Protein 8YMA (pdb70)

InterPro domains:
  IPR000997 Cholinesterase [PR00878] (111-140)
  IPR000997 Cholinesterase [PR00878] (412-424)
  IPR002018 Carboxylesterase, type B [PF00135] (10-491)
  IPR019819 Carboxylesterase type B, conserved site [PS00941] (88-98)
  IPR019826 Carboxylesterase type B, active site [PS00122] (186-201)
  IPR029058 Alpha/Beta hydrolase fold [G3DSA:3.40.50.1820] (8-500)
  IPR029058 Alpha/Beta hydrolase fold [SSF53474] (9-498)
  IPR050309 Type-B Carboxylesterase/Lipase [PTHR11559] (10-481)

Secondary structure (DSSP, 8-state):
--EEEEEE-SS-EEEEEE-SS-EEEEEEESS----GGGTTS---PPPP-SSEEE-SSPPPBPP-----HHHHHS-PPPPPB-S---EEEEEES-SSS-EEEEEEE--STTTS--TT-GGG--HHHHHHHT-EEEEE----HHHHH---HHHH-GGGTTGGGHHHHHHHHHHHHHHHHGGGGTEEEEEEEEEEETHHHHHHHHHHH-GGGTTS-SEEEEES--TTTT-EEHHHHHHHHHHHHHHHTPPTT-HHHHHHS-HHHHHHHHHHH-SS-----EE-SSSSSS-HHHHHHHTTTTTSEEEEEEETTGGGGGGGT-GGGGS--HHHHHHHHHHHHGGGHHHHHHHHHHSSSS-HHHHHHHHHHIIIIIHHHHHHHHHHHHHT--EEEEEE---B-GGGGTTBS-TTTTHHHHHT-TTSTTHHHHH-S-THHHHHHHHHHHHHHHHHHHS----TTSPP-PPP-TTT-EEEEESSS-EEEESTTHHHHHHHH-/--EEEEEE-SS-EEEEEE-SS-EEEEEEE-S----GGGTTS---PPPP-SSEEE-SSPPPBPP----HHHHHHS-PPPPPB-S---EEEEEES-SSS-EEEEEEE--STTTS--TT-GGG--HHHHHHHT-EEEEE----THHHH---HHHH-GGGTTGGGHHHHHHHHHHHHHHHHGGGGTEEEEEEEEEEETHHHHHHHHHHH-GGGTTS-SEEEEES--TTTT-EEHHHHHHHHHHHHHHHTPPTT-HHHHHHS-HHHHHHHHHTT-SS-----EE-SSSSSS-HHHHHHTTTTTTSEEEEEEETTGGGGGGGT-GGGGS--HHHHHHHHHHHHGGGHHHHHHHHHHSSSSSHHHHHHHHHHIIIIIHHHHHHHHHHHHHT--EEEEEE---B-GGGGTSBS-TTTTHHHHHT-TTSTTHHHHH---TTHHHHHHHHHHHHHHHHHHS----TTSPP-PPP-TTT-EEEEESSS-EEEESTTHHHHHHHHHHT--/-EEEEEE-SS-EEEEEE-SS-EEEEEEE-S----GGGTTS---PPPP-SSEEE-SSPPPBPP----HHHHHHHTPPPPPB-S---EEEEEES-SSS-EEEEEEE--STTTS--TTSGGG--HHHHHHHT-EEEEE----HHHHH---HHHH-GGGTTGGGHHHHHHHHHHHHHHHHGGGGTEEEEEEEEEEETHHHHHHHHHHH-GGGTTT-SEEEEES--TTTT-EEHHHHHHHHHHHHHHHTPPTT-HHHHHHS-HHHHHHHHHHH-SS-----EE-SSSS-S-HHHHHHHTTTTTSEEEEEEETTGGGGGGGT-GGGTS--HHHHHHHHHHHHGGGHHHHHHHHHHSS-S-HHHHHHHHHHIIIIIHHHHHHHHHHHHHT--EEEEEE-PPB-GGGGTSBS-TTTTHHHHHT-TTSTTHHHHH---TTHHHHHHHHHHHHHHHHHHS----TTSPP-PPP-TTT-EEEEESSS-EEEESTTHHHHHHHH-/--EEEEEE-SS-EEEEEE-SS-EEEEEEESS----GGGTTS---PPPP-SSEEE-SSPPPBPP----HHHHHHS--PPPPB-S---EEEEEES-SSS-EEEEEEE--STTTS--TT-GGG--HHHHHHHT-EEEEE----THHHH---HHHH-GGGTTGGGHHHHHHHHHHHHHHHHGGGGTEEEEEEEEEEETHHHHHHHHHHH-GGGTTS-SEEEEES--TTTT-EEHHHHHHHHHHHHHHHTPPTT-HHHHHHS-HHHHHHHHHTT-SS-----EE-SSSSSS-HHHHHHHTTTTTSEEEEEEETTTTHHHHHH-GGGTSS--HHHHHHHHHHHGGGHHHHHHHHHHSSSSSHHHHHHHHHHIIIIIHHHHHHHHHHHHHT--EEEEEE---B-GGGGTSBS-TTTTHHHHHT-TTSHHHHHHH---TTHHHHHHHHHHHHHHHHHHS----SSSPP-PPP-TTT-EEEEESSS-EEEESTTHHHHHHHHH--

Sequence (1981 aa):
ELHDVIVETRYGAVRGRSDGTVCVWKGVPFARPPVGPLRFRPPEPPEPWSGVRDATRFGPASVQPEDRLISNLTGGATLPQDEDCLYLNIWSPSPDGRRPVMVWIHGGAYLTGAGSIPWYDGTALAREGDVVVVTLNYRLGALGFLYLEDAFGPEFTGSGNLGILDQIAALRWVRENIAAFGGDPDRVTIFGESAGAGSVGVLLAAPAARGLFHRAILQSGSGALGVRTAASAARVAARVLQHAGVEPGDREALRSLPARAWANAVAALGPGLPLGPVVDGTVLPEHPMAALARGAARDVAVLVGVNKDEYNLFALQDPAWLGDDEAALRQRVEAVVGPAAGRLIEFYRSRGEGSLGRRLLPLMSYAVFVRGMLATADAQARVGAPVWAYRFDFETPVLGGVLGACHALEIPFVFNTLDRAGADRFTGTAPERYAVAQAMHRAWIAFAREGNPQHDGLPEWPRYDLEERAVMVFAVEPRVERDPWRAEREVWAAELHDVIVETRYGAVRGRSDGTVCVWKGVPFARPPVGPLRFRPPEPPEPWSGVRDATRFGPASVQPEDRLISNLTGGATLPQDEDCLYLNIWSPSPDGRRPVMVWIHGGAYLTGAGSIPWYDGTALAREGDVVVVTLNYRLGALGFLYLEDAFGPEFTGSGNLGILDQIAALRWVRENIAAFGGDPDRVTIFGESAGAGSVGVLLAAPAARGLFHRAILQSGSGALGVRTAASAARVAARVLQHAGVEPGDREALRSLPARAWANAVAALGPGLPLGPVVDGTVLPEHPMAALARGAARDVAVLVGVNKDEYNLFALQDPAWLGDDEAALRQRVEAVVGPAAGRLIEFYRSRGEGSLGRRLLPLMSYAVFVRGMLATADAQARVGAPVWAYRFDFETPVLGGVLGACHALEIPFVFNTLDRAGADRFTGTAPERYAVAQAMHRAWIAFAREGNPQHDGLPEWPRYDLEERAVMVFAVEPRVERDPWRAEREVWAAAGVGLHDVIVETRYGAVRGRSDGTVCVWKGVPFARPPVGPLRFRPPEPPEPWSGVRDATRFGPASVQPEDRLISNLTGGATLPQDEDCLYLNIWSPSPDGRRPVMVWIHGGAYLTGAGSIPWYDGTALAREGDVVVVTLNYRLGALGFLYLEDAFGPEFTGSGNLGILDQIAALRWVRENIAAFGGDPDRVTIFGESAGAGSVGVLLAAPAARGLFHRAILQSGSGALGVRTAASAARVAARVLQHAGVEPGDREALRSLPARAWANAVAALGPGLPLGPVVDGTVLPEHPMAALARGAARDVAVLVGVNKDEYNLFALQDPAWLGDDEAALRQRVEAVVGPAAGRLIEFYRSRGEGSLGRRLLPLMSYAVFVRGMLATADAQARVGAPVWAYRFDFETPVLGGVLGACHALEIPFVFNTLDRAGADRFTGTAPERYAVAQAMHRAWIAFAREGNPQHDGLPEWPRYDLEERAVMVFAVEPRVERDPWRAEREVWAAELHDVIVETRYGAVRGRSDGTVCVWKGVPFARPPVGPLRFRPPEPPEPWSGVRDATRFGPASVQPEDRLISNLTGGATLPQDEDCLYLNIWSPSPDGRRPVMVWIHGGAYLTGAGSIPWYDGTALAREGDVVVVTLNYRLGALGFLYLEDAFGPEFTGSGNLGILDQIAALRWVRENIAAFGGDPDRVTIFGESAGAGSVGVLLAAPAARGLFHRAILQSGSGALGVRTAASAARVAARVLQHAGVEPGDREALRSLPARAWANAVAALGPGLPLGPVVDGTVLPEHPMAALARGAARDVAVLVGVNKDEYNLFALQDPAWLGDDEAALRQRVEAVVGPAAGRLIEFYRSRGEGSLGRRLLPLMSYAVFVRGMLATADAQARVGAPVWAYRFDFETPVLGGVLGACHALEIPFVFNTLDRAGADRFTGTAPERYAVAQAMHRAWIAFAREGNPQHDGLPEWPRYDLEERAVMVFAVEPRVERDPWRAEREVWAAAG

Foldseek 3Di:
DKDWDWFAAPQGIEIWIDPLLKIKFAFAALFDQCAQVSFLHATHGHHRDYDYHYRHDHFFAAQADCLCLLVVLFVDDDTGYDSRFWGKMKMASAQAAAFFEEEEFEADLLGDDFQPDLLNDQHVLCNVQRYMYMYTHFHGFCRAAQQLCVQANDNSQCSRHNRLSSVLSVLVSCLRGVSSNHHHQQQYEYEYFHLRLLSQLLLLQFPSNPSSHQEYERELHHLVALEEESVLSNVLNVQLCVQLVHGRNRVCSVSPRDSNSSNVSNCVVDDDNSGHRYCSCHRHVDRSLVCLLVCSSLRYFYEFEYEPQAQLSCCSVPVCLVAQDPVVLLVVQCVQVPPCSVLVLVVQCPDDDDHSSPSCSVVVSCSNGVVRRVSNLASNQVSPRFYAYAYEQQFACAPNRSQGRYGPLCSSLQSVCCVPGRNCSSRPDDPLSNLLSVLNNQLVSCCSRPVGSDDPSADDGDTQHPVFRWYWYRDSHIDIDTCPCVVVVVSVVD/DKDWDWFAAPQGIEIWMDPLQKIKFAFAALFDQCAQVNFLHATHGHHHDYDYHYRHDHFFAAQADDPPLCVVQFVDDDTGHDSRFWIKMKMARALAAAFQEEEEDEADLLGDDFLPPLLNDQHVLCNVQNYMYMYTHFHGAQRAAQQLCVQANDSNQQSRHNRLSSVLSVLVSCLRGVSSRHHHQQQYEYEYEHLRLLSQLQLLQFPSNPRSHQEYEREQHHLVALEEESVLSNVLNVQLCVQLVHGRNRPCSVNVRGSNSSNVSNCVVDDDNSGHHYCSCHRNVDRSLVRLLVCSSLRYEYEFEYEPQAQLSCCVVPVCLLPQDPVVLLVVQCVQQNPLSVVLLVVQCPDDDHHSSLSCSVVVSCSNGVVRRVSNLASNQVSPRWYAAAYEQQFACPPNRSQGRYGPLCSSLQSVCCVPHGNCSGRPDDPLSNLLSCLNNQLVSCCSRPVGSDDPSADDGDTAHDPFRWYWYRYSHIDIDTCPCVVVVVSCVVSVND/DDWDWFAFPQGIEIWDDPLQKIKFAFAALFDQCAQVNFLHATHGHHRDPDYHYRHDHAFAAQADDDCLLCVLQVPDDTGHDSRFWGKMKMARALAAAFFEEEEFEDDLLGDDFCPPLLNDQHVLRNVQRHMYMTTHFHGACRAAQQQCVQANDNSQCSRHNRLSSVLSVLVSCCRGVSSNRHHQQQYEYEYEALRLLSQLQLLQFPSNLSRHAAYEREQYFVQAQEEESVLSNVLNVQLCVQLVNHRNRVCSVNVRDSNSSNVSQVVSDDDRSGHHYCSCHRHVDRSLVCLLVCSCLRYQYEFEYEQQAQLSCCSVPVCLQAQDDVVLLVVQCVQPPPCSVVVLVVLCPDDDHHSSPSSRVVVSCSNGVVRRVSSLASNQVSVRWYAYAYEQQFACAPNRRQGRYGPLCSSLLSVSCVPRSNCSVRPDDPLSNLLSVLNNQLVSCCSRPVGSDDPSADDGDTQHPPFNWYWYRDSHIDIDTCPCVVVVVSVVD/DKDWDWFAAPQGIEIWIDPLQKIKFAFAALFDQCAQVSFLAATHGHHHDPDYHYRHDHAAAAQADQDCLLCVLFVRDDTRHDSRHWGKMKMARALPAAFQEEEEFEDDLLGDDFCPPLLNDQHVLRNVQRYMYMTTHFHGFQRAAQQQCVQANDSNQCSRHNRLSSVLSVLVSCLRGVSSNRHHQQQYEYEYFQLRLLSQLLLLQFPSNPSSHQEYEREQYHVPALEEESVLSNVLNVQLCVQLVHGRNRVCSVSVRDSNSSNVSRCVVDDDNSGHRYCSCHRRNDRSLVSLLVCSNLRYQYEYEYEPQAQLSCCVVPVCLQPADDPVLLVVQCVQAPPLSVLVLVVLCVDDDHHSSLSCSVVVSCSNGVVRRVSNLASNQVSPHFYAYAYEQQFACPPNRSQGRYGPLCSSLLSVSCVPRSNCSGRPVDPLSNLLSVLNNQLVSCCSRPVGSDDPSAPDGDTQHDVFRWYWYRDSHIDIHTCPCVVVVVSVVVGD

Radius of gyration: 44.05 Å; Cα contacts (8 Å, |Δi|>4): 4850; chains: 4; bounding box: 90×91×142 Å

Organism: Thermaerobacter marianensis (strain ATCC 700841 / DSM 12885 / JCM 10246 / 7p75a) (NCBI:txid644966)

Structure (mmCIF, N/CA/C/O backbone):
data_8YMA
#
_entry.id   8YMA
#
_cell.length_a   81.834
_cell.length_b   81.834
_cell.length_c   667.371
_cell.angle_alpha   90.00
_cell.angle_beta   90.00
_cell.angle_gamma   120.00
#
_symmetry.space_group_name_H-M   'P 61'
#
loop_
_entity.id
_entity.type
_entity.pdbx_description
1 polymer 'Carboxylic ester hydrolase'
2 non-polymer 'SULFATE ION'
3 water water
#
loop_
_atom_site.group_PDB
_atom_site.id
_atom_site.type_symbol
_atom_site.label_atom_id
_atom_site.label_alt_id
_atom_site.label_comp_id
_atom_site.label_asym_id
_atom_site.label_entity_id
_atom_site.label_seq_id
_atom_site.pdbx_PDB_ins_code
_atom_site.Cartn_x
_atom_site.Cartn_y
_atom_site.Cartn_z
_atom_site.occupancy
_atom_site.B_iso_or_equiv
_atom_site.auth_seq_id
_atom_site.auth_comp_id
_atom_site.auth_asym_id
_atom_site.auth_atom_id
_atom_site.pdbx_PDB_model_num
ATOM 1 N N . GLU A 1 29 ? 53.794 -40.270 -22.728 1.00 57.88 22 GLU A N 1
ATOM 2 C CA . GLU A 1 29 ? 53.289 -39.845 -24.060 1.00 50.64 22 GLU A CA 1
ATOM 3 C C . GLU A 1 29 ? 53.293 -38.316 -24.166 1.00 53.01 22 GLU A C 1
ATOM 4 O O . GLU A 1 29 ? 52.462 -37.726 -24.853 1.00 53.41 22 GLU A O 1
ATOM 10 N N . LEU A 1 30 ? 54.290 -37.690 -23.553 1.00 43.30 23 LEU A N 1
ATOM 11 C CA . LEU A 1 30 ? 54.375 -36.242 -23.416 1.00 52.33 23 LEU A CA 1
ATOM 12 C C . LEU A 1 30 ? 54.760 -35.611 -24.744 1.00 43.58 23 LEU A C 1
ATOM 13 O O . LEU A 1 30 ? 55.677 -36.050 -25.384 1.00 40.00 23 LEU A O 1
ATOM 18 N N . HIS A 1 31 ? 54.053 -34.559 -25.131 1.00 50.39 24 HIS A N 1
ATOM 19 C CA . HIS A 1 31 ? 54.258 -33.898 -26.413 1.00 53.65 24 HIS A CA 1
ATOM 20 C C . HIS A 1 31 ? 54.098 -32.395 -26.206 1.00 49.51 24 HIS A C 1
ATOM 21 O O . HIS A 1 31 ? 53.308 -31.957 -25.373 1.00 49.47 24 HIS A O 1
ATOM 28 N N . ASP A 1 32 ? 54.808 -31.604 -27.027 1.00 44.71 25 ASP A N 1
ATOM 29 C CA . ASP A 1 32 ? 54.634 -30.164 -27.112 1.00 48.05 25 ASP A CA 1
ATOM 30 C C . ASP A 1 32 ? 53.249 -29.808 -27.667 1.00 55.98 25 ASP A C 1
ATOM 31 O O . ASP A 1 32 ? 52.746 -30.493 -28.537 1.00 47.78 25 ASP A O 1
ATOM 36 N N . VAL A 1 33 ? 52.635 -28.745 -27.117 1.00 56.43 26 VAL A N 1
ATOM 37 C CA . VAL A 1 33 ? 51.349 -28.236 -27.584 1.00 49.54 26 VAL A CA 1
ATOM 38 C C . VAL A 1 33 ? 51.476 -26.717 -27.719 1.00 55.56 26 VAL A C 1
ATOM 39 O O . VAL A 1 33 ? 51.853 -26.054 -26.769 1.00 67.05 26 VAL A O 1
ATOM 43 N N . ILE A 1 34 ? 51.207 -26.208 -28.925 1.00 43.15 27 ILE A N 1
ATOM 44 C CA . ILE A 1 34 ? 51.384 -24.752 -29.194 1.00 47.21 27 ILE A CA 1
ATOM 45 C C . ILE A 1 34 ? 50.014 -24.063 -29.236 1.00 50.35 27 ILE A C 1
ATOM 46 O O . ILE A 1 34 ? 49.097 -24.595 -29.890 1.00 43.23 27 ILE A O 1
ATOM 51 N N . VAL A 1 35 ? 49.903 -22.922 -28.560 1.00 57.94 28 VAL A N 1
ATOM 52 C CA . VAL A 1 35 ? 48.640 -22.133 -28.544 1.00 60.32 28 VAL A CA 1
ATOM 53 C C . VAL A 1 35 ? 49.029 -20.691 -28.897 1.00 53.53 28 VAL A C 1
ATOM 54 O O . VAL A 1 35 ? 50.165 -20.299 -28.579 1.00 52.07 28 VAL A O 1
ATOM 58 N N . GLU A 1 36 ? 48.142 -19.947 -29.553 1.00 44.15 29 GLU A N 1
ATOM 59 C CA . GLU A 1 36 ? 48.516 -18.582 -29.990 1.00 51.00 29 GLU A CA 1
ATOM 60 C C . GLU A 1 36 ? 47.799 -17.555 -29.107 1.00 42.69 29 GLU A C 1
ATOM 61 O O . GLU A 1 36 ? 46.563 -17.633 -28.989 1.00 39.67 29 GLU A O 1
ATOM 67 N N . THR A 1 37 ? 48.564 -16.638 -28.514 1.00 46.15 30 THR A N 1
ATOM 68 C CA . THR A 1 37 ? 47.982 -15.567 -27.682 1.00 45.39 30 THR A CA 1
ATOM 69 C C . THR A 1 37 ? 47.956 -14.303 -28.503 1.00 51.34 30 THR A C 1
ATOM 70 O O . THR A 1 37 ? 48.604 -14.275 -29.564 1.00 45.71 30 THR A O 1
ATOM 74 N N . ARG A 1 38 ? 47.247 -13.284 -28.024 1.00 58.58 31 ARG A N 1
ATOM 75 C CA . ARG A 1 38 ? 47.227 -12.003 -28.722 1.00 50.80 31 ARG A CA 1
ATOM 76 C C . ARG A 1 38 ? 48.642 -11.482 -28.938 1.00 50.58 31 ARG A C 1
ATOM 77 O O . ARG A 1 38 ? 48.888 -10.798 -29.925 1.00 50.74 31 ARG A O 1
ATOM 79 N N . TYR A 1 39 ? 49.583 -11.830 -28.048 1.00 47.12 32 TYR A N 1
ATOM 80 C CA . TYR A 1 39 ? 50.934 -11.320 -28.168 1.00 42.10 32 TYR A CA 1
ATOM 81 C C . TYR A 1 39 ? 51.804 -12.260 -28.994 1.00 52.98 32 TYR A C 1
ATOM 82 O O . TYR A 1 39 ? 52.790 -11.806 -29.550 1.00 52.16 32 TYR A O 1
ATOM 91 N N . GLY A 1 40 ? 51.452 -13.547 -29.089 1.00 52.23 33 GLY A N 1
ATOM 92 C CA . GLY A 1 40 ? 52.326 -14.471 -29.787 1.00 44.31 33 GLY A CA 1
ATOM 93 C C . GLY A 1 40 ? 52.009 -15.924 -29.434 1.00 47.67 33 GLY A C 1
ATOM 94 O O . GLY A 1 40 ? 51.140 -16.201 -28.609 1.00 43.49 33 GLY A O 1
ATOM 95 N N . ALA A 1 41 ? 52.715 -16.840 -30.120 1.00 51.08 34 ALA A N 1
ATOM 96 C CA . ALA A 1 41 ? 52.530 -18.273 -29.942 1.00 46.87 34 ALA A CA 1
ATOM 97 C C . ALA A 1 41 ? 53.329 -18.720 -28.727 1.00 41.20 34 ALA A C 1
ATOM 98 O O . ALA A 1 41 ? 54.416 -18.183 -28.489 1.00 41.44 34 ALA A O 1
ATOM 100 N N . VAL A 1 42 ? 52.796 -19.720 -28.001 1.00 38.94 35 VAL A N 1
ATOM 101 C CA . VAL A 1 42 ? 53.457 -20.289 -26.840 1.00 52.57 35 VAL A CA 1
ATOM 102 C C . VAL A 1 42 ? 53.485 -21.805 -26.976 1.00 47.99 35 VAL A C 1
ATOM 103 O O . VAL A 1 42 ? 52.483 -22.421 -27.351 1.00 38.12 35 VAL A O 1
ATOM 107 N N . ARG A 1 43 ? 54.648 -22.396 -26.626 1.00 47.20 36 ARG A N 1
ATOM 108 C CA . ARG A 1 43 ? 54.838 -23.836 -26.668 1.00 37.66 36 ARG A CA 1
ATOM 109 C C . ARG A 1 43 ? 54.793 -24.404 -25.256 1.00 37.05 36 ARG A C 1
ATOM 110 O O . ARG A 1 43 ? 55.699 -24.150 -24.475 1.00 40.08 36 ARG A O 1
ATOM 118 N N . GLY A 1 44 ? 53.780 -25.235 -24.977 1.00 42.32 37 GLY A N 1
ATOM 119 C CA . GLY A 1 44 ? 53.632 -25.932 -23.709 1.00 37.85 37 GLY A CA 1
ATOM 120 C C . GLY A 1 44 ? 53.698 -27.451 -23.914 1.00 38.96 37 GLY A C 1
ATOM 121 O O . GLY A 1 44 ? 54.021 -27.902 -24.994 1.00 43.24 37 GLY A O 1
ATOM 122 N N . ARG A 1 45 ? 53.374 -28.238 -22.866 1.00 39.44 38 ARG A N 1
ATOM 123 C CA . ARG A 1 45 ? 53.557 -29.677 -22.861 1.00 41.43 38 ARG A CA 1
ATOM 124 C C . ARG A 1 45 ? 52.241 -30.332 -22.466 1.00 58.39 38 ARG A C 1
ATOM 125 O O . ARG A 1 45 ? 51.499 -29.752 -21.693 1.00 63.63 38 ARG A O 1
ATOM 133 N N . SER A 1 46 ? 51.941 -31.517 -23.020 1.00 59.15 39 SER A N 1
ATOM 134 C CA . SER A 1 46 ? 50.697 -32.234 -22.753 1.00 58.55 39 SER A CA 1
ATOM 135 C C . SER A 1 46 ? 50.947 -33.735 -22.783 1.00 64.22 39 SER A C 1
ATOM 136 O O . SER A 1 46 ? 51.600 -34.237 -23.693 1.00 71.66 39 SER A O 1
ATOM 139 N N . ASP A 1 47 ? 50.369 -34.460 -21.828 1.00 70.03 40 ASP A N 1
ATOM 140 C CA . ASP A 1 47 ? 50.297 -35.910 -21.916 1.00 64.80 40 ASP A CA 1
ATOM 141 C C . ASP A 1 47 ? 49.036 -36.306 -22.676 1.00 76.20 40 ASP A C 1
ATOM 142 O O . ASP A 1 47 ? 48.901 -37.440 -23.096 1.00 93.81 40 ASP A O 1
ATOM 147 N N . GLY A 1 48 ? 48.175 -35.330 -22.967 1.00 74.95 41 GLY A N 1
ATOM 148 C CA . GLY A 1 48 ? 46.903 -35.602 -23.608 1.00 71.48 41 GLY A CA 1
ATOM 149 C C . GLY A 1 48 ? 45.766 -35.615 -22.580 1.00 79.24 41 GLY A C 1
ATOM 150 O O . GLY A 1 48 ? 44.635 -35.208 -22.897 1.00 89.27 41 GLY A O 1
ATOM 151 N N . THR A 1 49 ? 46.061 -36.042 -21.330 1.00 62.68 42 THR A N 1
ATOM 152 C CA . THR A 1 49 ? 45.077 -35.925 -20.261 1.00 69.54 42 THR A CA 1
ATOM 153 C C . THR A 1 49 ? 44.991 -34.453 -19.855 1.00 69.87 42 THR A C 1
ATOM 154 O O . THR A 1 49 ? 43.902 -33.935 -19.651 1.00 82.74 42 THR A O 1
ATOM 158 N N . VAL A 1 50 ? 46.144 -33.786 -19.743 1.00 62.45 43 VAL A N 1
ATOM 159 C CA . VAL A 1 50 ? 46.177 -32.400 -19.299 1.00 62.75 43 VAL A CA 1
ATOM 160 C C . VAL A 1 50 ? 47.284 -31.685 -20.057 1.00 65.71 43 VAL A C 1
ATOM 161 O O . VAL A 1 50 ? 48.256 -32.319 -20.475 1.00 60.06 43 VAL A O 1
ATOM 165 N N . CYS A 1 51 ? 47.148 -30.358 -20.211 1.00 69.04 44 CYS A N 1
ATOM 166 C CA . CYS A 1 51 ? 48.187 -29.524 -20.809 1.00 60.22 44 CYS A CA 1
ATOM 167 C C . CYS A 1 51 ? 48.653 -28.463 -19.816 1.00 53.26 44 CYS A C 1
ATOM 168 O O . CYS A 1 51 ? 47.851 -27.988 -19.022 1.00 63.61 44 CYS A O 1
ATOM 171 N N . VAL A 1 52 ? 49.936 -28.053 -19.910 1.00 43.26 45 VAL A N 1
ATOM 172 C CA . VAL A 1 52 ? 50.465 -26.996 -19.069 1.00 47.40 45 VAL A CA 1
ATOM 173 C C . VAL A 1 52 ? 51.319 -26.031 -19.894 1.00 47.19 45 VAL A C 1
ATOM 174 O O . VAL A 1 52 ? 52.162 -26.446 -20.686 1.00 56.64 45 VAL A O 1
ATOM 178 N N . TRP A 1 53 ? 51.115 -24.733 -19.644 1.00 42.28 46 TRP A N 1
ATOM 179 C CA . TRP A 1 53 ? 51.955 -23.672 -20.183 1.00 35.01 46 TRP A CA 1
ATOM 180 C C . TRP A 1 53 ? 52.529 -22.873 -19.028 1.00 32.86 46 TRP A C 1
ATOM 181 O O . TRP A 1 53 ? 51.782 -22.386 -18.162 1.00 32.48 46 TRP A O 1
ATOM 192 N N . LYS A 1 54 ? 53.862 -22.783 -18.992 1.00 34.77 47 LYS A N 1
ATOM 193 C CA . LYS A 1 54 ? 54.553 -22.190 -17.881 1.00 42.02 47 LYS A CA 1
ATOM 194 C C . LYS A 1 54 ? 55.307 -20.973 -18.341 1.00 36.03 47 LYS A C 1
ATOM 195 O O . LYS A 1 54 ? 55.835 -20.947 -19.443 1.00 43.62 47 LYS A O 1
ATOM 201 N N . GLY A 1 55 ? 55.362 -19.949 -17.471 1.00 33.11 48 GLY A N 1
ATOM 202 C CA . GLY A 1 55 ? 56.247 -18.815 -17.719 1.00 32.04 48 GLY A CA 1
ATOM 203 C C . GLY A 1 55 ? 55.771 -17.941 -18.861 1.00 38.08 48 GLY A C 1
ATOM 204 O O . GLY A 1 55 ? 56.596 -17.296 -19.567 1.00 39.24 48 GLY A O 1
ATOM 205 N N . VAL A 1 56 ? 54.434 -17.875 -19.017 1.00 45.15 49 VAL A N 1
ATOM 206 C CA . VAL A 1 56 ? 53.815 -17.051 -20.031 1.00 43.93 49 VAL A CA 1
ATOM 207 C C . VAL A 1 56 ? 53.795 -15.629 -19.493 1.00 55.61 49 VAL A C 1
ATOM 208 O O . VAL A 1 56 ? 53.304 -15.412 -18.386 1.00 68.50 49 VAL A O 1
ATOM 212 N N . PRO A 1 57 ? 54.306 -14.622 -20.236 1.00 62.34 50 PRO A N 1
ATOM 213 C CA . PRO A 1 57 ? 54.371 -13.250 -19.729 1.00 56.22 50 PRO A CA 1
ATOM 214 C C . PRO A 1 57 ? 53.050 -12.506 -19.950 1.00 54.35 50 PRO A C 1
ATOM 215 O O . PRO A 1 57 ? 52.524 -12.491 -21.070 1.00 49.55 50 PRO A O 1
ATOM 219 N N . PHE A 1 58 ? 52.526 -11.878 -18.879 1.00 56.66 51 PHE A N 1
ATOM 220 C CA . PHE A 1 58 ? 51.254 -11.156 -18.955 1.00 56.51 51 PHE A CA 1
ATOM 221 C C . PHE A 1 58 ? 51.514 -9.648 -18.899 1.00 51.58 51 PHE A C 1
ATOM 222 O O . PHE A 1 58 ? 50.580 -8.859 -18.969 1.00 58.50 51 PHE A O 1
ATOM 230 N N . ALA A 1 59 ? 52.791 -9.267 -18.750 1.00 43.69 52 ALA A N 1
ATOM 231 C CA . ALA A 1 59 ? 53.187 -7.875 -18.676 1.00 35.46 52 ALA A CA 1
ATOM 232 C C . ALA A 1 59 ? 54.630 -7.762 -19.157 1.00 42.02 52 ALA A C 1
ATOM 233 O O . ALA A 1 59 ? 55.393 -8.722 -19.127 1.00 57.48 52 ALA A O 1
ATOM 235 N N . ARG A 1 60 ? 55.020 -6.563 -19.556 1.00 47.85 53 ARG A N 1
ATOM 236 C CA . ARG A 1 60 ? 56.413 -6.288 -19.839 1.00 43.04 53 ARG A CA 1
ATOM 237 C C . ARG A 1 60 ? 57.169 -6.282 -18.524 1.00 45.73 53 ARG A C 1
ATOM 238 O O . ARG A 1 60 ? 56.635 -5.823 -17.515 1.00 45.26 53 ARG A O 1
ATOM 246 N N . PRO A 1 61 ? 58.437 -6.753 -18.509 1.00 45.57 54 PRO A N 1
ATOM 247 C CA . PRO A 1 61 ? 59.264 -6.747 -17.311 1.00 44.58 54 PRO A CA 1
ATOM 248 C C . PRO A 1 61 ? 59.294 -5.382 -16.624 1.00 51.97 54 PRO A C 1
ATOM 249 O O . PRO A 1 61 ? 59.581 -4.366 -17.256 1.00 51.84 54 PRO A O 1
ATOM 253 N N . PRO A 1 62 ? 58.975 -5.327 -15.311 1.00 37.81 55 PRO A N 1
ATOM 254 C CA . PRO A 1 62 ? 58.895 -4.068 -14.565 1.00 46.87 55 PRO A CA 1
ATOM 255 C C . PRO A 1 62 ? 60.278 -3.631 -14.075 1.00 49.25 55 PRO A C 1
ATOM 256 O O . PRO A 1 62 ? 60.584 -3.685 -12.882 1.00 63.11 55 PRO A O 1
ATOM 260 N N . VAL A 1 63 ? 61.090 -3.186 -15.041 1.00 55.19 56 VAL A N 1
ATOM 261 C CA . VAL A 1 63 ? 62.476 -2.817 -14.817 1.00 62.97 56 VAL A CA 1
ATOM 262 C C . VAL A 1 63 ? 62.755 -1.444 -15.442 1.00 61.23 56 VAL A C 1
ATOM 263 O O . VAL A 1 63 ? 62.043 -1.002 -16.342 1.00 57.80 56 VAL A O 1
ATOM 267 N N . GLY A 1 64 ? 63.813 -0.791 -14.954 1.00 69.73 57 GLY A N 1
ATOM 268 C CA . GLY A 1 64 ? 64.206 0.538 -15.397 1.00 72.59 57 GLY A CA 1
ATOM 269 C C . GLY A 1 64 ? 63.085 1.543 -15.150 1.00 79.87 57 GLY A C 1
ATOM 270 O O . GLY A 1 64 ? 62.622 1.698 -14.027 1.00 86.58 57 GLY A O 1
ATOM 271 N N . PRO A 1 65 ? 62.570 2.197 -16.215 1.00 80.72 58 PRO A N 1
ATOM 272 C CA . PRO A 1 65 ? 61.435 3.121 -16.084 1.00 77.03 58 PRO A CA 1
ATOM 273 C C . PRO A 1 65 ? 60.155 2.445 -15.599 1.00 74.65 58 PRO A C 1
ATOM 274 O O . PRO A 1 65 ? 59.341 3.089 -14.954 1.00 78.32 58 PRO A O 1
ATOM 278 N N . LEU A 1 66 ? 59.995 1.143 -15.888 1.00 80.30 59 LEU A N 1
ATOM 279 C CA . LEU A 1 66 ? 58.812 0.395 -15.464 1.00 61.98 59 LEU A CA 1
ATOM 280 C C . LEU A 1 66 ? 58.883 0.004 -13.988 1.00 67.71 59 LEU A C 1
ATOM 281 O O . LEU A 1 66 ? 57.861 -0.315 -13.391 1.00 75.31 59 LEU A O 1
ATOM 286 N N . ARG A 1 67 ? 60.073 0.048 -13.400 1.00 59.51 60 ARG A N 1
ATOM 287 C CA . ARG A 1 67 ? 60.226 -0.210 -11.980 1.00 60.35 60 ARG A CA 1
ATOM 288 C C . ARG A 1 67 ? 59.515 0.905 -11.226 1.00 62.98 60 ARG A C 1
ATOM 289 O O . ARG A 1 67 ? 59.631 2.070 -11.602 1.00 65.94 60 ARG A O 1
ATOM 297 N N . PHE A 1 68 ? 58.821 0.523 -10.145 1.00 47.03 61 PHE A N 1
ATOM 298 C CA . PHE A 1 68 ? 58.022 1.419 -9.320 1.00 57.33 61 PHE A CA 1
ATOM 299 C C . PHE A 1 68 ? 56.924 2.109 -10.134 1.00 54.22 61 PHE A C 1
ATOM 300 O O . PHE A 1 68 ? 56.378 3.106 -9.692 1.00 68.54 61 PHE A O 1
ATOM 308 N N . ARG A 1 69 ? 56.517 1.510 -11.236 1.00 54.48 62 ARG A N 1
ATOM 309 C CA . ARG A 1 69 ? 55.516 2.099 -12.114 1.00 51.95 62 ARG A CA 1
ATOM 310 C C . ARG A 1 69 ? 54.519 1.001 -12.463 1.00 54.21 62 ARG A C 1
ATOM 311 O O . ARG A 1 69 ? 54.858 -0.189 -12.363 1.00 57.59 62 ARG A O 1
ATOM 319 N N . PRO A 1 70 ? 53.251 1.331 -12.851 1.00 48.94 63 PRO A N 1
ATOM 320 C CA . PRO A 1 70 ? 52.241 0.313 -13.110 1.00 40.32 63 PRO A CA 1
ATOM 321 C C . PRO A 1 70 ? 52.619 -0.658 -14.226 1.00 43.04 63 PRO A C 1
ATOM 322 O O . PRO A 1 70 ? 53.408 -0.312 -15.160 1.00 36.28 63 PRO A O 1
ATOM 326 N N . PRO A 1 71 ? 52.064 -1.886 -14.181 1.00 41.97 64 PRO A N 1
ATOM 327 C CA . PRO A 1 71 ? 52.426 -2.946 -15.120 1.00 50.42 64 PRO A CA 1
ATOM 328 C C . PRO A 1 71 ? 51.976 -2.584 -16.523 1.00 53.83 64 PRO A C 1
ATOM 329 O O . PRO A 1 71 ? 50.929 -1.959 -16.688 1.00 48.75 64 PRO A O 1
ATOM 333 N N . GLU A 1 72 ? 52.813 -2.926 -17.519 1.00 60.14 65 GLU A N 1
ATOM 334 C CA . GLU A 1 72 ? 52.518 -2.562 -18.895 1.00 53.44 65 GLU A CA 1
ATOM 335 C C . GLU A 1 72 ? 52.349 -3.832 -19.708 1.00 54.17 65 GLU A C 1
ATOM 336 O O . GLU A 1 72 ? 52.998 -4.834 -19.433 1.00 45.40 65 GLU A O 1
ATOM 342 N N . PRO A 1 73 ? 51.430 -3.828 -20.698 1.00 53.08 66 PRO A N 1
ATOM 343 C CA . PRO A 1 73 ? 51.168 -5.023 -21.486 1.00 48.78 66 PRO A CA 1
ATOM 344 C C . PRO A 1 73 ? 52.440 -5.506 -22.155 1.00 46.34 66 PRO A C 1
ATOM 345 O O . PRO A 1 73 ? 53.353 -4.726 -22.421 1.00 52.68 66 PRO A O 1
ATOM 349 N N . PRO A 1 74 ? 52.582 -6.825 -22.377 1.00 52.81 67 PRO A N 1
ATOM 350 C CA . PRO A 1 74 ? 53.814 -7.367 -22.958 1.00 50.61 67 PRO A CA 1
ATOM 351 C C . PRO A 1 74 ? 53.954 -6.969 -24.429 1.00 51.04 67 PRO A C 1
ATOM 352 O O . PRO A 1 74 ? 52.966 -6.759 -25.116 1.00 48.85 67 PRO A O 1
ATOM 356 N N . GLU A 1 75 ? 55.197 -6.811 -24.880 1.00 56.05 68 GLU A N 1
ATOM 357 C CA . GLU A 1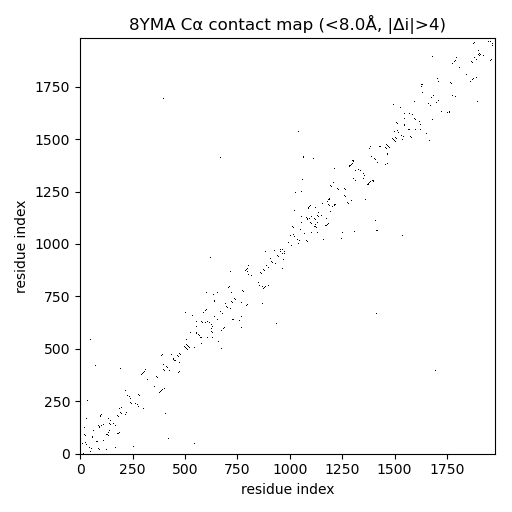 75 ? 55.487 -6.558 -26.280 1.00 68.70 68 GLU A CA 1
ATOM 358 C C . GLU A 1 75 ? 55.202 -7.849 -27.046 1.00 70.41 68 GLU A C 1
ATOM 359 O O . GLU A 1 75 ? 55.570 -8.936 -26.589 1.00 76.62 68 GLU A O 1
ATOM 365 N N . PRO A 1 76 ? 54.523 -7.789 -28.219 1.00 74.81 69 PRO A N 1
ATOM 366 C CA . PRO A 1 76 ? 54.291 -8.979 -29.044 1.00 69.50 69 PRO A CA 1
ATOM 367 C C . PRO A 1 76 ? 55.594 -9.619 -29.515 1.00 64.07 69 PRO A C 1
ATOM 368 O O . PRO A 1 76 ? 56.589 -8.924 -29.720 1.00 78.26 69 PRO A O 1
ATOM 372 N N . TRP A 1 77 ? 55.587 -10.948 -29.690 1.00 65.00 70 TRP A N 1
ATOM 373 C CA . TRP A 1 77 ? 56.772 -11.640 -30.175 1.00 64.78 70 TRP A CA 1
ATOM 374 C C . TRP A 1 77 ? 56.441 -12.413 -31.455 1.00 66.61 70 TRP A C 1
ATOM 375 O O . TRP A 1 77 ? 55.333 -12.932 -31.650 1.00 58.52 70 TRP A O 1
ATOM 386 N N . SER A 1 78 ? 57.437 -12.457 -32.331 1.00 67.81 71 SER A N 1
ATOM 387 C CA . SER A 1 78 ? 57.441 -13.371 -33.452 1.00 59.87 71 SER A CA 1
ATOM 388 C C . SER A 1 78 ? 57.985 -14.709 -32.956 1.00 64.30 71 SER A C 1
ATOM 389 O O . SER A 1 78 ? 58.775 -14.756 -32.011 1.00 74.43 71 SER A O 1
ATOM 392 N N . GLY A 1 79 ? 57.576 -15.791 -33.597 1.00 56.82 72 GLY A N 1
ATOM 393 C CA . GLY A 1 79 ? 58.132 -17.093 -33.256 1.00 56.48 72 GLY A CA 1
ATOM 394 C C . GLY A 1 79 ? 57.315 -17.752 -32.153 1.00 52.50 72 GLY A C 1
ATOM 395 O O . GLY A 1 79 ? 56.267 -17.232 -31.752 1.00 61.76 72 GLY A O 1
ATOM 396 N N . VAL A 1 80 ? 57.755 -18.945 -31.752 1.00 46.93 73 VAL A N 1
ATOM 397 C CA . VAL A 1 80 ? 57.045 -19.753 -30.776 1.00 53.76 73 VAL A CA 1
ATOM 398 C C . VAL A 1 80 ? 57.820 -19.622 -29.477 1.00 53.23 73 VAL A C 1
ATOM 399 O O . VAL A 1 80 ? 58.954 -20.060 -29.436 1.00 47.45 73 VAL A O 1
ATOM 403 N N . ARG A 1 81 ? 57.201 -19.037 -28.446 1.00 59.79 74 ARG A N 1
ATOM 404 C CA . ARG A 1 81 ? 57.889 -18.757 -27.192 1.00 58.95 74 ARG A CA 1
ATOM 405 C C . ARG A 1 81 ? 57.850 -20.033 -26.367 1.00 50.65 74 ARG A C 1
ATOM 406 O O . ARG A 1 81 ? 56.847 -20.741 -26.408 1.00 48.24 74 ARG A O 1
ATOM 414 N N . ASP A 1 82 ? 58.953 -20.340 -25.660 1.00 58.25 75 ASP A N 1
ATOM 415 C CA . ASP A 1 82 ? 58.983 -21.547 -24.858 1.00 54.84 75 ASP A CA 1
ATOM 416 C C . ASP A 1 82 ? 58.122 -21.320 -23.620 1.00 49.28 75 ASP A C 1
ATOM 417 O O . ASP A 1 82 ? 58.297 -20.323 -22.943 1.00 65.46 75 ASP A O 1
ATOM 422 N N . ALA A 1 83 ? 57.180 -22.244 -23.352 1.00 44.95 76 ALA A N 1
ATOM 423 C CA . ALA A 1 83 ? 56.386 -22.219 -22.130 1.00 49.81 76 ALA A CA 1
ATOM 424 C C . ALA A 1 83 ? 56.573 -23.519 -21.353 1.00 53.19 76 ALA A C 1
ATOM 425 O O . ALA A 1 83 ? 55.673 -23.941 -20.632 1.00 57.94 76 ALA A O 1
ATOM 427 N N . THR A 1 84 ? 57.758 -24.138 -21.488 1.00 46.84 77 THR A N 1
ATOM 428 C CA . THR A 1 84 ? 58.055 -25.394 -20.806 1.00 56.45 77 THR A CA 1
ATOM 429 C C . THR A 1 84 ? 58.613 -25.121 -19.408 1.00 58.83 77 THR A C 1
ATOM 430 O O . THR A 1 84 ? 58.514 -26.004 -18.551 1.00 72.67 77 THR A O 1
ATOM 434 N N . ARG A 1 85 ? 59.149 -23.905 -19.173 1.00 48.25 78 ARG A N 1
ATOM 435 C CA . ARG A 1 85 ? 59.790 -23.570 -17.913 1.00 47.28 78 ARG A CA 1
ATOM 436 C C . ARG A 1 85 ? 59.107 -22.407 -17.176 1.00 46.54 78 ARG A C 1
ATOM 437 O O . ARG A 1 85 ? 58.703 -21.426 -17.750 1.00 36.04 78 ARG A O 1
ATOM 445 N N . PHE A 1 86 ? 59.101 -22.513 -15.852 1.00 42.69 79 PHE A N 1
ATOM 446 C CA . PHE A 1 86 ? 58.491 -21.525 -14.989 1.00 41.96 79 PHE A CA 1
ATOM 447 C C . PHE A 1 86 ? 59.288 -20.238 -15.077 1.00 43.55 79 PHE A C 1
ATOM 448 O O . PHE A 1 86 ? 60.484 -20.256 -15.314 1.00 56.38 79 PHE A O 1
ATOM 456 N N . GLY A 1 87 ? 58.593 -19.099 -14.952 1.00 46.83 80 GLY A N 1
ATOM 457 C CA . GLY A 1 87 ? 59.277 -17.829 -14.800 1.00 46.14 80 GLY A CA 1
ATOM 458 C C . GLY A 1 87 ? 59.963 -17.744 -13.438 1.00 42.24 80 GLY A C 1
ATOM 459 O O . GLY A 1 87 ? 59.590 -18.412 -12.489 1.00 58.32 80 GLY A O 1
ATOM 460 N N . PRO A 1 88 ? 60.992 -16.891 -13.307 1.00 47.03 81 PRO A N 1
ATOM 461 C CA . PRO A 1 88 ? 61.526 -16.510 -11.994 1.00 51.26 81 PRO A CA 1
ATOM 462 C C . PRO A 1 88 ? 60.477 -15.852 -11.088 1.00 48.31 81 PRO A C 1
ATOM 463 O O . PRO A 1 88 ? 59.572 -15.156 -11.552 1.00 49.12 81 PRO A O 1
ATOM 467 N N . ALA A 1 89 ? 60.632 -16.070 -9.781 1.00 41.80 82 ALA A N 1
ATOM 468 C CA . ALA A 1 89 ? 59.856 -15.405 -8.757 1.00 41.79 82 ALA A CA 1
ATOM 469 C C . ALA A 1 89 ? 60.356 -13.980 -8.541 1.00 43.50 82 ALA A C 1
ATOM 470 O O . ALA A 1 89 ? 61.484 -13.629 -8.889 1.00 43.50 82 ALA A O 1
ATOM 472 N N . SER A 1 90 ? 59.473 -13.162 -7.952 1.00 46.82 83 SER A N 1
ATOM 473 C CA . SER A 1 90 ? 59.805 -11.808 -7.542 1.00 50.09 83 SER A CA 1
ATOM 474 C C . SER A 1 90 ? 60.865 -11.860 -6.441 1.00 61.32 83 SER A C 1
ATOM 475 O O . SER A 1 90 ? 60.880 -12.769 -5.616 1.00 79.43 83 SER A O 1
ATOM 478 N N . VAL A 1 91 ? 61.736 -10.862 -6.393 1.00 53.01 84 VAL A N 1
ATOM 479 C CA . VAL A 1 91 ? 62.772 -10.803 -5.375 1.00 61.00 84 VAL A CA 1
ATOM 480 C C . VAL A 1 91 ? 62.153 -10.834 -3.977 1.00 64.41 84 VAL A C 1
ATOM 481 O O . VAL A 1 91 ? 61.256 -10.068 -3.677 1.00 61.12 84 VAL A O 1
ATOM 485 N N . GLN A 1 92 ? 62.705 -11.714 -3.138 1.00 66.40 85 GLN A N 1
ATOM 486 C CA . GLN A 1 92 ? 62.135 -12.049 -1.851 1.00 65.42 85 GLN A CA 1
ATOM 487 C C . GLN A 1 92 ? 63.210 -12.437 -0.826 1.00 59.19 85 GLN A C 1
ATOM 488 O O . GLN A 1 92 ? 64.273 -12.957 -1.184 1.00 50.83 85 GLN A O 1
ATOM 494 N N . PRO A 1 93 ? 62.937 -12.256 0.483 1.00 60.64 86 PRO A N 1
ATOM 495 C CA . PRO A 1 93 ? 63.772 -12.823 1.546 1.00 49.74 86 PRO A CA 1
ATOM 496 C C . PRO A 1 93 ? 63.588 -14.334 1.618 1.00 54.27 86 PRO A C 1
ATOM 497 O O . PRO A 1 93 ? 62.633 -14.871 1.059 1.00 58.94 86 PRO A O 1
ATOM 501 N N . GLU A 1 94 ? 64.453 -14.980 2.387 1.00 56.33 87 GLU A N 1
ATOM 502 C CA . GLU A 1 94 ? 64.411 -16.421 2.601 1.00 60.38 87 GLU A CA 1
ATOM 503 C C . GLU A 1 94 ? 63.089 -16.917 3.217 1.00 59.43 87 GLU A C 1
ATOM 504 O O . GLU A 1 94 ? 62.609 -17.957 2.783 1.00 56.63 87 GLU A O 1
ATOM 510 N N . ASP A 1 95 ? 62.510 -16.228 4.232 1.00 48.81 88 ASP A N 1
ATOM 511 C CA . ASP A 1 95 ? 61.225 -16.619 4.794 1.00 53.61 88 ASP A CA 1
ATOM 512 C C . ASP A 1 95 ? 61.086 -18.152 4.718 1.00 49.37 88 ASP A C 1
ATOM 513 O O . ASP A 1 95 ? 60.330 -18.733 3.929 1.00 54.83 88 ASP A O 1
ATOM 518 N N . ARG A 1 96 ? 61.870 -18.798 5.569 1.00 54.16 89 ARG A N 1
ATOM 519 C CA . ARG A 1 96 ? 62.141 -20.215 5.462 1.00 69.52 89 ARG A CA 1
ATOM 520 C C . ARG A 1 96 ? 61.330 -20.990 6.491 1.00 74.35 89 ARG A C 1
ATOM 521 O O . ARG A 1 96 ? 61.568 -22.168 6.625 1.00 75.82 89 ARG A O 1
ATOM 523 N N . LEU A 1 97 ? 60.368 -20.365 7.190 1.00 71.12 90 LEU A N 1
ATOM 524 C CA . LEU A 1 97 ? 59.639 -21.069 8.239 1.00 62.49 90 LEU A CA 1
ATOM 525 C C . LEU A 1 97 ? 58.999 -22.356 7.694 1.00 54.03 90 LEU A C 1
ATOM 526 O O . LEU A 1 97 ? 59.239 -23.451 8.200 1.00 51.81 90 LEU A O 1
ATOM 528 N N . ILE A 1 98 ? 58.197 -22.232 6.642 1.00 63.43 91 ILE A N 1
ATOM 529 C CA . ILE A 1 98 ? 57.637 -23.400 5.962 1.00 65.80 91 ILE A CA 1
ATOM 530 C C . ILE A 1 98 ? 58.761 -24.272 5.374 1.00 77.11 91 ILE A C 1
ATOM 531 O O . ILE A 1 98 ? 58.724 -25.492 5.454 1.00 82.90 91 ILE A O 1
ATOM 536 N N . SER A 1 99 ? 59.768 -23.608 4.802 1.00 75.94 92 SER A N 1
ATOM 537 C CA . SER A 1 99 ? 60.886 -24.241 4.141 1.00 74.85 92 SER A CA 1
ATOM 538 C C . SER A 1 99 ? 61.702 -25.107 5.102 1.00 64.09 92 SER A C 1
ATOM 539 O O . SER A 1 99 ? 62.198 -26.147 4.681 1.00 68.07 92 SER A O 1
ATOM 542 N N . ASN A 1 100 ? 61.859 -24.717 6.373 1.00 66.10 93 ASN A N 1
ATOM 543 C CA . ASN A 1 100 ? 62.667 -25.509 7.303 1.00 58.35 93 ASN A CA 1
ATOM 544 C C . ASN A 1 100 ? 61.988 -26.847 7.590 1.00 56.46 93 ASN A C 1
ATOM 545 O O . ASN A 1 100 ? 62.651 -27.869 7.627 1.00 58.51 93 ASN A O 1
ATOM 550 N N . LEU A 1 101 ? 60.665 -26.846 7.744 1.00 53.46 94 LEU A N 1
ATOM 551 C CA . LEU A 1 101 ? 59.917 -28.087 7.896 1.00 52.10 94 LEU A CA 1
ATOM 552 C C . LEU A 1 101 ? 59.923 -28.905 6.600 1.00 58.07 94 LEU A C 1
ATOM 553 O O . LEU A 1 101 ? 60.041 -30.146 6.607 1.00 43.48 94 LEU A O 1
ATOM 558 N N . THR A 1 102 ? 59.795 -28.198 5.474 1.00 59.21 95 THR A N 1
ATOM 559 C CA . THR A 1 102 ? 59.800 -28.781 4.139 1.00 57.52 95 THR A CA 1
ATOM 560 C C . THR A 1 102 ? 61.247 -28.965 3.689 1.00 60.15 95 THR A C 1
ATOM 561 O O . THR A 1 102 ? 62.163 -28.599 4.424 1.00 60.43 95 THR A O 1
ATOM 565 N N . GLY A 1 103 ? 61.453 -29.517 2.493 1.00 66.96 96 GLY A N 1
ATOM 566 C CA . GLY A 1 103 ? 62.786 -29.553 1.907 1.00 67.94 96 GLY A CA 1
ATOM 567 C C . GLY A 1 103 ? 63.035 -28.428 0.897 1.00 61.23 96 GLY A C 1
ATOM 568 O O . GLY A 1 103 ? 64.063 -28.440 0.215 1.00 63.45 96 GLY A O 1
ATOM 569 N N . GLY A 1 104 ? 62.118 -27.460 0.794 1.00 56.12 97 GLY A N 1
ATOM 570 C CA . GLY A 1 104 ? 62.166 -26.498 -0.302 1.00 52.58 97 GLY A CA 1
ATOM 571 C C . GLY A 1 104 ? 63.478 -25.712 -0.334 1.00 54.64 97 GLY A C 1
ATOM 572 O O . GLY A 1 104 ? 63.997 -25.299 0.687 1.00 72.57 97 GLY A O 1
ATOM 573 N N . ALA A 1 105 ? 63.994 -25.482 -1.540 1.00 59.74 98 ALA A N 1
ATOM 574 C CA . ALA A 1 105 ? 65.136 -24.611 -1.775 1.00 60.74 98 ALA A CA 1
ATOM 575 C C . ALA A 1 105 ? 64.645 -23.174 -1.923 1.00 59.11 98 ALA A C 1
ATOM 576 O O . ALA A 1 105 ? 63.448 -22.937 -2.154 1.00 44.21 98 ALA A O 1
ATOM 578 N N . THR A 1 106 ? 65.600 -22.224 -1.908 1.00 55.60 99 THR A N 1
ATOM 579 C CA . THR A 1 106 ? 65.349 -20.826 -2.261 1.00 46.34 99 THR A CA 1
ATOM 580 C C . THR A 1 106 ? 64.805 -20.784 -3.686 1.00 58.07 99 THR A C 1
ATOM 581 O O . THR A 1 106 ? 65.282 -21.506 -4.558 1.00 76.49 99 THR A O 1
ATOM 585 N N . LEU A 1 107 ? 63.819 -19.912 -3.926 1.00 61.62 100 LEU A N 1
ATOM 586 C CA . LEU A 1 107 ? 63.167 -19.794 -5.224 1.00 59.01 100 LEU A CA 1
ATOM 587 C C . LEU A 1 107 ? 64.117 -19.059 -6.165 1.00 57.86 100 LEU A C 1
ATOM 588 O O . LEU A 1 107 ? 64.798 -18.133 -5.723 1.00 45.83 100 LEU A O 1
ATOM 593 N N . PRO A 1 108 ? 64.243 -19.464 -7.450 1.00 52.98 101 PRO A N 1
ATOM 594 C CA . PRO A 1 108 ? 64.971 -18.676 -8.429 1.00 47.71 101 PRO A CA 1
ATOM 595 C C . PRO A 1 108 ? 64.206 -17.369 -8.610 1.00 48.41 101 PRO A C 1
ATOM 596 O O . PRO A 1 108 ? 62.975 -17.374 -8.567 1.00 41.90 101 PRO A O 1
ATOM 600 N N . GLN A 1 109 ? 64.925 -16.243 -8.711 1.00 46.94 102 GLN A N 1
ATOM 601 C CA . GLN A 1 109 ? 64.305 -14.944 -8.524 1.00 50.54 102 GLN A CA 1
ATOM 602 C C . GLN A 1 109 ? 64.913 -13.896 -9.439 1.00 51.16 102 GLN A C 1
ATOM 603 O O . GLN A 1 109 ? 66.116 -13.863 -9.637 1.00 52.54 102 GLN A O 1
ATOM 609 N N . ASP A 1 110 ? 64.064 -13.008 -9.948 1.00 45.39 103 ASP A N 1
ATOM 610 C CA . ASP A 1 110 ? 64.507 -11.879 -10.744 1.00 46.30 103 ASP A CA 1
ATOM 611 C C . ASP A 1 110 ? 63.455 -10.782 -10.648 1.00 43.26 103 ASP A C 1
ATOM 612 O O . ASP A 1 110 ? 62.273 -11.064 -10.429 1.00 48.30 103 ASP A O 1
ATOM 617 N N . GLU A 1 111 ? 63.876 -9.533 -10.816 1.00 52.96 104 GLU A N 1
ATOM 618 C CA . GLU A 1 111 ? 62.938 -8.420 -10.868 1.00 52.84 104 GLU A CA 1
ATOM 619 C C . GLU A 1 111 ? 61.957 -8.635 -12.033 1.00 57.83 104 GLU A C 1
ATOM 620 O O . GLU A 1 111 ? 60.794 -8.235 -11.950 1.00 65.40 104 GLU A O 1
ATOM 626 N N . ASP A 1 112 ? 62.429 -9.291 -13.115 1.00 52.45 105 ASP A N 1
ATOM 627 C CA . ASP A 1 112 ? 61.559 -9.694 -14.207 1.00 48.40 105 ASP A CA 1
ATOM 628 C C . ASP A 1 112 ? 60.847 -10.996 -13.826 1.00 43.30 105 ASP A C 1
ATOM 629 O O . ASP A 1 112 ? 61.292 -12.100 -14.135 1.00 35.30 105 ASP A O 1
ATOM 634 N N . CYS A 1 113 ? 59.691 -10.827 -13.208 1.00 38.43 106 CYS A N 1
ATOM 635 C CA . CYS A 1 113 ? 58.973 -11.909 -12.548 1.00 44.74 106 CYS A CA 1
ATOM 636 C C . CYS A 1 113 ? 57.529 -12.017 -13.046 1.00 44.23 106 CYS A C 1
ATOM 637 O O . CYS A 1 113 ? 56.795 -12.861 -12.568 1.00 39.83 106 CYS A O 1
ATOM 640 N N . LEU A 1 114 ? 57.079 -11.166 -13.978 1.00 41.14 107 LEU A N 1
ATOM 641 C CA . LEU A 1 114 ? 55.644 -11.145 -14.275 1.00 51.01 107 LEU A CA 1
ATOM 642 C C . LEU A 1 114 ? 55.265 -12.247 -15.268 1.00 54.32 107 LEU A C 1
ATOM 643 O O . LEU A 1 114 ? 55.229 -12.027 -16.481 1.00 58.36 107 LEU A O 1
ATOM 648 N N . TYR A 1 115 ? 54.948 -13.437 -14.733 1.00 53.83 108 TYR A N 1
ATOM 649 C CA . TYR A 1 115 ? 54.591 -14.584 -15.554 1.00 40.48 108 TYR A CA 1
ATOM 650 C C . TYR A 1 115 ? 53.427 -15.301 -14.903 1.00 36.77 108 TYR A C 1
ATOM 651 O O . TYR A 1 115 ? 53.298 -15.283 -13.670 1.00 45.64 108 TYR A O 1
ATOM 660 N N . LEU A 1 116 ? 52.596 -15.932 -15.734 1.00 36.47 109 LEU A N 1
ATOM 661 C CA . LEU A 1 116 ? 51.554 -16.810 -15.250 1.00 38.85 109 LEU A CA 1
ATOM 662 C C . LEU A 1 116 ? 51.684 -18.206 -15.883 1.00 30.10 109 LEU A C 1
ATOM 663 O O . LEU A 1 116 ? 52.394 -18.397 -16.849 1.00 35.86 109 LEU A O 1
ATOM 668 N N . ASN A 1 117 ? 51.003 -19.177 -15.272 1.00 38.18 110 ASN A N 1
ATOM 669 C CA . ASN A 1 117 ? 51.056 -20.561 -15.699 1.00 41.45 110 ASN A CA 1
ATOM 670 C C . ASN A 1 117 ? 49.631 -21.050 -15.830 1.00 41.58 110 ASN A C 1
ATOM 671 O O . ASN A 1 117 ? 48.769 -20.659 -15.035 1.00 41.41 110 ASN A O 1
ATOM 676 N N . ILE A 1 118 ? 49.381 -21.837 -16.891 1.00 39.60 111 ILE A N 1
ATOM 677 C CA . ILE A 1 118 ? 48.040 -22.281 -17.217 1.00 36.98 111 ILE A CA 1
ATOM 678 C C . ILE A 1 118 ? 48.000 -23.798 -17.327 1.00 34.28 111 ILE A C 1
ATOM 679 O O . ILE A 1 118 ? 48.802 -24.383 -18.036 1.00 41.00 111 ILE A O 1
ATOM 684 N N . TRP A 1 119 ? 47.005 -24.402 -16.660 1.00 32.80 112 TRP A N 1
ATOM 685 C CA . TRP A 1 119 ? 46.704 -25.810 -16.805 1.00 42.33 112 TRP A CA 1
ATOM 686 C C . TRP A 1 119 ? 45.300 -25.968 -17.360 1.00 58.49 112 TRP A C 1
ATOM 687 O O . TRP A 1 119 ? 44.365 -25.394 -16.822 1.00 75.99 112 TRP A O 1
ATOM 698 N N . SER A 1 120 ? 45.163 -26.797 -18.395 1.00 61.74 113 SER A N 1
ATOM 699 C CA . SER A 1 120 ? 43.912 -26.998 -19.102 1.00 54.40 113 SER A CA 1
ATOM 700 C C . SER A 1 120 ? 43.837 -28.442 -19.585 1.00 61.87 113 SER A C 1
ATOM 701 O O . SER A 1 120 ? 44.846 -29.027 -19.965 1.00 65.21 113 SER A O 1
ATOM 704 N N . PRO A 1 121 ? 42.634 -29.056 -19.636 1.00 49.44 114 PRO A N 1
ATOM 705 C CA . PRO A 1 121 ? 42.481 -30.346 -20.318 1.00 51.11 114 PRO A CA 1
ATOM 706 C C . PRO A 1 121 ? 42.878 -30.268 -21.784 1.00 48.89 114 PRO A C 1
ATOM 707 O O . PRO A 1 121 ? 43.590 -31.138 -22.276 1.00 53.67 114 PRO A O 1
ATOM 711 N N . SER A 1 122 ? 42.438 -29.183 -22.455 1.00 51.56 115 SER A N 1
ATOM 712 C CA . SER A 1 122 ? 42.611 -29.039 -23.897 1.00 47.22 115 SER A CA 1
ATOM 713 C C . SER A 1 122 ? 42.505 -27.571 -24.292 1.00 42.92 115 SER A C 1
ATOM 714 O O . SER A 1 122 ? 41.783 -26.803 -23.684 1.00 48.61 115 SER A O 1
ATOM 717 N N . PRO A 1 123 ? 43.239 -27.127 -25.340 1.00 44.44 116 PRO A N 1
ATOM 718 C CA . PRO A 1 123 ? 43.067 -25.781 -25.885 1.00 37.39 116 PRO A CA 1
ATOM 719 C C . PRO A 1 123 ? 41.673 -25.491 -26.419 1.00 42.78 116 PRO A C 1
ATOM 720 O O . PRO A 1 123 ? 41.240 -24.344 -26.384 1.00 40.33 116 PRO A O 1
ATOM 724 N N . ASP A 1 124 ? 40.959 -26.532 -26.857 1.00 51.06 117 ASP A N 1
ATOM 725 C CA . ASP A 1 124 ? 39.587 -26.359 -27.333 1.00 52.27 117 ASP A CA 1
ATOM 726 C C . ASP A 1 124 ? 38.624 -26.442 -26.157 1.00 44.16 117 ASP A C 1
ATOM 727 O O . ASP A 1 124 ? 38.657 -27.419 -25.408 1.00 39.23 117 ASP A O 1
ATOM 732 N N . GLY A 1 125 ? 37.663 -25.502 -26.104 1.00 55.96 118 GLY A N 1
ATOM 733 C CA . GLY A 1 125 ? 36.604 -25.526 -25.100 1.00 56.06 118 GLY A CA 1
ATOM 734 C C . GLY A 1 125 ? 36.322 -24.140 -24.522 1.00 60.87 118 GLY A C 1
ATOM 735 O O . GLY A 1 125 ? 37.089 -23.196 -24.739 1.00 52.51 118 GLY A O 1
ATOM 736 N N . ARG A 1 126 ? 35.284 -24.076 -23.663 1.00 55.97 119 ARG A N 1
ATOM 737 C CA . ARG A 1 126 ? 35.040 -22.948 -22.782 1.00 54.59 119 ARG A CA 1
ATOM 738 C C . ARG A 1 126 ? 34.775 -23.436 -21.363 1.00 42.55 119 ARG A C 1
ATOM 739 O O . ARG A 1 126 ? 33.635 -23.411 -20.927 1.00 45.01 119 ARG A O 1
ATOM 747 N N . ARG A 1 127 ? 35.850 -23.751 -20.631 1.00 54.16 120 ARG A N 1
ATOM 748 C CA . ARG A 1 127 ? 35.731 -24.300 -19.290 1.00 43.69 120 ARG A CA 1
ATOM 749 C C . ARG A 1 127 ? 35.703 -23.215 -18.216 1.00 37.85 120 ARG A C 1
ATOM 750 O O . ARG A 1 127 ? 36.203 -22.116 -18.405 1.00 33.29 120 ARG A O 1
ATOM 758 N N . PRO A 1 128 ? 35.176 -23.519 -17.003 1.00 47.44 121 PRO A N 1
ATOM 759 C CA . PRO A 1 128 ? 35.314 -22.607 -15.864 1.00 48.28 121 PRO A CA 1
ATOM 760 C C . PRO A 1 128 ? 36.789 -22.434 -15.520 1.00 47.80 121 PRO A C 1
ATOM 761 O O . PRO A 1 128 ? 37.567 -23.369 -15.753 1.00 38.19 121 PRO A O 1
ATOM 765 N N . VAL A 1 129 ? 37.160 -21.234 -15.032 1.00 43.82 122 VAL A N 1
ATOM 766 C CA . VAL A 1 129 ? 38.552 -20.853 -14.851 1.00 43.73 122 VAL A CA 1
ATOM 767 C C . VAL A 1 129 ? 38.791 -20.520 -13.368 1.00 38.92 122 VAL A C 1
ATOM 768 O O . VAL A 1 129 ? 38.010 -19.778 -12.739 1.00 44.29 122 VAL A O 1
ATOM 772 N N . MET A 1 130 ? 39.888 -21.047 -12.804 1.00 44.84 123 MET A N 1
ATOM 773 C CA . MET A 1 130 ? 40.267 -20.763 -11.415 1.00 37.86 123 MET A CA 1
ATOM 774 C C . MET A 1 130 ? 41.588 -20.032 -11.425 1.00 39.45 123 MET A C 1
ATOM 775 O O . MET A 1 130 ? 42.539 -20.578 -11.947 1.00 41.31 123 MET A O 1
ATOM 780 N N . VAL A 1 131 ? 41.642 -18.816 -10.845 1.00 40.66 124 VAL A N 1
ATOM 781 C CA . VAL A 1 131 ? 42.859 -18.012 -10.856 1.00 39.29 124 VAL A CA 1
ATOM 782 C C . VAL A 1 131 ? 43.385 -17.901 -9.428 1.00 35.99 124 VAL A C 1
ATOM 783 O O . VAL A 1 131 ? 42.677 -17.430 -8.541 1.00 35.47 124 VAL A O 1
ATOM 787 N N . TRP A 1 132 ? 44.633 -18.327 -9.212 1.00 32.32 125 TRP A N 1
ATOM 788 C CA . TRP A 1 132 ? 45.199 -18.435 -7.879 1.00 39.45 125 TRP A CA 1
ATOM 789 C C . TRP A 1 132 ? 46.151 -17.292 -7.602 1.00 40.77 125 TRP A C 1
ATOM 790 O O . TRP A 1 132 ? 47.079 -17.058 -8.371 1.00 44.25 125 TRP A O 1
ATOM 801 N N . ILE A 1 133 ? 45.931 -16.628 -6.455 1.00 40.57 126 ILE A N 1
ATOM 802 C CA . ILE A 1 133 ? 46.858 -15.642 -5.915 1.00 40.97 126 ILE A CA 1
ATOM 803 C C . ILE A 1 133 ? 47.517 -16.230 -4.664 1.00 43.63 126 ILE A C 1
ATOM 804 O O . ILE A 1 133 ? 46.845 -16.499 -3.676 1.00 44.57 126 ILE A O 1
ATOM 809 N N . HIS A 1 134 ? 48.845 -16.384 -4.708 1.00 43.74 127 HIS A N 1
ATOM 810 C CA . HIS A 1 134 ? 49.614 -17.007 -3.636 1.00 49.59 127 HIS A CA 1
ATOM 811 C C . HIS A 1 134 ? 49.700 -16.094 -2.410 1.00 59.35 127 HIS A C 1
ATOM 812 O O . HIS A 1 134 ? 49.591 -14.868 -2.540 1.00 60.64 127 HIS A O 1
ATOM 819 N N . GLY A 1 135 ? 49.938 -16.705 -1.230 1.00 54.87 128 GLY A N 1
ATOM 820 C CA . GLY A 1 135 ? 50.195 -15.968 -0.003 1.00 49.53 128 GLY A CA 1
ATOM 821 C C . GLY A 1 135 ? 51.689 -15.780 0.257 1.00 45.43 128 GLY A C 1
ATOM 822 O O . GLY A 1 135 ? 52.499 -16.012 -0.625 1.00 42.57 128 GLY A O 1
ATOM 823 N N . GLY A 1 136 ? 52.027 -15.347 1.475 1.00 47.47 129 GLY A N 1
ATOM 824 C CA . GLY A 1 136 ? 53.403 -15.091 1.887 1.00 54.10 129 GLY A CA 1
ATOM 825 C C . GLY A 1 136 ? 53.665 -13.636 2.320 1.00 45.12 129 GLY A C 1
ATOM 826 O O . GLY A 1 136 ? 54.769 -13.113 2.144 1.00 41.92 129 GLY A O 1
ATOM 827 N N . ALA A 1 137 ? 52.635 -12.976 2.851 1.00 53.08 130 ALA A N 1
ATOM 828 C CA . ALA A 1 137 ? 52.770 -11.715 3.578 1.00 52.85 130 ALA A CA 1
ATOM 829 C C . ALA A 1 137 ? 53.152 -10.540 2.676 1.00 52.22 130 ALA A C 1
ATOM 830 O O . ALA A 1 137 ? 53.648 -9.532 3.191 1.00 42.96 130 ALA A O 1
ATOM 832 N N . TYR A 1 138 ? 52.900 -10.663 1.363 1.00 46.57 131 TYR A N 1
ATOM 833 C CA . TYR A 1 138 ? 53.174 -9.614 0.389 1.00 46.92 131 TYR A CA 1
ATOM 834 C C . TYR A 1 138 ? 54.694 -9.455 0.232 1.00 41.93 131 TYR A C 1
ATOM 835 O O . TYR A 1 138 ? 55.148 -8.515 -0.444 1.00 48.52 131 TYR A O 1
ATOM 844 N N . LEU A 1 139 ? 55.464 -10.436 0.755 1.00 43.07 132 LEU A N 1
ATOM 845 C CA . LEU A 1 139 ? 56.926 -10.368 0.745 1.00 43.03 132 LEU A CA 1
ATOM 846 C C . LEU A 1 139 ? 57.517 -11.589 0.031 1.00 46.41 132 LEU A C 1
ATOM 847 O O . LEU A 1 139 ? 58.614 -11.508 -0.526 1.00 62.51 132 LEU A O 1
ATOM 852 N N . THR A 1 140 ? 56.834 -12.735 0.116 1.00 49.53 133 THR A N 1
ATOM 853 C CA . THR A 1 140 ? 57.335 -13.996 -0.414 1.00 57.59 133 THR A CA 1
ATOM 854 C C . THR A 1 140 ? 56.248 -14.753 -1.168 1.00 52.46 133 THR A C 1
ATOM 855 O O . THR A 1 140 ? 55.084 -14.378 -1.126 1.00 47.01 133 THR A O 1
ATOM 859 N N . GLY A 1 141 ? 56.672 -15.887 -1.777 1.00 53.87 134 GLY A N 1
ATOM 860 C CA . GLY A 1 141 ? 55.814 -16.830 -2.498 1.00 42.92 134 GLY A CA 1
ATOM 861 C C . GLY A 1 141 ? 55.967 -16.695 -4.019 1.00 44.32 134 GLY A C 1
ATOM 862 O O . GLY A 1 141 ? 56.669 -15.806 -4.491 1.00 51.19 134 GLY A O 1
ATOM 863 N N . ALA A 1 142 ? 55.319 -17.582 -4.777 1.00 35.48 135 ALA A N 1
ATOM 864 C CA . ALA A 1 142 ? 55.298 -17.523 -6.235 1.00 35.78 135 ALA A CA 1
ATOM 865 C C . ALA A 1 142 ? 54.230 -18.482 -6.738 1.00 33.80 135 ALA A C 1
ATOM 866 O O . ALA A 1 142 ? 53.832 -19.412 -6.025 1.00 29.95 135 ALA A O 1
ATOM 868 N N . GLY A 1 143 ? 53.775 -18.231 -7.951 1.00 34.90 136 GLY A N 1
ATOM 869 C CA . GLY A 1 143 ? 52.795 -19.102 -8.581 1.00 44.97 136 GLY A CA 1
ATOM 870 C C . GLY A 1 143 ? 53.432 -20.431 -8.951 1.00 40.56 136 GLY A C 1
ATOM 871 O O . GLY A 1 143 ? 52.727 -21.418 -9.074 1.00 46.55 136 GLY A O 1
ATOM 872 N N . SER A 1 144 ? 54.778 -20.424 -9.063 1.00 41.76 137 SER A N 1
ATOM 873 C CA . SER A 1 144 ? 55.533 -21.551 -9.583 1.00 41.21 137 SER A CA 1
ATOM 874 C C . SER A 1 144 ? 55.670 -22.660 -8.540 1.00 50.50 137 SER A C 1
ATOM 875 O O . SER A 1 144 ? 56.084 -23.752 -8.882 1.00 49.87 137 SER A O 1
ATOM 878 N N . ILE A 1 145 ? 55.312 -22.393 -7.268 1.00 54.17 138 ILE A N 1
ATOM 879 C CA . ILE A 1 145 ? 55.496 -23.399 -6.224 1.00 44.83 138 ILE A CA 1
ATOM 880 C C . ILE A 1 145 ? 54.703 -24.667 -6.559 1.00 34.92 138 ILE A C 1
ATOM 881 O O . ILE A 1 145 ? 53.544 -24.583 -6.928 1.00 40.76 138 ILE A O 1
ATOM 886 N N . PRO A 1 146 ? 55.306 -25.899 -6.436 1.00 37.14 139 PRO A N 1
ATOM 887 C CA . PRO A 1 146 ? 54.630 -27.149 -6.813 1.00 30.47 139 PRO A CA 1
ATOM 888 C C . PRO A 1 146 ? 53.315 -27.491 -6.105 1.00 32.17 139 PRO A C 1
ATOM 889 O O . PRO A 1 146 ? 52.500 -28.193 -6.648 1.00 49.36 139 PRO A O 1
ATOM 893 N N . TRP A 1 147 ? 53.089 -27.010 -4.896 1.00 44.91 140 TRP A N 1
ATOM 894 C CA . TRP A 1 147 ? 51.824 -27.289 -4.188 1.00 45.69 140 TRP A CA 1
ATOM 895 C C . TRP A 1 147 ? 50.629 -26.625 -4.888 1.00 40.71 140 TRP A C 1
ATOM 896 O O . TRP A 1 147 ? 49.483 -27.053 -4.715 1.00 47.87 140 TRP A O 1
ATOM 907 N N . TYR A 1 148 ? 50.933 -25.616 -5.733 1.00 49.89 141 TYR A N 1
ATOM 908 C CA . TYR A 1 148 ? 49.911 -24.872 -6.467 1.00 50.69 141 TYR A CA 1
ATOM 909 C C . TYR A 1 148 ? 49.737 -25.441 -7.878 1.00 48.54 141 TYR A C 1
ATOM 910 O O . TYR A 1 148 ? 49.103 -24.818 -8.721 1.00 42.11 141 TYR A O 1
ATOM 919 N N . ASP A 1 149 ? 50.361 -26.582 -8.164 1.00 37.10 142 ASP A N 1
ATOM 920 C CA . ASP A 1 149 ? 50.173 -27.288 -9.411 1.00 40.19 142 ASP A CA 1
ATOM 921 C C . ASP A 1 149 ? 48.686 -27.541 -9.683 1.00 38.77 142 ASP A C 1
ATOM 922 O O . ASP A 1 149 ? 47.947 -28.073 -8.836 1.00 31.17 142 ASP A O 1
ATOM 927 N N . GLY A 1 150 ? 48.292 -27.125 -10.896 1.00 37.84 143 GLY A N 1
ATOM 928 C CA . GLY A 1 150 ? 46.919 -27.088 -11.339 1.00 48.28 143 GLY A CA 1
ATOM 929 C C . GLY A 1 150 ? 46.481 -28.366 -12.060 1.00 42.67 143 GLY A C 1
ATOM 930 O O . GLY A 1 150 ? 45.306 -28.496 -12.395 1.00 41.92 143 GLY A O 1
ATOM 931 N N . THR A 1 151 ? 47.410 -29.306 -12.294 1.00 45.42 144 THR A N 1
ATOM 932 C CA . THR A 1 151 ? 47.104 -30.497 -13.074 1.00 46.09 144 THR A CA 1
ATOM 933 C C . THR A 1 151 ? 45.883 -31.209 -12.501 1.00 50.87 144 THR A C 1
ATOM 934 O O . THR A 1 151 ? 45.001 -31.607 -13.253 1.00 53.31 144 THR A O 1
ATOM 938 N N . ALA A 1 152 ? 45.865 -31.451 -11.189 1.00 53.82 145 ALA A N 1
ATOM 939 C CA . ALA A 1 152 ? 44.856 -32.321 -10.597 1.00 53.61 145 ALA A CA 1
ATOM 940 C C . ALA A 1 152 ? 43.479 -31.658 -10.672 1.00 61.09 145 ALA A C 1
ATOM 941 O O . ALA A 1 152 ? 42.479 -32.317 -10.971 1.00 55.12 145 ALA A O 1
ATOM 943 N N . LEU A 1 153 ? 43.430 -30.350 -10.404 1.00 59.90 146 LEU A N 1
ATOM 944 C CA . LEU A 1 153 ? 42.185 -29.589 -10.508 1.00 62.43 146 LEU A CA 1
ATOM 945 C C . LEU A 1 153 ? 41.637 -29.709 -11.930 1.00 59.24 146 LEU A C 1
ATOM 946 O O . LEU A 1 153 ? 40.468 -30.000 -12.135 1.00 51.14 146 LEU A O 1
ATOM 951 N N . ALA A 1 154 ? 42.500 -29.468 -12.919 1.00 69.76 147 ALA A N 1
ATOM 952 C CA . ALA A 1 154 ? 42.103 -29.492 -14.316 1.00 65.13 147 ALA A CA 1
ATOM 953 C C . ALA A 1 154 ? 41.553 -30.863 -14.702 1.00 69.27 147 ALA A C 1
ATOM 954 O O . ALA A 1 154 ? 40.522 -30.946 -15.358 1.00 57.94 147 ALA A O 1
ATOM 956 N N . ARG A 1 155 ? 42.270 -31.924 -14.309 1.00 68.43 148 ARG A N 1
ATOM 957 C CA . ARG A 1 155 ? 41.927 -33.292 -14.677 1.00 62.64 148 ARG A CA 1
ATOM 958 C C . ARG A 1 155 ? 40.605 -33.696 -14.038 1.00 61.63 148 ARG A C 1
ATOM 959 O O . ARG A 1 155 ? 39.706 -34.177 -14.712 1.00 63.44 148 ARG A O 1
ATOM 967 N N . GLU A 1 156 ? 40.497 -33.515 -12.723 1.00 51.12 149 GLU A N 1
ATOM 968 C CA . GLU A 1 156 ? 39.312 -33.940 -12.001 1.00 54.82 149 GLU A CA 1
ATOM 969 C C . GLU A 1 156 ? 38.117 -33.048 -12.367 1.00 46.66 149 GLU A C 1
ATOM 970 O O . GLU A 1 156 ? 37.014 -33.543 -12.465 1.00 44.84 149 GLU A O 1
ATOM 976 N N . GLY A 1 157 ? 38.323 -31.734 -12.561 1.00 50.90 150 GLY A N 1
ATOM 977 C CA . GLY A 1 157 ? 37.199 -30.788 -12.601 1.00 45.45 150 GLY A CA 1
ATOM 978 C C . GLY A 1 157 ? 36.804 -30.322 -14.003 1.00 35.89 150 GLY A C 1
ATOM 979 O O . GLY A 1 157 ? 35.818 -29.596 -14.153 1.00 33.65 150 GLY A O 1
ATOM 980 N N . ASP A 1 158 ? 37.604 -30.689 -15.020 1.00 47.83 151 ASP A N 1
ATOM 981 C CA . ASP A 1 158 ? 37.494 -30.155 -16.372 1.00 54.85 151 ASP A CA 1
ATOM 982 C C . ASP A 1 158 ? 37.504 -28.621 -16.349 1.00 47.64 151 ASP A C 1
ATOM 983 O O . ASP A 1 158 ? 36.599 -27.974 -16.883 1.00 57.56 151 ASP A O 1
ATOM 988 N N . VAL A 1 159 ? 38.539 -28.057 -15.718 1.00 42.42 152 VAL A N 1
ATOM 989 C CA . VAL A 1 159 ? 38.608 -26.619 -15.504 1.00 36.71 152 VAL A CA 1
ATOM 990 C C . VAL A 1 159 ? 39.976 -26.130 -15.907 1.00 41.54 152 VAL A C 1
ATOM 991 O O . VAL A 1 159 ? 40.916 -26.929 -15.970 1.00 44.99 152 VAL A O 1
ATOM 995 N N . VAL A 1 160 ? 40.075 -24.816 -16.140 1.00 41.67 153 VAL A N 1
ATOM 996 C CA . VAL A 1 160 ? 41.348 -24.190 -16.415 1.00 46.69 153 VAL A CA 1
ATOM 997 C C . VAL A 1 160 ? 41.837 -23.551 -15.110 1.00 52.15 153 VAL A C 1
ATOM 998 O O . VAL A 1 160 ? 41.075 -22.874 -14.412 1.00 62.72 153 VAL A O 1
ATOM 1002 N N . VAL A 1 161 ? 43.111 -23.800 -14.769 1.00 47.13 154 VAL A N 1
ATOM 1003 C CA . VAL A 1 161 ? 43.727 -23.254 -13.579 1.00 51.66 154 VAL A CA 1
ATOM 1004 C C . VAL A 1 161 ? 44.826 -22.289 -14.005 1.00 52.78 154 VAL A C 1
ATOM 1005 O O . VAL A 1 161 ? 45.615 -22.600 -14.893 1.00 50.82 154 VAL A O 1
ATOM 1009 N N . VAL A 1 162 ? 44.875 -21.117 -13.366 1.00 47.36 155 VAL A N 1
ATOM 1010 C CA . VAL A 1 162 ? 45.917 -20.136 -13.626 1.00 42.68 155 VAL A CA 1
ATOM 1011 C C . VAL A 1 162 ? 46.600 -19.805 -12.299 1.00 44.72 155 VAL A C 1
ATOM 1012 O O . VAL A 1 162 ? 45.904 -19.552 -11.311 1.00 38.67 155 VAL A O 1
ATOM 1016 N N . THR A 1 163 ? 47.949 -19.820 -12.271 1.00 39.07 156 THR A N 1
ATOM 1017 C CA . THR A 1 163 ? 48.719 -19.321 -11.143 1.00 38.09 156 THR A CA 1
ATOM 1018 C C . THR A 1 163 ? 49.613 -18.203 -11.660 1.00 29.38 156 THR A C 1
ATOM 1019 O O . THR A 1 163 ? 49.982 -18.220 -12.823 1.00 30.16 156 THR A O 1
ATOM 1023 N N . LEU A 1 164 ? 49.940 -17.228 -10.786 1.00 35.02 157 LEU A N 1
ATOM 1024 C CA . LEU A 1 164 ? 50.585 -16.004 -11.233 1.00 42.06 157 LEU A CA 1
ATOM 1025 C C . LEU A 1 164 ? 51.593 -15.499 -10.205 1.00 44.71 157 LEU A C 1
ATOM 1026 O O . LEU A 1 164 ? 51.527 -15.828 -9.022 1.00 48.06 157 LEU A O 1
ATOM 1031 N N . ASN A 1 165 ? 52.489 -14.646 -10.690 1.00 48.61 158 ASN A N 1
ATOM 1032 C CA . ASN A 1 165 ? 53.375 -13.887 -9.851 1.00 49.70 158 ASN A CA 1
ATOM 1033 C C . ASN A 1 165 ? 52.968 -12.415 -9.855 1.00 52.71 158 ASN A C 1
ATOM 1034 O O . ASN A 1 165 ? 52.464 -11.903 -10.868 1.00 40.42 158 ASN A O 1
ATOM 1039 N N . TYR A 1 166 ? 53.190 -11.757 -8.694 1.00 42.21 159 TYR A N 1
ATOM 1040 C CA . TYR A 1 166 ? 52.960 -10.336 -8.551 1.00 51.28 159 TYR A CA 1
ATOM 1041 C C . TYR A 1 166 ? 54.153 -9.770 -7.822 1.00 53.36 159 TYR A C 1
ATOM 1042 O O . TYR A 1 166 ? 54.842 -10.498 -7.124 1.00 46.47 159 TYR A O 1
ATOM 1051 N N . ARG A 1 167 ? 54.425 -8.479 -8.023 1.00 65.29 160 ARG A N 1
ATOM 1052 C CA . ARG A 1 167 ? 55.582 -7.861 -7.393 1.00 63.34 160 ARG A CA 1
ATOM 1053 C C . ARG A 1 167 ? 55.408 -7.909 -5.877 1.00 57.32 160 ARG A C 1
ATOM 1054 O O . ARG A 1 167 ? 54.334 -7.610 -5.358 1.00 46.66 160 ARG A O 1
ATOM 1062 N N . LEU A 1 168 ? 56.494 -8.263 -5.187 1.00 54.92 161 LEU A N 1
ATOM 1063 C CA . LEU A 1 168 ? 56.483 -8.455 -3.748 1.00 50.35 161 LEU A CA 1
ATOM 1064 C C . LEU A 1 168 ? 57.358 -7.401 -3.093 1.00 43.67 161 LEU A C 1
ATOM 1065 O O . LEU A 1 168 ? 58.237 -6.819 -3.732 1.00 51.73 161 LEU A O 1
ATOM 1070 N N . GLY A 1 169 ? 57.092 -7.160 -1.812 1.00 50.48 162 GLY A N 1
ATOM 1071 C CA . GLY A 1 169 ? 57.956 -6.344 -1.005 1.00 53.66 162 GLY A CA 1
ATOM 1072 C C . GLY A 1 169 ? 57.891 -4.885 -1.440 1.00 66.21 162 GLY A C 1
ATOM 1073 O O . GLY A 1 169 ? 56.823 -4.360 -1.801 1.00 74.80 162 GLY A O 1
ATOM 1074 N N . ALA A 1 170 ? 59.057 -4.234 -1.377 1.00 65.54 163 ALA A N 1
ATOM 1075 C CA . ALA A 1 170 ? 59.155 -2.814 -1.670 1.00 66.96 163 ALA A CA 1
ATOM 1076 C C . ALA A 1 170 ? 58.765 -2.546 -3.115 1.00 65.04 163 ALA A C 1
ATOM 1077 O O . ALA A 1 170 ? 58.080 -1.569 -3.407 1.00 68.48 163 ALA A O 1
ATOM 1079 N N . LEU A 1 171 ? 59.176 -3.430 -4.023 1.00 55.21 164 LEU A N 1
ATOM 1080 C CA . LEU A 1 171 ? 58.931 -3.204 -5.434 1.00 43.90 164 LEU A CA 1
ATOM 1081 C C . LEU A 1 171 ? 57.435 -3.299 -5.746 1.00 40.15 164 LEU A C 1
ATOM 1082 O O . LEU A 1 171 ? 56.979 -2.658 -6.685 1.00 44.32 164 LEU A O 1
ATOM 1087 N N . GLY A 1 172 ? 56.678 -4.037 -4.915 1.00 38.34 165 GLY A N 1
ATOM 1088 C CA . GLY A 1 172 ? 55.240 -4.200 -5.111 1.00 33.37 165 GLY A CA 1
ATOM 1089 C C . GLY A 1 172 ? 54.394 -3.231 -4.295 1.00 34.39 165 GLY A C 1
ATOM 1090 O O . GLY A 1 172 ? 53.297 -2.893 -4.729 1.00 48.92 165 GLY A O 1
ATOM 1091 N N . PHE A 1 173 ? 54.861 -2.820 -3.105 1.00 40.33 166 PHE A N 1
ATOM 1092 C CA . PHE A 1 173 ? 53.951 -2.223 -2.124 1.00 41.97 166 PHE A CA 1
ATOM 1093 C C . PHE A 1 173 ? 54.536 -0.992 -1.427 1.00 39.09 166 PHE A C 1
ATOM 1094 O O . PHE A 1 173 ? 53.910 -0.461 -0.528 1.00 50.16 166 PHE A O 1
ATOM 1102 N N . LEU A 1 174 ? 55.682 -0.482 -1.875 1.00 42.18 167 LEU A N 1
ATOM 1103 C CA . LEU A 1 174 ? 56.243 0.708 -1.262 1.00 40.15 167 LEU A CA 1
ATOM 1104 C C . LEU A 1 174 ? 55.439 1.933 -1.692 1.00 36.24 167 LEU A C 1
ATOM 1105 O O . LEU A 1 174 ? 55.357 2.223 -2.868 1.00 36.47 167 LEU A O 1
ATOM 1110 N N . TYR A 1 175 ? 54.853 2.645 -0.713 1.00 48.48 168 TYR A N 1
ATOM 1111 C CA . TYR A 1 175 ? 54.084 3.854 -0.958 1.00 52.29 168 TYR A CA 1
ATOM 1112 C C . TYR A 1 175 ? 55.036 5.049 -1.075 1.00 52.57 168 TYR A C 1
ATOM 1113 O O . TYR A 1 175 ? 55.571 5.490 -0.069 1.00 51.78 168 TYR A O 1
ATOM 1122 N N . LEU A 1 176 ? 55.217 5.566 -2.304 1.00 54.68 169 LEU A N 1
ATOM 1123 C CA . LEU A 1 176 ? 56.228 6.577 -2.591 1.00 61.32 169 LEU A CA 1
ATOM 1124 C C . LEU A 1 176 ? 55.549 7.901 -2.938 1.00 65.36 169 LEU A C 1
ATOM 1125 O O . LEU A 1 176 ? 56.236 8.847 -3.321 1.00 58.13 169 LEU A O 1
ATOM 1130 N N . GLU A 1 177 ? 54.220 7.971 -2.753 1.00 65.96 170 GLU A N 1
ATOM 1131 C CA . GLU A 1 177 ? 53.455 9.141 -3.180 1.00 73.88 170 GLU A CA 1
ATOM 1132 C C . GLU A 1 177 ? 53.977 10.381 -2.462 1.00 77.12 170 GLU A C 1
ATOM 1133 O O . GLU A 1 177 ? 54.196 11.403 -3.101 1.00 95.26 170 GLU A O 1
ATOM 1139 N N . ASP A 1 178 ? 54.170 10.278 -1.138 1.00 70.68 171 ASP A N 1
ATOM 1140 C CA . ASP A 1 178 ? 54.633 11.414 -0.355 1.00 76.65 171 ASP A CA 1
ATOM 1141 C C . ASP A 1 178 ? 56.090 11.734 -0.699 1.00 78.00 171 ASP A C 1
ATOM 1142 O O . ASP A 1 178 ? 56.440 12.888 -0.907 1.00 80.91 171 ASP A O 1
ATOM 1147 N N . ALA A 1 179 ? 56.933 10.703 -0.791 1.00 88.19 172 ALA A N 1
ATOM 1148 C CA . ALA A 1 179 ? 58.369 10.902 -0.915 1.00 89.94 172 ALA A CA 1
ATOM 1149 C C . ALA A 1 179 ? 58.767 11.351 -2.323 1.00 95.62 172 ALA A C 1
ATOM 1150 O O . ALA A 1 179 ? 59.668 12.164 -2.460 1.00 96.32 172 ALA A O 1
ATOM 1152 N N . PHE A 1 180 ? 58.121 10.814 -3.371 1.00 91.91 173 PHE A N 1
ATOM 1153 C CA . PHE A 1 180 ? 58.554 11.076 -4.742 1.00 84.98 173 PHE A CA 1
ATOM 1154 C C . PHE A 1 180 ? 57.454 11.731 -5.583 1.00 89.82 173 PHE A C 1
ATOM 1155 O O . PHE A 1 180 ? 57.635 11.952 -6.783 1.00 84.21 173 PHE A O 1
ATOM 1163 N N . GLY A 1 181 ? 56.301 12.011 -4.967 1.00 90.93 174 GLY A N 1
ATOM 1164 C CA . GLY A 1 181 ? 55.283 12.812 -5.621 1.00 90.40 174 GLY A CA 1
ATOM 1165 C C . GLY A 1 181 ? 54.341 11.980 -6.489 1.00 87.58 174 GLY A C 1
ATOM 1166 O O . GLY A 1 181 ? 54.268 10.750 -6.389 1.00 86.50 174 GLY A O 1
ATOM 1167 N N . PRO A 1 182 ? 53.565 12.664 -7.367 1.00 88.55 175 PRO A N 1
ATOM 1168 C CA . PRO A 1 182 ? 52.490 12.026 -8.123 1.00 81.04 175 PRO A CA 1
ATOM 1169 C C . PRO A 1 182 ? 52.865 11.049 -9.233 1.00 72.17 175 PRO A C 1
ATOM 1170 O O . PRO A 1 182 ? 52.008 10.294 -9.691 1.00 74.24 175 PRO A O 1
ATOM 1174 N N . GLU A 1 183 ? 54.123 11.110 -9.692 1.00 54.15 176 GLU A N 1
ATOM 1175 C CA . GLU A 1 183 ? 54.628 10.178 -10.685 1.00 58.32 176 GLU A CA 1
ATOM 1176 C C . GLU A 1 183 ? 54.514 8.742 -10.151 1.00 54.12 176 GLU A C 1
ATOM 1177 O O . GLU A 1 183 ? 54.379 7.797 -10.934 1.00 56.50 176 GLU A O 1
ATOM 1179 N N . PHE A 1 184 ? 54.535 8.596 -8.810 1.00 63.27 177 PHE A N 1
ATOM 1180 C CA . PHE A 1 184 ? 54.490 7.283 -8.186 1.00 56.91 177 PHE A CA 1
ATOM 1181 C C . PHE A 1 184 ? 53.108 7.039 -7.578 1.00 56.08 177 PHE A C 1
ATOM 1182 O O . PHE A 1 184 ? 52.957 6.223 -6.694 1.00 58.88 177 PHE A O 1
ATOM 1190 N N . THR A 1 185 ? 52.074 7.718 -8.079 1.00 65.45 178 THR A N 1
ATOM 1191 C CA . THR A 1 185 ? 50.730 7.479 -7.545 1.00 66.88 178 THR A CA 1
ATOM 1192 C C . THR A 1 185 ? 50.329 6.030 -7.840 1.00 55.78 178 THR A C 1
ATOM 1193 O O . THR A 1 185 ? 50.569 5.554 -8.930 1.00 53.38 178 THR A O 1
ATOM 1197 N N . GLY A 1 186 ? 49.763 5.336 -6.851 1.00 46.71 179 GLY A N 1
ATOM 1198 C CA . GLY A 1 186 ? 49.402 3.919 -6.966 1.00 50.89 179 GLY A CA 1
ATOM 1199 C C . GLY A 1 186 ? 50.543 2.981 -6.552 1.00 53.30 179 GLY A C 1
ATOM 1200 O O . GLY A 1 186 ? 50.379 1.758 -6.596 1.00 57.37 179 GLY A O 1
ATOM 1201 N N . SER A 1 187 ? 51.707 3.534 -6.156 1.00 59.27 180 SER A N 1
ATOM 1202 C CA . SER A 1 187 ? 52.905 2.740 -5.885 1.00 53.04 180 SER A CA 1
ATOM 1203 C C . SER A 1 187 ? 52.701 1.718 -4.755 1.00 59.60 180 SER A C 1
ATOM 1204 O O . SER A 1 187 ? 53.353 0.662 -4.720 1.00 76.81 180 SER A O 1
ATOM 1207 N N . GLY A 1 188 ? 51.826 2.051 -3.808 1.00 59.03 181 GLY A N 1
ATOM 1208 C CA . GLY A 1 188 ? 51.524 1.178 -2.687 1.00 49.24 181 GLY A CA 1
ATOM 1209 C C . GLY A 1 188 ? 50.798 -0.107 -3.091 1.00 51.23 181 GLY A C 1
ATOM 1210 O O . GLY A 1 188 ? 50.852 -1.067 -2.331 1.00 48.76 181 GLY A O 1
ATOM 1211 N N . ASN A 1 189 ? 50.133 -0.103 -4.263 1.00 47.77 182 ASN A N 1
ATOM 1212 C CA . ASN A 1 189 ? 49.301 -1.207 -4.719 1.00 48.08 182 ASN A CA 1
ATOM 1213 C C . ASN A 1 189 ? 49.828 -1.830 -6.018 1.00 41.33 182 ASN A C 1
ATOM 1214 O O . ASN A 1 189 ? 49.102 -2.489 -6.725 1.00 45.02 182 ASN A O 1
ATOM 1219 N N . LEU A 1 190 ? 51.097 -1.670 -6.322 1.00 39.72 183 LEU A N 1
ATOM 1220 C CA . LEU A 1 190 ? 51.636 -2.180 -7.579 1.00 44.64 183 LEU A CA 1
ATOM 1221 C C . LEU A 1 190 ? 51.405 -3.686 -7.738 1.00 42.00 183 LEU A C 1
ATOM 1222 O O . LEU A 1 190 ? 51.101 -4.141 -8.833 1.00 58.13 183 LEU A O 1
ATOM 1227 N N . GLY A 1 191 ? 51.573 -4.456 -6.646 1.00 47.04 184 GLY A N 1
ATOM 1228 C CA . GLY A 1 191 ? 51.345 -5.889 -6.694 1.00 41.95 184 GLY A CA 1
ATOM 1229 C C . GLY A 1 191 ? 49.893 -6.211 -7.035 1.00 39.22 184 GLY A C 1
ATOM 1230 O O . GLY A 1 191 ? 49.628 -7.190 -7.690 1.00 30.46 184 GLY A O 1
ATOM 1231 N N . ILE A 1 192 ? 48.958 -5.406 -6.527 1.00 41.75 185 ILE A N 1
ATOM 1232 C CA . ILE A 1 192 ? 47.542 -5.570 -6.818 1.00 38.99 185 ILE A CA 1
ATOM 1233 C C . ILE A 1 192 ? 47.317 -5.273 -8.309 1.00 45.17 185 ILE A C 1
ATOM 1234 O O . ILE A 1 192 ? 46.547 -5.940 -8.968 1.00 38.19 185 ILE A O 1
ATOM 1239 N N . LEU A 1 193 ? 47.963 -4.226 -8.816 1.00 48.51 186 LEU A N 1
ATOM 1240 C CA . LEU A 1 193 ? 47.830 -3.830 -10.204 1.00 47.92 186 LEU A CA 1
ATOM 1241 C C . LEU A 1 193 ? 48.391 -4.915 -11.117 1.00 52.00 186 LEU A C 1
ATOM 1242 O O . LEU A 1 193 ? 47.845 -5.142 -12.201 1.00 55.47 186 LEU A O 1
ATOM 1247 N N . ASP A 1 194 ? 49.454 -5.609 -10.668 1.00 47.90 187 ASP A N 1
ATOM 1248 C CA . ASP A 1 194 ? 49.952 -6.778 -11.389 1.00 47.23 187 ASP A CA 1
ATOM 1249 C C . ASP A 1 194 ? 48.881 -7.870 -11.454 1.00 46.69 187 ASP A C 1
ATOM 1250 O O . ASP A 1 194 ? 48.658 -8.485 -12.500 1.00 44.85 187 ASP A O 1
ATOM 1255 N N . GLN A 1 195 ? 48.207 -8.100 -10.320 1.00 48.39 188 GLN A N 1
ATOM 1256 C CA . GLN A 1 195 ? 47.183 -9.123 -10.274 1.00 50.22 188 GLN A CA 1
ATOM 1257 C C . GLN A 1 195 ? 46.061 -8.746 -11.236 1.00 52.24 188 GLN A C 1
ATOM 1258 O O . GLN A 1 195 ? 45.501 -9.583 -11.906 1.00 49.65 188 GLN A O 1
ATOM 1264 N N . ILE A 1 196 ? 45.716 -7.469 -11.282 1.00 58.10 189 ILE A N 1
ATOM 1265 C CA . ILE A 1 196 ? 44.650 -7.020 -12.163 1.00 56.68 189 ILE A CA 1
ATOM 1266 C C . ILE A 1 196 ? 45.079 -7.193 -13.632 1.00 49.25 189 ILE A C 1
ATOM 1267 O O . ILE A 1 196 ? 44.289 -7.607 -14.483 1.00 46.61 189 ILE A O 1
ATOM 1272 N N . ALA A 1 197 ? 46.336 -6.872 -13.930 1.00 47.57 190 ALA A N 1
ATOM 1273 C CA . ALA A 1 197 ? 46.866 -7.077 -15.270 1.00 43.92 190 ALA A CA 1
ATOM 1274 C C . ALA A 1 197 ? 46.764 -8.552 -15.683 1.00 36.96 190 ALA A C 1
ATOM 1275 O O . ALA A 1 197 ? 46.447 -8.867 -16.828 1.00 31.41 190 ALA A O 1
ATOM 1277 N N . ALA A 1 198 ? 47.058 -9.460 -14.754 1.00 41.94 191 ALA A N 1
ATOM 1278 C CA . ALA A 1 198 ? 46.982 -10.877 -15.064 1.00 40.12 191 ALA A CA 1
ATOM 1279 C C . ALA A 1 198 ? 45.533 -11.264 -15.369 1.00 47.76 191 ALA A C 1
ATOM 1280 O O . ALA A 1 198 ? 45.281 -12.082 -16.252 1.00 46.42 191 ALA A O 1
ATOM 1282 N N . LEU A 1 199 ? 44.594 -10.672 -14.623 1.00 39.22 192 LEU A N 1
ATOM 1283 C CA . LEU A 1 199 ? 43.185 -10.935 -14.834 1.00 37.61 192 LEU A CA 1
ATOM 1284 C C . LEU A 1 199 ? 42.720 -10.376 -16.167 1.00 33.59 192 LEU A C 1
ATOM 1285 O O . LEU A 1 199 ? 41.883 -11.013 -16.832 1.00 36.00 192 LEU A O 1
ATOM 1290 N N . ARG A 1 200 ? 43.268 -9.217 -16.548 1.00 41.26 193 ARG A N 1
ATOM 1291 C CA . ARG A 1 200 ? 42.993 -8.652 -17.861 1.00 48.05 193 ARG A CA 1
ATOM 1292 C C . ARG A 1 200 ? 43.516 -9.607 -18.947 1.00 42.43 193 ARG A C 1
ATOM 1293 O O . ARG A 1 200 ? 42.835 -9.849 -19.943 1.00 43.32 193 ARG A O 1
ATOM 1301 N N . TRP A 1 201 ? 44.711 -10.154 -18.735 1.00 38.94 194 TRP A N 1
ATOM 1302 C CA . TRP A 1 201 ? 45.322 -11.079 -19.679 1.00 38.71 194 TRP A CA 1
ATOM 1303 C C . TRP A 1 201 ? 44.431 -12.308 -19.839 1.00 40.16 194 TRP A C 1
ATOM 1304 O O . TRP A 1 201 ? 44.187 -12.761 -20.957 1.00 62.00 194 TRP A O 1
ATOM 1315 N N . VAL A 1 202 ? 43.899 -12.811 -18.738 1.00 38.61 195 VAL A N 1
ATOM 1316 C CA . VAL A 1 202 ? 43.058 -13.997 -18.789 1.00 39.29 195 VAL A CA 1
ATOM 1317 C C . VAL A 1 202 ? 41.805 -13.701 -19.597 1.00 43.61 195 VAL A C 1
ATOM 1318 O O . VAL A 1 202 ? 41.410 -14.484 -20.469 1.00 45.59 195 VAL A O 1
ATOM 1322 N N . ARG A 1 203 ? 41.179 -12.550 -19.317 1.00 56.65 196 ARG A N 1
ATOM 1323 C CA . ARG A 1 203 ? 39.965 -12.180 -20.048 1.00 62.82 196 ARG A CA 1
ATOM 1324 C C . ARG A 1 203 ? 40.248 -12.236 -21.556 1.00 59.27 196 ARG A C 1
ATOM 1325 O O . ARG A 1 203 ? 39.461 -12.786 -22.319 1.00 65.34 196 ARG A O 1
ATOM 1333 N N . GLU A 1 204 ? 41.399 -11.697 -21.955 1.00 62.56 197 GLU A N 1
ATOM 1334 C CA . GLU A 1 204 ? 41.768 -11.565 -23.354 1.00 58.73 197 GLU A CA 1
ATOM 1335 C C . GLU A 1 204 ? 42.179 -12.889 -24.013 1.00 55.88 197 GLU A C 1
ATOM 1336 O O . GLU A 1 204 ? 41.906 -13.084 -25.196 1.00 61.13 197 GLU A O 1
ATOM 1342 N N . ASN A 1 205 ? 42.842 -13.799 -23.275 1.00 56.09 198 ASN A N 1
ATOM 1343 C CA . ASN A 1 205 ? 43.590 -14.892 -23.907 1.00 46.44 198 ASN A CA 1
ATOM 1344 C C . ASN A 1 205 ? 43.121 -16.294 -23.486 1.00 43.39 198 ASN A C 1
ATOM 1345 O O . ASN A 1 205 ? 43.569 -17.265 -24.074 1.00 42.65 198 ASN A O 1
ATOM 1350 N N . ILE A 1 206 ? 42.209 -16.405 -22.516 1.00 43.41 199 ILE A N 1
ATOM 1351 C CA . ILE A 1 206 ? 41.967 -17.699 -21.872 1.00 48.92 199 ILE A CA 1
ATOM 1352 C C . ILE A 1 206 ? 41.294 -18.669 -22.845 1.00 47.63 199 ILE A C 1
ATOM 1353 O O . ILE A 1 206 ? 41.454 -19.888 -22.712 1.00 45.60 199 ILE A O 1
ATOM 1358 N N . ALA A 1 207 ? 40.553 -18.109 -23.825 1.00 45.88 200 ALA A N 1
ATOM 1359 C CA . ALA A 1 207 ? 39.797 -18.906 -24.784 1.00 46.60 200 ALA A CA 1
ATOM 1360 C C . ALA A 1 207 ? 40.722 -19.848 -25.549 1.00 39.09 200 ALA A C 1
ATOM 1361 O O . ALA A 1 207 ? 40.367 -20.979 -25.790 1.00 49.36 200 ALA A O 1
ATOM 1363 N N . ALA A 1 208 ? 41.918 -19.366 -25.867 1.00 47.51 201 ALA A N 1
ATOM 1364 C CA . ALA A 1 208 ? 42.921 -20.118 -26.600 1.00 47.24 201 ALA A CA 1
ATOM 1365 C C . ALA A 1 208 ? 43.394 -21.340 -25.816 1.00 54.00 201 ALA A C 1
ATOM 1366 O O . ALA A 1 208 ? 43.872 -22.323 -26.405 1.00 52.35 201 ALA A O 1
ATOM 1368 N N . PHE A 1 209 ? 43.276 -21.285 -24.485 1.00 41.89 202 PHE A N 1
ATOM 1369 C CA . PHE A 1 209 ? 43.702 -22.404 -23.679 1.00 34.99 202 PHE A CA 1
ATOM 1370 C C . PHE A 1 209 ? 42.485 -23.196 -23.218 1.00 42.27 202 PHE A C 1
ATOM 1371 O O . PHE A 1 209 ? 42.630 -24.073 -22.381 1.00 42.03 202 PHE A O 1
ATOM 1379 N N . GLY A 1 210 ? 41.294 -22.901 -23.757 1.00 45.73 203 GLY A N 1
ATOM 1380 C CA . GLY A 1 210 ? 40.116 -23.717 -23.494 1.00 41.49 203 GLY A CA 1
ATOM 1381 C C . GLY A 1 210 ? 39.312 -23.215 -22.287 1.00 38.22 203 GLY A C 1
ATOM 1382 O O . GLY A 1 210 ? 38.398 -23.927 -21.794 1.00 36.26 203 GLY A O 1
ATOM 1383 N N . GLY A 1 211 ? 39.573 -21.958 -21.881 1.00 34.27 204 GLY A N 1
ATOM 1384 C CA . GLY A 1 211 ? 38.824 -21.384 -20.762 1.00 38.69 204 GLY A CA 1
ATOM 1385 C C . GLY A 1 211 ? 37.689 -20.469 -21.217 1.00 35.80 204 GLY A C 1
ATOM 1386 O O . GLY A 1 211 ? 37.668 -20.024 -22.375 1.00 32.73 204 GLY A O 1
ATOM 1387 N N . ASP A 1 212 ? 36.717 -20.272 -20.302 1.00 38.50 205 ASP A N 1
ATOM 1388 C CA . ASP A 1 212 ? 35.633 -19.333 -20.473 1.00 39.03 205 ASP A CA 1
ATOM 1389 C C . ASP A 1 212 ? 35.964 -18.026 -19.736 1.00 41.50 205 ASP A C 1
ATOM 1390 O O . ASP A 1 212 ? 35.945 -17.995 -18.494 1.00 43.29 205 ASP A O 1
ATOM 1395 N N . PRO A 1 213 ? 36.185 -16.908 -20.467 1.00 42.35 206 PRO A N 1
ATOM 1396 C CA . PRO A 1 213 ? 36.520 -15.608 -19.850 1.00 43.09 206 PRO A CA 1
ATOM 1397 C C . PRO A 1 213 ? 35.419 -15.014 -18.973 1.00 41.19 206 PRO A C 1
ATOM 1398 O O . PRO A 1 213 ? 35.706 -14.290 -18.023 1.00 39.23 206 PRO A O 1
ATOM 1402 N N . ASP A 1 214 ? 34.173 -15.384 -19.261 1.00 46.47 207 ASP A N 1
ATOM 1403 C CA . ASP A 1 214 ? 33.035 -14.942 -18.471 1.00 51.02 207 ASP A CA 1
ATOM 1404 C C . ASP A 1 214 ? 32.871 -15.785 -17.194 1.00 51.74 207 ASP A C 1
ATOM 1405 O O . ASP A 1 214 ? 32.129 -15.377 -16.304 1.00 68.96 207 ASP A O 1
ATOM 1410 N N . ARG A 1 215 ? 33.533 -16.963 -17.077 1.00 39.61 208 ARG A N 1
ATOM 1411 C CA . ARG A 1 215 ? 33.378 -17.803 -15.893 1.00 37.63 208 ARG A CA 1
ATOM 1412 C C . ARG A 1 215 ? 34.694 -17.945 -15.107 1.00 37.21 208 ARG A C 1
ATOM 1413 O O . ARG A 1 215 ? 35.306 -18.998 -15.137 1.00 38.07 208 ARG A O 1
ATOM 1421 N N . VAL A 1 216 ? 35.072 -16.913 -14.343 1.00 33.15 209 VAL A N 1
ATOM 1422 C CA . VAL A 1 216 ? 36.382 -16.837 -13.722 1.00 35.96 209 VAL A CA 1
ATOM 1423 C C . VAL A 1 216 ? 36.202 -16.693 -12.226 1.00 31.79 209 VAL A C 1
ATOM 1424 O O . VAL A 1 216 ? 35.493 -15.791 -11.766 1.00 43.10 209 VAL A O 1
ATOM 1428 N N . THR A 1 217 ? 36.802 -17.623 -11.476 1.00 28.23 210 THR A N 1
ATOM 1429 C CA . THR A 1 217 ? 36.813 -17.575 -10.021 1.00 34.39 210 THR A CA 1
ATOM 1430 C C . THR A 1 217 ? 38.221 -17.241 -9.565 1.00 39.26 210 THR A C 1
ATOM 1431 O O . THR A 1 217 ? 39.181 -17.849 -10.042 1.00 48.26 210 THR A O 1
ATOM 1435 N N . ILE A 1 218 ? 38.339 -16.283 -8.632 1.00 45.88 211 ILE A N 1
ATOM 1436 C CA . ILE A 1 218 ? 39.632 -15.996 -8.017 1.00 42.21 211 ILE A CA 1
ATOM 1437 C C . ILE A 1 218 ? 39.674 -16.654 -6.655 1.00 37.63 211 ILE A C 1
ATOM 1438 O O . ILE A 1 218 ? 38.703 -16.606 -5.920 1.00 33.83 211 ILE A O 1
ATOM 1443 N N . PHE A 1 219 ? 40.800 -17.307 -6.357 1.00 42.35 212 PHE A N 1
ATOM 1444 C CA . PHE A 1 219 ? 40.997 -17.907 -5.056 1.00 42.95 212 PHE A CA 1
ATOM 1445 C C . PHE A 1 219 ? 42.414 -17.586 -4.578 1.00 41.43 212 PHE A C 1
ATOM 1446 O O . PHE A 1 219 ? 43.349 -17.466 -5.377 1.00 49.75 212 PHE A O 1
ATOM 1454 N N . GLY A 1 220 ? 42.542 -17.345 -3.277 1.00 44.25 213 GLY A N 1
ATOM 1455 C CA . GLY A 1 220 ? 43.833 -17.120 -2.650 1.00 47.92 213 GLY A CA 1
ATOM 1456 C C . GLY A 1 220 ? 43.841 -17.604 -1.199 1.00 38.42 213 GLY A C 1
ATOM 1457 O O . GLY A 1 220 ? 42.785 -17.819 -0.591 1.00 37.02 213 GLY A O 1
ATOM 1458 N N . GLU A 1 221 ? 45.056 -17.742 -0.662 1.00 48.57 214 GLU A N 1
ATOM 1459 C CA . GLU A 1 221 ? 45.272 -18.065 0.737 1.00 44.31 214 GLU A CA 1
ATOM 1460 C C . GLU A 1 221 ? 46.174 -17.002 1.347 1.00 44.53 214 GLU A C 1
ATOM 1461 O O . GLU A 1 221 ? 47.089 -16.519 0.689 1.00 42.88 214 GLU A O 1
ATOM 1467 N N . SER A 1 222 ? 45.891 -16.674 2.613 1.00 45.46 215 SER A N 1
ATOM 1468 C CA . SER A 1 222 ? 46.673 -15.736 3.401 1.00 43.59 215 SER A CA 1
ATOM 1469 C C . SER A 1 222 ? 46.689 -14.357 2.721 1.00 53.56 215 SER A C 1
ATOM 1470 O O . SER A 1 222 ? 45.631 -13.807 2.463 1.00 45.87 215 SER A O 1
ATOM 1473 N N . ALA A 1 223 ? 47.887 -13.823 2.437 1.00 53.46 216 ALA A N 1
ATOM 1474 C CA . ALA A 1 223 ? 48.052 -12.564 1.733 1.00 59.93 216 ALA A CA 1
ATOM 1475 C C . ALA A 1 223 ? 47.374 -12.621 0.363 1.00 52.82 216 ALA A C 1
ATOM 1476 O O . ALA A 1 223 ? 46.899 -11.598 -0.117 1.00 46.83 216 ALA A O 1
ATOM 1478 N N . GLY A 1 224 ? 47.299 -13.819 -0.242 1.00 45.39 217 GLY A N 1
ATOM 1479 C CA . GLY A 1 224 ? 46.574 -14.007 -1.477 1.00 43.17 217 GLY A CA 1
ATOM 1480 C C . GLY A 1 224 ? 45.070 -13.826 -1.306 1.00 44.45 217 GLY A C 1
ATOM 1481 O O . GLY A 1 224 ? 44.399 -13.306 -2.205 1.00 46.39 217 GLY A O 1
ATOM 1482 N N . ALA A 1 225 ? 44.536 -14.337 -0.197 1.00 40.55 218 ALA A N 1
ATOM 1483 C CA . ALA A 1 225 ? 43.150 -14.111 0.161 1.00 44.19 218 ALA A CA 1
ATOM 1484 C C . ALA A 1 225 ? 42.921 -12.632 0.514 1.00 48.92 218 ALA A C 1
ATOM 1485 O O . ALA A 1 225 ? 41.848 -12.065 0.270 1.00 38.35 218 ALA A O 1
ATOM 1487 N N . GLY A 1 226 ? 43.912 -12.016 1.162 1.00 41.90 219 GLY A N 1
ATOM 1488 C CA . GLY A 1 226 ? 43.864 -10.590 1.413 1.00 47.27 219 GLY A CA 1
ATOM 1489 C C . GLY A 1 226 ? 43.795 -9.815 0.096 1.00 45.40 219 GLY A C 1
ATOM 1490 O O . GLY A 1 226 ? 42.985 -8.890 -0.046 1.00 50.88 219 GLY A O 1
ATOM 1491 N N . SER A 1 227 ? 44.615 -10.246 -0.876 1.00 47.71 220 SER A N 1
ATOM 1492 C CA . SER A 1 227 ? 44.615 -9.717 -2.231 1.00 38.68 220 SER A CA 1
ATOM 1493 C C . SER A 1 227 ? 43.241 -9.835 -2.872 1.00 43.24 220 SER A C 1
ATOM 1494 O O . SER A 1 227 ? 42.774 -8.849 -3.489 1.00 41.29 220 SER A O 1
ATOM 1497 N N . VAL A 1 228 ? 42.601 -11.020 -2.726 1.00 44.49 221 VAL A N 1
ATOM 1498 C CA . VAL A 1 228 ? 41.285 -11.251 -3.291 1.00 36.60 221 VAL A CA 1
ATOM 1499 C C . VAL A 1 228 ? 40.283 -10.235 -2.686 1.00 43.32 221 VAL A C 1
ATOM 1500 O O . VAL A 1 228 ? 39.451 -9.685 -3.398 1.00 40.01 221 VAL A O 1
ATOM 1504 N N . GLY A 1 229 ? 40.330 -10.063 -1.363 1.00 37.89 222 GLY A N 1
ATOM 1505 C CA . GLY A 1 229 ? 39.472 -9.117 -0.658 1.00 42.82 222 GLY A CA 1
ATOM 1506 C C . GLY A 1 229 ? 39.631 -7.674 -1.161 1.00 38.59 222 GLY A C 1
ATOM 1507 O O . GLY A 1 229 ? 38.650 -6.945 -1.290 1.00 37.61 222 GLY A O 1
ATOM 1508 N N . VAL A 1 230 ? 40.872 -7.280 -1.456 1.00 46.68 223 VAL A N 1
ATOM 1509 C CA . VAL A 1 230 ? 41.147 -5.987 -2.062 1.00 47.26 223 VAL A CA 1
ATOM 1510 C C . VAL A 1 230 ? 40.541 -5.903 -3.467 1.00 48.33 223 VAL A C 1
ATOM 1511 O O . VAL A 1 230 ? 39.988 -4.860 -3.817 1.00 45.48 223 VAL A O 1
ATOM 1515 N N . LEU A 1 231 ? 40.631 -6.990 -4.243 1.00 43.44 224 LEU A N 1
ATOM 1516 C CA . LEU A 1 231 ? 40.167 -6.991 -5.614 1.00 36.18 224 LEU A CA 1
ATOM 1517 C C . LEU A 1 231 ? 38.640 -6.839 -5.644 1.00 38.50 224 LEU A C 1
ATOM 1518 O O . LEU A 1 231 ? 38.109 -6.258 -6.574 1.00 46.85 224 LEU A O 1
ATOM 1523 N N . LEU A 1 232 ? 37.942 -7.358 -4.643 1.00 45.87 225 LEU A N 1
ATOM 1524 C CA . LEU A 1 232 ? 36.510 -7.115 -4.526 1.00 53.79 225 LEU A CA 1
ATOM 1525 C C . LEU A 1 232 ? 36.204 -5.620 -4.361 1.00 54.98 225 LEU A C 1
ATOM 1526 O O . LEU A 1 232 ? 35.170 -5.151 -4.812 1.00 73.67 225 LEU A O 1
ATOM 1531 N N . ALA A 1 233 ? 37.107 -4.879 -3.733 1.00 48.39 226 ALA A N 1
ATOM 1532 C CA . ALA A 1 233 ? 36.910 -3.445 -3.489 1.00 46.71 226 ALA A CA 1
ATOM 1533 C C . ALA A 1 233 ? 37.392 -2.611 -4.689 1.00 55.88 226 ALA A C 1
ATOM 1534 O O . ALA A 1 233 ? 36.814 -1.587 -4.982 1.00 69.00 226 ALA A O 1
ATOM 1536 N N . ALA A 1 234 ? 38.420 -3.065 -5.388 1.00 45.82 227 ALA A N 1
ATOM 1537 C CA . ALA A 1 234 ? 39.126 -2.246 -6.381 1.00 51.02 227 ALA A CA 1
ATOM 1538 C C . ALA A 1 234 ? 38.284 -2.022 -7.642 1.00 50.02 227 ALA A C 1
ATOM 1539 O O . ALA A 1 234 ? 37.802 -2.988 -8.247 1.00 39.73 227 ALA A O 1
ATOM 1541 N N . PRO A 1 235 ? 38.029 -0.751 -8.049 1.00 51.80 228 PRO A N 1
ATOM 1542 C CA . PRO A 1 235 ? 37.284 -0.452 -9.283 1.00 55.20 228 PRO A CA 1
ATOM 1543 C C . PRO A 1 235 ? 37.906 -1.000 -10.564 1.00 48.35 228 PRO A C 1
ATOM 1544 O O . PRO A 1 235 ? 37.188 -1.428 -11.488 1.00 45.96 228 PRO A O 1
ATOM 1548 N N . ALA A 1 236 ? 39.241 -1.000 -10.620 1.00 45.32 229 ALA A N 1
ATOM 1549 C CA . ALA A 1 236 ? 39.933 -1.526 -11.790 1.00 45.68 229 ALA A CA 1
ATOM 1550 C C . ALA A 1 236 ? 39.683 -3.031 -11.984 1.00 42.67 229 ALA A C 1
ATOM 1551 O O . ALA A 1 236 ? 39.717 -3.508 -13.113 1.00 45.73 229 ALA A O 1
ATOM 1553 N N . ALA A 1 237 ? 39.419 -3.785 -10.900 1.00 35.06 230 ALA A N 1
ATOM 1554 C CA . ALA A 1 237 ? 39.240 -5.250 -10.965 1.00 30.85 230 ALA A CA 1
ATOM 1555 C C . ALA A 1 237 ? 37.809 -5.636 -11.315 1.00 38.01 230 ALA A C 1
ATOM 1556 O O . ALA A 1 237 ? 37.511 -6.816 -11.617 1.00 35.66 230 ALA A O 1
ATOM 1558 N N . ARG A 1 238 ? 36.897 -4.651 -11.284 1.00 41.23 231 ARG A N 1
ATOM 1559 C CA . ARG A 1 238 ? 35.472 -4.939 -11.432 1.00 42.31 231 ARG A CA 1
ATOM 1560 C C . ARG A 1 238 ? 35.182 -5.527 -12.816 1.00 36.91 231 ARG A C 1
ATOM 1561 O O . ARG A 1 238 ? 35.685 -5.070 -13.833 1.00 38.50 231 ARG A O 1
ATOM 1569 N N . GLY A 1 239 ? 34.355 -6.578 -12.819 1.00 35.53 232 GLY A N 1
ATOM 1570 C CA . GLY A 1 239 ? 33.961 -7.311 -13.989 1.00 30.97 232 GLY A CA 1
ATOM 1571 C C . GLY A 1 239 ? 34.965 -8.382 -14.420 1.00 35.92 232 GLY A C 1
ATOM 1572 O O . GLY A 1 239 ? 34.703 -9.038 -15.448 1.00 31.09 232 GLY A O 1
ATOM 1573 N N . LEU A 1 240 ? 36.130 -8.524 -13.740 1.00 36.56 233 LEU A N 1
ATOM 1574 C CA . LEU A 1 240 ? 37.176 -9.426 -14.240 1.00 47.96 233 LEU A CA 1
ATOM 1575 C C . LEU A 1 240 ? 37.051 -10.842 -13.654 1.00 48.83 233 LEU A C 1
ATOM 1576 O O . LEU A 1 240 ? 37.836 -11.733 -13.983 1.00 68.21 233 LEU A O 1
ATOM 1581 N N . PHE A 1 241 ? 36.094 -11.031 -12.744 1.00 44.54 234 PHE A N 1
ATOM 1582 C CA . PHE A 1 241 ? 35.828 -12.291 -12.063 1.00 43.37 234 PHE A CA 1
ATOM 1583 C C . PHE A 1 241 ? 34.392 -12.227 -11.559 1.00 43.84 234 PHE A C 1
ATOM 1584 O O . PHE A 1 241 ? 33.872 -11.132 -11.390 1.00 51.70 234 PHE A O 1
ATOM 1592 N N . HIS A 1 242 ? 33.759 -13.386 -11.345 1.00 46.43 235 HIS A N 1
ATOM 1593 C CA . HIS A 1 242 ? 32.351 -13.477 -10.995 1.00 49.14 235 HIS A CA 1
ATOM 1594 C C . HIS A 1 242 ? 32.213 -14.127 -9.612 1.00 58.14 235 HIS A C 1
ATOM 1595 O O . HIS A 1 242 ? 31.137 -14.069 -8.990 1.00 60.18 235 HIS A O 1
ATOM 1602 N N . ARG A 1 243 ? 33.298 -14.750 -9.120 1.00 48.07 236 ARG A N 1
ATOM 1603 C CA . ARG A 1 243 ? 33.270 -15.558 -7.912 1.00 48.14 236 ARG A CA 1
ATOM 1604 C C . ARG A 1 243 ? 34.640 -15.505 -7.226 1.00 42.97 236 ARG A C 1
ATOM 1605 O O . ARG A 1 243 ? 35.688 -15.366 -7.925 1.00 28.96 236 ARG A O 1
ATOM 1613 N N . ALA A 1 244 ? 34.635 -15.635 -5.879 1.00 38.59 237 ALA A N 1
ATOM 1614 C CA . ALA A 1 244 ? 35.856 -15.473 -5.092 1.00 46.09 237 ALA A CA 1
ATOM 1615 C C . ALA A 1 244 ? 35.918 -16.484 -3.934 1.00 45.76 237 ALA A C 1
ATOM 1616 O O . ALA A 1 244 ? 34.938 -16.690 -3.231 1.00 56.22 237 ALA A O 1
ATOM 1618 N N . ILE A 1 245 ? 37.091 -17.087 -3.717 1.00 34.50 238 ILE A N 1
ATOM 1619 C CA . ILE A 1 245 ? 37.345 -17.927 -2.556 1.00 36.95 238 ILE A CA 1
ATOM 1620 C C . ILE A 1 245 ? 38.458 -17.309 -1.714 1.00 33.54 238 ILE A C 1
ATOM 1621 O O . ILE A 1 245 ? 39.508 -16.980 -2.246 1.00 38.80 238 ILE A O 1
ATOM 1626 N N . LEU A 1 246 ? 38.212 -17.133 -0.386 1.00 42.07 239 LEU A N 1
ATOM 1627 C CA . LEU A 1 246 ? 39.208 -16.514 0.489 1.00 41.30 239 LEU A CA 1
ATOM 1628 C C . LEU A 1 246 ? 39.552 -17.473 1.622 1.00 46.11 239 LEU A C 1
ATOM 1629 O O . LEU A 1 246 ? 38.737 -17.690 2.522 1.00 43.14 239 LEU A O 1
ATOM 1634 N N . GLN A 1 247 ? 40.781 -18.014 1.590 1.00 53.88 240 GLN A N 1
ATOM 1635 C CA . GLN A 1 247 ? 41.199 -19.035 2.540 1.00 45.55 240 GLN A CA 1
ATOM 1636 C C . GLN A 1 247 ? 42.202 -18.427 3.511 1.00 34.34 240 GLN A C 1
ATOM 1637 O O . GLN A 1 247 ? 43.252 -17.968 3.090 1.00 35.60 240 GLN A O 1
ATOM 1643 N N . SER A 1 248 ? 41.876 -18.450 4.799 1.00 36.01 241 SER A N 1
ATOM 1644 C CA . SER A 1 248 ? 42.760 -17.957 5.852 1.00 36.48 241 SER A CA 1
ATOM 1645 C C . SER A 1 248 ? 43.216 -16.536 5.553 1.00 41.47 241 SER A C 1
ATOM 1646 O O . SER A 1 248 ? 44.379 -16.181 5.748 1.00 38.34 241 SER A O 1
ATOM 1649 N N . GLY A 1 249 ? 42.272 -15.706 5.106 1.00 49.04 242 GLY A N 1
ATOM 1650 C CA . GLY A 1 249 ? 42.581 -14.336 4.739 1.00 43.74 242 GLY A CA 1
ATOM 1651 C C . GLY A 1 249 ? 41.322 -13.607 4.278 1.00 35.09 242 GLY A C 1
ATOM 1652 O O . GLY A 1 249 ? 40.311 -14.219 3.959 1.00 32.99 242 GLY A O 1
ATOM 1653 N N . SER A 1 250 ? 41.389 -12.284 4.310 1.00 31.42 243 SER A N 1
ATOM 1654 C CA . SER A 1 250 ? 40.261 -11.428 3.960 1.00 35.08 243 SER A CA 1
ATOM 1655 C C . SER A 1 250 ? 40.810 -10.032 3.755 1.00 36.33 243 SER A C 1
ATOM 1656 O O . SER A 1 250 ? 41.971 -9.784 4.062 1.00 32.13 243 SER A O 1
ATOM 1659 N N . GLY A 1 251 ? 39.945 -9.137 3.259 1.00 38.77 244 GLY A N 1
ATOM 1660 C CA . GLY A 1 251 ? 40.223 -7.727 3.136 1.00 29.47 244 GLY A CA 1
ATOM 1661 C C . GLY A 1 251 ? 40.697 -7.079 4.434 1.00 39.07 244 GLY A C 1
ATOM 1662 O O . GLY A 1 251 ? 41.475 -6.145 4.362 1.00 47.82 244 GLY A O 1
ATOM 1663 N N . ALA A 1 252 ? 40.331 -7.603 5.625 1.00 37.83 245 ALA A N 1
ATOM 1664 C CA . ALA A 1 252 ? 40.863 -7.036 6.860 1.00 40.84 245 ALA A CA 1
ATOM 1665 C C . ALA A 1 252 ? 42.376 -7.296 7.029 1.00 44.94 245 ALA A C 1
ATOM 1666 O O . ALA A 1 252 ? 43.118 -6.476 7.567 1.00 68.05 245 ALA A O 1
ATOM 1668 N N . LEU A 1 253 ? 42.869 -8.409 6.486 1.00 47.16 246 LEU A N 1
ATOM 1669 C CA . LEU A 1 253 ? 44.252 -8.829 6.704 1.00 43.66 246 LEU A CA 1
ATOM 1670 C C . LEU A 1 253 ? 45.228 -7.947 5.919 1.00 41.21 246 LEU A C 1
ATOM 1671 O O . LEU A 1 253 ? 45.229 -7.977 4.718 1.00 46.34 246 LEU A O 1
ATOM 1676 N N . GLY A 1 254 ? 46.076 -7.179 6.613 1.00 43.48 247 GLY A N 1
ATOM 1677 C CA . GLY A 1 254 ? 47.265 -6.563 6.029 1.00 38.53 247 GLY A CA 1
ATOM 1678 C C . GLY A 1 254 ? 47.040 -5.184 5.381 1.00 40.75 247 GLY A C 1
ATOM 1679 O O . GLY A 1 254 ? 47.996 -4.544 4.901 1.00 36.97 247 GLY A O 1
ATOM 1680 N N . VAL A 1 255 ? 45.813 -4.675 5.385 1.00 35.71 248 VAL A N 1
ATOM 1681 C CA . VAL A 1 255 ? 45.507 -3.445 4.661 1.00 41.66 248 VAL A CA 1
ATOM 1682 C C . VAL A 1 255 ? 46.004 -2.242 5.460 1.00 50.97 248 VAL A C 1
ATOM 1683 O O . VAL A 1 255 ? 45.877 -2.207 6.672 1.00 57.00 248 VAL A O 1
ATOM 1687 N N . ARG A 1 256 ? 46.642 -1.294 4.783 1.00 45.35 249 ARG A N 1
ATOM 1688 C CA . ARG A 1 256 ? 47.330 -0.187 5.441 1.00 49.83 249 ARG A CA 1
ATOM 1689 C C . ARG A 1 256 ? 46.670 1.149 5.082 1.00 49.28 249 ARG A C 1
ATOM 1690 O O . ARG A 1 256 ? 46.210 1.332 3.964 1.00 47.01 249 ARG A O 1
ATOM 1698 N N . THR A 1 257 ? 46.609 2.076 6.043 1.00 60.41 250 THR A N 1
ATOM 1699 C CA . THR A 1 257 ? 46.233 3.445 5.711 1.00 60.02 250 THR A CA 1
ATOM 1700 C C . THR A 1 257 ? 47.408 4.089 4.985 1.00 53.90 250 THR A C 1
ATOM 1701 O O . THR A 1 257 ? 48.555 3.703 5.188 1.00 60.20 250 THR A O 1
ATOM 1705 N N . ALA A 1 258 ? 47.120 5.125 4.196 1.00 55.33 251 ALA A N 1
ATOM 1706 C CA . ALA A 1 258 ? 48.172 5.826 3.471 1.00 60.24 251 ALA A CA 1
ATOM 1707 C C . ALA A 1 258 ? 49.232 6.362 4.446 1.00 66.46 251 ALA A C 1
ATOM 1708 O O . ALA A 1 258 ? 50.431 6.257 4.181 1.00 65.90 251 ALA A O 1
ATOM 1710 N N . ALA A 1 259 ? 48.794 6.907 5.584 1.00 64.59 252 ALA A N 1
ATOM 1711 C CA . ALA A 1 259 ? 49.710 7.475 6.568 1.00 71.96 252 ALA A CA 1
ATOM 1712 C C . ALA A 1 259 ? 50.634 6.401 7.164 1.00 73.90 252 ALA A C 1
ATOM 1713 O O . ALA A 1 259 ? 51.843 6.612 7.295 1.00 85.59 252 ALA A O 1
ATOM 1715 N N . SER A 1 260 ? 50.054 5.257 7.556 1.00 82.01 253 SER A N 1
ATOM 1716 C CA . SER A 1 260 ? 50.834 4.147 8.087 1.00 74.68 253 SER A CA 1
ATOM 1717 C C . SER A 1 260 ? 51.840 3.695 7.033 1.00 80.28 253 SER A C 1
ATOM 1718 O O . SER A 1 260 ? 53.019 3.500 7.339 1.00 90.65 253 SER A O 1
ATOM 1721 N N . ALA A 1 261 ? 51.381 3.620 5.779 1.00 80.62 254 ALA A N 1
ATOM 1722 C CA . ALA A 1 261 ? 52.202 3.133 4.682 1.00 81.68 254 ALA A CA 1
ATOM 1723 C C . ALA A 1 261 ? 53.351 4.099 4.408 1.00 79.98 254 ALA A C 1
ATOM 1724 O O . ALA A 1 261 ? 54.470 3.667 4.152 1.00 87.23 254 ALA A O 1
ATOM 1726 N N . ALA A 1 262 ? 53.080 5.409 4.473 1.00 77.95 255 ALA A N 1
ATOM 1727 C CA . ALA A 1 262 ? 54.123 6.400 4.234 1.00 76.29 255 ALA A CA 1
ATOM 1728 C C . ALA A 1 262 ? 55.183 6.352 5.335 1.00 73.26 255 ALA A C 1
ATOM 1729 O O . ALA A 1 262 ? 56.364 6.535 5.050 1.00 78.36 255 ALA A O 1
ATOM 1731 N N . ARG A 1 263 ? 54.773 6.085 6.586 1.00 71.50 256 ARG A N 1
ATOM 1732 C CA . ARG A 1 263 ? 55.737 5.967 7.677 1.00 70.36 256 ARG A CA 1
ATOM 1733 C C . ARG A 1 263 ? 56.656 4.765 7.460 1.00 67.57 256 ARG A C 1
ATOM 1734 O O . ARG A 1 263 ? 57.878 4.866 7.625 1.00 47.28 256 ARG A O 1
ATOM 1742 N N . VAL A 1 264 ? 56.072 3.632 7.065 1.00 71.75 257 VAL A N 1
ATOM 1743 C CA . VAL A 1 264 ? 56.863 2.444 6.783 1.00 75.46 257 VAL A CA 1
ATOM 1744 C C . VAL A 1 264 ? 57.839 2.750 5.645 1.00 70.55 257 VAL A C 1
ATOM 1745 O O . VAL A 1 264 ? 59.008 2.406 5.726 1.00 74.82 257 VAL A O 1
ATOM 1749 N N . ALA A 1 265 ? 57.339 3.381 4.582 1.00 71.82 258 ALA A N 1
ATOM 1750 C CA . ALA A 1 265 ? 58.146 3.655 3.408 1.00 65.83 258 ALA A CA 1
ATOM 1751 C C . ALA A 1 265 ? 59.366 4.495 3.768 1.00 66.59 258 ALA A C 1
ATOM 1752 O O . ALA A 1 265 ? 60.454 4.259 3.233 1.00 46.63 258 ALA A O 1
ATOM 1754 N N . ALA A 1 266 ? 59.177 5.510 4.633 1.00 57.24 259 ALA A N 1
ATOM 1755 C CA . ALA A 1 266 ? 60.292 6.328 5.105 1.00 70.19 259 ALA A CA 1
ATOM 1756 C C . ALA A 1 266 ? 61.377 5.456 5.747 1.00 62.17 259 ALA A C 1
ATOM 1757 O O . ALA A 1 266 ? 62.563 5.622 5.472 1.00 61.51 259 ALA A O 1
ATOM 1759 N N . ARG A 1 267 ? 60.967 4.494 6.568 1.00 59.17 260 ARG A N 1
ATOM 1760 C CA . ARG A 1 267 ? 61.910 3.614 7.252 1.00 61.64 260 ARG A CA 1
ATOM 1761 C C . ARG A 1 267 ? 62.676 2.776 6.223 1.00 66.14 260 ARG A C 1
ATOM 1762 O O . ARG A 1 267 ? 63.886 2.587 6.332 1.00 78.92 260 ARG A O 1
ATOM 1770 N N . VAL A 1 268 ? 61.961 2.279 5.216 1.00 61.55 261 VAL A N 1
ATOM 1771 C CA . VAL A 1 268 ? 62.579 1.432 4.212 1.00 67.16 261 VAL A CA 1
ATOM 1772 C C . VAL A 1 268 ? 63.606 2.248 3.433 1.00 65.61 261 VAL A C 1
ATOM 1773 O O . VAL A 1 268 ? 64.690 1.766 3.132 1.00 72.03 261 VAL A O 1
ATOM 1777 N N . LEU A 1 269 ? 63.247 3.485 3.083 1.00 65.43 262 LEU A N 1
ATOM 1778 C CA . LEU A 1 269 ? 64.123 4.330 2.290 1.00 66.09 262 LEU A CA 1
ATOM 1779 C C . LEU A 1 269 ? 65.398 4.619 3.077 1.00 68.79 262 LEU A C 1
ATOM 1780 O O . LEU A 1 269 ? 66.496 4.582 2.524 1.00 68.43 262 LEU A O 1
ATOM 1785 N N . GLN A 1 270 ? 65.231 4.864 4.375 1.00 78.84 263 GLN A N 1
ATOM 1786 C CA . GLN A 1 270 ? 66.353 5.086 5.269 1.00 80.08 263 GLN A CA 1
ATOM 1787 C C . GLN A 1 270 ? 67.304 3.890 5.224 1.00 73.55 263 GLN A C 1
ATOM 1788 O O . GLN A 1 270 ? 68.490 4.079 5.023 1.00 69.72 263 GLN A O 1
ATOM 1790 N N . HIS A 1 271 ? 66.792 2.660 5.403 1.00 77.80 264 HIS A N 1
ATOM 1791 C CA . HIS A 1 271 ? 67.641 1.473 5.366 1.00 74.71 264 HIS A CA 1
ATOM 1792 C C . HIS A 1 271 ? 68.277 1.333 3.986 1.00 82.54 264 HIS A C 1
ATOM 1793 O O . HIS A 1 271 ? 69.449 0.991 3.879 1.00 84.02 264 HIS A O 1
ATOM 1800 N N . ALA A 1 272 ? 67.482 1.593 2.936 1.00 82.66 265 ALA A N 1
ATOM 1801 C CA . ALA A 1 272 ? 67.940 1.485 1.561 1.00 85.23 265 ALA A CA 1
ATOM 1802 C C . ALA A 1 272 ? 69.058 2.480 1.283 1.00 81.28 265 ALA A C 1
ATOM 1803 O O . ALA A 1 272 ? 69.939 2.194 0.482 1.00 74.02 265 ALA A O 1
ATOM 1805 N N . GLY A 1 273 ? 68.959 3.665 1.899 1.00 77.74 266 GLY A N 1
ATOM 1806 C CA . GLY A 1 273 ? 69.927 4.729 1.717 1.00 73.41 266 GLY A CA 1
ATOM 1807 C C . GLY A 1 273 ? 69.509 5.665 0.595 1.00 80.56 266 GLY A C 1
ATOM 1808 O O . GLY A 1 273 ? 70.323 6.433 0.097 1.00 99.27 266 GLY A O 1
ATOM 1809 N N . VAL A 1 274 ? 68.236 5.596 0.203 1.00 83.59 267 VAL A N 1
ATOM 1810 C CA . VAL A 1 274 ? 67.710 6.470 -0.830 1.00 84.20 267 VAL A CA 1
ATOM 1811 C C . VAL A 1 274 ? 67.023 7.649 -0.139 1.00 91.84 267 VAL A C 1
ATOM 1812 O O . VAL A 1 274 ? 66.120 7.463 0.679 1.00 88.18 267 VAL A O 1
ATOM 1816 N N . GLU A 1 275 ? 67.479 8.870 -0.466 1.00 88.99 268 GLU A N 1
ATOM 1817 C CA . GLU A 1 275 ? 66.889 10.096 0.052 1.00 86.17 268 GLU A CA 1
ATOM 1818 C C . GLU A 1 275 ? 65.542 10.319 -0.622 1.00 79.76 268 GLU A C 1
ATOM 1819 O O . GLU A 1 275 ? 65.380 10.055 -1.819 1.00 74.28 268 GLU A O 1
ATOM 1825 N N . PRO A 1 276 ? 64.520 10.814 0.103 1.00 74.10 269 PRO A N 1
ATOM 1826 C CA . PRO A 1 276 ? 63.239 11.124 -0.527 1.00 76.01 269 PRO A CA 1
ATOM 1827 C C . PRO A 1 276 ? 63.495 12.089 -1.679 1.00 80.65 269 PRO A C 1
ATOM 1828 O O . PRO A 1 276 ? 64.268 13.020 -1.530 1.00 90.25 269 PRO A O 1
ATOM 1832 N N . GLY A 1 277 ? 62.872 11.825 -2.834 1.00 86.10 270 GLY A N 1
ATOM 1833 C CA . GLY A 1 277 ? 62.944 12.706 -3.990 1.00 84.94 270 GLY A CA 1
ATOM 1834 C C . GLY A 1 277 ? 64.099 12.385 -4.941 1.00 87.10 270 GLY A C 1
ATOM 1835 O O . GLY A 1 277 ? 64.191 13.005 -6.000 1.00 101.04 270 GLY A O 1
ATOM 1836 N N . ASP A 1 278 ? 64.961 11.419 -4.579 1.00 79.02 271 ASP A N 1
ATOM 1837 C CA . ASP A 1 278 ? 66.131 11.090 -5.388 1.00 72.62 271 ASP A CA 1
ATOM 1838 C C . ASP A 1 278 ? 65.789 9.942 -6.352 1.00 71.57 271 ASP A C 1
ATOM 1839 O O . ASP A 1 278 ? 65.886 8.775 -6.001 1.00 80.84 271 ASP A O 1
ATOM 1844 N N . ARG A 1 279 ? 65.373 10.302 -7.570 1.00 65.05 272 ARG A N 1
ATOM 1845 C CA . ARG A 1 279 ? 64.811 9.368 -8.529 1.00 70.26 272 ARG A CA 1
ATOM 1846 C C . ARG A 1 279 ? 65.893 8.416 -9.021 1.00 75.97 272 ARG A C 1
ATOM 1847 O O . ARG A 1 279 ? 65.635 7.222 -9.237 1.00 64.07 272 ARG A O 1
ATOM 1849 N N . GLU A 1 280 ? 67.101 8.946 -9.191 1.00 76.45 273 GLU A N 1
ATOM 1850 C CA . GLU A 1 280 ? 68.166 8.149 -9.781 1.00 77.62 273 GLU A CA 1
ATOM 1851 C C . GLU A 1 280 ? 68.537 7.017 -8.819 1.00 73.90 273 GLU A C 1
ATOM 1852 O O . GLU A 1 280 ? 68.653 5.860 -9.232 1.00 61.79 273 GLU A O 1
ATOM 1858 N N . ALA A 1 281 ? 68.686 7.360 -7.526 1.00 77.66 274 ALA A N 1
ATOM 1859 C CA . ALA A 1 281 ? 69.002 6.370 -6.502 1.00 73.68 274 ALA A CA 1
ATOM 1860 C C . ALA A 1 281 ? 67.922 5.280 -6.461 1.00 70.74 274 ALA A C 1
ATOM 1861 O O . ALA A 1 281 ? 68.243 4.103 -6.387 1.00 61.92 274 ALA A O 1
ATOM 1863 N N . LEU A 1 282 ? 66.651 5.688 -6.549 1.00 63.07 275 LEU A N 1
ATOM 1864 C CA . LEU A 1 282 ? 65.525 4.772 -6.509 1.00 57.44 275 LEU A CA 1
ATOM 1865 C C . LEU A 1 282 ? 65.611 3.716 -7.629 1.00 60.83 275 LEU A C 1
ATOM 1866 O O . LEU A 1 282 ? 65.465 2.517 -7.375 1.00 57.93 275 LEU A O 1
ATOM 1871 N N . ARG A 1 283 ? 65.874 4.162 -8.864 1.00 64.90 276 ARG A N 1
ATOM 1872 C CA . ARG A 1 283 ? 65.971 3.252 -10.003 1.00 67.98 276 ARG A CA 1
ATOM 1873 C C . ARG A 1 283 ? 67.291 2.475 -9.971 1.00 65.01 276 ARG A C 1
ATOM 1874 O O . ARG A 1 283 ? 67.331 1.308 -10.387 1.00 66.09 276 ARG A O 1
ATOM 1882 N N . SER A 1 284 ? 68.345 3.119 -9.443 1.00 56.40 277 SER A N 1
ATOM 1883 C CA . SER A 1 284 ? 69.677 2.553 -9.399 1.00 56.23 277 SER A CA 1
ATOM 1884 C C . SER A 1 284 ? 69.777 1.385 -8.422 1.00 54.44 277 SER A C 1
ATOM 1885 O O . SER A 1 284 ? 70.546 0.461 -8.658 1.00 59.22 277 SER A O 1
ATOM 1888 N N . LEU A 1 285 ? 69.059 1.442 -7.293 1.00 58.02 278 LEU A N 1
ATOM 1889 C CA . LEU A 1 285 ? 69.258 0.465 -6.216 1.00 54.86 278 LEU A CA 1
ATOM 1890 C C . LEU A 1 285 ? 68.983 -0.944 -6.739 1.00 54.49 278 LEU A C 1
ATOM 1891 O O . LEU A 1 285 ? 67.953 -1.175 -7.367 1.00 52.02 278 LEU A O 1
ATOM 1896 N N . PRO A 1 286 ? 69.865 -1.945 -6.487 1.00 52.79 279 PRO A N 1
ATOM 1897 C CA . PRO A 1 286 ? 69.566 -3.333 -6.837 1.00 57.13 279 PRO A CA 1
ATOM 1898 C C . PRO A 1 286 ? 68.378 -3.861 -6.023 1.00 44.81 279 PRO A C 1
ATOM 1899 O O . PRO A 1 286 ? 68.117 -3.409 -4.897 1.00 45.83 279 PRO A O 1
ATOM 1903 N N . ALA A 1 287 ? 67.661 -4.802 -6.633 1.00 46.40 280 ALA A N 1
ATOM 1904 C CA . ALA A 1 287 ? 66.394 -5.283 -6.134 1.00 46.94 280 ALA A CA 1
ATOM 1905 C C . ALA A 1 287 ? 66.573 -5.958 -4.775 1.00 54.84 280 ALA A C 1
ATOM 1906 O O . ALA A 1 287 ? 65.729 -5.837 -3.891 1.00 45.78 280 ALA A O 1
ATOM 1908 N N . ARG A 1 288 ? 67.676 -6.700 -4.647 1.00 61.68 281 ARG A N 1
ATOM 1909 C CA . ARG A 1 288 ? 68.006 -7.421 -3.433 1.00 68.89 281 ARG A CA 1
ATOM 1910 C C . ARG A 1 288 ? 68.144 -6.446 -2.267 1.00 59.93 281 ARG A C 1
ATOM 1911 O O . ARG A 1 288 ? 67.746 -6.772 -1.153 1.00 53.62 281 ARG A O 1
ATOM 1919 N N . ALA A 1 289 ? 68.697 -5.247 -2.539 1.00 62.51 282 ALA A N 1
ATOM 1920 C CA . ALA A 1 289 ? 68.887 -4.246 -1.491 1.00 54.18 282 ALA A CA 1
ATOM 1921 C C . ALA A 1 289 ? 67.536 -3.762 -0.965 1.00 48.85 282 ALA A C 1
ATOM 1922 O O . ALA A 1 289 ? 67.398 -3.478 0.240 1.00 61.14 282 ALA A O 1
ATOM 1924 N N . TRP A 1 290 ? 66.517 -3.731 -1.844 1.00 52.93 283 TRP A N 1
ATOM 1925 C CA . TRP A 1 290 ? 65.163 -3.414 -1.397 1.00 60.88 283 TRP A CA 1
ATOM 1926 C C . TRP A 1 290 ? 64.667 -4.486 -0.430 1.00 56.38 283 TRP A C 1
ATOM 1927 O O . TRP A 1 290 ? 64.111 -4.171 0.611 1.00 69.66 283 TRP A O 1
ATOM 1938 N N . ALA A 1 291 ? 64.887 -5.756 -0.773 1.00 57.63 284 ALA A N 1
ATOM 1939 C CA . ALA A 1 291 ? 64.510 -6.859 0.092 1.00 54.12 284 ALA A CA 1
ATOM 1940 C C . ALA A 1 291 ? 65.208 -6.750 1.441 1.00 54.53 284 ALA A C 1
ATOM 1941 O O . ALA A 1 291 ? 64.564 -6.951 2.466 1.00 64.56 284 ALA A O 1
ATOM 1943 N N . ASN A 1 292 ? 66.494 -6.396 1.436 1.00 59.52 285 ASN A N 1
ATOM 1944 C CA . ASN A 1 292 ? 67.274 -6.297 2.668 1.00 66.52 285 ASN A CA 1
ATOM 1945 C C . ASN A 1 292 ? 66.744 -5.166 3.558 1.00 67.20 285 ASN A C 1
ATOM 1946 O O . ASN A 1 292 ? 66.700 -5.312 4.786 1.00 66.18 285 ASN A O 1
ATOM 1951 N N . ALA A 1 293 ? 66.351 -4.042 2.933 1.00 67.19 286 ALA A N 1
ATOM 1952 C CA . ALA A 1 293 ? 65.837 -2.898 3.669 1.00 51.78 286 ALA A CA 1
ATOM 1953 C C . ALA A 1 293 ? 64.527 -3.228 4.381 1.00 55.25 286 ALA A C 1
ATOM 1954 O O . ALA A 1 293 ? 64.280 -2.746 5.481 1.00 65.13 286 ALA A O 1
ATOM 1956 N N . VAL A 1 294 ? 63.669 -4.017 3.728 1.00 63.25 287 VAL A N 1
ATOM 1957 C CA . VAL A 1 294 ? 62.409 -4.410 4.336 1.00 49.21 287 VAL A CA 1
ATOM 1958 C C . VAL A 1 294 ? 62.694 -5.385 5.482 1.00 56.80 287 VAL A C 1
ATOM 1959 O O . VAL A 1 294 ? 62.104 -5.271 6.547 1.00 48.21 287 VAL A O 1
ATOM 1963 N N . ALA A 1 295 ? 63.623 -6.317 5.265 1.00 47.26 288 ALA A N 1
ATOM 1964 C CA . ALA A 1 295 ? 64.025 -7.248 6.313 1.00 55.40 288 ALA A CA 1
ATOM 1965 C C . ALA A 1 295 ? 64.531 -6.490 7.535 1.00 63.01 288 ALA A C 1
ATOM 1966 O O . ALA A 1 295 ? 64.270 -6.921 8.649 1.00 54.27 288 ALA A O 1
ATOM 1968 N N . ALA A 1 296 ? 65.225 -5.353 7.315 1.00 70.94 289 ALA A N 1
ATOM 1969 C CA . ALA A 1 296 ? 65.779 -4.535 8.395 1.00 72.69 289 ALA A CA 1
ATOM 1970 C C . ALA A 1 296 ? 64.687 -3.991 9.325 1.00 67.37 289 ALA A C 1
ATOM 1971 O O . ALA A 1 296 ? 64.943 -3.715 10.497 1.00 69.55 289 ALA A O 1
ATOM 1973 N N . LEU A 1 297 ? 63.484 -3.791 8.790 1.00 66.17 290 LEU A N 1
ATOM 1974 C CA . LEU A 1 297 ? 62.392 -3.276 9.596 1.00 72.80 290 LEU A CA 1
ATOM 1975 C C . LEU A 1 297 ? 62.007 -4.283 10.680 1.00 73.44 290 LEU A C 1
ATOM 1976 O O . LEU A 1 297 ? 61.581 -3.899 11.766 1.00 76.39 290 LEU A O 1
ATOM 1981 N N . GLY A 1 298 ? 62.128 -5.569 10.359 1.00 72.16 291 GLY A N 1
ATOM 1982 C CA . GLY A 1 298 ? 61.891 -6.627 11.322 1.00 71.93 291 GLY A CA 1
ATOM 1983 C C . GLY A 1 298 ? 60.630 -7.431 11.004 1.00 71.04 291 GLY A C 1
ATOM 1984 O O . GLY A 1 298 ? 59.857 -7.089 10.118 1.00 71.21 291 GLY A O 1
ATOM 1985 N N . PRO A 1 299 ? 60.396 -8.551 11.726 1.00 65.78 292 PRO A N 1
ATOM 1986 C CA . PRO A 1 299 ? 59.299 -9.469 11.416 1.00 69.15 292 PRO A CA 1
ATOM 1987 C C . PRO A 1 299 ? 57.914 -8.888 11.687 1.00 66.49 292 PRO A C 1
ATOM 1988 O O . PRO A 1 299 ? 57.765 -7.982 12.489 1.00 72.46 292 PRO A O 1
ATOM 1992 N N . GLY A 1 300 ? 56.906 -9.449 11.014 1.00 73.13 293 GLY A N 1
ATOM 1993 C CA . GLY A 1 300 ? 55.546 -8.928 11.014 1.00 74.22 293 GLY A CA 1
ATOM 1994 C C . GLY A 1 300 ? 55.024 -8.753 9.584 1.00 69.82 293 GLY A C 1
ATOM 1995 O O . GLY A 1 300 ? 55.540 -9.362 8.642 1.00 67.12 293 GLY A O 1
ATOM 1996 N N . LEU A 1 301 ? 54.009 -7.889 9.417 1.00 58.93 294 LEU A N 1
ATOM 1997 C CA . LEU A 1 301 ? 53.447 -7.596 8.109 1.00 55.26 294 LEU A CA 1
ATOM 1998 C C . LEU A 1 301 ? 53.547 -6.093 7.863 1.00 57.20 294 LEU A C 1
ATOM 1999 O O . LEU A 1 301 ? 52.551 -5.376 7.957 1.00 48.38 294 LEU A O 1
ATOM 2001 N N . PRO A 1 302 ? 54.764 -5.552 7.613 1.00 55.62 295 PRO A N 1
ATOM 2002 C CA . PRO A 1 302 ? 54.951 -4.104 7.506 1.00 46.65 295 PRO A CA 1
ATOM 2003 C C . PRO A 1 302 ? 54.435 -3.535 6.175 1.00 59.03 295 PRO A C 1
ATOM 2004 O O . PRO A 1 302 ? 54.009 -2.377 6.129 1.00 62.28 295 PRO A O 1
ATOM 2008 N N . LEU A 1 303 ? 54.402 -4.380 5.120 1.00 46.54 296 LEU A N 1
ATOM 2009 C CA . LEU A 1 303 ? 53.913 -3.960 3.822 1.00 44.61 296 LEU A CA 1
ATOM 2010 C C . LEU A 1 303 ? 52.605 -4.672 3.490 1.00 51.86 296 LEU A C 1
ATOM 2011 O O . LEU A 1 303 ? 52.339 -5.790 3.936 1.00 57.28 296 LEU A O 1
ATOM 2016 N N . GLY A 1 304 ? 51.793 -3.994 2.687 1.00 45.75 297 GLY A N 1
ATOM 2017 C CA . GLY A 1 304 ? 50.448 -4.467 2.428 1.00 41.78 297 GLY A CA 1
ATOM 2018 C C . GLY A 1 304 ? 49.770 -3.527 1.437 1.00 41.41 297 GLY A C 1
ATOM 2019 O O . GLY A 1 304 ? 50.291 -2.454 1.120 1.00 42.68 297 GLY A O 1
ATOM 2020 N N . PRO A 1 305 ? 48.593 -3.903 0.927 1.00 43.63 298 PRO A N 1
ATOM 2021 C CA . PRO A 1 305 ? 47.839 -3.028 0.053 1.00 44.73 298 PRO A CA 1
ATOM 2022 C C . PRO A 1 305 ? 47.444 -1.789 0.852 1.00 45.43 298 PRO A C 1
ATOM 2023 O O . PRO A 1 305 ? 47.216 -1.874 2.061 1.00 44.06 298 PRO A O 1
ATOM 2027 N N . VAL A 1 306 ? 47.355 -0.646 0.158 1.00 45.35 299 VAL A N 1
ATOM 2028 C CA . VAL A 1 306 ? 47.152 0.639 0.802 1.00 41.40 299 VAL A CA 1
ATOM 2029 C C . VAL A 1 306 ? 45.849 1.256 0.319 1.00 39.48 299 VAL A C 1
ATOM 2030 O O . VAL A 1 306 ? 45.543 1.217 -0.874 1.00 41.23 299 VAL A O 1
ATOM 2034 N N . VAL A 1 307 ? 45.081 1.821 1.275 1.00 39.15 300 VAL A N 1
ATOM 2035 C CA . VAL A 1 307 ? 43.946 2.661 0.939 1.00 48.11 300 VAL A CA 1
ATOM 2036 C C . VAL A 1 307 ? 44.497 3.980 0.415 1.00 52.63 300 VAL A C 1
ATOM 2037 O O . VAL A 1 307 ? 44.612 4.946 1.157 1.00 51.72 300 VAL A O 1
ATOM 2041 N N . ASP A 1 308 ? 44.854 3.992 -0.872 1.00 49.81 301 ASP A N 1
ATOM 2042 C CA . ASP A 1 308 ? 45.482 5.126 -1.509 1.00 48.45 301 ASP A CA 1
ATOM 2043 C C . ASP A 1 308 ? 44.431 6.080 -2.084 1.00 47.72 301 ASP A C 1
ATOM 2044 O O . ASP A 1 308 ? 44.770 7.163 -2.535 1.00 47.60 301 ASP A O 1
ATOM 2049 N N . GLY A 1 309 ? 43.170 5.640 -2.125 1.00 53.23 302 GLY A N 1
ATOM 2050 C CA . GLY A 1 309 ? 42.098 6.451 -2.691 1.00 65.83 302 GLY A CA 1
ATOM 2051 C C . GLY A 1 309 ? 41.924 6.297 -4.217 1.00 64.56 302 GLY A C 1
ATOM 2052 O O . GLY A 1 309 ? 40.998 6.862 -4.773 1.00 51.73 302 GLY A O 1
ATOM 2053 N N . THR A 1 310 ? 42.819 5.557 -4.897 1.00 70.79 303 THR A N 1
ATOM 2054 C CA . THR A 1 310 ? 42.705 5.314 -6.333 1.00 66.75 303 THR A CA 1
ATOM 2055 C C . THR A 1 310 ? 42.483 3.821 -6.586 1.00 65.48 303 THR A C 1
ATOM 2056 O O . THR A 1 310 ? 41.364 3.398 -6.886 1.00 62.75 303 THR A O 1
ATOM 2060 N N . VAL A 1 311 ? 43.546 3.022 -6.484 1.00 60.21 304 VAL A N 1
ATOM 2061 C CA . VAL A 1 311 ? 43.415 1.593 -6.693 1.00 58.79 304 VAL A CA 1
ATOM 2062 C C . VAL A 1 311 ? 42.492 1.058 -5.605 1.00 52.77 304 VAL A C 1
ATOM 2063 O O . VAL A 1 311 ? 41.623 0.230 -5.853 1.00 44.44 304 VAL A O 1
ATOM 2067 N N . LEU A 1 312 ? 42.723 1.529 -4.372 1.00 46.76 305 LEU A N 1
ATOM 2068 C CA . LEU A 1 312 ? 41.843 1.216 -3.268 1.00 42.80 305 LEU A CA 1
ATOM 2069 C C . LEU A 1 312 ? 41.240 2.517 -2.736 1.00 40.80 305 LEU A C 1
ATOM 2070 O O . LEU A 1 312 ? 41.868 3.219 -1.957 1.00 45.41 305 LEU A O 1
ATOM 2075 N N . PRO A 1 313 ? 40.002 2.849 -3.151 1.00 37.64 306 PRO A N 1
ATOM 2076 C CA . PRO A 1 313 ? 39.354 4.088 -2.726 1.00 49.01 306 PRO A CA 1
ATOM 2077 C C . PRO A 1 313 ? 38.973 4.069 -1.255 1.00 47.86 306 PRO A C 1
ATOM 2078 O O . PRO A 1 313 ? 39.009 5.091 -0.599 1.00 65.44 306 PRO A O 1
ATOM 2082 N N . GLU A 1 314 ? 38.596 2.898 -0.743 1.00 48.88 307 GLU A N 1
ATOM 2083 C CA . GLU A 1 314 ? 38.118 2.747 0.613 1.00 44.74 307 GLU A CA 1
ATOM 2084 C C . GLU A 1 314 ? 38.692 1.451 1.184 1.00 57.17 307 GLU A C 1
ATOM 2085 O O . GLU A 1 314 ? 39.238 0.639 0.454 1.00 50.14 307 GLU A O 1
ATOM 2091 N N . HIS A 1 315 ? 38.522 1.249 2.490 1.00 58.89 308 HIS A N 1
ATOM 2092 C CA . HIS A 1 315 ? 38.880 -0.012 3.122 1.00 61.67 308 HIS A CA 1
ATOM 2093 C C . HIS A 1 315 ? 37.993 -1.115 2.553 1.00 61.67 308 HIS A C 1
ATOM 2094 O O . HIS A 1 315 ? 36.795 -0.936 2.403 1.00 51.77 308 HIS A O 1
ATOM 2101 N N . PRO A 1 316 ? 38.547 -2.303 2.216 1.00 55.54 309 PRO A N 1
ATOM 2102 C CA . PRO A 1 316 ? 37.732 -3.396 1.657 1.00 53.27 309 PRO A CA 1
ATOM 2103 C C . PRO A 1 316 ? 36.505 -3.820 2.468 1.00 43.12 309 PRO A C 1
ATOM 2104 O O . PRO A 1 316 ? 35.500 -4.239 1.890 1.00 44.21 309 PRO A O 1
ATOM 2108 N N . MET A 1 317 ? 36.591 -3.761 3.789 1.00 33.73 310 MET A N 1
ATOM 2109 C CA . MET A 1 317 ? 35.463 -4.128 4.647 1.00 39.75 310 MET A CA 1
ATOM 2110 C C . MET A 1 317 ? 34.360 -3.052 4.552 1.00 39.14 310 MET A C 1
ATOM 2111 O O . MET A 1 317 ? 33.188 -3.364 4.541 1.00 39.93 310 MET A O 1
ATOM 2116 N N . ALA A 1 318 ? 34.765 -1.799 4.341 1.00 47.30 311 ALA A N 1
ATOM 2117 C CA . ALA A 1 318 ? 33.766 -0.727 4.121 1.00 48.75 311 ALA A CA 1
ATOM 2118 C C . ALA A 1 318 ? 33.031 -1.000 2.807 1.00 48.61 311 ALA A C 1
ATOM 2119 O O . ALA A 1 318 ? 31.794 -0.868 2.766 1.00 58.28 311 ALA A O 1
ATOM 2121 N N . ALA A 1 319 ? 33.774 -1.385 1.767 1.00 56.17 312 ALA A N 1
ATOM 2122 C CA . ALA A 1 319 ? 33.167 -1.667 0.445 1.00 44.73 312 ALA A CA 1
ATOM 2123 C C . ALA A 1 319 ? 32.196 -2.841 0.536 1.00 41.84 312 ALA A C 1
ATOM 2124 O O . ALA A 1 319 ? 31.118 -2.789 -0.079 1.00 42.79 312 ALA A O 1
ATOM 2126 N N . LEU A 1 320 ? 32.576 -3.874 1.283 1.00 43.82 313 LEU A N 1
ATOM 2127 C CA . LEU A 1 320 ? 31.706 -5.067 1.417 1.00 43.91 313 LEU A CA 1
ATOM 2128 C C . LEU A 1 320 ? 30.395 -4.651 2.094 1.00 39.78 313 LEU A C 1
ATOM 2129 O O . LEU A 1 320 ? 29.325 -5.103 1.646 1.00 46.93 313 LEU A O 1
ATOM 2134 N N . ALA A 1 321 ? 30.488 -3.797 3.113 1.00 38.20 314 ALA A N 1
ATOM 2135 C CA . ALA A 1 321 ? 29.283 -3.340 3.841 1.00 42.92 314 ALA A CA 1
ATOM 2136 C C . ALA A 1 321 ? 28.400 -2.561 2.874 1.00 36.96 314 ALA A C 1
ATOM 2137 O O . ALA A 1 321 ? 27.166 -2.683 2.947 1.00 49.94 314 ALA A O 1
ATOM 2139 N N . ARG A 1 322 ? 29.029 -1.806 1.979 1.00 50.01 315 ARG A N 1
ATOM 2140 C CA . ARG A 1 322 ? 28.283 -0.995 1.030 1.00 57.99 315 ARG A CA 1
ATOM 2141 C C . ARG A 1 322 ? 27.581 -1.830 -0.037 1.00 67.54 315 ARG A C 1
ATOM 2142 O O . ARG A 1 322 ? 26.714 -1.310 -0.736 1.00 75.52 315 ARG A O 1
ATOM 2150 N N . GLY A 1 323 ? 27.995 -3.091 -0.209 1.00 63.74 316 GLY A N 1
ATOM 2151 C CA . GLY A 1 323 ? 27.363 -3.977 -1.167 1.00 69.45 316 GLY A CA 1
ATOM 2152 C C . GLY A 1 323 ? 28.122 -4.064 -2.486 1.00 66.41 316 GLY A C 1
ATOM 2153 O O . GLY A 1 323 ? 27.530 -4.406 -3.509 1.00 90.92 316 GLY A O 1
ATOM 2154 N N . ALA A 1 324 ? 29.431 -3.746 -2.453 1.00 65.89 317 ALA A N 1
ATOM 2155 C CA . ALA A 1 324 ? 30.227 -3.649 -3.661 1.00 63.55 317 ALA A CA 1
ATOM 2156 C C . ALA A 1 324 ? 30.322 -5.008 -4.369 1.00 60.87 317 ALA A C 1
ATOM 2157 O O . ALA A 1 324 ? 30.442 -5.054 -5.584 1.00 56.78 317 ALA A O 1
ATOM 2159 N N . ALA A 1 325 ? 30.233 -6.101 -3.600 1.00 60.36 318 ALA A N 1
ATOM 2160 C CA . ALA A 1 325 ? 30.403 -7.450 -4.114 1.00 55.59 318 ALA A CA 1
ATOM 2161 C C . ALA A 1 325 ? 29.080 -8.217 -4.045 1.00 48.25 318 ALA A C 1
ATOM 2162 O O . ALA A 1 325 ? 29.053 -9.458 -3.962 1.00 35.60 318 ALA A O 1
ATOM 2164 N N . ARG A 1 326 ? 27.974 -7.487 -4.036 1.00 50.64 319 ARG A N 1
ATOM 2165 C CA . ARG A 1 326 ? 26.666 -8.100 -3.844 1.00 52.40 319 ARG A CA 1
ATOM 2166 C C . ARG A 1 326 ? 26.340 -9.110 -4.952 1.00 47.48 319 ARG A C 1
ATOM 2167 O O . ARG A 1 326 ? 25.558 -10.018 -4.727 1.00 57.46 319 ARG A O 1
ATOM 2175 N N . ASP A 1 327 ? 26.932 -8.965 -6.135 1.00 51.41 320 ASP A N 1
ATOM 2176 C CA . ASP A 1 327 ? 26.690 -9.920 -7.223 1.00 45.46 320 ASP A CA 1
ATOM 2177 C C . ASP A 1 327 ? 27.565 -11.163 -7.064 1.00 60.07 320 ASP A C 1
ATOM 2178 O O . ASP A 1 327 ? 27.199 -12.244 -7.522 1.00 68.87 320 ASP A O 1
ATOM 2183 N N . VAL A 1 328 ? 28.717 -11.007 -6.391 1.00 58.59 321 VAL A N 1
ATOM 2184 C CA . VAL A 1 328 ? 29.783 -11.999 -6.417 1.00 46.15 321 VAL A CA 1
ATOM 2185 C C . VAL A 1 328 ? 29.544 -13.019 -5.309 1.00 48.91 321 VAL A C 1
ATOM 2186 O O . VAL A 1 328 ? 29.176 -12.677 -4.174 1.00 52.28 321 VAL A O 1
ATOM 2190 N N . ALA A 1 329 ? 29.695 -14.284 -5.676 1.00 52.04 322 ALA A N 1
ATOM 2191 C CA . ALA A 1 329 ? 29.555 -15.398 -4.761 1.00 47.39 322 ALA A CA 1
ATOM 2192 C C . ALA A 1 329 ? 30.904 -15.652 -4.104 1.00 53.91 322 ALA A C 1
ATOM 2193 O O . ALA A 1 329 ? 31.937 -15.639 -4.786 1.00 54.74 322 ALA A O 1
ATOM 2195 N N . VAL A 1 330 ? 30.858 -15.930 -2.797 1.00 44.57 323 VAL A N 1
ATOM 2196 C CA . VAL A 1 330 ? 32.040 -16.043 -1.976 1.00 47.46 323 VAL A CA 1
ATOM 2197 C C . VAL A 1 330 ? 32.009 -17.368 -1.226 1.00 41.79 323 VAL A C 1
ATOM 2198 O O . VAL A 1 330 ? 30.976 -17.751 -0.670 1.00 44.50 323 VAL A O 1
ATOM 2202 N N . LEU A 1 331 ? 33.162 -18.075 -1.262 1.00 42.48 324 LEU A N 1
ATOM 2203 C CA . LEU A 1 331 ? 33.500 -19.127 -0.305 1.00 37.90 324 LEU A CA 1
ATOM 2204 C C . LEU A 1 331 ? 34.640 -18.646 0.607 1.00 34.56 324 LEU A C 1
ATOM 2205 O O . LEU A 1 331 ? 35.696 -18.234 0.121 1.00 44.24 324 LEU A O 1
ATOM 2210 N N . VAL A 1 332 ? 34.407 -18.643 1.921 1.00 29.83 325 VAL A N 1
ATOM 2211 C CA . VAL A 1 332 ? 35.343 -18.056 2.858 1.00 39.71 325 VAL A CA 1
ATOM 2212 C C . VAL A 1 332 ? 35.531 -19.002 4.048 1.00 39.28 325 VAL A C 1
ATOM 2213 O O . VAL A 1 332 ? 34.568 -19.591 4.539 1.00 48.09 325 VAL A O 1
ATOM 2217 N N . GLY A 1 333 ? 36.771 -19.114 4.561 1.00 33.10 326 GLY A N 1
ATOM 2218 C CA . GLY A 1 333 ? 36.994 -19.956 5.726 1.00 41.65 326 GLY A CA 1
ATOM 2219 C C . GLY A 1 333 ? 38.385 -19.784 6.337 1.00 33.22 326 GLY A C 1
ATOM 2220 O O . GLY A 1 333 ? 39.187 -18.958 5.878 1.00 30.44 326 GLY A O 1
ATOM 2221 N N . VAL A 1 334 ? 38.613 -20.595 7.375 1.00 39.55 327 VAL A N 1
ATOM 2222 C CA . VAL A 1 334 ? 39.778 -20.566 8.239 1.00 42.32 327 VAL A CA 1
ATOM 2223 C C . VAL A 1 334 ? 40.066 -22.000 8.710 1.00 42.29 327 VAL A C 1
ATOM 2224 O O . VAL A 1 334 ? 39.203 -22.895 8.669 1.00 41.20 327 VAL A O 1
ATOM 2228 N N . ASN A 1 335 ? 41.322 -22.207 9.113 1.00 39.32 328 ASN A N 1
ATOM 2229 C CA . ASN A 1 335 ? 41.716 -23.451 9.744 1.00 49.77 328 ASN A CA 1
ATOM 2230 C C . ASN A 1 335 ? 41.486 -23.333 11.239 1.00 43.35 328 ASN A C 1
ATOM 2231 O O . ASN A 1 335 ? 41.592 -22.246 11.782 1.00 58.36 328 ASN A O 1
ATOM 2236 N N . LYS A 1 336 ? 41.252 -24.469 11.888 1.00 53.90 329 LYS A N 1
ATOM 2237 C CA . LYS A 1 336 ? 40.911 -24.525 13.303 1.00 52.04 329 LYS A CA 1
ATOM 2238 C C . LYS A 1 336 ? 42.033 -23.982 14.196 1.00 55.91 329 LYS A C 1
ATOM 2239 O O . LYS A 1 336 ? 41.766 -23.362 15.212 1.00 39.23 329 LYS A O 1
ATOM 2245 N N . ASP A 1 337 ? 43.304 -24.235 13.867 1.00 51.51 330 ASP A N 1
ATOM 2246 C CA . ASP A 1 337 ? 44.389 -23.788 14.740 1.00 47.80 330 ASP A CA 1
ATOM 2247 C C . ASP A 1 337 ? 45.380 -22.927 13.966 1.00 50.70 330 ASP A C 1
ATOM 2248 O O . ASP A 1 337 ? 46.565 -23.209 14.003 1.00 59.50 330 ASP A O 1
ATOM 2253 N N . GLU A 1 338 ? 44.889 -21.848 13.322 1.00 47.69 331 GLU A N 1
ATOM 2254 C CA . GLU A 1 338 ? 45.669 -21.032 12.407 1.00 48.21 331 GLU A CA 1
ATOM 2255 C C . GLU A 1 338 ? 47.010 -20.616 13.009 1.00 47.07 331 GLU A C 1
ATOM 2256 O O . GLU A 1 338 ? 48.039 -20.766 12.355 1.00 52.59 331 GLU A O 1
ATOM 2262 N N . TYR A 1 339 ? 46.992 -20.009 14.208 1.00 40.19 332 TYR A N 1
ATOM 2263 C CA . TYR A 1 339 ? 48.161 -19.249 14.640 1.00 43.02 332 TYR A CA 1
ATOM 2264 C C . TYR A 1 339 ? 49.300 -20.192 15.074 1.00 48.88 332 TYR A C 1
ATOM 2265 O O . TYR A 1 339 ? 50.445 -19.744 15.232 1.00 41.67 332 TYR A O 1
ATOM 2274 N N . ASN A 1 340 ? 48.975 -21.483 15.291 1.00 47.55 333 ASN A N 1
ATOM 2275 C CA . ASN A 1 340 ? 49.940 -22.478 15.759 1.00 46.16 333 ASN A CA 1
ATOM 2276 C C . ASN A 1 340 ? 51.132 -22.587 14.816 1.00 41.14 333 ASN A C 1
ATOM 2277 O O . ASN A 1 340 ? 52.207 -22.958 15.236 1.00 36.95 333 ASN A O 1
ATOM 2282 N N . LEU A 1 341 ? 50.963 -22.250 13.542 1.00 43.27 334 LEU A N 1
ATOM 2283 C CA . LEU A 1 341 ? 52.073 -22.255 12.598 1.00 46.09 334 LEU A CA 1
ATOM 2284 C C . LEU A 1 341 ? 53.207 -21.403 13.142 1.00 42.65 334 LEU A C 1
ATOM 2285 O O . LEU A 1 341 ? 54.379 -21.739 12.991 1.00 33.31 334 LEU A O 1
ATOM 2290 N N . PHE A 1 342 ? 52.852 -20.278 13.762 1.00 46.56 335 PHE A N 1
ATOM 2291 C CA . PHE A 1 342 ? 53.844 -19.286 14.177 1.00 38.94 335 PHE A CA 1
ATOM 2292 C C . PHE A 1 342 ? 54.680 -19.819 15.331 1.00 44.07 335 PHE A C 1
ATOM 2293 O O . PHE A 1 342 ? 55.786 -19.321 15.548 1.00 39.89 335 PHE A O 1
ATOM 2301 N N . ALA A 1 343 ? 54.148 -20.829 16.046 1.00 43.13 336 ALA A N 1
ATOM 2302 C CA . ALA A 1 343 ? 54.894 -21.495 17.096 1.00 44.57 336 ALA A CA 1
ATOM 2303 C C . ALA A 1 343 ? 56.233 -22.029 16.566 1.00 49.23 336 ALA A C 1
ATOM 2304 O O . ALA A 1 343 ? 57.208 -22.063 17.313 1.00 47.48 336 ALA A O 1
ATOM 2306 N N . LEU A 1 344 ? 56.308 -22.410 15.276 1.00 45.13 337 LEU A N 1
ATOM 2307 C CA . LEU A 1 344 ? 57.576 -22.888 14.726 1.00 50.83 337 LEU A CA 1
ATOM 2308 C C . LEU A 1 344 ? 58.664 -21.823 14.896 1.00 57.53 337 LEU A C 1
ATOM 2309 O O . LEU A 1 344 ? 59.804 -22.127 15.229 1.00 65.46 337 LEU A O 1
ATOM 2314 N N . GLN A 1 345 ? 58.306 -20.556 14.685 1.00 59.25 338 GLN A N 1
ATOM 2315 C CA . GLN A 1 345 ? 59.256 -19.472 14.856 1.00 54.56 338 GLN A CA 1
ATOM 2316 C C . GLN A 1 345 ? 59.401 -19.125 16.331 1.00 54.12 338 GLN A C 1
ATOM 2317 O O . GLN A 1 345 ? 60.473 -18.759 16.781 1.00 48.85 338 GLN A O 1
ATOM 2323 N N . ASP A 1 346 ? 58.298 -19.183 17.076 1.00 46.29 339 ASP A N 1
ATOM 2324 C CA . ASP A 1 346 ? 58.232 -18.574 18.414 1.00 43.78 339 ASP A CA 1
ATOM 2325 C C . ASP A 1 346 ? 57.522 -19.542 19.344 1.00 39.40 339 ASP A C 1
ATOM 2326 O O . ASP A 1 346 ? 56.308 -19.659 19.320 1.00 39.83 339 ASP A O 1
ATOM 2331 N N . PRO A 1 347 ? 58.274 -20.306 20.161 1.00 46.72 340 PRO A N 1
ATOM 2332 C CA . PRO A 1 347 ? 57.686 -21.398 20.956 1.00 40.95 340 PRO A CA 1
ATOM 2333 C C . PRO A 1 347 ? 57.015 -21.003 22.278 1.00 42.51 340 PRO A C 1
ATOM 2334 O O . PRO A 1 347 ? 56.549 -21.877 23.017 1.00 41.78 340 PRO A O 1
ATOM 2338 N N . ALA A 1 348 ? 56.910 -19.701 22.562 1.00 44.17 341 ALA A N 1
ATOM 2339 C CA . ALA A 1 348 ? 56.180 -19.225 23.741 1.00 42.14 341 ALA A CA 1
ATOM 2340 C C . ALA A 1 348 ? 54.752 -19.772 23.762 1.00 36.61 341 ALA A C 1
ATOM 2341 O O . ALA A 1 348 ? 54.150 -20.037 24.804 1.00 37.52 341 ALA A O 1
ATOM 2343 N N . TRP A 1 349 ? 54.185 -19.907 22.573 1.00 38.63 342 TRP A N 1
ATOM 2344 C CA . TRP A 1 349 ? 52.819 -20.364 22.418 1.00 43.38 342 TRP A CA 1
ATOM 2345 C C . TRP A 1 349 ? 52.666 -21.785 22.924 1.00 41.01 342 TRP A C 1
ATOM 2346 O O . TRP A 1 349 ? 51.575 -22.169 23.299 1.00 42.41 342 TRP A O 1
ATOM 2357 N N . LEU A 1 350 ? 53.773 -22.532 23.040 1.00 46.15 343 LEU A N 1
ATOM 2358 C CA . LEU A 1 350 ? 53.756 -23.874 23.613 1.00 46.67 343 LEU A CA 1
ATOM 2359 C C . LEU A 1 350 ? 54.047 -23.813 25.105 1.00 45.87 343 LEU A C 1
ATOM 2360 O O . LEU A 1 350 ? 54.216 -24.869 25.730 1.00 34.16 343 LEU A O 1
ATOM 2365 N N . GLY A 1 351 ? 54.227 -22.598 25.645 1.00 39.42 344 GLY A N 1
ATOM 2366 C CA . GLY A 1 351 ? 54.640 -22.431 27.028 1.00 45.61 344 GLY A CA 1
ATOM 2367 C C . GLY A 1 351 ? 53.580 -21.730 27.887 1.00 48.17 344 GLY A C 1
ATOM 2368 O O . GLY A 1 351 ? 52.542 -21.317 27.387 1.00 61.97 344 GLY A O 1
ATOM 2369 N N . ASP A 1 352 ? 53.922 -21.527 29.169 1.00 45.61 345 ASP A N 1
ATOM 2370 C CA . ASP A 1 352 ? 53.012 -20.978 30.167 1.00 50.51 345 ASP A CA 1
ATOM 2371 C C . ASP A 1 352 ? 53.496 -19.615 30.686 1.00 47.11 345 ASP A C 1
ATOM 2372 O O . ASP A 1 352 ? 53.039 -19.163 31.725 1.00 46.17 345 ASP A O 1
ATOM 2377 N N . ASP A 1 353 ? 54.418 -18.943 29.985 1.00 47.05 346 ASP A N 1
ATOM 2378 C CA . ASP A 1 353 ? 54.989 -17.681 30.464 1.00 46.51 346 ASP A CA 1
ATOM 2379 C C . ASP A 1 353 ? 53.992 -16.538 30.277 1.00 45.88 346 ASP A C 1
ATOM 2380 O O . ASP A 1 353 ? 53.721 -16.193 29.153 1.00 49.14 346 ASP A O 1
ATOM 2385 N N . GLU A 1 354 ? 53.467 -15.922 31.356 1.00 44.67 347 GLU A N 1
ATOM 2386 C CA . GLU A 1 354 ? 52.317 -15.026 31.225 1.00 51.87 347 GLU A CA 1
ATOM 2387 C C . GLU A 1 354 ? 52.766 -13.696 30.606 1.00 51.76 347 GLU A C 1
ATOM 2388 O O . GLU A 1 354 ? 52.107 -13.155 29.724 1.00 57.17 347 GLU A O 1
ATOM 2394 N N . ALA A 1 355 ? 53.913 -13.203 31.063 1.00 49.95 348 ALA A N 1
ATOM 2395 C CA . ALA A 1 355 ? 54.439 -11.907 30.685 1.00 50.15 348 ALA A CA 1
ATOM 2396 C C . ALA A 1 355 ? 54.700 -11.857 29.189 1.00 41.93 348 ALA A C 1
ATOM 2397 O O . ALA A 1 355 ? 54.313 -10.907 28.522 1.00 46.05 348 ALA A O 1
ATOM 2399 N N . ALA A 1 356 ? 55.310 -12.932 28.667 1.00 39.22 349 ALA A N 1
ATOM 2400 C CA . ALA A 1 356 ? 55.674 -13.011 27.271 1.00 39.82 349 ALA A CA 1
ATOM 2401 C C . ALA A 1 356 ? 54.403 -13.119 26.419 1.00 36.55 349 ALA A C 1
ATOM 2402 O O . ALA A 1 356 ? 54.280 -12.462 25.390 1.00 36.34 349 ALA A O 1
ATOM 2404 N N . LEU A 1 357 ? 53.460 -13.943 26.880 1.00 35.88 350 LEU A N 1
ATOM 2405 C CA . LEU A 1 357 ? 52.220 -14.181 26.153 1.00 35.83 350 LEU A CA 1
ATOM 2406 C C . LEU A 1 357 ? 51.408 -12.889 26.122 1.00 38.82 350 LEU A C 1
ATOM 2407 O O . LEU A 1 357 ? 50.875 -12.534 25.076 1.00 48.45 350 LEU A O 1
ATOM 2412 N N . ARG A 1 358 ? 51.347 -12.180 27.242 1.00 41.82 351 ARG A N 1
ATOM 2413 C CA . ARG A 1 358 ? 50.578 -10.931 27.329 1.00 43.76 351 ARG A CA 1
ATOM 2414 C C . ARG A 1 358 ? 51.091 -9.923 26.315 1.00 41.16 351 ARG A C 1
ATOM 2415 O O . ARG A 1 358 ? 50.289 -9.292 25.591 1.00 50.40 351 ARG A O 1
ATOM 2423 N N . GLN A 1 359 ? 52.421 -9.835 26.208 1.00 32.81 352 GLN A N 1
ATOM 2424 C CA . GLN A 1 359 ? 53.024 -8.888 25.296 1.00 54.91 352 GLN A CA 1
ATOM 2425 C C . GLN A 1 359 ? 52.556 -9.141 23.860 1.00 58.85 352 GLN A C 1
ATOM 2426 O O . GLN A 1 359 ? 52.185 -8.220 23.139 1.00 64.18 352 GLN A O 1
ATOM 2432 N N . ARG A 1 360 ? 52.599 -10.418 23.462 1.00 60.48 353 ARG A N 1
ATOM 2433 C CA . ARG A 1 360 ? 52.289 -10.833 22.102 1.00 39.39 353 ARG A CA 1
ATOM 2434 C C . ARG A 1 360 ? 50.818 -10.575 21.786 1.00 41.46 353 ARG A C 1
ATOM 2435 O O . ARG A 1 360 ? 50.496 -10.109 20.701 1.00 35.11 353 ARG A O 1
ATOM 2443 N N . VAL A 1 361 ? 49.934 -10.900 22.744 1.00 47.01 354 VAL A N 1
ATOM 2444 C CA . VAL A 1 361 ? 48.512 -10.650 22.595 1.00 40.22 354 VAL A CA 1
ATOM 2445 C C . VAL A 1 361 ? 48.282 -9.152 22.466 1.00 43.46 354 VAL A C 1
ATOM 2446 O O . VAL A 1 361 ? 47.517 -8.728 21.599 1.00 41.07 354 VAL A O 1
ATOM 2450 N N . GLU A 1 362 ? 48.946 -8.372 23.343 1.00 51.63 355 GLU A N 1
ATOM 2451 C CA . GLU A 1 362 ? 48.738 -6.936 23.398 1.00 43.48 355 GLU A CA 1
ATOM 2452 C C . GLU A 1 362 ? 49.151 -6.296 22.072 1.00 47.25 355 GLU A C 1
ATOM 2453 O O . GLU A 1 362 ? 48.473 -5.383 21.611 1.00 50.78 355 GLU A O 1
ATOM 2459 N N . ALA A 1 363 ? 50.255 -6.783 21.462 1.00 47.68 356 ALA A N 1
ATOM 2460 C CA . ALA A 1 363 ? 50.686 -6.337 20.135 1.00 45.02 356 ALA A CA 1
ATOM 2461 C C . ALA A 1 363 ? 49.539 -6.405 19.126 1.00 44.15 356 ALA A C 1
ATOM 2462 O O . ALA A 1 363 ? 49.387 -5.518 18.308 1.00 48.13 356 ALA A O 1
ATOM 2464 N N . VAL A 1 364 ? 48.736 -7.460 19.184 1.00 44.21 357 VAL A N 1
ATOM 2465 C CA . VAL A 1 364 ? 47.691 -7.644 18.188 1.00 42.69 357 VAL A CA 1
ATOM 2466 C C . VAL A 1 364 ? 46.416 -6.899 18.589 1.00 43.04 357 VAL A C 1
ATOM 2467 O O . VAL A 1 364 ? 45.811 -6.258 17.762 1.00 42.72 357 VAL A O 1
ATOM 2471 N N . VAL A 1 365 ? 45.992 -7.002 19.860 1.00 45.80 358 VAL A N 1
ATOM 2472 C CA . VAL A 1 365 ? 44.638 -6.599 20.272 1.00 43.90 358 VAL A CA 1
ATOM 2473 C C . VAL A 1 365 ? 44.659 -5.375 21.205 1.00 49.12 358 VAL A C 1
ATOM 2474 O O . VAL A 1 365 ? 43.601 -4.939 21.655 1.00 44.42 358 VAL A O 1
ATOM 2478 N N . GLY A 1 366 ? 45.858 -4.847 21.527 1.00 46.47 359 GLY A N 1
ATOM 2479 C CA . GLY A 1 366 ? 45.976 -3.603 22.272 1.00 39.19 359 GLY A CA 1
ATOM 2480 C C . GLY A 1 366 ? 45.192 -3.607 23.583 1.00 41.58 359 GLY A C 1
ATOM 2481 O O . GLY A 1 366 ? 45.444 -4.445 24.437 1.00 49.80 359 GLY A O 1
ATOM 2482 N N . PRO A 1 367 ? 44.246 -2.651 23.805 1.00 38.06 360 PRO A N 1
ATOM 2483 C CA . PRO A 1 367 ? 43.544 -2.527 25.098 1.00 32.54 360 PRO A CA 1
ATOM 2484 C C . PRO A 1 367 ? 42.576 -3.623 25.510 1.00 32.89 360 PRO A C 1
ATOM 2485 O O . PRO A 1 367 ? 42.394 -3.878 26.701 1.00 31.49 360 PRO A O 1
ATOM 2489 N N . ALA A 1 368 ? 42.006 -4.319 24.533 1.00 36.21 361 ALA A N 1
ATOM 2490 C CA . ALA A 1 368 ? 41.054 -5.380 24.762 1.00 44.56 361 ALA A CA 1
ATOM 2491 C C . ALA A 1 368 ? 41.728 -6.663 25.283 1.00 49.53 361 ALA A C 1
ATOM 2492 O O . ALA A 1 368 ? 41.021 -7.611 25.665 1.00 47.30 361 ALA A O 1
ATOM 2494 N N . ALA A 1 369 ? 43.067 -6.682 25.327 1.00 57.51 362 ALA A N 1
ATOM 2495 C CA . ALA A 1 369 ? 43.811 -7.925 25.532 1.00 61.51 362 ALA A CA 1
ATOM 2496 C C . ALA A 1 369 ? 43.443 -8.569 26.875 1.00 62.09 362 ALA A C 1
ATOM 2497 O O . ALA A 1 369 ? 43.151 -9.772 26.948 1.00 73.95 362 ALA A O 1
ATOM 2499 N N . GLY A 1 370 ? 43.428 -7.742 27.931 1.00 59.46 363 GLY A N 1
ATOM 2500 C CA . GLY A 1 370 ? 43.177 -8.224 29.277 1.00 51.03 363 GLY A CA 1
ATOM 2501 C C . GLY A 1 370 ? 41.860 -8.986 29.378 1.00 58.84 363 GLY A C 1
ATOM 2502 O O . GLY A 1 370 ? 41.830 -10.114 29.858 1.00 67.44 363 GLY A O 1
ATOM 2503 N N . ARG A 1 371 ? 40.769 -8.364 28.926 1.00 56.67 364 ARG A N 1
ATOM 2504 C CA . ARG A 1 371 ? 39.457 -8.985 29.011 1.00 54.75 364 ARG A CA 1
ATOM 2505 C C . ARG A 1 371 ? 39.435 -10.286 28.186 1.00 57.85 364 ARG A C 1
ATOM 2506 O O . ARG A 1 371 ? 38.844 -11.293 28.596 1.00 60.07 364 ARG A O 1
ATOM 2514 N N . LEU A 1 372 ? 40.038 -10.265 27.003 1.00 48.55 365 LEU A N 1
ATOM 2515 C CA . LEU A 1 372 ? 39.938 -11.418 26.113 1.00 49.53 365 LEU A CA 1
ATOM 2516 C C . LEU A 1 372 ? 40.762 -12.581 26.651 1.00 42.31 365 LEU A C 1
ATOM 2517 O O . LEU A 1 372 ? 40.350 -13.746 26.547 1.00 40.12 365 LEU A O 1
ATOM 2522 N N . ILE A 1 373 ? 41.888 -12.246 27.281 1.00 43.50 366 ILE A N 1
ATOM 2523 C CA . ILE A 1 373 ? 42.748 -13.272 27.859 1.00 48.49 366 ILE A CA 1
ATOM 2524 C C . ILE A 1 373 ? 41.978 -14.051 28.932 1.00 50.59 366 ILE A C 1
ATOM 2525 O O . ILE A 1 373 ? 42.117 -15.279 29.022 1.00 52.77 366 ILE A O 1
ATOM 2530 N N . GLU A 1 374 ? 41.135 -13.345 29.712 1.00 49.69 367 GLU A N 1
ATOM 2531 C CA . GLU A 1 374 ? 40.398 -13.971 30.795 1.00 46.74 367 GLU A CA 1
ATOM 2532 C C . GLU A 1 374 ? 39.386 -14.970 30.238 1.00 48.50 367 GLU A C 1
ATOM 2533 O O . GLU A 1 374 ? 39.208 -16.066 30.785 1.00 42.85 367 GLU A O 1
ATOM 2535 N N . PHE A 1 375 ? 38.719 -14.583 29.144 1.00 51.90 368 PHE A N 1
ATOM 2536 C CA . PHE A 1 375 ? 37.752 -15.441 28.489 1.00 55.65 368 PHE A CA 1
ATOM 2537 C C . PHE A 1 375 ? 38.445 -16.699 27.960 1.00 53.86 368 PHE A C 1
ATOM 2538 O O . PHE A 1 375 ? 37.963 -17.821 28.155 1.00 57.27 368 PHE A O 1
ATOM 2546 N N . TYR A 1 376 ? 39.563 -16.523 27.252 1.00 49.01 369 TYR A N 1
ATOM 2547 C CA . TYR A 1 376 ? 40.210 -17.690 26.586 1.00 44.17 369 TYR A CA 1
ATOM 2548 C C . TYR A 1 376 ? 40.943 -18.573 27.599 1.00 46.60 369 TYR A C 1
ATOM 2549 O O . TYR A 1 376 ? 40.973 -19.800 27.402 1.00 41.79 369 TYR A O 1
ATOM 2558 N N . ARG A 1 377 ? 41.501 -17.974 28.650 1.00 41.52 370 ARG A N 1
ATOM 2559 C CA . ARG A 1 377 ? 42.262 -18.741 29.665 1.00 46.38 370 ARG A CA 1
ATOM 2560 C C . ARG A 1 377 ? 41.313 -19.735 30.326 1.00 48.13 370 ARG A C 1
ATOM 2561 O O . ARG A 1 377 ? 41.706 -20.896 30.536 1.00 49.55 370 ARG A O 1
ATOM 2569 N N . SER A 1 378 ? 40.091 -19.288 30.595 1.00 51.74 371 SER A N 1
ATOM 2570 C CA . SER A 1 378 ? 39.081 -20.152 31.248 1.00 55.84 371 SER A CA 1
ATOM 2571 C C . SER A 1 378 ? 38.778 -21.347 30.340 1.00 59.81 371 SER A C 1
ATOM 2572 O O . SER A 1 378 ? 38.582 -22.457 30.872 1.00 76.35 371 SER A O 1
ATOM 2575 N N . ARG A 1 379 ? 38.714 -21.126 29.029 1.00 56.03 372 ARG A N 1
ATOM 2576 C CA . ARG A 1 379 ? 38.307 -22.211 28.100 1.00 46.25 372 ARG A CA 1
ATOM 2577 C C . ARG A 1 379 ? 39.447 -23.169 27.730 1.00 52.22 372 ARG A C 1
ATOM 2578 O O . ARG A 1 379 ? 40.618 -22.752 27.788 1.00 52.16 372 ARG A O 1
ATOM 2586 N N . GLY A 1 380 ? 39.105 -24.413 27.392 1.00 45.71 373 GLY A N 1
ATOM 2587 C CA . GLY A 1 380 ? 40.047 -25.410 26.914 1.00 52.01 373 GLY A CA 1
ATOM 2588 C C . GLY A 1 380 ? 40.841 -26.054 28.050 1.00 37.45 373 GLY A C 1
ATOM 2589 O O . GLY A 1 380 ? 40.486 -25.926 29.206 1.00 37.72 373 GLY A O 1
ATOM 2590 N N . GLU A 1 381 ? 41.971 -26.667 27.687 1.00 38.18 374 GLU A N 1
ATOM 2591 C CA . GLU A 1 381 ? 42.839 -27.339 28.635 1.00 39.16 374 GLU A CA 1
ATOM 2592 C C . GLU A 1 381 ? 44.278 -27.076 28.221 1.00 39.70 374 GLU A C 1
ATOM 2593 O O . GLU A 1 381 ? 44.514 -26.550 27.141 1.00 43.99 374 GLU A O 1
ATOM 2599 N N . GLY A 1 382 ? 45.233 -27.416 29.109 1.00 40.41 375 GLY A N 1
ATOM 2600 C CA . GLY A 1 382 ? 46.643 -27.387 28.807 1.00 38.75 375 GLY A CA 1
ATOM 2601 C C . GLY A 1 382 ? 47.300 -26.050 29.153 1.00 35.69 375 GLY A C 1
ATOM 2602 O O . GLY A 1 382 ? 46.733 -25.251 29.860 1.00 47.05 375 GLY A O 1
ATOM 2603 N N . SER A 1 383 ? 48.450 -25.803 28.536 1.00 39.86 376 SER A N 1
ATOM 2604 C CA . SER A 1 383 ? 49.265 -24.632 28.780 1.00 41.32 376 SER A CA 1
ATOM 2605 C C . SER A 1 383 ? 48.525 -23.357 28.353 1.00 39.18 376 SER A C 1
ATOM 2606 O O . SER A 1 383 ? 47.685 -23.349 27.448 1.00 38.37 376 SER A O 1
ATOM 2609 N N . LEU A 1 384 ? 48.900 -22.248 28.992 1.00 40.57 377 LEU A N 1
ATOM 2610 C CA . LEU A 1 384 ? 48.261 -20.965 28.746 1.00 37.64 377 LEU A CA 1
ATOM 2611 C C . LEU A 1 384 ? 48.393 -20.553 27.285 1.00 47.59 377 LEU A C 1
ATOM 2612 O O . LEU A 1 384 ? 47.453 -19.999 26.682 1.00 45.17 377 LEU A O 1
ATOM 2617 N N . GLY A 1 385 ? 49.575 -20.846 26.702 1.00 48.13 378 GLY A N 1
ATOM 2618 C CA . GLY A 1 385 ? 49.848 -20.510 25.318 1.00 53.49 378 GLY A CA 1
ATOM 2619 C C . GLY A 1 385 ? 48.893 -21.254 24.396 1.00 52.67 378 GLY A C 1
ATOM 2620 O O . GLY A 1 385 ? 48.326 -20.654 23.493 1.00 50.11 378 GLY A O 1
ATOM 2621 N N . ARG A 1 386 ? 48.710 -22.553 24.663 1.00 49.23 379 ARG A N 1
ATOM 2622 C CA . ARG A 1 386 ? 47.736 -23.375 23.958 1.00 40.43 379 ARG A CA 1
ATOM 2623 C C . ARG A 1 386 ? 46.334 -22.757 24.063 1.00 44.49 379 ARG A C 1
ATOM 2624 O O . ARG A 1 386 ? 45.580 -22.750 23.086 1.00 46.48 379 ARG A O 1
ATOM 2632 N N . ARG A 1 387 ? 46.000 -22.221 25.242 1.00 44.48 380 ARG A N 1
ATOM 2633 C CA . ARG A 1 387 ? 44.677 -21.669 25.475 1.00 49.35 380 ARG A CA 1
ATOM 2634 C C . ARG A 1 387 ? 44.523 -20.288 24.815 1.00 42.05 380 ARG A C 1
ATOM 2635 O O . ARG A 1 387 ? 43.406 -19.913 24.383 1.00 34.01 380 ARG A O 1
ATOM 2643 N N . LEU A 1 388 ? 45.635 -19.562 24.683 1.00 35.79 381 LEU A N 1
ATOM 2644 C CA . LEU A 1 388 ? 45.620 -18.238 24.058 1.00 39.46 381 LEU A CA 1
ATOM 2645 C C . LEU A 1 388 ? 45.713 -18.292 22.529 1.00 42.14 381 LEU A C 1
ATOM 2646 O O . LEU A 1 388 ? 45.434 -17.297 21.826 1.00 36.87 381 LEU A O 1
ATOM 2651 N N . LEU A 1 389 ? 46.195 -19.411 21.990 1.00 44.76 382 LEU A N 1
ATOM 2652 C CA . LEU A 1 389 ? 46.359 -19.526 20.514 1.00 44.11 382 LEU A CA 1
ATOM 2653 C C . LEU A 1 389 ? 45.021 -19.279 19.787 1.00 39.42 382 LEU A C 1
ATOM 2654 O O . LEU A 1 389 ? 45.059 -18.643 18.719 1.00 38.22 382 LEU A O 1
ATOM 2659 N N . PRO A 1 390 ? 43.844 -19.693 20.309 1.00 39.74 383 PRO A N 1
ATOM 2660 C CA . PRO A 1 390 ? 42.573 -19.375 19.674 1.00 39.30 383 PRO A CA 1
ATOM 2661 C C . PRO A 1 390 ? 42.335 -17.873 19.592 1.00 43.43 383 PRO A C 1
ATOM 2662 O O . PRO A 1 390 ? 41.788 -17.406 18.581 1.00 45.28 383 PRO A O 1
ATOM 2666 N N . LEU A 1 391 ? 42.719 -17.133 20.632 1.00 42.32 384 LEU A N 1
ATOM 2667 C CA . LEU A 1 391 ? 42.483 -15.670 20.651 1.00 39.86 384 LEU A CA 1
ATOM 2668 C C . LEU A 1 391 ? 43.248 -15.048 19.479 1.00 44.14 384 LEU A C 1
ATOM 2669 O O . LEU A 1 391 ? 42.678 -14.187 18.785 1.00 35.74 384 LEU A O 1
ATOM 2674 N N . MET A 1 392 ? 44.474 -15.512 19.249 1.00 48.98 385 MET A N 1
ATOM 2675 C CA . MET A 1 392 ? 45.299 -14.975 18.141 1.00 50.77 385 MET A CA 1
ATOM 2676 C C . MET A 1 392 ? 44.686 -15.424 16.810 1.00 51.10 385 MET A C 1
ATOM 2677 O O . MET A 1 392 ? 44.637 -14.609 15.875 1.00 45.73 385 MET A O 1
ATOM 2682 N N . SER A 1 393 ? 44.222 -16.670 16.746 1.00 49.18 386 SER A N 1
ATOM 2683 C CA . SER A 1 393 ? 43.591 -17.132 15.530 1.00 47.98 386 SER A CA 1
ATOM 2684 C C . SER A 1 393 ? 42.382 -16.263 15.198 1.00 45.22 386 SER A C 1
ATOM 2685 O O . SER A 1 393 ? 42.208 -15.876 14.064 1.00 50.40 386 SER A O 1
ATOM 2688 N N . TYR A 1 394 ? 41.582 -15.931 16.209 1.00 47.52 387 TYR A N 1
ATOM 2689 C CA . TYR A 1 394 ? 40.351 -15.188 16.016 1.00 37.71 387 TYR A CA 1
ATOM 2690 C C . TYR A 1 394 ? 40.666 -13.766 15.575 1.00 37.24 387 TYR A C 1
ATOM 2691 O O . TYR A 1 394 ? 40.056 -13.256 14.648 1.00 36.30 387 TYR A O 1
ATOM 2700 N N . ALA A 1 395 ? 41.618 -13.122 16.270 1.00 34.03 388 ALA A N 1
ATOM 2701 C CA . ALA A 1 395 ? 41.896 -11.722 16.001 1.00 35.32 388 ALA A CA 1
ATOM 2702 C C . ALA A 1 395 ? 42.421 -11.570 14.582 1.00 42.11 388 ALA A C 1
ATOM 2703 O O . ALA A 1 395 ? 41.998 -10.662 13.863 1.00 42.78 388 ALA A O 1
ATOM 2705 N N . VAL A 1 396 ? 43.336 -12.456 14.185 1.00 45.65 389 VAL A N 1
ATOM 2706 C CA . VAL A 1 396 ? 44.040 -12.270 12.929 1.00 38.28 389 VAL A CA 1
ATOM 2707 C C . VAL A 1 396 ? 43.236 -12.827 11.760 1.00 39.40 389 VAL A C 1
ATOM 2708 O O . VAL A 1 396 ? 43.277 -12.245 10.681 1.00 54.11 389 VAL A O 1
ATOM 2712 N N . PHE A 1 397 ? 42.496 -13.930 11.959 1.00 49.37 390 PHE A N 1
ATOM 2713 C CA . PHE A 1 397 ? 41.912 -14.659 10.834 1.00 47.75 390 PHE A CA 1
ATOM 2714 C C . PHE A 1 397 ? 40.387 -14.727 10.927 1.00 38.68 390 PHE A C 1
ATOM 2715 O O . PHE A 1 397 ? 39.693 -14.378 9.962 1.00 43.49 390 PHE A O 1
ATOM 2723 N N . VAL A 1 398 ? 39.858 -15.187 12.067 1.00 41.32 391 VAL A N 1
ATOM 2724 C CA . VAL A 1 398 ? 38.439 -15.524 12.116 1.00 35.36 391 VAL A CA 1
ATOM 2725 C C . VAL A 1 398 ? 37.604 -14.232 11.984 1.00 39.68 391 VAL A C 1
ATOM 2726 O O . VAL A 1 398 ? 36.572 -14.237 11.321 1.00 39.55 391 VAL A O 1
ATOM 2730 N N . ARG A 1 399 ? 38.061 -13.153 12.613 1.00 35.29 392 ARG A N 1
ATOM 2731 C CA . ARG A 1 399 ? 37.324 -11.886 12.550 1.00 50.83 392 ARG A CA 1
ATOM 2732 C C . ARG A 1 399 ? 37.088 -11.438 11.111 1.00 49.07 392 ARG A C 1
ATOM 2733 O O . ARG A 1 399 ? 35.972 -11.089 10.715 1.00 47.65 392 ARG A O 1
ATOM 2741 N N . GLY A 1 400 ? 38.152 -11.451 10.311 1.00 53.26 393 GLY A N 1
ATOM 2742 C CA . GLY A 1 400 ? 38.041 -11.069 8.908 1.00 47.28 393 GLY A CA 1
ATOM 2743 C C . GLY A 1 400 ? 37.101 -11.992 8.128 1.00 43.30 393 GLY A C 1
ATOM 2744 O O . GLY A 1 400 ? 36.281 -11.545 7.305 1.00 45.02 393 GLY A O 1
ATOM 2745 N N . MET A 1 401 ? 37.255 -13.300 8.357 1.00 48.78 394 MET A N 1
ATOM 2746 C CA . MET A 1 401 ? 36.419 -14.266 7.679 1.00 40.38 394 MET A CA 1
ATOM 2747 C C . MET A 1 401 ? 34.938 -13.909 7.926 1.00 41.41 394 MET A C 1
ATOM 2748 O O . MET A 1 401 ? 34.132 -13.815 6.987 1.00 38.04 394 MET A O 1
ATOM 2753 N N . LEU A 1 402 ? 34.590 -13.752 9.205 1.00 39.06 395 LEU A N 1
ATOM 2754 C CA . LEU A 1 402 ? 33.206 -13.561 9.596 1.00 40.85 395 LEU A CA 1
ATOM 2755 C C . LEU A 1 402 ? 32.657 -12.220 9.112 1.00 36.53 395 LEU A C 1
ATOM 2756 O O . LEU A 1 402 ? 31.533 -12.186 8.642 1.00 42.57 395 LEU A O 1
ATOM 2761 N N . ALA A 1 403 ? 33.466 -11.152 9.150 1.00 35.13 396 ALA A N 1
ATOM 2762 C CA . ALA A 1 403 ? 33.026 -9.856 8.641 1.00 42.49 396 ALA A CA 1
ATOM 2763 C C . ALA A 1 403 ? 32.713 -9.975 7.147 1.00 42.69 396 ALA A C 1
ATOM 2764 O O . ALA A 1 403 ? 31.679 -9.465 6.701 1.00 50.05 396 ALA A O 1
ATOM 2766 N N . THR A 1 404 ? 33.582 -10.704 6.398 1.00 39.64 397 THR A N 1
ATOM 2767 C CA . THR A 1 404 ? 33.364 -10.946 4.976 1.00 39.72 397 THR A CA 1
ATOM 2768 C C . THR A 1 404 ? 32.044 -11.686 4.768 1.00 35.76 397 THR A C 1
ATOM 2769 O O . THR A 1 404 ? 31.222 -11.282 3.933 1.00 30.47 397 THR A O 1
ATOM 2773 N N . ALA A 1 405 ? 31.841 -12.765 5.549 1.00 37.89 398 ALA A N 1
ATOM 2774 C CA . ALA A 1 405 ? 30.674 -13.599 5.386 1.00 42.21 398 ALA A CA 1
ATOM 2775 C C . ALA A 1 405 ? 29.406 -12.817 5.715 1.00 50.36 398 ALA A C 1
ATOM 2776 O O . ALA A 1 405 ? 28.401 -12.957 5.011 1.00 42.18 398 ALA A O 1
ATOM 2778 N N . ASP A 1 406 ? 29.475 -12.016 6.781 1.00 54.53 399 ASP A N 1
ATOM 2779 C CA . ASP A 1 406 ? 28.330 -11.294 7.312 1.00 62.81 399 ASP A CA 1
ATOM 2780 C C . ASP A 1 406 ? 27.911 -10.214 6.330 1.00 59.92 399 ASP A C 1
ATOM 2781 O O . ASP A 1 406 ? 26.723 -10.067 6.074 1.00 59.13 399 ASP A O 1
ATOM 2786 N N . ALA A 1 407 ? 28.891 -9.498 5.756 1.00 52.24 400 ALA A N 1
ATOM 2787 C CA . ALA A 1 407 ? 28.579 -8.431 4.818 1.00 57.79 400 ALA A CA 1
ATOM 2788 C C . ALA A 1 407 ? 27.841 -8.985 3.598 1.00 61.62 400 ALA A C 1
ATOM 2789 O O . ALA A 1 407 ? 26.801 -8.408 3.152 1.00 58.85 400 ALA A O 1
ATOM 2791 N N . GLN A 1 408 ? 28.340 -10.122 3.079 1.00 49.62 401 GLN A N 1
ATOM 2792 C CA . GLN A 1 408 ? 27.757 -10.688 1.877 1.00 51.56 401 GLN A CA 1
ATOM 2793 C C . GLN A 1 408 ? 26.349 -11.196 2.166 1.00 46.05 401 GLN A C 1
ATOM 2794 O O . GLN A 1 408 ? 25.470 -11.059 1.324 1.00 36.82 401 GLN A O 1
ATOM 2800 N N . ALA A 1 409 ? 26.160 -11.813 3.344 1.00 47.06 402 ALA A N 1
ATOM 2801 C CA . ALA A 1 409 ? 24.875 -12.373 3.719 1.00 53.29 402 ALA A CA 1
ATOM 2802 C C . ALA A 1 409 ? 23.852 -11.251 3.841 1.00 55.70 402 ALA A C 1
ATOM 2803 O O . ALA A 1 409 ? 22.727 -11.413 3.390 1.00 57.76 402 ALA A O 1
ATOM 2805 N N . ARG A 1 410 ? 24.252 -10.118 4.439 1.00 51.62 403 ARG A N 1
ATOM 2806 C CA . ARG A 1 410 ? 23.366 -8.974 4.605 1.00 48.75 403 ARG A CA 1
ATOM 2807 C C . ARG A 1 410 ? 22.945 -8.413 3.246 1.00 44.46 403 ARG A C 1
ATOM 2808 O O . ARG A 1 410 ? 21.784 -8.073 3.092 1.00 47.12 403 ARG A O 1
ATOM 2810 N N . VAL A 1 411 ? 23.871 -8.299 2.286 1.00 41.57 404 VAL A N 1
ATOM 2811 C CA . VAL A 1 411 ? 23.539 -7.806 0.938 1.00 41.71 404 VAL A CA 1
ATOM 2812 C C . VAL A 1 411 ? 22.780 -8.881 0.137 1.00 42.28 404 VAL A C 1
ATOM 2813 O O . VAL A 1 411 ? 22.174 -8.582 -0.865 1.00 51.58 404 VAL A O 1
ATOM 2817 N N . GLY A 1 412 ? 22.839 -10.141 0.549 1.00 48.07 405 GLY A N 1
ATOM 2818 C CA . GLY A 1 412 ? 22.087 -11.208 -0.113 1.00 49.10 405 GLY A CA 1
ATOM 2819 C C . GLY A 1 412 ? 22.902 -11.935 -1.178 1.00 49.22 405 GLY A C 1
ATOM 2820 O O . GLY A 1 412 ? 22.357 -12.750 -1.910 1.00 59.52 405 GLY A O 1
ATOM 2821 N N . ALA A 1 413 ? 24.210 -11.641 -1.255 1.00 40.09 406 ALA A N 1
ATOM 2822 C CA . ALA A 1 413 ? 25.122 -12.352 -2.114 1.00 45.50 406 ALA A CA 1
ATOM 2823 C C . ALA A 1 413 ? 25.259 -13.786 -1.629 1.00 41.15 406 ALA A C 1
ATOM 2824 O O . ALA A 1 413 ? 25.281 -14.022 -0.446 1.00 30.40 406 ALA A O 1
ATOM 2826 N N . PRO A 1 414 ? 25.343 -14.807 -2.503 1.00 46.21 407 PRO A N 1
ATOM 2827 C CA . PRO A 1 414 ? 25.557 -16.179 -2.025 1.00 50.18 407 PRO A CA 1
ATOM 2828 C C . PRO A 1 414 ? 26.928 -16.291 -1.325 1.00 39.01 407 PRO A C 1
ATOM 2829 O O . PRO A 1 414 ? 27.940 -15.841 -1.862 1.00 50.00 407 PRO A O 1
ATOM 2833 N N . VAL A 1 415 ? 26.932 -16.892 -0.129 1.00 42.71 408 VAL A N 1
ATOM 2834 C CA . VAL A 1 415 ? 28.135 -17.038 0.660 1.00 47.43 408 VAL A CA 1
ATOM 2835 C C . VAL A 1 415 ? 28.098 -18.391 1.370 1.00 41.37 408 VAL A C 1
ATOM 2836 O O . VAL A 1 415 ? 27.053 -18.844 1.849 1.00 41.30 408 VAL A O 1
ATOM 2840 N N . TRP A 1 416 ? 29.265 -19.045 1.374 1.00 45.74 409 TRP A N 1
ATOM 2841 C CA . TRP A 1 416 ? 29.483 -20.292 2.104 1.00 40.35 409 TRP A CA 1
ATOM 2842 C C . TRP A 1 416 ? 30.715 -20.162 2.947 1.00 41.69 409 TRP A C 1
ATOM 2843 O O . TRP A 1 416 ? 31.707 -19.597 2.495 1.00 57.86 409 TRP A O 1
ATOM 2854 N N . ALA A 1 417 ? 30.627 -20.756 4.142 1.00 39.28 410 ALA A N 1
ATOM 2855 C CA . ALA A 1 417 ? 31.672 -20.671 5.130 1.00 43.37 410 ALA A CA 1
ATOM 2856 C C . ALA A 1 417 ? 32.170 -22.075 5.469 1.00 37.59 410 ALA A C 1
ATOM 2857 O O . ALA A 1 417 ? 31.379 -23.009 5.596 1.00 35.91 410 ALA A O 1
ATOM 2859 N N . TYR A 1 418 ? 33.475 -22.187 5.699 1.00 43.16 411 TYR A N 1
ATOM 2860 C CA . TYR A 1 418 ? 34.053 -23.472 6.083 1.00 45.03 411 TYR A CA 1
ATOM 2861 C C . TYR A 1 418 ? 35.048 -23.299 7.222 1.00 38.78 411 TYR A C 1
ATOM 2862 O O . TYR A 1 418 ? 35.596 -22.192 7.430 1.00 48.84 411 TYR A O 1
ATOM 2871 N N . ARG A 1 419 ? 35.244 -24.401 7.957 1.00 36.76 412 ARG A N 1
ATOM 2872 C CA . ARG A 1 419 ? 36.352 -24.551 8.883 1.00 37.79 412 ARG A CA 1
ATOM 2873 C C . ARG A 1 419 ? 37.056 -25.880 8.604 1.00 41.60 412 ARG A C 1
ATOM 2874 O O . ARG A 1 419 ? 36.401 -26.947 8.505 1.00 44.08 412 ARG A O 1
ATOM 2882 N N . PHE A 1 420 ? 38.379 -25.795 8.413 1.00 40.65 413 PHE A N 1
ATOM 2883 C CA . PHE A 1 420 ? 39.181 -26.974 8.093 1.00 40.16 413 PHE A CA 1
ATOM 2884 C C . PHE A 1 420 ? 39.803 -27.505 9.374 1.00 38.61 413 PHE A C 1
ATOM 2885 O O . PHE A 1 420 ? 40.561 -26.749 10.028 1.00 41.78 413 PHE A O 1
ATOM 2893 N N . ASP A 1 421 ? 39.449 -28.746 9.761 1.00 40.50 414 ASP A N 1
ATOM 2894 C CA . ASP A 1 421 ? 39.805 -29.251 11.079 1.00 40.97 414 ASP A CA 1
ATOM 2895 C C . ASP A 1 421 ? 40.810 -30.414 11.009 1.00 46.18 414 ASP A C 1
ATOM 2896 O O . ASP A 1 421 ? 41.144 -31.018 12.031 1.00 34.67 414 ASP A O 1
ATOM 2901 N N . PHE A 1 422 ? 41.231 -30.810 9.816 1.00 44.36 415 PHE A N 1
ATOM 2902 C CA . PHE A 1 422 ? 42.147 -31.949 9.702 1.00 42.60 415 PHE A CA 1
ATOM 2903 C C . PHE A 1 422 ? 43.503 -31.525 10.263 1.00 39.74 415 PHE A C 1
ATOM 2904 O O . PHE A 1 422 ? 44.021 -30.483 9.896 1.00 29.80 415 PHE A O 1
ATOM 2912 N N . GLU A 1 423 ? 44.085 -32.308 11.174 1.00 47.61 416 GLU A N 1
ATOM 2913 C CA . GLU A 1 423 ? 45.296 -31.895 11.883 1.00 42.04 416 GLU A CA 1
ATOM 2914 C C . GLU A 1 423 ? 46.514 -32.634 11.327 1.00 54.62 416 GLU A C 1
ATOM 2915 O O . GLU A 1 423 ? 46.443 -33.819 11.005 1.00 47.73 416 GLU A O 1
ATOM 2921 N N . THR A 1 424 ? 47.640 -31.922 11.218 1.00 63.21 417 THR A N 1
ATOM 2922 C CA . THR A 1 424 ? 48.894 -32.587 10.905 1.00 55.14 417 THR A CA 1
ATOM 2923 C C . THR A 1 424 ? 49.432 -33.170 12.206 1.00 65.67 417 THR A C 1
ATOM 2924 O O . THR A 1 424 ? 49.326 -32.547 13.257 1.00 71.70 417 THR A O 1
ATOM 2928 N N . PRO A 1 425 ? 49.960 -34.408 12.187 1.00 56.99 418 PRO A N 1
ATOM 2929 C CA . PRO A 1 425 ? 50.569 -35.006 13.375 1.00 59.98 418 PRO A CA 1
ATOM 2930 C C . PRO A 1 425 ? 52.022 -34.627 13.608 1.00 51.96 418 PRO A C 1
ATOM 2931 O O . PRO A 1 425 ? 52.603 -34.989 14.638 1.00 54.69 418 PRO A O 1
ATOM 2935 N N . VAL A 1 426 ? 52.595 -33.859 12.678 1.00 51.15 419 VAL A N 1
ATOM 2936 C CA . VAL A 1 426 ? 54.024 -33.546 12.689 1.00 55.38 419 VAL A CA 1
ATOM 2937 C C . VAL A 1 426 ? 54.389 -32.754 13.944 1.00 54.45 419 VAL A C 1
ATOM 2938 O O . VAL A 1 426 ? 53.601 -31.951 14.431 1.00 57.26 419 VAL A O 1
ATOM 2942 N N . LEU A 1 427 ? 55.601 -32.990 14.468 1.00 58.70 420 LEU A N 1
ATOM 2943 C CA . LEU A 1 427 ? 56.108 -32.325 15.670 1.00 52.02 420 LEU A CA 1
ATOM 2944 C C . LEU A 1 427 ? 55.152 -32.484 16.851 1.00 52.31 420 LEU A C 1
ATOM 2945 O O . LEU A 1 427 ? 54.870 -31.528 17.589 1.00 51.32 420 LEU A O 1
ATOM 2950 N N . GLY A 1 428 ? 54.700 -33.722 17.047 1.00 40.40 421 GLY A N 1
ATOM 2951 C CA . GLY A 1 428 ? 53.937 -34.089 18.215 1.00 44.00 421 GLY A CA 1
ATOM 2952 C C . GLY A 1 428 ? 52.518 -33.510 18.226 1.00 46.17 421 GLY A C 1
ATOM 2953 O O . GLY A 1 428 ? 51.894 -33.460 19.285 1.00 50.83 421 GLY A O 1
ATOM 2954 N N . GLY A 1 429 ? 52.028 -33.055 17.062 1.00 37.99 422 GLY A N 1
ATOM 2955 C CA . GLY A 1 429 ? 50.656 -32.639 16.920 1.00 45.21 422 GLY A CA 1
ATOM 2956 C C . GLY A 1 429 ? 50.440 -31.209 17.378 1.00 45.45 422 GLY A C 1
ATOM 2957 O O . GLY A 1 429 ? 49.308 -30.783 17.420 1.00 38.59 422 GLY A O 1
ATOM 2958 N N . VAL A 1 430 ? 51.525 -30.455 17.618 1.00 42.07 423 VAL A N 1
ATOM 2959 C CA . VAL A 1 430 ? 51.410 -29.153 18.264 1.00 50.79 423 VAL A CA 1
ATOM 2960 C C . VAL A 1 430 ? 50.816 -28.125 17.285 1.00 62.20 423 VAL A C 1
ATOM 2961 O O . VAL A 1 430 ? 50.175 -27.160 17.709 1.00 67.93 423 VAL A O 1
ATOM 2965 N N . LEU A 1 431 ? 51.004 -28.348 15.977 1.00 58.28 424 LEU A N 1
ATOM 2966 C CA . LEU A 1 431 ? 50.487 -27.449 14.960 1.00 52.42 424 LEU A CA 1
ATOM 2967 C C . LEU A 1 431 ? 48.978 -27.554 14.820 1.00 51.76 424 LEU A C 1
ATOM 2968 O O . LEU A 1 431 ? 48.346 -26.559 14.499 1.00 51.56 424 LEU A O 1
ATOM 2973 N N . GLY A 1 432 ? 48.422 -28.754 15.007 1.00 47.97 425 GLY A N 1
ATOM 2974 C CA . GLY A 1 432 ? 47.008 -29.004 14.762 1.00 41.85 425 GLY A CA 1
ATOM 2975 C C . GLY A 1 432 ? 46.641 -28.676 13.321 1.00 39.46 425 GLY A C 1
ATOM 2976 O O . GLY A 1 432 ? 47.381 -29.027 12.387 1.00 53.26 425 GLY A O 1
ATOM 2977 N N . ALA A 1 433 ? 45.466 -28.052 13.136 1.00 45.52 426 ALA A N 1
ATOM 2978 C CA . ALA A 1 433 ? 45.056 -27.528 11.834 1.00 40.25 426 ALA A CA 1
ATOM 2979 C C . ALA A 1 433 ? 45.615 -26.121 11.645 1.00 40.91 426 ALA A C 1
ATOM 2980 O O . ALA A 1 433 ? 44.856 -25.148 11.724 1.00 35.11 426 ALA A O 1
ATOM 2982 N N . CYS A 1 434 ? 46.940 -26.008 11.417 1.00 34.35 427 CYS A N 1
ATOM 2983 C CA . CYS A 1 434 ? 47.607 -24.718 11.358 1.00 34.91 427 CYS A CA 1
ATOM 2984 C C . CYS A 1 434 ? 47.332 -23.966 10.047 1.00 26.95 427 CYS A C 1
ATOM 2985 O O . CYS A 1 434 ? 46.863 -24.495 9.078 1.00 34.86 427 CYS A O 1
ATOM 2988 N N . HIS A 1 435 ? 47.758 -22.710 10.019 1.00 22.94 428 HIS A N 1
ATOM 2989 C CA . HIS A 1 435 ? 47.707 -21.854 8.806 1.00 32.62 428 HIS A CA 1
ATOM 2990 C C . HIS A 1 435 ? 48.467 -22.566 7.673 1.00 34.23 428 HIS A C 1
ATOM 2991 O O . HIS A 1 435 ? 49.505 -23.160 7.927 1.00 43.53 428 HIS A O 1
ATOM 2998 N N . ALA A 1 436 ? 47.889 -22.547 6.478 1.00 32.44 429 ALA A N 1
ATOM 2999 C CA . ALA A 1 436 ? 48.464 -23.004 5.215 1.00 34.22 429 ALA A CA 1
ATOM 3000 C C . ALA A 1 436 ? 48.336 -24.510 5.024 1.00 30.78 429 ALA A C 1
ATOM 3001 O O . ALA A 1 436 ? 48.709 -24.995 3.967 1.00 37.46 429 ALA A O 1
ATOM 3003 N N . LEU A 1 437 ? 47.784 -25.242 6.006 1.00 30.26 430 LEU A N 1
ATOM 3004 C CA . LEU A 1 437 ? 47.717 -26.689 5.945 1.00 38.40 430 LEU A CA 1
ATOM 3005 C C . LEU A 1 437 ? 46.749 -27.135 4.854 1.00 44.53 430 LEU A C 1
ATOM 3006 O O . LEU A 1 437 ? 46.985 -28.163 4.211 1.00 46.38 430 LEU A O 1
ATOM 3011 N N . GLU A 1 438 ? 45.690 -26.340 4.625 1.00 46.77 431 GLU A N 1
ATOM 3012 C CA . GLU A 1 438 ? 44.629 -26.656 3.675 1.00 46.89 431 GLU A CA 1
ATOM 3013 C C . GLU A 1 438 ? 45.109 -26.673 2.220 1.00 36.91 431 GLU A C 1
ATOM 3014 O O . GLU A 1 438 ? 44.480 -27.318 1.393 1.00 34.87 431 GLU A O 1
ATOM 3020 N N . ILE A 1 439 ? 46.216 -26.013 1.900 1.00 35.13 432 ILE A N 1
ATOM 3021 C CA . ILE A 1 439 ? 46.602 -25.768 0.520 1.00 38.10 432 ILE A CA 1
ATOM 3022 C C . ILE A 1 439 ? 46.736 -27.071 -0.277 1.00 53.08 432 ILE A C 1
ATOM 3023 O O . ILE A 1 439 ? 46.208 -27.162 -1.374 1.00 60.32 432 ILE A O 1
ATOM 3028 N N . PRO A 1 440 ? 47.473 -28.107 0.187 1.00 44.26 433 PRO A N 1
ATOM 3029 C CA . PRO A 1 440 ? 47.605 -29.333 -0.599 1.00 42.33 433 PRO A CA 1
ATOM 3030 C C . PRO A 1 440 ? 46.263 -30.051 -0.746 1.00 48.19 433 PRO A C 1
ATOM 3031 O O . PRO A 1 440 ? 46.046 -30.728 -1.731 1.00 62.69 433 PRO A O 1
ATOM 3035 N N . PHE A 1 441 ? 45.362 -29.883 0.236 1.00 38.37 434 PHE A N 1
ATOM 3036 C CA . PHE A 1 441 ? 44.053 -30.505 0.223 1.00 36.08 434 PHE A CA 1
ATOM 3037 C C . PHE A 1 441 ? 43.207 -29.923 -0.903 1.00 40.63 434 PHE A C 1
ATOM 3038 O O . PHE A 1 441 ? 42.654 -30.672 -1.733 1.00 31.26 434 PHE A O 1
ATOM 3046 N N . VAL A 1 442 ? 43.189 -28.580 -0.984 1.00 40.11 435 VAL A N 1
ATOM 3047 C CA . VAL A 1 442 ? 42.456 -27.878 -2.044 1.00 33.32 435 VAL A CA 1
ATOM 3048 C C . VAL A 1 442 ? 42.990 -28.248 -3.426 1.00 39.56 435 VAL A C 1
ATOM 3049 O O . VAL A 1 442 ? 42.203 -28.523 -4.343 1.00 53.59 435 VAL A O 1
ATOM 3053 N N . PHE A 1 443 ? 44.326 -28.228 -3.599 1.00 46.46 436 PHE A N 1
ATOM 3054 C CA . PHE A 1 443 ? 44.960 -28.495 -4.889 1.00 44.71 436 PHE A CA 1
ATOM 3055 C C . PHE A 1 443 ? 45.117 -29.988 -5.187 1.00 50.15 436 PHE A C 1
ATOM 3056 O O . PHE A 1 443 ? 45.528 -30.348 -6.298 1.00 54.56 436 PHE A O 1
ATOM 3064 N N . ASN A 1 444 ? 44.841 -30.849 -4.199 1.00 39.25 437 ASN A N 1
ATOM 3065 C CA . ASN A 1 444 ? 45.131 -32.275 -4.279 1.00 44.60 437 ASN A CA 1
ATOM 3066 C C . ASN A 1 444 ? 46.597 -32.501 -4.666 1.00 49.65 437 ASN A C 1
ATOM 3067 O O . ASN A 1 444 ? 46.869 -33.271 -5.576 1.00 58.38 437 ASN A O 1
ATOM 3072 N N . THR A 1 445 ? 47.526 -31.845 -3.937 1.00 52.74 438 THR A N 1
ATOM 3073 C CA . THR A 1 445 ? 48.968 -31.899 -4.181 1.00 44.72 438 THR A CA 1
ATOM 3074 C C . THR A 1 445 ? 49.689 -32.528 -2.993 1.00 50.42 438 THR A C 1
ATOM 3075 O O . THR A 1 445 ? 50.860 -32.238 -2.727 1.00 63.53 438 THR A O 1
ATOM 3079 N N . LEU A 1 446 ? 48.955 -33.366 -2.256 1.00 60.36 439 LEU A N 1
ATOM 3080 C CA . LEU A 1 446 ? 49.460 -34.036 -1.072 1.00 57.95 439 LEU A CA 1
ATOM 3081 C C . LEU A 1 446 ? 50.715 -34.854 -1.349 1.00 51.90 439 LEU A C 1
ATOM 3082 O O . LEU A 1 446 ? 51.564 -34.978 -0.479 1.00 46.23 439 LEU A O 1
ATOM 3087 N N . ASP A 1 447 ? 50.786 -35.484 -2.532 1.00 49.92 440 ASP A N 1
ATOM 3088 C CA . ASP A 1 447 ? 51.933 -36.322 -2.865 1.00 53.77 440 ASP A CA 1
ATOM 3089 C C . ASP A 1 447 ? 53.088 -35.471 -3.384 1.00 54.09 440 ASP A C 1
ATOM 3090 O O . ASP A 1 447 ? 54.201 -35.966 -3.473 1.00 63.02 440 ASP A O 1
ATOM 3095 N N . ARG A 1 448 ? 52.839 -34.193 -3.707 1.00 52.37 441 ARG A N 1
ATOM 3096 C CA . ARG A 1 448 ? 53.900 -33.353 -4.259 1.00 43.80 441 ARG A CA 1
ATOM 3097 C C . ARG A 1 448 ? 54.968 -33.126 -3.208 1.00 40.76 441 ARG A C 1
ATOM 3098 O O . ARG A 1 448 ? 54.687 -33.201 -2.032 1.00 55.28 441 ARG A O 1
ATOM 3106 N N . ALA A 1 449 ? 56.196 -32.856 -3.658 1.00 37.50 442 ALA A N 1
ATOM 3107 C CA . ALA A 1 449 ? 57.362 -32.772 -2.785 1.00 35.94 442 ALA A CA 1
ATOM 3108 C C . ALA A 1 449 ? 57.229 -31.703 -1.692 1.00 38.26 442 ALA A C 1
ATOM 3109 O O . ALA A 1 449 ? 56.966 -30.527 -1.971 1.00 40.70 442 ALA A O 1
ATOM 3111 N N . GLY A 1 450 ? 57.457 -32.132 -0.448 1.00 39.44 443 GLY A N 1
ATOM 3112 C CA . GLY A 1 450 ? 57.495 -31.238 0.692 1.00 46.06 443 GLY A CA 1
ATOM 3113 C C . GLY A 1 450 ? 56.152 -31.170 1.422 1.00 39.00 443 GLY A C 1
ATOM 3114 O O . GLY A 1 450 ? 56.128 -30.776 2.583 1.00 54.84 443 GLY A O 1
ATOM 3115 N N . ALA A 1 451 ? 55.064 -31.511 0.737 1.00 31.61 444 ALA A N 1
ATOM 3116 C CA . ALA A 1 451 ? 53.726 -31.474 1.299 1.00 42.22 444 ALA A CA 1
ATOM 3117 C C . ALA A 1 451 ? 53.581 -32.453 2.457 1.00 42.10 444 ALA A C 1
ATOM 3118 O O . ALA A 1 451 ? 52.997 -32.096 3.477 1.00 45.99 444 ALA A O 1
ATOM 3120 N N . ASP A 1 452 ? 54.046 -33.700 2.266 1.00 48.79 445 ASP A N 1
ATOM 3121 C CA . ASP A 1 452 ? 53.870 -34.772 3.242 1.00 47.30 445 ASP A CA 1
ATOM 3122 C C . ASP A 1 452 ? 54.609 -34.445 4.549 1.00 37.31 445 ASP A C 1
ATOM 3123 O O . ASP A 1 452 ? 54.216 -34.875 5.629 1.00 40.54 445 ASP A O 1
ATOM 3128 N N . ARG A 1 453 ? 55.702 -33.675 4.423 1.00 36.32 446 ARG A N 1
ATOM 3129 C CA . ARG A 1 453 ? 56.461 -33.213 5.578 1.00 37.26 446 ARG A CA 1
ATOM 3130 C C . ARG A 1 453 ? 55.586 -32.257 6.405 1.00 55.81 446 ARG A C 1
ATOM 3131 O O . ARG A 1 453 ? 55.698 -32.216 7.630 1.00 71.22 446 ARG A O 1
ATOM 3139 N N . PHE A 1 454 ? 54.711 -31.489 5.731 1.00 44.36 447 PHE A N 1
ATOM 3140 C CA . PHE A 1 454 ? 53.816 -30.564 6.407 1.00 38.26 447 PHE A CA 1
ATOM 3141 C C . PHE A 1 454 ? 52.578 -31.270 6.924 1.00 34.45 447 PHE A C 1
ATOM 3142 O O . PHE A 1 454 ? 52.149 -30.997 8.034 1.00 40.64 447 PHE A O 1
ATOM 3150 N N . THR A 1 455 ? 52.005 -32.171 6.118 1.00 38.20 448 THR A N 1
ATOM 3151 C CA . THR A 1 455 ? 50.673 -32.695 6.372 1.00 40.92 448 THR A CA 1
ATOM 3152 C C . THR A 1 455 ? 50.736 -34.016 7.119 1.00 36.57 448 THR A C 1
ATOM 3153 O O . THR A 1 455 ? 49.689 -34.529 7.515 1.00 47.38 448 THR A O 1
ATOM 3157 N N . GLY A 1 456 ? 51.944 -34.583 7.257 1.00 39.56 449 GLY A N 1
ATOM 3158 C CA . GLY A 1 456 ? 52.123 -35.933 7.764 1.00 42.24 449 GLY A CA 1
ATOM 3159 C C . GLY A 1 456 ? 51.867 -36.933 6.652 1.00 41.44 449 GLY A C 1
ATOM 3160 O O . GLY A 1 456 ? 51.537 -36.537 5.534 1.00 37.25 449 GLY A O 1
ATOM 3161 N N . THR A 1 457 ? 51.913 -38.227 7.014 1.00 52.22 450 THR A N 1
ATOM 3162 C CA . THR A 1 457 ? 51.782 -39.320 6.057 1.00 46.83 450 THR A CA 1
ATOM 3163 C C . THR A 1 457 ? 50.521 -40.148 6.336 1.00 44.05 450 THR A C 1
ATOM 3164 O O . THR A 1 457 ? 50.439 -41.304 5.906 1.00 55.69 450 THR A O 1
ATOM 3168 N N . ALA A 1 458 ? 49.516 -39.556 6.972 1.00 41.14 451 ALA A N 1
ATOM 3169 C CA . ALA A 1 458 ? 48.324 -40.365 7.314 1.00 50.29 451 ALA A CA 1
ATOM 3170 C C . ALA A 1 458 ? 47.523 -40.712 6.056 1.00 50.40 451 ALA A C 1
ATOM 3171 O O . ALA A 1 458 ? 47.366 -39.868 5.160 1.00 57.86 451 ALA A O 1
ATOM 3173 N N . PRO A 1 459 ? 46.963 -41.940 5.887 1.00 55.77 452 PRO A N 1
ATOM 3174 C CA . PRO A 1 459 ? 46.152 -42.222 4.707 1.00 49.10 452 PRO A CA 1
ATOM 3175 C C . PRO A 1 459 ? 44.794 -41.530 4.697 1.00 51.22 452 PRO A C 1
ATOM 3176 O O . PRO A 1 459 ? 44.186 -41.426 3.617 1.00 67.12 452 PRO A O 1
ATOM 3180 N N . GLU A 1 460 ? 44.345 -41.016 5.836 1.00 42.36 453 GLU A N 1
ATOM 3181 C CA . GLU A 1 460 ? 43.001 -40.390 5.896 1.00 42.37 453 GLU A CA 1
ATOM 3182 C C . GLU A 1 460 ? 43.149 -39.044 5.169 1.00 40.64 453 GLU A C 1
ATOM 3183 O O . GLU A 1 460 ? 42.115 -38.460 4.798 1.00 44.61 453 GLU A O 1
ATOM 3189 N N . ARG A 1 461 ? 44.383 -38.589 4.949 1.00 36.37 454 ARG A N 1
ATOM 3190 C CA . ARG A 1 461 ? 44.587 -37.261 4.316 1.00 40.80 454 ARG A CA 1
ATOM 3191 C C . ARG A 1 461 ? 43.870 -37.203 2.954 1.00 42.44 454 ARG A C 1
ATOM 3192 O O . ARG A 1 461 ? 43.103 -36.254 2.716 1.00 50.09 454 ARG A O 1
ATOM 3200 N N . TYR A 1 462 ? 44.095 -38.214 2.117 1.00 43.93 455 TYR A N 1
ATOM 3201 C CA . TYR A 1 462 ? 43.508 -38.219 0.750 1.00 45.76 455 TYR A CA 1
ATOM 3202 C C . TYR A 1 462 ? 41.994 -38.041 0.670 1.00 40.73 455 TYR A C 1
ATOM 3203 O O . TYR A 1 462 ? 41.513 -37.266 -0.175 1.00 51.83 455 TYR A O 1
ATOM 3212 N N . ALA A 1 463 ? 41.259 -38.741 1.529 1.00 45.02 456 ALA A N 1
ATOM 3213 C CA . ALA A 1 463 ? 39.782 -38.615 1.532 1.00 53.99 456 ALA A CA 1
ATOM 3214 C C . ALA A 1 463 ? 39.365 -37.168 1.810 1.00 58.40 456 ALA A C 1
ATOM 3215 O O . ALA A 1 463 ? 38.458 -36.662 1.119 1.00 56.74 456 ALA A O 1
ATOM 3217 N N . VAL A 1 464 ? 39.999 -36.522 2.789 1.00 47.11 457 VAL A N 1
ATOM 3218 C CA . VAL A 1 464 ? 39.637 -35.161 3.169 1.00 48.65 457 VAL A CA 1
ATOM 3219 C C . VAL A 1 464 ? 39.953 -34.212 2.017 1.00 45.65 457 VAL A C 1
ATOM 3220 O O . VAL A 1 464 ? 39.105 -33.372 1.671 1.00 39.85 457 VAL A O 1
ATOM 3224 N N . ALA A 1 465 ? 41.129 -34.386 1.391 1.00 46.07 458 ALA A N 1
ATOM 3225 C CA . ALA A 1 465 ? 41.503 -33.586 0.229 1.00 35.99 458 ALA A CA 1
ATOM 3226 C C . ALA A 1 465 ? 40.465 -33.703 -0.882 1.00 36.01 458 ALA A C 1
ATOM 3227 O O . ALA A 1 465 ? 40.116 -32.674 -1.501 1.00 31.42 458 ALA A O 1
ATOM 3229 N N . GLN A 1 466 ? 39.957 -34.939 -1.109 1.00 40.89 459 GLN A N 1
ATOM 3230 C CA . GLN A 1 466 ? 38.998 -35.126 -2.185 1.00 44.24 459 GLN A CA 1
ATOM 3231 C C . GLN A 1 466 ? 37.736 -34.269 -1.992 1.00 50.54 459 GLN A C 1
ATOM 3232 O O . GLN A 1 466 ? 37.285 -33.572 -2.920 1.00 51.23 459 GLN A O 1
ATOM 3238 N N . ALA A 1 467 ? 37.176 -34.311 -0.777 1.00 47.50 460 ALA A N 1
ATOM 3239 C CA . ALA A 1 467 ? 35.943 -33.584 -0.510 1.00 50.25 460 ALA A CA 1
ATOM 3240 C C . ALA A 1 467 ? 36.154 -32.072 -0.664 1.00 54.25 460 ALA A C 1
ATOM 3241 O O . ALA A 1 467 ? 35.300 -31.376 -1.203 1.00 48.60 460 ALA A O 1
ATOM 3243 N N . MET A 1 468 ? 37.325 -31.574 -0.252 1.00 47.04 461 MET A N 1
ATOM 3244 C CA . MET A 1 468 ? 37.640 -30.166 -0.359 1.00 39.46 461 MET A CA 1
ATOM 3245 C C . MET A 1 468 ? 37.918 -29.775 -1.808 1.00 48.34 461 MET A C 1
ATOM 3246 O O . MET A 1 468 ? 37.394 -28.775 -2.304 1.00 52.68 461 MET A O 1
ATOM 3251 N N . HIS A 1 469 ? 38.795 -30.544 -2.461 1.00 48.26 462 HIS A N 1
ATOM 3252 C CA . HIS A 1 469 ? 39.153 -30.354 -3.855 1.00 46.93 462 HIS A CA 1
ATOM 3253 C C . HIS A 1 469 ? 37.893 -30.261 -4.706 1.00 50.12 462 HIS A C 1
ATOM 3254 O O . HIS A 1 469 ? 37.785 -29.356 -5.521 1.00 51.73 462 HIS A O 1
ATOM 3261 N N . ARG A 1 470 ? 36.970 -31.209 -4.531 1.00 45.91 463 ARG A N 1
ATOM 3262 C CA . ARG A 1 470 ? 35.777 -31.242 -5.362 1.00 45.20 463 ARG A CA 1
ATOM 3263 C C . ARG A 1 470 ? 34.841 -30.058 -5.069 1.00 45.56 463 ARG A C 1
ATOM 3264 O O . ARG A 1 470 ? 34.136 -29.620 -5.964 1.00 45.35 463 ARG A O 1
ATOM 3272 N N . ALA A 1 471 ? 34.823 -29.560 -3.831 1.00 51.87 464 ALA A N 1
ATOM 3273 C CA . ALA A 1 471 ? 33.988 -28.427 -3.466 1.00 50.12 464 ALA A CA 1
ATOM 3274 C C . ALA A 1 471 ? 34.513 -27.150 -4.121 1.00 48.16 464 ALA A C 1
ATOM 3275 O O . ALA A 1 471 ? 33.739 -26.343 -4.619 1.00 44.62 464 ALA A O 1
ATOM 3277 N N . TRP A 1 472 ? 35.833 -26.993 -4.173 1.00 44.63 465 TRP A N 1
ATOM 3278 C CA . TRP A 1 472 ? 36.406 -25.860 -4.866 1.00 42.34 465 TRP A CA 1
ATOM 3279 C C . TRP A 1 472 ? 36.066 -25.932 -6.360 1.00 49.59 465 TRP A C 1
ATOM 3280 O O . TRP A 1 472 ? 35.772 -24.897 -6.994 1.00 40.30 465 TRP A O 1
ATOM 3291 N N . ILE A 1 473 ? 36.177 -27.146 -6.929 1.00 42.10 466 ILE A N 1
ATOM 3292 C CA . ILE A 1 473 ? 35.820 -27.346 -8.318 1.00 50.87 466 ILE A CA 1
ATOM 3293 C C . ILE A 1 473 ? 34.356 -26.932 -8.512 1.00 49.38 466 ILE A C 1
ATOM 3294 O O . ILE A 1 473 ? 34.027 -26.186 -9.446 1.00 55.15 466 ILE A O 1
ATOM 3299 N N . ALA A 1 474 ? 33.477 -27.453 -7.647 1.00 54.12 467 ALA A N 1
ATOM 3300 C CA . ALA A 1 474 ? 32.043 -27.262 -7.807 1.00 46.59 467 ALA A CA 1
ATOM 3301 C C . ALA A 1 474 ? 31.692 -25.785 -7.735 1.00 47.90 467 ALA A C 1
ATOM 3302 O O . ALA A 1 474 ? 30.817 -25.309 -8.467 1.00 46.27 467 ALA A O 1
ATOM 3304 N N . PHE A 1 475 ? 32.352 -25.074 -6.823 1.00 43.78 468 PHE A N 1
ATOM 3305 C CA . PHE A 1 475 ? 32.057 -23.630 -6.653 1.00 41.80 468 PHE A CA 1
ATOM 3306 C C . PHE A 1 475 ? 32.418 -22.911 -7.950 1.00 43.53 468 PHE A C 1
ATOM 3307 O O . PHE A 1 475 ? 31.627 -22.108 -8.445 1.00 37.37 468 PHE A O 1
ATOM 3315 N N . ALA A 1 476 ? 33.618 -23.157 -8.472 1.00 42.94 469 ALA A N 1
ATOM 3316 C CA . ALA A 1 476 ? 34.023 -22.417 -9.685 1.00 37.44 469 ALA A CA 1
ATOM 3317 C C . ALA A 1 476 ? 33.099 -22.762 -10.855 1.00 39.69 469 ALA A C 1
ATOM 3318 O O . ALA A 1 476 ? 32.747 -21.854 -11.625 1.00 44.10 469 ALA A O 1
ATOM 3320 N N . ARG A 1 477 ? 32.775 -24.045 -11.015 1.00 43.88 470 ARG A N 1
ATOM 3321 C CA . ARG A 1 477 ? 31.886 -24.504 -12.114 1.00 46.21 470 ARG A CA 1
ATOM 3322 C C . ARG A 1 477 ? 30.443 -23.993 -12.000 1.00 48.06 470 ARG A C 1
ATOM 3323 O O . ARG A 1 477 ? 29.897 -23.578 -13.037 1.00 52.21 470 ARG A O 1
ATOM 3331 N N . GLU A 1 478 ? 29.858 -23.987 -10.798 1.00 45.42 471 GLU A N 1
ATOM 3332 C CA . GLU A 1 478 ? 28.408 -23.671 -10.689 1.00 47.74 471 GLU A CA 1
ATOM 3333 C C . GLU A 1 478 ? 28.105 -22.601 -9.632 1.00 43.28 471 GLU A C 1
ATOM 3334 O O . GLU A 1 478 ? 26.920 -22.264 -9.465 1.00 41.47 471 GLU A O 1
ATOM 3340 N N . GLY A 1 479 ? 29.126 -22.101 -8.944 1.00 51.39 472 GLY A N 1
ATOM 3341 C CA . GLY A 1 479 ? 28.902 -21.096 -7.916 1.00 50.00 472 GLY A CA 1
ATOM 3342 C C . GLY A 1 479 ? 28.244 -21.681 -6.665 1.00 53.63 472 GLY A C 1
ATOM 3343 O O . GLY A 1 479 ? 27.721 -20.935 -5.837 1.00 50.37 472 GLY A O 1
ATOM 3344 N N . ASN A 1 480 ? 28.262 -23.018 -6.544 1.00 57.83 473 ASN A N 1
ATOM 3345 C CA . ASN A 1 480 ? 27.811 -23.706 -5.348 1.00 54.89 473 ASN A CA 1
ATOM 3346 C C . ASN A 1 480 ? 28.862 -24.756 -4.993 1.00 59.50 473 ASN A C 1
ATOM 3347 O O . ASN A 1 480 ? 29.239 -25.580 -5.834 1.00 64.09 473 ASN A O 1
ATOM 3352 N N . PRO A 1 481 ? 29.370 -24.764 -3.746 1.00 58.33 474 PRO A N 1
ATOM 3353 C CA . PRO A 1 481 ? 30.411 -25.715 -3.350 1.00 56.58 474 PRO A CA 1
ATOM 3354 C C . PRO A 1 481 ? 29.950 -27.152 -3.131 1.00 52.08 474 PRO A C 1
ATOM 3355 O O . PRO A 1 481 ? 30.764 -28.047 -3.151 1.00 54.67 474 PRO A O 1
ATOM 3359 N N . GLN A 1 482 ? 28.637 -27.371 -2.976 1.00 52.04 475 GLN A N 1
ATOM 3360 C CA . GLN A 1 482 ? 28.101 -28.695 -2.688 1.00 57.33 475 GLN A CA 1
ATOM 3361 C C . GLN A 1 482 ? 28.409 -29.668 -3.830 1.00 44.92 475 GLN A C 1
ATOM 3362 O O . GLN A 1 482 ? 28.305 -29.324 -4.996 1.00 45.39 475 GLN A O 1
ATOM 3368 N N . HIS A 1 483 ? 28.749 -30.900 -3.430 1.00 50.97 476 HIS A N 1
ATOM 3369 C CA . HIS A 1 483 ? 28.890 -32.072 -4.280 1.00 43.51 476 HIS A CA 1
ATOM 3370 C C . HIS A 1 483 ? 28.378 -33.302 -3.508 1.00 39.21 476 HIS A C 1
ATOM 3371 O O . HIS A 1 483 ? 27.997 -33.209 -2.329 1.00 48.19 476 HIS A O 1
ATOM 3378 N N . ASP A 1 484 ? 28.344 -34.475 -4.183 1.00 42.52 477 ASP A N 1
ATOM 3379 C CA . ASP A 1 484 ? 27.672 -35.640 -3.593 1.00 49.27 477 ASP A CA 1
ATOM 3380 C C . ASP A 1 484 ? 28.447 -36.172 -2.383 1.00 48.60 477 ASP A C 1
ATOM 3381 O O . ASP A 1 484 ? 27.849 -36.660 -1.423 1.00 55.28 477 ASP A O 1
ATOM 3386 N N . GLY A 1 485 ? 29.786 -36.082 -2.444 1.00 63.86 478 GLY A N 1
ATOM 3387 C CA . GLY A 1 485 ? 30.669 -36.452 -1.346 1.00 53.58 478 GLY A CA 1
ATOM 3388 C C . GLY A 1 485 ? 30.307 -35.739 -0.045 1.00 58.11 478 GLY A C 1
ATOM 3389 O O . GLY A 1 485 ? 30.406 -36.331 1.025 1.00 68.60 478 GLY A O 1
ATOM 3390 N N . LEU A 1 486 ? 29.840 -34.484 -0.125 1.00 48.30 479 LEU A N 1
ATOM 3391 C CA . LEU A 1 486 ? 29.615 -33.721 1.095 1.00 46.06 479 LEU A CA 1
ATOM 3392 C C . LEU A 1 486 ? 28.198 -33.937 1.631 1.00 40.27 479 LEU A C 1
ATOM 3393 O O . LEU A 1 486 ? 27.286 -34.249 0.879 1.00 38.14 479 LEU A O 1
ATOM 3398 N N . PRO A 1 487 ? 27.940 -33.771 2.957 1.00 42.27 480 PRO A N 1
ATOM 3399 C CA . PRO A 1 487 ? 26.574 -33.627 3.439 1.00 41.44 480 PRO A CA 1
ATOM 3400 C C . PRO A 1 487 ? 26.061 -32.279 2.948 1.00 42.37 480 PRO A C 1
ATOM 3401 O O . PRO A 1 487 ? 26.826 -31.453 2.470 1.00 44.77 480 PRO A O 1
ATOM 3405 N N . GLU A 1 488 ? 24.777 -32.034 3.120 1.00 42.30 481 GLU A N 1
ATOM 3406 C CA . GLU A 1 488 ? 24.148 -30.849 2.586 1.00 47.07 481 GLU A CA 1
ATOM 3407 C C . GLU A 1 488 ? 24.773 -29.615 3.223 1.00 41.57 481 GLU A C 1
ATOM 3408 O O . GLU A 1 488 ? 24.865 -29.527 4.444 1.00 51.69 481 GLU A O 1
ATOM 3414 N N . TRP A 1 489 ? 25.206 -28.669 2.377 1.00 40.14 482 TRP A N 1
ATOM 3415 C CA . TRP A 1 489 ? 25.931 -27.512 2.858 1.00 40.40 482 TRP A CA 1
ATOM 3416 C C . TRP A 1 489 ? 25.085 -26.289 2.620 1.00 40.40 482 TRP A C 1
ATOM 3417 O O . TRP A 1 489 ? 25.006 -25.838 1.501 1.00 46.98 482 TRP A O 1
ATOM 3428 N N . PRO A 1 490 ? 24.418 -25.737 3.666 1.00 44.07 483 PRO A N 1
ATOM 3429 C CA . PRO A 1 490 ? 23.552 -24.589 3.498 1.00 40.54 483 PRO A CA 1
ATOM 3430 C C . PRO A 1 490 ? 24.430 -23.362 3.271 1.00 40.14 483 PRO A C 1
ATOM 3431 O O . PRO A 1 490 ? 25.546 -23.257 3.805 1.00 40.17 483 PRO A O 1
ATOM 3435 N N . ARG A 1 491 ? 23.904 -22.431 2.487 1.00 41.27 484 ARG A N 1
ATOM 3436 C CA . ARG A 1 491 ? 24.464 -21.102 2.392 1.00 46.86 484 ARG A CA 1
ATOM 3437 C C . ARG A 1 491 ? 24.579 -20.497 3.794 1.00 32.39 484 ARG A C 1
ATOM 3438 O O . ARG A 1 491 ? 23.752 -20.744 4.701 1.00 39.88 484 ARG A O 1
ATOM 3446 N N . TYR A 1 492 ? 25.646 -19.722 3.988 1.00 40.15 485 TYR A N 1
ATOM 3447 C CA . TYR A 1 492 ? 25.853 -19.051 5.296 1.00 33.70 485 TYR A CA 1
ATOM 3448 C C . TYR A 1 492 ? 24.840 -17.923 5.423 1.00 42.69 485 TYR A C 1
ATOM 3449 O O . TYR A 1 492 ? 24.707 -17.108 4.492 1.00 37.94 485 TYR A O 1
ATOM 3458 N N . ASP A 1 493 ? 24.129 -17.894 6.546 1.00 47.97 486 ASP A N 1
ATOM 3459 C CA . ASP A 1 493 ? 23.108 -16.841 6.791 1.00 53.62 486 ASP A CA 1
ATOM 3460 C C . ASP A 1 493 ? 23.255 -16.356 8.234 1.00 45.58 486 ASP A C 1
ATOM 3461 O O . ASP A 1 493 ? 23.770 -17.117 9.058 1.00 53.93 486 ASP A O 1
ATOM 3466 N N . LEU A 1 494 ? 22.817 -15.135 8.519 1.00 48.46 487 LEU A N 1
ATOM 3467 C CA . LEU A 1 494 ? 22.976 -14.554 9.876 1.00 45.23 487 LEU A CA 1
ATOM 3468 C C . LEU A 1 494 ? 22.194 -15.386 10.908 1.00 48.81 487 LEU A C 1
ATOM 3469 O O . LEU A 1 494 ? 22.700 -15.548 12.033 1.00 64.21 487 LEU A O 1
ATOM 3474 N N . GLU A 1 495 ? 20.998 -15.855 10.556 1.00 51.63 488 GLU A N 1
ATOM 3475 C CA . GLU A 1 495 ? 20.157 -16.630 11.506 1.00 50.93 488 GLU A CA 1
ATOM 3476 C C . GLU A 1 495 ? 20.836 -17.944 11.921 1.00 56.97 488 GLU A C 1
ATOM 3477 O O . GLU A 1 495 ? 20.998 -18.156 13.138 1.00 47.95 488 GLU A O 1
ATOM 3479 N N . GLU A 1 496 ? 21.196 -18.798 10.960 1.00 56.94 489 GLU A N 1
ATOM 3480 C CA . GLU A 1 496 ? 21.745 -20.115 11.318 1.00 55.98 489 GLU A CA 1
ATOM 3481 C C . GLU A 1 496 ? 23.276 -20.068 11.456 1.00 47.40 489 GLU A C 1
ATOM 3482 O O . GLU A 1 496 ? 23.842 -20.801 12.263 1.00 60.06 489 GLU A O 1
ATOM 3488 N N . ARG A 1 497 ? 23.938 -19.258 10.632 1.00 44.82 490 ARG A N 1
ATOM 3489 C CA . ARG A 1 497 ? 25.386 -19.198 10.589 1.00 53.68 490 ARG A CA 1
ATOM 3490 C C . ARG A 1 497 ? 25.960 -20.585 10.323 1.00 49.52 490 ARG A C 1
ATOM 3491 O O . ARG A 1 497 ? 26.912 -20.963 10.952 1.00 39.28 490 ARG A O 1
ATOM 3499 N N . ALA A 1 498 ? 25.416 -21.307 9.344 1.00 62.22 491 ALA A N 1
ATOM 3500 C CA . ALA A 1 498 ? 25.891 -22.653 9.020 1.00 53.46 491 ALA A CA 1
ATOM 3501 C C . ALA A 1 498 ? 27.302 -22.610 8.421 1.00 44.15 491 ALA A C 1
ATOM 3502 O O . ALA A 1 498 ? 27.582 -21.827 7.518 1.00 39.01 491 ALA A O 1
ATOM 3504 N N . VAL A 1 499 ? 28.198 -23.457 8.956 1.00 40.69 492 VAL A N 1
ATOM 3505 C CA . VAL A 1 499 ? 29.578 -23.522 8.503 1.00 38.19 492 VAL A CA 1
ATOM 3506 C C . VAL A 1 499 ? 29.905 -24.985 8.207 1.00 43.84 492 VAL A C 1
ATOM 3507 O O . VAL A 1 499 ? 29.650 -25.833 9.054 1.00 49.51 492 VAL A O 1
ATOM 3511 N N . MET A 1 500 ? 30.462 -25.283 7.011 1.00 41.65 493 MET A N 1
ATOM 3512 C CA . MET A 1 500 ? 30.891 -26.640 6.726 1.00 34.83 493 MET A CA 1
ATOM 3513 C C . MET A 1 500 ? 32.191 -26.909 7.469 1.00 34.71 493 MET A C 1
ATOM 3514 O O . MET A 1 500 ? 33.112 -26.109 7.423 1.00 42.87 493 MET A O 1
ATOM 3519 N N . VAL A 1 501 ? 32.266 -28.064 8.148 1.00 33.64 494 VAL A N 1
ATOM 3520 C CA . VAL A 1 501 ? 33.476 -28.470 8.805 1.00 38.56 494 VAL A CA 1
ATOM 3521 C C . VAL A 1 501 ? 34.094 -29.611 8.005 1.00 43.65 494 VAL A C 1
ATOM 3522 O O . VAL A 1 501 ? 33.493 -30.694 7.908 1.00 52.22 494 VAL A O 1
ATOM 3526 N N . PHE A 1 502 ? 35.302 -29.373 7.469 1.00 37.65 495 PHE A N 1
ATOM 3527 C CA . PHE A 1 502 ? 36.059 -30.431 6.836 1.00 45.58 495 PHE A CA 1
ATOM 3528 C C . PHE A 1 502 ? 36.843 -31.179 7.912 1.00 49.24 495 PHE A C 1
ATOM 3529 O O . PHE A 1 502 ? 37.669 -30.579 8.608 1.00 48.63 495 PHE A O 1
ATOM 3537 N N . ALA A 1 503 ? 36.538 -32.487 8.018 1.00 50.53 496 ALA A N 1
ATOM 3538 C CA . ALA A 1 503 ? 36.996 -33.372 9.077 1.00 52.71 496 ALA A CA 1
ATOM 3539 C C . ALA A 1 503 ? 36.927 -34.790 8.538 1.00 60.68 496 ALA A C 1
ATOM 3540 O O . ALA A 1 503 ? 36.404 -34.996 7.449 1.00 54.67 496 ALA A O 1
ATOM 3542 N N . VAL A 1 504 ? 37.444 -35.756 9.309 1.00 65.10 497 VAL A N 1
ATOM 3543 C CA . VAL A 1 504 ? 37.364 -37.161 8.929 1.00 56.37 497 VAL A CA 1
ATOM 3544 C C . VAL A 1 504 ? 35.912 -37.480 8.582 1.00 60.40 497 VAL A C 1
ATOM 3545 O O . VAL A 1 504 ? 35.634 -38.154 7.592 1.00 65.70 497 VAL A O 1
ATOM 3549 N N . GLU A 1 505 ? 34.977 -36.990 9.411 1.00 50.52 498 GLU A N 1
ATOM 3550 C CA . GLU A 1 505 ? 33.563 -37.013 9.064 1.00 50.45 498 GLU A CA 1
ATOM 3551 C C . GLU A 1 505 ? 33.138 -35.580 8.845 1.00 46.71 498 GLU A C 1
ATOM 3552 O O . GLU A 1 505 ? 33.016 -34.838 9.814 1.00 49.74 498 GLU A O 1
ATOM 3558 N N . PRO A 1 506 ? 32.920 -35.140 7.588 1.00 53.53 499 PRO A N 1
ATOM 3559 C CA . PRO A 1 506 ? 32.469 -33.779 7.318 1.00 52.64 499 PRO A CA 1
ATOM 3560 C C . PRO A 1 506 ? 31.086 -33.575 7.912 1.00 50.75 499 PRO A C 1
ATOM 3561 O O . PRO A 1 506 ? 30.235 -34.466 7.845 1.00 41.77 499 PRO A O 1
ATOM 3565 N N . ARG A 1 507 ? 30.870 -32.378 8.465 1.00 57.87 500 ARG A N 1
ATOM 3566 C CA . ARG A 1 507 ? 29.628 -32.040 9.123 1.00 50.15 500 ARG A CA 1
ATOM 3567 C C . ARG A 1 507 ? 29.384 -30.558 8.875 1.00 50.13 500 ARG A C 1
ATOM 3568 O O . ARG A 1 507 ? 30.331 -29.787 8.730 1.00 57.37 500 ARG A O 1
ATOM 3576 N N . VAL A 1 508 ? 28.108 -30.163 8.914 1.00 45.17 501 VAL A N 1
ATOM 3577 C CA . VAL A 1 508 ? 27.733 -28.763 9.020 1.00 48.28 501 VAL A CA 1
ATOM 3578 C C . VAL A 1 508 ? 27.471 -28.425 10.480 1.00 43.22 501 VAL A C 1
ATOM 3579 O O . VAL A 1 508 ? 26.728 -29.121 11.147 1.00 55.35 501 VAL A O 1
ATOM 3583 N N . GLU A 1 509 ? 28.114 -27.344 10.952 1.00 49.57 502 GLU A N 1
ATOM 3584 C CA . GLU A 1 509 ? 27.962 -26.845 12.306 1.00 44.29 502 GLU A CA 1
ATOM 3585 C C . GLU A 1 509 ? 27.475 -25.405 12.233 1.00 49.96 502 GLU A C 1
ATOM 3586 O O . GLU A 1 509 ? 27.967 -24.616 11.416 1.00 54.67 502 GLU A O 1
ATOM 3592 N N . ARG A 1 510 ? 26.515 -25.086 13.101 1.00 43.83 503 ARG A N 1
ATOM 3593 C CA . ARG A 1 510 ? 25.835 -23.805 13.075 1.00 50.04 503 ARG A CA 1
ATOM 3594 C C . ARG A 1 510 ? 26.328 -22.906 14.198 1.00 48.33 503 ARG A C 1
ATOM 3595 O O . ARG A 1 510 ? 26.318 -23.310 15.339 1.00 46.39 503 ARG A O 1
ATOM 3603 N N . ASP A 1 511 ? 26.704 -21.671 13.830 1.00 46.95 504 ASP A N 1
ATOM 3604 C CA . ASP A 1 511 ? 27.167 -20.645 14.762 1.00 52.89 504 ASP A CA 1
ATOM 3605 C C . ASP A 1 511 ? 28.273 -21.207 15.643 1.00 45.11 504 ASP A C 1
ATOM 3606 O O . ASP A 1 511 ? 28.234 -21.088 16.866 1.00 47.40 504 ASP A O 1
ATOM 3611 N N . PRO A 1 512 ? 29.345 -21.779 15.063 1.00 38.76 505 PRO A N 1
ATOM 3612 C CA . PRO A 1 512 ? 30.424 -22.348 15.883 1.00 39.17 505 PRO A CA 1
ATOM 3613 C C . PRO A 1 512 ? 31.215 -21.291 16.640 1.00 45.02 505 PRO A C 1
ATOM 3614 O O . PRO A 1 512 ? 31.773 -21.590 17.666 1.00 38.22 505 PRO A O 1
ATOM 3618 N N . TRP A 1 513 ? 31.238 -20.029 16.156 1.00 50.64 506 TRP A N 1
ATOM 3619 C CA . TRP A 1 513 ? 32.052 -18.998 16.802 1.00 57.75 506 TRP A CA 1
ATOM 3620 C C . TRP A 1 513 ? 31.232 -18.123 17.754 1.00 55.14 506 TRP A C 1
ATOM 3621 O O . TRP A 1 513 ? 31.711 -17.080 18.198 1.00 56.38 506 TRP A O 1
ATOM 3632 N N . ARG A 1 514 ? 30.027 -18.596 18.106 1.00 59.09 507 ARG A N 1
ATOM 3633 C CA . ARG A 1 514 ? 29.029 -17.767 18.762 1.00 60.48 507 ARG A CA 1
ATOM 3634 C C . ARG A 1 514 ? 29.571 -17.180 20.055 1.00 56.42 507 ARG A C 1
ATOM 3635 O O . ARG A 1 514 ? 29.445 -15.973 20.304 1.00 58.07 507 ARG A O 1
ATOM 3643 N N . ALA A 1 515 ? 30.131 -18.050 20.904 1.00 53.35 508 ALA A N 1
ATOM 3644 C CA . ALA A 1 515 ? 30.606 -17.604 22.198 1.00 56.41 508 ALA A CA 1
ATOM 3645 C C . ALA A 1 515 ? 31.666 -16.521 22.003 1.00 60.55 508 ALA A C 1
ATOM 3646 O O . ALA A 1 515 ? 31.617 -15.481 22.663 1.00 61.28 508 ALA A O 1
ATOM 3648 N N . GLU A 1 516 ? 32.595 -16.752 21.067 1.00 58.47 509 GLU A N 1
ATOM 3649 C CA . GLU A 1 516 ? 33.658 -15.787 20.835 1.00 56.98 509 GLU A CA 1
ATOM 3650 C C . GLU A 1 516 ? 33.082 -14.476 20.293 1.00 58.57 509 GLU A C 1
ATOM 3651 O O . GLU A 1 516 ? 33.471 -13.405 20.740 1.00 71.58 509 GLU A O 1
ATOM 3657 N N . ARG A 1 517 ? 32.159 -14.544 19.330 1.00 68.19 510 ARG A N 1
ATOM 3658 C CA . ARG A 1 517 ? 31.720 -13.320 18.678 1.00 52.98 510 ARG A CA 1
ATOM 3659 C C . ARG A 1 517 ? 31.036 -12.403 19.689 1.00 54.54 510 ARG A C 1
ATOM 3660 O O . ARG A 1 517 ? 31.182 -11.188 19.627 1.00 58.54 510 ARG A O 1
ATOM 3668 N N . GLU A 1 518 ? 30.312 -12.995 20.637 1.00 52.30 511 GLU A N 1
ATOM 3669 C CA . GLU A 1 518 ? 29.594 -12.229 21.637 1.00 43.88 511 GLU A CA 1
ATOM 3670 C C . GLU A 1 518 ? 30.586 -11.566 22.578 1.00 52.81 511 GLU A C 1
ATOM 3671 O O . GLU A 1 518 ? 30.460 -10.394 22.856 1.00 59.15 511 GLU A O 1
ATOM 3673 N N . VAL A 1 519 ? 31.591 -12.315 23.028 1.00 43.97 512 VAL A N 1
ATOM 3674 C CA . VAL A 1 519 ? 32.544 -11.809 24.004 1.00 45.50 512 VAL A CA 1
ATOM 3675 C C . VAL A 1 519 ? 33.393 -10.714 23.382 1.00 45.75 512 VAL A C 1
ATOM 3676 O O . VAL A 1 519 ? 33.692 -9.722 24.044 1.00 56.77 512 VAL A O 1
ATOM 3680 N N . TRP A 1 520 ? 33.779 -10.885 22.110 1.00 44.61 513 TRP A N 1
ATOM 3681 C CA . TRP A 1 520 ? 34.544 -9.865 21.421 1.00 41.03 513 TRP A CA 1
ATOM 3682 C C . TRP A 1 520 ? 33.718 -8.582 21.272 1.00 50.11 513 TRP A C 1
ATOM 3683 O O . TRP A 1 520 ? 34.271 -7.487 21.319 1.00 67.03 513 TRP A O 1
ATOM 3694 N N . ALA A 1 521 ? 32.403 -8.721 21.077 1.00 57.09 514 ALA A N 1
ATOM 3695 C CA . ALA A 1 521 ? 31.523 -7.572 20.962 1.00 62.80 514 ALA A CA 1
ATOM 3696 C C . ALA A 1 521 ? 31.349 -6.930 22.342 1.00 68.10 514 ALA A C 1
ATOM 3697 O O . ALA A 1 521 ? 31.286 -5.715 22.438 1.00 85.39 514 ALA A O 1
ATOM 3699 N N . ALA A 1 522 ? 31.316 -7.757 23.406 1.00 68.29 515 ALA A N 1
ATOM 3700 C CA . ALA A 1 522 ? 31.328 -7.279 24.794 1.00 60.75 515 ALA A CA 1
ATOM 3701 C C . ALA A 1 522 ? 32.693 -6.674 25.126 1.00 57.95 515 ALA A C 1
ATOM 3702 O O . ALA A 1 522 ? 32.655 -5.613 25.794 1.00 59.81 515 ALA A O 1
ATOM 3704 N N . GLU B 1 29 ? 31.670 -23.971 -32.186 1.00 55.57 22 GLU B N 1
ATOM 3705 C CA . GLU B 1 29 ? 32.137 -25.380 -32.322 1.00 56.63 22 GLU B CA 1
ATOM 3706 C C . GLU B 1 29 ? 33.278 -25.483 -33.346 1.00 42.58 22 GLU B C 1
ATOM 3707 O O . GLU B 1 29 ? 33.548 -26.568 -33.793 1.00 49.42 22 GLU B O 1
ATOM 3713 N N . LEU B 1 30 ? 33.973 -24.382 -33.662 1.00 49.22 23 LEU B N 1
ATOM 3714 C CA . LEU B 1 30 ? 35.091 -24.411 -34.599 1.00 58.48 23 LEU B CA 1
ATOM 3715 C C . LEU B 1 30 ? 36.311 -23.772 -33.944 1.00 60.82 23 LEU B C 1
ATOM 3716 O O . LEU B 1 30 ? 36.217 -22.662 -33.423 1.00 68.31 23 LEU B O 1
ATOM 3721 N N . HIS B 1 31 ? 37.452 -24.470 -33.984 1.00 62.26 24 HIS B N 1
ATOM 3722 C CA . HIS B 1 31 ? 38.643 -24.001 -33.291 1.00 62.99 24 HIS B CA 1
ATOM 3723 C C . HIS B 1 31 ? 39.873 -24.233 -34.162 1.00 69.55 24 HIS B C 1
ATOM 3724 O O . HIS B 1 31 ? 39.919 -25.203 -34.908 1.00 63.62 24 HIS B O 1
ATOM 3731 N N . ASP B 1 32 ? 40.884 -23.380 -34.008 1.00 66.46 25 ASP B N 1
ATOM 3732 C CA . ASP B 1 32 ? 42.195 -23.538 -34.647 1.00 62.88 25 ASP B CA 1
ATOM 3733 C C . ASP B 1 32 ? 42.917 -24.739 -34.032 1.00 61.39 25 ASP B C 1
ATOM 3734 O O . ASP B 1 32 ? 42.828 -24.962 -32.828 1.00 53.06 25 ASP B O 1
ATOM 3739 N N . VAL B 1 33 ? 43.613 -25.533 -34.865 1.00 55.39 26 VAL B N 1
ATOM 3740 C CA . VAL B 1 33 ? 44.482 -26.604 -34.393 1.00 50.91 26 VAL B CA 1
ATOM 3741 C C . VAL B 1 33 ? 45.881 -26.414 -34.994 1.00 63.32 26 VAL B C 1
ATOM 3742 O O . VAL B 1 33 ? 46.022 -26.323 -36.209 1.00 56.52 26 VAL B O 1
ATOM 3746 N N . ILE B 1 34 ? 46.900 -26.354 -34.120 1.00 63.31 27 ILE B N 1
ATOM 3747 C CA . ILE B 1 34 ? 48.268 -26.029 -34.523 1.00 62.76 27 ILE B CA 1
ATOM 3748 C C . ILE B 1 34 ? 49.140 -27.270 -34.381 1.00 54.95 27 ILE B C 1
ATOM 3749 O O . ILE B 1 34 ? 49.155 -27.901 -33.330 1.00 62.88 27 ILE B O 1
ATOM 3754 N N . VAL B 1 35 ? 49.855 -27.601 -35.459 1.00 50.50 28 VAL B N 1
ATOM 3755 C CA . VAL B 1 35 ? 50.706 -28.772 -35.530 1.00 56.94 28 VAL B CA 1
ATOM 3756 C C . VAL B 1 35 ? 52.076 -28.317 -36.026 1.00 48.88 28 VAL B C 1
ATOM 3757 O O . VAL B 1 35 ? 52.181 -27.342 -36.736 1.00 44.90 28 VAL B O 1
ATOM 3761 N N . GLU B 1 36 ? 53.119 -29.033 -35.603 1.00 55.95 29 GLU B N 1
ATOM 3762 C CA . GLU B 1 36 ? 54.501 -28.613 -35.932 1.00 50.94 29 GLU B CA 1
ATOM 3763 C C . GLU B 1 36 ? 55.150 -29.529 -36.974 1.00 52.41 29 GLU B C 1
ATOM 3764 O O . GLU B 1 36 ? 55.419 -30.698 -36.639 1.00 63.81 29 GLU B O 1
ATOM 3770 N N . THR B 1 37 ? 55.352 -29.035 -38.193 1.00 46.93 30 THR B N 1
ATOM 3771 C CA . THR B 1 37 ? 56.102 -29.778 -39.229 1.00 43.18 30 THR B CA 1
ATOM 3772 C C . THR B 1 37 ? 57.574 -29.657 -38.902 1.00 54.39 30 THR B C 1
ATOM 3773 O O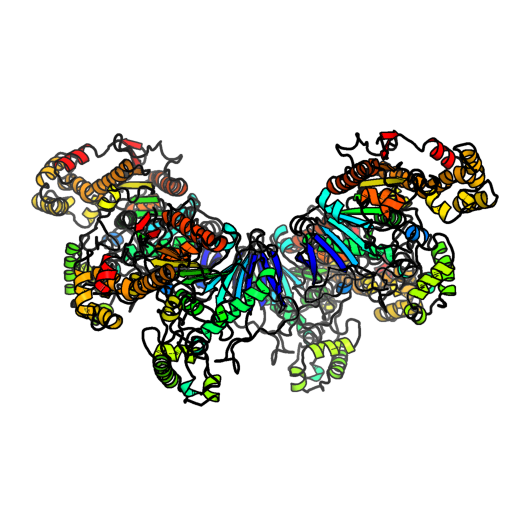 . THR B 1 37 ? 57.931 -28.766 -38.104 1.00 63.62 30 THR B O 1
ATOM 3777 N N . ARG B 1 38 ? 58.417 -30.494 -39.505 1.00 59.58 31 ARG B N 1
ATOM 3778 C CA . ARG B 1 38 ? 59.877 -30.343 -39.289 1.00 56.48 31 ARG B CA 1
ATOM 3779 C C . ARG B 1 38 ? 60.273 -28.950 -39.795 1.00 47.37 31 ARG B C 1
ATOM 3780 O O . ARG B 1 38 ? 61.132 -28.318 -39.149 1.00 44.09 31 ARG B O 1
ATOM 3788 N N . TYR B 1 39 ? 59.714 -28.517 -40.923 1.00 43.38 32 TYR B N 1
ATOM 3789 C CA . TYR B 1 39 ? 59.957 -27.150 -41.468 1.00 37.01 32 TYR B CA 1
ATOM 3790 C C . TYR B 1 39 ? 59.408 -26.050 -40.531 1.00 44.42 32 TYR B C 1
ATOM 3791 O O . TYR B 1 39 ? 60.035 -24.983 -40.444 1.00 37.80 32 TYR B O 1
ATOM 3800 N N . GLY B 1 40 ? 58.234 -26.254 -39.927 1.00 49.97 33 GLY B N 1
ATOM 3801 C CA . GLY B 1 40 ? 57.711 -25.254 -38.975 1.00 45.16 33 GLY B CA 1
ATOM 3802 C C . GLY B 1 40 ? 56.297 -25.537 -38.496 1.00 38.10 33 GLY B C 1
ATOM 3803 O O . GLY B 1 40 ? 55.749 -26.586 -38.853 1.00 41.36 33 GLY B O 1
ATOM 3804 N N . ALA B 1 41 ? 55.710 -24.607 -37.739 1.00 38.43 34 ALA B N 1
ATOM 3805 C CA . ALA B 1 41 ? 54.341 -24.790 -37.197 1.00 40.18 34 ALA B CA 1
ATOM 3806 C C . ALA B 1 41 ? 53.277 -24.355 -38.208 1.00 32.71 34 ALA B C 1
ATOM 3807 O O . ALA B 1 41 ? 53.506 -23.376 -38.940 1.00 30.29 34 ALA B O 1
ATOM 3809 N N . VAL B 1 42 ? 52.133 -25.047 -38.219 1.00 36.42 35 VAL B N 1
ATOM 3810 C CA . VAL B 1 42 ? 51.061 -24.756 -39.155 1.00 37.93 35 VAL B CA 1
ATOM 3811 C C . VAL B 1 42 ? 49.726 -24.707 -38.415 1.00 39.82 35 VAL B C 1
ATOM 3812 O O . VAL B 1 42 ? 49.480 -25.495 -37.483 1.00 46.89 35 VAL B O 1
ATOM 3816 N N . ARG B 1 43 ? 48.856 -23.807 -38.889 1.00 37.89 36 ARG B N 1
ATOM 3817 C CA . ARG B 1 43 ? 47.576 -23.548 -38.227 1.00 44.65 36 ARG B CA 1
ATOM 3818 C C . ARG B 1 43 ? 46.452 -24.056 -39.108 1.00 35.08 36 ARG B C 1
ATOM 3819 O O . ARG B 1 43 ? 46.210 -23.463 -40.139 1.00 36.36 36 ARG B O 1
ATOM 3827 N N . GLY B 1 44 ? 45.759 -25.113 -38.676 1.00 34.55 37 GLY B N 1
ATOM 3828 C CA . GLY B 1 44 ? 44.504 -25.534 -39.299 1.00 38.78 37 GLY B CA 1
ATOM 3829 C C . GLY B 1 44 ? 43.286 -25.344 -38.393 1.00 34.56 37 GLY B C 1
ATOM 3830 O O . GLY B 1 44 ? 43.367 -24.683 -37.388 1.00 44.80 37 GLY B O 1
ATOM 3831 N N . ARG B 1 45 ? 42.155 -25.948 -38.782 1.00 39.22 38 ARG B N 1
ATOM 3832 C CA . ARG B 1 45 ? 40.852 -25.726 -38.164 1.00 43.35 38 ARG B CA 1
ATOM 3833 C C . ARG B 1 45 ? 40.265 -27.082 -37.818 1.00 43.17 38 ARG B C 1
ATOM 3834 O O . ARG B 1 45 ? 40.622 -28.054 -38.441 1.00 37.70 38 ARG B O 1
ATOM 3842 N N . SER B 1 46 ? 39.433 -27.148 -36.770 1.00 47.16 39 SER B N 1
ATOM 3843 C CA . SER B 1 46 ? 38.706 -28.347 -36.383 1.00 52.85 39 SER B CA 1
ATOM 3844 C C . SER B 1 46 ? 37.310 -27.988 -35.881 1.00 45.52 39 SER B C 1
ATOM 3845 O O . SER B 1 46 ? 37.149 -27.056 -35.136 1.00 53.37 39 SER B O 1
ATOM 3848 N N . ASP B 1 47 ? 36.330 -28.805 -36.270 1.00 66.57 40 ASP B N 1
ATOM 3849 C CA . ASP B 1 47 ? 34.996 -28.753 -35.704 1.00 72.75 40 ASP B CA 1
ATOM 3850 C C . ASP B 1 47 ? 34.922 -29.669 -34.482 1.00 67.39 40 ASP B C 1
ATOM 3851 O O . ASP B 1 47 ? 33.871 -29.778 -33.860 1.00 64.52 40 ASP B O 1
ATOM 3856 N N . GLY B 1 48 ? 36.024 -30.379 -34.194 1.00 68.98 41 GLY B N 1
ATOM 3857 C CA . GLY B 1 48 ? 36.062 -31.318 -33.096 1.00 68.27 41 GLY B CA 1
ATOM 3858 C C . GLY B 1 48 ? 35.786 -32.757 -33.538 1.00 52.09 41 GLY B C 1
ATOM 3859 O O . GLY B 1 48 ? 35.996 -33.669 -32.764 1.00 55.95 41 GLY B O 1
ATOM 3860 N N . THR B 1 49 ? 35.271 -32.947 -34.747 1.00 54.56 42 THR B N 1
ATOM 3861 C CA . THR B 1 49 ? 35.152 -34.275 -35.351 1.00 60.33 42 THR B CA 1
ATOM 3862 C C . THR B 1 49 ? 36.348 -34.489 -36.286 1.00 59.15 42 THR B C 1
ATOM 3863 O O . THR B 1 49 ? 36.904 -35.573 -36.353 1.00 50.01 42 THR B O 1
ATOM 3867 N N . VAL B 1 50 ? 36.714 -33.447 -37.036 1.00 54.98 43 VAL B N 1
ATOM 3868 C CA . VAL B 1 50 ? 37.764 -33.561 -38.044 1.00 61.75 43 VAL B CA 1
ATOM 3869 C C . VAL B 1 50 ? 38.569 -32.272 -38.030 1.00 53.31 43 VAL B C 1
ATOM 3870 O O . VAL B 1 50 ? 38.039 -31.241 -37.699 1.00 70.05 43 VAL B O 1
ATOM 3874 N N . CYS B 1 51 ? 39.843 -32.358 -38.418 1.00 55.59 44 CYS B N 1
ATOM 3875 C CA . CYS B 1 51 ? 40.702 -31.192 -38.606 1.00 43.24 44 CYS B CA 1
ATOM 3876 C C . CYS B 1 51 ? 41.174 -31.120 -40.067 1.00 38.19 44 CYS B C 1
ATOM 3877 O O . CYS B 1 51 ? 41.273 -32.137 -40.745 1.00 31.83 44 CYS B O 1
ATOM 3880 N N . VAL B 1 52 ? 41.467 -29.894 -40.520 1.00 38.04 45 VAL B N 1
ATOM 3881 C CA . VAL B 1 52 ? 41.913 -29.655 -41.879 1.00 45.47 45 VAL B CA 1
ATOM 3882 C C . VAL B 1 52 ? 43.043 -28.622 -41.868 1.00 44.09 45 VAL B C 1
ATOM 3883 O O . VAL B 1 52 ? 42.940 -27.565 -41.253 1.00 53.91 45 VAL B O 1
ATOM 3887 N N . TRP B 1 53 ? 44.094 -28.928 -42.633 1.00 44.83 46 TRP B N 1
ATOM 3888 C CA . TRP B 1 53 ? 45.188 -28.005 -42.912 1.00 39.97 46 TRP B CA 1
ATOM 3889 C C . TRP B 1 53 ? 45.300 -27.842 -44.418 1.00 42.63 46 TRP B C 1
ATOM 3890 O O . TRP B 1 53 ? 45.429 -28.830 -45.136 1.00 45.22 46 TRP B O 1
ATOM 3901 N N . LYS B 1 54 ? 45.243 -26.594 -44.880 1.00 44.03 47 LYS B N 1
ATOM 3902 C CA . LYS B 1 54 ? 45.261 -26.310 -46.298 1.00 51.71 47 LYS B CA 1
ATOM 3903 C C . LYS B 1 54 ? 46.485 -25.480 -46.628 1.00 51.38 47 LYS B C 1
ATOM 3904 O O . LYS B 1 54 ? 46.884 -24.633 -45.852 1.00 62.41 47 LYS B O 1
ATOM 3910 N N . GLY B 1 55 ? 47.057 -25.695 -47.806 1.00 37.22 48 GLY B N 1
ATOM 3911 C CA . GLY B 1 55 ? 48.080 -24.791 -48.304 1.00 41.42 48 GLY B CA 1
ATOM 3912 C C . GLY B 1 55 ? 49.422 -24.969 -47.577 1.00 46.82 48 GLY B C 1
ATOM 3913 O O . GLY B 1 55 ? 50.206 -24.023 -47.428 1.00 39.92 48 GLY B O 1
ATOM 3914 N N . VAL B 1 56 ? 49.678 -26.197 -47.135 1.00 54.51 49 VAL B N 1
ATOM 3915 C CA . VAL B 1 56 ? 50.926 -26.536 -46.468 1.00 57.19 49 VAL B CA 1
ATOM 3916 C C . VAL B 1 56 ? 51.972 -26.776 -47.544 1.00 50.36 49 VAL B C 1
ATOM 3917 O O . VAL B 1 56 ? 51.728 -27.573 -48.446 1.00 61.99 49 VAL B O 1
ATOM 3921 N N . PRO B 1 57 ? 53.150 -26.109 -47.496 1.00 41.90 50 PRO B N 1
ATOM 3922 C CA . PRO B 1 57 ? 54.196 -26.299 -48.503 1.00 46.93 50 PRO B CA 1
ATOM 3923 C C . PRO B 1 57 ? 55.054 -27.543 -48.263 1.00 36.91 50 PRO B C 1
ATOM 3924 O O . PRO B 1 57 ? 55.481 -27.786 -47.138 1.00 39.47 50 PRO B O 1
ATOM 3928 N N . PHE B 1 58 ? 55.227 -28.358 -49.309 1.00 34.66 51 PHE B N 1
ATOM 3929 C CA . PHE B 1 58 ? 55.949 -29.626 -49.195 1.00 36.99 51 PHE B CA 1
ATOM 3930 C C . PHE B 1 58 ? 57.293 -29.539 -49.900 1.00 42.83 51 PHE B C 1
ATOM 3931 O O . PHE B 1 58 ? 58.088 -30.470 -49.862 1.00 49.44 51 PHE B O 1
ATOM 3939 N N . ALA B 1 59 ? 57.534 -28.397 -50.551 1.00 44.52 52 ALA B N 1
ATOM 3940 C CA . ALA B 1 59 ? 58.738 -28.168 -51.319 1.00 43.72 52 ALA B CA 1
ATOM 3941 C C . ALA B 1 59 ? 58.967 -26.677 -51.412 1.00 39.77 52 ALA B C 1
ATOM 3942 O O . ALA B 1 59 ? 58.055 -25.890 -51.234 1.00 47.65 52 ALA B O 1
ATOM 3944 N N . ARG B 1 60 ? 60.215 -26.309 -51.717 1.00 47.00 53 ARG B N 1
ATOM 3945 C CA . ARG B 1 60 ? 60.533 -24.931 -52.011 1.00 52.00 53 ARG B CA 1
ATOM 3946 C C . ARG B 1 60 ? 59.832 -24.499 -53.304 1.00 48.40 53 ARG B C 1
ATOM 3947 O O . ARG B 1 60 ? 59.744 -25.280 -54.245 1.00 51.70 53 ARG B O 1
ATOM 3955 N N . PRO B 1 61 ? 59.326 -23.246 -53.377 1.00 51.15 54 PRO B N 1
ATOM 3956 C CA . PRO B 1 61 ? 58.580 -22.790 -54.541 1.00 47.06 54 PRO B CA 1
ATOM 3957 C C . PRO B 1 61 ? 59.424 -22.917 -55.806 1.00 56.34 54 PRO B C 1
ATOM 3958 O O . PRO B 1 61 ? 60.552 -22.425 -55.839 1.00 52.50 54 PRO B O 1
ATOM 3962 N N . PRO B 1 62 ? 58.908 -23.565 -56.875 1.00 51.70 55 PRO B N 1
ATOM 3963 C CA . PRO B 1 62 ? 59.697 -23.856 -58.077 1.00 47.64 55 PRO B CA 1
ATOM 3964 C C . PRO B 1 62 ? 59.712 -22.688 -59.054 1.00 53.21 55 PRO B C 1
ATOM 3965 O O . PRO B 1 62 ? 59.182 -22.786 -60.155 1.00 63.82 55 PRO B O 1
ATOM 3969 N N . VAL B 1 63 ? 60.361 -21.596 -58.629 1.00 49.04 56 VAL B N 1
ATOM 3970 C CA . VAL B 1 63 ? 60.381 -20.342 -59.352 1.00 44.36 56 VAL B CA 1
ATOM 3971 C C . VAL B 1 63 ? 61.819 -19.825 -59.423 1.00 42.29 56 VAL B C 1
ATOM 3972 O O . VAL B 1 63 ? 62.676 -20.239 -58.656 1.00 53.66 56 VAL B O 1
ATOM 3976 N N . GLY B 1 64 ? 62.060 -18.869 -60.331 1.00 35.45 57 GLY B N 1
ATOM 3977 C CA . GLY B 1 64 ? 63.387 -18.374 -60.658 1.00 38.58 57 GLY B CA 1
ATOM 3978 C C . GLY B 1 64 ? 64.337 -19.507 -61.028 1.00 41.38 57 GLY B C 1
ATOM 3979 O O . GLY B 1 64 ? 64.043 -20.294 -61.942 1.00 55.28 57 GLY B O 1
ATOM 3980 N N . PRO B 1 65 ? 65.442 -19.674 -60.259 1.00 49.73 58 PRO B N 1
ATOM 3981 C CA . PRO B 1 65 ? 66.404 -20.755 -60.480 1.00 46.05 58 PRO B CA 1
ATOM 3982 C C . PRO B 1 65 ? 65.791 -22.144 -60.341 1.00 44.84 58 PRO B C 1
ATOM 3983 O O . PRO B 1 65 ? 66.248 -23.081 -60.979 1.00 50.44 58 PRO B O 1
ATOM 3987 N N . LEU B 1 66 ? 64.750 -22.254 -59.495 1.00 45.10 59 LEU B N 1
ATOM 3988 C CA . LEU B 1 66 ? 64.131 -23.532 -59.194 1.00 49.83 59 LEU B CA 1
ATOM 3989 C C . LEU B 1 66 ? 63.157 -23.949 -60.286 1.00 44.05 59 LEU B C 1
ATOM 3990 O O . LEU B 1 66 ? 62.739 -25.117 -60.299 1.00 40.63 59 LEU B O 1
ATOM 3995 N N . ARG B 1 67 ? 62.775 -23.012 -61.172 1.00 39.57 60 ARG B N 1
ATOM 3996 C CA . ARG B 1 67 ? 61.977 -23.382 -62.342 1.00 37.11 60 ARG B CA 1
ATOM 3997 C C . ARG B 1 67 ? 62.740 -24.408 -63.179 1.00 33.66 60 ARG B C 1
ATOM 3998 O O . ARG B 1 67 ? 63.948 -24.294 -63.339 1.00 30.89 60 ARG B O 1
ATOM 4006 N N . PHE B 1 68 ? 62.009 -25.408 -63.703 1.00 29.88 61 PHE B N 1
ATOM 4007 C CA . PHE B 1 68 ? 62.537 -26.491 -64.516 1.00 30.82 61 PHE B CA 1
ATOM 4008 C C . PHE B 1 68 ? 63.591 -27.286 -63.727 1.00 29.66 61 PHE B C 1
ATOM 4009 O O . PHE B 1 68 ? 64.394 -27.999 -64.308 1.00 44.43 61 PHE B O 1
ATOM 4017 N N . ARG B 1 69 ? 63.504 -27.285 -62.394 1.00 38.36 62 ARG B N 1
ATOM 4018 C CA . ARG B 1 69 ? 64.406 -28.082 -61.577 1.00 37.03 62 ARG B CA 1
ATOM 4019 C C . ARG B 1 69 ? 63.590 -29.015 -60.675 1.00 37.22 62 ARG B C 1
ATOM 4020 O O . ARG B 1 69 ? 62.460 -28.720 -60.364 1.00 34.83 62 ARG B O 1
ATOM 4028 N N . PRO B 1 70 ? 64.154 -30.168 -60.198 1.00 38.49 63 PRO B N 1
ATOM 4029 C CA . PRO B 1 70 ? 63.448 -31.026 -59.253 1.00 42.83 63 PRO B CA 1
ATOM 4030 C C . PRO B 1 70 ? 63.081 -30.346 -57.937 1.00 48.52 63 PRO B C 1
ATOM 4031 O O . PRO B 1 70 ? 63.720 -29.377 -57.516 1.00 54.98 63 PRO B O 1
ATOM 4035 N N . PRO B 1 71 ? 62.027 -30.836 -57.257 1.00 44.52 64 PRO B N 1
ATOM 4036 C CA . PRO B 1 71 ? 61.558 -30.238 -56.005 1.00 50.11 64 PRO B CA 1
ATOM 4037 C C . PRO B 1 71 ? 62.604 -30.416 -54.903 1.00 52.02 64 PRO B C 1
ATOM 4038 O O . PRO B 1 71 ? 63.242 -31.449 -54.839 1.00 49.25 64 PRO B O 1
ATOM 4042 N N . GLU B 1 72 ? 62.764 -29.389 -54.059 1.00 54.26 65 GLU B N 1
ATOM 4043 C CA . GLU B 1 72 ? 63.571 -29.487 -52.859 1.00 57.30 65 GLU B CA 1
ATOM 4044 C C . GLU B 1 72 ? 62.681 -29.289 -51.642 1.00 47.45 65 GLU B C 1
ATOM 4045 O O . GLU B 1 72 ? 61.732 -28.536 -51.704 1.00 47.14 65 GLU B O 1
ATOM 4051 N N . PRO B 1 73 ? 63.058 -29.842 -50.476 1.00 47.23 66 PRO B N 1
ATOM 4052 C CA . PRO B 1 73 ? 62.335 -29.604 -49.239 1.00 46.91 66 PRO B CA 1
ATOM 4053 C C . PRO B 1 73 ? 62.168 -28.119 -48.958 1.00 44.76 66 PRO B C 1
ATOM 4054 O O . PRO B 1 73 ? 62.951 -27.293 -49.405 1.00 38.38 66 PRO B O 1
ATOM 4058 N N . PRO B 1 74 ? 61.083 -27.723 -48.278 1.00 64.32 67 PRO B N 1
ATOM 4059 C CA . PRO B 1 74 ? 60.822 -26.303 -48.012 1.00 61.60 67 PRO B CA 1
ATOM 4060 C C . PRO B 1 74 ? 61.821 -25.723 -47.007 1.00 62.76 67 PRO B C 1
ATOM 4061 O O . PRO B 1 74 ? 62.354 -26.433 -46.154 1.00 64.27 67 PRO B O 1
ATOM 4065 N N . GLU B 1 75 ? 62.126 -24.434 -47.157 1.00 57.36 68 GLU B N 1
ATOM 4066 C CA . GLU B 1 75 ? 62.998 -23.763 -46.212 1.00 55.62 68 GLU B CA 1
ATOM 4067 C C . GLU B 1 75 ? 62.193 -23.506 -44.936 1.00 59.29 68 GLU B C 1
ATOM 4068 O O . GLU B 1 75 ? 61.008 -23.177 -44.998 1.00 71.26 68 GLU B O 1
ATOM 4074 N N . PRO B 1 76 ? 62.806 -23.707 -43.750 1.00 50.93 69 PRO B N 1
ATOM 4075 C CA . PRO B 1 76 ? 62.099 -23.591 -42.483 1.00 45.03 69 PRO B CA 1
ATOM 4076 C C . PRO B 1 76 ? 61.546 -22.191 -42.209 1.00 40.92 69 PRO B C 1
ATOM 4077 O O . PRO B 1 76 ? 62.087 -21.200 -42.654 1.00 47.33 69 PRO B O 1
ATOM 4081 N N . TRP B 1 77 ? 60.459 -22.125 -41.447 1.00 46.73 70 TRP B N 1
ATOM 4082 C CA . TRP B 1 77 ? 59.966 -20.855 -40.909 1.00 53.87 70 TRP B CA 1
ATOM 4083 C C . TRP B 1 77 ? 59.907 -20.926 -39.376 1.00 43.40 70 TRP B C 1
ATOM 4084 O O . TRP B 1 77 ? 59.686 -21.976 -38.779 1.00 43.46 70 TRP B O 1
ATOM 4095 N N . SER B 1 78 ? 60.116 -19.787 -38.737 1.00 55.12 71 SER B N 1
ATOM 4096 C CA . SER B 1 78 ? 59.810 -19.629 -37.327 1.00 62.73 71 SER B CA 1
ATOM 4097 C C . SER B 1 78 ? 58.374 -19.153 -37.198 1.00 68.25 71 SER B C 1
ATOM 4098 O O . SER B 1 78 ? 57.852 -18.512 -38.099 1.00 77.35 71 SER B O 1
ATOM 4101 N N . GLY B 1 79 ? 57.738 -19.450 -36.064 1.00 71.95 72 GLY B N 1
ATOM 4102 C CA . GLY B 1 79 ? 56.393 -18.947 -35.798 1.00 68.79 72 GLY B CA 1
ATOM 4103 C C . GLY B 1 79 ? 55.327 -19.852 -36.410 1.00 71.51 72 GLY B C 1
ATOM 4104 O O . GLY B 1 79 ? 55.646 -20.945 -36.817 1.00 69.85 72 GLY B O 1
ATOM 4105 N N . VAL B 1 80 ? 54.079 -19.372 -36.456 1.00 69.57 73 VAL B N 1
ATOM 4106 C CA . VAL B 1 80 ? 52.932 -20.153 -36.906 1.00 61.66 73 VAL B CA 1
ATOM 4107 C C . VAL B 1 80 ? 52.591 -19.714 -38.321 1.00 51.19 73 VAL B C 1
ATOM 4108 O O . VAL B 1 80 ? 52.389 -18.528 -38.545 1.00 37.24 73 VAL B O 1
ATOM 4112 N N . ARG B 1 81 ? 52.613 -20.656 -39.266 1.00 55.32 74 ARG B N 1
ATOM 4113 C CA . ARG B 1 81 ? 52.137 -20.389 -40.619 1.00 43.84 74 ARG B CA 1
ATOM 4114 C C . ARG B 1 81 ? 50.658 -20.792 -40.769 1.00 44.14 74 ARG B C 1
ATOM 4115 O O . ARG B 1 81 ? 50.242 -21.859 -40.338 1.00 51.16 74 ARG B O 1
ATOM 4123 N N . ASP B 1 82 ? 49.863 -19.909 -41.371 1.00 57.00 75 ASP B N 1
ATOM 4124 C CA . ASP B 1 82 ? 48.425 -20.139 -41.499 1.00 53.76 75 ASP B CA 1
ATOM 4125 C C . ASP B 1 82 ? 48.182 -21.217 -42.568 1.00 49.90 75 ASP B C 1
ATOM 4126 O O . ASP B 1 82 ? 48.740 -21.143 -43.644 1.00 65.35 75 ASP B O 1
ATOM 4131 N N . ALA B 1 83 ? 47.363 -22.220 -42.240 1.00 54.33 76 ALA B N 1
ATOM 4132 C CA . ALA B 1 83 ? 46.938 -23.267 -43.159 1.00 50.75 76 ALA B CA 1
ATOM 4133 C C . ALA B 1 83 ? 45.413 -23.282 -43.294 1.00 46.79 76 ALA B C 1
ATOM 4134 O O . ALA B 1 83 ? 44.824 -24.340 -43.489 1.00 67.68 76 ALA B O 1
ATOM 4136 N N . THR B 1 84 ? 44.773 -22.115 -43.154 1.00 45.21 77 THR B N 1
ATOM 4137 C CA . THR B 1 84 ? 43.311 -22.037 -43.171 1.00 48.37 77 THR B CA 1
ATOM 4138 C C . THR B 1 84 ? 42.789 -21.892 -44.603 1.00 45.77 77 THR B C 1
ATOM 4139 O O . THR B 1 84 ? 41.646 -22.252 -44.862 1.00 46.66 77 THR B O 1
ATOM 4143 N N . ARG B 1 85 ? 43.647 -21.434 -45.536 1.00 51.07 78 ARG B N 1
ATOM 4144 C CA . ARG B 1 85 ? 43.271 -21.240 -46.940 1.00 44.30 78 ARG B CA 1
ATOM 4145 C C . ARG B 1 85 ? 44.102 -22.092 -47.909 1.00 47.45 78 ARG B C 1
ATOM 4146 O O . ARG B 1 85 ? 45.298 -22.296 -47.699 1.00 52.00 78 ARG B O 1
ATOM 4154 N N . PHE B 1 86 ? 43.474 -22.506 -49.016 1.00 48.06 79 PHE B N 1
ATOM 4155 C CA . PHE B 1 86 ? 44.087 -23.374 -50.007 1.00 41.47 79 PHE B CA 1
ATOM 4156 C C . PHE B 1 86 ? 45.320 -22.701 -50.611 1.00 37.51 79 PHE B C 1
ATOM 4157 O O . PHE B 1 86 ? 45.330 -21.518 -50.800 1.00 27.80 79 PHE B O 1
ATOM 4165 N N . GLY B 1 87 ? 46.339 -23.492 -50.938 1.00 37.26 80 GLY B N 1
ATOM 4166 C CA . GLY B 1 87 ? 47.434 -22.988 -51.741 1.00 39.65 80 GLY B CA 1
ATOM 4167 C C . GLY B 1 87 ? 46.997 -22.834 -53.197 1.00 42.67 80 GLY B C 1
ATOM 4168 O O . GLY B 1 87 ? 46.107 -23.565 -53.653 1.00 37.45 80 GLY B O 1
ATOM 4169 N N . PRO B 1 88 ? 47.622 -21.907 -53.944 1.00 41.72 81 PRO B N 1
ATOM 4170 C CA . PRO B 1 88 ? 47.345 -21.738 -55.371 1.00 42.31 81 PRO B CA 1
ATOM 4171 C C . PRO B 1 88 ? 47.591 -22.985 -56.217 1.00 41.68 81 PRO B C 1
ATOM 4172 O O . PRO B 1 88 ? 48.501 -23.774 -55.919 1.00 41.14 81 PRO B O 1
ATOM 4176 N N . ALA B 1 89 ? 46.794 -23.148 -57.285 1.00 39.25 82 ALA B N 1
ATOM 4177 C CA . ALA B 1 89 ? 47.027 -24.195 -58.263 1.00 39.43 82 ALA B CA 1
ATOM 4178 C C . ALA B 1 89 ? 48.182 -23.809 -59.187 1.00 41.23 82 ALA B C 1
ATOM 4179 O O . ALA B 1 89 ? 48.514 -22.629 -59.355 1.00 49.54 82 ALA B O 1
ATOM 4181 N N . SER B 1 90 ? 48.767 -24.844 -59.794 1.00 41.93 83 SER B N 1
ATOM 4182 C CA . SER B 1 90 ? 49.769 -24.702 -60.834 1.00 42.41 83 SER B CA 1
ATOM 4183 C C . SER B 1 90 ? 49.153 -24.003 -62.039 1.00 50.93 83 SER B C 1
ATOM 4184 O O . SER B 1 90 ? 47.976 -24.168 -62.361 1.00 70.15 83 SER B O 1
ATOM 4187 N N . VAL B 1 91 ? 49.975 -23.215 -62.724 1.00 52.92 84 VAL B N 1
ATOM 4188 C CA . VAL B 1 91 ? 49.492 -22.440 -63.847 1.00 39.21 84 VAL B CA 1
ATOM 4189 C C . VAL B 1 91 ? 48.998 -23.381 -64.930 1.00 38.93 84 VAL B C 1
ATOM 4190 O O . VAL B 1 91 ? 49.715 -24.314 -65.334 1.00 31.74 84 VAL B O 1
ATOM 4194 N N . GLN B 1 92 ? 47.756 -23.117 -65.387 1.00 43.16 85 GLN B N 1
ATOM 4195 C CA . GLN B 1 92 ? 47.061 -24.018 -66.255 1.00 42.65 85 GLN B CA 1
ATOM 4196 C C . GLN B 1 92 ? 46.122 -23.280 -67.220 1.00 41.41 85 GLN B C 1
ATOM 4197 O O . GLN B 1 92 ? 45.639 -22.154 -66.964 1.00 40.35 85 GLN B O 1
ATOM 4203 N N . PRO B 1 93 ? 45.844 -23.897 -68.382 1.00 40.63 86 PRO B N 1
ATOM 4204 C CA . PRO B 1 93 ? 44.753 -23.462 -69.252 1.00 41.66 86 PRO B CA 1
ATOM 4205 C C . PRO B 1 93 ? 43.415 -23.747 -68.582 1.00 39.59 86 PRO B C 1
ATOM 4206 O O . PRO B 1 93 ? 43.321 -24.533 -67.640 1.00 35.35 86 PRO B O 1
ATOM 4210 N N . GLU B 1 94 ? 42.382 -23.056 -69.033 1.00 43.15 87 GLU B N 1
ATOM 4211 C CA . GLU B 1 94 ? 41.039 -23.364 -68.562 1.00 51.91 87 GLU B CA 1
ATOM 4212 C C . GLU B 1 94 ? 40.622 -24.728 -69.120 1.00 55.30 87 GLU B C 1
ATOM 4213 O O . GLU B 1 94 ? 40.981 -25.107 -70.235 1.00 58.66 87 GLU B O 1
ATOM 4219 N N . ASP B 1 95 ? 39.910 -25.496 -68.307 1.00 64.39 88 ASP B N 1
ATOM 4220 C CA . ASP B 1 95 ? 39.151 -26.655 -68.770 1.00 73.08 88 ASP B CA 1
ATOM 4221 C C . ASP B 1 95 ? 37.722 -26.190 -69.036 1.00 72.47 88 ASP B C 1
ATOM 4222 O O . ASP B 1 95 ? 36.963 -25.957 -68.091 1.00 78.49 88 ASP B O 1
ATOM 4227 N N . ARG B 1 96 ? 37.400 -26.025 -70.326 1.00 78.40 89 ARG B N 1
ATOM 4228 C CA . ARG B 1 96 ? 36.156 -25.394 -70.734 1.00 83.08 89 ARG B CA 1
ATOM 4229 C C . ARG B 1 96 ? 34.984 -26.298 -70.351 1.00 84.91 89 ARG B C 1
ATOM 4230 O O . ARG B 1 96 ? 34.009 -25.885 -69.687 1.00 98.63 89 ARG B O 1
ATOM 4232 N N . LEU B 1 97 ? 35.157 -27.581 -70.696 1.00 79.97 90 LEU B N 1
ATOM 4233 C CA . LEU B 1 97 ? 34.193 -28.600 -70.311 1.00 79.95 90 LEU B CA 1
ATOM 4234 C C . LEU B 1 97 ? 33.969 -28.577 -68.791 1.00 73.47 90 LEU B C 1
ATOM 4235 O O . LEU B 1 97 ? 32.817 -28.569 -68.402 1.00 76.46 90 LEU B O 1
ATOM 4240 N N . ILE B 1 98 ? 35.022 -28.501 -67.958 1.00 66.02 91 ILE B N 1
ATOM 4241 C CA . ILE B 1 98 ? 34.856 -28.471 -66.512 1.00 58.73 91 ILE B CA 1
ATOM 4242 C C . ILE B 1 98 ? 34.051 -27.263 -66.061 1.00 77.05 91 ILE B C 1
ATOM 4243 O O . ILE B 1 98 ? 33.143 -27.421 -65.236 1.00 73.70 91 ILE B O 1
ATOM 4245 N N . SER B 1 99 ? 34.295 -26.082 -66.653 1.00 78.30 92 SER B N 1
ATOM 4246 C CA . SER B 1 99 ? 33.503 -24.898 -66.307 1.00 79.58 92 SER B CA 1
ATOM 4247 C C . SER B 1 99 ? 32.029 -25.095 -66.706 1.00 83.49 92 SER B C 1
ATOM 4248 O O . SER B 1 99 ? 31.098 -24.757 -65.974 1.00 78.38 92 SER B O 1
ATOM 4251 N N . ASN B 1 100 ? 31.818 -25.667 -67.895 1.00 91.89 93 ASN B N 1
ATOM 4252 C CA . ASN B 1 100 ? 30.474 -25.884 -68.410 1.00 89.09 93 ASN B CA 1
ATOM 4253 C C . ASN B 1 100 ? 29.783 -26.957 -67.574 1.00 81.19 93 ASN B C 1
ATOM 4254 O O . ASN B 1 100 ? 28.614 -26.822 -67.260 1.00 77.30 93 ASN B O 1
ATOM 4259 N N . LEU B 1 101 ? 30.530 -28.014 -67.242 1.00 94.66 94 LEU B N 1
ATOM 4260 C CA . LEU B 1 101 ? 30.008 -29.164 -66.521 1.00 110.65 94 LEU B CA 1
ATOM 4261 C C . LEU B 1 101 ? 29.598 -28.784 -65.095 1.00 112.93 94 LEU B C 1
ATOM 4262 O O . LEU B 1 101 ? 28.573 -29.250 -64.592 1.00 113.53 94 LEU B O 1
ATOM 4264 N N . THR B 1 102 ? 30.427 -27.962 -64.433 1.00 101.55 95 THR B N 1
ATOM 4265 C CA . THR B 1 102 ? 30.293 -27.696 -63.012 1.00 86.34 95 THR B CA 1
ATOM 4266 C C . THR B 1 102 ? 30.332 -26.194 -62.807 1.00 87.29 95 THR B C 1
ATOM 4267 O O . THR B 1 102 ? 30.849 -25.468 -63.651 1.00 69.18 95 THR B O 1
ATOM 4271 N N . GLY B 1 103 ? 29.904 -25.758 -61.620 1.00 98.26 96 GLY B N 1
ATOM 4272 C CA . GLY B 1 103 ? 29.715 -24.346 -61.338 1.00 105.14 96 GLY B CA 1
ATOM 4273 C C . GLY B 1 103 ? 30.999 -23.631 -60.914 1.00 106.66 96 GLY B C 1
ATOM 4274 O O . GLY B 1 103 ? 31.021 -22.404 -60.866 1.00 104.14 96 GLY B O 1
ATOM 4275 N N . GLY B 1 104 ? 32.074 -24.386 -60.633 1.00 94.06 97 GLY B N 1
ATOM 4276 C CA . GLY B 1 104 ? 33.320 -23.806 -60.168 1.00 91.41 97 GLY B CA 1
ATOM 4277 C C . GLY B 1 104 ? 33.832 -22.696 -61.093 1.00 98.43 97 GLY B C 1
ATOM 4278 O O . GLY B 1 104 ? 33.822 -22.835 -62.314 1.00 98.02 97 GLY B O 1
ATOM 4279 N N . ALA B 1 105 ? 34.294 -21.588 -60.484 1.00 104.04 98 ALA B N 1
ATOM 4280 C CA . ALA B 1 105 ? 34.966 -20.513 -61.197 1.00 88.88 98 ALA B CA 1
ATOM 4281 C C . ALA B 1 105 ? 36.440 -20.873 -61.356 1.00 86.15 98 ALA B C 1
ATOM 4282 O O . ALA B 1 105 ? 36.942 -21.714 -60.615 1.00 78.71 98 ALA B O 1
ATOM 4284 N N . THR B 1 106 ? 37.131 -20.167 -62.273 1.00 87.44 99 THR B N 1
ATOM 4285 C CA . THR B 1 106 ? 38.514 -20.450 -62.652 1.00 80.34 99 THR B CA 1
ATOM 4286 C C . THR B 1 106 ? 39.395 -20.469 -61.403 1.00 81.47 99 THR B C 1
ATOM 4287 O O . THR B 1 106 ? 39.221 -19.636 -60.510 1.00 77.29 99 THR B O 1
ATOM 4291 N N . LEU B 1 107 ? 40.348 -21.414 -61.389 1.00 69.74 100 LEU B N 1
ATOM 4292 C CA . LEU B 1 107 ? 41.172 -21.716 -60.230 1.00 54.39 100 LEU B CA 1
ATOM 4293 C C . LEU B 1 107 ? 42.158 -20.581 -60.003 1.00 51.26 100 LEU B C 1
ATOM 4294 O O . LEU B 1 107 ? 42.723 -20.045 -60.970 1.00 51.79 100 LEU B O 1
ATOM 4299 N N . PRO B 1 108 ? 42.372 -20.137 -58.741 1.00 45.54 101 PRO B N 1
ATOM 4300 C CA . PRO B 1 108 ? 43.461 -19.214 -58.436 1.00 48.13 101 PRO B CA 1
ATOM 4301 C C . PRO B 1 108 ? 44.750 -20.000 -58.678 1.00 40.60 101 PRO B C 1
ATOM 4302 O O . PRO B 1 108 ? 44.823 -21.210 -58.406 1.00 39.03 101 PRO B O 1
ATOM 4306 N N . GLN B 1 109 ? 45.748 -19.314 -59.251 1.00 41.69 102 GLN B N 1
ATOM 4307 C CA . GLN B 1 109 ? 46.893 -19.992 -59.807 1.00 43.46 102 GLN B CA 1
ATOM 4308 C C . GLN B 1 109 ? 48.158 -19.179 -59.589 1.00 51.44 102 GLN B C 1
ATOM 4309 O O . GLN B 1 109 ? 48.157 -17.951 -59.693 1.00 35.65 102 GLN B O 1
ATOM 4315 N N . ASP B 1 110 ? 49.265 -19.881 -59.352 1.00 53.55 103 ASP B N 1
ATOM 4316 C CA . ASP B 1 110 ? 50.573 -19.240 -59.301 1.00 46.92 103 ASP B CA 1
ATOM 4317 C C . ASP B 1 110 ? 51.629 -20.284 -59.631 1.00 38.39 103 ASP B C 1
ATOM 4318 O O . ASP B 1 110 ? 51.426 -21.479 -59.406 1.00 36.93 103 ASP B O 1
ATOM 4323 N N . GLU B 1 111 ? 52.746 -19.830 -60.163 1.00 40.78 104 GLU B N 1
ATOM 4324 C CA . GLU B 1 111 ? 53.870 -20.725 -60.408 1.00 48.35 104 GLU B CA 1
ATOM 4325 C C . GLU B 1 111 ? 54.351 -21.308 -59.071 1.00 47.89 104 GLU B C 1
ATOM 4326 O O . GLU B 1 111 ? 54.802 -22.462 -59.018 1.00 54.88 104 GLU B O 1
ATOM 4332 N N . ASP B 1 112 ? 54.208 -20.537 -57.979 1.00 52.30 105 ASP B N 1
ATOM 4333 C CA . ASP B 1 112 ? 54.432 -21.076 -56.626 1.00 47.08 105 ASP B CA 1
ATOM 4334 C C . ASP B 1 112 ? 53.211 -21.858 -56.168 1.00 36.43 105 ASP B C 1
ATOM 4335 O O . ASP B 1 112 ? 52.305 -21.298 -55.558 1.00 35.84 105 ASP B O 1
ATOM 4340 N N . CYS B 1 113 ? 53.211 -23.161 -56.466 1.00 38.39 106 CYS B N 1
ATOM 4341 C CA . CYS B 1 113 ? 51.996 -23.973 -56.380 1.00 39.51 106 CYS B CA 1
ATOM 4342 C C . CYS B 1 113 ? 52.226 -25.239 -55.561 1.00 41.55 106 CYS B C 1
ATOM 4343 O O . CYS B 1 113 ? 51.292 -26.034 -55.399 1.00 39.25 106 CYS B O 1
ATOM 4346 N N . LEU B 1 114 ? 53.426 -25.479 -55.007 1.00 40.95 107 LEU B N 1
ATOM 4347 C CA . LEU B 1 114 ? 53.642 -26.775 -54.361 1.00 40.65 107 LEU B CA 1
ATOM 4348 C C . LEU B 1 114 ? 53.076 -26.787 -52.944 1.00 50.55 107 LEU B C 1
ATOM 4349 O O . LEU B 1 114 ? 53.780 -26.497 -51.989 1.00 65.28 107 LEU B O 1
ATOM 4354 N N . TYR B 1 115 ? 51.793 -27.166 -52.824 1.00 45.24 108 TYR B N 1
ATOM 4355 C CA . TYR B 1 115 ? 51.106 -27.198 -51.545 1.00 41.86 108 TYR B CA 1
ATOM 4356 C C . TYR B 1 115 ? 50.269 -28.452 -51.469 1.00 46.14 108 TYR B C 1
ATOM 4357 O O . TYR B 1 115 ? 49.785 -28.912 -52.475 1.00 42.86 108 TYR B O 1
ATOM 4366 N N . LEU B 1 116 ? 50.095 -28.965 -50.251 1.00 44.72 109 LEU B N 1
ATOM 4367 C CA . LEU B 1 116 ? 49.198 -30.073 -50.001 1.00 40.53 109 LEU B CA 1
ATOM 4368 C C . LEU B 1 116 ? 48.219 -29.701 -48.882 1.00 39.34 109 LEU B C 1
ATOM 4369 O O . LEU B 1 116 ? 48.400 -28.721 -48.183 1.00 38.19 109 LEU B O 1
ATOM 4374 N N . ASN B 1 117 ? 47.148 -30.489 -48.769 1.00 42.15 110 ASN B N 1
ATOM 4375 C CA . ASN B 1 117 ? 46.071 -30.263 -47.835 1.00 42.70 110 ASN B CA 1
ATOM 4376 C C . ASN B 1 117 ? 45.851 -31.578 -47.086 1.00 41.69 110 ASN B C 1
ATOM 4377 O O . ASN B 1 117 ? 45.963 -32.661 -47.681 1.00 35.04 110 ASN B O 1
ATOM 4382 N N . ILE B 1 118 ? 45.583 -31.486 -45.771 1.00 42.36 111 ILE B N 1
ATOM 4383 C CA . ILE B 1 118 ? 45.501 -32.650 -44.910 1.00 50.27 111 ILE B CA 1
ATOM 4384 C C . ILE B 1 118 ? 44.198 -32.623 -44.113 1.00 46.54 111 ILE B C 1
ATOM 4385 O O . ILE B 1 118 ? 43.900 -31.636 -43.469 1.00 43.91 111 ILE B O 1
ATOM 4390 N N . TRP B 1 119 ? 43.486 -33.755 -44.134 1.00 43.67 112 TRP B N 1
ATOM 4391 C CA . TRP B 1 119 ? 42.325 -33.985 -43.311 1.00 43.92 112 TRP B CA 1
ATOM 4392 C C . TRP B 1 119 ? 42.611 -35.145 -42.361 1.00 41.10 112 TRP B C 1
ATOM 4393 O O . TRP B 1 119 ? 42.973 -36.220 -42.818 1.00 48.80 112 TRP B O 1
ATOM 4404 N N . SER B 1 120 ? 42.423 -34.904 -41.058 1.00 43.94 113 SER B N 1
ATOM 4405 C CA . SER B 1 120 ? 42.587 -35.937 -40.046 1.00 54.63 113 SER B CA 1
ATOM 4406 C C . SER B 1 120 ? 41.533 -35.775 -38.958 1.00 52.46 113 SER B C 1
ATOM 4407 O O . SER B 1 120 ? 41.213 -34.642 -38.579 1.00 65.18 113 SER B O 1
ATOM 4410 N N . PRO B 1 121 ? 41.015 -36.878 -38.386 1.00 49.89 114 PRO B N 1
ATOM 4411 C CA . PRO B 1 121 ? 40.171 -36.804 -37.204 1.00 50.73 114 PRO B CA 1
ATOM 4412 C C . PRO B 1 121 ? 40.859 -36.090 -36.049 1.00 58.97 114 PRO B C 1
ATOM 4413 O O . PRO B 1 121 ? 40.228 -35.239 -35.406 1.00 55.43 114 PRO B O 1
ATOM 4417 N N . SER B 1 122 ? 42.156 -36.407 -35.830 1.00 61.13 115 SER B N 1
ATOM 4418 C CA . SER B 1 122 ? 42.920 -35.788 -34.750 1.00 64.67 115 SER B CA 1
ATOM 4419 C C . SER B 1 122 ? 44.426 -35.869 -35.014 1.00 60.29 115 SER B C 1
ATOM 4420 O O . SER B 1 122 ? 44.887 -36.823 -35.598 1.00 64.19 115 SER B O 1
ATOM 4423 N N . PRO B 1 123 ? 45.232 -34.894 -34.545 1.00 60.06 116 PRO B N 1
ATOM 4424 C CA . PRO B 1 123 ? 46.692 -34.992 -34.626 1.00 62.19 116 PRO B CA 1
ATOM 4425 C C . PRO B 1 123 ? 47.264 -36.155 -33.815 1.00 66.60 116 PRO B C 1
ATOM 4426 O O . PRO B 1 123 ? 48.291 -36.722 -34.190 1.00 86.63 116 PRO B O 1
ATOM 4430 N N . ASP B 1 124 ? 46.556 -36.525 -32.732 1.00 72.47 117 ASP B N 1
ATOM 4431 C CA . ASP B 1 124 ? 46.915 -37.672 -31.918 1.00 61.02 117 ASP B CA 1
ATOM 4432 C C . ASP B 1 124 ? 46.464 -38.951 -32.606 1.00 53.27 117 ASP B C 1
ATOM 4433 O O . ASP B 1 124 ? 45.368 -38.988 -33.141 1.00 60.41 117 ASP B O 1
ATOM 4438 N N . GLY B 1 125 ? 47.302 -39.997 -32.558 1.00 50.57 118 GLY B N 1
ATOM 4439 C CA . GLY B 1 125 ? 47.009 -41.249 -33.236 1.00 54.11 118 GLY B CA 1
ATOM 4440 C C . GLY B 1 125 ? 47.883 -41.452 -34.476 1.00 56.17 118 GLY B C 1
ATOM 4441 O O . GLY B 1 125 ? 48.644 -40.577 -34.859 1.00 63.11 118 GLY B O 1
ATOM 4442 N N . ARG B 1 126 ? 47.800 -42.664 -35.027 1.00 50.51 119 ARG B N 1
ATOM 4443 C CA . ARG B 1 126 ? 48.531 -43.105 -36.196 1.00 51.62 119 ARG B CA 1
ATOM 4444 C C . ARG B 1 126 ? 47.579 -43.863 -37.120 1.00 51.06 119 ARG B C 1
ATOM 4445 O O . ARG B 1 126 ? 47.529 -45.097 -37.126 1.00 47.59 119 ARG B O 1
ATOM 4453 N N . ARG B 1 127 ? 46.871 -43.104 -37.948 1.00 42.45 120 ARG B N 1
ATOM 4454 C CA . ARG B 1 127 ? 45.859 -43.651 -38.828 1.00 48.39 120 ARG B CA 1
ATOM 4455 C C . ARG B 1 127 ? 46.438 -44.065 -40.191 1.00 47.06 120 ARG B C 1
ATOM 4456 O O . ARG B 1 127 ? 47.438 -43.529 -40.642 1.00 42.21 120 ARG B O 1
ATOM 4464 N N . PRO B 1 128 ? 45.785 -44.985 -40.919 1.00 53.86 121 PRO B N 1
ATOM 4465 C CA . PRO B 1 128 ? 46.118 -45.248 -42.326 1.00 55.70 121 PRO B CA 1
ATOM 4466 C C . PRO B 1 128 ? 45.954 -43.966 -43.137 1.00 53.85 121 PRO B C 1
ATOM 4467 O O . PRO B 1 128 ? 45.115 -43.126 -42.766 1.00 43.73 121 PRO B O 1
ATOM 4471 N N . VAL B 1 129 ? 46.791 -43.793 -44.194 1.00 49.87 122 VAL B N 1
ATOM 4472 C CA . VAL B 1 129 ? 46.822 -42.515 -44.911 1.00 51.79 122 VAL B CA 1
ATOM 4473 C C . VAL B 1 129 ? 46.432 -42.761 -46.380 1.00 39.57 122 VAL B C 1
ATOM 4474 O O . VAL B 1 129 ? 46.940 -43.680 -47.013 1.00 41.27 122 VAL B O 1
ATOM 4478 N N . MET B 1 130 ? 45.558 -41.903 -46.922 1.00 43.33 123 MET B N 1
ATOM 4479 C CA . MET B 1 130 ? 45.209 -41.936 -48.341 1.00 45.99 123 MET B CA 1
ATOM 4480 C C . MET B 1 130 ? 45.713 -40.668 -49.018 1.00 40.19 123 MET B C 1
ATOM 4481 O O . MET B 1 130 ? 45.381 -39.575 -48.578 1.00 43.41 123 MET B O 1
ATOM 4486 N N . VAL B 1 131 ? 46.525 -40.821 -50.075 1.00 49.46 124 VAL B N 1
ATOM 4487 C CA . VAL B 1 131 ? 47.109 -39.669 -50.749 1.00 39.60 124 VAL B CA 1
ATOM 4488 C C . VAL B 1 131 ? 46.536 -39.591 -52.156 1.00 33.82 124 VAL B C 1
ATOM 4489 O O . VAL B 1 131 ? 46.656 -40.528 -52.903 1.00 37.62 124 VAL B O 1
ATOM 4493 N N . TRP B 1 132 ? 45.916 -38.450 -52.495 1.00 41.29 125 TRP B N 1
ATOM 4494 C CA . TRP B 1 132 ? 45.232 -38.291 -53.764 1.00 43.88 125 TRP B CA 1
ATOM 4495 C C . TRP B 1 132 ? 46.064 -37.488 -54.761 1.00 38.53 125 TRP B C 1
ATOM 4496 O O . TRP B 1 132 ? 46.489 -36.375 -54.462 1.00 43.44 125 TRP B O 1
ATOM 4507 N N . ILE B 1 133 ? 46.216 -38.054 -55.966 1.00 36.35 126 ILE B N 1
ATOM 4508 C CA . ILE B 1 133 ? 46.782 -37.346 -57.110 1.00 38.22 126 ILE B CA 1
ATOM 4509 C C . ILE B 1 133 ? 45.664 -37.081 -58.135 1.00 41.22 126 ILE B C 1
ATOM 4510 O O . ILE B 1 133 ? 45.066 -38.009 -58.693 1.00 45.98 126 ILE B O 1
ATOM 4515 N N . HIS B 1 134 ? 45.408 -35.786 -58.390 1.00 42.48 127 HIS B N 1
ATOM 4516 C CA . HIS B 1 134 ? 44.328 -35.336 -59.267 1.00 37.75 127 HIS B CA 1
ATOM 4517 C C . HIS B 1 134 ? 44.641 -35.629 -60.727 1.00 40.06 127 HIS B C 1
ATOM 4518 O O . HIS B 1 134 ? 45.802 -35.734 -61.118 1.00 38.01 127 HIS B O 1
ATOM 4525 N N . GLY B 1 135 ? 43.579 -35.716 -61.544 1.00 40.19 128 GLY B N 1
ATOM 4526 C CA . GLY B 1 135 ? 43.687 -35.836 -62.988 1.00 39.99 128 GLY B CA 1
ATOM 4527 C C . GLY B 1 135 ? 43.556 -34.476 -63.678 1.00 34.35 128 GLY B C 1
ATOM 4528 O O . GLY B 1 135 ? 43.624 -33.430 -63.016 1.00 43.83 128 GLY B O 1
ATOM 4529 N N . GLY B 1 136 ? 43.434 -34.511 -65.006 1.00 35.81 129 GLY B N 1
ATOM 4530 C CA . GLY B 1 136 ? 43.314 -33.302 -65.824 1.00 35.83 129 GLY B CA 1
ATOM 4531 C C . GLY B 1 136 ? 44.364 -33.223 -66.932 1.00 35.23 129 GLY B C 1
ATOM 4532 O O . GLY B 1 136 ? 44.808 -32.116 -67.245 1.00 37.65 129 GLY B O 1
ATOM 4533 N N . ALA B 1 137 ? 44.770 -34.366 -67.518 1.00 31.32 130 ALA B N 1
ATOM 4534 C CA . ALA B 1 137 ? 45.595 -34.395 -68.733 1.00 29.74 130 ALA B CA 1
ATOM 4535 C C . ALA B 1 137 ? 47.021 -33.868 -68.542 1.00 32.49 130 ALA B C 1
ATOM 4536 O O . ALA B 1 137 ? 47.681 -33.528 -69.550 1.00 33.79 130 ALA B O 1
ATOM 4538 N N . TYR B 1 138 ? 47.488 -33.829 -67.284 1.00 32.03 131 TYR B N 1
ATOM 4539 C CA . TYR B 1 138 ? 48.797 -33.345 -66.923 1.00 39.35 131 TYR B CA 1
ATOM 4540 C C . TYR B 1 138 ? 48.874 -31.827 -67.166 1.00 39.75 131 TYR B C 1
ATOM 4541 O O . TYR B 1 138 ? 49.940 -31.257 -67.076 1.00 29.61 131 TYR B O 1
ATOM 4550 N N . LEU B 1 139 ? 47.720 -31.170 -67.410 1.00 45.69 132 LEU B N 1
ATOM 4551 C CA . LEU B 1 139 ? 47.676 -29.761 -67.797 1.00 43.41 132 LEU B CA 1
ATOM 4552 C C . LEU B 1 139 ? 46.835 -28.934 -66.822 1.00 46.78 132 LEU B C 1
ATOM 4553 O O . LEU B 1 139 ? 47.083 -27.741 -66.634 1.00 46.01 132 LEU B O 1
ATOM 4558 N N . THR B 1 140 ? 45.813 -29.569 -66.237 1.00 49.79 133 THR B N 1
ATOM 4559 C CA . THR B 1 140 ? 44.881 -28.883 -65.353 1.00 47.49 133 THR B CA 1
ATOM 4560 C C . THR B 1 140 ? 44.656 -29.692 -64.087 1.00 43.81 133 THR B C 1
ATOM 4561 O O . THR B 1 140 ? 45.083 -30.853 -63.989 1.00 41.69 133 THR B O 1
ATOM 4565 N N . GLY B 1 141 ? 43.946 -29.039 -63.154 1.00 39.42 134 GLY B N 1
ATOM 4566 C CA . GLY B 1 141 ? 43.510 -29.641 -61.926 1.00 48.03 134 GLY B CA 1
ATOM 4567 C C . GLY B 1 141 ? 44.255 -29.056 -60.735 1.00 55.71 134 GLY B C 1
ATOM 4568 O O . GLY B 1 141 ? 45.234 -28.317 -60.877 1.00 55.83 134 GLY B O 1
ATOM 4569 N N . ALA B 1 142 ? 43.787 -29.426 -59.544 1.00 48.69 135 ALA B N 1
ATOM 4570 C CA . ALA B 1 142 ? 44.435 -29.053 -58.312 1.00 42.70 135 ALA B CA 1
ATOM 4571 C C . ALA B 1 142 ? 43.855 -29.896 -57.198 1.00 45.06 135 ALA B C 1
ATOM 4572 O O . ALA B 1 142 ? 42.754 -30.474 -57.351 1.00 38.58 135 ALA B O 1
ATOM 4574 N N . GLY B 1 143 ? 44.620 -29.940 -56.086 1.00 31.12 136 GLY B N 1
ATOM 4575 C CA . GLY B 1 143 ? 44.180 -30.679 -54.912 1.00 31.75 136 GLY B CA 1
ATOM 4576 C C . GLY B 1 143 ? 42.954 -30.005 -54.292 1.00 31.68 136 GLY B C 1
ATOM 4577 O O . GLY B 1 143 ? 42.182 -30.645 -53.615 1.00 32.41 136 GLY B O 1
ATOM 4578 N N . SER B 1 144 ? 42.812 -28.706 -54.585 1.00 37.36 137 SER B N 1
ATOM 4579 C CA . SER B 1 144 ? 41.875 -27.822 -53.938 1.00 37.24 137 SER B CA 1
ATOM 4580 C C . SER B 1 144 ? 40.465 -27.995 -54.508 1.00 38.65 137 SER B C 1
ATOM 4581 O O . SER B 1 144 ? 39.539 -27.477 -53.945 1.00 44.98 137 SER B O 1
ATOM 4584 N N . ILE B 1 145 ? 40.286 -28.755 -55.589 1.00 50.91 138 ILE B N 1
ATOM 4585 C CA . ILE B 1 145 ? 38.957 -28.895 -56.194 1.00 55.33 138 ILE B CA 1
ATOM 4586 C C . ILE B 1 145 ? 37.986 -29.518 -55.178 1.00 54.81 138 ILE B C 1
ATOM 4587 O O . ILE B 1 145 ? 38.341 -30.474 -54.510 1.00 39.21 138 ILE B O 1
ATOM 4592 N N . PRO B 1 146 ? 36.730 -28.998 -55.023 1.00 68.73 139 PRO B N 1
ATOM 4593 C CA . PRO B 1 146 ? 35.826 -29.425 -53.947 1.00 69.84 139 PRO B CA 1
ATOM 4594 C C . PRO B 1 146 ? 35.421 -30.895 -53.909 1.00 65.26 139 PRO B C 1
ATOM 4595 O O . PRO B 1 146 ? 35.161 -31.434 -52.832 1.00 79.43 139 PRO B O 1
ATOM 4599 N N . TRP B 1 147 ? 35.367 -31.558 -55.067 1.00 53.01 140 TRP B N 1
ATOM 4600 C CA . TRP B 1 147 ? 34.953 -32.956 -55.070 1.00 49.17 140 TRP B CA 1
ATOM 4601 C C . TRP B 1 147 ? 36.026 -33.848 -54.443 1.00 46.60 140 TRP B C 1
ATOM 4602 O O . TRP B 1 147 ? 35.722 -34.972 -54.042 1.00 44.85 140 TRP B O 1
ATOM 4613 N N . TYR B 1 148 ? 37.248 -33.309 -54.290 1.00 44.90 141 TYR B N 1
ATOM 4614 C CA . TYR B 1 148 ? 38.340 -34.046 -53.660 1.00 41.18 141 TYR B CA 1
ATOM 4615 C C . TYR B 1 148 ? 38.442 -33.737 -52.172 1.00 32.36 141 TYR B C 1
ATOM 4616 O O . TYR B 1 148 ? 39.445 -34.060 -51.538 1.00 29.90 141 TYR B O 1
ATOM 4625 N N . ASP B 1 149 ? 37.470 -33.000 -51.615 1.00 36.37 142 ASP B N 1
ATOM 4626 C CA . ASP B 1 149 ? 37.492 -32.723 -50.181 1.00 37.12 142 ASP B CA 1
ATOM 4627 C C . ASP B 1 149 ? 37.550 -34.016 -49.382 1.00 30.55 142 ASP B C 1
ATOM 4628 O O . ASP B 1 149 ? 36.734 -34.926 -49.607 1.00 34.87 142 ASP B O 1
ATOM 4633 N N . GLY B 1 150 ? 38.519 -34.092 -48.446 1.00 34.03 143 GLY B N 1
ATOM 4634 C CA . GLY B 1 150 ? 38.876 -35.303 -47.726 1.00 32.38 143 GLY B CA 1
ATOM 4635 C C . GLY B 1 150 ? 38.112 -35.524 -46.409 1.00 28.16 143 GLY B C 1
ATOM 4636 O O . GLY B 1 150 ? 38.227 -36.601 -45.814 1.00 36.36 143 GLY B O 1
ATOM 4637 N N . THR B 1 151 ? 37.288 -34.548 -46.018 1.00 34.84 144 THR B N 1
ATOM 4638 C CA . THR B 1 151 ? 36.533 -34.620 -44.778 1.00 40.17 144 THR B CA 1
ATOM 4639 C C . THR B 1 151 ? 35.805 -35.961 -44.636 1.00 51.61 144 THR B C 1
ATOM 4640 O O . THR B 1 151 ? 35.901 -36.581 -43.584 1.00 47.75 144 THR B O 1
ATOM 4644 N N . ALA B 1 152 ? 35.042 -36.382 -45.649 1.00 53.66 145 ALA B N 1
ATOM 4645 C CA . ALA B 1 152 ? 34.134 -37.508 -45.449 1.00 54.84 145 ALA B CA 1
ATOM 4646 C C . ALA B 1 152 ? 34.910 -38.808 -45.335 1.00 56.14 145 ALA B C 1
ATOM 4647 O O . ALA B 1 152 ? 34.572 -39.666 -44.511 1.00 56.36 145 ALA B O 1
ATOM 4649 N N . LEU B 1 153 ? 35.952 -38.967 -46.150 1.00 52.11 146 LEU B N 1
ATOM 4650 C CA . LEU B 1 153 ? 36.802 -40.153 -46.068 1.00 44.26 146 LEU B CA 1
ATOM 4651 C C . LEU B 1 153 ? 37.412 -40.244 -44.663 1.00 52.43 146 LEU B C 1
ATOM 4652 O O . LEU B 1 153 ? 37.384 -41.308 -44.034 1.00 62.21 146 LEU B O 1
ATOM 4657 N N . ALA B 1 154 ? 37.943 -39.130 -44.169 1.00 55.87 147 ALA B N 1
ATOM 4658 C CA . ALA B 1 154 ? 38.578 -39.094 -42.864 1.00 52.06 147 ALA B CA 1
ATOM 4659 C C . ALA B 1 154 ? 37.591 -39.489 -41.763 1.00 66.53 147 ALA B C 1
ATOM 4660 O O . ALA B 1 154 ? 37.913 -40.289 -40.892 1.00 68.23 147 ALA B O 1
ATOM 4662 N N . ARG B 1 155 ? 36.403 -38.879 -41.801 1.00 71.88 148 ARG B N 1
ATOM 4663 C CA . ARG B 1 155 ? 35.385 -39.075 -40.779 1.00 74.39 148 ARG B CA 1
ATOM 4664 C C . ARG B 1 155 ? 34.888 -40.520 -40.791 1.00 66.14 148 ARG B C 1
ATOM 4665 O O . ARG B 1 155 ? 34.849 -41.172 -39.765 1.00 71.22 148 ARG B O 1
ATOM 4673 N N . GLU B 1 156 ? 34.502 -41.009 -41.960 1.00 62.25 149 GLU B N 1
ATOM 4674 C CA . GLU B 1 156 ? 33.920 -42.330 -42.062 1.00 62.20 149 GLU B CA 1
ATOM 4675 C C . GLU B 1 156 ? 34.990 -43.401 -41.835 1.00 60.65 149 GLU B C 1
ATOM 4676 O O . GLU B 1 156 ? 34.706 -44.418 -41.213 1.00 68.26 149 GLU B O 1
ATOM 4682 N N . GLY B 1 157 ? 36.226 -43.186 -42.329 1.00 53.72 150 GLY B N 1
ATOM 4683 C CA . GLY B 1 157 ? 37.222 -44.257 -42.387 1.00 47.49 150 GLY B CA 1
ATOM 4684 C C . GLY B 1 157 ? 38.245 -44.257 -41.239 1.00 50.92 150 GLY B C 1
ATOM 4685 O O . GLY B 1 157 ? 39.025 -45.215 -41.105 1.00 52.21 150 GLY B O 1
ATOM 4686 N N . ASP B 1 158 ? 38.252 -43.186 -40.430 1.00 55.33 151 ASP B N 1
ATOM 4687 C CA . ASP B 1 158 ? 39.299 -42.912 -39.446 1.00 64.69 151 ASP B CA 1
ATOM 4688 C C . ASP B 1 158 ? 40.661 -42.988 -40.134 1.00 60.89 151 ASP B C 1
ATOM 4689 O O . ASP B 1 158 ? 41.566 -43.712 -39.704 1.00 58.72 151 ASP B O 1
ATOM 4694 N N . VAL B 1 159 ? 40.787 -42.189 -41.202 1.00 62.73 152 VAL B N 1
ATOM 4695 C CA . VAL B 1 159 ? 41.981 -42.182 -42.013 1.00 51.65 152 VAL B CA 1
ATOM 4696 C C . VAL B 1 159 ? 42.422 -40.745 -42.181 1.00 55.24 152 VAL B C 1
ATOM 4697 O O . VAL B 1 159 ? 41.647 -39.823 -41.970 1.00 71.65 152 VAL B O 1
ATOM 4701 N N . VAL B 1 160 ? 43.692 -40.575 -42.571 1.00 49.35 153 VAL B N 1
ATOM 4702 C CA . VAL B 1 160 ? 44.204 -39.274 -42.925 1.00 51.50 153 VAL B CA 1
ATOM 4703 C C . VAL B 1 160 ? 44.157 -39.178 -44.449 1.00 52.21 153 VAL B C 1
ATOM 4704 O O . VAL B 1 160 ? 44.522 -40.143 -45.123 1.00 62.09 153 VAL B O 1
ATOM 4708 N N . VAL B 1 161 ? 43.623 -38.050 -44.963 1.00 51.68 154 VAL B N 1
ATOM 4709 C CA . VAL B 1 161 ? 43.547 -37.834 -46.398 1.00 48.01 154 VAL B CA 1
ATOM 4710 C C . VAL B 1 161 ? 44.483 -36.683 -46.756 1.00 35.81 154 VAL B C 1
ATOM 4711 O O . VAL B 1 161 ? 44.475 -35.651 -46.086 1.00 43.15 154 VAL B O 1
ATOM 4715 N N . VAL B 1 162 ? 45.273 -36.886 -47.820 1.00 34.28 155 VAL B N 1
ATOM 4716 C CA . VAL B 1 162 ? 46.121 -35.837 -48.334 1.00 36.37 155 VAL B CA 1
ATOM 4717 C C . VAL B 1 162 ? 45.754 -35.586 -49.793 1.00 26.99 155 VAL B C 1
ATOM 4718 O O . VAL B 1 162 ? 45.676 -36.551 -50.551 1.00 32.58 155 VAL B O 1
ATOM 4722 N N . THR B 1 163 ? 45.546 -34.297 -50.169 1.00 25.74 156 THR B N 1
ATOM 4723 C CA . THR B 1 163 ? 45.504 -33.921 -51.575 1.00 27.90 156 THR B CA 1
ATOM 4724 C C . THR B 1 163 ? 46.645 -32.970 -51.850 1.00 26.45 156 THR B C 1
ATOM 4725 O O . THR B 1 163 ? 47.031 -32.217 -50.969 1.00 31.60 156 THR B O 1
ATOM 4729 N N . LEU B 1 164 ? 47.112 -32.915 -53.108 1.00 35.68 157 LEU B N 1
ATOM 4730 C CA . LEU B 1 164 ? 48.331 -32.197 -53.429 1.00 31.19 157 LEU B CA 1
ATOM 4731 C C . LEU B 1 164 ? 48.222 -31.532 -54.784 1.00 35.20 157 LEU B C 1
ATOM 4732 O O . LEU B 1 164 ? 47.448 -31.923 -55.626 1.00 42.53 157 LEU B O 1
ATOM 4737 N N . ASN B 1 165 ? 49.095 -30.556 -54.973 1.00 42.22 158 ASN B N 1
ATOM 4738 C CA . ASN B 1 165 ? 49.386 -29.977 -56.269 1.00 39.72 158 ASN B CA 1
ATOM 4739 C C . ASN B 1 165 ? 50.763 -30.456 -56.738 1.00 44.44 158 ASN B C 1
ATOM 4740 O O . ASN B 1 165 ? 51.668 -30.655 -55.941 1.00 50.31 158 ASN B O 1
ATOM 4745 N N . TYR B 1 166 ? 50.878 -30.684 -58.042 1.00 36.25 159 TYR B N 1
ATOM 4746 C CA . TYR B 1 166 ? 52.127 -31.029 -58.711 1.00 39.83 159 TYR B CA 1
ATOM 4747 C C . TYR B 1 166 ? 52.197 -30.116 -59.920 1.00 40.91 159 TYR B C 1
ATOM 4748 O O . TYR B 1 166 ? 51.154 -29.630 -60.395 1.00 36.85 159 TYR B O 1
ATOM 4757 N N . ARG B 1 167 ? 53.405 -29.836 -60.384 1.00 39.03 160 ARG B N 1
ATOM 4758 C CA . ARG B 1 167 ? 53.563 -28.946 -61.536 1.00 34.94 160 ARG B CA 1
ATOM 4759 C C . ARG B 1 167 ? 52.879 -29.562 -62.745 1.00 30.51 160 ARG B C 1
ATOM 4760 O O . ARG B 1 167 ? 53.031 -30.725 -63.031 1.00 39.26 160 ARG B O 1
ATOM 4768 N N . LEU B 1 168 ? 52.192 -28.707 -63.512 1.00 33.72 161 LEU B N 1
ATOM 4769 C CA . LEU B 1 168 ? 51.397 -29.120 -64.649 1.00 32.88 161 LEU B CA 1
ATOM 4770 C C . LEU B 1 168 ? 51.982 -28.525 -65.900 1.00 30.02 161 LEU B C 1
ATOM 4771 O O . LEU B 1 168 ? 52.661 -27.501 -65.845 1.00 39.65 161 LEU B O 1
ATOM 4776 N N . GLY B 1 169 ? 51.683 -29.145 -67.028 1.00 36.28 162 GLY B N 1
ATOM 4777 C CA . GLY B 1 169 ? 51.956 -28.520 -68.312 1.00 42.94 162 GLY B CA 1
ATOM 4778 C C . GLY B 1 169 ? 53.447 -28.460 -68.583 1.00 38.40 162 GLY B C 1
ATOM 4779 O O . GLY B 1 169 ? 54.161 -29.387 -68.250 1.00 44.68 162 GLY B O 1
ATOM 4780 N N . ALA B 1 170 ? 53.887 -27.370 -69.184 1.00 44.37 163 ALA B N 1
ATOM 4781 C CA . ALA B 1 170 ? 55.267 -27.191 -69.578 1.00 48.45 163 ALA B CA 1
ATOM 4782 C C . ALA B 1 170 ? 56.183 -27.194 -68.362 1.00 41.27 163 ALA B C 1
ATOM 4783 O O . ALA B 1 170 ? 57.254 -27.798 -68.384 1.00 49.94 163 ALA B O 1
ATOM 4785 N N . LEU B 1 171 ? 55.724 -26.553 -67.287 1.00 48.37 164 LEU B N 1
ATOM 4786 C CA . LEU B 1 171 ? 56.536 -26.427 -66.091 1.00 41.11 164 LEU B CA 1
ATOM 4787 C C . LEU B 1 171 ? 56.738 -27.790 -65.421 1.00 39.37 164 LEU B C 1
ATOM 4788 O O . LEU B 1 171 ? 57.687 -27.945 -64.658 1.00 39.73 164 LEU B O 1
ATOM 4793 N N . GLY B 1 172 ? 55.825 -28.740 -65.660 1.00 33.19 165 GLY B N 1
ATOM 4794 C CA . GLY B 1 172 ? 55.868 -30.047 -65.047 1.00 35.09 165 GLY B CA 1
ATOM 4795 C C . GLY B 1 172 ? 56.447 -31.114 -65.986 1.00 33.97 165 GLY B C 1
ATOM 4796 O O . GLY B 1 172 ? 57.033 -32.080 -65.499 1.00 46.49 165 GLY B O 1
ATOM 4797 N N . PHE B 1 173 ? 56.243 -30.999 -67.306 1.00 38.59 166 PHE B N 1
ATOM 4798 C CA . PHE B 1 173 ? 56.434 -32.155 -68.191 1.00 36.76 166 PHE B CA 1
ATOM 4799 C C . PHE B 1 173 ? 57.181 -31.796 -69.482 1.00 39.80 166 PHE B C 1
ATOM 4800 O O . PHE B 1 173 ? 57.324 -32.650 -70.359 1.00 42.35 166 PHE B O 1
ATOM 4808 N N . LEU B 1 174 ? 57.708 -30.579 -69.617 1.00 37.51 167 LEU B N 1
ATOM 4809 C CA . LEU B 1 174 ? 58.463 -30.232 -70.822 1.00 37.03 167 LEU B CA 1
ATOM 4810 C C . LEU B 1 174 ? 59.834 -30.904 -70.746 1.00 44.59 167 LEU B C 1
ATOM 4811 O O . LEU B 1 174 ? 60.600 -30.657 -69.802 1.00 45.03 167 LEU B O 1
ATOM 4816 N N . TYR B 1 175 ? 60.137 -31.765 -71.734 1.00 42.93 168 TYR B N 1
ATOM 4817 C CA . TYR B 1 175 ? 61.430 -32.438 -71.836 1.00 43.83 168 TYR B CA 1
ATOM 4818 C C . TYR B 1 175 ? 62.448 -31.496 -72.473 1.00 33.59 168 TYR B C 1
ATOM 4819 O O . TYR B 1 175 ? 62.366 -31.247 -73.683 1.00 35.59 168 TYR B O 1
ATOM 4828 N N . LEU B 1 176 ? 63.400 -31.003 -71.659 1.00 40.87 169 LEU B N 1
ATOM 4829 C CA . LEU B 1 176 ? 64.331 -29.962 -72.080 1.00 41.35 169 LEU B CA 1
ATOM 4830 C C . LEU B 1 176 ? 65.743 -30.523 -72.180 1.00 51.19 169 LEU B C 1
ATOM 4831 O O . LEU B 1 176 ? 66.677 -29.754 -72.443 1.00 53.77 169 LEU B O 1
ATOM 4836 N N . GLU B 1 177 ? 65.874 -31.861 -72.065 1.00 52.57 170 GLU B N 1
ATOM 4837 C CA . GLU B 1 177 ? 67.192 -32.482 -72.081 1.00 52.82 170 GLU B CA 1
ATOM 4838 C C . GLU B 1 177 ? 67.903 -32.165 -73.395 1.00 53.90 170 GLU B C 1
ATOM 4839 O O . GLU B 1 177 ? 69.071 -31.765 -73.390 1.00 63.42 170 GLU B O 1
ATOM 4845 N N . ASP B 1 178 ? 67.192 -32.339 -74.518 1.00 58.52 171 ASP B N 1
ATOM 4846 C CA . ASP B 1 178 ? 67.792 -32.106 -75.821 1.00 60.32 171 ASP B CA 1
ATOM 4847 C C . ASP B 1 178 ? 68.009 -30.608 -76.032 1.00 61.07 171 ASP B C 1
ATOM 4848 O O . ASP B 1 178 ? 69.060 -30.195 -76.498 1.00 55.06 171 ASP B O 1
ATOM 4853 N N . ALA B 1 179 ? 67.017 -29.800 -75.660 1.00 50.94 172 ALA B N 1
ATOM 4854 C CA . ALA B 1 179 ? 67.030 -28.393 -75.994 1.00 53.37 172 ALA B CA 1
ATOM 4855 C C . ALA B 1 179 ? 68.007 -27.595 -75.124 1.00 49.46 172 ALA B C 1
ATOM 4856 O O . ALA B 1 179 ? 68.617 -26.667 -75.627 1.00 43.13 172 ALA B O 1
ATOM 4858 N N . PHE B 1 180 ? 68.137 -27.914 -73.836 1.00 42.73 173 PHE B N 1
ATOM 4859 C CA . PHE B 1 180 ? 68.958 -27.079 -72.949 1.00 42.23 173 PHE B CA 1
ATOM 4860 C C . PHE B 1 180 ? 70.052 -27.893 -72.256 1.00 46.43 173 PHE B C 1
ATOM 4861 O O . PHE B 1 180 ? 70.846 -27.323 -71.501 1.00 50.49 173 PHE B O 1
ATOM 4869 N N . GLY B 1 181 ? 70.123 -29.215 -72.504 1.00 47.50 174 GLY B N 1
ATOM 4870 C CA . GLY B 1 181 ? 71.234 -30.007 -71.978 1.00 49.43 174 GLY B CA 1
ATOM 4871 C C . GLY B 1 181 ? 71.045 -30.462 -70.522 1.00 44.19 174 GLY B C 1
ATOM 4872 O O . GLY B 1 181 ? 69.928 -30.483 -70.009 1.00 44.31 174 GLY B O 1
ATOM 4873 N N . PRO B 1 182 ? 72.118 -30.928 -69.848 1.00 46.02 175 PRO B N 1
ATOM 4874 C CA . PRO B 1 182 ? 71.985 -31.853 -68.716 1.00 32.99 175 PRO B CA 1
ATOM 4875 C C . PRO B 1 182 ? 71.515 -31.272 -67.381 1.00 34.43 175 PRO B C 1
ATOM 4876 O O . PRO B 1 182 ? 71.135 -32.001 -66.474 1.00 34.24 175 PRO B O 1
ATOM 4880 N N . GLU B 1 183 ? 71.618 -29.963 -67.227 1.00 31.58 176 GLU B N 1
ATOM 4881 C CA . GLU B 1 183 ? 71.049 -29.216 -66.127 1.00 33.85 176 GLU B CA 1
ATOM 4882 C C . GLU B 1 183 ? 69.542 -29.494 -66.018 1.00 36.26 176 GLU B C 1
ATOM 4883 O O . GLU B 1 183 ? 68.988 -29.366 -64.961 1.00 27.36 176 GLU B O 1
ATOM 4889 N N . PHE B 1 184 ? 68.895 -29.882 -67.124 1.00 36.35 177 PHE B N 1
ATOM 4890 C CA . PHE B 1 184 ? 67.468 -30.097 -67.202 1.00 39.61 177 PHE B CA 1
ATOM 4891 C C . PHE B 1 184 ? 67.176 -31.596 -67.257 1.00 35.95 177 PHE B C 1
ATOM 4892 O O . PHE B 1 184 ? 66.071 -31.968 -67.629 1.00 42.32 177 PHE B O 1
ATOM 4900 N N . THR B 1 185 ? 68.132 -32.450 -66.834 1.00 37.87 178 THR B N 1
ATOM 4901 C CA . THR B 1 185 ? 67.877 -33.886 -66.767 1.00 42.95 178 THR B CA 1
ATOM 4902 C C . THR B 1 185 ? 66.650 -34.147 -65.889 1.00 35.71 178 THR B C 1
ATOM 4903 O O . THR B 1 185 ? 66.558 -33.588 -64.796 1.00 41.46 178 THR B O 1
ATOM 4907 N N . GLY B 1 186 ? 65.714 -34.993 -66.382 1.00 42.95 179 GLY B N 1
ATOM 4908 C CA . GLY B 1 186 ? 64.488 -35.348 -65.661 1.00 39.98 179 GLY B CA 1
ATOM 4909 C C . GLY B 1 186 ? 63.335 -34.333 -65.806 1.00 30.63 179 GLY B C 1
ATOM 4910 O O . GLY B 1 186 ? 62.266 -34.503 -65.205 1.00 29.19 179 GLY B O 1
ATOM 4911 N N . SER B 1 187 ? 63.545 -33.275 -66.569 1.00 30.82 180 SER B N 1
ATOM 4912 C CA . SER B 1 187 ? 62.563 -32.206 -66.770 1.00 30.91 180 SER B CA 1
ATOM 4913 C C . SER B 1 187 ? 61.210 -32.710 -67.303 1.00 38.99 180 SER B C 1
ATOM 4914 O O . SER B 1 187 ? 60.176 -32.089 -67.052 1.00 45.35 180 SER B O 1
ATOM 4917 N N . GLY B 1 188 ? 61.214 -33.795 -68.078 1.00 41.18 181 GLY B N 1
ATOM 4918 C CA . GLY B 1 188 ? 59.985 -34.392 -68.591 1.00 39.73 181 GLY B CA 1
ATOM 4919 C C . GLY B 1 188 ? 59.063 -34.973 -67.513 1.00 45.43 181 GLY B C 1
ATOM 4920 O O . GLY B 1 188 ? 57.873 -35.103 -67.764 1.00 45.59 181 GLY B O 1
ATOM 4921 N N . ASN B 1 189 ? 59.620 -35.300 -66.331 1.00 49.75 182 ASN B N 1
ATOM 4922 C CA . ASN B 1 189 ? 58.897 -35.965 -65.262 1.00 50.70 182 ASN B CA 1
ATOM 4923 C C . ASN B 1 189 ? 58.855 -35.121 -63.983 1.00 49.09 182 ASN B C 1
ATOM 4924 O O . ASN B 1 189 ? 58.652 -35.632 -62.880 1.00 50.46 182 ASN B O 1
ATOM 4929 N N . LEU B 1 190 ? 59.018 -33.812 -64.106 1.00 45.42 183 LEU B N 1
ATOM 4930 C CA . LEU B 1 190 ? 59.028 -32.957 -62.929 1.00 43.41 183 LEU B CA 1
ATOM 4931 C C . LEU B 1 190 ? 57.748 -33.095 -62.113 1.00 44.90 183 LEU B C 1
ATOM 4932 O O . LEU B 1 190 ? 57.816 -33.058 -60.896 1.00 40.90 183 LEU B O 1
ATOM 4937 N N . GLY B 1 191 ? 56.595 -33.234 -62.770 1.00 40.23 184 GLY B N 1
ATOM 4938 C CA . GLY B 1 191 ? 55.342 -33.405 -62.059 1.00 35.25 184 GLY B CA 1
ATOM 4939 C C . GLY B 1 191 ? 55.341 -34.687 -61.223 1.00 33.54 184 GLY B C 1
ATOM 4940 O O . GLY B 1 191 ? 54.765 -34.706 -60.155 1.00 27.45 184 GLY B O 1
ATOM 4941 N N . ILE B 1 192 ? 55.925 -35.760 -61.758 1.00 30.82 185 ILE B N 1
ATOM 4942 C CA . ILE B 1 192 ? 56.051 -37.007 -61.029 1.00 36.42 185 ILE B CA 1
ATOM 4943 C C . ILE B 1 192 ? 56.980 -36.787 -59.816 1.00 35.20 185 ILE B C 1
ATOM 4944 O O . ILE B 1 192 ? 56.740 -37.292 -58.723 1.00 34.29 185 ILE B O 1
ATOM 4949 N N . LEU B 1 193 ? 58.087 -36.073 -60.033 1.00 36.93 186 LEU B N 1
ATOM 4950 C CA . LEU B 1 193 ? 59.022 -35.783 -58.961 1.00 36.96 186 LEU B CA 1
ATOM 4951 C C . LEU B 1 193 ? 58.358 -34.953 -57.862 1.00 35.84 186 LEU B C 1
ATOM 4952 O O . LEU B 1 193 ? 58.661 -35.119 -56.694 1.00 42.53 186 LEU B O 1
ATOM 4957 N N . ASP B 1 194 ? 57.465 -34.041 -58.230 1.00 34.75 187 ASP B N 1
ATOM 4958 C CA . ASP B 1 194 ? 56.651 -33.325 -57.261 1.00 36.82 187 ASP B CA 1
ATOM 4959 C C . ASP B 1 194 ? 55.769 -34.261 -56.452 1.00 38.34 187 ASP B C 1
ATOM 4960 O O . ASP B 1 194 ? 55.634 -34.109 -55.233 1.00 48.28 187 ASP B O 1
ATOM 4965 N N . GLN B 1 195 ? 55.167 -35.240 -57.122 1.00 45.67 188 GLN B N 1
ATOM 4966 C CA . GLN B 1 195 ? 54.332 -36.195 -56.421 1.00 30.88 188 GLN B CA 1
ATOM 4967 C C . GLN B 1 195 ? 55.190 -36.975 -55.445 1.00 33.20 188 GLN B C 1
ATOM 4968 O O . GLN B 1 195 ? 54.782 -37.262 -54.355 1.00 30.42 188 GLN B O 1
ATOM 4974 N N . ILE B 1 196 ? 56.402 -37.326 -55.849 1.00 34.67 189 ILE B N 1
ATOM 4975 C CA . ILE B 1 196 ? 57.308 -38.049 -54.979 1.00 28.65 189 ILE B CA 1
ATOM 4976 C C . ILE B 1 196 ? 57.706 -37.165 -53.790 1.00 29.17 189 ILE B C 1
ATOM 4977 O O . ILE B 1 196 ? 57.780 -37.636 -52.671 1.00 35.03 189 ILE B O 1
ATOM 4982 N N . ALA B 1 197 ? 57.967 -35.894 -54.021 1.00 28.00 190 ALA B N 1
ATOM 4983 C CA . ALA B 1 197 ? 58.273 -34.950 -52.976 1.00 28.07 190 ALA B CA 1
ATOM 4984 C C . ALA B 1 197 ? 57.147 -34.880 -51.951 1.00 25.87 190 ALA B C 1
ATOM 4985 O O . ALA B 1 197 ? 57.401 -34.808 -50.751 1.00 27.21 190 ALA B O 1
ATOM 4987 N N . ALA B 1 198 ? 55.895 -34.894 -52.425 1.00 31.41 191 ALA B N 1
ATOM 4988 C CA . ALA B 1 198 ? 54.780 -34.809 -51.512 1.00 28.09 191 ALA B CA 1
ATOM 4989 C C . ALA B 1 198 ? 54.732 -36.085 -50.666 1.00 27.78 191 ALA B C 1
ATOM 4990 O O . ALA B 1 198 ? 54.415 -36.034 -49.490 1.00 31.57 191 ALA B O 1
ATOM 4992 N N . LEU B 1 199 ? 55.045 -37.220 -51.293 1.00 31.20 192 LEU B N 1
ATOM 4993 C CA . LEU B 1 199 ? 55.037 -38.486 -50.606 1.00 26.45 192 LEU B CA 1
ATOM 4994 C C . LEU B 1 199 ? 56.189 -38.549 -49.609 1.00 32.90 192 LEU B C 1
ATOM 4995 O O . LEU B 1 199 ? 56.037 -39.149 -48.537 1.00 23.90 192 LEU B O 1
ATOM 5000 N N . ARG B 1 200 ? 57.329 -37.936 -49.966 1.00 31.83 193 ARG B N 1
ATOM 5001 C CA . ARG B 1 200 ? 58.444 -37.830 -49.027 1.00 37.68 193 ARG B CA 1
ATOM 5002 C C . ARG B 1 200 ? 58.003 -36.993 -47.830 1.00 42.55 193 ARG B C 1
ATOM 5003 O O . ARG B 1 200 ? 58.321 -37.321 -46.696 1.00 42.71 193 ARG B O 1
ATOM 5011 N N . TRP B 1 201 ? 57.288 -35.893 -48.094 1.00 39.91 194 TRP B N 1
ATOM 5012 C CA . TRP B 1 201 ? 56.811 -35.032 -47.031 1.00 44.90 194 TRP B CA 1
ATOM 5013 C C . TRP B 1 201 ? 55.880 -35.799 -46.094 1.00 42.88 194 TRP B C 1
ATOM 5014 O O . TRP B 1 201 ? 55.983 -35.680 -44.890 1.00 38.40 194 TRP B O 1
ATOM 5025 N N . VAL B 1 202 ? 55.003 -36.616 -46.660 1.00 38.78 195 VAL B N 1
ATOM 5026 C CA . VAL B 1 202 ? 54.077 -37.392 -45.862 1.00 39.43 195 VAL B CA 1
ATOM 5027 C C . VAL B 1 202 ? 54.851 -38.355 -44.959 1.00 40.91 195 VAL B C 1
ATOM 5028 O O . VAL B 1 202 ? 54.572 -38.433 -43.757 1.00 46.14 195 VAL B O 1
ATOM 5032 N N . ARG B 1 203 ? 55.847 -39.052 -45.533 1.00 39.38 196 ARG B N 1
ATOM 5033 C CA . ARG B 1 203 ? 56.627 -39.983 -44.743 1.00 40.65 196 ARG B CA 1
ATOM 5034 C C . ARG B 1 203 ? 57.198 -39.257 -43.519 1.00 45.50 196 ARG B C 1
ATOM 5035 O O . ARG B 1 203 ? 57.128 -39.746 -42.402 1.00 57.11 196 ARG B O 1
ATOM 5043 N N . GLU B 1 204 ? 57.706 -38.045 -43.752 1.00 44.68 197 GLU B N 1
ATOM 5044 C CA . GLU B 1 204 ? 58.439 -37.269 -42.779 1.00 45.12 197 GLU B CA 1
ATOM 5045 C C . GLU B 1 204 ? 57.517 -36.645 -41.714 1.00 51.99 197 GLU B C 1
ATOM 5046 O O . GLU B 1 204 ? 57.936 -36.519 -40.559 1.00 40.17 197 GLU B O 1
ATOM 5052 N N . ASN B 1 205 ? 56.300 -36.210 -42.096 1.00 42.42 198 ASN B N 1
ATOM 5053 C CA . ASN B 1 205 ? 55.548 -35.260 -41.279 1.00 42.72 198 ASN B CA 1
ATOM 5054 C C . ASN B 1 205 ? 54.148 -35.764 -40.907 1.00 38.56 198 ASN B C 1
ATOM 5055 O O . ASN B 1 205 ? 53.492 -35.096 -40.107 1.00 39.15 198 ASN B O 1
ATOM 5060 N N . ILE B 1 206 ? 53.694 -36.918 -41.446 1.00 42.07 199 ILE B N 1
ATOM 5061 C CA . ILE B 1 206 ? 52.290 -37.275 -41.351 1.00 40.69 199 ILE B CA 1
ATOM 5062 C C . ILE B 1 206 ? 51.933 -37.610 -39.904 1.00 46.45 199 ILE B C 1
ATOM 5063 O O . ILE B 1 206 ? 50.777 -37.440 -39.509 1.00 41.59 199 ILE B O 1
ATOM 5068 N N . ALA B 1 207 ? 52.930 -38.034 -39.113 1.00 42.49 200 ALA B N 1
ATOM 5069 C CA . ALA B 1 207 ? 52.728 -38.445 -37.732 1.00 49.76 200 ALA B CA 1
ATOM 5070 C C . ALA B 1 207 ? 52.099 -37.315 -36.927 1.00 57.65 200 ALA B C 1
ATOM 5071 O O . ALA B 1 207 ? 51.203 -37.538 -36.126 1.00 45.46 200 ALA B O 1
ATOM 5073 N N . ALA B 1 208 ? 52.576 -36.094 -37.190 1.00 61.88 201 ALA B N 1
ATOM 5074 C CA . ALA B 1 208 ? 52.135 -34.901 -36.495 1.00 61.55 201 ALA B CA 1
ATOM 5075 C C . ALA B 1 208 ? 50.657 -34.613 -36.776 1.00 52.93 201 ALA B C 1
ATOM 5076 O O . ALA B 1 208 ? 49.996 -33.960 -35.985 1.00 48.39 201 ALA B O 1
ATOM 5078 N N . PHE B 1 209 ? 50.150 -35.082 -37.908 1.00 55.23 202 PHE B N 1
ATOM 5079 C CA . PHE B 1 209 ? 48.760 -34.872 -38.258 1.00 54.70 202 PHE B CA 1
ATOM 5080 C C . PHE B 1 209 ? 47.947 -36.136 -37.986 1.00 54.45 202 PHE B C 1
ATOM 5081 O O . PHE B 1 209 ? 46.807 -36.221 -38.440 1.00 39.08 202 PHE B O 1
ATOM 5089 N N . GLY B 1 210 ? 48.530 -37.115 -37.279 1.00 52.95 203 GLY B N 1
ATOM 5090 C CA . GLY B 1 210 ? 47.782 -38.281 -36.825 1.00 50.74 203 GLY B CA 1
ATOM 5091 C C . GLY B 1 210 ? 47.825 -39.440 -37.803 1.00 46.14 203 GLY B C 1
ATOM 5092 O O . GLY B 1 210 ? 47.030 -40.369 -37.703 1.00 44.71 203 GLY B O 1
ATOM 5093 N N . GLY B 1 211 ? 48.777 -39.413 -38.718 1.00 39.95 204 GLY B N 1
ATOM 5094 C CA . GLY B 1 211 ? 48.886 -40.433 -39.743 1.00 37.91 204 GLY B CA 1
ATOM 5095 C C . GLY B 1 211 ? 50.018 -41.404 -39.473 1.00 33.43 204 GLY B C 1
ATOM 5096 O O . GLY B 1 211 ? 50.920 -41.092 -38.704 1.00 40.09 204 GLY B O 1
ATOM 5097 N N . ASP B 1 212 ? 49.863 -42.626 -39.990 1.00 41.56 205 ASP B N 1
ATOM 5098 C CA . ASP B 1 212 ? 50.872 -43.665 -39.954 1.00 37.92 205 ASP B CA 1
ATOM 5099 C C . ASP B 1 212 ? 51.622 -43.700 -41.287 1.00 42.39 205 ASP B C 1
ATOM 5100 O O . ASP B 1 212 ? 51.078 -44.156 -42.304 1.00 46.99 205 ASP B O 1
ATOM 5105 N N . PRO B 1 213 ? 52.925 -43.295 -41.295 1.00 43.52 206 PRO B N 1
ATOM 5106 C CA . PRO B 1 213 ? 53.736 -43.290 -42.509 1.00 36.10 206 PRO B CA 1
ATOM 5107 C C . PRO B 1 213 ? 53.972 -44.672 -43.118 1.00 37.00 206 PRO B C 1
ATOM 5108 O O . PRO B 1 213 ? 54.246 -44.773 -44.314 1.00 37.75 206 PRO B O 1
ATOM 5112 N N . ASP B 1 214 ? 53.835 -45.714 -42.315 1.00 35.34 207 ASP B N 1
ATOM 5113 C CA . ASP B 1 214 ? 54.001 -47.072 -42.768 1.00 29.72 207 ASP B CA 1
ATOM 5114 C C . ASP B 1 214 ? 52.762 -47.619 -43.487 1.00 32.58 207 ASP B C 1
ATOM 5115 O O . ASP B 1 214 ? 52.904 -48.642 -44.190 1.00 38.70 207 ASP B O 1
ATOM 5120 N N . ARG B 1 215 ? 51.568 -46.986 -43.362 1.00 35.25 208 ARG B N 1
ATOM 5121 C CA . ARG B 1 215 ? 50.375 -47.571 -44.003 1.00 33.81 208 ARG B CA 1
ATOM 5122 C C . ARG B 1 215 ? 49.751 -46.567 -44.977 1.00 33.10 208 ARG B C 1
ATOM 5123 O O . ARG B 1 215 ? 48.709 -45.982 -44.715 1.00 31.55 208 ARG B O 1
ATOM 5131 N N . VAL B 1 216 ? 50.359 -46.403 -46.156 1.00 39.36 209 VAL B N 1
ATOM 5132 C CA . VAL B 1 216 ? 50.000 -45.301 -47.037 1.00 42.77 209 VAL B CA 1
ATOM 5133 C C . VAL B 1 216 ? 49.482 -45.866 -48.346 1.00 36.91 209 VAL B C 1
ATOM 5134 O O . VAL B 1 216 ? 50.116 -46.720 -48.951 1.00 37.88 209 VAL B O 1
ATOM 5138 N N . THR B 1 217 ? 48.280 -45.407 -48.726 1.00 38.18 210 THR B N 1
ATOM 5139 C CA . THR B 1 217 ? 47.700 -45.738 -50.011 1.00 39.96 210 THR B CA 1
ATOM 5140 C C . THR B 1 217 ? 47.746 -44.509 -50.903 1.00 38.29 210 THR B C 1
ATOM 5141 O O . THR B 1 217 ? 47.362 -43.421 -50.463 1.00 40.65 210 THR B O 1
ATOM 5145 N N . ILE B 1 218 ? 48.182 -44.705 -52.163 1.00 30.17 211 ILE B N 1
ATOM 5146 C CA . ILE B 1 218 ? 48.030 -43.638 -53.155 1.00 33.73 211 ILE B CA 1
ATOM 5147 C C . ILE B 1 218 ? 46.847 -43.974 -54.040 1.00 35.35 211 ILE B C 1
ATOM 5148 O O . ILE B 1 218 ? 46.669 -45.124 -54.467 1.00 40.93 211 ILE B O 1
ATOM 5153 N N . PHE B 1 219 ? 46.071 -42.932 -54.352 1.00 34.74 212 PHE B N 1
ATOM 5154 C CA . PHE B 1 219 ? 44.941 -43.126 -55.251 1.00 40.37 212 PHE B CA 1
ATOM 5155 C C . PHE B 1 219 ? 44.891 -41.933 -56.212 1.00 31.61 212 PHE B C 1
ATOM 5156 O O . PHE B 1 219 ? 45.262 -40.817 -55.841 1.00 46.48 212 PHE B O 1
ATOM 5164 N N . GLY B 1 220 ? 44.480 -42.217 -57.443 1.00 43.28 213 GLY B N 1
ATOM 5165 C CA . GLY B 1 220 ? 44.351 -41.198 -58.472 1.00 44.72 213 GLY B CA 1
ATOM 5166 C C . GLY B 1 220 ? 43.280 -41.577 -59.493 1.00 37.89 213 GLY B C 1
ATOM 5167 O O . GLY B 1 220 ? 42.896 -42.749 -59.625 1.00 40.94 213 GLY B O 1
ATOM 5168 N N . GLU B 1 221 ? 42.811 -40.559 -60.225 1.00 35.90 214 GLU B N 1
ATOM 5169 C CA . GLU B 1 221 ? 41.900 -40.747 -61.343 1.00 42.09 214 GLU B CA 1
ATOM 5170 C C . GLU B 1 221 ? 42.489 -40.076 -62.581 1.00 43.90 214 GLU B C 1
ATOM 5171 O O . GLU B 1 221 ? 43.105 -39.014 -62.482 1.00 65.47 214 GLU B O 1
ATOM 5177 N N . SER B 1 222 ? 42.267 -40.708 -63.728 1.00 45.05 215 SER B N 1
ATOM 5178 C CA . SER B 1 222 ? 42.673 -40.193 -65.034 1.00 42.88 215 SER B CA 1
ATOM 5179 C C . SER B 1 222 ? 44.192 -40.055 -65.085 1.00 43.92 215 SER B C 1
ATOM 5180 O O . SER B 1 222 ? 44.893 -41.023 -64.823 1.00 43.90 215 SER B O 1
ATOM 5183 N N . ALA B 1 223 ? 44.679 -38.845 -65.399 1.00 48.61 216 ALA B N 1
ATOM 5184 C CA . ALA B 1 223 ? 46.111 -38.562 -65.415 1.00 43.27 216 ALA B CA 1
ATOM 5185 C C . ALA B 1 223 ? 46.717 -38.817 -64.029 1.00 42.81 216 ALA B C 1
ATOM 5186 O O . ALA B 1 223 ? 47.883 -39.179 -63.938 1.00 54.95 216 ALA B O 1
ATOM 5188 N N . GLY B 1 224 ? 45.915 -38.662 -62.958 1.00 49.46 217 GLY B N 1
ATOM 5189 C CA . GLY B 1 224 ? 46.344 -38.994 -61.608 1.00 50.03 217 GLY B CA 1
ATOM 5190 C C . GLY B 1 224 ? 46.572 -40.498 -61.429 1.00 51.65 217 GLY B C 1
ATOM 5191 O O . GLY B 1 224 ? 47.489 -40.916 -60.722 1.00 38.14 217 GLY B O 1
ATOM 5192 N N . ALA B 1 225 ? 45.683 -41.300 -62.016 1.00 48.85 218 ALA B N 1
ATOM 5193 C CA . ALA B 1 225 ? 45.860 -42.741 -62.070 1.00 46.17 218 ALA B CA 1
ATOM 5194 C C . ALA B 1 225 ? 47.038 -43.117 -62.975 1.00 47.50 218 ALA B C 1
ATOM 5195 O O . ALA B 1 225 ? 47.741 -44.107 -62.748 1.00 36.43 218 ALA B O 1
ATOM 5197 N N . GLY B 1 226 ? 47.232 -42.361 -64.053 1.00 54.90 219 GLY B N 1
ATOM 5198 C CA . GLY B 1 226 ? 48.413 -42.541 -64.886 1.00 51.25 219 GLY B CA 1
ATOM 5199 C C . GLY B 1 226 ? 49.688 -42.284 -64.075 1.00 45.78 219 GLY B C 1
ATOM 5200 O O . GLY B 1 226 ? 50.642 -43.053 -64.139 1.00 32.18 219 GLY B O 1
ATOM 5201 N N . SER B 1 227 ? 49.651 -41.217 -63.272 1.00 40.64 220 SER B N 1
ATOM 5202 C CA . SER B 1 227 ? 50.704 -40.871 -62.324 1.00 42.09 220 SER B CA 1
ATOM 5203 C C . SER B 1 227 ? 50.978 -42.018 -61.351 1.00 52.23 220 SER B C 1
ATOM 5204 O O . SER B 1 227 ? 52.152 -42.345 -61.110 1.00 39.38 220 SER B O 1
ATOM 5207 N N . VAL B 1 228 ? 49.903 -42.625 -60.813 1.00 44.44 221 VAL B N 1
ATOM 5208 C CA . VAL B 1 228 ? 50.036 -43.740 -59.898 1.00 41.48 221 VAL B CA 1
ATOM 5209 C C . VAL B 1 228 ? 50.755 -44.909 -60.597 1.00 34.80 221 VAL B C 1
ATOM 5210 O O . VAL B 1 228 ? 51.638 -45.538 -60.018 1.00 39.23 221 VAL B O 1
ATOM 5214 N N . GLY B 1 229 ? 50.345 -45.222 -61.807 1.00 39.50 222 GLY B N 1
ATOM 5215 C CA . GLY B 1 229 ? 50.973 -46.257 -62.622 1.00 44.03 222 GLY B CA 1
ATOM 5216 C C . GLY B 1 229 ? 52.467 -46.031 -62.851 1.00 47.58 222 GLY B C 1
ATOM 5217 O O . GLY B 1 229 ? 53.257 -46.979 -62.846 1.00 48.75 222 GLY B O 1
ATOM 5218 N N . VAL B 1 230 ? 52.852 -44.771 -63.075 1.00 43.27 223 VAL B N 1
ATOM 5219 C CA . VAL B 1 230 ? 54.251 -44.410 -63.201 1.00 45.20 223 VAL B CA 1
ATOM 5220 C C . VAL B 1 230 ? 54.970 -44.630 -61.865 1.00 43.06 223 VAL B C 1
ATOM 5221 O O . VAL B 1 230 ? 56.091 -45.128 -61.872 1.00 39.42 223 VAL B O 1
ATOM 5225 N N . LEU B 1 231 ? 54.305 -44.298 -60.734 1.00 37.33 224 LEU B N 1
ATOM 5226 C CA . LEU B 1 231 ? 54.917 -44.426 -59.434 1.00 35.61 224 LEU B CA 1
ATOM 5227 C C . LEU B 1 231 ? 55.192 -45.875 -59.102 1.00 47.89 224 LEU B C 1
ATOM 5228 O O . LEU B 1 231 ? 56.183 -46.156 -58.413 1.00 53.75 224 LEU B O 1
ATOM 5233 N N . LEU B 1 232 ? 54.344 -46.790 -59.590 1.00 44.57 225 LEU B N 1
ATOM 5234 C CA . LEU B 1 232 ? 54.608 -48.220 -59.425 1.00 51.02 225 LEU B CA 1
ATOM 5235 C C . LEU B 1 232 ? 55.942 -48.595 -60.102 1.00 51.41 225 LEU B C 1
ATOM 5236 O O . LEU B 1 232 ? 56.651 -49.488 -59.641 1.00 48.81 225 LEU B O 1
ATOM 5241 N N . ALA B 1 233 ? 56.273 -47.916 -61.207 1.00 60.07 226 ALA B N 1
ATOM 5242 C CA . ALA B 1 233 ? 57.453 -48.233 -61.994 1.00 59.30 226 ALA B CA 1
ATOM 5243 C C . ALA B 1 233 ? 58.688 -47.508 -61.458 1.00 65.29 226 ALA B C 1
ATOM 5244 O O . ALA B 1 233 ? 59.777 -48.054 -61.496 1.00 80.24 226 ALA B O 1
ATOM 5246 N N . ALA B 1 234 ? 58.515 -46.286 -60.948 1.00 61.22 227 ALA B N 1
ATOM 5247 C CA . ALA B 1 234 ? 59.658 -45.412 -60.676 1.00 59.28 227 ALA B CA 1
ATOM 5248 C C . ALA B 1 234 ? 60.394 -45.876 -59.414 1.00 54.50 227 ALA B C 1
ATOM 5249 O O . ALA B 1 234 ? 59.775 -46.065 -58.369 1.00 57.84 227 ALA B O 1
ATOM 5251 N N . PRO B 1 235 ? 61.725 -46.153 -59.493 1.00 54.62 228 PRO B N 1
ATOM 5252 C CA . PRO B 1 235 ? 62.488 -46.669 -58.351 1.00 44.83 228 PRO B CA 1
ATOM 5253 C C . PRO B 1 235 ? 62.524 -45.744 -57.140 1.00 36.20 228 PRO B C 1
ATOM 5254 O O . PRO B 1 235 ? 62.553 -46.191 -55.996 1.00 28.96 228 PRO B O 1
ATOM 5258 N N . ALA B 1 236 ? 62.553 -44.435 -57.397 1.00 35.30 229 ALA B N 1
ATOM 5259 C CA . ALA B 1 236 ? 62.604 -43.433 -56.360 1.00 27.71 229 ALA B CA 1
ATOM 5260 C C . ALA B 1 236 ? 61.358 -43.472 -55.471 1.00 42.31 229 ALA B C 1
ATOM 5261 O O . ALA B 1 236 ? 61.457 -43.105 -54.308 1.00 45.95 229 ALA B O 1
ATOM 5263 N N . ALA B 1 237 ? 60.200 -43.916 -56.008 1.00 48.06 230 ALA B N 1
ATOM 5264 C CA . ALA B 1 237 ? 58.932 -43.902 -55.276 1.00 42.99 230 ALA B CA 1
ATOM 5265 C C . ALA B 1 237 ? 58.790 -45.129 -54.384 1.00 39.01 230 ALA B C 1
ATOM 5266 O O . ALA B 1 237 ? 57.926 -45.177 -53.515 1.00 46.08 230 ALA B O 1
ATOM 5268 N N . ARG B 1 238 ? 59.616 -46.153 -54.615 1.00 37.72 231 ARG B N 1
ATOM 5269 C CA . ARG B 1 238 ? 59.465 -47.426 -53.934 1.00 34.24 231 ARG B CA 1
ATOM 5270 C C . ARG B 1 238 ? 59.585 -47.268 -52.411 1.00 36.68 231 ARG B C 1
ATOM 5271 O O . ARG B 1 238 ? 60.500 -46.612 -51.904 1.00 37.60 231 ARG B O 1
ATOM 5279 N N . GLY B 1 239 ? 58.631 -47.867 -51.685 1.00 33.23 232 GLY B N 1
ATOM 5280 C CA . GLY B 1 239 ? 58.504 -47.741 -50.236 1.00 30.35 232 GLY B CA 1
ATOM 5281 C C . GLY B 1 239 ? 57.881 -46.434 -49.738 1.00 31.66 232 GLY B C 1
ATOM 5282 O O . GLY B 1 239 ? 57.778 -46.237 -48.549 1.00 44.25 232 GLY B O 1
ATOM 5283 N N . LEU B 1 240 ? 57.425 -45.531 -50.614 1.00 42.26 233 LEU B N 1
ATOM 5284 C CA . LEU B 1 240 ? 56.710 -44.333 -50.145 1.00 34.10 233 LEU B CA 1
ATOM 5285 C C . LEU B 1 240 ? 55.209 -44.573 -49.948 1.00 38.25 233 LEU B C 1
ATOM 5286 O O . LEU B 1 240 ? 54.517 -43.736 -49.330 1.00 36.16 233 LEU B O 1
ATOM 5291 N N . PHE B 1 241 ? 54.718 -45.716 -50.481 1.00 33.16 234 PHE B N 1
ATOM 5292 C CA . PHE B 1 241 ? 53.357 -46.215 -50.273 1.00 32.20 234 PHE B CA 1
ATOM 5293 C C . PHE B 1 241 ? 53.403 -47.743 -50.303 1.00 30.75 234 PHE B C 1
ATOM 5294 O O . PHE B 1 241 ? 54.394 -48.307 -50.772 1.00 35.69 234 PHE B O 1
ATOM 5302 N N . HIS B 1 242 ? 52.343 -48.432 -49.859 1.00 39.06 235 HIS B N 1
ATOM 5303 C CA . HIS B 1 242 ? 52.314 -49.882 -49.973 1.00 35.95 235 HIS B CA 1
ATOM 5304 C C . HIS B 1 242 ? 51.120 -50.331 -50.812 1.00 34.72 235 HIS B C 1
ATOM 5305 O O . HIS B 1 242 ? 51.031 -51.515 -51.151 1.00 32.58 235 HIS B O 1
ATOM 5312 N N . ARG B 1 243 ? 50.224 -49.408 -51.170 1.00 38.22 236 ARG B N 1
ATOM 5313 C CA . ARG B 1 243 ? 48.962 -49.757 -51.822 1.00 38.78 236 ARG B CA 1
ATOM 5314 C C . ARG B 1 243 ? 48.525 -48.650 -52.775 1.00 32.53 236 ARG B C 1
ATOM 5315 O O . ARG B 1 243 ? 48.758 -47.487 -52.508 1.00 43.59 236 ARG B O 1
ATOM 5323 N N . ALA B 1 244 ? 47.887 -49.041 -53.883 1.00 37.95 237 ALA B N 1
ATOM 5324 C CA . ALA B 1 244 ? 47.592 -48.114 -54.965 1.00 35.09 237 ALA B CA 1
ATOM 5325 C C . ALA B 1 244 ? 46.188 -48.359 -55.532 1.00 41.16 237 ALA B C 1
ATOM 5326 O O . ALA B 1 244 ? 45.859 -49.510 -55.833 1.00 35.03 237 ALA B O 1
ATOM 5328 N N . ILE B 1 245 ? 45.414 -47.267 -55.726 1.00 38.86 238 ILE B N 1
ATOM 5329 C CA . ILE B 1 245 ? 44.138 -47.358 -56.428 1.00 37.33 238 ILE B CA 1
ATOM 5330 C C . ILE B 1 245 ? 44.197 -46.528 -57.705 1.00 37.30 238 ILE B C 1
ATOM 5331 O O . ILE B 1 245 ? 44.584 -45.378 -57.665 1.00 35.05 238 ILE B O 1
ATOM 5336 N N . LEU B 1 246 ? 43.828 -47.131 -58.859 1.00 35.93 239 LEU B N 1
ATOM 5337 C CA . LEU B 1 246 ? 43.964 -46.474 -60.149 1.00 43.97 239 LEU B CA 1
ATOM 5338 C C . LEU B 1 246 ? 42.610 -46.497 -60.839 1.00 40.16 239 LEU B C 1
ATOM 5339 O O . LEU B 1 246 ? 42.202 -47.552 -61.346 1.00 32.81 239 LEU B O 1
ATOM 5344 N N . GLN B 1 247 ? 41.984 -45.313 -60.913 1.00 49.96 240 GLN B N 1
ATOM 5345 C CA . GLN B 1 247 ? 40.657 -45.161 -61.445 1.00 44.34 240 GLN B CA 1
ATOM 5346 C C . GLN B 1 247 ? 40.757 -44.484 -62.810 1.00 45.61 240 GLN B C 1
ATOM 5347 O O . GLN B 1 247 ? 41.251 -43.369 -62.913 1.00 43.09 240 GLN B O 1
ATOM 5353 N N . SER B 1 248 ? 40.292 -45.188 -63.850 1.00 52.00 241 SER B N 1
ATOM 5354 C CA . SER B 1 248 ? 40.214 -44.653 -65.198 1.00 49.82 241 SER B CA 1
ATOM 5355 C C . SER B 1 248 ? 41.585 -44.145 -65.647 1.00 41.69 241 SER B C 1
ATOM 5356 O O . SER B 1 248 ? 41.710 -43.052 -66.208 1.00 43.22 241 SER B O 1
ATOM 5359 N N . GLY B 1 249 ? 42.601 -44.953 -65.406 1.00 34.01 242 GLY B N 1
ATOM 5360 C CA . GLY B 1 249 ? 43.975 -44.579 -65.736 1.00 34.49 242 GLY B CA 1
ATOM 5361 C C . GLY B 1 249 ? 44.958 -45.713 -65.445 1.00 32.12 242 GLY B C 1
ATOM 5362 O O . GLY B 1 249 ? 44.661 -46.559 -64.635 1.00 36.25 242 GLY B O 1
ATOM 5363 N N . SER B 1 250 ? 46.113 -45.703 -66.106 1.00 39.34 243 SER B N 1
ATOM 5364 C CA . SER B 1 250 ? 47.106 -46.746 -65.964 1.00 43.54 243 SER B CA 1
ATOM 5365 C C . SER B 1 250 ? 48.472 -46.188 -66.345 1.00 49.08 243 SER B C 1
ATOM 5366 O O . SER B 1 250 ? 48.569 -45.084 -66.863 1.00 54.22 243 SER B O 1
ATOM 5369 N N . GLY B 1 251 ? 49.510 -47.010 -66.114 1.00 51.66 244 GLY B N 1
ATOM 5370 C CA . GLY B 1 251 ? 50.878 -46.677 -66.482 1.00 50.22 244 GLY B CA 1
ATOM 5371 C C . GLY B 1 251 ? 51.023 -46.390 -67.975 1.00 52.42 244 GLY B C 1
ATOM 5372 O O . GLY B 1 251 ? 51.917 -45.651 -68.355 1.00 48.17 244 GLY B O 1
ATOM 5373 N N . ALA B 1 252 ? 50.145 -46.927 -68.825 1.00 51.51 245 ALA B N 1
ATOM 5374 C CA . ALA B 1 252 ? 50.224 -46.643 -70.257 1.00 65.29 245 ALA B CA 1
ATOM 5375 C C . ALA B 1 252 ? 49.879 -45.176 -70.579 1.00 59.13 245 ALA B C 1
ATOM 5376 O O . ALA B 1 252 ? 50.437 -44.593 -71.513 1.00 67.04 245 ALA B O 1
ATOM 5378 N N . LEU B 1 253 ? 48.988 -44.569 -69.787 1.00 63.79 246 LEU B N 1
ATOM 5379 C CA . LEU B 1 253 ? 48.229 -43.398 -70.231 1.00 55.21 246 LEU B CA 1
ATOM 5380 C C . LEU B 1 253 ? 49.103 -42.151 -70.326 1.00 60.47 246 LEU B C 1
ATOM 5381 O O . LEU B 1 253 ? 49.567 -41.655 -69.305 1.00 56.88 246 LEU B O 1
ATOM 5386 N N . GLY B 1 254 ? 49.335 -41.655 -71.562 1.00 51.56 247 GLY B N 1
ATOM 5387 C CA . GLY B 1 254 ? 50.059 -40.412 -71.813 1.00 54.44 247 GLY B CA 1
ATOM 5388 C C . GLY B 1 254 ? 51.593 -40.487 -71.646 1.00 52.92 247 GLY B C 1
ATOM 5389 O O . GLY B 1 254 ? 52.267 -39.456 -71.573 1.00 50.35 247 GLY B O 1
ATOM 5390 N N . VAL B 1 255 ? 52.124 -41.706 -71.479 1.00 51.28 248 VAL B N 1
ATOM 5391 C CA . VAL B 1 255 ? 53.559 -41.876 -71.262 1.00 44.50 248 VAL B CA 1
ATOM 5392 C C . VAL B 1 255 ? 54.218 -41.900 -72.640 1.00 45.24 248 VAL B C 1
ATOM 5393 O O . VAL B 1 255 ? 53.743 -42.588 -73.535 1.00 42.62 248 VAL B O 1
ATOM 5397 N N . ARG B 1 256 ? 55.293 -41.124 -72.817 1.00 48.43 249 ARG B N 1
ATOM 5398 C CA . ARG B 1 256 ? 55.887 -40.922 -74.144 1.00 41.49 249 ARG B CA 1
ATOM 5399 C C . ARG B 1 256 ? 57.360 -41.358 -74.139 1.00 42.18 249 ARG B C 1
ATOM 5400 O O . ARG B 1 256 ? 58.030 -41.264 -73.111 1.00 35.83 249 ARG B O 1
ATOM 5408 N N . THR B 1 257 ? 57.869 -41.780 -75.304 1.00 41.15 250 THR B N 1
ATOM 5409 C CA . THR B 1 257 ? 59.296 -41.944 -75.481 1.00 41.58 250 THR B CA 1
ATOM 5410 C C . THR B 1 257 ? 59.991 -40.576 -75.452 1.00 39.12 250 THR B C 1
ATOM 5411 O O . THR B 1 257 ? 59.405 -39.549 -75.777 1.00 44.86 250 THR B O 1
ATOM 5415 N N . ALA B 1 258 ? 61.288 -40.607 -75.123 1.00 34.06 251 ALA B N 1
ATOM 5416 C CA . ALA B 1 258 ? 62.098 -39.418 -75.076 1.00 39.66 251 ALA B CA 1
ATOM 5417 C C . ALA B 1 258 ? 62.057 -38.684 -76.423 1.00 37.88 251 ALA B C 1
ATOM 5418 O O . ALA B 1 258 ? 61.964 -37.462 -76.459 1.00 40.39 251 ALA B O 1
ATOM 5420 N N . ALA B 1 259 ? 62.125 -39.433 -77.537 1.00 48.21 252 ALA B N 1
ATOM 5421 C CA . ALA B 1 259 ? 62.135 -38.832 -78.865 1.00 49.97 252 ALA B CA 1
ATOM 5422 C C . ALA B 1 259 ? 60.809 -38.097 -79.156 1.00 48.23 252 ALA B C 1
ATOM 5423 O O . ALA B 1 259 ? 60.803 -36.962 -79.657 1.00 43.68 252 ALA B O 1
ATOM 5425 N N . SER B 1 260 ? 59.681 -38.757 -78.846 1.00 50.94 253 SER B N 1
ATOM 5426 C CA . SER B 1 260 ? 58.364 -38.149 -78.999 1.00 44.72 253 SER B CA 1
ATOM 5427 C C . SER B 1 260 ? 58.297 -36.868 -78.162 1.00 42.24 253 SER B C 1
ATOM 5428 O O . SER B 1 260 ? 57.849 -35.821 -78.635 1.00 32.94 253 SER B O 1
ATOM 5431 N N . ALA B 1 261 ? 58.814 -36.958 -76.936 1.00 44.57 254 ALA B N 1
ATOM 5432 C CA . ALA B 1 261 ? 58.748 -35.858 -75.995 1.00 53.69 254 ALA B CA 1
ATOM 5433 C C . ALA B 1 261 ? 59.612 -34.686 -76.451 1.00 49.57 254 ALA B C 1
ATOM 5434 O O . ALA B 1 261 ? 59.223 -33.529 -76.300 1.00 45.12 254 ALA B O 1
ATOM 5436 N N . ALA B 1 262 ? 60.781 -34.975 -77.040 1.00 57.78 255 ALA B N 1
ATOM 5437 C CA . ALA B 1 262 ? 61.646 -33.901 -77.531 1.00 48.54 255 ALA B CA 1
ATOM 5438 C C . ALA B 1 262 ? 60.992 -33.176 -78.720 1.00 46.35 255 ALA B C 1
ATOM 5439 O O . ALA B 1 262 ? 61.100 -31.950 -78.834 1.00 49.66 255 ALA B O 1
ATOM 5441 N N . ARG B 1 263 ? 60.268 -33.917 -79.558 1.00 42.49 256 ARG B N 1
ATOM 5442 C CA . ARG B 1 263 ? 59.524 -33.301 -80.663 1.00 46.26 256 ARG B CA 1
ATOM 5443 C C . ARG B 1 263 ? 58.437 -32.360 -80.149 1.00 40.93 256 ARG B C 1
ATOM 5444 O O . ARG B 1 263 ? 58.276 -31.250 -80.630 1.00 40.89 256 ARG B O 1
ATOM 5452 N N . VAL B 1 264 ? 57.687 -32.801 -79.154 1.00 41.54 257 VAL B N 1
ATOM 5453 C CA . VAL B 1 264 ? 56.643 -31.970 -78.569 1.00 37.02 257 VAL B CA 1
ATOM 5454 C C . VAL B 1 264 ? 57.273 -30.712 -77.968 1.00 35.40 257 VAL B C 1
ATOM 5455 O O . VAL B 1 264 ? 56.767 -29.601 -78.156 1.00 30.59 257 VAL B O 1
ATOM 5459 N N . ALA B 1 265 ? 58.368 -30.890 -77.227 1.00 31.25 258 ALA B N 1
ATOM 5460 C CA . ALA B 1 265 ? 59.003 -29.759 -76.577 1.00 32.04 258 ALA B CA 1
ATOM 5461 C C . ALA B 1 265 ? 59.427 -28.696 -77.596 1.00 30.22 258 ALA B C 1
ATOM 5462 O O . ALA B 1 265 ? 59.299 -27.505 -77.335 1.00 38.02 258 ALA B O 1
ATOM 5464 N N . ALA B 1 266 ? 59.992 -29.134 -78.730 1.00 39.87 259 ALA B N 1
ATOM 5465 C CA . ALA B 1 266 ? 60.340 -28.224 -79.826 1.00 47.04 259 ALA B CA 1
ATOM 5466 C C . ALA B 1 266 ? 59.130 -27.396 -80.276 1.00 46.45 259 ALA B C 1
ATOM 5467 O O . ALA B 1 266 ? 59.230 -26.193 -80.463 1.00 39.78 259 ALA B O 1
ATOM 5469 N N . ARG B 1 267 ? 57.967 -28.029 -80.404 1.00 52.15 260 ARG B N 1
ATOM 5470 C CA . ARG B 1 267 ? 56.758 -27.325 -80.813 1.00 54.44 260 ARG B CA 1
ATOM 5471 C C . ARG B 1 267 ? 56.405 -26.241 -79.788 1.00 58.11 260 ARG B C 1
ATOM 5472 O O . ARG B 1 267 ? 56.080 -25.085 -80.147 1.00 43.29 260 ARG B O 1
ATOM 5480 N N . VAL B 1 268 ? 56.508 -26.608 -78.500 1.00 41.41 261 VAL B N 1
ATOM 5481 C CA . VAL B 1 268 ? 56.136 -25.683 -77.450 1.00 46.53 261 VAL B CA 1
ATOM 5482 C C . VAL B 1 268 ? 57.068 -24.473 -77.464 1.00 44.17 261 VAL B C 1
ATOM 5483 O O . VAL B 1 268 ? 56.616 -23.321 -77.313 1.00 43.64 261 VAL B O 1
ATOM 5487 N N . LEU B 1 269 ? 58.371 -24.753 -77.622 1.00 46.92 262 LEU B N 1
ATOM 5488 C CA . LEU B 1 269 ? 59.368 -23.705 -77.581 1.00 45.80 262 LEU B CA 1
ATOM 5489 C C . LEU B 1 269 ? 59.133 -22.721 -78.729 1.00 42.65 262 LEU B C 1
ATOM 5490 O O . LEU B 1 269 ? 59.211 -21.501 -78.540 1.00 54.55 262 LEU B O 1
ATOM 5495 N N . GLN B 1 270 ? 58.820 -23.285 -79.891 1.00 44.66 263 GLN B N 1
ATOM 5496 C CA . GLN B 1 270 ? 58.523 -22.490 -81.078 1.00 50.65 263 GLN B CA 1
ATOM 5497 C C . GLN B 1 270 ? 57.380 -21.531 -80.783 1.00 40.33 263 GLN B C 1
ATOM 5498 O O . GLN B 1 270 ? 57.521 -20.351 -81.027 1.00 41.70 263 GLN B O 1
ATOM 5504 N N . HIS B 1 271 ? 56.247 -22.029 -80.248 1.00 48.71 264 HIS B N 1
ATOM 5505 C CA . HIS B 1 271 ? 55.112 -21.154 -79.969 1.00 35.85 264 HIS B CA 1
ATOM 5506 C C . HIS B 1 271 ? 55.494 -20.139 -78.909 1.00 47.88 264 HIS B C 1
ATOM 5507 O O . HIS B 1 271 ? 55.108 -18.971 -79.011 1.00 44.62 264 HIS B O 1
ATOM 5514 N N . ALA B 1 272 ? 56.227 -20.607 -77.875 1.00 46.39 265 ALA B N 1
ATOM 5515 C CA . ALA B 1 272 ? 56.654 -19.741 -76.789 1.00 45.79 265 ALA B CA 1
ATOM 5516 C C . ALA B 1 272 ? 57.546 -18.615 -77.298 1.00 44.40 265 ALA B C 1
ATOM 5517 O O . ALA B 1 272 ? 57.517 -17.519 -76.727 1.00 45.93 265 ALA B O 1
ATOM 5519 N N . GLY B 1 273 ? 58.383 -18.933 -78.289 1.00 35.52 266 GLY B N 1
ATOM 5520 C CA . GLY B 1 273 ? 59.290 -17.972 -78.865 1.00 42.62 266 GLY B CA 1
ATOM 5521 C C . GLY B 1 273 ? 60.666 -18.070 -78.224 1.00 48.99 266 GLY B C 1
ATOM 5522 O O . GLY B 1 273 ? 61.506 -17.200 -78.440 1.00 48.27 266 GLY B O 1
ATOM 5523 N N . VAL B 1 274 ? 60.899 -19.146 -77.453 1.00 44.55 267 VAL B N 1
ATOM 5524 C CA . VAL B 1 274 ? 62.148 -19.327 -76.756 1.00 43.40 267 VAL B CA 1
ATOM 5525 C C . VAL B 1 274 ? 63.014 -20.255 -77.604 1.00 48.19 267 VAL B C 1
ATOM 5526 O O . VAL B 1 274 ? 62.596 -21.378 -77.949 1.00 36.35 267 VAL B O 1
ATOM 5530 N N . GLU B 1 275 ? 64.220 -19.770 -77.949 1.00 46.30 268 GLU B N 1
ATOM 5531 C CA . GLU B 1 275 ? 65.144 -20.543 -78.768 1.00 51.90 268 GLU B CA 1
ATOM 5532 C C . GLU B 1 275 ? 65.778 -21.599 -77.886 1.00 51.50 268 GLU B C 1
ATOM 5533 O O . GLU B 1 275 ? 66.109 -21.329 -76.722 1.00 55.50 268 GLU B O 1
ATOM 5539 N N . PRO B 1 276 ? 66.012 -22.825 -78.397 1.00 53.60 269 PRO B N 1
ATOM 5540 C CA . PRO B 1 276 ? 66.724 -23.822 -77.615 1.00 41.16 269 PRO B CA 1
ATOM 5541 C C . PRO B 1 276 ? 68.073 -23.213 -77.221 1.00 47.96 269 PRO B C 1
ATOM 5542 O O . PRO B 1 276 ? 68.723 -22.582 -78.041 1.00 36.92 269 PRO B O 1
ATOM 5546 N N . GLY B 1 277 ? 68.488 -23.423 -75.967 1.00 54.17 270 GLY B N 1
ATOM 5547 C CA . GLY B 1 277 ? 69.813 -22.994 -75.518 1.00 53.55 270 GLY B CA 1
ATOM 5548 C C . GLY B 1 277 ? 69.803 -21.593 -74.888 1.00 55.93 270 GLY B C 1
ATOM 5549 O O . GLY B 1 277 ? 70.801 -21.183 -74.285 1.00 56.07 270 GLY B O 1
ATOM 5550 N N . ASP B 1 278 ? 68.677 -20.861 -75.004 1.00 57.27 271 ASP B N 1
ATOM 5551 C CA . ASP B 1 278 ? 68.557 -19.510 -74.479 1.00 51.17 271 ASP B CA 1
ATOM 5552 C C . ASP B 1 278 ? 67.998 -19.575 -73.067 1.00 53.93 271 ASP B C 1
ATOM 5553 O O . ASP B 1 278 ? 66.792 -19.585 -72.884 1.00 62.77 271 ASP B O 1
ATOM 5558 N N . ARG B 1 279 ? 68.906 -19.538 -72.086 1.00 49.15 272 ARG B N 1
ATOM 5559 C CA . ARG B 1 279 ? 68.574 -19.675 -70.679 1.00 53.17 272 ARG B CA 1
ATOM 5560 C C . ARG B 1 279 ? 67.773 -18.469 -70.218 1.00 49.36 272 ARG B C 1
ATOM 5561 O O . ARG B 1 279 ? 66.844 -18.603 -69.440 1.00 55.78 272 ARG B O 1
ATOM 5569 N N . GLU B 1 280 ? 68.171 -17.305 -70.676 1.00 36.48 273 GLU B N 1
ATOM 5570 C CA . GLU B 1 280 ? 67.539 -16.058 -70.297 1.00 45.59 273 GLU B CA 1
ATOM 5571 C C . GLU B 1 280 ? 66.063 -16.075 -70.705 1.00 43.03 273 GLU B C 1
ATOM 5572 O O . GLU B 1 280 ? 65.200 -15.776 -69.874 1.00 57.63 273 GLU B O 1
ATOM 5578 N N . ALA B 1 281 ? 65.788 -16.401 -71.973 1.00 42.13 274 ALA B N 1
ATOM 5579 C CA . ALA B 1 281 ? 64.409 -16.423 -72.465 1.00 45.76 274 ALA B CA 1
ATOM 5580 C C . ALA B 1 281 ? 63.578 -17.434 -71.651 1.00 49.94 274 ALA B C 1
ATOM 5581 O O . ALA B 1 281 ? 62.457 -17.137 -71.262 1.00 55.76 274 ALA B O 1
ATOM 5583 N N . LEU B 1 282 ? 64.178 -18.589 -71.340 1.00 60.01 275 LEU B N 1
ATOM 5584 C CA . LEU B 1 282 ? 63.515 -19.657 -70.602 1.00 62.61 275 LEU B CA 1
ATOM 5585 C C . LEU B 1 282 ? 63.046 -19.176 -69.229 1.00 58.02 275 LEU B C 1
ATOM 5586 O O . LEU B 1 282 ? 61.892 -19.389 -68.845 1.00 57.18 275 LEU B O 1
ATOM 5591 N N . ARG B 1 283 ? 63.940 -18.503 -68.503 1.00 58.39 276 ARG B N 1
ATOM 5592 C CA . ARG B 1 283 ? 63.625 -18.002 -67.172 1.00 64.43 276 ARG B CA 1
ATOM 5593 C C . ARG B 1 283 ? 62.743 -16.756 -67.262 1.00 59.45 276 ARG B C 1
ATOM 5594 O O . ARG B 1 283 ? 61.923 -16.525 -66.385 1.00 68.70 276 ARG B O 1
ATOM 5602 N N . SER B 1 284 ? 62.935 -15.963 -68.325 1.00 58.18 277 SER B N 1
ATOM 5603 C CA . SER B 1 284 ? 62.212 -14.709 -68.522 1.00 61.71 277 SER B CA 1
ATOM 5604 C C . SER B 1 284 ? 60.729 -14.941 -68.811 1.00 49.03 277 SER B C 1
ATOM 5605 O O . SER B 1 284 ? 59.913 -14.108 -68.442 1.00 44.25 277 SER B O 1
ATOM 5608 N N . LEU B 1 285 ? 60.386 -16.025 -69.516 1.00 47.37 278 LEU B N 1
ATOM 5609 C CA . LEU B 1 285 ? 59.007 -16.238 -69.951 1.00 49.51 278 LEU B CA 1
ATOM 5610 C C . LEU B 1 285 ? 58.081 -16.316 -68.739 1.00 53.05 278 LEU B C 1
ATOM 5611 O O . LEU B 1 285 ? 58.335 -17.082 -67.816 1.00 61.87 278 LEU B O 1
ATOM 5616 N N . PRO B 1 286 ? 56.947 -15.567 -68.710 1.00 50.87 279 PRO B N 1
ATOM 5617 C CA . PRO B 1 286 ? 55.960 -15.745 -67.642 1.00 47.17 279 PRO B CA 1
ATOM 5618 C C . PRO B 1 286 ? 55.293 -17.120 -67.743 1.00 46.46 279 PRO B C 1
ATOM 5619 O O . PRO B 1 286 ? 55.210 -17.716 -68.815 1.00 53.03 279 PRO B O 1
ATOM 5623 N N . ALA B 1 287 ? 54.841 -17.617 -66.595 1.00 45.51 280 ALA B N 1
ATOM 5624 C CA . ALA B 1 287 ? 54.325 -18.973 -66.483 1.00 45.35 280 ALA B CA 1
ATOM 5625 C C . ALA B 1 287 ? 53.059 -19.136 -67.324 1.00 38.35 280 ALA B C 1
ATOM 5626 O O . ALA B 1 287 ? 52.838 -20.189 -67.904 1.00 49.50 280 ALA B O 1
ATOM 5628 N N . ARG B 1 288 ? 52.238 -18.084 -67.370 1.00 40.87 281 ARG B N 1
ATOM 5629 C CA . ARG B 1 288 ? 50.992 -18.079 -68.130 1.00 33.76 281 ARG B CA 1
ATOM 5630 C C . ARG B 1 288 ? 51.294 -18.290 -69.614 1.00 39.24 281 ARG B C 1
ATOM 5631 O O . ARG B 1 288 ? 50.547 -18.993 -70.313 1.00 36.53 281 ARG B O 1
ATOM 5639 N N . ALA B 1 289 ? 52.419 -17.691 -70.078 1.00 36.32 282 ALA B N 1
ATOM 5640 C CA . ALA B 1 289 ? 52.802 -17.829 -71.474 1.00 40.91 282 ALA B CA 1
ATOM 5641 C C . ALA B 1 289 ? 53.166 -19.289 -71.787 1.00 43.63 282 ALA B C 1
ATOM 5642 O O . ALA B 1 289 ? 52.930 -19.754 -72.901 1.00 46.60 282 ALA B O 1
ATOM 5644 N N . TRP B 1 290 ? 53.726 -20.014 -70.799 1.00 47.71 283 TRP B N 1
ATOM 5645 C CA . TRP B 1 290 ? 53.969 -21.441 -70.976 1.00 44.53 283 TRP B CA 1
ATOM 5646 C C . TRP B 1 290 ? 52.642 -22.188 -71.183 1.00 45.14 283 TRP B C 1
ATOM 5647 O O . TRP B 1 290 ? 52.533 -23.020 -72.084 1.00 34.02 283 TRP B O 1
ATOM 5658 N N . ALA B 1 291 ? 51.627 -21.839 -70.393 1.00 40.42 284 ALA B N 1
ATOM 5659 C CA . ALA B 1 291 ? 50.311 -22.441 -70.527 1.00 40.60 284 ALA B CA 1
ATOM 5660 C C . ALA B 1 291 ? 49.747 -22.176 -71.912 1.00 40.59 284 ALA B C 1
ATOM 5661 O O . ALA B 1 291 ? 49.230 -23.111 -72.534 1.00 40.76 284 ALA B O 1
ATOM 5663 N N . ASN B 1 292 ? 49.897 -20.932 -72.397 1.00 38.62 285 ASN B N 1
ATOM 5664 C CA . ASN B 1 292 ? 49.354 -20.546 -73.677 1.00 43.16 285 ASN B CA 1
ATOM 5665 C C . ASN B 1 292 ? 50.057 -21.287 -74.813 1.00 42.40 285 ASN B C 1
ATOM 5666 O O . ASN B 1 292 ? 49.397 -21.665 -75.787 1.00 48.04 285 ASN B O 1
ATOM 5671 N N . ALA B 1 293 ? 51.387 -21.479 -74.691 1.00 41.07 286 ALA B N 1
ATOM 5672 C CA . ALA B 1 293 ? 52.168 -22.182 -75.700 1.00 42.55 286 ALA B CA 1
ATOM 5673 C C . ALA B 1 293 ? 51.703 -23.625 -75.864 1.00 35.17 286 ALA B C 1
ATOM 5674 O O . ALA B 1 293 ? 51.680 -24.148 -76.975 1.00 36.48 286 ALA B O 1
ATOM 5676 N N . VAL B 1 294 ? 51.392 -24.278 -74.752 1.00 37.16 287 VAL B N 1
ATOM 5677 C CA . VAL B 1 294 ? 50.940 -25.658 -74.791 1.00 45.23 287 VAL B CA 1
ATOM 5678 C C . VAL B 1 294 ? 49.540 -25.702 -75.396 1.00 40.71 287 VAL B C 1
ATOM 5679 O O . VAL B 1 294 ? 49.258 -26.561 -76.232 1.00 41.88 287 VAL B O 1
ATOM 5683 N N . ALA B 1 295 ? 48.683 -24.759 -74.994 1.00 46.48 288 ALA B N 1
ATOM 5684 C CA . ALA B 1 295 ? 47.339 -24.669 -75.564 1.00 56.71 288 ALA B CA 1
ATOM 5685 C C . ALA B 1 295 ? 47.407 -24.523 -77.081 1.00 56.04 288 ALA B C 1
ATOM 5686 O O . ALA B 1 295 ? 46.569 -25.108 -77.771 1.00 70.51 288 ALA B O 1
ATOM 5688 N N . ALA B 1 296 ? 48.432 -23.798 -77.582 1.00 49.07 289 ALA B N 1
ATOM 5689 C CA . ALA B 1 296 ? 48.611 -23.566 -79.018 1.00 54.91 289 ALA B CA 1
ATOM 5690 C C . ALA B 1 296 ? 48.830 -24.870 -79.796 1.00 51.90 289 ALA B C 1
ATOM 5691 O O . ALA B 1 296 ? 48.597 -24.929 -81.001 1.00 41.20 289 ALA B O 1
ATOM 5693 N N . LEU B 1 297 ? 49.346 -25.900 -79.134 1.00 57.76 290 LEU B N 1
ATOM 5694 C CA . LEU B 1 297 ? 49.593 -27.167 -79.821 1.00 55.26 290 LEU B CA 1
ATOM 5695 C C . LEU B 1 297 ? 48.265 -27.812 -80.218 1.00 56.93 290 LEU B C 1
ATOM 5696 O O . LEU B 1 297 ? 48.184 -28.526 -81.216 1.00 42.12 290 LEU B O 1
ATOM 5701 N N . GLY B 1 298 ? 47.241 -27.603 -79.386 1.00 65.20 291 GLY B N 1
ATOM 5702 C CA . GLY B 1 298 ? 45.905 -28.096 -79.676 1.00 66.01 291 GLY B CA 1
ATOM 5703 C C . GLY B 1 298 ? 45.485 -29.254 -78.756 1.00 65.47 291 GLY B C 1
ATOM 5704 O O . GLY B 1 298 ? 46.267 -29.741 -77.949 1.00 82.02 291 GLY B O 1
ATOM 5705 N N . PRO B 1 299 ? 44.217 -29.692 -78.846 1.00 53.12 292 PRO B N 1
ATOM 5706 C CA . PRO B 1 299 ? 43.608 -30.545 -77.824 1.00 46.97 292 PRO B CA 1
ATOM 5707 C C . PRO B 1 299 ? 44.143 -31.975 -77.814 1.00 48.79 292 PRO B C 1
ATOM 5708 O O . PRO B 1 299 ? 44.659 -32.455 -78.816 1.00 51.53 292 PRO B O 1
ATOM 5712 N N . GLY B 1 300 ? 44.010 -32.637 -76.664 1.00 52.61 293 GLY B N 1
ATOM 5713 C CA . GLY B 1 300 ? 44.426 -34.027 -76.488 1.00 56.99 293 GLY B CA 1
ATOM 5714 C C . GLY B 1 300 ? 45.385 -34.163 -75.304 1.00 50.48 293 GLY B C 1
ATOM 5715 O O . GLY B 1 300 ? 45.224 -33.458 -74.316 1.00 59.45 293 GLY B O 1
ATOM 5716 N N . LEU B 1 301 ? 46.387 -35.041 -75.431 1.00 41.82 294 LEU B N 1
ATOM 5717 C CA . LEU B 1 301 ? 47.368 -35.271 -74.413 1.00 41.64 294 LEU B CA 1
ATOM 5718 C C . LEU B 1 301 ? 48.743 -35.011 -75.007 1.00 41.34 294 LEU B C 1
ATOM 5719 O O . LEU B 1 301 ? 49.471 -35.963 -75.319 1.00 63.27 294 LEU B O 1
ATOM 5724 N N . PRO B 1 302 ? 49.154 -33.738 -75.211 1.00 34.09 295 PRO B N 1
ATOM 5725 C CA . PRO B 1 302 ? 50.455 -33.443 -75.812 1.00 47.89 295 PRO B CA 1
ATOM 5726 C C . PRO B 1 302 ? 51.629 -33.702 -74.869 1.00 49.28 295 PRO B C 1
ATOM 5727 O O . PRO B 1 302 ? 52.706 -34.132 -75.315 1.00 48.14 295 PRO B O 1
ATOM 5731 N N . LEU B 1 303 ? 51.378 -33.557 -73.565 1.00 50.45 296 LEU B N 1
ATOM 5732 C CA . LEU B 1 303 ? 52.420 -33.696 -72.548 1.00 46.96 296 LEU B CA 1
ATOM 5733 C C . LEU B 1 303 ? 52.027 -34.801 -71.589 1.00 48.51 296 LEU B C 1
ATOM 5734 O O . LEU B 1 303 ? 50.845 -35.136 -71.425 1.00 61.82 296 LEU B O 1
ATOM 5739 N N . GLY B 1 304 ? 53.031 -35.318 -70.878 1.00 47.52 297 GLY B N 1
ATOM 5740 C CA . GLY B 1 304 ? 52.857 -36.498 -70.061 1.00 52.12 297 GLY B CA 1
ATOM 5741 C C . GLY B 1 304 ? 54.206 -37.029 -69.605 1.00 53.27 297 GLY B C 1
ATOM 5742 O O . GLY B 1 304 ? 55.250 -36.476 -69.968 1.00 56.16 297 GLY B O 1
ATOM 5743 N N . PRO B 1 305 ? 54.206 -38.057 -68.747 1.00 51.35 298 PRO B N 1
ATOM 5744 C CA . PRO B 1 305 ? 55.447 -38.610 -68.224 1.00 57.48 298 PRO B CA 1
ATOM 5745 C C . PRO B 1 305 ? 56.280 -39.151 -69.374 1.00 47.82 298 PRO B C 1
ATOM 5746 O O . PRO B 1 305 ? 55.726 -39.617 -70.374 1.00 48.35 298 PRO B O 1
ATOM 5750 N N . VAL B 1 306 ? 57.610 -39.081 -69.212 1.00 35.02 299 VAL B N 1
ATOM 5751 C CA . VAL B 1 306 ? 58.536 -39.467 -70.263 1.00 40.70 299 VAL B CA 1
ATOM 5752 C C . VAL B 1 306 ? 59.413 -40.618 -69.786 1.00 30.11 299 VAL B C 1
ATOM 5753 O O . VAL B 1 306 ? 59.936 -40.577 -68.704 1.00 33.23 299 VAL B O 1
ATOM 5757 N N . VAL B 1 307 ? 59.609 -41.627 -70.648 1.00 45.31 300 VAL B N 1
ATOM 5758 C CA . VAL B 1 307 ? 60.620 -42.648 -70.417 1.00 43.62 300 VAL B CA 1
ATOM 5759 C C . VAL B 1 307 ? 61.973 -42.013 -70.709 1.00 49.18 300 VAL B C 1
ATOM 5760 O O . VAL B 1 307 ? 62.517 -42.182 -71.799 1.00 38.48 300 VAL B O 1
ATOM 5764 N N . ASP B 1 308 ? 62.508 -41.306 -69.717 1.00 49.12 301 ASP B N 1
ATOM 5765 C CA . ASP B 1 308 ? 63.707 -40.502 -69.901 1.00 57.31 301 ASP B CA 1
ATOM 5766 C C . ASP B 1 308 ? 64.956 -41.321 -69.586 1.00 55.39 301 ASP B C 1
ATOM 5767 O O . ASP B 1 308 ? 66.069 -40.854 -69.812 1.00 48.98 301 ASP B O 1
ATOM 5772 N N . GLY B 1 309 ? 64.767 -42.501 -68.983 1.00 59.07 302 GLY B N 1
ATOM 5773 C CA . GLY B 1 309 ? 65.880 -43.356 -68.584 1.00 51.84 302 GLY B CA 1
ATOM 5774 C C . GLY B 1 309 ? 66.437 -43.026 -67.189 1.00 46.87 302 GLY B C 1
ATOM 5775 O O . GLY B 1 309 ? 67.312 -43.749 -66.707 1.00 41.60 302 GLY B O 1
ATOM 5776 N N . THR B 1 310 ? 65.945 -41.961 -66.530 1.00 37.08 303 THR B N 1
ATOM 5777 C CA . THR B 1 310 ? 66.334 -41.641 -65.172 1.00 32.79 303 THR B CA 1
ATOM 5778 C C . THR B 1 310 ? 65.130 -41.790 -64.226 1.00 40.84 303 THR B C 1
ATOM 5779 O O . THR B 1 310 ? 65.013 -42.755 -63.479 1.00 49.78 303 THR B O 1
ATOM 5783 N N . VAL B 1 311 ? 64.272 -40.779 -64.202 1.00 36.61 304 VAL B N 1
ATOM 5784 C CA . VAL B 1 311 ? 63.106 -40.797 -63.337 1.00 26.55 304 VAL B CA 1
ATOM 5785 C C . VAL B 1 311 ? 62.223 -41.954 -63.762 1.00 33.29 304 VAL B C 1
ATOM 5786 O O . VAL B 1 311 ? 61.710 -42.681 -62.909 1.00 33.93 304 VAL B O 1
ATOM 5790 N N . LEU B 1 312 ? 62.090 -42.142 -65.090 1.00 30.20 305 LEU B N 1
ATOM 5791 C CA . LEU B 1 312 ? 61.501 -43.358 -65.612 1.00 38.80 305 LEU B CA 1
ATOM 5792 C C . LEU B 1 312 ? 62.531 -44.109 -66.455 1.00 40.79 305 LEU B C 1
ATOM 5793 O O . LEU B 1 312 ? 62.741 -43.824 -67.646 1.00 40.76 305 LEU B O 1
ATOM 5798 N N . PRO B 1 313 ? 63.200 -45.121 -65.858 1.00 39.33 306 PRO B N 1
ATOM 5799 C CA . PRO B 1 313 ? 64.206 -45.916 -66.561 1.00 43.30 306 PRO B CA 1
ATOM 5800 C C . PRO B 1 313 ? 63.600 -46.795 -67.642 1.00 43.93 306 PRO B C 1
ATOM 5801 O O . PRO B 1 313 ? 64.230 -47.022 -68.664 1.00 38.09 306 PRO B O 1
ATOM 5805 N N . GLU B 1 314 ? 62.366 -47.277 -67.422 1.00 42.31 307 GLU B N 1
ATOM 5806 C CA . GLU B 1 314 ? 61.688 -48.083 -68.433 1.00 40.95 307 GLU B CA 1
ATOM 5807 C C . GLU B 1 314 ? 60.251 -47.633 -68.549 1.00 36.99 307 GLU B C 1
ATOM 5808 O O . GLU B 1 314 ? 59.812 -46.839 -67.748 1.00 35.93 307 GLU B O 1
ATOM 5814 N N . HIS B 1 315 ? 59.520 -48.160 -69.541 1.00 45.35 308 HIS B N 1
ATOM 5815 C CA . HIS B 1 315 ? 58.090 -47.902 -69.640 1.00 43.99 308 HIS B CA 1
ATOM 5816 C C . HIS B 1 315 ? 57.413 -48.501 -68.412 1.00 40.54 308 HIS B C 1
ATOM 5817 O O . HIS B 1 315 ? 57.717 -49.626 -68.040 1.00 61.22 308 HIS B O 1
ATOM 5824 N N . PRO B 1 316 ? 56.469 -47.789 -67.755 1.00 42.43 309 PRO B N 1
ATOM 5825 C CA . PRO B 1 316 ? 55.804 -48.298 -66.551 1.00 39.53 309 PRO B CA 1
ATOM 5826 C C . PRO B 1 316 ? 55.200 -49.705 -66.651 1.00 42.90 309 PRO B C 1
ATOM 5827 O O . PRO B 1 316 ? 55.234 -50.475 -65.703 1.00 39.58 309 PRO B O 1
ATOM 5831 N N . MET B 1 317 ? 54.583 -49.985 -67.791 1.00 42.25 310 MET B N 1
ATOM 5832 C CA . MET B 1 317 ? 53.891 -51.246 -68.007 1.00 51.96 310 MET B CA 1
ATOM 5833 C C . MET B 1 317 ? 54.928 -52.352 -68.198 1.00 50.77 310 MET B C 1
ATOM 5834 O O . MET B 1 317 ? 54.714 -53.468 -67.727 1.00 45.32 310 MET B O 1
ATOM 5839 N N . ALA B 1 318 ? 56.086 -52.015 -68.805 1.00 44.20 311 ALA B N 1
ATOM 5840 C CA . ALA B 1 318 ? 57.206 -52.957 -68.881 1.00 48.48 311 ALA B CA 1
ATOM 5841 C C . ALA B 1 318 ? 57.676 -53.339 -67.469 1.00 46.81 311 ALA B C 1
ATOM 5842 O O . ALA B 1 318 ? 57.848 -54.531 -67.145 1.00 75.84 311 ALA B O 1
ATOM 5844 N N . ALA B 1 319 ? 57.804 -52.326 -66.601 1.00 57.41 312 ALA B N 1
ATOM 5845 C CA . ALA B 1 319 ? 58.306 -52.531 -65.249 1.00 47.12 312 ALA B CA 1
ATOM 5846 C C . ALA B 1 319 ? 57.341 -53.396 -64.456 1.00 44.33 312 ALA B C 1
ATOM 5847 O O . ALA B 1 319 ? 57.777 -54.270 -63.688 1.00 39.58 312 ALA B O 1
ATOM 5849 N N . LEU B 1 320 ? 56.035 -53.098 -64.613 1.00 45.18 313 LEU B N 1
ATOM 5850 C CA . LEU B 1 320 ? 54.974 -53.792 -63.912 1.00 50.04 313 LEU B CA 1
ATOM 5851 C C . LEU B 1 320 ? 55.044 -55.272 -64.234 1.00 47.78 313 LEU B C 1
ATOM 5852 O O . LEU B 1 320 ? 54.861 -56.080 -63.328 1.00 58.74 313 LEU B O 1
ATOM 5857 N N . ALA B 1 321 ? 55.183 -55.592 -65.537 1.00 53.37 314 ALA B N 1
ATOM 5858 C CA . ALA B 1 321 ? 55.192 -56.969 -65.994 1.00 60.26 314 ALA B CA 1
ATOM 5859 C C . ALA B 1 321 ? 56.288 -57.744 -65.276 1.00 67.63 314 ALA B C 1
ATOM 5860 O O . ALA B 1 321 ? 56.094 -58.888 -64.885 1.00 78.63 314 ALA B O 1
ATOM 5862 N N . ARG B 1 322 ? 57.422 -57.076 -65.054 1.00 68.94 315 ARG B N 1
ATOM 5863 C CA . ARG B 1 322 ? 58.566 -57.707 -64.432 1.00 67.73 315 ARG B CA 1
ATOM 5864 C C . ARG B 1 322 ? 58.418 -57.863 -62.931 1.00 65.24 315 ARG B C 1
ATOM 5865 O O . ARG B 1 322 ? 59.249 -58.516 -62.325 1.00 62.69 315 ARG B O 1
ATOM 5873 N N . GLY B 1 323 ? 57.422 -57.227 -62.328 1.00 53.65 316 GLY B N 1
ATOM 5874 C CA . GLY B 1 323 ? 57.117 -57.467 -60.918 1.00 59.35 316 GLY B CA 1
ATOM 5875 C C . GLY B 1 323 ? 57.627 -56.355 -60.013 1.00 55.34 316 GLY B C 1
ATOM 5876 O O . GLY B 1 323 ? 57.868 -56.574 -58.838 1.00 68.53 316 GLY B O 1
ATOM 5877 N N . ALA B 1 324 ? 57.773 -55.152 -60.587 1.00 54.07 317 ALA B N 1
ATOM 5878 C CA . ALA B 1 324 ? 58.357 -54.024 -59.884 1.00 55.05 317 ALA B CA 1
ATOM 5879 C C . ALA B 1 324 ? 57.507 -53.633 -58.678 1.00 46.67 317 ALA B C 1
ATOM 5880 O O . ALA B 1 324 ? 58.048 -53.123 -57.705 1.00 58.89 317 ALA B O 1
ATOM 5882 N N . ALA B 1 325 ? 56.191 -53.868 -58.757 1.00 46.10 318 ALA B N 1
ATOM 5883 C CA . ALA B 1 325 ? 55.250 -53.458 -57.721 1.00 45.17 318 ALA B CA 1
ATOM 5884 C C . ALA B 1 325 ? 54.643 -54.688 -57.043 1.00 48.14 318 ALA B C 1
ATOM 5885 O O . ALA B 1 325 ? 53.487 -54.691 -56.562 1.00 45.02 318 ALA B O 1
ATOM 5887 N N . ARG B 1 326 ? 55.435 -55.761 -56.984 1.00 52.94 319 ARG B N 1
ATOM 5888 C CA . ARG B 1 326 ? 54.916 -57.028 -56.485 1.00 55.41 319 ARG B CA 1
ATOM 5889 C C . ARG B 1 326 ? 54.507 -56.920 -55.016 1.00 49.12 319 ARG B C 1
ATOM 5890 O O . ARG B 1 326 ? 53.670 -57.679 -54.557 1.00 50.93 319 ARG B O 1
ATOM 5898 N N . ASP B 1 327 ? 55.087 -55.957 -54.288 1.00 57.22 320 ASP B N 1
ATOM 5899 C CA . ASP B 1 327 ? 54.784 -55.769 -52.873 1.00 58.81 320 ASP B CA 1
ATOM 5900 C C . ASP B 1 327 ? 53.493 -54.970 -52.703 1.00 56.22 320 ASP B C 1
ATOM 5901 O O . ASP B 1 327 ? 52.822 -55.085 -51.690 1.00 61.72 320 ASP B O 1
ATOM 5906 N N . VAL B 1 328 ? 53.140 -54.164 -53.700 1.00 49.77 321 VAL B N 1
ATOM 5907 C CA . VAL B 1 328 ? 52.011 -53.249 -53.634 1.00 51.44 321 VAL B CA 1
ATOM 5908 C C . VAL B 1 328 ? 50.720 -53.981 -54.010 1.00 51.81 321 VAL B C 1
ATOM 5909 O O . VAL B 1 328 ? 50.667 -54.731 -54.977 1.00 61.07 321 VAL B O 1
ATOM 5913 N N . ALA B 1 329 ? 49.694 -53.766 -53.190 1.00 51.30 322 ALA B N 1
ATOM 5914 C CA . ALA B 1 329 ? 48.339 -54.193 -53.486 1.00 52.15 322 ALA B CA 1
ATOM 5915 C C . ALA B 1 329 ? 47.646 -53.136 -54.343 1.00 43.30 322 ALA B C 1
ATOM 5916 O O . ALA B 1 329 ? 47.775 -51.950 -54.082 1.00 50.96 322 ALA B O 1
ATOM 5918 N N . VAL B 1 330 ? 46.887 -53.585 -55.338 1.00 41.37 323 VAL B N 1
ATOM 5919 C CA . VAL B 1 330 ? 46.327 -52.704 -56.349 1.00 39.70 323 VAL B CA 1
ATOM 5920 C C . VAL B 1 330 ? 44.812 -52.911 -56.470 1.00 45.71 323 VAL B C 1
ATOM 5921 O O . VAL B 1 330 ? 44.367 -54.049 -56.531 1.00 44.97 323 VAL B O 1
ATOM 5925 N N . LEU B 1 331 ? 44.061 -51.792 -56.442 1.00 43.76 324 LEU B N 1
ATOM 5926 C CA . LEU B 1 331 ? 42.671 -51.736 -56.886 1.00 38.93 324 LEU B CA 1
ATOM 5927 C C . LEU B 1 331 ? 42.579 -50.902 -58.157 1.00 40.93 324 LEU B C 1
ATOM 5928 O O . LEU B 1 331 ? 42.980 -49.733 -58.182 1.00 43.87 324 LEU B O 1
ATOM 5933 N N . VAL B 1 332 ? 42.046 -51.514 -59.226 1.00 41.17 325 VAL B N 1
ATOM 5934 C CA . VAL B 1 332 ? 42.114 -50.898 -60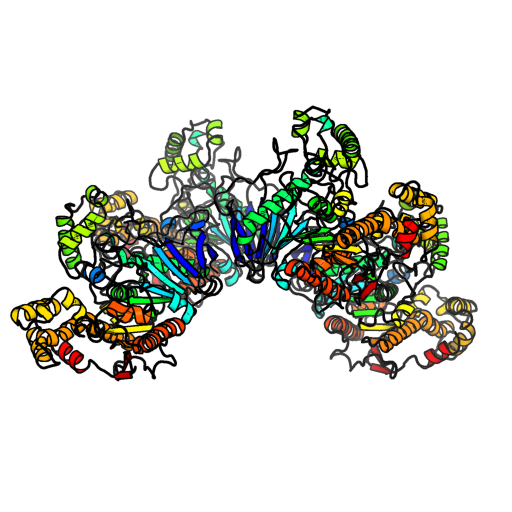.543 1.00 38.75 325 VAL B CA 1
ATOM 5935 C C . VAL B 1 332 ? 40.756 -51.041 -61.248 1.00 41.37 325 VAL B C 1
ATOM 5936 O O . VAL B 1 332 ? 40.114 -52.079 -61.147 1.00 55.35 325 VAL B O 1
ATOM 5940 N N . GLY B 1 333 ? 40.313 -49.999 -61.955 1.00 41.85 326 GLY B N 1
ATOM 5941 C CA . GLY B 1 333 ? 39.005 -50.036 -62.584 1.00 38.51 326 GLY B CA 1
ATOM 5942 C C . GLY B 1 333 ? 38.739 -48.897 -63.535 1.00 40.36 326 GLY B C 1
ATOM 5943 O O . GLY B 1 333 ? 39.584 -48.019 -63.735 1.00 44.58 326 GLY B O 1
ATOM 5944 N N . VAL B 1 334 ? 37.525 -48.956 -64.136 1.00 38.05 327 VAL B N 1
ATOM 5945 C CA . VAL B 1 334 ? 37.108 -48.068 -65.214 1.00 38.10 327 VAL B CA 1
ATOM 5946 C C . VAL B 1 334 ? 35.601 -47.853 -65.079 1.00 36.79 327 VAL B C 1
ATOM 5947 O O . VAL B 1 334 ? 34.928 -48.583 -64.388 1.00 31.26 327 VAL B O 1
ATOM 5951 N N . ASN B 1 335 ? 35.104 -46.787 -65.672 1.00 36.19 328 ASN B N 1
ATOM 5952 C CA . ASN B 1 335 ? 33.686 -46.541 -65.778 1.00 42.92 328 ASN B CA 1
ATOM 5953 C C . ASN B 1 335 ? 33.200 -47.221 -67.057 1.00 46.82 328 ASN B C 1
ATOM 5954 O O . ASN B 1 335 ? 33.955 -47.331 -68.024 1.00 50.69 328 ASN B O 1
ATOM 5959 N N . LYS B 1 336 ? 31.915 -47.600 -67.065 1.00 46.79 329 LYS B N 1
ATOM 5960 C CA . LYS B 1 336 ? 31.307 -48.332 -68.169 1.00 47.52 329 LYS B CA 1
ATOM 5961 C C . LYS B 1 336 ? 31.358 -47.580 -69.497 1.00 34.55 329 LYS B C 1
ATOM 5962 O O . LYS B 1 336 ? 31.525 -48.198 -70.522 1.00 44.70 329 LYS B O 1
ATOM 5968 N N . ASP B 1 337 ? 31.160 -46.268 -69.510 1.00 29.76 330 ASP B N 1
ATOM 5969 C CA . ASP B 1 337 ? 31.119 -45.523 -70.780 1.00 31.12 330 ASP B CA 1
ATOM 5970 C C . ASP B 1 337 ? 32.117 -44.359 -70.764 1.00 32.15 330 ASP B C 1
ATOM 5971 O O . ASP B 1 337 ? 31.738 -43.233 -71.009 1.00 31.81 330 ASP B O 1
ATOM 5976 N N . GLU B 1 338 ? 33.398 -44.652 -70.499 1.00 43.31 331 GLU B N 1
ATOM 5977 C CA . GLU B 1 338 ? 34.406 -43.634 -70.226 1.00 37.58 331 GLU B CA 1
ATOM 5978 C C . GLU B 1 338 ? 34.460 -42.554 -71.310 1.00 34.08 331 GLU B C 1
ATOM 5979 O O . GLU B 1 338 ? 34.462 -41.386 -70.997 1.00 32.20 331 GLU B O 1
ATOM 5985 N N . TYR B 1 339 ? 34.610 -42.946 -72.576 1.00 37.84 332 TYR B N 1
ATOM 5986 C CA . TYR B 1 339 ? 34.990 -41.998 -73.618 1.00 42.94 332 TYR B CA 1
ATOM 5987 C C . TYR B 1 339 ? 33.833 -41.066 -73.941 1.00 46.68 332 TYR B C 1
ATOM 5988 O O . TYR B 1 339 ? 34.087 -39.915 -74.275 1.00 56.87 332 TYR B O 1
ATOM 5997 N N . ASN B 1 340 ? 32.587 -41.454 -73.599 1.00 40.84 333 ASN B N 1
ATOM 5998 C CA . ASN B 1 340 ? 31.397 -40.632 -73.904 1.00 43.59 333 ASN B CA 1
ATOM 5999 C C . ASN B 1 340 ? 31.570 -39.177 -73.468 1.00 45.65 333 ASN B C 1
ATOM 6000 O O . ASN B 1 340 ? 31.014 -38.266 -74.094 1.00 43.42 333 ASN B O 1
ATOM 6005 N N . LEU B 1 341 ? 32.363 -38.964 -72.398 1.00 44.21 334 LEU B N 1
ATOM 6006 C CA . LEU B 1 341 ? 32.606 -37.625 -71.905 1.00 46.62 334 LEU B CA 1
ATOM 6007 C C . LEU B 1 341 ? 33.097 -36.746 -73.047 1.00 43.41 334 LEU B C 1
ATOM 6008 O O . LEU B 1 341 ? 32.706 -35.574 -73.157 1.00 59.74 334 LEU B O 1
ATOM 6013 N N . PHE B 1 342 ? 33.994 -37.303 -73.867 1.00 47.34 335 PHE B N 1
ATOM 6014 C CA . PHE B 1 342 ? 34.715 -36.512 -74.835 1.00 48.48 335 PHE B CA 1
ATOM 6015 C C . PHE B 1 342 ? 33.796 -36.068 -75.966 1.00 60.24 335 PHE B C 1
ATOM 6016 O O . PHE B 1 342 ? 34.133 -35.111 -76.665 1.00 67.22 335 PHE B O 1
ATOM 6024 N N . ALA B 1 343 ? 32.636 -36.728 -76.121 1.00 47.71 336 ALA B N 1
ATOM 6025 C CA . ALA B 1 343 ? 31.642 -36.273 -77.079 1.00 45.62 336 ALA B CA 1
ATOM 6026 C C . ALA B 1 343 ? 31.242 -34.815 -76.826 1.00 44.29 336 ALA B C 1
ATOM 6027 O O . ALA B 1 343 ? 30.929 -34.076 -77.759 1.00 46.65 336 ALA B O 1
ATOM 6029 N N . LEU B 1 344 ? 31.267 -34.367 -75.574 1.00 50.03 337 LEU B N 1
ATOM 6030 C CA . LEU B 1 344 ? 30.919 -32.983 -75.287 1.00 51.19 337 LEU B CA 1
ATOM 6031 C C . LEU B 1 344 ? 31.881 -32.036 -76.003 1.00 55.55 337 LEU B C 1
ATOM 6032 O O . LEU B 1 344 ? 31.468 -31.002 -76.496 1.00 60.89 337 LEU B O 1
ATOM 6037 N N . GLN B 1 345 ? 33.156 -32.403 -76.117 1.00 62.68 338 GLN B N 1
ATOM 6038 C CA . GLN B 1 345 ? 34.092 -31.602 -76.887 1.00 58.73 338 GLN B CA 1
ATOM 6039 C C . GLN B 1 345 ? 33.922 -31.854 -78.382 1.00 64.06 338 GLN B C 1
ATOM 6040 O O . GLN B 1 345 ? 34.100 -30.941 -79.188 1.00 71.15 338 GLN B O 1
ATOM 6046 N N . ASP B 1 346 ? 33.633 -33.101 -78.763 1.00 66.47 339 ASP B N 1
ATOM 6047 C CA . ASP B 1 346 ? 33.639 -33.491 -80.171 1.00 50.17 339 ASP B CA 1
ATOM 6048 C C . ASP B 1 346 ? 32.375 -34.273 -80.515 1.00 55.39 339 ASP B C 1
ATOM 6049 O O . ASP B 1 346 ? 32.233 -35.444 -80.191 1.00 57.27 339 ASP B O 1
ATOM 6054 N N . PRO B 1 347 ? 31.382 -33.643 -81.174 1.00 51.54 340 PRO B N 1
ATOM 6055 C CA . PRO B 1 347 ? 30.099 -34.296 -81.457 1.00 53.62 340 PRO B CA 1
ATOM 6056 C C . PRO B 1 347 ? 30.079 -35.341 -82.570 1.00 42.47 340 PRO B C 1
ATOM 6057 O O . PRO B 1 347 ? 29.053 -35.986 -82.807 1.00 42.94 340 PRO B O 1
ATOM 6061 N N . ALA B 1 348 ? 31.181 -35.482 -83.316 1.00 36.54 341 ALA B N 1
ATOM 6062 C CA . ALA B 1 348 ? 31.316 -36.538 -84.308 1.00 38.62 341 ALA B CA 1
ATOM 6063 C C . ALA B 1 348 ? 30.958 -37.914 -83.738 1.00 37.69 341 ALA B C 1
ATOM 6064 O O . ALA B 1 348 ? 30.454 -38.778 -84.448 1.00 42.37 341 ALA B O 1
ATOM 6066 N N . TRP B 1 349 ? 31.275 -38.146 -82.449 1.00 56.47 342 TRP B N 1
ATOM 6067 C CA . TRP B 1 349 ? 30.986 -39.439 -81.839 1.00 59.06 342 TRP B CA 1
ATOM 6068 C C . TRP B 1 349 ? 29.488 -39.748 -81.887 1.00 63.43 342 TRP B C 1
ATOM 6069 O O . TRP B 1 349 ? 29.067 -40.893 -81.890 1.00 68.91 342 TRP B O 1
ATOM 6080 N N . LEU B 1 350 ? 28.672 -38.690 -81.938 1.00 56.96 343 LEU B N 1
ATOM 6081 C CA . LEU B 1 350 ? 27.227 -38.845 -82.015 1.00 59.87 343 LEU B CA 1
ATOM 6082 C C . LEU B 1 350 ? 26.832 -39.119 -83.460 1.00 57.73 343 LEU B C 1
ATOM 6083 O O . LEU B 1 350 ? 25.793 -39.734 -83.715 1.00 72.14 343 LEU B O 1
ATOM 6088 N N . GLY B 1 351 ? 27.723 -38.750 -84.390 1.00 54.26 344 GLY B N 1
ATOM 6089 C CA . GLY B 1 351 ? 27.448 -38.814 -85.811 1.00 52.44 344 GLY B CA 1
ATOM 6090 C C . GLY B 1 351 ? 27.746 -40.186 -86.413 1.00 45.70 344 GLY B C 1
ATOM 6091 O O . GLY B 1 351 ? 28.241 -41.092 -85.756 1.00 51.23 344 GLY B O 1
ATOM 6092 N N . ASP B 1 352 ? 27.374 -40.315 -87.682 1.00 55.83 345 ASP B N 1
ATOM 6093 C CA . ASP B 1 352 ? 27.422 -41.559 -88.425 1.00 57.11 345 ASP B CA 1
ATOM 6094 C C . ASP B 1 352 ? 28.393 -41.461 -89.596 1.00 50.83 345 ASP B C 1
ATOM 6095 O O . ASP B 1 352 ? 28.397 -42.381 -90.410 1.00 50.11 345 ASP B O 1
ATOM 6100 N N . ASP B 1 353 ? 29.215 -40.398 -89.692 1.00 39.04 346 ASP B N 1
ATOM 6101 C CA . ASP B 1 353 ? 30.168 -40.330 -90.805 1.00 45.83 346 ASP B CA 1
ATOM 6102 C C . ASP B 1 353 ? 31.334 -41.311 -90.584 1.00 44.20 346 ASP B C 1
ATOM 6103 O O . ASP B 1 353 ? 32.082 -41.191 -89.626 1.00 60.55 346 ASP B O 1
ATOM 6108 N N . GLU B 1 354 ? 31.545 -42.212 -91.527 1.00 43.43 347 GLU B N 1
ATOM 6109 C CA . GLU B 1 354 ? 32.564 -43.245 -91.432 1.00 39.13 347 GLU B CA 1
ATOM 6110 C C . GLU B 1 354 ? 33.976 -42.663 -91.487 1.00 36.49 347 GLU B C 1
ATOM 6111 O O . GLU B 1 354 ? 34.826 -43.061 -90.730 1.00 37.24 347 GLU B O 1
ATOM 6117 N N . ALA B 1 355 ? 34.193 -41.682 -92.376 1.00 42.07 348 ALA B N 1
ATOM 6118 C CA . ALA B 1 355 ? 35.520 -41.172 -92.643 1.00 51.71 348 ALA B CA 1
ATOM 6119 C C . ALA B 1 355 ? 36.070 -40.493 -91.393 1.00 50.29 348 ALA B C 1
ATOM 6120 O O . ALA B 1 355 ? 37.226 -40.705 -91.037 1.00 51.10 348 ALA B O 1
ATOM 6122 N N . ALA B 1 356 ? 35.216 -39.701 -90.733 1.00 43.26 349 ALA B N 1
ATOM 6123 C CA . ALA B 1 356 ? 35.595 -38.967 -89.540 1.00 47.94 349 ALA B CA 1
ATOM 6124 C C . ALA B 1 356 ? 35.875 -39.945 -88.404 1.00 47.88 349 ALA B C 1
ATOM 6125 O O . ALA B 1 356 ? 36.861 -39.809 -87.660 1.00 58.51 349 ALA B O 1
ATOM 6127 N N . LEU B 1 357 ? 34.999 -40.955 -88.280 1.00 45.47 350 LEU B N 1
ATOM 6128 C CA . LEU B 1 357 ? 35.114 -41.916 -87.204 1.00 42.02 350 LEU B CA 1
ATOM 6129 C C . LEU B 1 357 ? 36.421 -42.705 -87.378 1.00 42.62 350 LEU B C 1
ATOM 6130 O O . LEU B 1 357 ? 37.171 -42.879 -86.405 1.00 41.31 350 LEU B O 1
ATOM 6135 N N . ARG B 1 358 ? 36.701 -43.124 -88.617 1.00 45.45 351 ARG B N 1
ATOM 6136 C CA . ARG B 1 358 ? 37.872 -43.923 -88.902 1.00 47.95 351 ARG B CA 1
ATOM 6137 C C . ARG B 1 358 ? 39.148 -43.157 -88.547 1.00 55.41 351 ARG B C 1
ATOM 6138 O O . ARG B 1 358 ? 40.098 -43.725 -87.995 1.00 45.69 351 ARG B O 1
ATOM 6146 N N . GLN B 1 359 ? 39.172 -41.862 -88.843 1.00 55.54 352 GLN B N 1
ATOM 6147 C CA . GLN B 1 359 ? 40.329 -41.039 -88.527 1.00 55.38 352 GLN B CA 1
ATOM 6148 C C . GLN B 1 359 ? 40.666 -41.110 -87.028 1.00 56.88 352 GLN B C 1
ATOM 6149 O O . GLN B 1 359 ? 41.824 -41.303 -86.632 1.00 60.37 352 GLN B O 1
ATOM 6155 N N . ARG B 1 360 ? 39.623 -40.953 -86.195 1.00 50.32 353 ARG B N 1
ATOM 6156 C CA . ARG B 1 360 ? 39.823 -40.880 -84.757 1.00 41.55 353 ARG B CA 1
ATOM 6157 C C . ARG B 1 360 ? 40.243 -42.246 -84.214 1.00 40.65 353 ARG B C 1
ATOM 6158 O O . ARG B 1 360 ? 41.094 -42.324 -83.339 1.00 44.92 353 ARG B O 1
ATOM 6166 N N . VAL B 1 361 ? 39.639 -43.324 -84.738 1.00 45.31 354 VAL B N 1
ATOM 6167 C CA . VAL B 1 361 ? 40.022 -44.678 -84.394 1.00 39.65 354 VAL B CA 1
ATOM 6168 C C . VAL B 1 361 ? 41.487 -44.899 -84.797 1.00 49.29 354 VAL B C 1
ATOM 6169 O O . VAL B 1 361 ? 42.255 -45.457 -84.025 1.00 54.22 354 VAL B O 1
ATOM 6173 N N . GLU B 1 362 ? 41.858 -44.488 -86.014 1.00 45.70 355 GLU B N 1
ATOM 6174 C CA . GLU B 1 362 ? 43.202 -44.709 -86.539 1.00 48.74 355 GLU B CA 1
ATOM 6175 C C . GLU B 1 362 ? 44.247 -44.010 -85.675 1.00 57.67 355 GLU B C 1
ATOM 6176 O O . GLU B 1 362 ? 45.296 -44.606 -85.412 1.00 40.40 355 GLU B O 1
ATOM 6182 N N . ALA B 1 363 ? 43.931 -42.780 -85.208 1.00 60.25 356 ALA B N 1
ATOM 6183 C CA . ALA B 1 363 ? 44.793 -42.063 -84.271 1.00 59.95 356 ALA B CA 1
ATOM 6184 C C . ALA B 1 363 ? 45.168 -42.942 -83.075 1.00 57.93 356 ALA B C 1
ATOM 6185 O O . ALA B 1 363 ? 46.306 -42.931 -82.616 1.00 42.20 356 ALA B O 1
ATOM 6187 N N . VAL B 1 364 ? 44.197 -43.688 -82.552 1.00 60.97 357 VAL B N 1
ATOM 6188 C CA . VAL B 1 364 ? 44.412 -44.437 -81.335 1.00 72.80 357 VAL B CA 1
ATOM 6189 C C . VAL B 1 364 ? 45.039 -45.798 -81.635 1.00 70.82 357 VAL B C 1
ATOM 6190 O O . VAL B 1 364 ? 45.952 -46.193 -80.924 1.00 73.65 357 VAL B O 1
ATOM 6194 N N . VAL B 1 365 ? 44.550 -46.522 -82.661 1.00 67.88 358 VAL B N 1
ATOM 6195 C CA . VAL B 1 365 ? 44.903 -47.936 -82.826 1.00 60.43 358 VAL B CA 1
ATOM 6196 C C . VAL B 1 365 ? 45.705 -48.182 -84.104 1.00 62.67 358 VAL B C 1
ATOM 6197 O O . VAL B 1 365 ? 46.032 -49.335 -84.397 1.00 60.19 358 VAL B O 1
ATOM 6201 N N . GLY B 1 366 ? 45.943 -47.143 -84.912 1.00 59.84 359 GLY B N 1
ATOM 6202 C CA . GLY B 1 366 ? 46.694 -47.315 -86.150 1.00 68.88 359 GLY B CA 1
ATOM 6203 C C . GLY B 1 366 ? 46.084 -48.384 -87.073 1.00 65.52 359 GLY B C 1
ATOM 6204 O O . GLY B 1 366 ? 44.932 -48.270 -87.465 1.00 54.26 359 GLY B O 1
ATOM 6205 N N . PRO B 1 367 ? 46.882 -49.386 -87.533 1.00 64.03 360 PRO B N 1
ATOM 6206 C CA . PRO B 1 367 ? 46.516 -50.217 -88.691 1.00 66.24 360 PRO B CA 1
ATOM 6207 C C . PRO B 1 367 ? 45.358 -51.198 -88.536 1.00 64.12 360 PRO B C 1
ATOM 6208 O O . PRO B 1 367 ? 44.692 -51.515 -89.521 1.00 67.97 360 PRO B O 1
ATOM 6212 N N . ALA B 1 368 ? 45.101 -51.668 -87.312 1.00 53.65 361 ALA B N 1
ATOM 6213 C CA . ALA B 1 368 ? 44.017 -52.641 -87.138 1.00 54.62 361 ALA B CA 1
ATOM 6214 C C . ALA B 1 368 ? 42.690 -51.929 -86.910 1.00 48.27 361 ALA B C 1
ATOM 6215 O O . ALA B 1 368 ? 41.738 -52.536 -86.387 1.00 45.06 361 ALA B O 1
ATOM 6217 N N . ALA B 1 369 ? 42.569 -50.678 -87.362 1.00 48.83 362 ALA B N 1
ATOM 6218 C CA . ALA B 1 369 ? 41.338 -49.915 -87.234 1.00 51.42 362 ALA B CA 1
ATOM 6219 C C . ALA B 1 369 ? 40.171 -50.640 -87.904 1.00 51.30 362 ALA B C 1
ATOM 6220 O O . ALA B 1 369 ? 39.108 -50.814 -87.311 1.00 51.34 362 ALA B O 1
ATOM 6222 N N . GLY B 1 370 ? 40.404 -51.095 -89.144 1.00 60.82 363 GLY B N 1
ATOM 6223 C CA . GLY B 1 370 ? 39.382 -51.771 -89.927 1.00 53.20 363 GLY B CA 1
ATOM 6224 C C . GLY B 1 370 ? 38.784 -52.960 -89.181 1.00 55.94 363 GLY B C 1
ATOM 6225 O O . GLY B 1 370 ? 37.574 -53.055 -89.050 1.00 50.78 363 GLY B O 1
ATOM 6226 N N . ARG B 1 371 ? 39.639 -53.863 -88.692 1.00 60.25 364 ARG B N 1
ATOM 6227 C CA . ARG B 1 371 ? 39.183 -55.052 -87.999 1.00 55.73 364 ARG B CA 1
ATOM 6228 C C . ARG B 1 371 ? 38.413 -54.660 -86.736 1.00 53.59 364 ARG B C 1
ATOM 6229 O O . ARG B 1 371 ? 37.396 -55.270 -86.414 1.00 46.66 364 ARG B O 1
ATOM 6231 N N . LEU B 1 372 ? 38.926 -53.679 -85.998 1.00 59.72 365 LEU B N 1
ATOM 6232 C CA . LEU B 1 372 ? 38.273 -53.321 -84.714 1.00 60.51 365 LEU B CA 1
ATOM 6233 C C . LEU B 1 372 ? 36.910 -52.680 -85.012 1.00 57.15 365 LEU B C 1
ATOM 6234 O O . LEU B 1 372 ? 35.941 -52.986 -84.295 1.00 75.67 365 LEU B O 1
ATOM 6239 N N . ILE B 1 373 ? 36.842 -51.841 -86.044 1.00 57.25 366 ILE B N 1
ATOM 6240 C CA . ILE B 1 373 ? 35.569 -51.129 -86.353 1.00 57.83 366 ILE B CA 1
ATOM 6241 C C . ILE B 1 373 ? 34.502 -52.174 -86.712 1.00 63.92 366 ILE B C 1
ATOM 6242 O O . ILE B 1 373 ? 33.369 -52.048 -86.221 1.00 59.17 366 ILE B O 1
ATOM 6247 N N . GLU B 1 374 ? 34.878 -53.199 -87.478 1.00 61.89 367 GLU B N 1
ATOM 6248 C CA . GLU B 1 374 ? 33.896 -54.225 -87.910 1.00 68.33 367 GLU B CA 1
ATOM 6249 C C . GLU B 1 374 ? 33.343 -54.955 -86.676 1.00 60.95 367 GLU B C 1
ATOM 6250 O O . GLU B 1 374 ? 32.124 -55.200 -86.632 1.00 55.97 367 GLU B O 1
ATOM 6256 N N . PHE B 1 375 ? 34.209 -55.260 -85.710 1.00 64.85 368 PHE B N 1
ATOM 6257 C CA . PHE B 1 375 ? 33.773 -55.949 -84.469 1.00 65.37 368 PHE B CA 1
ATOM 6258 C C . PHE B 1 375 ? 32.827 -55.047 -83.716 1.00 62.95 368 PHE B C 1
ATOM 6259 O O . PHE B 1 375 ? 31.748 -55.511 -83.318 1.00 67.31 368 PHE B O 1
ATOM 6267 N N . TYR B 1 376 ? 33.188 -53.775 -83.554 1.00 68.74 369 TYR B N 1
ATOM 6268 C CA . TYR B 1 376 ? 32.361 -52.861 -82.721 1.00 57.65 369 TYR B CA 1
ATOM 6269 C C . TYR B 1 376 ? 31.103 -52.412 -83.471 1.00 68.33 369 TYR B C 1
ATOM 6270 O O . TYR B 1 376 ? 30.079 -52.173 -82.806 1.00 71.26 369 TYR B O 1
ATOM 6279 N N . ARG B 1 377 ? 31.162 -52.297 -84.798 1.00 63.36 370 ARG B N 1
ATOM 6280 C CA . ARG B 1 377 ? 29.993 -51.767 -85.548 1.00 64.54 370 ARG B CA 1
ATOM 6281 C C . ARG B 1 377 ? 28.805 -52.717 -85.351 1.00 72.09 370 ARG B C 1
ATOM 6282 O O . ARG B 1 377 ? 27.680 -52.226 -85.143 1.00 72.43 370 ARG B O 1
ATOM 6290 N N . SER B 1 378 ? 29.056 -54.024 -85.391 1.00 71.20 371 SER B N 1
ATOM 6291 C CA . SER B 1 378 ? 27.988 -55.028 -85.171 1.00 62.63 371 SER B CA 1
ATOM 6292 C C . SER B 1 378 ? 27.455 -54.879 -83.749 1.00 66.95 371 SER B C 1
ATOM 6293 O O . SER B 1 378 ? 26.234 -55.005 -83.554 1.00 74.61 371 SER B O 1
ATOM 6296 N N . ARG B 1 379 ? 28.349 -54.620 -82.798 1.00 70.58 372 ARG B N 1
ATOM 6297 C CA . ARG B 1 379 ? 27.941 -54.622 -81.373 1.00 59.69 372 ARG B CA 1
ATOM 6298 C C . ARG B 1 379 ? 27.268 -53.346 -80.873 1.00 54.39 372 ARG B C 1
ATOM 6299 O O . ARG B 1 379 ? 27.412 -52.300 -81.521 1.00 53.15 372 ARG B O 1
ATOM 6307 N N . GLY B 1 380 ? 26.538 -53.464 -79.770 1.00 41.41 373 GLY B N 1
ATOM 6308 C CA . GLY B 1 380 ? 25.921 -52.356 -79.074 1.00 43.62 373 GLY B CA 1
ATOM 6309 C C . GLY B 1 380 ? 24.649 -51.882 -79.758 1.00 49.56 373 GLY B C 1
ATOM 6310 O O . GLY B 1 380 ? 24.081 -52.568 -80.603 1.00 43.06 373 GLY B O 1
ATOM 6311 N N . GLU B 1 381 ? 24.229 -50.675 -79.383 1.00 55.46 374 GLU B N 1
ATOM 6312 C CA . GLU B 1 381 ? 23.027 -50.061 -79.920 1.00 59.81 374 GLU B CA 1
ATOM 6313 C C . GLU B 1 381 ? 23.330 -48.599 -80.241 1.00 64.11 374 GLU B C 1
ATOM 6314 O O . GLU B 1 381 ? 24.359 -48.078 -79.819 1.00 60.91 374 GLU B O 1
ATOM 6320 N N . GLY B 1 382 ? 22.486 -48.003 -81.095 1.00 64.00 375 GLY B N 1
ATOM 6321 C CA . GLY B 1 382 ? 22.631 -46.621 -81.509 1.00 58.50 375 GLY B CA 1
ATOM 6322 C C . GLY B 1 382 ? 23.423 -46.482 -82.806 1.00 56.08 375 GLY B C 1
ATOM 6323 O O . GLY B 1 382 ? 23.757 -47.470 -83.485 1.00 44.47 375 GLY B O 1
ATOM 6324 N N . SER B 1 383 ? 23.748 -45.217 -83.117 1.00 56.84 376 SER B N 1
ATOM 6325 C CA . SER B 1 383 ? 24.563 -44.835 -84.267 1.00 62.52 376 SER B CA 1
ATOM 6326 C C . SER B 1 383 ? 25.915 -45.549 -84.233 1.00 63.59 376 SER B C 1
ATOM 6327 O O . SER B 1 383 ? 26.394 -45.925 -83.181 1.00 76.90 376 SER B O 1
ATOM 6330 N N . LEU B 1 384 ? 26.568 -45.653 -85.381 1.00 68.42 377 LEU B N 1
ATOM 6331 C CA . LEU B 1 384 ? 27.918 -46.208 -85.471 1.00 74.48 377 LEU B CA 1
ATOM 6332 C C . LEU B 1 384 ? 28.895 -45.495 -84.525 1.00 69.10 377 LEU B C 1
ATOM 6333 O O . LEU B 1 384 ? 29.747 -46.160 -83.931 1.00 63.06 377 LEU B O 1
ATOM 6338 N N . GLY B 1 385 ? 28.790 -44.165 -84.401 1.00 57.00 378 GLY B N 1
ATOM 6339 C CA . GLY B 1 385 ? 29.666 -43.410 -83.510 1.00 62.14 378 GLY B CA 1
ATOM 6340 C C . GLY B 1 385 ? 29.490 -43.857 -82.056 1.00 55.21 378 GLY B C 1
ATOM 6341 O O . GLY B 1 385 ? 30.468 -44.091 -81.315 1.00 54.75 378 GLY B O 1
ATOM 6342 N N . ARG B 1 386 ? 28.215 -43.986 -81.660 1.00 48.08 379 ARG B N 1
ATOM 6343 C CA . ARG B 1 386 ? 27.862 -44.524 -80.359 1.00 42.29 379 ARG B CA 1
ATOM 6344 C C . ARG B 1 386 ? 28.436 -45.941 -80.209 1.00 47.84 379 ARG B C 1
ATOM 6345 O O . ARG B 1 386 ? 28.882 -46.336 -79.144 1.00 53.22 379 ARG B O 1
ATOM 6353 N N . ARG B 1 387 ? 28.453 -46.698 -81.304 1.00 46.98 380 ARG B N 1
ATOM 6354 C CA . ARG B 1 387 ? 28.925 -48.105 -81.221 1.00 47.89 380 ARG B CA 1
ATOM 6355 C C . ARG B 1 387 ? 30.463 -48.141 -81.238 1.00 47.32 380 ARG B C 1
ATOM 6356 O O . ARG B 1 387 ? 31.036 -49.168 -80.831 1.00 40.08 380 ARG B O 1
ATOM 6364 N N . LEU B 1 388 ? 31.095 -47.056 -81.687 1.00 50.96 381 LEU B N 1
ATOM 6365 C CA . LEU B 1 388 ? 32.577 -47.011 -81.756 1.00 42.54 381 LEU B CA 1
ATOM 6366 C C . LEU B 1 388 ? 33.171 -46.383 -80.486 1.00 42.88 381 LEU B C 1
ATOM 6367 O O . LEU B 1 388 ? 34.385 -46.521 -80.272 1.00 41.24 381 LEU B O 1
ATOM 6372 N N . LEU B 1 389 ? 32.342 -45.717 -79.680 1.00 45.35 382 LEU B N 1
ATOM 6373 C CA . LEU B 1 389 ? 32.863 -45.098 -78.473 1.00 50.85 382 LEU B CA 1
ATOM 6374 C C . LEU B 1 389 ? 33.445 -46.151 -77.522 1.00 49.35 382 LEU B C 1
ATOM 6375 O O . LEU B 1 389 ? 34.482 -45.907 -76.924 1.00 47.65 382 LEU B O 1
ATOM 6380 N N . PRO B 1 390 ? 32.834 -47.339 -77.338 1.00 50.24 383 PRO B N 1
ATOM 6381 C CA . PRO B 1 390 ? 33.457 -48.429 -76.585 1.00 47.57 383 PRO B CA 1
ATOM 6382 C C . PRO B 1 390 ? 34.851 -48.808 -77.044 1.00 48.95 383 PRO B C 1
ATOM 6383 O O . PRO B 1 390 ? 35.699 -49.154 -76.221 1.00 45.79 383 PRO B O 1
ATOM 6387 N N . LEU B 1 391 ? 35.080 -48.740 -78.368 1.00 39.25 384 LEU B N 1
ATOM 6388 C CA . LEU B 1 391 ? 36.382 -49.057 -78.921 1.00 48.55 384 LEU B CA 1
ATOM 6389 C C . LEU B 1 391 ? 37.416 -48.072 -78.350 1.00 41.45 384 LEU B C 1
ATOM 6390 O O . LEU B 1 391 ? 38.481 -48.477 -77.908 1.00 44.32 384 LEU B O 1
ATOM 6395 N N . MET B 1 392 ? 37.063 -46.785 -78.324 1.00 39.78 385 MET B N 1
ATOM 6396 C CA . MET B 1 392 ? 37.933 -45.764 -77.765 1.00 38.09 385 MET B CA 1
ATOM 6397 C C . MET B 1 392 ? 38.089 -45.958 -76.255 1.00 42.45 385 MET B C 1
ATOM 6398 O O . MET B 1 392 ? 39.175 -45.806 -75.722 1.00 49.98 385 MET B O 1
ATOM 6403 N N . SER B 1 393 ? 36.999 -46.270 -75.566 1.00 39.48 386 SER B N 1
ATOM 6404 C CA . SER B 1 393 ? 37.059 -46.528 -74.142 1.00 40.48 386 SER B CA 1
ATOM 6405 C C . SER B 1 393 ? 38.071 -47.636 -73.856 1.00 44.21 386 SER B C 1
ATOM 6406 O O . SER B 1 393 ? 38.876 -47.505 -72.934 1.00 47.97 386 SER B O 1
ATOM 6409 N N . TYR B 1 394 ? 38.042 -48.701 -74.668 1.00 38.95 387 TYR B N 1
ATOM 6410 C CA . TYR B 1 394 ? 38.884 -49.856 -74.424 1.00 54.25 387 TYR B CA 1
ATOM 6411 C C . TYR B 1 394 ? 40.348 -49.492 -74.667 1.00 50.84 387 TYR B C 1
ATOM 6412 O O . TYR B 1 394 ? 41.209 -49.823 -73.868 1.00 63.59 387 TYR B O 1
ATOM 6421 N N . ALA B 1 395 ? 40.616 -48.826 -75.782 1.00 58.77 388 ALA B N 1
ATOM 6422 C CA . ALA B 1 395 ? 41.981 -48.522 -76.176 1.00 54.34 388 ALA B CA 1
ATOM 6423 C C . ALA B 1 395 ? 42.624 -47.607 -75.146 1.00 51.88 388 ALA B C 1
ATOM 6424 O O . ALA B 1 395 ? 43.765 -47.823 -74.747 1.00 49.59 388 ALA B O 1
ATOM 6426 N N . VAL B 1 396 ? 41.881 -46.587 -74.713 1.00 43.34 389 VAL B N 1
ATOM 6427 C CA . VAL B 1 396 ? 42.463 -45.563 -73.861 1.00 39.91 389 VAL B CA 1
ATOM 6428 C C . VAL B 1 396 ? 42.483 -46.002 -72.397 1.00 42.86 389 VAL B C 1
ATOM 6429 O O . VAL B 1 396 ? 43.440 -45.657 -71.708 1.00 40.51 389 VAL B O 1
ATOM 6433 N N . PHE B 1 397 ? 41.462 -46.731 -71.924 1.00 38.50 390 PHE B N 1
ATOM 6434 C CA . PHE B 1 397 ? 41.299 -46.967 -70.502 1.00 39.73 390 PHE B CA 1
ATOM 6435 C C . PHE B 1 397 ? 41.286 -48.459 -70.154 1.00 43.62 390 PHE B C 1
ATOM 6436 O O . PHE B 1 397 ? 42.062 -48.905 -69.304 1.00 45.00 390 PHE B O 1
ATOM 6444 N N . VAL B 1 398 ? 40.405 -49.233 -70.791 1.00 40.06 391 VAL B N 1
ATOM 6445 C CA . VAL B 1 398 ? 40.135 -50.578 -70.310 1.00 41.63 391 VAL B CA 1
ATOM 6446 C C . VAL B 1 398 ? 41.376 -51.457 -70.493 1.00 45.54 391 VAL B C 1
ATOM 6447 O O . VAL B 1 398 ? 41.708 -52.277 -69.626 1.00 55.43 391 VAL B O 1
ATOM 6451 N N . ARG B 1 399 ? 42.042 -51.321 -71.629 1.00 57.91 392 ARG B N 1
ATOM 6452 C CA . ARG B 1 399 ? 43.171 -52.187 -71.929 1.00 67.57 392 ARG B CA 1
ATOM 6453 C C . ARG B 1 399 ? 44.263 -52.003 -70.883 1.00 63.22 392 ARG B C 1
ATOM 6454 O O . ARG B 1 399 ? 44.827 -52.974 -70.387 1.00 65.90 392 ARG B O 1
ATOM 6462 N N . GLY B 1 400 ? 44.559 -50.755 -70.537 1.00 61.54 393 GLY B N 1
ATOM 6463 C CA . GLY B 1 400 ? 45.532 -50.490 -69.485 1.00 54.94 393 GLY B CA 1
ATOM 6464 C C . GLY B 1 400 ? 45.100 -51.057 -68.127 1.00 55.91 393 GLY B C 1
ATOM 6465 O O . GLY B 1 400 ? 45.915 -51.587 -67.375 1.00 55.43 393 GLY B O 1
ATOM 6466 N N . MET B 1 401 ? 43.830 -50.896 -67.774 1.00 39.12 394 MET B N 1
ATOM 6467 C CA . MET B 1 401 ? 43.326 -51.437 -66.531 1.00 40.21 394 MET B CA 1
ATOM 6468 C C . MET B 1 401 ? 43.623 -52.938 -66.466 1.00 40.61 394 MET B C 1
ATOM 6469 O O . MET B 1 401 ? 44.168 -53.444 -65.470 1.00 36.54 394 MET B O 1
ATOM 6474 N N . LEU B 1 402 ? 43.233 -53.654 -67.518 1.00 60.31 395 LEU B N 1
ATOM 6475 C CA . LEU B 1 402 ? 43.337 -55.105 -67.526 1.00 69.79 395 LEU B CA 1
ATOM 6476 C C . LEU B 1 402 ? 44.812 -55.548 -67.510 1.00 64.97 395 LEU B C 1
ATOM 6477 O O . LEU B 1 402 ? 45.163 -56.480 -66.796 1.00 62.28 395 LEU B O 1
ATOM 6482 N N . ALA B 1 403 ? 45.676 -54.853 -68.259 1.00 63.35 396 ALA B N 1
ATOM 6483 C CA . ALA B 1 403 ? 47.095 -55.170 -68.263 1.00 70.15 396 ALA B CA 1
ATOM 6484 C C . ALA B 1 403 ? 47.685 -54.963 -66.865 1.00 63.49 396 ALA B C 1
ATOM 6485 O O . ALA B 1 403 ? 48.449 -55.791 -66.412 1.00 65.84 396 ALA B O 1
ATOM 6487 N N . THR B 1 404 ? 47.294 -53.880 -66.174 1.00 55.82 397 THR B N 1
ATOM 6488 C CA . THR B 1 404 ? 47.721 -53.617 -64.799 1.00 50.24 397 THR B CA 1
ATOM 6489 C C . THR B 1 404 ? 47.257 -54.765 -63.894 1.00 49.08 397 THR B C 1
ATOM 6490 O O . THR B 1 404 ? 48.050 -55.305 -63.105 1.00 42.65 397 THR B O 1
ATOM 6494 N N . ALA B 1 405 ? 45.992 -55.162 -64.038 1.00 37.15 398 ALA B N 1
ATOM 6495 C CA . ALA B 1 405 ? 45.434 -56.188 -63.163 1.00 45.28 398 ALA B CA 1
ATOM 6496 C C . ALA B 1 405 ? 46.118 -57.535 -63.410 1.00 39.15 398 ALA B C 1
ATOM 6497 O O . ALA B 1 405 ? 46.454 -58.241 -62.450 1.00 55.22 398 ALA B O 1
ATOM 6499 N N . ASP B 1 406 ? 46.348 -57.834 -64.693 1.00 59.73 399 ASP B N 1
ATOM 6500 C CA . ASP B 1 406 ? 46.938 -59.083 -65.123 1.00 57.56 399 ASP B CA 1
ATOM 6501 C C . ASP B 1 406 ? 48.373 -59.186 -64.632 1.00 60.52 399 ASP B C 1
ATOM 6502 O O . ASP B 1 406 ? 48.765 -60.231 -64.139 1.00 58.23 399 ASP B O 1
ATOM 6507 N N . ALA B 1 407 ? 49.150 -58.106 -64.772 1.00 57.63 400 ALA B N 1
ATOM 6508 C CA . ALA B 1 407 ? 50.554 -58.133 -64.380 1.00 54.62 400 ALA B CA 1
ATOM 6509 C C . ALA B 1 407 ? 50.674 -58.422 -62.886 1.00 52.93 400 ALA B C 1
ATOM 6510 O O . ALA B 1 407 ? 51.486 -59.267 -62.485 1.00 59.74 400 ALA B O 1
ATOM 6512 N N . GLN B 1 408 ? 49.855 -57.741 -62.069 1.00 48.39 401 GLN B N 1
ATOM 6513 C CA . GLN B 1 408 ? 49.963 -57.905 -60.626 1.00 45.90 401 GLN B CA 1
ATOM 6514 C C . GLN B 1 408 ? 49.530 -59.330 -60.224 1.00 54.19 401 GLN B C 1
ATOM 6515 O O . GLN B 1 408 ? 50.147 -59.932 -59.343 1.00 48.50 401 GLN B O 1
ATOM 6521 N N . ALA B 1 409 ? 48.475 -59.856 -60.873 1.00 49.58 402 ALA B N 1
ATOM 6522 C CA . ALA B 1 409 ? 47.981 -61.199 -60.578 1.00 48.74 402 ALA B CA 1
ATOM 6523 C C . ALA B 1 409 ? 49.068 -62.227 -60.885 1.00 58.35 402 ALA B C 1
ATOM 6524 O O . ALA B 1 409 ? 49.289 -63.131 -60.081 1.00 79.12 402 ALA B O 1
ATOM 6526 N N . ARG B 1 410 ? 49.747 -62.062 -62.033 1.00 59.63 403 ARG B N 1
ATOM 6527 C CA . ARG B 1 410 ? 50.802 -62.970 -62.463 1.00 61.04 403 ARG B CA 1
ATOM 6528 C C . ARG B 1 410 ? 51.959 -62.956 -61.467 1.00 61.72 403 ARG B C 1
ATOM 6529 O O . ARG B 1 410 ? 52.491 -64.011 -61.144 1.00 73.95 403 ARG B O 1
ATOM 6537 N N . VAL B 1 411 ? 52.368 -61.760 -61.004 1.00 62.10 404 VAL B N 1
ATOM 6538 C CA . VAL B 1 411 ? 53.484 -61.637 -60.070 1.00 61.48 404 VAL B CA 1
ATOM 6539 C C . VAL B 1 411 ? 53.053 -62.074 -58.665 1.00 64.02 404 VAL B C 1
ATOM 6540 O O . VAL B 1 411 ? 53.904 -62.294 -57.812 1.00 79.33 404 VAL B O 1
ATOM 6544 N N . GLY B 1 412 ? 51.748 -62.156 -58.403 1.00 59.35 405 GLY B N 1
ATOM 6545 C CA . GLY B 1 412 ? 51.258 -62.657 -57.127 1.00 63.35 405 GLY B CA 1
ATOM 6546 C C . GLY B 1 412 ? 50.974 -61.535 -56.136 1.00 59.38 405 GLY B C 1
ATOM 6547 O O . GLY B 1 412 ? 50.665 -61.799 -54.981 1.00 85.90 405 GLY B O 1
ATOM 6548 N N . ALA B 1 413 ? 51.048 -60.287 -56.589 1.00 47.12 406 ALA B N 1
ATOM 6549 C CA . ALA B 1 413 ? 50.611 -59.147 -55.795 1.00 50.53 406 ALA B CA 1
ATOM 6550 C C . ALA B 1 413 ? 49.082 -59.212 -55.661 1.00 53.51 406 ALA B C 1
ATOM 6551 O O . ALA B 1 413 ? 48.395 -59.571 -56.600 1.00 54.26 406 ALA B O 1
ATOM 6553 N N . PRO B 1 414 ? 48.489 -58.861 -54.512 1.00 65.23 407 PRO B N 1
ATOM 6554 C CA . PRO B 1 414 ? 47.023 -58.840 -54.403 1.00 66.32 407 PRO B CA 1
ATOM 6555 C C . PRO B 1 414 ? 46.417 -57.757 -55.308 1.00 67.93 407 PRO B C 1
ATOM 6556 O O . PRO B 1 414 ? 46.899 -56.629 -55.314 1.00 81.02 407 PRO B O 1
ATOM 6560 N N . VAL B 1 415 ? 45.383 -58.118 -56.089 1.00 54.40 408 VAL B N 1
ATOM 6561 C CA . VAL B 1 415 ? 44.734 -57.195 -57.012 1.00 50.94 408 VAL B CA 1
ATOM 6562 C C . VAL B 1 415 ? 43.210 -57.407 -56.998 1.00 59.26 408 VAL B C 1
ATOM 6563 O O . VAL B 1 415 ? 42.711 -58.547 -56.943 1.00 66.84 408 VAL B O 1
ATOM 6567 N N . TRP B 1 416 ? 42.485 -56.280 -57.013 1.00 54.66 409 TRP B N 1
ATOM 6568 C CA . TRP B 1 416 ? 41.031 -56.259 -57.193 1.00 54.07 409 TRP B CA 1
ATOM 6569 C C . TRP B 1 416 ? 40.660 -55.312 -58.331 1.00 50.02 409 TRP B C 1
ATOM 6570 O O . TRP B 1 416 ? 41.290 -54.271 -58.488 1.00 40.18 409 TRP B O 1
ATOM 6581 N N . ALA B 1 417 ? 39.588 -55.643 -59.055 1.00 53.27 410 ALA B N 1
ATOM 6582 C CA . ALA B 1 417 ? 39.176 -54.931 -60.255 1.00 43.87 410 ALA B CA 1
ATOM 6583 C C . ALA B 1 417 ? 37.700 -54.532 -60.154 1.00 57.44 410 ALA B C 1
ATOM 6584 O O . ALA B 1 417 ? 36.875 -55.285 -59.618 1.00 60.58 410 ALA B O 1
ATOM 6586 N N . TYR B 1 418 ? 37.349 -53.357 -60.703 1.00 46.39 411 TYR B N 1
ATOM 6587 C CA . TYR B 1 418 ? 35.986 -52.860 -60.621 1.00 41.83 411 TYR B CA 1
ATOM 6588 C C . TYR B 1 418 ? 35.562 -52.202 -61.922 1.00 41.91 411 TYR B C 1
ATOM 6589 O O . TYR B 1 418 ? 36.418 -51.770 -62.712 1.00 33.71 411 TYR B O 1
ATOM 6598 N N . ARG B 1 419 ? 34.236 -52.116 -62.120 1.00 45.34 412 ARG B N 1
ATOM 6599 C CA . ARG B 1 419 ? 33.623 -51.309 -63.164 1.00 47.03 412 ARG B CA 1
ATOM 6600 C C . ARG B 1 419 ? 32.484 -50.509 -62.538 1.00 48.73 412 ARG B C 1
ATOM 6601 O O . ARG B 1 419 ? 31.642 -51.052 -61.828 1.00 57.07 412 ARG B O 1
ATOM 6609 N N . PHE B 1 420 ? 32.476 -49.198 -62.789 1.00 51.17 413 PHE B N 1
ATOM 6610 C CA . PHE B 1 420 ? 31.467 -48.301 -62.268 1.00 39.95 413 PHE B CA 1
ATOM 6611 C C . PHE B 1 420 ? 30.376 -48.112 -63.325 1.00 46.87 413 PHE B C 1
ATOM 6612 O O . PHE B 1 420 ? 30.690 -47.702 -64.416 1.00 40.78 413 PHE B O 1
ATOM 6620 N N . ASP B 1 421 ? 29.114 -48.412 -62.972 1.00 44.59 414 ASP B N 1
ATOM 6621 C CA . ASP B 1 421 ? 28.030 -48.492 -63.944 1.00 44.71 414 ASP B CA 1
ATOM 6622 C C . ASP B 1 421 ? 26.966 -47.419 -63.753 1.00 47.30 414 ASP B C 1
ATOM 6623 O O . ASP B 1 421 ? 26.044 -47.362 -64.563 1.00 54.33 414 ASP B O 1
ATOM 6628 N N . PHE B 1 422 ? 27.090 -46.563 -62.730 1.00 54.72 415 PHE B N 1
ATOM 6629 C CA . PHE B 1 422 ? 26.068 -45.564 -62.451 1.00 60.43 415 PHE B CA 1
ATOM 6630 C C . PHE B 1 422 ? 26.080 -44.560 -63.607 1.00 67.55 415 PHE B C 1
ATOM 6631 O O . PHE B 1 422 ? 27.130 -44.078 -63.994 1.00 69.50 415 PHE B O 1
ATOM 6639 N N . GLU B 1 423 ? 24.895 -44.262 -64.153 1.00 73.43 416 GLU B N 1
ATOM 6640 C CA . GLU B 1 423 ? 24.777 -43.413 -65.322 1.00 62.93 416 GLU B CA 1
ATOM 6641 C C . GLU B 1 423 ? 24.254 -42.037 -64.938 1.00 56.58 416 GLU B C 1
ATOM 6642 O O . GLU B 1 423 ? 23.355 -41.916 -64.122 1.00 69.62 416 GLU B O 1
ATOM 6648 N N . THR B 1 424 ? 24.825 -40.998 -65.549 1.00 45.93 417 THR B N 1
ATOM 6649 C CA . THR B 1 424 ? 24.292 -39.658 -65.373 1.00 42.33 417 THR B CA 1
ATOM 6650 C C . THR B 1 424 ? 23.111 -39.509 -66.325 1.00 44.70 417 THR B C 1
ATOM 6651 O O . THR B 1 424 ? 23.136 -40.028 -67.448 1.00 41.76 417 THR B O 1
ATOM 6655 N N . PRO B 1 425 ? 22.015 -38.862 -65.881 1.00 41.71 418 PRO B N 1
ATOM 6656 C CA . PRO B 1 425 ? 20.888 -38.576 -66.769 1.00 45.38 418 PRO B CA 1
ATOM 6657 C C . PRO B 1 425 ? 21.057 -37.356 -67.661 1.00 41.24 418 PRO B C 1
ATOM 6658 O O . PRO B 1 425 ? 20.218 -37.136 -68.525 1.00 29.49 418 PRO B O 1
ATOM 6662 N N . VAL B 1 426 ? 22.148 -36.595 -67.482 1.00 38.97 419 VAL B N 1
ATOM 6663 C CA . VAL B 1 426 ? 22.274 -35.301 -68.147 1.00 44.60 419 VAL B CA 1
ATOM 6664 C C . VAL B 1 426 ? 22.394 -35.481 -69.669 1.00 46.46 419 VAL B C 1
ATOM 6665 O O . VAL B 1 426 ? 22.949 -36.465 -70.138 1.00 45.07 419 VAL B O 1
ATOM 6669 N N . LEU B 1 427 ? 21.829 -34.530 -70.434 1.00 52.45 420 LEU B N 1
ATOM 6670 C CA . LEU B 1 427 ? 21.787 -34.590 -71.896 1.00 46.30 420 LEU B CA 1
ATOM 6671 C C . LEU B 1 427 ? 21.177 -35.902 -72.402 1.00 46.00 420 LEU B C 1
ATOM 6672 O O . LEU B 1 427 ? 21.662 -36.507 -73.349 1.00 57.38 420 LEU B O 1
ATOM 6677 N N . GLY B 1 428 ? 20.074 -36.305 -71.812 1.00 49.89 421 GLY B N 1
ATOM 6678 C CA . GLY B 1 428 ? 19.284 -37.417 -72.326 1.00 55.02 421 GLY B CA 1
ATOM 6679 C C . GLY B 1 428 ? 19.932 -38.775 -72.052 1.00 60.08 421 GLY B C 1
ATOM 6680 O O . GLY B 1 428 ? 19.579 -39.759 -72.682 1.00 63.60 421 GLY B O 1
ATOM 6681 N N . GLY B 1 429 ? 20.884 -38.822 -71.117 1.00 62.69 422 GLY B N 1
ATOM 6682 C CA . GLY B 1 429 ? 21.466 -40.074 -70.664 1.00 62.92 422 GLY B CA 1
ATOM 6683 C C . GLY B 1 429 ? 22.583 -40.549 -71.586 1.00 60.86 422 GLY B C 1
ATOM 6684 O O . GLY B 1 429 ? 23.058 -41.665 -71.428 1.00 68.16 422 GLY B O 1
ATOM 6685 N N . VAL B 1 430 ? 23.031 -39.693 -72.505 1.00 51.61 423 VAL B N 1
ATOM 6686 C CA . VAL B 1 430 ? 23.945 -40.119 -73.559 1.00 57.95 423 VAL B CA 1
ATOM 6687 C C . VAL B 1 430 ? 25.349 -40.357 -72.994 1.00 69.59 423 VAL B C 1
ATOM 6688 O O . VAL B 1 430 ? 26.095 -41.184 -73.535 1.00 83.40 423 VAL B O 1
ATOM 6692 N N . LEU B 1 431 ? 25.710 -39.654 -71.909 1.00 60.11 424 LEU B N 1
ATOM 6693 C CA . LEU B 1 431 ? 27.035 -39.799 -71.317 1.00 53.10 424 LEU B CA 1
ATOM 6694 C C . LEU B 1 431 ? 27.182 -41.135 -70.600 1.00 58.06 424 LEU B C 1
ATOM 6695 O O . LEU B 1 431 ? 28.285 -41.688 -70.549 1.00 73.99 424 LEU B O 1
ATOM 6700 N N . GLY B 1 432 ? 26.084 -41.595 -69.976 1.00 46.97 425 GLY B N 1
ATOM 6701 C CA . GLY B 1 432 ? 26.100 -42.853 -69.273 1.00 47.54 425 GLY B CA 1
ATOM 6702 C C . GLY B 1 432 ? 27.037 -42.781 -68.086 1.00 32.99 425 GLY B C 1
ATOM 6703 O O . GLY B 1 432 ? 27.110 -41.761 -67.417 1.00 37.43 425 GLY B O 1
ATOM 6704 N N . ALA B 1 433 ? 27.770 -43.877 -67.841 1.00 36.96 426 ALA B N 1
ATOM 6705 C CA . ALA B 1 433 ? 28.827 -43.876 -66.816 1.00 32.12 426 ALA B CA 1
ATOM 6706 C C . ALA B 1 433 ? 30.145 -43.361 -67.431 1.00 33.99 426 ALA B C 1
ATOM 6707 O O . ALA B 1 433 ? 31.050 -44.128 -67.720 1.00 26.80 426 ALA B O 1
ATOM 6709 N N . CYS B 1 434 ? 30.217 -42.072 -67.683 1.00 31.73 427 CYS B N 1
ATOM 6710 C CA . CYS B 1 434 ? 31.335 -41.480 -68.387 1.00 31.46 427 CYS B CA 1
ATOM 6711 C C . CYS B 1 434 ? 32.535 -41.303 -67.444 1.00 26.54 427 CYS B C 1
ATOM 6712 O O . CYS B 1 434 ? 32.436 -41.369 -66.211 1.00 21.27 427 CYS B O 1
ATOM 6715 N N . HIS B 1 435 ? 33.666 -40.991 -68.069 1.00 38.23 428 HIS B N 1
ATOM 6716 C CA . HIS B 1 435 ? 34.890 -40.621 -67.394 1.00 40.18 428 HIS B CA 1
ATOM 6717 C C . HIS B 1 435 ? 34.603 -39.557 -66.346 1.00 33.84 428 HIS B C 1
ATOM 6718 O O . HIS B 1 435 ? 33.816 -38.659 -66.613 1.00 40.55 428 HIS B O 1
ATOM 6725 N N . ALA B 1 436 ? 35.144 -39.769 -65.118 1.00 30.58 429 ALA B N 1
ATOM 6726 C CA . ALA B 1 436 ? 35.187 -38.781 -64.050 1.00 37.74 429 ALA B CA 1
ATOM 6727 C C . ALA B 1 436 ? 33.937 -38.785 -63.167 1.00 50.94 429 ALA B C 1
ATOM 6728 O O . ALA B 1 436 ? 33.979 -38.143 -62.093 1.00 36.68 429 ALA B O 1
ATOM 6730 N N . LEU B 1 437 ? 32.888 -39.551 -63.539 1.00 51.98 430 LEU B N 1
ATOM 6731 C CA . LEU B 1 437 ? 31.622 -39.509 -62.803 1.00 48.82 430 LEU B CA 1
ATOM 6732 C C . LEU B 1 437 ? 31.789 -40.105 -61.396 1.00 49.43 430 LEU B C 1
ATOM 6733 O O . LEU B 1 437 ? 31.142 -39.629 -60.469 1.00 58.95 430 LEU B O 1
ATOM 6738 N N . GLU B 1 438 ? 32.693 -41.091 -61.239 1.00 47.49 431 GLU B N 1
ATOM 6739 C CA . GLU B 1 438 ? 32.868 -41.831 -60.003 1.00 47.31 431 GLU B CA 1
ATOM 6740 C C . GLU B 1 438 ? 33.417 -40.973 -58.851 1.00 55.72 431 GLU B C 1
ATOM 6741 O O . GLU B 1 438 ? 33.270 -41.324 -57.674 1.00 61.33 431 GLU B O 1
ATOM 6747 N N . ILE B 1 439 ? 34.061 -39.850 -59.168 1.00 56.94 432 ILE B N 1
ATOM 6748 C CA . ILE B 1 439 ? 34.865 -39.153 -58.180 1.00 57.74 432 ILE B CA 1
ATOM 6749 C C . ILE B 1 439 ? 34.045 -38.725 -56.954 1.00 58.77 432 ILE B C 1
ATOM 6750 O O . ILE B 1 439 ? 34.477 -38.940 -55.827 1.00 70.28 432 ILE B O 1
ATOM 6755 N N . PRO B 1 440 ? 32.874 -38.071 -57.104 1.00 52.03 433 PRO B N 1
ATOM 6756 C CA . PRO B 1 440 ? 32.083 -37.684 -55.939 1.00 51.97 433 PRO B CA 1
ATOM 6757 C C . PRO B 1 440 ? 31.578 -38.886 -55.128 1.00 47.53 433 PRO B C 1
ATOM 6758 O O . PRO B 1 440 ? 31.451 -38.799 -53.920 1.00 67.79 433 PRO B O 1
ATOM 6762 N N . PHE B 1 441 ? 31.370 -40.022 -55.786 1.00 46.00 434 PHE B N 1
ATOM 6763 C CA . PHE B 1 441 ? 30.905 -41.249 -55.129 1.00 51.09 434 PHE B CA 1
ATOM 6764 C C . PHE B 1 441 ? 32.004 -41.763 -54.202 1.00 54.82 434 PHE B C 1
ATOM 6765 O O . PHE B 1 441 ? 31.746 -42.080 -53.035 1.00 66.45 434 PHE B O 1
ATOM 6773 N N . VAL B 1 442 ? 33.236 -41.832 -54.719 1.00 54.73 435 VAL B N 1
ATOM 6774 C CA . VAL B 1 442 ? 34.360 -42.336 -53.934 1.00 55.54 435 VAL B CA 1
ATOM 6775 C C . VAL B 1 442 ? 34.653 -41.402 -52.753 1.00 42.58 435 VAL B C 1
ATOM 6776 O O . VAL B 1 442 ? 34.886 -41.886 -51.652 1.00 53.10 435 VAL B O 1
ATOM 6780 N N . PHE B 1 443 ? 34.653 -40.082 -52.970 1.00 39.12 436 PHE B N 1
ATOM 6781 C CA . PHE B 1 443 ? 34.940 -39.112 -51.915 1.00 42.84 436 PHE B CA 1
ATOM 6782 C C . PHE B 1 443 ? 33.721 -38.802 -51.032 1.00 46.91 436 PHE B C 1
ATOM 6783 O O . PHE B 1 443 ? 33.857 -38.090 -50.035 1.00 40.06 436 PHE B O 1
ATOM 6791 N N . ASN B 1 444 ? 32.529 -39.275 -51.440 1.00 46.93 437 ASN B N 1
ATOM 6792 C CA . ASN B 1 444 ? 31.277 -38.913 -50.794 1.00 40.07 437 ASN B CA 1
ATOM 6793 C C . ASN B 1 444 ? 31.159 -37.401 -50.726 1.00 33.73 437 ASN B C 1
ATOM 6794 O O . ASN B 1 444 ? 30.800 -36.857 -49.716 1.00 33.71 437 ASN B O 1
ATOM 6799 N N . THR B 1 445 ? 31.346 -36.743 -51.888 1.00 35.68 438 THR B N 1
ATOM 6800 C CA . THR B 1 445 ? 31.209 -35.312 -52.095 1.00 39.53 438 THR B CA 1
ATOM 6801 C C . THR B 1 445 ? 30.065 -35.073 -53.079 1.00 42.32 438 THR B C 1
ATOM 6802 O O . THR B 1 445 ? 30.005 -34.007 -53.699 1.00 48.81 438 THR B O 1
ATOM 6806 N N . LEU B 1 446 ? 29.141 -36.046 -53.187 1.00 46.96 439 LEU B N 1
ATOM 6807 C CA . LEU B 1 446 ? 27.876 -35.885 -53.905 1.00 51.62 439 LEU B CA 1
ATOM 6808 C C . LEU B 1 446 ? 27.115 -34.642 -53.427 1.00 39.27 439 LEU B C 1
ATOM 6809 O O . LEU B 1 446 ? 26.459 -33.972 -54.208 1.00 48.25 439 LEU B O 1
ATOM 6814 N N . ASP B 1 447 ? 27.186 -34.367 -52.119 1.00 56.36 440 ASP B N 1
ATOM 6815 C CA . ASP B 1 447 ? 26.475 -33.271 -51.488 1.00 51.43 440 ASP B CA 1
ATOM 6816 C C . ASP B 1 447 ? 27.184 -31.941 -51.759 1.00 65.43 440 ASP B C 1
ATOM 6817 O O . ASP B 1 447 ? 26.569 -30.881 -51.645 1.00 52.25 440 ASP B O 1
ATOM 6822 N N . ARG B 1 448 ? 28.483 -31.999 -52.109 1.00 71.11 441 ARG B N 1
ATOM 6823 C CA . ARG B 1 448 ? 29.241 -30.780 -52.330 1.00 73.92 441 ARG B CA 1
ATOM 6824 C C . ARG B 1 448 ? 28.704 -30.084 -53.570 1.00 79.97 441 ARG B C 1
ATOM 6825 O O . ARG B 1 448 ? 28.114 -30.715 -54.458 1.00 103.11 441 ARG B O 1
ATOM 6833 N N . ALA B 1 449 ? 28.925 -28.766 -53.611 1.00 90.51 442 ALA B N 1
ATOM 6834 C CA . ALA B 1 449 ? 28.217 -27.875 -54.523 1.00 90.11 442 ALA B CA 1
ATOM 6835 C C . ALA B 1 449 ? 28.527 -28.198 -55.986 1.00 82.43 442 ALA B C 1
ATOM 6836 O O . ALA B 1 449 ? 29.683 -28.269 -56.386 1.00 90.52 442 ALA B O 1
ATOM 6838 N N . GLY B 1 450 ? 27.466 -28.313 -56.783 1.00 85.23 443 GLY B N 1
ATOM 6839 C CA . GLY B 1 450 ? 27.598 -28.423 -58.229 1.00 84.67 443 GLY B CA 1
ATOM 6840 C C . GLY B 1 450 ? 27.549 -29.875 -58.704 1.00 82.32 443 GLY B C 1
ATOM 6841 O O . GLY B 1 450 ? 27.391 -30.114 -59.904 1.00 96.41 443 GLY B O 1
ATOM 6842 N N . ALA B 1 451 ? 27.655 -30.826 -57.758 1.00 62.14 444 ALA B N 1
ATOM 6843 C CA . ALA B 1 451 ? 27.703 -32.240 -58.083 1.00 57.91 444 ALA B CA 1
ATOM 6844 C C . ALA B 1 451 ? 26.413 -32.722 -58.748 1.00 54.88 444 ALA B C 1
ATOM 6845 O O . ALA B 1 451 ? 26.492 -33.524 -59.677 1.00 53.85 444 ALA B O 1
ATOM 6847 N N . ASP B 1 452 ? 25.260 -32.251 -58.233 1.00 58.31 445 ASP B N 1
ATOM 6848 C CA . ASP B 1 452 ? 23.943 -32.718 -58.626 1.00 61.93 445 ASP B CA 1
ATOM 6849 C C . ASP B 1 452 ? 23.679 -32.455 -60.112 1.00 60.77 445 ASP B C 1
ATOM 6850 O O . ASP B 1 452 ? 22.952 -33.236 -60.753 1.00 70.80 445 ASP B O 1
ATOM 6855 N N . ARG B 1 453 ? 24.256 -31.369 -60.640 1.00 58.31 446 ARG B N 1
ATOM 6856 C CA . ARG B 1 453 ? 24.219 -31.088 -62.065 1.00 63.22 446 ARG B CA 1
ATOM 6857 C C . ARG B 1 453 ? 24.856 -32.218 -62.887 1.00 60.06 446 ARG B C 1
ATOM 6858 O O . ARG B 1 453 ? 24.370 -32.552 -63.969 1.00 85.83 446 ARG B O 1
ATOM 6866 N N . PHE B 1 454 ? 25.938 -32.818 -62.367 1.00 57.08 447 PHE B N 1
ATOM 6867 C CA . PHE B 1 454 ? 26.635 -33.894 -63.065 1.00 55.35 447 PHE B CA 1
ATOM 6868 C C . PHE B 1 454 ? 25.962 -35.228 -62.765 1.00 48.69 447 PHE B C 1
ATOM 6869 O O . PHE B 1 454 ? 25.824 -36.061 -63.647 1.00 50.27 447 PHE B O 1
ATOM 6877 N N . THR B 1 455 ? 25.560 -35.448 -61.520 1.00 46.21 448 THR B N 1
ATOM 6878 C CA . THR B 1 455 ? 25.166 -36.778 -61.086 1.00 48.34 448 THR B CA 1
ATOM 6879 C C . THR B 1 455 ? 23.679 -37.006 -61.344 1.00 48.49 448 THR B C 1
ATOM 6880 O O . THR B 1 455 ? 23.298 -38.143 -61.494 1.00 43.14 448 THR B O 1
ATOM 6884 N N . GLY B 1 456 ? 22.878 -35.929 -61.372 1.00 47.47 449 GLY B N 1
ATOM 6885 C CA . GLY B 1 456 ? 21.432 -36.053 -61.283 1.00 51.84 449 GLY B CA 1
ATOM 6886 C C . GLY B 1 456 ? 20.985 -36.321 -59.847 1.00 57.88 449 GLY B C 1
ATOM 6887 O O . GLY B 1 456 ? 21.820 -36.345 -58.941 1.00 57.07 449 GLY B O 1
ATOM 6888 N N . THR B 1 457 ? 19.672 -36.515 -59.653 1.00 53.50 450 THR B N 1
ATOM 6889 C CA . THR B 1 457 ? 19.055 -36.390 -58.338 1.00 55.53 450 THR B CA 1
ATOM 6890 C C . THR B 1 457 ? 18.433 -37.708 -57.869 1.00 52.23 450 THR B C 1
ATOM 6891 O O . THR B 1 457 ? 17.661 -37.690 -56.924 1.00 47.48 450 THR B O 1
ATOM 6895 N N . ALA B 1 458 ? 18.815 -38.839 -58.464 1.00 47.85 451 ALA B N 1
ATOM 6896 C CA . ALA B 1 458 ? 18.270 -40.115 -58.032 1.00 54.25 451 ALA B CA 1
ATOM 6897 C C . ALA B 1 458 ? 18.693 -40.437 -56.595 1.00 61.19 451 ALA B C 1
ATOM 6898 O O . ALA B 1 458 ? 19.848 -40.274 -56.233 1.00 59.20 451 ALA B O 1
ATOM 6900 N N . PRO B 1 459 ? 17.757 -40.946 -55.747 1.00 73.78 452 PRO B N 1
ATOM 6901 C CA . PRO B 1 459 ? 18.072 -41.347 -54.377 1.00 70.39 452 PRO B CA 1
ATOM 6902 C C . PRO B 1 459 ? 19.066 -42.496 -54.241 1.00 61.26 452 PRO B C 1
ATOM 6903 O O . PRO B 1 459 ? 19.760 -42.616 -53.233 1.00 67.69 452 PRO B O 1
ATOM 6907 N N . GLU B 1 460 ? 19.103 -43.353 -55.256 1.00 59.85 453 GLU B N 1
ATOM 6908 C CA . GLU B 1 460 ? 19.917 -44.545 -55.253 1.00 58.39 453 GLU B CA 1
ATOM 6909 C C . GLU B 1 460 ? 21.411 -44.214 -55.243 1.00 61.79 453 GLU B C 1
ATOM 6910 O O . GLU B 1 460 ? 22.215 -45.069 -54.884 1.00 65.26 453 GLU B O 1
ATOM 6916 N N . ARG B 1 461 ? 21.783 -42.984 -55.620 1.00 52.63 454 ARG B N 1
ATOM 6917 C CA . ARG B 1 461 ? 23.181 -42.609 -55.739 1.00 54.34 454 ARG B CA 1
ATOM 6918 C C . ARG B 1 461 ? 23.908 -42.786 -54.416 1.00 64.69 454 ARG B C 1
ATOM 6919 O O . ARG B 1 461 ? 25.057 -43.234 -54.422 1.00 57.02 454 ARG B O 1
ATOM 6927 N N . TYR B 1 462 ? 23.201 -42.496 -53.295 1.00 65.05 455 TYR B N 1
ATOM 6928 C CA . TYR B 1 462 ? 23.774 -42.509 -51.956 1.00 58.38 455 TYR B CA 1
ATOM 6929 C C . TYR B 1 462 ? 24.308 -43.904 -51.623 1.00 62.47 455 TYR B C 1
ATOM 6930 O O . TYR B 1 462 ? 25.423 -44.035 -51.123 1.00 62.55 455 TYR B O 1
ATOM 6939 N N . ALA B 1 463 ? 23.528 -44.943 -51.921 1.00 60.76 456 ALA B N 1
ATOM 6940 C CA . ALA B 1 463 ? 23.947 -46.307 -51.654 1.00 57.58 456 ALA B CA 1
ATOM 6941 C C . ALA B 1 463 ? 25.144 -46.714 -52.529 1.00 61.00 456 ALA B C 1
ATOM 6942 O O . ALA B 1 463 ? 26.031 -47.426 -52.055 1.00 56.14 456 ALA B O 1
ATOM 6944 N N . VAL B 1 464 ? 25.170 -46.274 -53.799 1.00 56.38 457 VAL B N 1
ATOM 6945 C CA . VAL B 1 464 ? 26.262 -46.660 -54.683 1.00 56.04 457 VAL B CA 1
ATOM 6946 C C . VAL B 1 464 ? 27.549 -45.979 -54.188 1.00 50.74 457 VAL B C 1
ATOM 6947 O O . VAL B 1 464 ? 28.603 -46.608 -54.139 1.00 62.30 457 VAL B O 1
ATOM 6951 N N . ALA B 1 465 ? 27.456 -44.707 -53.795 1.00 36.44 458 ALA B N 1
ATOM 6952 C CA . ALA B 1 465 ? 28.586 -43.978 -53.229 1.00 39.32 458 ALA B CA 1
ATOM 6953 C C . ALA B 1 465 ? 29.120 -44.692 -51.991 1.00 51.18 458 ALA B C 1
ATOM 6954 O O . ALA B 1 465 ? 30.338 -44.828 -51.823 1.00 40.28 458 ALA B O 1
ATOM 6956 N N . GLN B 1 466 ? 28.210 -45.175 -51.133 1.00 43.92 459 GLN B N 1
ATOM 6957 C CA . GLN B 1 466 ? 28.604 -45.840 -49.904 1.00 40.38 459 GLN B CA 1
ATOM 6958 C C . GLN B 1 466 ? 29.381 -47.102 -50.212 1.00 47.78 459 GLN B C 1
ATOM 6959 O O . GLN B 1 466 ? 30.442 -47.306 -49.622 1.00 38.01 459 GLN B O 1
ATOM 6965 N N . ALA B 1 467 ? 28.887 -47.916 -51.158 1.00 41.41 460 ALA B N 1
ATOM 6966 C CA . ALA B 1 467 ? 29.580 -49.121 -51.572 1.00 44.00 460 ALA B CA 1
ATOM 6967 C C . ALA B 1 467 ? 31.013 -48.828 -52.041 1.00 46.95 460 ALA B C 1
ATOM 6968 O O . ALA B 1 467 ? 31.941 -49.524 -51.692 1.00 51.34 460 ALA B O 1
ATOM 6970 N N . MET B 1 468 ? 31.191 -47.760 -52.805 1.00 52.98 461 MET B N 1
ATOM 6971 C CA . MET B 1 468 ? 32.509 -47.408 -53.314 1.00 40.99 461 MET B CA 1
ATOM 6972 C C . MET B 1 468 ? 33.375 -46.761 -52.231 1.00 43.12 461 MET B C 1
ATOM 6973 O O . MET B 1 468 ? 34.494 -47.170 -52.033 1.00 35.95 461 MET B O 1
ATOM 6978 N N . HIS B 1 469 ? 32.810 -45.768 -51.552 1.00 44.61 462 HIS B N 1
ATOM 6979 C CA . HIS B 1 469 ? 33.476 -45.000 -50.500 1.00 47.62 462 HIS B CA 1
ATOM 6980 C C . HIS B 1 469 ? 34.047 -45.956 -49.462 1.00 57.36 462 HIS B C 1
ATOM 6981 O O . HIS B 1 469 ? 35.227 -45.853 -49.084 1.00 44.85 462 HIS B O 1
ATOM 6988 N N . ARG B 1 470 ? 33.209 -46.886 -48.987 1.00 55.49 463 ARG B N 1
ATOM 6989 C CA . ARG B 1 470 ? 33.608 -47.728 -47.874 1.00 56.51 463 ARG B CA 1
ATOM 6990 C C . ARG B 1 470 ? 34.626 -48.760 -48.345 1.00 52.62 463 ARG B C 1
ATOM 6991 O O . ARG B 1 470 ? 35.453 -49.211 -47.549 1.00 46.36 463 ARG B O 1
ATOM 6999 N N . ALA B 1 471 ? 34.547 -49.165 -49.623 1.00 46.77 464 ALA B N 1
ATOM 7000 C CA . ALA B 1 471 ? 35.459 -50.151 -50.160 1.00 46.24 464 ALA B CA 1
ATOM 7001 C C . ALA B 1 471 ? 36.852 -49.561 -50.304 1.00 54.07 464 ALA B C 1
ATOM 7002 O O . ALA B 1 471 ? 37.837 -50.219 -50.007 1.00 48.26 464 ALA B O 1
ATOM 7004 N N . TRP B 1 472 ? 36.924 -48.297 -50.725 1.00 48.87 465 TRP B N 1
ATOM 7005 C CA . TRP B 1 472 ? 38.202 -47.605 -50.821 1.00 54.63 465 TRP B CA 1
ATOM 7006 C C . TRP B 1 472 ? 38.798 -47.490 -49.421 1.00 53.19 465 TRP B C 1
ATOM 7007 O O . TRP B 1 472 ? 39.998 -47.667 -49.253 1.00 47.49 465 TRP B O 1
ATOM 7018 N N . ILE B 1 473 ? 37.961 -47.145 -48.435 1.00 59.03 466 ILE B N 1
ATOM 7019 C CA . ILE B 1 473 ? 38.411 -47.053 -47.063 1.00 64.51 466 ILE B CA 1
ATOM 7020 C C . ILE B 1 473 ? 38.957 -48.413 -46.639 1.00 54.24 466 ILE B C 1
ATOM 7021 O O . ILE B 1 473 ? 40.051 -48.487 -46.093 1.00 66.21 466 ILE B O 1
ATOM 7026 N N . ALA B 1 474 ? 38.193 -49.475 -46.885 1.00 53.55 467 ALA B N 1
ATOM 7027 C CA . ALA B 1 474 ? 38.555 -50.795 -46.393 1.00 47.08 467 ALA B CA 1
ATOM 7028 C C . ALA B 1 474 ? 39.871 -51.242 -47.015 1.00 56.70 467 ALA B C 1
ATOM 7029 O O . ALA B 1 474 ? 40.692 -51.871 -46.360 1.00 50.86 467 ALA B O 1
ATOM 7031 N N . PHE B 1 475 ? 40.065 -50.926 -48.286 1.00 57.95 468 PHE B N 1
ATOM 7032 C CA . PHE B 1 475 ? 41.269 -51.345 -48.995 1.00 56.07 468 PHE B CA 1
ATOM 7033 C C . PHE B 1 475 ? 42.494 -50.603 -48.451 1.00 52.73 468 PHE B C 1
ATOM 7034 O O . PHE B 1 475 ? 43.543 -51.205 -48.285 1.00 43.80 468 PHE B O 1
ATOM 7042 N N . ALA B 1 476 ? 42.334 -49.313 -48.127 1.00 50.52 469 ALA B N 1
ATOM 7043 C CA . ALA B 1 476 ? 43.424 -48.521 -47.583 1.00 52.42 469 ALA B CA 1
ATOM 7044 C C . ALA B 1 476 ? 43.814 -49.032 -46.200 1.00 50.35 469 ALA B C 1
ATOM 7045 O O . ALA B 1 476 ? 45.000 -49.040 -45.838 1.00 55.02 469 ALA B O 1
ATOM 7047 N N . ARG B 1 477 ? 42.790 -49.454 -45.447 1.00 50.34 470 ARG B N 1
ATOM 7048 C CA . ARG B 1 477 ? 42.941 -49.837 -44.053 1.00 43.17 470 ARG B CA 1
ATOM 7049 C C . ARG B 1 477 ? 43.482 -51.250 -43.950 1.00 39.91 470 ARG B C 1
ATOM 7050 O O . ARG B 1 477 ? 44.318 -51.509 -43.122 1.00 56.66 470 ARG B O 1
ATOM 7058 N N . GLU B 1 478 ? 42.959 -52.176 -44.759 1.00 49.10 471 GLU B N 1
ATOM 7059 C CA . GLU B 1 478 ? 43.189 -53.606 -44.538 1.00 51.71 471 GLU B CA 1
ATOM 7060 C C . GLU B 1 478 ? 43.771 -54.278 -45.782 1.00 47.45 471 GLU B C 1
ATOM 7061 O O . GLU B 1 478 ? 44.045 -55.474 -45.738 1.00 65.00 471 GLU B O 1
ATOM 7067 N N . GLY B 1 479 ? 43.926 -53.540 -46.890 1.00 45.34 472 GLY B N 1
ATOM 7068 C CA . GLY B 1 479 ? 44.370 -54.140 -48.147 1.00 40.46 472 GLY B CA 1
ATOM 7069 C C . GLY B 1 479 ? 43.332 -55.099 -48.752 1.00 40.17 472 GLY B C 1
ATOM 7070 O O . GLY B 1 479 ? 43.655 -55.898 -49.616 1.00 40.92 472 GLY B O 1
ATOM 7071 N N . ASN B 1 480 ? 42.088 -55.033 -48.255 1.00 56.55 473 ASN B N 1
ATOM 7072 C CA . ASN B 1 480 ? 40.976 -55.784 -48.804 1.00 49.57 473 ASN B CA 1
ATOM 7073 C C . ASN B 1 480 ? 39.790 -54.836 -48.931 1.00 44.23 473 ASN B C 1
ATOM 7074 O O . ASN B 1 480 ? 39.390 -54.174 -47.954 1.00 52.87 473 ASN B O 1
ATOM 7079 N N . PRO B 1 481 ? 39.197 -54.715 -50.142 1.00 45.03 474 PRO B N 1
ATOM 7080 C CA . PRO B 1 481 ? 38.066 -53.810 -50.335 1.00 51.64 474 PRO B CA 1
ATOM 7081 C C . PRO B 1 481 ? 36.725 -54.208 -49.718 1.00 53.59 474 PRO B C 1
ATOM 7082 O O . PRO B 1 481 ? 35.872 -53.348 -49.583 1.00 62.77 474 PRO B O 1
ATOM 7086 N N . GLN B 1 482 ? 36.577 -55.459 -49.271 1.00 52.94 475 GLN B N 1
ATOM 7087 C CA . GLN B 1 482 ? 35.296 -55.977 -48.768 1.00 51.87 475 GLN B CA 1
ATOM 7088 C C . GLN B 1 482 ? 34.728 -55.162 -47.593 1.00 53.48 475 GLN B C 1
ATOM 7089 O O . GLN B 1 482 ? 35.467 -54.798 -46.689 1.00 64.04 475 GLN B O 1
ATOM 7095 N N . HIS B 1 483 ? 33.420 -54.871 -47.631 1.00 48.60 476 HIS B N 1
ATOM 7096 C CA . HIS B 1 483 ? 32.649 -54.326 -46.497 1.00 45.80 476 HIS B CA 1
ATOM 7097 C C . HIS B 1 483 ? 31.200 -54.862 -46.572 1.00 45.34 476 HIS B C 1
ATOM 7098 O O . HIS B 1 483 ? 30.837 -55.523 -47.536 1.00 44.39 476 HIS B O 1
ATOM 7105 N N . ASP B 1 484 ? 30.371 -54.578 -45.553 1.00 48.01 477 ASP B N 1
ATOM 7106 C CA . ASP B 1 484 ? 29.063 -55.210 -45.424 1.00 62.42 477 ASP B CA 1
ATOM 7107 C C . ASP B 1 484 ? 28.112 -54.781 -46.550 1.00 59.91 477 ASP B C 1
ATOM 7108 O O . ASP B 1 484 ? 27.331 -55.597 -47.047 1.00 82.45 477 ASP B O 1
ATOM 7113 N N . GLY B 1 485 ? 28.187 -53.499 -46.933 1.00 49.42 478 GLY B N 1
ATOM 7114 C CA . GLY B 1 485 ? 27.445 -52.966 -48.059 1.00 53.93 478 GLY B CA 1
ATOM 7115 C C . GLY B 1 485 ? 27.651 -53.765 -49.357 1.00 52.65 478 GLY B C 1
ATOM 7116 O O . GLY B 1 485 ? 26.733 -53.918 -50.136 1.00 69.47 478 GLY B O 1
ATOM 7117 N N . LEU B 1 486 ? 28.840 -54.290 -49.595 1.00 59.98 479 LEU B N 1
ATOM 7118 C CA . LEU B 1 486 ? 29.119 -54.956 -50.868 1.00 52.63 479 LEU B CA 1
ATOM 7119 C C . LEU B 1 486 ? 28.810 -56.443 -50.795 1.00 52.15 479 LEU B C 1
ATOM 7120 O O . LEU B 1 486 ? 28.950 -57.016 -49.747 1.00 37.18 479 LEU B O 1
ATOM 7125 N N . PRO B 1 487 ? 28.465 -57.111 -51.933 1.00 59.07 480 PRO B N 1
ATOM 7126 C CA . PRO B 1 487 ? 28.482 -58.569 -52.001 1.00 63.09 480 PRO B CA 1
ATOM 7127 C C . PRO B 1 487 ? 29.927 -59.027 -52.031 1.00 72.67 480 PRO B C 1
ATOM 7128 O O . PRO B 1 487 ? 30.831 -58.225 -52.171 1.00 84.76 480 PRO B O 1
ATOM 7132 N N . GLU B 1 488 ? 30.111 -60.339 -51.953 1.00 75.58 481 GLU B N 1
ATOM 7133 C CA . GLU B 1 488 ? 31.417 -60.957 -51.894 1.00 65.04 481 GLU B CA 1
ATOM 7134 C C . GLU B 1 488 ? 32.248 -60.586 -53.117 1.00 68.16 481 GLU B C 1
ATOM 7135 O O . GLU B 1 488 ? 31.815 -60.784 -54.237 1.00 80.17 481 GLU B O 1
ATOM 7141 N N . TRP B 1 489 ? 33.464 -60.083 -52.887 1.00 72.58 482 TRP B N 1
ATOM 7142 C CA . TRP B 1 489 ? 34.294 -59.609 -53.973 1.00 67.43 482 TRP B CA 1
ATOM 7143 C C . TRP B 1 489 ? 35.567 -60.432 -54.049 1.00 61.71 482 TRP B C 1
ATOM 7144 O O . TRP B 1 489 ? 36.477 -60.198 -53.267 1.00 60.11 482 TRP B O 1
ATOM 7155 N N . PRO B 1 490 ? 35.706 -61.381 -54.997 1.00 59.33 483 PRO B N 1
ATOM 7156 C CA . PRO B 1 490 ? 36.935 -62.156 -55.121 1.00 60.68 483 PRO B CA 1
ATOM 7157 C C . PRO B 1 490 ? 38.057 -61.301 -55.695 1.00 71.37 483 PRO B C 1
ATOM 7158 O O . PRO B 1 490 ? 37.824 -60.384 -56.485 1.00 81.66 483 PRO B O 1
ATOM 7162 N N . ARG B 1 491 ? 39.272 -61.639 -55.288 1.00 59.95 484 ARG B N 1
ATOM 7163 C CA . ARG B 1 491 ? 40.477 -61.081 -55.873 1.00 65.76 484 ARG B CA 1
ATOM 7164 C C . ARG B 1 491 ? 40.456 -61.319 -57.380 1.00 54.54 484 ARG B C 1
ATOM 7165 O O . ARG B 1 491 ? 39.945 -62.335 -57.867 1.00 53.68 484 ARG B O 1
ATOM 7173 N N . TYR B 1 492 ? 40.988 -60.356 -58.136 1.00 57.63 485 TYR B N 1
ATOM 7174 C CA . TYR B 1 492 ? 41.100 -60.535 -59.574 1.00 47.26 485 TYR B CA 1
ATOM 7175 C C . TYR B 1 492 ? 42.182 -61.573 -59.850 1.00 53.37 485 TYR B C 1
ATOM 7176 O O . TYR B 1 492 ? 43.258 -61.528 -59.256 1.00 53.62 485 TYR B O 1
ATOM 7185 N N . ASP B 1 493 ? 41.918 -62.493 -60.774 1.00 48.77 486 ASP B N 1
ATOM 7186 C CA . ASP B 1 493 ? 42.920 -63.484 -61.167 1.00 55.12 486 ASP B CA 1
ATOM 7187 C C . ASP B 1 493 ? 42.781 -63.750 -62.662 1.00 46.72 486 ASP B C 1
ATOM 7188 O O . ASP B 1 493 ? 41.746 -63.446 -63.206 1.00 57.61 486 ASP B O 1
ATOM 7193 N N . LEU B 1 494 ? 43.766 -64.406 -63.270 1.00 50.09 487 LEU B N 1
ATOM 7194 C CA . LEU B 1 494 ? 43.787 -64.635 -64.707 1.00 56.76 487 LEU B CA 1
ATOM 7195 C C . LEU B 1 494 ? 42.678 -65.583 -65.164 1.00 68.60 487 LEU B C 1
ATOM 7196 O O . LEU B 1 494 ? 42.105 -65.385 -66.237 1.00 73.30 487 LEU B O 1
ATOM 7201 N N . GLU B 1 495 ? 42.385 -66.622 -64.383 1.00 73.60 488 GLU B N 1
ATOM 7202 C CA . GLU B 1 495 ? 41.382 -67.590 -64.814 1.00 81.06 488 GLU B CA 1
ATOM 7203 C C . GLU B 1 495 ? 39.979 -66.974 -64.755 1.00 76.00 488 GLU B C 1
ATOM 7204 O O . GLU B 1 495 ? 39.227 -67.049 -65.713 1.00 73.26 488 GLU B O 1
ATOM 7210 N N . GLU B 1 496 ? 39.623 -66.389 -63.603 1.00 84.12 489 GLU B N 1
ATOM 7211 C CA . GLU B 1 496 ? 38.252 -65.966 -63.322 1.00 74.36 489 GLU B CA 1
ATOM 7212 C C . GLU B 1 496 ? 38.012 -64.497 -63.684 1.00 67.53 489 GLU B C 1
ATOM 7213 O O . GLU B 1 496 ? 36.923 -64.164 -64.123 1.00 62.31 489 GLU B O 1
ATOM 7219 N N . ARG B 1 497 ? 39.019 -63.637 -63.473 1.00 60.45 490 ARG B N 1
ATOM 7220 C CA . ARG B 1 497 ? 38.953 -62.235 -63.864 1.00 59.98 490 ARG B CA 1
ATOM 7221 C C . ARG B 1 497 ? 37.731 -61.567 -63.237 1.00 60.05 490 ARG B C 1
ATOM 7222 O O . ARG B 1 497 ? 36.967 -60.861 -63.905 1.00 51.57 490 ARG B O 1
ATOM 7230 N N . ALA B 1 498 ? 37.563 -61.779 -61.930 1.00 60.21 491 ALA B N 1
ATOM 7231 C CA . ALA B 1 498 ? 36.385 -61.229 -61.217 1.00 58.43 491 ALA B CA 1
ATOM 7232 C C . ALA B 1 498 ? 36.438 -59.702 -61.163 1.00 54.15 491 ALA B C 1
ATOM 7233 O O . ALA B 1 498 ? 37.454 -59.149 -60.694 1.00 42.82 491 ALA B O 1
ATOM 7235 N N . VAL B 1 499 ? 35.353 -59.052 -61.588 1.00 49.71 492 VAL B N 1
ATOM 7236 C CA . VAL B 1 499 ? 35.296 -57.562 -61.582 1.00 48.87 492 VAL B CA 1
ATOM 7237 C C . VAL B 1 499 ? 34.052 -57.121 -60.799 1.00 46.62 492 VAL B C 1
ATOM 7238 O O . VAL B 1 499 ? 32.934 -57.501 -61.200 1.00 58.51 492 VAL B O 1
ATOM 7242 N N . MET B 1 500 ? 34.244 -56.375 -59.713 1.00 40.27 493 MET B N 1
ATOM 7243 C CA . MET B 1 500 ? 33.082 -55.833 -58.971 1.00 40.09 493 MET B CA 1
ATOM 7244 C C . MET B 1 500 ? 32.353 -54.842 -59.885 1.00 44.19 493 MET B C 1
ATOM 7245 O O . MET B 1 500 ? 33.034 -54.052 -60.557 1.00 48.25 493 MET B O 1
ATOM 7250 N N . VAL B 1 501 ? 31.024 -54.849 -59.875 1.00 39.26 494 VAL B N 1
ATOM 7251 C CA . VAL B 1 501 ? 30.301 -53.826 -60.681 1.00 45.18 494 VAL B CA 1
ATOM 7252 C C . VAL B 1 501 ? 29.574 -52.890 -59.710 1.00 48.18 494 VAL B C 1
ATOM 7253 O O . VAL B 1 501 ? 28.780 -53.385 -58.894 1.00 53.22 494 VAL B O 1
ATOM 7257 N N . PHE B 1 502 ? 29.825 -51.588 -59.828 1.00 49.68 495 PHE B N 1
ATOM 7258 C CA . PHE B 1 502 ? 29.207 -50.603 -58.903 1.00 44.19 495 PHE B CA 1
ATOM 7259 C C . PHE B 1 502 ? 27.964 -50.062 -59.582 1.00 47.48 495 PHE B C 1
ATOM 7260 O O . PHE B 1 502 ? 28.084 -49.365 -60.607 1.00 48.22 495 PHE B O 1
ATOM 7268 N N . ALA B 1 503 ? 26.802 -50.360 -59.009 1.00 49.43 496 ALA B N 1
ATOM 7269 C CA . ALA B 1 503 ? 25.525 -50.006 -59.617 1.00 48.73 496 ALA B CA 1
ATOM 7270 C C . ALA B 1 503 ? 24.506 -49.863 -58.492 1.00 53.01 496 ALA B C 1
ATOM 7271 O O . ALA B 1 503 ? 24.839 -50.125 -57.335 1.00 45.40 496 ALA B O 1
ATOM 7273 N N . VAL B 1 504 ? 23.263 -49.467 -58.825 1.00 40.58 497 VAL B N 1
ATOM 7274 C CA . VAL B 1 504 ? 22.200 -49.442 -57.840 1.00 40.80 497 VAL B CA 1
ATOM 7275 C C . VAL B 1 504 ? 22.142 -50.802 -57.141 1.00 36.80 497 VAL B C 1
ATOM 7276 O O . VAL B 1 504 ? 21.973 -50.848 -55.930 1.00 42.09 497 VAL B O 1
ATOM 7280 N N . GLU B 1 505 ? 22.305 -51.899 -57.894 1.00 49.89 498 GLU B N 1
ATOM 7281 C CA . GLU B 1 505 ? 22.542 -53.197 -57.291 1.00 56.29 498 GLU B CA 1
ATOM 7282 C C . GLU B 1 505 ? 23.981 -53.602 -57.609 1.00 65.17 498 GLU B C 1
ATOM 7283 O O . GLU B 1 505 ? 24.293 -53.951 -58.748 1.00 61.75 498 GLU B O 1
ATOM 7289 N N . PRO B 1 506 ? 24.916 -53.539 -56.633 1.00 61.55 499 PRO B N 1
ATOM 7290 C CA . PRO B 1 506 ? 26.276 -53.994 -56.870 1.00 56.90 499 PRO B CA 1
ATOM 7291 C C . PRO B 1 506 ? 26.278 -55.500 -57.096 1.00 59.56 499 PRO B C 1
ATOM 7292 O O . PRO B 1 506 ? 25.551 -56.219 -56.444 1.00 75.86 499 PRO B O 1
ATOM 7296 N N . ARG B 1 507 ? 27.114 -55.957 -58.023 1.00 68.47 500 ARG B N 1
ATOM 7297 C CA . ARG B 1 507 ? 27.148 -57.344 -58.458 1.00 68.44 500 ARG B CA 1
ATOM 7298 C C . ARG B 1 507 ? 28.552 -57.634 -58.966 1.00 63.70 500 ARG B C 1
ATOM 7299 O O . ARG B 1 507 ? 29.245 -56.720 -59.399 1.00 66.22 500 ARG B O 1
ATOM 7307 N N . VAL B 1 508 ? 28.942 -58.915 -58.965 1.00 54.18 501 VAL B N 1
ATOM 7308 C CA . VAL B 1 508 ? 30.203 -59.350 -59.541 1.00 49.08 501 VAL B CA 1
ATOM 7309 C C . VAL B 1 508 ? 29.963 -59.866 -60.947 1.00 53.83 501 VAL B C 1
ATOM 7310 O O . VAL B 1 508 ? 29.064 -60.678 -61.151 1.00 66.40 501 VAL B O 1
ATOM 7314 N N . GLU B 1 509 ? 30.803 -59.408 -61.899 1.00 54.62 502 GLU B N 1
ATOM 7315 C CA . GLU B 1 509 ? 30.899 -60.046 -63.211 1.00 47.64 502 GLU B CA 1
ATOM 7316 C C . GLU B 1 509 ? 32.298 -60.610 -63.411 1.00 45.03 502 GLU B C 1
ATOM 7317 O O . GLU B 1 509 ? 33.293 -59.996 -63.050 1.00 47.17 502 GLU B O 1
ATOM 7323 N N . ARG B 1 510 ? 32.354 -61.803 -63.995 1.00 55.88 503 ARG B N 1
ATOM 7324 C CA . ARG B 1 510 ? 33.609 -62.523 -64.200 1.00 56.41 503 ARG B CA 1
ATOM 7325 C C . ARG B 1 510 ? 33.973 -62.469 -65.678 1.00 51.17 503 ARG B C 1
ATOM 7326 O O . ARG B 1 510 ? 33.173 -62.861 -66.507 1.00 44.19 503 ARG B O 1
ATOM 7334 N N . ASP B 1 511 ? 35.194 -61.988 -65.981 1.00 50.86 504 ASP B N 1
ATOM 7335 C CA . ASP B 1 511 ? 35.699 -61.832 -67.336 1.00 60.57 504 ASP B CA 1
ATOM 7336 C C . ASP B 1 511 ? 34.695 -61.065 -68.197 1.00 63.80 504 ASP B C 1
ATOM 7337 O O . ASP B 1 511 ? 34.341 -61.499 -69.276 1.00 64.73 504 ASP B O 1
ATOM 7342 N N . PRO B 1 512 ? 34.256 -59.867 -67.781 1.00 64.53 505 PRO B N 1
ATOM 7343 C CA . PRO B 1 512 ? 33.265 -59.115 -68.543 1.00 65.10 505 PRO B CA 1
ATOM 7344 C C . PRO B 1 512 ? 33.770 -58.630 -69.897 1.00 63.51 505 PRO B C 1
ATOM 7345 O O . PRO B 1 512 ? 32.973 -58.479 -70.802 1.00 50.79 505 PRO B O 1
ATOM 7349 N N . TRP B 1 513 ? 35.090 -58.442 -70.062 1.00 50.01 506 TRP B N 1
ATOM 7350 C CA . TRP B 1 513 ? 35.603 -57.890 -71.311 1.00 49.60 506 TRP B CA 1
ATOM 7351 C C . TRP B 1 513 ? 36.189 -58.987 -72.191 1.00 46.44 506 TRP B C 1
ATOM 7352 O O . TRP B 1 513 ? 36.989 -58.703 -73.078 1.00 55.85 506 TRP B O 1
ATOM 7363 N N . ARG B 1 514 ? 35.807 -60.241 -71.945 1.00 46.69 507 ARG B N 1
ATOM 7364 C CA . ARG B 1 514 ? 36.459 -61.388 -72.558 1.00 50.41 507 ARG B CA 1
ATOM 7365 C C . ARG B 1 514 ? 36.471 -61.295 -74.078 1.00 47.82 507 ARG B C 1
ATOM 7366 O O . ARG B 1 514 ? 37.513 -61.509 -74.721 1.00 46.06 507 ARG B O 1
ATOM 7374 N N . ALA B 1 515 ? 35.297 -61.033 -74.656 1.00 45.44 508 ALA B N 1
ATOM 7375 C CA . ALA B 1 515 ? 35.196 -60.928 -76.105 1.00 41.03 508 ALA B CA 1
ATOM 7376 C C . ALA B 1 515 ? 36.170 -59.871 -76.624 1.00 50.83 508 ALA B C 1
ATOM 7377 O O . ALA B 1 515 ? 36.894 -60.108 -77.591 1.00 46.73 508 ALA B O 1
ATOM 7379 N N . GLU B 1 516 ? 36.191 -58.699 -75.964 1.00 48.67 509 GLU B N 1
ATOM 7380 C CA . GLU B 1 516 ? 37.052 -57.615 -76.415 1.00 55.33 509 GLU B CA 1
ATOM 7381 C C . GLU B 1 516 ? 38.524 -58.012 -76.265 1.00 52.16 509 GLU B C 1
ATOM 7382 O O . GLU B 1 516 ? 39.315 -57.774 -77.185 1.00 59.35 509 GLU B O 1
ATOM 7388 N N . ARG B 1 517 ? 38.893 -58.625 -75.120 1.00 48.18 510 ARG B N 1
ATOM 7389 C CA . ARG B 1 517 ? 40.299 -58.917 -74.866 1.00 46.35 510 ARG B CA 1
ATOM 7390 C C . ARG B 1 517 ? 40.855 -59.793 -75.971 1.00 50.32 510 ARG B C 1
ATOM 7391 O O . ARG B 1 517 ? 41.986 -59.591 -76.424 1.00 45.07 510 ARG B O 1
ATOM 7399 N N . GLU B 1 518 ? 40.042 -60.782 -76.396 1.00 57.81 511 GLU B N 1
ATOM 7400 C CA . GLU B 1 518 ? 40.479 -61.756 -77.382 1.00 59.45 511 GLU B CA 1
ATOM 7401 C C . GLU B 1 518 ? 40.702 -61.065 -78.716 1.00 60.12 511 GLU B C 1
ATOM 7402 O O . GLU B 1 518 ? 41.763 -61.235 -79.334 1.00 68.53 511 GLU B O 1
ATOM 7408 N N . VAL B 1 519 ? 39.719 -60.248 -79.123 1.00 64.24 512 VAL B N 1
ATOM 7409 C CA . VAL B 1 519 ? 39.733 -59.634 -80.444 1.00 57.91 512 VAL B CA 1
ATOM 7410 C C . VAL B 1 519 ? 40.887 -58.640 -80.531 1.00 55.03 512 VAL B C 1
ATOM 7411 O O . VAL B 1 519 ? 41.561 -58.567 -81.553 1.00 47.89 512 VAL B O 1
ATOM 7415 N N . TRP B 1 520 ? 41.117 -57.882 -79.458 1.00 49.00 513 TRP B N 1
ATOM 7416 C CA . TRP B 1 520 ? 42.212 -56.926 -79.457 1.00 47.87 513 TRP B CA 1
ATOM 7417 C C . TRP B 1 520 ? 43.564 -57.625 -79.543 1.00 50.63 513 TRP B C 1
ATOM 7418 O O . TRP B 1 520 ? 44.481 -57.120 -80.214 1.00 59.43 513 TRP B O 1
ATOM 7429 N N . ALA B 1 521 ? 43.666 -58.792 -78.901 1.00 53.92 514 ALA B N 1
ATOM 7430 C CA . ALA B 1 521 ? 44.916 -59.527 -78.878 1.00 54.58 514 ALA B CA 1
ATOM 7431 C C . ALA B 1 521 ? 45.132 -60.172 -80.234 1.00 58.42 514 ALA B C 1
ATOM 7432 O O . ALA B 1 521 ? 46.268 -60.224 -80.709 1.00 68.45 514 ALA B O 1
ATOM 7434 N N . ALA B 1 522 ? 44.026 -60.567 -80.891 1.00 63.71 515 ALA B N 1
ATOM 7435 C CA . ALA B 1 522 ? 44.075 -61.079 -82.255 1.00 65.54 515 ALA B CA 1
ATOM 7436 C C . ALA B 1 522 ? 44.529 -59.977 -83.222 1.00 62.76 515 ALA B C 1
ATOM 7437 O O . ALA B 1 522 ? 45.221 -60.250 -84.193 1.00 45.74 515 ALA B O 1
ATOM 7439 N N . ALA B 1 523 ? 44.110 -58.731 -82.962 1.00 59.09 516 ALA B N 1
ATOM 7440 C CA . ALA B 1 523 ? 44.444 -57.617 -83.829 1.00 55.00 516 ALA B CA 1
ATOM 7441 C C . ALA B 1 523 ? 45.930 -57.257 -83.728 1.00 58.65 516 ALA B C 1
ATOM 7442 O O . ALA B 1 523 ? 46.473 -56.627 -84.632 1.00 76.85 516 ALA B O 1
ATOM 7444 N N . GLY B 1 524 ? 46.578 -57.635 -82.627 1.00 56.12 517 GLY B N 1
ATOM 7445 C CA . GLY B 1 524 ? 47.959 -57.240 -82.388 1.00 56.87 517 GLY B CA 1
ATOM 7446 C C . GLY B 1 524 ? 48.029 -55.935 -81.596 1.00 66.64 517 GLY B C 1
ATOM 7447 O O . GLY B 1 524 ? 49.113 -55.518 -81.193 1.00 70.30 517 GLY B O 1
ATOM 7448 N N . VAL B 1 525 ? 46.850 -55.320 -81.369 1.00 66.62 518 VAL B N 1
ATOM 7449 C CA . VAL B 1 525 ? 46.709 -54.052 -80.660 1.00 61.04 518 VAL B CA 1
ATOM 7450 C C . VAL B 1 525 ? 46.329 -54.355 -79.205 1.00 54.15 518 VAL B C 1
ATOM 7451 O O . VAL B 1 525 ? 45.901 -53.498 -78.415 1.00 53.45 518 VAL B O 1
ATOM 7455 N N . GLY B 1 526 ? 46.481 -55.613 -78.837 1.00 48.19 519 GLY B N 1
ATOM 7456 C CA . GLY B 1 526 ? 46.263 -56.007 -77.461 1.00 50.98 519 GLY B CA 1
ATOM 7457 C C . GLY B 1 526 ? 47.344 -56.950 -76.990 1.00 43.14 519 GLY B C 1
ATOM 7458 O O . GLY B 1 526 ? 47.089 -57.510 -75.912 1.00 40.25 519 GLY B O 1
ATOM 7459 N N . LEU C 1 30 ? 62.837 -41.806 -19.338 1.00 75.09 23 LEU C N 1
ATOM 7460 C CA . LEU C 1 30 ? 64.246 -41.352 -19.504 1.00 73.99 23 LEU C CA 1
ATOM 7461 C C . LEU C 1 30 ? 64.719 -40.766 -18.188 1.00 71.40 23 LEU C C 1
ATOM 7462 O O . LEU C 1 30 ? 64.049 -39.913 -17.623 1.00 83.12 23 LEU C O 1
ATOM 7467 N N . HIS C 1 31 ? 65.882 -41.223 -17.712 1.00 66.84 24 HIS C N 1
ATOM 7468 C CA . HIS C 1 31 ? 66.359 -40.823 -16.402 1.00 58.90 24 HIS C CA 1
ATOM 7469 C C . HIS C 1 31 ? 67.813 -40.377 -16.488 1.00 62.60 24 HIS C C 1
ATOM 7470 O O . HIS C 1 31 ? 68.567 -40.902 -17.294 1.00 75.73 24 HIS C O 1
ATOM 7477 N N . ASP C 1 32 ? 68.164 -39.397 -15.636 1.00 49.32 25 ASP C N 1
ATOM 7478 C CA . ASP C 1 32 ? 69.481 -38.795 -15.602 1.00 50.71 25 ASP C CA 1
ATOM 7479 C C . ASP C 1 32 ? 70.525 -39.809 -15.108 1.00 54.92 25 ASP C C 1
ATOM 7480 O O . ASP C 1 32 ? 70.236 -40.601 -14.211 1.00 54.13 25 ASP C O 1
ATOM 7485 N N . VAL C 1 33 ? 71.719 -39.810 -15.739 1.00 45.84 26 VAL C N 1
ATOM 7486 C CA . VAL C 1 33 ? 72.856 -40.589 -15.273 1.00 46.47 26 VAL C CA 1
ATOM 7487 C C . VAL C 1 33 ? 74.070 -39.660 -15.156 1.00 45.67 26 VAL C C 1
ATOM 7488 O O . VAL C 1 33 ? 74.433 -39.002 -16.139 1.00 40.11 26 VAL C O 1
ATOM 7492 N N . ILE C 1 34 ? 74.677 -39.613 -13.959 1.00 37.75 27 ILE C N 1
ATOM 7493 C CA . ILE C 1 34 ? 75.704 -38.643 -13.625 1.00 42.12 27 ILE C CA 1
ATOM 7494 C C . ILE C 1 34 ? 77.039 -39.364 -13.458 1.00 48.05 27 ILE C C 1
ATOM 7495 O O . ILE C 1 34 ? 77.149 -40.272 -12.656 1.00 36.40 27 ILE C O 1
ATOM 7500 N N . VAL C 1 35 ? 78.069 -38.879 -14.170 1.00 39.10 28 VAL C N 1
ATOM 7501 C CA . VAL C 1 35 ? 79.407 -39.468 -14.120 1.00 36.60 28 VAL C CA 1
ATOM 7502 C C . VAL C 1 35 ? 80.402 -38.357 -13.804 1.00 38.23 28 VAL C C 1
ATOM 7503 O O . VAL C 1 35 ? 80.124 -37.206 -14.105 1.00 36.64 28 VAL C O 1
ATOM 7507 N N . GLU C 1 36 ? 81.541 -38.697 -13.191 1.00 42.19 29 GLU C N 1
ATOM 7508 C CA . GLU C 1 36 ? 82.537 -37.717 -12.825 1.00 47.33 29 GLU C CA 1
ATOM 7509 C C . GLU C 1 36 ? 83.760 -37.857 -13.713 1.00 58.08 29 GLU C C 1
ATOM 7510 O O . GLU C 1 36 ? 84.384 -38.911 -13.726 1.00 68.71 29 GLU C O 1
ATOM 7516 N N . THR C 1 37 ? 84.083 -36.790 -14.451 1.00 60.89 30 THR C N 1
ATOM 7517 C CA . THR C 1 37 ? 85.297 -36.725 -15.238 1.00 64.18 30 THR C CA 1
ATOM 7518 C C . THR C 1 37 ? 86.375 -36.155 -14.334 1.00 72.00 30 THR C C 1
ATOM 7519 O O . THR C 1 37 ? 86.066 -35.642 -13.258 1.00 72.85 30 THR C O 1
ATOM 7523 N N . ARG C 1 38 ? 87.621 -36.178 -14.813 1.00 67.50 31 ARG C N 1
ATOM 7524 C CA . ARG C 1 38 ? 88.718 -35.536 -14.104 1.00 64.20 31 ARG C CA 1
ATOM 7525 C C . ARG C 1 38 ? 88.451 -34.036 -13.944 1.00 71.30 31 ARG C C 1
ATOM 7526 O O . ARG C 1 38 ? 88.912 -33.433 -12.985 1.00 78.03 31 ARG C O 1
ATOM 7534 N N . TYR C 1 39 ? 87.676 -33.446 -14.850 1.00 64.03 32 TYR C N 1
ATOM 7535 C CA . TYR C 1 39 ? 87.412 -32.014 -14.806 1.00 64.86 32 TYR C CA 1
ATOM 7536 C C . TYR C 1 39 ? 86.153 -31.713 -14.001 1.00 60.78 32 TYR C C 1
ATOM 7537 O O . TYR C 1 39 ? 86.049 -30.628 -13.471 1.00 53.90 32 TYR C O 1
ATOM 7546 N N . GLY C 1 40 ? 85.233 -32.669 -13.868 1.00 68.29 33 GLY C N 1
ATOM 7547 C CA . GLY C 1 40 ? 84.006 -32.410 -13.126 1.00 62.05 33 GLY C CA 1
ATOM 7548 C C . GLY C 1 40 ? 82.912 -33.430 -13.450 1.00 57.80 33 GLY C C 1
ATOM 7549 O O . GLY C 1 40 ? 83.106 -34.328 -14.274 1.00 60.49 33 GLY C O 1
ATOM 7550 N N . ALA C 1 41 ? 81.791 -33.306 -12.732 1.00 53.05 34 ALA C N 1
ATOM 7551 C CA . ALA C 1 41 ? 80.651 -34.206 -12.856 1.00 47.92 34 ALA C CA 1
ATOM 7552 C C . ALA C 1 41 ? 79.796 -33.763 -14.025 1.00 41.00 34 ALA C C 1
ATOM 7553 O O . ALA C 1 41 ? 79.707 -32.556 -14.272 1.00 52.10 34 ALA C O 1
ATOM 7555 N N . VAL C 1 42 ? 79.213 -34.724 -14.741 1.00 43.06 35 VAL C N 1
ATOM 7556 C CA . VAL C 1 42 ? 78.371 -34.406 -15.930 1.00 43.12 35 VAL C CA 1
ATOM 7557 C C . VAL C 1 42 ? 77.048 -35.175 -15.804 1.00 46.39 35 VAL C C 1
ATOM 7558 O O . VAL C 1 42 ? 77.075 -36.312 -15.304 1.00 49.77 35 VAL C O 1
ATOM 7562 N N . ARG C 1 43 ? 75.950 -34.581 -16.276 1.00 47.46 36 ARG C N 1
ATOM 7563 C CA . ARG C 1 43 ? 74.633 -35.256 -16.186 1.00 46.11 36 ARG C CA 1
ATOM 7564 C C . ARG C 1 43 ? 74.173 -35.675 -17.583 1.00 49.59 36 ARG C C 1
ATOM 7565 O O . ARG C 1 43 ? 73.999 -34.791 -18.434 1.00 59.58 36 ARG C O 1
ATOM 7573 N N . GLY C 1 44 ? 73.890 -36.963 -17.766 1.00 47.39 37 GLY C N 1
ATOM 7574 C CA . GLY C 1 44 ? 73.428 -37.470 -19.069 1.00 42.01 37 GLY C CA 1
ATOM 7575 C C . GLY C 1 44 ? 72.074 -38.121 -18.924 1.00 38.38 37 GLY C C 1
ATOM 7576 O O . GLY C 1 44 ? 71.433 -37.892 -17.887 1.00 43.29 37 GLY C O 1
ATOM 7577 N N . ARG C 1 45 ? 71.655 -38.912 -19.911 1.00 38.55 38 ARG C N 1
ATOM 7578 C CA . ARG C 1 45 ? 70.319 -39.491 -19.872 1.00 45.25 38 ARG C CA 1
ATOM 7579 C C . ARG C 1 45 ? 70.408 -40.961 -20.239 1.00 40.47 38 ARG C C 1
ATOM 7580 O O . ARG C 1 45 ? 71.229 -41.299 -21.045 1.00 31.64 38 ARG C O 1
ATOM 7588 N N . SER C 1 46 ? 69.476 -41.783 -19.743 1.00 34.82 39 SER C N 1
ATOM 7589 C CA . SER C 1 46 ? 69.412 -43.214 -19.962 1.00 34.50 39 SER C CA 1
ATOM 7590 C C . SER C 1 46 ? 67.956 -43.654 -20.115 1.00 42.68 39 SER C C 1
ATOM 7591 O O . SER C 1 46 ? 67.078 -43.217 -19.376 1.00 45.75 39 SER C O 1
ATOM 7594 N N . ASP C 1 47 ? 67.727 -44.566 -21.058 1.00 49.80 40 ASP C N 1
ATOM 7595 C CA . ASP C 1 47 ? 66.470 -45.282 -21.166 1.00 46.27 40 ASP C CA 1
ATOM 7596 C C . ASP C 1 47 ? 66.569 -46.586 -20.375 1.00 45.44 40 ASP C C 1
ATOM 7597 O O . ASP C 1 47 ? 65.633 -47.385 -20.356 1.00 52.68 40 ASP C O 1
ATOM 7602 N N . GLY C 1 48 ? 67.733 -46.838 -19.792 1.00 44.09 41 GLY C N 1
ATOM 7603 C CA . GLY C 1 48 ? 67.965 -48.077 -19.071 1.00 46.82 41 GLY C CA 1
ATOM 7604 C C . GLY C 1 48 ? 68.697 -49.118 -19.906 1.00 46.94 41 GLY C C 1
ATOM 7605 O O . GLY C 1 48 ? 69.224 -50.070 -19.350 1.00 64.11 41 GLY C O 1
ATOM 7606 N N . THR C 1 49 ? 68.677 -48.966 -21.238 1.00 46.28 42 THR C N 1
ATOM 7607 C CA . THR C 1 49 ? 69.409 -49.839 -22.137 1.00 46.48 42 THR C CA 1
ATOM 7608 C C . THR C 1 49 ? 70.726 -49.159 -22.505 1.00 48.43 42 THR C C 1
ATOM 7609 O O . THR C 1 49 ? 71.733 -49.805 -22.661 1.00 51.91 42 THR C O 1
ATOM 7613 N N . VAL C 1 50 ? 70.679 -47.845 -22.725 1.00 44.18 43 VAL C N 1
ATOM 7614 C CA . VAL C 1 50 ? 71.808 -47.088 -23.225 1.00 43.01 43 VAL C CA 1
ATOM 7615 C C . VAL C 1 50 ? 71.804 -45.745 -22.510 1.00 35.39 43 VAL C C 1
ATOM 7616 O O . VAL C 1 50 ? 70.758 -45.261 -22.134 1.00 37.48 43 VAL C O 1
ATOM 7620 N N . CYS C 1 51 ? 72.990 -45.142 -22.384 1.00 32.74 44 CYS C N 1
ATOM 7621 C CA . CYS C 1 51 ? 73.174 -43.799 -21.869 1.00 36.94 44 CYS C CA 1
ATOM 7622 C C . CYS C 1 51 ? 73.795 -42.885 -22.921 1.00 38.18 44 CYS C C 1
ATOM 7623 O O . CYS C 1 51 ? 74.580 -43.346 -23.738 1.00 43.53 44 CYS C O 1
ATOM 7626 N N . VAL C 1 52 ? 73.477 -41.565 -22.857 1.00 36.79 45 VAL C N 1
ATOM 7627 C CA . VAL C 1 52 ? 74.087 -40.580 -23.721 1.00 36.51 45 VAL C CA 1
ATOM 7628 C C . VAL C 1 52 ? 74.486 -39.338 -22.931 1.00 37.29 45 VAL C C 1
ATOM 7629 O O . VAL C 1 52 ? 73.705 -38.827 -22.151 1.00 35.42 45 VAL C O 1
ATOM 7633 N N . TRP C 1 53 ? 75.688 -38.820 -23.215 1.00 38.14 46 TRP C N 1
ATOM 7634 C CA . TRP C 1 53 ? 76.178 -37.555 -22.685 1.00 43.48 46 TRP C CA 1
ATOM 7635 C C . TRP C 1 53 ? 76.586 -36.675 -23.859 1.00 48.92 46 TRP C C 1
ATOM 7636 O O . TRP C 1 53 ? 77.363 -37.087 -24.730 1.00 60.84 46 TRP C O 1
ATOM 7647 N N . LYS C 1 54 ? 76.065 -35.447 -23.877 1.00 48.57 47 LYS C N 1
ATOM 7648 C CA . LYS C 1 54 ? 76.258 -34.545 -24.987 1.00 48.42 47 LYS C CA 1
ATOM 7649 C C . LYS C 1 54 ? 76.973 -33.302 -24.491 1.00 41.36 47 LYS C C 1
ATOM 7650 O O . LYS C 1 54 ? 76.745 -32.837 -23.372 1.00 46.03 47 LYS C O 1
ATOM 7656 N N . GLY C 1 55 ? 77.813 -32.744 -25.355 1.00 45.78 48 GLY C N 1
ATOM 7657 C CA . GLY C 1 55 ? 78.347 -31.410 -25.118 1.00 53.89 48 GLY C CA 1
ATOM 7658 C C . GLY C 1 55 ? 79.408 -31.370 -24.025 1.00 55.73 48 GLY C C 1
ATOM 7659 O O . GLY C 1 55 ? 79.604 -30.313 -23.430 1.00 53.85 48 GLY C O 1
ATOM 7660 N N . VAL C 1 56 ? 80.117 -32.488 -23.828 1.00 52.34 49 VAL C N 1
ATOM 7661 C CA . VAL C 1 56 ? 81.175 -32.579 -22.835 1.00 46.64 49 VAL C CA 1
ATOM 7662 C C . VAL C 1 56 ? 82.423 -31.913 -23.391 1.00 42.41 49 VAL C C 1
ATOM 7663 O O . VAL C 1 56 ? 82.850 -32.259 -24.474 1.00 29.40 49 VAL C O 1
ATOM 7667 N N . PRO C 1 57 ? 83.044 -30.941 -22.676 1.00 49.15 50 PRO C N 1
ATOM 7668 C CA . PRO C 1 57 ? 84.232 -30.246 -23.178 1.00 44.14 50 PRO C CA 1
ATOM 7669 C C . PRO C 1 57 ? 85.520 -31.019 -22.953 1.00 47.90 50 PRO C C 1
ATOM 7670 O O . PRO C 1 57 ? 85.774 -31.449 -21.842 1.00 53.93 50 PRO C O 1
ATOM 7674 N N . PHE C 1 58 ? 86.326 -31.185 -24.019 1.00 54.15 51 PHE C N 1
ATOM 7675 C CA . PHE C 1 58 ? 87.579 -31.931 -23.945 1.00 54.50 51 PHE C CA 1
ATOM 7676 C C . PHE C 1 58 ? 88.753 -30.961 -24.067 1.00 54.98 51 PHE C C 1
ATOM 7677 O O . PHE C 1 58 ? 89.902 -31.391 -24.000 1.00 61.64 51 PHE C O 1
ATOM 7685 N N . ALA C 1 59 ? 88.462 -29.663 -24.244 1.00 57.35 52 ALA C N 1
ATOM 7686 C CA . ALA C 1 59 ? 89.510 -28.662 -24.365 1.00 60.27 52 ALA C CA 1
ATOM 7687 C C . ALA C 1 59 ? 89.016 -27.323 -23.847 1.00 63.46 52 ALA C C 1
ATOM 7688 O O . ALA C 1 59 ? 87.823 -27.079 -23.773 1.00 69.21 52 ALA C O 1
ATOM 7690 N N . ARG C 1 60 ? 89.954 -26.458 -23.505 1.00 63.52 53 ARG C N 1
ATOM 7691 C CA . ARG C 1 60 ? 89.626 -25.087 -23.178 1.00 67.96 53 ARG C CA 1
ATOM 7692 C C . ARG C 1 60 ? 89.157 -24.381 -24.435 1.00 78.11 53 ARG C C 1
ATOM 7693 O O . ARG C 1 60 ? 89.691 -24.638 -25.511 1.00 89.28 53 ARG C O 1
ATOM 7701 N N . PRO C 1 61 ? 88.129 -23.494 -24.344 1.00 80.89 54 PRO C N 1
ATOM 7702 C CA . PRO C 1 61 ? 87.551 -22.878 -25.530 1.00 70.17 54 PRO C CA 1
ATOM 7703 C C . PRO C 1 61 ? 88.615 -22.139 -26.339 1.00 66.84 54 PRO C C 1
ATOM 7704 O O . PRO C 1 61 ? 89.337 -21.315 -25.801 1.00 48.62 54 PRO C O 1
ATOM 7708 N N . PRO C 1 62 ? 88.731 -22.413 -27.658 1.00 76.81 55 PRO C N 1
ATOM 7709 C CA . PRO C 1 62 ? 89.786 -21.816 -28.480 1.00 78.92 55 PRO C CA 1
ATOM 7710 C C . PRO C 1 62 ? 89.386 -20.439 -29.004 1.00 78.07 55 PRO C C 1
ATOM 7711 O O . PRO C 1 62 ? 89.205 -20.250 -30.205 1.00 77.24 55 PRO C O 1
ATOM 7715 N N . VAL C 1 63 ? 89.273 -19.488 -28.071 1.00 71.16 56 VAL C N 1
ATOM 7716 C CA . VAL C 1 63 ? 88.765 -18.164 -28.347 1.00 64.31 56 VAL C CA 1
ATOM 7717 C C . VAL C 1 63 ? 89.719 -17.126 -27.766 1.00 59.97 56 VAL C C 1
ATOM 7718 O O . VAL C 1 63 ? 90.461 -17.412 -26.812 1.00 50.59 56 VAL C O 1
ATOM 7722 N N . GLY C 1 64 ? 89.692 -15.944 -28.382 1.00 53.01 57 GLY C N 1
ATOM 7723 C CA . GLY C 1 64 ? 90.527 -14.828 -27.964 1.00 60.84 57 GLY C CA 1
ATOM 7724 C C . GLY C 1 64 ? 92.001 -15.185 -28.100 1.00 60.35 57 GLY C C 1
ATOM 7725 O O . GLY C 1 64 ? 92.442 -15.544 -29.184 1.00 49.15 57 GLY C O 1
ATOM 7726 N N . PRO C 1 65 ? 92.777 -15.156 -26.990 1.00 58.14 58 PRO C N 1
ATOM 7727 C CA . PRO C 1 65 ? 94.183 -15.570 -27.011 1.00 60.34 58 PRO C CA 1
ATOM 7728 C C . PRO C 1 65 ? 94.386 -17.027 -27.435 1.00 58.49 58 PRO C C 1
ATOM 7729 O O . PRO C 1 65 ? 95.415 -17.359 -28.012 1.00 55.29 58 PRO C O 1
ATOM 7733 N N . LEU C 1 66 ? 93.396 -17.888 -27.143 1.00 63.25 59 LEU C N 1
ATOM 7734 C CA . LEU C 1 66 ? 93.494 -19.311 -27.444 1.00 60.19 59 LEU C CA 1
ATOM 7735 C C . LEU C 1 66 ? 93.201 -19.588 -28.916 1.00 64.47 59 LEU C C 1
ATOM 7736 O O . LEU C 1 66 ? 93.483 -20.690 -29.388 1.00 65.33 59 LEU C O 1
ATOM 7741 N N . ARG C 1 67 ? 92.590 -18.621 -29.618 1.00 64.35 60 ARG C N 1
ATOM 7742 C CA . ARG C 1 67 ? 92.389 -18.759 -31.053 1.00 62.51 60 ARG C CA 1
ATOM 7743 C C . ARG C 1 67 ? 93.748 -18.910 -31.741 1.00 69.72 60 ARG C C 1
ATOM 7744 O O . ARG C 1 67 ? 94.717 -18.247 -31.363 1.00 72.12 60 ARG C O 1
ATOM 7752 N N . PHE C 1 68 ? 93.776 -19.797 -32.749 1.00 56.07 61 PHE C N 1
ATOM 7753 C CA . PHE C 1 68 ? 94.961 -20.099 -33.538 1.00 66.40 61 PHE C CA 1
ATOM 7754 C C . PHE C 1 68 ? 96.047 -20.716 -32.655 1.00 51.94 61 PHE C C 1
ATOM 7755 O O . PHE C 1 68 ? 97.202 -20.752 -33.059 1.00 53.86 61 PHE C O 1
ATOM 7763 N N . ARG C 1 69 ? 95.664 -21.303 -31.516 1.00 58.64 62 ARG C N 1
ATOM 7764 C CA . ARG C 1 69 ? 96.643 -21.928 -30.639 1.00 49.23 62 ARG C CA 1
ATOM 7765 C C . ARG C 1 69 ? 96.255 -23.376 -30.384 1.00 61.79 62 ARG C C 1
ATOM 7766 O O . ARG C 1 69 ? 95.089 -23.711 -30.498 1.00 58.62 62 ARG C O 1
ATOM 7774 N N . PRO C 1 70 ? 97.211 -24.291 -30.088 1.00 62.93 63 PRO C N 1
ATOM 7775 C CA . PRO C 1 70 ? 96.872 -25.687 -29.804 1.00 63.61 63 PRO C CA 1
ATOM 7776 C C . PRO C 1 70 ? 95.911 -25.865 -28.629 1.00 59.30 63 PRO C C 1
ATOM 7777 O O . PRO C 1 70 ? 95.863 -25.045 -27.707 1.00 71.54 63 PRO C O 1
ATOM 7781 N N . PRO C 1 71 ? 95.120 -26.960 -28.639 1.00 62.66 64 PRO C N 1
ATOM 7782 C CA . PRO C 1 71 ? 94.090 -27.199 -27.627 1.00 50.11 64 PRO C CA 1
ATOM 7783 C C . PRO C 1 71 ? 94.730 -27.448 -26.267 1.00 55.61 64 PRO C C 1
ATOM 7784 O O . PRO C 1 71 ? 95.786 -28.052 -26.172 1.00 57.29 64 PRO C O 1
ATOM 7788 N N . GLU C 1 72 ? 94.091 -26.926 -25.222 1.00 53.00 65 GLU C N 1
ATOM 7789 C CA . GLU C 1 72 ? 94.576 -27.044 -23.859 1.00 57.03 65 GLU C CA 1
ATOM 7790 C C . GLU C 1 72 ? 93.513 -27.759 -23.043 1.00 62.82 65 GLU C C 1
ATOM 7791 O O . GLU C 1 72 ? 92.322 -27.687 -23.371 1.00 70.20 65 GLU C O 1
ATOM 7797 N N . PRO C 1 73 ? 93.882 -28.443 -21.947 1.00 64.06 66 PRO C N 1
ATOM 7798 C CA . PRO C 1 73 ? 92.896 -29.142 -21.125 1.00 59.35 66 PRO C CA 1
ATOM 7799 C C . PRO C 1 73 ? 91.809 -28.187 -20.648 1.00 55.01 66 PRO C C 1
ATOM 7800 O O . PRO C 1 73 ? 92.042 -26.995 -20.448 1.00 44.81 66 PRO C O 1
ATOM 7804 N N . PRO C 1 74 ? 90.564 -28.674 -20.509 1.00 59.08 67 PRO C N 1
ATOM 7805 C CA . PRO C 1 74 ? 89.466 -27.835 -20.038 1.00 60.60 67 PRO C CA 1
ATOM 7806 C C . PRO C 1 74 ? 89.640 -27.443 -18.580 1.00 51.75 67 PRO C C 1
ATOM 7807 O O . PRO C 1 74 ? 90.294 -28.150 -17.817 1.00 48.44 67 PRO C O 1
ATOM 7811 N N . GLU C 1 75 ? 89.055 -26.295 -18.228 1.00 56.20 68 GLU C N 1
ATOM 7812 C CA . GLU C 1 75 ? 89.023 -25.841 -16.850 1.00 60.61 68 GLU C CA 1
ATOM 7813 C C . GLU C 1 75 ? 88.133 -26.768 -16.025 1.00 56.01 68 GLU C C 1
ATOM 7814 O O . GLU C 1 75 ? 87.037 -27.125 -16.449 1.00 53.04 68 GLU C O 1
ATOM 7820 N N . PRO C 1 76 ? 88.575 -27.165 -14.803 1.00 46.97 69 PRO C N 1
ATOM 7821 C CA . PRO C 1 76 ? 87.702 -27.905 -13.889 1.00 41.62 69 PRO C CA 1
ATOM 7822 C C . PRO C 1 76 ? 86.463 -27.112 -13.472 1.00 45.84 69 PRO C C 1
ATOM 7823 O O . PRO C 1 76 ? 86.515 -25.884 -13.389 1.00 39.46 69 PRO C O 1
ATOM 7827 N N . TRP C 1 77 ? 85.380 -27.827 -13.164 1.00 45.06 70 TRP C N 1
ATOM 7828 C CA . TRP C 1 77 ? 84.129 -27.138 -12.766 1.00 43.55 70 TRP C CA 1
ATOM 7829 C C . TRP C 1 77 ? 83.520 -27.736 -11.500 1.00 51.87 70 TRP C C 1
ATOM 7830 O O . TRP C 1 77 ? 83.544 -28.975 -11.344 1.00 48.76 70 TRP C O 1
ATOM 7841 N N . SER C 1 78 ? 83.082 -26.878 -10.582 1.00 38.62 71 SER C N 1
ATOM 7842 C CA . SER C 1 78 ? 82.337 -27.342 -9.386 1.00 45.03 71 SER C CA 1
ATOM 7843 C C . SER C 1 78 ? 80.922 -27.758 -9.802 1.00 50.96 71 SER C C 1
ATOM 7844 O O . SER C 1 78 ? 80.424 -27.212 -10.807 1.00 49.39 71 SER C O 1
ATOM 7847 N N . GLY C 1 79 ? 80.301 -28.683 -9.074 1.00 46.91 72 GLY C N 1
ATOM 7848 C CA . GLY C 1 79 ? 78.891 -29.019 -9.349 1.00 47.72 72 GLY C CA 1
ATOM 7849 C C . GLY C 1 79 ? 78.699 -30.008 -10.476 1.00 52.91 72 GLY C C 1
ATOM 7850 O O . GLY C 1 79 ? 79.699 -30.595 -10.935 1.00 67.41 72 GLY C O 1
ATOM 7851 N N . VAL C 1 80 ? 77.449 -30.186 -10.905 1.00 48.27 73 VAL C N 1
ATOM 7852 C CA . VAL C 1 80 ? 77.127 -31.151 -11.993 1.00 46.79 73 VAL C CA 1
ATOM 7853 C C . VAL C 1 80 ? 76.870 -30.330 -13.260 1.00 42.97 73 VAL C C 1
ATOM 7854 O O . VAL C 1 80 ? 76.061 -29.386 -13.201 1.00 52.64 73 VAL C O 1
ATOM 7858 N N . ARG C 1 81 ? 77.530 -30.689 -14.356 1.00 49.73 74 ARG C N 1
ATOM 7859 C CA . ARG C 1 81 ? 77.398 -29.909 -15.607 1.00 49.16 74 ARG C CA 1
ATOM 7860 C C . ARG C 1 81 ? 76.413 -30.636 -16.519 1.00 39.15 74 ARG C C 1
ATOM 7861 O O . ARG C 1 81 ? 76.558 -31.857 -16.709 1.00 49.58 74 ARG C O 1
ATOM 7869 N N . ASP C 1 82 ? 75.429 -29.904 -17.027 1.00 41.05 75 ASP C N 1
ATOM 7870 C CA . ASP C 1 82 ? 74.400 -30.559 -17.866 1.00 52.84 75 ASP C CA 1
ATOM 7871 C C . ASP C 1 82 ? 75.078 -31.113 -19.117 1.00 48.34 75 ASP C C 1
ATOM 7872 O O . ASP C 1 82 ? 75.885 -30.392 -19.723 1.00 30.44 75 ASP C O 1
ATOM 7877 N N . ALA C 1 83 ? 74.712 -32.333 -19.500 1.00 53.89 76 ALA C N 1
ATOM 7878 C CA . ALA C 1 83 ? 75.245 -32.943 -20.736 1.00 61.25 76 ALA C CA 1
ATOM 7879 C C . ALA C 1 83 ? 74.045 -33.497 -21.497 1.00 58.42 76 ALA C C 1
ATOM 7880 O O . ALA C 1 83 ? 74.158 -34.557 -22.142 1.00 60.16 76 ALA C O 1
ATOM 7882 N N . THR C 1 84 ? 72.917 -32.793 -21.396 1.00 49.85 77 THR C N 1
ATOM 7883 C CA . THR C 1 84 ? 71.698 -33.228 -22.070 1.00 41.70 77 THR C CA 1
ATOM 7884 C C . THR C 1 84 ? 71.604 -32.634 -23.477 1.00 50.08 77 THR C C 1
ATOM 7885 O O . THR C 1 84 ? 70.893 -33.179 -24.319 1.00 51.96 77 THR C O 1
ATOM 7889 N N . ARG C 1 85 ? 72.341 -31.547 -23.736 1.00 53.23 78 ARG C N 1
ATOM 7890 C CA . ARG C 1 85 ? 72.265 -30.822 -24.997 1.00 51.40 78 ARG C CA 1
ATOM 7891 C C . ARG C 1 85 ? 73.626 -30.757 -25.708 1.00 53.78 78 ARG C C 1
ATOM 7892 O O . ARG C 1 85 ? 74.677 -30.594 -25.079 1.00 75.70 78 ARG C O 1
ATOM 7900 N N . PHE C 1 86 ? 73.590 -30.811 -27.037 1.00 41.63 79 PHE C N 1
ATOM 7901 C CA . PHE C 1 86 ? 74.795 -30.829 -27.852 1.00 40.00 79 PHE C CA 1
ATOM 7902 C C . PHE C 1 86 ? 75.478 -29.478 -27.727 1.00 42.14 79 PHE C C 1
ATOM 7903 O O . PHE C 1 86 ? 74.831 -28.470 -27.543 1.00 36.37 79 PHE C O 1
ATOM 7911 N N . GLY C 1 87 ? 76.823 -29.479 -27.752 1.00 41.84 80 GLY C N 1
ATOM 7912 C CA . GLY C 1 87 ? 77.563 -28.238 -27.808 1.00 39.34 80 GLY C CA 1
ATOM 7913 C C . GLY C 1 87 ? 77.448 -27.608 -29.195 1.00 33.47 80 GLY C C 1
ATOM 7914 O O . GLY C 1 87 ? 77.077 -28.255 -30.159 1.00 47.78 80 GLY C O 1
ATOM 7915 N N . PRO C 1 88 ? 77.794 -26.315 -29.312 1.00 40.56 81 PRO C N 1
ATOM 7916 C CA . PRO C 1 88 ? 77.818 -25.633 -30.611 1.00 41.78 81 PRO C CA 1
ATOM 7917 C C . PRO C 1 88 ? 78.813 -26.221 -31.613 1.00 38.78 81 PRO C C 1
ATOM 7918 O O . PRO C 1 88 ? 79.875 -26.711 -31.219 1.00 44.90 81 PRO C O 1
ATOM 7922 N N . ALA C 1 89 ? 78.462 -26.159 -32.906 1.00 42.95 82 ALA C N 1
ATOM 7923 C CA . ALA C 1 89 ? 79.370 -26.568 -33.973 1.00 48.11 82 ALA C CA 1
ATOM 7924 C C . ALA C 1 89 ? 80.408 -25.482 -34.237 1.00 46.37 82 ALA C C 1
ATOM 7925 O O . ALA C 1 89 ? 80.191 -24.314 -33.921 1.00 57.85 82 ALA C O 1
ATOM 7927 N N . SER C 1 90 ? 81.531 -25.899 -34.843 1.00 41.81 83 SER C N 1
ATOM 7928 C CA . SER C 1 90 ? 82.566 -25.001 -35.303 1.00 40.23 83 SER C CA 1
ATOM 7929 C C . SER C 1 90 ? 82.019 -24.072 -36.379 1.00 43.36 83 SER C C 1
ATOM 7930 O O . SER C 1 90 ? 81.174 -24.441 -37.193 1.00 32.99 83 SER C O 1
ATOM 7933 N N . VAL C 1 91 ? 82.514 -22.836 -36.384 1.00 46.96 84 VAL C N 1
ATOM 7934 C CA . VAL C 1 91 ? 82.025 -21.848 -37.323 1.00 47.59 84 VAL C CA 1
ATOM 7935 C C . VAL C 1 91 ? 82.364 -22.305 -38.726 1.00 46.39 84 VAL C C 1
ATOM 7936 O O . VAL C 1 91 ? 83.513 -22.653 -39.000 1.00 45.57 84 VAL C O 1
ATOM 7940 N N . GLN C 1 92 ? 81.343 -22.314 -39.613 1.00 43.16 85 GLN C N 1
ATOM 7941 C CA . GLN C 1 92 ? 81.492 -22.945 -40.907 1.00 40.71 85 GLN C CA 1
ATOM 7942 C C . GLN C 1 92 ? 80.610 -22.292 -41.962 1.00 42.95 85 GLN C C 1
ATOM 7943 O O . GLN C 1 92 ? 79.556 -21.717 -41.646 1.00 50.18 85 GLN C O 1
ATOM 7949 N N . PRO C 1 93 ? 81.012 -22.375 -43.246 1.00 48.22 86 PRO C N 1
ATOM 7950 C CA . PRO C 1 93 ? 80.099 -22.075 -44.357 1.00 53.84 86 PRO C CA 1
ATOM 7951 C C . PRO C 1 93 ? 79.015 -23.150 -44.376 1.00 55.54 86 PRO C C 1
ATOM 7952 O O . PRO C 1 93 ? 79.263 -24.305 -44.035 1.00 46.61 86 PRO C O 1
ATOM 7956 N N . GLU C 1 94 ? 77.766 -22.764 -44.659 1.00 55.45 87 GLU C N 1
ATOM 7957 C CA . GLU C 1 94 ? 76.754 -23.763 -44.954 1.00 58.35 87 GLU C CA 1
ATOM 7958 C C . GLU C 1 94 ? 77.120 -24.450 -46.278 1.00 60.09 87 GLU C C 1
ATOM 7959 O O . GLU C 1 94 ? 77.645 -23.798 -47.191 1.00 60.06 87 GLU C O 1
ATOM 7965 N N . ASP C 1 95 ? 76.924 -25.773 -46.341 1.00 61.33 88 ASP C N 1
ATOM 7966 C CA . ASP C 1 95 ? 77.078 -26.520 -47.577 1.00 66.00 88 ASP C CA 1
ATOM 7967 C C . ASP C 1 95 ? 75.767 -27.234 -47.836 1.00 62.99 88 ASP C C 1
ATOM 7968 O O . ASP C 1 95 ? 75.361 -28.084 -47.043 1.00 67.56 88 ASP C O 1
ATOM 7973 N N . ARG C 1 96 ? 75.177 -26.946 -49.004 1.00 55.74 89 ARG C N 1
ATOM 7974 C CA . ARG C 1 96 ? 73.844 -27.412 -49.297 1.00 63.31 89 ARG C CA 1
ATOM 7975 C C . ARG C 1 96 ? 73.861 -28.629 -50.215 1.00 48.26 89 ARG C C 1
ATOM 7976 O O . ARG C 1 96 ? 72.792 -29.076 -50.564 1.00 45.43 89 ARG C O 1
ATOM 7984 N N . LEU C 1 97 ? 75.025 -29.218 -50.483 1.00 45.35 90 LEU C N 1
ATOM 7985 C CA . LEU C 1 97 ? 75.120 -30.319 -51.430 1.00 44.72 90 LEU C CA 1
ATOM 7986 C C . LEU C 1 97 ? 74.166 -31.451 -51.045 1.00 38.01 90 LEU C C 1
ATOM 7987 O O . LEU C 1 97 ? 73.335 -31.864 -51.838 1.00 43.48 90 LEU C O 1
ATOM 7992 N N . ILE C 1 98 ? 74.337 -32.003 -49.840 1.00 35.65 91 ILE C N 1
ATOM 7993 C CA . ILE C 1 98 ? 73.415 -33.010 -49.332 1.00 39.03 91 ILE C CA 1
ATOM 7994 C C . ILE C 1 98 ? 72.349 -32.356 -48.457 1.00 51.41 91 ILE C C 1
ATOM 7995 O O . ILE C 1 98 ? 71.231 -32.871 -48.379 1.00 37.08 91 ILE C O 1
ATOM 8000 N N . SER C 1 99 ? 72.685 -31.256 -47.766 1.00 39.84 92 SER C N 1
ATOM 8001 C CA . SER C 1 99 ? 71.740 -30.626 -46.847 1.00 50.46 92 SER C CA 1
ATOM 8002 C C . SER C 1 99 ? 70.474 -30.138 -47.565 1.00 49.16 92 SER C C 1
ATOM 8003 O O . SER C 1 99 ? 69.370 -30.309 -47.043 1.00 65.89 92 SER C O 1
ATOM 8006 N N . ASN C 1 100 ? 70.630 -29.554 -48.761 1.00 41.28 93 ASN C N 1
ATOM 8007 C CA . ASN C 1 100 ? 69.481 -29.023 -49.504 1.00 49.44 93 ASN C CA 1
ATOM 8008 C C . ASN C 1 100 ? 68.542 -30.145 -49.922 1.00 53.06 93 ASN C C 1
ATOM 8009 O O . ASN C 1 100 ? 67.325 -30.023 -49.788 1.00 63.22 93 ASN C O 1
ATOM 8014 N N . LEU C 1 101 ? 69.133 -31.249 -50.411 1.00 38.33 94 LEU C N 1
ATOM 8015 C CA . LEU C 1 101 ? 68.405 -32.457 -50.759 1.00 41.35 94 LEU C CA 1
ATOM 8016 C C . LEU C 1 101 ? 67.681 -33.052 -49.551 1.00 31.19 94 LEU C C 1
ATOM 8017 O O . LEU C 1 101 ? 66.578 -33.558 -49.706 1.00 39.12 94 LEU C O 1
ATOM 8022 N N . THR C 1 102 ? 68.356 -33.093 -48.389 1.00 28.09 95 THR C N 1
ATOM 8023 C CA . THR C 1 102 ? 67.862 -33.836 -47.239 1.00 26.47 95 THR C CA 1
ATOM 8024 C C . THR C 1 102 ? 67.007 -32.948 -46.385 1.00 29.19 95 THR C C 1
ATOM 8025 O O . THR C 1 102 ? 66.307 -33.466 -45.545 1.00 21.99 95 THR C O 1
ATOM 8029 N N . GLY C 1 103 ? 67.127 -31.614 -46.540 1.00 28.67 96 GLY C N 1
ATOM 8030 C CA . GLY C 1 103 ? 66.368 -30.683 -45.753 1.00 26.41 96 GLY C CA 1
ATOM 8031 C C . GLY C 1 103 ? 67.017 -30.347 -44.408 1.00 36.46 96 GLY C C 1
ATOM 8032 O O . GLY C 1 103 ? 66.370 -29.756 -43.560 1.00 44.96 96 GLY C O 1
ATOM 8033 N N . GLY C 1 104 ? 68.293 -30.711 -44.204 1.00 40.87 97 GLY C N 1
ATOM 8034 C CA . GLY C 1 104 ? 68.946 -30.473 -42.922 1.00 44.86 97 GLY C CA 1
ATOM 8035 C C . GLY C 1 104 ? 68.892 -28.997 -42.482 1.00 41.99 97 GLY C C 1
ATOM 8036 O O . GLY C 1 104 ? 69.034 -28.087 -43.289 1.00 34.84 97 GLY C O 1
ATOM 8037 N N . ALA C 1 105 ? 68.700 -28.781 -41.182 1.00 47.17 98 ALA C N 1
ATOM 8038 C CA . ALA C 1 105 ? 68.672 -27.436 -40.608 1.00 52.69 98 ALA C CA 1
ATOM 8039 C C . ALA C 1 105 ? 70.083 -26.961 -40.313 1.00 47.82 98 ALA C C 1
ATOM 8040 O O . ALA C 1 105 ? 70.984 -27.785 -40.136 1.00 52.44 98 ALA C O 1
ATOM 8042 N N . THR C 1 106 ? 70.272 -25.633 -40.344 1.00 46.93 99 THR C N 1
ATOM 8043 C CA . THR C 1 106 ? 71.569 -25.007 -40.072 1.00 53.91 99 THR C CA 1
ATOM 8044 C C . THR C 1 106 ? 72.020 -25.399 -38.661 1.00 48.45 99 THR C C 1
ATOM 8045 O O . THR C 1 106 ? 71.218 -25.469 -37.760 1.00 46.28 99 THR C O 1
ATOM 8049 N N . LEU C 1 107 ? 73.313 -25.672 -38.473 1.00 51.99 100 LEU C N 1
ATOM 8050 C CA . LEU C 1 107 ? 73.834 -26.002 -37.152 1.00 46.94 100 LEU C CA 1
ATOM 8051 C C . LEU C 1 107 ? 74.042 -24.703 -36.370 1.00 46.63 100 LEU C C 1
ATOM 8052 O O . LEU C 1 107 ? 74.553 -23.743 -36.913 1.00 53.27 100 LEU C O 1
ATOM 8057 N N . PRO C 1 108 ? 73.685 -24.658 -35.062 1.00 52.89 101 PRO C N 1
ATOM 8058 C CA . PRO C 1 108 ? 74.086 -23.550 -34.204 1.00 51.76 101 PRO C CA 1
ATOM 8059 C C . PRO C 1 108 ? 75.604 -23.628 -34.072 1.00 53.31 101 PRO C C 1
ATOM 8060 O O . PRO C 1 108 ? 76.174 -24.719 -34.034 1.00 69.45 101 PRO C O 1
ATOM 8064 N N . GLN C 1 109 ? 76.260 -22.469 -34.067 1.00 48.18 102 GLN C N 1
ATOM 8065 C CA . GLN C 1 109 ? 77.692 -22.431 -34.265 1.00 47.24 102 GLN C CA 1
ATOM 8066 C C . GLN C 1 109 ? 78.343 -21.400 -33.359 1.00 54.25 102 GLN C C 1
ATOM 8067 O O . GLN C 1 109 ? 77.841 -20.294 -33.191 1.00 53.78 102 GLN C O 1
ATOM 8073 N N . ASP C 1 110 ? 79.489 -21.782 -32.806 1.00 56.30 103 ASP C N 1
ATOM 8074 C CA . ASP C 1 110 ? 80.269 -20.872 -31.987 1.00 59.12 103 ASP C CA 1
ATOM 8075 C C . ASP C 1 110 ? 81.728 -21.258 -32.098 1.00 54.65 103 ASP C C 1
ATOM 8076 O O . ASP C 1 110 ? 82.061 -22.419 -32.366 1.00 57.70 103 ASP C O 1
ATOM 8081 N N . GLU C 1 111 ? 82.591 -20.266 -31.928 1.00 49.22 104 GLU C N 1
ATOM 8082 C CA . GLU C 1 111 ? 84.016 -20.520 -31.993 1.00 52.83 104 GLU C CA 1
ATOM 8083 C C . GLU C 1 111 ? 84.407 -21.471 -30.855 1.00 53.74 104 GLU C C 1
ATOM 8084 O O . GLU C 1 111 ? 85.332 -22.281 -31.004 1.00 46.20 104 GLU C O 1
ATOM 8090 N N . ASP C 1 112 ? 83.669 -21.405 -29.731 1.00 68.83 105 ASP C N 1
ATOM 8091 C CA . ASP C 1 112 ? 83.865 -22.383 -28.658 1.00 71.88 105 ASP C CA 1
ATOM 8092 C C . ASP C 1 112 ? 83.060 -23.626 -29.005 1.00 62.97 105 ASP C C 1
ATOM 8093 O O . ASP C 1 112 ? 81.896 -23.752 -28.658 1.00 72.36 105 ASP C O 1
ATOM 8098 N N . CYS C 1 113 ? 83.731 -24.558 -29.689 1.00 51.65 106 CYS C N 1
ATOM 8099 C CA . CYS C 1 113 ? 83.069 -25.685 -30.338 1.00 55.51 106 CYS C CA 1
ATOM 8100 C C . CYS C 1 113 ? 83.666 -27.026 -29.899 1.00 44.97 106 CYS C C 1
ATOM 8101 O O . CYS C 1 113 ? 83.250 -28.078 -30.365 1.00 38.68 106 CYS C O 1
ATOM 8104 N N . LEU C 1 114 ? 84.668 -27.019 -29.007 1.00 46.42 107 LEU C N 1
ATOM 8105 C CA . LEU C 1 114 ? 85.377 -28.268 -28.719 1.00 37.57 107 LEU C CA 1
ATOM 8106 C C . LEU C 1 114 ? 84.621 -29.082 -27.671 1.00 37.51 107 LEU C C 1
ATOM 8107 O O . LEU C 1 114 ? 84.869 -28.975 -26.474 1.00 43.23 107 LEU C O 1
ATOM 8112 N N . TYR C 1 115 ? 83.710 -29.933 -28.147 1.00 36.32 108 TYR C N 1
ATOM 8113 C CA . TYR C 1 115 ? 82.894 -30.781 -27.297 1.00 41.19 108 TYR C CA 1
ATOM 8114 C C . TYR C 1 115 ? 82.796 -32.140 -27.954 1.00 44.69 108 TYR C C 1
ATOM 8115 O O . TYR C 1 115 ? 82.825 -32.232 -29.191 1.00 44.80 108 TYR C O 1
ATOM 8124 N N . LEU C 1 116 ? 82.648 -33.175 -27.122 1.00 48.63 109 LEU C N 1
ATOM 8125 C CA . LEU C 1 116 ? 82.406 -34.516 -27.613 1.00 54.28 109 LEU C CA 1
ATOM 8126 C C . LEU C 1 116 ? 81.138 -35.088 -26.958 1.00 48.38 109 LEU C C 1
ATOM 8127 O O . LEU C 1 116 ? 80.634 -34.554 -25.971 1.00 53.69 109 LEU C O 1
ATOM 8132 N N . ASN C 1 117 ? 80.609 -36.154 -27.571 1.00 42.94 110 ASN C N 1
ATOM 8133 C CA . ASN C 1 117 ? 79.350 -36.752 -27.170 1.00 38.60 110 ASN C CA 1
ATOM 8134 C C . ASN C 1 117 ? 79.576 -38.248 -27.066 1.00 37.26 110 ASN C C 1
ATOM 8135 O O . ASN C 1 117 ? 80.330 -38.824 -27.842 1.00 35.38 110 ASN C O 1
ATOM 8140 N N . ILE C 1 118 ? 78.946 -38.881 -26.068 1.00 48.61 111 ILE C N 1
ATOM 8141 C CA . ILE C 1 118 ? 79.294 -40.236 -25.677 1.00 43.14 111 ILE C CA 1
ATOM 8142 C C . ILE C 1 118 ? 78.031 -41.059 -25.546 1.00 42.03 111 ILE C C 1
ATOM 8143 O O . ILE C 1 118 ? 77.132 -40.675 -24.819 1.00 49.66 111 ILE C O 1
ATOM 8148 N N . TRP C 1 119 ? 78.021 -42.234 -26.198 1.00 41.45 112 TRP C N 1
ATOM 8149 C CA . TRP C 1 119 ? 76.976 -43.226 -26.034 1.00 36.01 112 TRP C CA 1
ATOM 8150 C C . TRP C 1 119 ? 77.587 -44.501 -25.461 1.00 39.55 112 TRP C C 1
ATOM 8151 O O . TRP C 1 119 ? 78.616 -44.978 -25.954 1.00 34.02 112 TRP C O 1
ATOM 8162 N N . SER C 1 120 ? 76.970 -45.041 -24.399 1.00 36.16 113 SER C N 1
ATOM 8163 C CA . SER C 1 120 ? 77.449 -46.222 -23.710 1.00 43.66 113 SER C CA 1
ATOM 8164 C C . SER C 1 120 ? 76.264 -47.013 -23.182 1.00 43.16 113 SER C C 1
ATOM 8165 O O . SER C 1 120 ? 75.326 -46.401 -22.670 1.00 35.70 113 SER C O 1
ATOM 8168 N N . PRO C 1 121 ? 76.306 -48.358 -23.195 1.00 42.05 114 PRO C N 1
ATOM 8169 C CA . PRO C 1 121 ? 75.289 -49.159 -22.510 1.00 47.17 114 PRO C CA 1
ATOM 8170 C C . PRO C 1 121 ? 75.201 -48.833 -21.020 1.00 46.07 114 PRO C C 1
ATOM 8171 O O . PRO C 1 121 ? 74.102 -48.669 -20.482 1.00 45.59 114 PRO C O 1
ATOM 8175 N N . SER C 1 122 ? 76.369 -48.697 -20.379 1.00 42.97 115 SER C N 1
ATOM 8176 C CA . SER C 1 122 ? 76.436 -48.461 -18.939 1.00 57.04 115 SER C CA 1
ATOM 8177 C C . SER C 1 122 ? 77.775 -47.819 -18.575 1.00 52.96 115 SER C C 1
ATOM 8178 O O . SER C 1 122 ? 78.792 -48.103 -19.190 1.00 58.80 115 SER C O 1
ATOM 8181 N N . PRO C 1 123 ? 77.826 -46.926 -17.572 1.00 51.79 116 PRO C N 1
ATOM 8182 C CA . PRO C 1 123 ? 79.117 -46.403 -17.096 1.00 52.77 116 PRO C CA 1
ATOM 8183 C C . PRO C 1 123 ? 80.000 -47.495 -16.468 1.00 56.31 116 PRO C C 1
ATOM 8184 O O . PRO C 1 123 ? 81.226 -47.426 -16.510 1.00 51.51 116 PRO C O 1
ATOM 8188 N N . ASP C 1 124 ? 79.339 -48.522 -15.923 1.00 54.01 117 ASP C N 1
ATOM 8189 C CA . ASP C 1 124 ? 79.959 -49.740 -15.438 1.00 56.68 117 ASP C CA 1
ATOM 8190 C C . ASP C 1 124 ? 80.374 -50.614 -16.617 1.00 51.73 117 ASP C C 1
ATOM 8191 O O . ASP C 1 124 ? 79.603 -50.781 -17.540 1.00 74.52 117 ASP C O 1
ATOM 8196 N N . GLY C 1 125 ? 81.613 -51.111 -16.615 1.00 56.45 118 GLY C N 1
ATOM 8197 C CA . GLY C 1 125 ? 82.112 -51.952 -17.725 1.00 48.93 118 GLY C CA 1
ATOM 8198 C C . GLY C 1 125 ? 83.293 -51.316 -18.433 1.00 39.58 118 GLY C C 1
ATOM 8199 O O . GLY C 1 125 ? 83.497 -50.120 -18.248 1.00 43.36 118 GLY C O 1
ATOM 8200 N N . ARG C 1 126 ? 84.039 -52.083 -19.232 1.00 39.33 119 ARG C N 1
ATOM 8201 C CA . ARG C 1 126 ? 85.230 -51.548 -19.947 1.00 47.36 119 ARG C CA 1
ATOM 8202 C C . ARG C 1 126 ? 85.110 -51.950 -21.421 1.00 49.43 119 ARG C C 1
ATOM 8203 O O . ARG C 1 126 ? 85.870 -52.835 -21.859 1.00 57.23 119 ARG C O 1
ATOM 8211 N N . ARG C 1 127 ? 84.196 -51.265 -22.076 1.00 53.85 120 ARG C N 1
ATOM 8212 C CA . ARG C 1 127 ? 83.898 -51.612 -23.490 1.00 51.65 120 ARG C CA 1
ATOM 8213 C C . ARG C 1 127 ? 84.922 -51.074 -24.496 1.00 48.27 120 ARG C C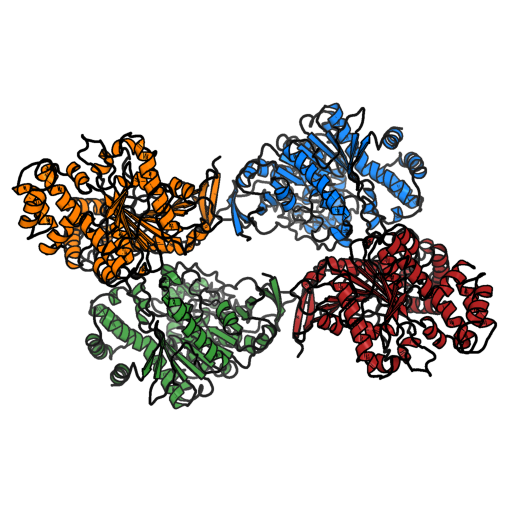 1
ATOM 8214 O O . ARG C 1 127 ? 85.623 -50.095 -24.176 1.00 51.71 120 ARG C O 1
ATOM 8222 N N . PRO C 1 128 ? 85.023 -51.744 -25.757 1.00 43.53 121 PRO C N 1
ATOM 8223 C CA . PRO C 1 128 ? 85.869 -51.191 -26.803 1.00 48.44 121 PRO C CA 1
ATOM 8224 C C . PRO C 1 128 ? 85.282 -49.849 -27.221 1.00 50.52 121 PRO C C 1
ATOM 8225 O O . PRO C 1 128 ? 84.047 -49.708 -27.228 1.00 50.19 121 PRO C O 1
ATOM 8229 N N . VAL C 1 129 ? 86.133 -48.872 -27.540 1.00 44.02 122 VAL C N 1
ATOM 8230 C CA . VAL C 1 129 ? 85.620 -47.504 -27.851 1.00 45.19 122 VAL C CA 1
ATOM 8231 C C . VAL C 1 129 ? 85.727 -47.208 -29.357 1.00 41.02 122 VAL C C 1
ATOM 8232 O O . VAL C 1 129 ? 86.769 -47.540 -29.952 1.00 34.43 122 VAL C O 1
ATOM 8236 N N . MET C 1 130 ? 84.684 -46.603 -29.936 1.00 36.03 123 MET C N 1
ATOM 8237 C CA . MET C 1 130 ? 84.710 -46.222 -31.342 1.00 37.74 123 MET C CA 1
ATOM 8238 C C . MET C 1 130 ? 84.616 -44.718 -31.408 1.00 40.15 123 MET C C 1
ATOM 8239 O O . MET C 1 130 ? 83.663 -44.164 -30.870 1.00 49.78 123 MET C O 1
ATOM 8244 N N . VAL C 1 131 ? 85.618 -44.072 -32.031 1.00 38.62 124 VAL C N 1
ATOM 8245 C CA . VAL C 1 131 ? 85.689 -42.613 -31.999 1.00 42.16 124 VAL C CA 1
ATOM 8246 C C . VAL C 1 131 ? 85.524 -42.127 -33.430 1.00 43.26 124 VAL C C 1
ATOM 8247 O O . VAL C 1 131 ? 86.294 -42.511 -34.303 1.00 42.27 124 VAL C O 1
ATOM 8251 N N . TRP C 1 132 ? 84.501 -41.257 -33.645 1.00 41.16 125 TRP C N 1
ATOM 8252 C CA . TRP C 1 132 ? 84.138 -40.831 -34.963 1.00 35.35 125 TRP C CA 1
ATOM 8253 C C . TRP C 1 132 ? 84.662 -39.436 -35.234 1.00 31.82 125 TRP C C 1
ATOM 8254 O O . TRP C 1 132 ? 84.422 -38.499 -34.473 1.00 28.37 125 TRP C O 1
ATOM 8265 N N . ILE C 1 133 ? 85.331 -39.311 -36.381 1.00 30.01 126 ILE C N 1
ATOM 8266 C CA . ILE C 1 133 ? 85.757 -38.035 -36.941 1.00 39.25 126 ILE C CA 1
ATOM 8267 C C . ILE C 1 133 ? 84.923 -37.776 -38.193 1.00 33.92 126 ILE C C 1
ATOM 8268 O O . ILE C 1 133 ? 85.038 -38.501 -39.184 1.00 37.84 126 ILE C O 1
ATOM 8273 N N . HIS C 1 134 ? 84.124 -36.702 -38.143 1.00 36.37 127 HIS C N 1
ATOM 8274 C CA . HIS C 1 134 ? 83.198 -36.361 -39.232 1.00 32.06 127 HIS C CA 1
ATOM 8275 C C . HIS C 1 134 ? 83.971 -35.842 -40.447 1.00 32.89 127 HIS C C 1
ATOM 8276 O O . HIS C 1 134 ? 85.070 -35.298 -40.308 1.00 35.43 127 HIS C O 1
ATOM 8283 N N . GLY C 1 135 ? 83.340 -35.953 -41.621 1.00 34.17 128 GLY C N 1
ATOM 8284 C CA . GLY C 1 135 ? 83.840 -35.346 -42.839 1.00 37.73 128 GLY C CA 1
ATOM 8285 C C . GLY C 1 135 ? 83.155 -33.996 -43.091 1.00 41.95 128 GLY C C 1
ATOM 8286 O O . GLY C 1 135 ? 82.523 -33.421 -42.199 1.00 44.41 128 GLY C O 1
ATOM 8287 N N . GLY C 1 136 ? 83.343 -33.494 -44.308 1.00 44.42 129 GLY C N 1
ATOM 8288 C CA . GLY C 1 136 ? 82.837 -32.200 -44.743 1.00 40.99 129 GLY C CA 1
ATOM 8289 C C . GLY C 1 136 ? 83.980 -31.258 -45.182 1.00 41.97 129 GLY C C 1
ATOM 8290 O O . GLY C 1 136 ? 83.896 -30.060 -44.965 1.00 41.51 129 GLY C O 1
ATOM 8291 N N . ALA C 1 137 ? 85.053 -31.825 -45.766 1.00 40.77 130 ALA C N 1
ATOM 8292 C CA . ALA C 1 137 ? 86.088 -31.076 -46.463 1.00 36.94 130 ALA C CA 1
ATOM 8293 C C . ALA C 1 137 ? 86.930 -30.175 -45.552 1.00 43.79 130 ALA C C 1
ATOM 8294 O O . ALA C 1 137 ? 87.554 -29.237 -46.058 1.00 47.24 130 ALA C O 1
ATOM 8296 N N . TYR C 1 138 ? 86.960 -30.473 -44.243 1.00 46.85 131 TYR C N 1
ATOM 8297 C CA . TYR C 1 138 ? 87.727 -29.722 -43.264 1.00 38.63 131 TYR C CA 1
ATOM 8298 C C . TYR C 1 138 ? 87.101 -28.340 -43.078 1.00 36.08 131 TYR C C 1
ATOM 8299 O O . TYR C 1 138 ? 87.699 -27.497 -42.410 1.00 34.34 131 TYR C O 1
ATOM 8308 N N . LEU C 1 139 ? 85.867 -28.147 -43.582 1.00 37.82 132 LEU C N 1
ATOM 8309 C CA . LEU C 1 139 ? 85.217 -26.832 -43.558 1.00 48.08 132 LEU C CA 1
ATOM 8310 C C . LEU C 1 139 ? 83.864 -26.898 -42.867 1.00 38.47 132 LEU C C 1
ATOM 8311 O O . LEU C 1 139 ? 83.433 -25.893 -42.289 1.00 34.90 132 LEU C O 1
ATOM 8316 N N . THR C 1 140 ? 83.179 -28.056 -42.975 1.00 35.82 133 THR C N 1
ATOM 8317 C CA . THR C 1 140 ? 81.844 -28.205 -42.425 1.00 30.20 133 THR C CA 1
ATOM 8318 C C . THR C 1 140 ? 81.715 -29.501 -41.627 1.00 33.23 133 THR C C 1
ATOM 8319 O O . THR C 1 140 ? 82.588 -30.374 -41.699 1.00 33.65 133 THR C O 1
ATOM 8323 N N . GLY C 1 141 ? 80.549 -29.637 -40.956 1.00 38.41 134 GLY C N 1
ATOM 8324 C CA . GLY C 1 141 ? 80.174 -30.844 -40.221 1.00 39.07 134 GLY C CA 1
ATOM 8325 C C . GLY C 1 141 ? 80.263 -30.647 -38.703 1.00 34.07 134 GLY C C 1
ATOM 8326 O O . GLY C 1 141 ? 80.705 -29.613 -38.230 1.00 34.98 134 GLY C O 1
ATOM 8327 N N . ALA C 1 142 ? 79.805 -31.661 -37.961 1.00 39.78 135 ALA C N 1
ATOM 8328 C CA . ALA C 1 142 ? 79.906 -31.722 -36.509 1.00 45.39 135 ALA C CA 1
ATOM 8329 C C . ALA C 1 142 ? 79.564 -33.142 -36.085 1.00 51.54 135 ALA C C 1
ATOM 8330 O O . ALA C 1 142 ? 78.967 -33.904 -36.847 1.00 46.57 135 ALA C O 1
ATOM 8332 N N . GLY C 1 143 ? 79.953 -33.487 -34.869 1.00 52.35 136 GLY C N 1
ATOM 8333 C CA . GLY C 1 143 ? 79.634 -34.783 -34.317 1.00 50.56 136 GLY C CA 1
ATOM 8334 C C . GLY C 1 143 ? 78.146 -34.886 -34.009 1.00 52.69 136 GLY C C 1
ATOM 8335 O O . GLY C 1 143 ? 77.621 -35.972 -33.889 1.00 60.49 136 GLY C O 1
ATOM 8336 N N . SER C 1 144 ? 77.484 -33.736 -33.911 1.00 53.09 137 SER C N 1
ATOM 8337 C CA . SER C 1 144 ? 76.105 -33.629 -33.488 1.00 44.69 137 SER C CA 1
ATOM 8338 C C . SER C 1 144 ? 75.139 -33.972 -34.634 1.00 48.50 137 SER C C 1
ATOM 8339 O O . SER C 1 144 ? 73.955 -34.142 -34.385 1.00 38.17 137 SER C O 1
ATOM 8342 N N . ILE C 1 145 ? 75.628 -34.126 -35.875 1.00 43.76 138 ILE C N 1
ATOM 8343 C CA . ILE C 1 145 ? 74.740 -34.460 -36.997 1.00 43.10 138 ILE C CA 1
ATOM 8344 C C . ILE C 1 145 ? 74.006 -35.785 -36.721 1.00 44.89 138 ILE C C 1
ATOM 8345 O O . ILE C 1 145 ? 74.613 -36.738 -36.282 1.00 46.71 138 ILE C O 1
ATOM 8350 N N . PRO C 1 146 ? 72.677 -35.886 -36.999 1.00 55.67 139 PRO C N 1
ATOM 8351 C CA . PRO C 1 146 ? 71.873 -37.061 -36.626 1.00 55.90 139 PRO C CA 1
ATOM 8352 C C . PRO C 1 146 ? 72.255 -38.410 -37.237 1.00 42.20 139 PRO C C 1
ATOM 8353 O O . PRO C 1 146 ? 72.038 -39.445 -36.616 1.00 37.82 139 PRO C O 1
ATOM 8357 N N . TRP C 1 147 ? 72.860 -38.413 -38.430 1.00 41.28 140 TRP C N 1
ATOM 8358 C CA . TRP C 1 147 ? 73.262 -39.690 -39.027 1.00 34.21 140 TRP C CA 1
ATOM 8359 C C . TRP C 1 147 ? 74.415 -40.319 -38.245 1.00 30.06 140 TRP C C 1
ATOM 8360 O O . TRP C 1 147 ? 74.635 -41.528 -38.369 1.00 32.89 140 TRP C O 1
ATOM 8371 N N . TYR C 1 148 ? 75.075 -39.540 -37.395 1.00 36.94 141 TYR C N 1
ATOM 8372 C CA . TYR C 1 148 ? 76.207 -40.017 -36.601 1.00 41.09 141 TYR C CA 1
ATOM 8373 C C . TYR C 1 148 ? 75.765 -40.387 -35.188 1.00 39.09 141 TYR C C 1
ATOM 8374 O O . TYR C 1 148 ? 76.622 -40.599 -34.331 1.00 49.96 141 TYR C O 1
ATOM 8383 N N . ASP C 1 149 ? 74.449 -40.397 -34.919 1.00 38.76 142 ASP C N 1
ATOM 8384 C CA . ASP C 1 149 ? 73.960 -40.782 -33.610 1.00 36.92 142 ASP C CA 1
ATOM 8385 C C . ASP C 1 149 ? 74.459 -42.200 -33.259 1.00 30.32 142 ASP C C 1
ATOM 8386 O O . ASP C 1 149 ? 74.329 -43.129 -34.052 1.00 41.14 142 ASP C O 1
ATOM 8391 N N . GLY C 1 150 ? 75.023 -42.343 -32.047 1.00 28.44 143 GLY C N 1
ATOM 8392 C CA . GLY C 1 150 ? 75.803 -43.503 -31.633 1.00 34.83 143 GLY C CA 1
ATOM 8393 C C . GLY C 1 150 ? 74.977 -44.557 -30.896 1.00 40.52 143 GLY C C 1
ATOM 8394 O O . GLY C 1 150 ? 75.500 -45.631 -30.565 1.00 41.71 143 GLY C O 1
ATOM 8395 N N . THR C 1 151 ? 73.678 -44.268 -30.664 1.00 36.41 144 THR C N 1
ATOM 8396 C CA . THR C 1 151 ? 72.811 -45.159 -29.914 1.00 35.51 144 THR C CA 1
ATOM 8397 C C . THR C 1 151 ? 72.901 -46.567 -30.473 1.00 32.73 144 THR C C 1
ATOM 8398 O O . THR C 1 151 ? 73.057 -47.507 -29.682 1.00 44.13 144 THR C O 1
ATOM 8402 N N . ALA C 1 152 ? 72.721 -46.732 -31.793 1.00 38.81 145 ALA C N 1
ATOM 8403 C CA . ALA C 1 152 ? 72.495 -48.055 -32.342 1.00 29.63 145 ALA C CA 1
ATOM 8404 C C . ALA C 1 152 ? 73.792 -48.873 -32.230 1.00 37.53 145 ALA C C 1
ATOM 8405 O O . ALA C 1 152 ? 73.765 -50.055 -31.868 1.00 30.35 145 ALA C O 1
ATOM 8407 N N . LEU C 1 153 ? 74.933 -48.233 -32.537 1.00 40.39 146 LEU C N 1
ATOM 8408 C CA . LEU C 1 153 ? 76.231 -48.900 -32.421 1.00 35.43 146 LEU C CA 1
ATOM 8409 C C . LEU C 1 153 ? 76.429 -49.408 -30.980 1.00 40.85 146 LEU C C 1
ATOM 8410 O O . LEU C 1 153 ? 76.763 -50.572 -30.761 1.00 45.36 146 LEU C O 1
ATOM 8415 N N . ALA C 1 154 ? 76.192 -48.524 -30.009 1.00 40.15 147 ALA C N 1
ATOM 8416 C CA . ALA C 1 154 ? 76.398 -48.845 -28.609 1.00 37.11 147 ALA C CA 1
ATOM 8417 C C . ALA C 1 154 ? 75.525 -50.019 -28.177 1.00 41.22 147 ALA C C 1
ATOM 8418 O O . ALA C 1 154 ? 76.015 -50.963 -27.527 1.00 43.16 147 ALA C O 1
ATOM 8420 N N . ARG C 1 155 ? 74.237 -49.935 -28.532 1.00 41.45 148 ARG C N 1
ATOM 8421 C CA . ARG C 1 155 ? 73.247 -50.902 -28.101 1.00 46.06 148 ARG C CA 1
ATOM 8422 C C . ARG C 1 155 ? 73.529 -52.255 -28.730 1.00 44.38 148 ARG C C 1
ATOM 8423 O O . ARG C 1 155 ? 73.570 -53.254 -28.032 1.00 51.27 148 ARG C O 1
ATOM 8431 N N . GLU C 1 156 ? 73.704 -52.287 -30.046 1.00 37.43 149 GLU C N 1
ATOM 8432 C CA . GLU C 1 156 ? 73.923 -53.548 -30.740 1.00 46.36 149 GLU C CA 1
ATOM 8433 C C . GLU C 1 156 ? 75.300 -54.132 -30.381 1.00 44.29 149 GLU C C 1
ATOM 8434 O O . GLU C 1 156 ? 75.416 -55.340 -30.218 1.00 54.87 149 GLU C O 1
ATOM 8440 N N . GLY C 1 157 ? 76.348 -53.291 -30.260 1.00 45.90 150 GLY C N 1
ATOM 8441 C CA . GLY C 1 157 ? 77.730 -53.805 -30.274 1.00 46.84 150 GLY C CA 1
ATOM 8442 C C . GLY C 1 157 ? 78.403 -53.865 -28.890 1.00 43.45 150 GLY C C 1
ATOM 8443 O O . GLY C 1 157 ? 79.549 -54.346 -28.776 1.00 42.24 150 GLY C O 1
ATOM 8444 N N . ASP C 1 158 ? 77.688 -53.365 -27.853 1.00 47.70 151 ASP C N 1
ATOM 8445 C CA . ASP C 1 158 ? 78.201 -53.255 -26.496 1.00 47.43 151 ASP C CA 1
ATOM 8446 C C . ASP C 1 158 ? 79.529 -52.492 -26.514 1.00 43.55 151 ASP C C 1
ATOM 8447 O O . ASP C 1 158 ? 80.556 -52.950 -25.987 1.00 34.51 151 ASP C O 1
ATOM 8452 N N . VAL C 1 159 ? 79.482 -51.298 -27.110 1.00 41.02 152 VAL C N 1
ATOM 8453 C CA . VAL C 1 159 ? 80.665 -50.485 -27.300 1.00 37.42 152 VAL C CA 1
ATOM 8454 C C . VAL C 1 159 ? 80.335 -49.094 -26.831 1.00 43.67 152 VAL C C 1
ATOM 8455 O O . VAL C 1 159 ? 79.146 -48.720 -26.774 1.00 43.86 152 VAL C O 1
ATOM 8459 N N . VAL C 1 160 ? 81.404 -48.317 -26.559 1.00 37.41 153 VAL C N 1
ATOM 8460 C CA . VAL C 1 160 ? 81.244 -46.902 -26.322 1.00 37.43 153 VAL C CA 1
ATOM 8461 C C . VAL C 1 160 ? 81.531 -46.177 -27.641 1.00 39.00 153 VAL C C 1
ATOM 8462 O O . VAL C 1 160 ? 82.517 -46.474 -28.314 1.00 39.49 153 VAL C O 1
ATOM 8466 N N . VAL C 1 161 ? 80.638 -45.250 -28.007 1.00 37.27 154 VAL C N 1
ATOM 8467 C CA . VAL C 1 161 ? 80.723 -44.530 -29.256 1.00 28.86 154 VAL C CA 1
ATOM 8468 C C . VAL C 1 161 ? 80.914 -43.059 -28.918 1.00 29.69 154 VAL C C 1
ATOM 8469 O O . VAL C 1 161 ? 80.202 -42.514 -28.056 1.00 33.06 154 VAL C O 1
ATOM 8473 N N . VAL C 1 162 ? 81.960 -42.441 -29.508 1.00 26.36 155 VAL C N 1
ATOM 8474 C CA . VAL C 1 162 ? 82.250 -41.044 -29.231 1.00 33.56 155 VAL C CA 1
ATOM 8475 C C . VAL C 1 162 ? 82.224 -40.287 -30.553 1.00 40.30 155 VAL C C 1
ATOM 8476 O O . VAL C 1 162 ? 82.849 -40.730 -31.526 1.00 47.64 155 VAL C O 1
ATOM 8480 N N . THR C 1 163 ? 81.504 -39.146 -30.587 1.00 42.38 156 THR C N 1
ATOM 8481 C CA . THR C 1 163 ? 81.548 -38.236 -31.733 1.00 39.37 156 THR C CA 1
ATOM 8482 C C . THR C 1 163 ? 82.075 -36.913 -31.210 1.00 45.53 156 THR C C 1
ATOM 8483 O O . THR C 1 163 ? 81.872 -36.590 -30.043 1.00 57.54 156 THR C O 1
ATOM 8487 N N . LEU C 1 164 ? 82.748 -36.141 -32.075 1.00 51.27 157 LEU C N 1
ATOM 8488 C CA . LEU C 1 164 ? 83.459 -34.962 -31.616 1.00 46.34 157 LEU C CA 1
ATOM 8489 C C . LEU C 1 164 ? 83.417 -33.870 -32.657 1.00 38.01 157 LEU C C 1
ATOM 8490 O O . LEU C 1 164 ? 83.224 -34.118 -33.856 1.00 45.61 157 LEU C O 1
ATOM 8495 N N . ASN C 1 165 ? 83.652 -32.648 -32.172 1.00 35.42 158 ASN C N 1
ATOM 8496 C CA . ASN C 1 165 ? 83.893 -31.514 -33.057 1.00 34.93 158 ASN C CA 1
ATOM 8497 C C . ASN C 1 165 ? 85.377 -31.137 -32.980 1.00 39.60 158 ASN C C 1
ATOM 8498 O O . ASN C 1 165 ? 86.018 -31.306 -31.950 1.00 37.64 158 ASN C O 1
ATOM 8503 N N . TYR C 1 166 ? 85.918 -30.675 -34.111 1.00 37.50 159 TYR C N 1
ATOM 8504 C CA . TYR C 1 166 ? 87.288 -30.183 -34.215 1.00 36.63 159 TYR C CA 1
ATOM 8505 C C . TYR C 1 166 ? 87.200 -28.878 -34.974 1.00 34.81 159 TYR C C 1
ATOM 8506 O O . TYR C 1 166 ? 86.223 -28.647 -35.677 1.00 44.96 159 TYR C O 1
ATOM 8515 N N . ARG C 1 167 ? 88.181 -27.996 -34.790 1.00 41.64 160 ARG C N 1
ATOM 8516 C CA . ARG C 1 167 ? 88.118 -26.690 -35.440 1.00 38.69 160 ARG C CA 1
ATOM 8517 C C . ARG C 1 167 ? 88.169 -26.881 -36.952 1.00 36.63 160 ARG C C 1
ATOM 8518 O O . ARG C 1 167 ? 88.977 -27.662 -37.468 1.00 38.67 160 ARG C O 1
ATOM 8526 N N . LEU C 1 168 ? 87.317 -26.136 -37.653 1.00 38.03 161 LEU C N 1
ATOM 8527 C CA . LEU C 1 168 ? 87.173 -26.275 -39.099 1.00 37.32 161 LEU C CA 1
ATOM 8528 C C . LEU C 1 168 ? 87.666 -25.015 -39.781 1.00 42.37 161 LEU C C 1
ATOM 8529 O O . LEU C 1 168 ? 87.685 -23.943 -39.170 1.00 49.84 161 LEU C O 1
ATOM 8534 N N . GLY C 1 169 ? 88.040 -25.160 -41.053 1.00 45.37 162 GLY C N 1
ATOM 8535 C CA . GLY C 1 169 ? 88.276 -24.003 -41.883 1.00 47.71 162 GLY C CA 1
ATOM 8536 C C . GLY C 1 169 ? 89.532 -23.264 -41.447 1.00 41.77 162 GLY C C 1
ATOM 8537 O O . GLY C 1 169 ? 90.541 -23.881 -41.090 1.00 38.91 162 GLY C O 1
ATOM 8538 N N . ALA C 1 170 ? 89.466 -21.932 -41.520 1.00 42.32 163 ALA C N 1
ATOM 8539 C CA . ALA C 1 170 ? 90.624 -21.090 -41.247 1.00 47.41 163 ALA C CA 1
ATOM 8540 C C . ALA C 1 170 ? 91.086 -21.283 -39.801 1.00 59.66 163 ALA C C 1
ATOM 8541 O O . ALA C 1 170 ? 92.271 -21.369 -39.521 1.00 62.42 163 ALA C O 1
ATOM 8543 N N . LEU C 1 171 ? 90.129 -21.405 -38.899 1.00 62.80 164 LEU C N 1
ATOM 8544 C CA . LEU C 1 171 ? 90.420 -21.487 -37.480 1.00 69.32 164 LEU C CA 1
ATOM 8545 C C . LEU C 1 171 ? 91.102 -22.804 -37.143 1.00 61.68 164 LEU C C 1
ATOM 8546 O O . LEU C 1 171 ? 91.885 -22.848 -36.202 1.00 76.86 164 LEU C O 1
ATOM 8551 N N . GLY C 1 172 ? 90.872 -23.838 -37.967 1.00 64.52 165 GLY C N 1
ATOM 8552 C CA . GLY C 1 172 ? 91.466 -25.154 -37.756 1.00 56.73 165 GLY C CA 1
ATOM 8553 C C . GLY C 1 172 ? 92.752 -25.360 -38.564 1.00 53.89 165 GLY C C 1
ATOM 8554 O O . GLY C 1 172 ? 93.619 -26.092 -38.111 1.00 47.91 165 GLY C O 1
ATOM 8555 N N . PHE C 1 173 ? 92.864 -24.759 -39.765 1.00 65.30 166 PHE C N 1
ATOM 8556 C CA . PHE C 1 173 ? 93.843 -25.244 -40.737 1.00 59.45 166 PHE C CA 1
ATOM 8557 C C . PHE C 1 173 ? 94.604 -24.121 -41.454 1.00 67.43 166 PHE C C 1
ATOM 8558 O O . PHE C 1 173 ? 95.389 -24.397 -42.354 1.00 76.02 166 PHE C O 1
ATOM 8566 N N . LEU C 1 174 ? 94.452 -22.865 -41.028 1.00 78.98 167 LEU C N 1
ATOM 8567 C CA . LEU C 1 174 ? 95.198 -21.783 -41.661 1.00 87.37 167 LEU C CA 1
ATOM 8568 C C . LEU C 1 174 ? 96.666 -21.842 -41.217 1.00 94.23 167 LEU C C 1
ATOM 8569 O O . LEU C 1 174 ? 96.947 -21.771 -40.024 1.00 95.61 167 LEU C O 1
ATOM 8574 N N . TYR C 1 175 ? 97.582 -21.988 -42.187 1.00 92.72 168 TYR C N 1
ATOM 8575 C CA . TYR C 1 175 ? 99.013 -22.034 -41.912 1.00 85.67 168 TYR C CA 1
ATOM 8576 C C . TYR C 1 175 ? 99.574 -20.615 -41.807 1.00 81.07 168 TYR C C 1
ATOM 8577 O O . TYR C 1 175 ? 99.728 -19.962 -42.826 1.00 83.49 168 TYR C O 1
ATOM 8586 N N . LEU C 1 176 ? 99.904 -20.172 -40.574 1.00 61.97 169 LEU C N 1
ATOM 8587 C CA . LEU C 1 176 ? 100.263 -18.786 -40.294 1.00 63.99 169 LEU C CA 1
ATOM 8588 C C . LEU C 1 176 ? 101.733 -18.677 -39.904 1.00 63.61 169 LEU C C 1
ATOM 8589 O O . LEU C 1 176 ? 102.200 -17.606 -39.461 1.00 66.88 169 LEU C O 1
ATOM 8594 N N . GLU C 1 177 ? 102.475 -19.776 -40.095 1.00 64.28 170 GLU C N 1
ATOM 8595 C CA . GLU C 1 177 ? 103.861 -19.832 -39.650 1.00 71.85 170 GLU C CA 1
ATOM 8596 C C . GLU C 1 177 ? 104.666 -18.774 -40.394 1.00 64.71 170 GLU C C 1
ATOM 8597 O O . GLU C 1 177 ? 105.445 -18.082 -39.778 1.00 49.85 170 GLU C O 1
ATOM 8603 N N . ASP C 1 178 ? 104.458 -18.648 -41.706 1.00 71.21 171 ASP C N 1
ATOM 8604 C CA . ASP C 1 178 ? 105.132 -17.643 -42.514 1.00 74.56 171 ASP C CA 1
ATOM 8605 C C . ASP C 1 178 ? 104.698 -16.226 -42.107 1.00 79.70 171 ASP C C 1
ATOM 8606 O O . ASP C 1 178 ? 105.526 -15.349 -41.922 1.00 81.53 171 ASP C O 1
ATOM 8611 N N . ALA C 1 179 ? 103.390 -16.006 -41.963 1.00 87.37 172 ALA C N 1
ATOM 8612 C CA . ALA C 1 179 ? 102.855 -14.660 -41.797 1.00 84.08 172 ALA C CA 1
ATOM 8613 C C . ALA C 1 179 ? 103.082 -14.130 -40.382 1.00 79.06 172 ALA C C 1
ATOM 8614 O O . ALA C 1 179 ? 103.341 -12.946 -40.218 1.00 74.71 172 ALA C O 1
ATOM 8616 N N . PHE C 1 180 ? 102.980 -14.991 -39.351 1.00 71.01 173 PHE C N 1
ATOM 8617 C CA . PHE C 1 180 ? 103.045 -14.516 -37.969 1.00 69.35 173 PHE C CA 1
ATOM 8618 C C . PHE C 1 180 ? 104.215 -15.132 -37.199 1.00 65.32 173 PHE C C 1
ATOM 8619 O O . PHE C 1 180 ? 104.387 -14.861 -36.007 1.00 63.81 173 PHE C O 1
ATOM 8627 N N . GLY C 1 181 ? 105.015 -15.971 -37.867 1.00 62.08 174 GLY C N 1
ATOM 8628 C CA . GLY C 1 181 ? 106.241 -16.467 -37.268 1.00 60.47 174 GLY C CA 1
ATOM 8629 C C . GLY C 1 181 ? 106.014 -17.720 -36.435 1.00 66.87 174 GLY C C 1
ATOM 8630 O O . GLY C 1 181 ? 104.972 -18.383 -36.519 1.00 88.80 174 GLY C O 1
ATOM 8631 N N . PRO C 1 182 ? 107.011 -18.106 -35.599 1.00 64.22 175 PRO C N 1
ATOM 8632 C CA . PRO C 1 182 ? 106.979 -19.380 -34.882 1.00 68.52 175 PRO C CA 1
ATOM 8633 C C . PRO C 1 182 ? 105.977 -19.532 -33.734 1.00 76.73 175 PRO C C 1
ATOM 8634 O O . PRO C 1 182 ? 105.733 -20.637 -33.272 1.00 74.31 175 PRO C O 1
ATOM 8638 N N . GLU C 1 183 ? 105.437 -18.415 -33.243 1.00 85.29 176 GLU C N 1
ATOM 8639 C CA . GLU C 1 183 ? 104.369 -18.443 -32.253 1.00 91.73 176 GLU C CA 1
ATOM 8640 C C . GLU C 1 183 ? 103.153 -19.206 -32.805 1.00 92.93 176 GLU C C 1
ATOM 8641 O O . GLU C 1 183 ? 102.374 -19.777 -32.038 1.00 98.11 176 GLU C O 1
ATOM 8643 N N . PHE C 1 184 ? 103.024 -19.249 -34.139 1.00 86.32 177 PHE C N 1
ATOM 8644 C CA . PHE C 1 184 ? 101.907 -19.892 -34.807 1.00 82.19 177 PHE C CA 1
ATOM 8645 C C . PHE C 1 184 ? 102.323 -21.253 -35.367 1.00 72.82 177 PHE C C 1
ATOM 8646 O O . PHE C 1 184 ? 101.657 -21.788 -36.230 1.00 76.58 177 PHE C O 1
ATOM 8654 N N . THR C 1 185 ? 103.430 -21.827 -34.873 1.00 80.68 178 THR C N 1
ATOM 8655 C CA . THR C 1 185 ? 103.864 -23.128 -35.365 1.00 77.14 178 THR C CA 1
ATOM 8656 C C . THR C 1 185 ? 102.777 -24.163 -35.053 1.00 82.45 178 THR C C 1
ATOM 8657 O O . THR C 1 185 ? 102.230 -24.172 -33.964 1.00 95.16 178 THR C O 1
ATOM 8661 N N . GLY C 1 186 ? 102.467 -25.022 -36.036 1.00 74.42 179 GLY C N 1
ATOM 8662 C CA . GLY C 1 186 ? 101.430 -26.038 -35.916 1.00 62.90 179 GLY C CA 1
ATOM 8663 C C . GLY C 1 186 ? 100.056 -25.521 -36.343 1.00 60.54 179 GLY C C 1
ATOM 8664 O O . GLY C 1 186 ? 99.078 -26.279 -36.290 1.00 45.05 179 GLY C O 1
ATOM 8665 N N . SER C 1 187 ? 99.972 -24.248 -36.779 1.00 62.32 180 SER C N 1
ATOM 8666 C CA . SER C 1 187 ? 98.676 -23.606 -37.035 1.00 58.17 180 SER C CA 1
ATOM 8667 C C . SER C 1 187 ? 97.887 -24.304 -38.152 1.00 63.03 180 SER C C 1
ATOM 8668 O O . SER C 1 187 ? 96.646 -24.274 -38.181 1.00 49.72 180 SER C O 1
ATOM 8671 N N . GLY C 1 188 ? 98.616 -24.895 -39.100 1.00 63.10 181 GLY C N 1
ATOM 8672 C CA . GLY C 1 188 ? 98.011 -25.608 -40.210 1.00 63.62 181 GLY C CA 1
ATOM 8673 C C . GLY C 1 188 ? 97.263 -26.878 -39.793 1.00 55.45 181 GLY C C 1
ATOM 8674 O O . GLY C 1 188 ? 96.381 -27.322 -40.525 1.00 73.38 181 GLY C O 1
ATOM 8675 N N . ASN C 1 189 ? 97.615 -27.445 -38.628 1.00 50.34 182 ASN C N 1
ATOM 8676 C CA . ASN C 1 189 ? 97.091 -28.728 -38.169 1.00 51.05 182 ASN C CA 1
ATOM 8677 C C . ASN C 1 189 ? 96.303 -28.602 -36.858 1.00 37.59 182 ASN C C 1
ATOM 8678 O O . ASN C 1 189 ? 96.113 -29.584 -36.159 1.00 49.50 182 ASN C O 1
ATOM 8683 N N . LEU C 1 190 ? 95.804 -27.403 -36.544 1.00 40.78 183 LEU C N 1
ATOM 8684 C CA . LEU C 1 190 ? 95.103 -27.198 -35.289 1.00 45.30 183 LEU C CA 1
ATOM 8685 C C . LEU C 1 190 ? 93.929 -28.181 -35.131 1.00 44.68 183 LEU C C 1
ATOM 8686 O O . LEU C 1 190 ? 93.684 -28.678 -34.017 1.00 42.96 183 LEU C O 1
ATOM 8691 N N . GLY C 1 191 ? 93.176 -28.410 -36.229 1.00 47.00 184 GLY C N 1
ATOM 8692 C CA . GLY C 1 191 ? 92.050 -29.320 -36.191 1.00 49.31 184 GLY C CA 1
ATOM 8693 C C . GLY C 1 191 ? 92.485 -30.740 -35.826 1.00 42.86 184 GLY C C 1
ATOM 8694 O O . GLY C 1 191 ? 91.751 -31.453 -35.150 1.00 56.66 184 GLY C O 1
ATOM 8695 N N . ILE C 1 192 ? 93.640 -31.156 -36.346 1.00 49.22 185 ILE C N 1
ATOM 8696 C CA . ILE C 1 192 ? 94.186 -32.472 -36.058 1.00 52.84 185 ILE C CA 1
ATOM 8697 C C . ILE C 1 192 ? 94.564 -32.538 -34.576 1.00 46.15 185 ILE C C 1
ATOM 8698 O O . ILE C 1 192 ? 94.363 -33.553 -33.915 1.00 53.45 185 ILE C O 1
ATOM 8703 N N . LEU C 1 193 ? 95.171 -31.467 -34.080 1.00 38.11 186 LEU C N 1
ATOM 8704 C CA . LEU C 1 193 ? 95.581 -31.398 -32.690 1.00 46.72 186 LEU C CA 1
ATOM 8705 C C . LEU C 1 193 ? 94.367 -31.474 -31.772 1.00 41.37 186 LEU C C 1
ATOM 8706 O O . LEU C 1 193 ? 94.449 -32.057 -30.704 1.00 46.84 186 LEU C O 1
ATOM 8711 N N . ASP C 1 194 ? 93.235 -30.886 -32.201 1.00 49.47 187 ASP C N 1
ATOM 8712 C CA . ASP C 1 194 ? 91.980 -31.039 -31.465 1.00 41.39 187 ASP C CA 1
ATOM 8713 C C . ASP C 1 194 ? 91.560 -32.505 -31.417 1.00 34.17 187 ASP C C 1
ATOM 8714 O O . ASP C 1 194 ? 91.113 -33.005 -30.387 1.00 40.85 187 ASP C O 1
ATOM 8719 N N . GLN C 1 195 ? 91.675 -33.197 -32.556 1.00 38.65 188 GLN C N 1
ATOM 8720 C CA . GLN C 1 195 ? 91.280 -34.589 -32.609 1.00 35.67 188 GLN C CA 1
ATOM 8721 C C . GLN C 1 195 ? 92.164 -35.393 -31.642 1.00 36.50 188 GLN C C 1
ATOM 8722 O O . GLN C 1 195 ? 91.707 -36.280 -30.963 1.00 35.58 188 GLN C O 1
ATOM 8728 N N . ILE C 1 196 ? 93.455 -35.067 -31.615 1.00 38.85 189 ILE C N 1
ATOM 8729 C CA . ILE C 1 196 ? 94.378 -35.751 -30.730 1.00 33.90 189 ILE C CA 1
ATOM 8730 C C . ILE C 1 196 ? 94.014 -35.443 -29.264 1.00 43.63 189 ILE C C 1
ATOM 8731 O O . ILE C 1 196 ? 94.064 -36.322 -28.414 1.00 46.28 189 ILE C O 1
ATOM 8736 N N . ALA C 1 197 ? 93.669 -34.189 -28.970 1.00 42.72 190 ALA C N 1
ATOM 8737 C CA . ALA C 1 197 ? 93.267 -33.806 -27.632 1.00 53.64 190 ALA C CA 1
ATOM 8738 C C . ALA C 1 197 ? 92.042 -34.592 -27.189 1.00 55.09 190 ALA C C 1
ATOM 8739 O O . ALA C 1 197 ? 91.964 -34.999 -26.033 1.00 80.87 190 ALA C O 1
ATOM 8741 N N . ALA C 1 198 ? 91.096 -34.807 -28.093 1.00 53.99 191 ALA C N 1
ATOM 8742 C CA . ALA C 1 198 ? 89.907 -35.575 -27.764 1.00 48.96 191 ALA C CA 1
ATOM 8743 C C . ALA C 1 198 ? 90.297 -36.998 -27.437 1.00 50.71 191 ALA C C 1
ATOM 8744 O O . ALA C 1 198 ? 89.733 -37.591 -26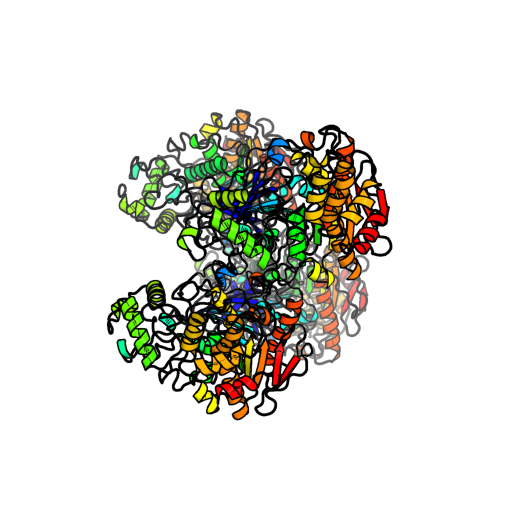.539 1.00 39.61 191 ALA C O 1
ATOM 8746 N N . LEU C 1 199 ? 91.251 -37.545 -28.191 1.00 54.23 192 LEU C N 1
ATOM 8747 C CA . LEU C 1 199 ? 91.691 -38.908 -27.978 1.00 45.23 192 LEU C CA 1
ATOM 8748 C C . LEU C 1 199 ? 92.475 -38.999 -26.676 1.00 57.76 192 LEU C C 1
ATOM 8749 O O . LEU C 1 199 ? 92.391 -40.015 -25.994 1.00 61.41 192 LEU C O 1
ATOM 8754 N N . ARG C 1 200 ? 93.210 -37.934 -26.317 1.00 62.06 193 ARG C N 1
ATOM 8755 C CA . ARG C 1 200 ? 93.874 -37.883 -25.018 1.00 58.92 193 ARG C CA 1
ATOM 8756 C C . ARG C 1 200 ? 92.826 -37.897 -23.906 1.00 56.79 193 ARG C C 1
ATOM 8757 O O . ARG C 1 200 ? 92.971 -38.600 -22.908 1.00 56.27 193 ARG C O 1
ATOM 8765 N N . TRP C 1 201 ? 91.766 -37.117 -24.105 1.00 53.59 194 TRP C N 1
ATOM 8766 C CA . TRP C 1 201 ? 90.683 -37.038 -23.152 1.00 45.39 194 TRP C CA 1
ATOM 8767 C C . TRP C 1 201 ? 90.034 -38.412 -22.986 1.00 45.56 194 TRP C C 1
ATOM 8768 O O . TRP C 1 201 ? 89.776 -38.850 -21.879 1.00 41.22 194 TRP C O 1
ATOM 8779 N N . VAL C 1 202 ? 89.829 -39.121 -24.081 1.00 44.89 195 VAL C N 1
ATOM 8780 C CA . VAL C 1 202 ? 89.223 -40.445 -24.029 1.00 43.86 195 VAL C CA 1
ATOM 8781 C C . VAL C 1 202 ? 90.127 -41.377 -23.237 1.00 39.29 195 VAL C C 1
ATOM 8782 O O . VAL C 1 202 ? 89.657 -42.097 -22.374 1.00 45.20 195 VAL C O 1
ATOM 8786 N N . ARG C 1 203 ? 91.429 -41.357 -23.506 1.00 43.42 196 ARG C N 1
ATOM 8787 C CA . ARG C 1 203 ? 92.312 -42.283 -22.804 1.00 47.38 196 ARG C CA 1
ATOM 8788 C C . ARG C 1 203 ? 92.175 -42.040 -21.289 1.00 39.78 196 ARG C C 1
ATOM 8789 O O . ARG C 1 203 ? 92.056 -42.977 -20.507 1.00 39.30 196 ARG C O 1
ATOM 8791 N N . GLU C 1 204 ? 92.111 -40.780 -20.905 1.00 40.07 197 GLU C N 1
ATOM 8792 C CA . GLU C 1 204 ? 92.084 -40.400 -19.503 1.00 38.22 197 GLU C CA 1
ATOM 8793 C C . GLU C 1 204 ? 90.739 -40.594 -18.815 1.00 40.75 197 GLU C C 1
ATOM 8794 O O . GLU C 1 204 ? 90.736 -40.849 -17.610 1.00 33.31 197 GLU C O 1
ATOM 8800 N N . ASN C 1 205 ? 89.622 -40.466 -19.538 1.00 33.07 198 ASN C N 1
ATOM 8801 C CA . ASN C 1 205 ? 88.310 -40.334 -18.904 1.00 40.87 198 ASN C CA 1
ATOM 8802 C C . ASN C 1 205 ? 87.310 -41.410 -19.344 1.00 40.67 198 ASN C C 1
ATOM 8803 O O . ASN C 1 205 ? 86.247 -41.489 -18.771 1.00 51.80 198 ASN C O 1
ATOM 8808 N N . ILE C 1 206 ? 87.621 -42.239 -20.356 1.00 46.71 199 ILE C N 1
ATOM 8809 C CA . ILE C 1 206 ? 86.584 -43.042 -21.000 1.00 46.80 199 ILE C CA 1
ATOM 8810 C C . ILE C 1 206 ? 86.100 -44.129 -20.048 1.00 48.03 199 ILE C C 1
ATOM 8811 O O . ILE C 1 206 ? 84.945 -44.555 -20.162 1.00 31.80 199 ILE C O 1
ATOM 8816 N N . ALA C 1 207 ? 86.967 -44.548 -19.113 1.00 48.62 200 ALA C N 1
ATOM 8817 C CA . ALA C 1 207 ? 86.648 -45.600 -18.153 1.00 41.59 200 ALA C CA 1
ATOM 8818 C C . ALA C 1 207 ? 85.383 -45.259 -17.367 1.00 40.28 200 ALA C C 1
ATOM 8819 O O . ALA C 1 207 ? 84.566 -46.133 -17.121 1.00 45.34 200 ALA C O 1
ATOM 8821 N N . ALA C 1 208 ? 85.236 -43.984 -17.013 1.00 42.29 201 ALA C N 1
ATOM 8822 C CA . ALA C 1 208 ? 84.091 -43.480 -16.266 1.00 41.46 201 ALA C CA 1
ATOM 8823 C C . ALA C 1 208 ? 82.784 -43.661 -17.031 1.00 42.46 201 ALA C C 1
ATOM 8824 O O . ALA C 1 208 ? 81.702 -43.742 -16.453 1.00 46.03 201 ALA C O 1
ATOM 8826 N N . PHE C 1 209 ? 82.870 -43.700 -18.359 1.00 49.59 202 PHE C N 1
ATOM 8827 C CA . PHE C 1 209 ? 81.693 -43.871 -19.187 1.00 42.35 202 PHE C CA 1
ATOM 8828 C C . PHE C 1 209 ? 81.605 -45.306 -19.693 1.00 43.92 202 PHE C C 1
ATOM 8829 O O . PHE C 1 209 ? 80.795 -45.597 -20.569 1.00 46.07 202 PHE C O 1
ATOM 8837 N N . GLY C 1 210 ? 82.419 -46.207 -19.135 1.00 38.45 203 GLY C N 1
ATOM 8838 C CA . GLY C 1 210 ? 82.280 -47.629 -19.438 1.00 42.08 203 GLY C CA 1
ATOM 8839 C C . GLY C 1 210 ? 83.162 -48.079 -20.592 1.00 45.43 203 GLY C C 1
ATOM 8840 O O . GLY C 1 210 ? 82.959 -49.157 -21.156 1.00 50.74 203 GLY C O 1
ATOM 8841 N N . GLY C 1 211 ? 84.142 -47.254 -20.951 1.00 49.46 204 GLY C N 1
ATOM 8842 C CA . GLY C 1 211 ? 85.022 -47.563 -22.068 1.00 46.39 204 GLY C CA 1
ATOM 8843 C C . GLY C 1 211 ? 86.406 -47.969 -21.573 1.00 47.63 204 GLY C C 1
ATOM 8844 O O . GLY C 1 211 ? 86.878 -47.353 -20.607 1.00 49.99 204 GLY C O 1
ATOM 8845 N N . ASP C 1 212 ? 87.083 -48.846 -22.333 1.00 43.26 205 ASP C N 1
ATOM 8846 C CA . ASP C 1 212 ? 88.462 -49.201 -22.116 1.00 44.13 205 ASP C CA 1
ATOM 8847 C C . ASP C 1 212 ? 89.361 -48.390 -23.069 1.00 41.52 205 ASP C C 1
ATOM 8848 O O . ASP C 1 212 ? 89.339 -48.589 -24.289 1.00 50.87 205 ASP C O 1
ATOM 8853 N N . PRO C 1 213 ? 90.236 -47.503 -22.519 1.00 44.54 206 PRO C N 1
ATOM 8854 C CA . PRO C 1 213 ? 91.169 -46.712 -23.316 1.00 47.91 206 PRO C CA 1
ATOM 8855 C C . PRO C 1 213 ? 92.174 -47.524 -24.130 1.00 63.46 206 PRO C C 1
ATOM 8856 O O . PRO C 1 213 ? 92.691 -47.027 -25.124 1.00 79.42 206 PRO C O 1
ATOM 8860 N N . ASP C 1 214 ? 92.418 -48.783 -23.730 1.00 55.87 207 ASP C N 1
ATOM 8861 C CA . ASP C 1 214 ? 93.312 -49.652 -24.466 1.00 60.18 207 ASP C CA 1
ATOM 8862 C C . ASP C 1 214 ? 92.680 -50.277 -25.716 1.00 62.44 207 ASP C C 1
ATOM 8863 O O . ASP C 1 214 ? 93.402 -50.774 -26.574 1.00 49.97 207 ASP C O 1
ATOM 8868 N N . ARG C 1 215 ? 91.348 -50.244 -25.844 1.00 62.43 208 ARG C N 1
ATOM 8869 C CA . ARG C 1 215 ? 90.693 -50.738 -27.059 1.00 64.89 208 ARG C CA 1
ATOM 8870 C C . ARG C 1 215 ? 90.001 -49.578 -27.771 1.00 66.83 208 ARG C C 1
ATOM 8871 O O . ARG C 1 215 ? 88.815 -49.408 -27.591 1.00 81.46 208 ARG C O 1
ATOM 8879 N N . VAL C 1 216 ? 90.734 -48.781 -28.559 1.00 62.34 209 VAL C N 1
ATOM 8880 C CA . VAL C 1 216 ? 90.142 -47.622 -29.208 1.00 50.15 209 VAL C CA 1
ATOM 8881 C C . VAL C 1 216 ? 90.266 -47.777 -30.713 1.00 49.21 209 VAL C C 1
ATOM 8882 O O . VAL C 1 216 ? 91.360 -47.961 -31.221 1.00 43.87 209 VAL C O 1
ATOM 8886 N N . THR C 1 217 ? 89.119 -47.726 -31.404 1.00 49.91 210 THR C N 1
ATOM 8887 C CA . THR C 1 217 ? 89.096 -47.661 -32.859 1.00 50.47 210 THR C CA 1
ATOM 8888 C C . THR C 1 217 ? 88.701 -46.254 -33.283 1.00 47.44 210 THR C C 1
ATOM 8889 O O . THR C 1 217 ? 87.729 -45.701 -32.775 1.00 39.43 210 THR C O 1
ATOM 8893 N N . ILE C 1 218 ? 89.463 -45.675 -34.220 1.00 55.77 211 ILE C N 1
ATOM 8894 C CA . ILE C 1 218 ? 89.058 -44.432 -34.857 1.00 42.48 211 ILE C CA 1
ATOM 8895 C C . ILE C 1 218 ? 88.458 -44.764 -36.215 1.00 36.63 211 ILE C C 1
ATOM 8896 O O . ILE C 1 218 ? 88.980 -45.580 -36.952 1.00 38.42 211 ILE C O 1
ATOM 8901 N N . PHE C 1 219 ? 87.334 -44.106 -36.518 1.00 30.96 212 PHE C N 1
ATOM 8902 C CA . PHE C 1 219 ? 86.701 -44.246 -37.798 1.00 35.40 212 PHE C CA 1
ATOM 8903 C C . PHE C 1 219 ? 86.298 -42.844 -38.283 1.00 31.75 212 PHE C C 1
ATOM 8904 O O . PHE C 1 219 ? 85.935 -41.978 -37.467 1.00 34.23 212 PHE C O 1
ATOM 8912 N N . GLY C 1 220 ? 86.417 -42.644 -39.598 1.00 39.51 213 GLY C N 1
ATOM 8913 C CA . GLY C 1 220 ? 86.006 -41.400 -40.249 1.00 37.88 213 GLY C CA 1
ATOM 8914 C C . GLY C 1 220 ? 85.581 -41.647 -41.704 1.00 39.18 213 GLY C C 1
ATOM 8915 O O . GLY C 1 220 ? 85.909 -42.670 -42.298 1.00 45.27 213 GLY C O 1
ATOM 8916 N N . GLU C 1 221 ? 84.846 -40.680 -42.265 1.00 40.62 214 GLU C N 1
ATOM 8917 C CA . GLU C 1 221 ? 84.451 -40.663 -43.658 1.00 34.08 214 GLU C CA 1
ATOM 8918 C C . GLU C 1 221 ? 84.907 -39.358 -44.298 1.00 30.91 214 GLU C C 1
ATOM 8919 O O . GLU C 1 221 ? 84.855 -38.316 -43.650 1.00 33.27 214 GLU C O 1
ATOM 8925 N N . SER C 1 222 ? 85.321 -39.452 -45.567 1.00 32.38 215 SER C N 1
ATOM 8926 C CA . SER C 1 222 ? 85.741 -38.318 -46.377 1.00 40.33 215 SER C CA 1
ATOM 8927 C C . SER C 1 222 ? 86.929 -37.608 -45.710 1.00 40.69 215 SER C C 1
ATOM 8928 O O . SER C 1 222 ? 87.929 -38.246 -45.453 1.00 50.74 215 SER C O 1
ATOM 8931 N N . ALA C 1 223 ? 86.794 -36.307 -45.414 1.00 32.62 216 ALA C N 1
ATOM 8932 C CA . ALA C 1 223 ? 87.810 -35.532 -44.738 1.00 35.29 216 ALA C CA 1
ATOM 8933 C C . ALA C 1 223 ? 88.108 -36.139 -43.374 1.00 38.67 216 ALA C C 1
ATOM 8934 O O . ALA C 1 223 ? 89.239 -36.037 -42.926 1.00 40.16 216 ALA C O 1
ATOM 8936 N N . GLY C 1 224 ? 87.097 -36.804 -42.732 1.00 33.82 217 GLY C N 1
ATOM 8937 C CA . GLY C 1 224 ? 87.304 -37.510 -41.487 1.00 34.95 217 GLY C CA 1
ATOM 8938 C C . GLY C 1 224 ? 88.231 -38.708 -41.683 1.00 34.82 217 GLY C C 1
ATOM 8939 O O . GLY C 1 224 ? 89.030 -39.015 -40.817 1.00 33.98 217 GLY C O 1
ATOM 8940 N N . ALA C 1 225 ? 88.044 -39.443 -42.791 1.00 34.59 218 ALA C N 1
ATOM 8941 C CA . ALA C 1 225 ? 88.943 -40.523 -43.161 1.00 36.34 218 ALA C CA 1
ATOM 8942 C C . ALA C 1 225 ? 90.329 -39.975 -43.544 1.00 40.16 218 ALA C C 1
ATOM 8943 O O . ALA C 1 225 ? 91.350 -40.609 -43.308 1.00 46.31 218 ALA C O 1
ATOM 8945 N N . GLY C 1 226 ? 90.367 -38.811 -44.180 1.00 46.53 219 GLY C N 1
ATOM 8946 C CA . GLY C 1 226 ? 91.630 -38.134 -44.443 1.00 45.89 219 GLY C CA 1
ATOM 8947 C C . GLY C 1 226 ? 92.345 -37.805 -43.124 1.00 48.02 219 GLY C C 1
ATOM 8948 O O . GLY C 1 226 ? 93.561 -38.030 -42.987 1.00 35.93 219 GLY C O 1
ATOM 8949 N N . SER C 1 227 ? 91.565 -37.300 -42.155 1.00 37.40 220 SER C N 1
ATOM 8950 C CA . SER C 1 227 ? 92.018 -37.059 -40.793 1.00 31.57 220 SER C CA 1
ATOM 8951 C C . SER C 1 227 ? 92.586 -38.313 -40.150 1.00 33.61 220 SER C C 1
ATOM 8952 O O . SER C 1 227 ? 93.649 -38.220 -39.499 1.00 30.19 220 SER C O 1
ATOM 8955 N N . VAL C 1 228 ? 91.887 -39.457 -40.323 1.00 30.13 221 VAL C N 1
ATOM 8956 C CA . VAL C 1 228 ? 92.344 -40.725 -39.783 1.00 36.53 221 VAL C CA 1
ATOM 8957 C C . VAL C 1 228 ? 93.713 -41.081 -40.392 1.00 35.85 221 VAL C C 1
ATOM 8958 O O . VAL C 1 228 ? 94.613 -41.564 -39.694 1.00 45.11 221 VAL C O 1
ATOM 8962 N N . GLY C 1 229 ? 93.841 -40.924 -41.693 1.00 36.50 222 GLY C N 1
ATOM 8963 C CA . GLY C 1 229 ? 95.101 -41.152 -42.411 1.00 36.95 222 GLY C CA 1
ATOM 8964 C C . GLY C 1 229 ? 96.268 -40.315 -41.871 1.00 32.99 222 GLY C C 1
ATOM 8965 O O . GLY C 1 229 ? 97.394 -40.781 -41.763 1.00 50.63 222 GLY C O 1
ATOM 8966 N N . VAL C 1 230 ? 95.984 -39.060 -41.532 1.00 43.80 223 VAL C N 1
ATOM 8967 C CA . VAL C 1 230 ? 96.960 -38.191 -40.895 1.00 37.62 223 VAL C CA 1
ATOM 8968 C C . VAL C 1 230 ? 97.311 -38.710 -39.500 1.00 44.30 223 VAL C C 1
ATOM 8969 O O . VAL C 1 230 ? 98.478 -38.634 -39.106 1.00 37.59 223 VAL C O 1
ATOM 8973 N N . LEU C 1 231 ? 96.314 -39.219 -38.756 1.00 40.11 224 LEU C N 1
ATOM 8974 C CA . LEU C 1 231 ? 96.554 -39.685 -37.408 1.00 44.76 224 LEU C CA 1
ATOM 8975 C C . LEU C 1 231 ? 97.474 -40.907 -37.407 1.00 47.25 224 LEU C C 1
ATOM 8976 O O . LEU C 1 231 ? 98.254 -41.087 -36.478 1.00 60.66 224 LEU C O 1
ATOM 8981 N N . LEU C 1 232 ? 97.398 -41.725 -38.443 1.00 45.19 225 LEU C N 1
ATOM 8982 C CA . LEU C 1 232 ? 98.355 -42.819 -38.613 1.00 42.01 225 LEU C CA 1
ATOM 8983 C C . LEU C 1 232 ? 99.793 -42.280 -38.735 1.00 37.78 225 LEU C C 1
ATOM 8984 O O . LEU C 1 232 ? 100.735 -42.942 -38.348 1.00 44.87 225 LEU C O 1
ATOM 8989 N N . ALA C 1 233 ? 99.961 -41.087 -39.293 1.00 52.80 226 ALA C N 1
ATOM 8990 C CA . ALA C 1 233 ? 101.282 -40.510 -39.525 1.00 56.13 226 ALA C CA 1
ATOM 8991 C C . ALA C 1 233 ? 101.755 -39.719 -38.311 1.00 58.42 226 ALA C C 1
ATOM 8992 O O . ALA C 1 233 ? 102.936 -39.702 -38.012 1.00 71.03 226 ALA C O 1
ATOM 8994 N N . ALA C 1 234 ? 100.832 -39.072 -37.602 1.00 49.32 227 ALA C N 1
ATOM 8995 C CA . ALA C 1 234 ? 101.195 -38.111 -36.555 1.00 59.90 227 ALA C CA 1
ATOM 8996 C C . ALA C 1 234 ? 101.733 -38.829 -35.309 1.00 59.67 227 ALA C C 1
ATOM 8997 O O . ALA C 1 234 ? 101.084 -39.744 -34.805 1.00 75.61 227 ALA C O 1
ATOM 8999 N N . PRO C 1 235 ? 102.971 -38.512 -34.849 1.00 58.86 228 PRO C N 1
ATOM 9000 C CA . PRO C 1 235 ? 103.621 -39.277 -33.774 1.00 53.57 228 PRO C CA 1
ATOM 9001 C C . PRO C 1 235 ? 102.873 -39.250 -32.433 1.00 51.49 228 PRO C C 1
ATOM 9002 O O . PRO C 1 235 ? 102.857 -40.237 -31.686 1.00 45.38 228 PRO C O 1
ATOM 9006 N N . ALA C 1 236 ? 102.285 -38.100 -32.118 1.00 53.35 229 ALA C N 1
ATOM 9007 C CA . ALA C 1 236 ? 101.538 -37.917 -30.882 1.00 59.88 229 ALA C CA 1
ATOM 9008 C C . ALA C 1 236 ? 100.355 -38.893 -30.766 1.00 69.52 229 ALA C C 1
ATOM 9009 O O . ALA C 1 236 ? 99.990 -39.253 -29.650 1.00 82.30 229 ALA C O 1
ATOM 9011 N N . ALA C 1 237 ? 99.777 -39.344 -31.902 1.00 70.06 230 ALA C N 1
ATOM 9012 C CA . ALA C 1 237 ? 98.586 -40.187 -31.890 1.00 65.67 230 ALA C CA 1
ATOM 9013 C C . ALA C 1 237 ? 98.915 -41.665 -31.671 1.00 65.81 230 ALA C C 1
ATOM 9014 O O . ALA C 1 237 ? 97.999 -42.472 -31.476 1.00 57.13 230 ALA C O 1
ATOM 9016 N N . ARG C 1 238 ? 100.199 -42.025 -31.710 1.00 64.13 231 ARG C N 1
ATOM 9017 C CA . ARG C 1 238 ? 100.606 -43.426 -31.660 1.00 63.56 231 ARG C CA 1
ATOM 9018 C C . ARG C 1 238 ? 100.059 -44.185 -30.441 1.00 64.37 231 ARG C C 1
ATOM 9019 O O . ARG C 1 238 ? 99.607 -45.308 -30.619 1.00 65.83 231 ARG C O 1
ATOM 9021 N N . GLY C 1 239 ? 100.063 -43.586 -29.229 1.00 47.64 232 GLY C N 1
ATOM 9022 C CA . GLY C 1 239 ? 99.480 -44.212 -28.051 1.00 60.80 232 GLY C CA 1
ATOM 9023 C C . GLY C 1 239 ? 97.936 -44.324 -28.064 1.00 62.11 232 GLY C C 1
ATOM 9024 O O . GLY C 1 239 ? 97.379 -45.202 -27.420 1.00 66.01 232 GLY C O 1
ATOM 9025 N N . LEU C 1 240 ? 97.251 -43.488 -28.858 1.00 59.00 233 LEU C N 1
ATOM 9026 C CA . LEU C 1 240 ? 95.868 -43.118 -28.551 1.00 51.04 233 LEU C CA 1
ATOM 9027 C C . LEU C 1 240 ? 94.828 -44.024 -29.212 1.00 44.54 233 LEU C C 1
ATOM 9028 O O . LEU C 1 240 ? 93.663 -43.975 -28.791 1.00 46.09 233 LEU C O 1
ATOM 9033 N N . PHE C 1 241 ? 95.181 -44.801 -30.245 1.00 37.67 234 PHE C N 1
ATOM 9034 C CA . PHE C 1 241 ? 94.202 -45.651 -30.913 1.00 43.12 234 PHE C CA 1
ATOM 9035 C C . PHE C 1 241 ? 94.829 -46.982 -31.315 1.00 49.58 234 PHE C C 1
ATOM 9036 O O . PHE C 1 241 ? 96.010 -47.064 -31.548 1.00 45.30 234 PHE C O 1
ATOM 9044 N N . HIS C 1 242 ? 93.977 -48.008 -31.438 1.00 46.62 235 HIS C N 1
ATOM 9045 C CA . HIS C 1 242 ? 94.402 -49.362 -31.672 1.00 37.55 235 HIS C CA 1
ATOM 9046 C C . HIS C 1 242 ? 94.184 -49.765 -33.129 1.00 34.79 235 HIS C C 1
ATOM 9047 O O . HIS C 1 242 ? 94.883 -50.616 -33.708 1.00 29.96 235 HIS C O 1
ATOM 9054 N N . ARG C 1 243 ? 93.180 -49.146 -33.742 1.00 31.27 236 ARG C N 1
ATOM 9055 C CA . ARG C 1 243 ? 92.569 -49.640 -34.976 1.00 36.68 236 ARG C CA 1
ATOM 9056 C C . ARG C 1 243 ? 91.912 -48.475 -35.717 1.00 38.20 236 ARG C C 1
ATOM 9057 O O . ARG C 1 243 ? 91.494 -47.496 -35.069 1.00 37.40 236 ARG C O 1
ATOM 9065 N N . ALA C 1 244 ? 91.806 -48.602 -37.052 1.00 36.02 237 ALA C N 1
ATOM 9066 C CA . ALA C 1 244 ? 91.393 -47.468 -37.875 1.00 43.17 237 ALA C CA 1
ATOM 9067 C C . ALA C 1 244 ? 90.465 -47.938 -38.996 1.00 35.11 237 ALA C C 1
ATOM 9068 O O . ALA C 1 244 ? 90.764 -48.908 -39.685 1.00 26.53 237 ALA C O 1
ATOM 9070 N N . ILE C 1 245 ? 89.351 -47.205 -39.184 1.00 40.59 238 ILE C N 1
ATOM 9071 C CA . ILE C 1 245 ? 88.489 -47.414 -40.341 1.00 39.06 238 ILE C CA 1
ATOM 9072 C C . ILE C 1 245 ? 88.502 -46.141 -41.184 1.00 41.50 238 ILE C C 1
ATOM 9073 O O . ILE C 1 245 ? 88.253 -45.059 -40.643 1.00 35.18 238 ILE C O 1
ATOM 9078 N N . LEU C 1 246 ? 88.768 -46.285 -42.502 1.00 33.66 239 LEU C N 1
ATOM 9079 C CA . LEU C 1 246 ? 88.782 -45.126 -43.392 1.00 40.26 239 LEU C CA 1
ATOM 9080 C C . LEU C 1 246 ? 87.752 -45.342 -44.484 1.00 33.10 239 LEU C C 1
ATOM 9081 O O . LEU C 1 246 ? 87.955 -46.206 -45.343 1.00 41.54 239 LEU C O 1
ATOM 9086 N N . GLN C 1 247 ? 86.685 -44.520 -44.466 1.00 33.27 240 GLN C N 1
ATOM 9087 C CA . GLN C 1 247 ? 85.614 -44.636 -45.442 1.00 30.50 240 GLN C CA 1
ATOM 9088 C C . GLN C 1 247 ? 85.716 -43.486 -46.438 1.00 28.15 240 GLN C C 1
ATOM 9089 O O . GLN C 1 247 ? 85.603 -42.347 -46.034 1.00 35.88 240 GLN C O 1
ATOM 9095 N N . SER C 1 248 ? 85.930 -43.801 -47.717 1.00 31.60 241 SER C N 1
ATOM 9096 C CA . SER C 1 248 ? 85.929 -42.819 -48.793 1.00 36.26 241 SER C CA 1
ATOM 9097 C C . SER C 1 248 ? 86.888 -41.685 -48.484 1.00 36.81 241 SER C C 1
ATOM 9098 O O . SER C 1 248 ? 86.586 -40.512 -48.731 1.00 37.42 241 SER C O 1
ATOM 9101 N N . GLY C 1 249 ? 88.078 -42.041 -47.999 1.00 34.33 242 GLY C N 1
ATOM 9102 C CA . GLY C 1 249 ? 89.089 -41.046 -47.727 1.00 35.72 242 GLY C CA 1
ATOM 9103 C C . GLY C 1 249 ? 90.425 -41.687 -47.360 1.00 36.80 242 GLY C C 1
ATOM 9104 O O . GLY C 1 249 ? 90.459 -42.853 -47.002 1.00 38.73 242 GLY C O 1
ATOM 9105 N N . SER C 1 250 ? 91.496 -40.913 -47.430 1.00 47.75 243 SER C N 1
ATOM 9106 C CA . SER C 1 250 ? 92.851 -41.457 -47.344 1.00 62.83 243 SER C CA 1
ATOM 9107 C C . SER C 1 250 ? 93.784 -40.381 -46.835 1.00 62.81 243 SER C C 1
ATOM 9108 O O . SER C 1 250 ? 93.446 -39.209 -46.898 1.00 56.77 243 SER C O 1
ATOM 9111 N N . GLY C 1 251 ? 94.950 -40.801 -46.332 1.00 69.81 244 GLY C N 1
ATOM 9112 C CA . GLY C 1 251 ? 95.967 -39.884 -45.834 1.00 68.55 244 GLY C CA 1
ATOM 9113 C C . GLY C 1 251 ? 96.397 -38.858 -46.881 1.00 84.42 244 GLY C C 1
ATOM 9114 O O . GLY C 1 251 ? 96.704 -37.713 -46.554 1.00 99.03 244 GLY C O 1
ATOM 9115 N N . ALA C 1 252 ? 96.356 -39.253 -48.155 1.00 87.70 245 ALA C N 1
ATOM 9116 C CA . ALA C 1 252 ? 96.733 -38.332 -49.221 1.00 95.45 245 ALA C CA 1
ATOM 9117 C C . ALA C 1 252 ? 95.714 -37.191 -49.396 1.00 100.04 245 ALA C C 1
ATOM 9118 O O . ALA C 1 252 ? 96.062 -36.057 -49.723 1.00 99.14 245 ALA C O 1
ATOM 9120 N N . LEU C 1 253 ? 94.442 -37.484 -49.120 1.00 103.52 246 LEU C N 1
ATOM 9121 C CA . LEU C 1 253 ? 93.326 -36.593 -49.413 1.00 101.39 246 LEU C CA 1
ATOM 9122 C C . LEU C 1 253 ? 93.360 -35.353 -48.513 1.00 92.19 246 LEU C C 1
ATOM 9123 O O . LEU C 1 253 ? 93.299 -35.442 -47.287 1.00 93.31 246 LEU C O 1
ATOM 9128 N N . GLY C 1 254 ? 93.524 -34.191 -49.161 1.00 86.83 247 GLY C N 1
ATOM 9129 C CA . GLY C 1 254 ? 93.434 -32.890 -48.508 1.00 78.66 247 GLY C CA 1
ATOM 9130 C C . GLY C 1 254 ? 94.751 -32.427 -47.876 1.00 70.88 247 GLY C C 1
ATOM 9131 O O . GLY C 1 254 ? 94.814 -31.318 -47.328 1.00 76.22 247 GLY C O 1
ATOM 9132 N N . VAL C 1 255 ? 95.796 -33.268 -47.910 1.00 60.08 248 VAL C N 1
ATOM 9133 C CA . VAL C 1 255 ? 97.047 -32.931 -47.264 1.00 58.78 248 VAL C CA 1
ATOM 9134 C C . VAL C 1 255 ? 97.847 -32.043 -48.204 1.00 59.05 248 VAL C C 1
ATOM 9135 O O . VAL C 1 255 ? 97.965 -32.327 -49.395 1.00 54.76 248 VAL C O 1
ATOM 9139 N N . ARG C 1 256 ? 98.372 -30.938 -47.650 1.00 67.40 249 ARG C N 1
ATOM 9140 C CA . ARG C 1 256 ? 99.094 -29.941 -48.439 1.00 66.75 249 ARG C CA 1
ATOM 9141 C C . ARG C 1 256 ? 100.535 -29.810 -47.943 1.00 73.61 249 ARG C C 1
ATOM 9142 O O . ARG C 1 256 ? 100.813 -30.025 -46.778 1.00 80.96 249 ARG C O 1
ATOM 9150 N N . THR C 1 257 ? 101.442 -29.417 -48.838 1.00 65.40 250 THR C N 1
ATOM 9151 C CA . THR C 1 257 ? 102.776 -29.010 -48.438 1.00 57.84 250 THR C CA 1
ATOM 9152 C C . THR C 1 257 ? 102.675 -27.656 -47.731 1.00 55.92 250 THR C C 1
ATOM 9153 O O . THR C 1 257 ? 101.765 -26.864 -47.978 1.00 53.47 250 THR C O 1
ATOM 9157 N N . ALA C 1 258 ? 103.676 -27.369 -46.913 1.00 52.46 251 ALA C N 1
ATOM 9158 C CA . ALA C 1 258 ? 103.721 -26.114 -46.180 1.00 61.87 251 ALA C CA 1
ATOM 9159 C C . ALA C 1 258 ? 103.707 -24.935 -47.161 1.00 63.61 251 ALA C C 1
ATOM 9160 O O . ALA C 1 258 ? 103.017 -23.949 -46.921 1.00 57.77 251 ALA C O 1
ATOM 9162 N N . ALA C 1 259 ? 104.426 -25.050 -48.285 1.00 63.21 252 ALA C N 1
ATOM 9163 C CA . ALA C 1 259 ? 104.486 -23.970 -49.268 1.00 52.12 252 ALA C CA 1
ATOM 9164 C C . ALA C 1 259 ? 103.114 -23.707 -49.906 1.00 47.03 252 ALA C C 1
ATOM 9165 O O . ALA C 1 259 ? 102.696 -22.549 -50.033 1.00 54.14 252 ALA C O 1
ATOM 9167 N N . SER C 1 260 ? 102.423 -24.777 -50.313 1.00 48.16 253 SER C N 1
ATOM 9168 C CA . SER C 1 260 ? 101.077 -24.644 -50.863 1.00 54.05 253 SER C CA 1
ATOM 9169 C C . SER C 1 260 ? 100.159 -24.010 -49.826 1.00 44.16 253 SER C C 1
ATOM 9170 O O . SER C 1 260 ? 99.392 -23.117 -50.134 1.00 45.05 253 SER C O 1
ATOM 9173 N N . ALA C 1 261 ? 100.298 -24.437 -48.585 1.00 47.61 254 ALA C N 1
ATOM 9174 C CA . ALA C 1 261 ? 99.447 -23.969 -47.498 1.00 47.30 254 ALA C CA 1
ATOM 9175 C C . ALA C 1 261 ? 99.707 -22.494 -47.207 1.00 43.79 254 ALA C C 1
ATOM 9176 O O . ALA C 1 261 ? 98.767 -21.733 -46.990 1.00 40.54 254 ALA C O 1
ATOM 9178 N N . ALA C 1 262 ? 100.974 -22.076 -47.249 1.00 46.11 255 ALA C N 1
ATOM 9179 C CA . ALA C 1 262 ? 101.299 -20.664 -47.034 1.00 57.02 255 ALA C CA 1
ATOM 9180 C C . ALA C 1 262 ? 100.735 -19.779 -48.158 1.00 48.27 255 ALA C C 1
ATOM 9181 O O . ALA C 1 262 ? 100.289 -18.667 -47.904 1.00 59.71 255 ALA C O 1
ATOM 9183 N N . ARG C 1 263 ? 100.723 -20.287 -49.393 1.00 61.06 256 ARG C N 1
ATOM 9184 C CA . ARG C 1 263 ? 100.152 -19.540 -50.516 1.00 69.42 256 ARG C CA 1
ATOM 9185 C C . ARG C 1 263 ? 98.647 -19.352 -50.324 1.00 69.34 256 ARG C C 1
ATOM 9186 O O . ARG C 1 263 ? 98.110 -18.252 -50.523 1.00 77.67 256 ARG C O 1
ATOM 9194 N N . VAL C 1 264 ? 97.960 -20.422 -49.914 1.00 64.40 257 VAL C N 1
ATOM 9195 C CA . VAL C 1 264 ? 96.530 -20.333 -49.649 1.00 60.35 257 VAL C CA 1
ATOM 9196 C C . VAL C 1 264 ? 96.290 -19.309 -48.542 1.00 50.29 257 VAL C C 1
ATOM 9197 O O . VAL C 1 264 ? 95.397 -18.476 -48.650 1.00 49.50 257 VAL C O 1
ATOM 9201 N N . ALA C 1 265 ? 97.072 -19.405 -47.463 1.00 66.37 258 ALA C N 1
ATOM 9202 C CA . ALA C 1 265 ? 96.886 -18.550 -46.309 1.00 69.99 258 ALA C CA 1
ATOM 9203 C C . ALA C 1 265 ? 96.996 -17.080 -46.708 1.00 84.26 258 ALA C C 1
ATOM 9204 O O . ALA C 1 265 ? 96.235 -16.262 -46.206 1.00 99.39 258 ALA C O 1
ATOM 9206 N N . ALA C 1 266 ? 97.968 -16.741 -47.570 1.00 83.99 259 ALA C N 1
ATOM 9207 C CA . ALA C 1 266 ? 98.109 -15.378 -48.080 1.00 85.41 259 ALA C CA 1
ATOM 9208 C C . ALA C 1 266 ? 96.804 -14.897 -48.736 1.00 84.82 259 ALA C C 1
ATOM 9209 O O . ALA C 1 266 ? 96.343 -13.788 -48.477 1.00 82.59 259 ALA C O 1
ATOM 9211 N N . ARG C 1 267 ? 96.184 -15.755 -49.552 1.00 88.88 260 ARG C N 1
ATOM 9212 C CA . ARG C 1 267 ? 94.940 -15.401 -50.229 1.00 80.05 260 ARG C CA 1
ATOM 9213 C C . ARG C 1 267 ? 93.832 -15.140 -49.200 1.00 67.08 260 ARG C C 1
ATOM 9214 O O . ARG C 1 267 ? 93.060 -14.181 -49.312 1.00 58.32 260 ARG C O 1
ATOM 9222 N N . VAL C 1 268 ? 93.767 -16.001 -48.182 1.00 65.39 261 VAL C N 1
ATOM 9223 C CA . VAL C 1 268 ? 92.729 -15.885 -47.178 1.00 68.82 261 VAL C CA 1
ATOM 9224 C C . VAL C 1 268 ? 92.910 -14.576 -46.414 1.00 62.93 261 VAL C C 1
ATOM 9225 O O . VAL C 1 268 ? 91.940 -13.886 -46.115 1.00 51.11 261 VAL C O 1
ATOM 9229 N N . LEU C 1 269 ? 94.158 -14.256 -46.075 1.00 75.05 262 LEU C N 1
ATOM 9230 C CA . LEU C 1 269 ? 94.442 -13.073 -45.282 1.00 84.00 262 LEU C CA 1
ATOM 9231 C C . LEU C 1 269 ? 94.054 -11.832 -46.073 1.00 87.30 262 LEU C C 1
ATOM 9232 O O . LEU C 1 269 ? 93.479 -10.897 -45.516 1.00 89.64 262 LEU C O 1
ATOM 9237 N N . GLN C 1 270 ? 94.347 -11.857 -47.375 1.00 91.99 263 GLN C N 1
ATOM 9238 C CA . GLN C 1 270 ? 93.983 -10.775 -48.271 1.00 82.16 263 GLN C CA 1
ATOM 9239 C C . GLN C 1 270 ? 92.468 -10.556 -48.219 1.00 81.53 263 GLN C C 1
ATOM 9240 O O . GLN C 1 270 ? 92.032 -9.433 -48.016 1.00 76.45 263 GLN C O 1
ATOM 9246 N N . HIS C 1 271 ? 91.667 -11.617 -48.390 1.00 78.75 264 HIS C N 1
ATOM 9247 C CA . HIS C 1 271 ? 90.212 -11.482 -48.353 1.00 73.92 264 HIS C CA 1
ATOM 9248 C C . HIS C 1 271 ? 89.772 -11.007 -46.974 1.00 77.22 264 HIS C C 1
ATOM 9249 O O . HIS C 1 271 ? 88.888 -10.164 -46.867 1.00 75.91 264 HIS C O 1
ATOM 9256 N N . ALA C 1 272 ? 90.396 -11.563 -45.928 1.00 72.40 265 ALA C N 1
ATOM 9257 C CA . ALA C 1 272 ? 90.071 -11.219 -44.550 1.00 79.69 265 ALA C CA 1
ATOM 9258 C C . ALA C 1 272 ? 90.375 -9.755 -44.271 1.00 71.01 265 ALA C C 1
ATOM 9259 O O . ALA C 1 272 ? 89.673 -9.126 -43.491 1.00 65.23 265 ALA C O 1
ATOM 9261 N N . GLY C 1 273 ? 91.465 -9.257 -44.865 1.00 75.33 266 GLY C N 1
ATOM 9262 C CA . GLY C 1 273 ? 91.920 -7.895 -44.653 1.00 68.89 266 GLY C CA 1
ATOM 9263 C C . GLY C 1 273 ? 92.906 -7.807 -43.497 1.00 69.67 266 GLY C C 1
ATOM 9264 O O . GLY C 1 273 ? 93.217 -6.718 -43.051 1.00 71.37 266 GLY C O 1
ATOM 9265 N N . VAL C 1 274 ? 93.446 -8.953 -43.057 1.00 77.28 267 VAL C N 1
ATOM 9266 C CA . VAL C 1 274 ? 94.381 -8.970 -41.948 1.00 78.68 267 VAL C CA 1
ATOM 9267 C C . VAL C 1 274 ? 95.802 -8.899 -42.504 1.00 95.29 267 VAL C C 1
ATOM 9268 O O . VAL C 1 274 ? 96.161 -9.699 -43.364 1.00 98.02 267 VAL C O 1
ATOM 9272 N N . GLU C 1 275 ? 96.572 -7.897 -42.041 1.00 100.11 268 GLU C N 1
ATOM 9273 C CA . GLU C 1 275 ? 97.943 -7.705 -42.485 1.00 102.17 268 GLU C CA 1
ATOM 9274 C C . GLU C 1 275 ? 98.822 -8.771 -41.841 1.00 103.45 268 GLU C C 1
ATOM 9275 O O . GLU C 1 275 ? 98.652 -9.105 -40.665 1.00 108.81 268 GLU C O 1
ATOM 9277 N N . PRO C 1 276 ? 99.803 -9.335 -42.578 1.00 100.43 269 PRO C N 1
ATOM 9278 C CA . PRO C 1 276 ? 100.711 -10.303 -41.975 1.00 99.56 269 PRO C CA 1
ATOM 9279 C C . PRO C 1 276 ? 101.393 -9.624 -40.790 1.00 93.83 269 PRO C C 1
ATOM 9280 O O . PRO C 1 276 ? 101.785 -8.468 -40.891 1.00 86.73 269 PRO C O 1
ATOM 9284 N N . GLY C 1 277 ? 101.486 -10.341 -39.659 1.00 93.82 270 GLY C N 1
ATOM 9285 C CA . GLY C 1 277 ? 102.210 -9.872 -38.483 1.00 92.75 270 GLY C CA 1
ATOM 9286 C C . GLY C 1 277 ? 101.342 -9.053 -37.513 1.00 93.81 270 GLY C C 1
ATOM 9287 O O . GLY C 1 277 ? 101.805 -8.685 -36.434 1.00 73.79 270 GLY C O 1
ATOM 9288 N N . ASP C 1 278 ? 100.079 -8.783 -37.888 1.00 99.46 271 ASP C N 1
ATOM 9289 C CA . ASP C 1 278 ? 99.196 -7.941 -37.095 1.00 92.83 271 ASP C CA 1
ATOM 9290 C C . ASP C 1 278 ? 98.349 -8.838 -36.195 1.00 92.39 271 ASP C C 1
ATOM 9291 O O . ASP C 1 278 ? 97.302 -9.341 -36.613 1.00 91.78 271 ASP C O 1
ATOM 9296 N N . ARG C 1 279 ? 98.817 -9.028 -34.949 1.00 89.46 272 ARG C N 1
ATOM 9297 C CA . ARG C 1 279 ? 98.192 -9.928 -33.996 1.00 81.50 272 ARG C CA 1
ATOM 9298 C C . ARG C 1 279 ? 96.810 -9.403 -33.623 1.00 91.12 272 ARG C C 1
ATOM 9299 O O . ARG C 1 279 ? 95.882 -10.183 -33.447 1.00 76.69 272 ARG C O 1
ATOM 9307 N N . GLU C 1 280 ? 96.687 -8.076 -33.493 1.00 99.75 273 GLU C N 1
ATOM 9308 C CA . GLU C 1 280 ? 95.446 -7.452 -33.081 1.00 115.36 273 GLU C CA 1
ATOM 9309 C C . GLU C 1 280 ? 94.339 -7.775 -34.086 1.00 105.24 273 GLU C C 1
ATOM 9310 O O . GLU C 1 280 ? 93.260 -8.215 -33.694 1.00 108.63 273 GLU C O 1
ATOM 9316 N N . ALA C 1 281 ? 94.617 -7.557 -35.377 1.00 97.08 274 ALA C N 1
ATOM 9317 C CA . ALA C 1 281 ? 93.652 -7.807 -36.436 1.00 88.17 274 ALA C CA 1
ATOM 9318 C C . ALA C 1 281 ? 93.237 -9.278 -36.432 1.00 87.71 274 ALA C C 1
ATOM 9319 O O . ALA C 1 281 ? 92.051 -9.576 -36.537 1.00 91.41 274 ALA C O 1
ATOM 9321 N N . LEU C 1 282 ? 94.214 -10.182 -36.247 1.00 81.02 275 LEU C N 1
ATOM 9322 C CA . LEU C 1 282 ? 93.966 -11.615 -36.238 1.00 78.47 275 LEU C CA 1
ATOM 9323 C C . LEU C 1 282 ? 92.955 -11.995 -35.147 1.00 79.42 275 LEU C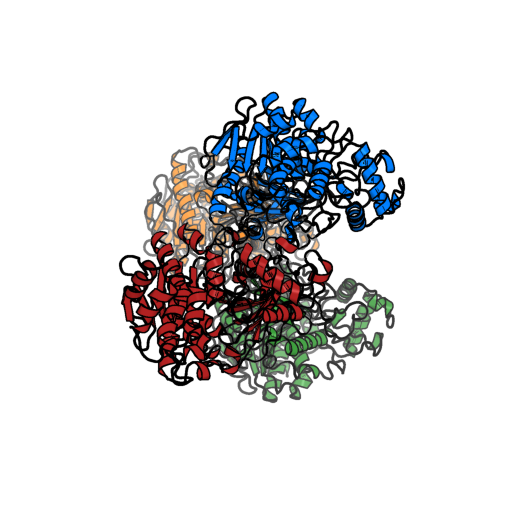 C 1
ATOM 9324 O O . LEU C 1 282 ? 91.995 -12.713 -35.421 1.00 83.80 275 LEU C O 1
ATOM 9329 N N . ARG C 1 283 ? 93.159 -11.491 -33.925 1.00 85.50 276 ARG C N 1
ATOM 9330 C CA . ARG C 1 283 ? 92.280 -11.800 -32.802 1.00 84.92 276 ARG C CA 1
ATOM 9331 C C . ARG C 1 283 ? 90.964 -11.032 -32.924 1.00 85.08 276 ARG C C 1
ATOM 9332 O O . ARG C 1 283 ? 89.920 -11.541 -32.509 1.00 80.61 276 ARG C O 1
ATOM 9334 N N . SER C 1 284 ? 91.028 -9.818 -33.503 1.00 85.69 277 SER C N 1
ATOM 9335 C CA . SER C 1 284 ? 89.875 -8.941 -33.630 1.00 91.56 277 SER C CA 1
ATOM 9336 C C . SER C 1 284 ? 88.843 -9.493 -34.620 1.00 98.54 277 SER C C 1
ATOM 9337 O O . SER C 1 284 ? 87.646 -9.291 -34.425 1.00 91.79 277 SER C O 1
ATOM 9340 N N . LEU C 1 285 ? 89.299 -10.147 -35.702 1.00 103.71 278 LEU C N 1
ATOM 9341 C CA . LEU C 1 285 ? 88.401 -10.549 -36.782 1.00 97.12 278 LEU C CA 1
ATOM 9342 C C . LEU C 1 285 ? 87.323 -11.489 -36.233 1.00 104.54 278 LEU C C 1
ATOM 9343 O O . LEU C 1 285 ? 87.633 -12.463 -35.540 1.00 114.75 278 LEU C O 1
ATOM 9348 N N . PRO C 1 286 ? 86.020 -11.253 -36.550 1.00 88.59 279 PRO C N 1
ATOM 9349 C CA . PRO C 1 286 ? 84.963 -12.192 -36.184 1.00 79.38 279 PRO C CA 1
ATOM 9350 C C . PRO C 1 286 ? 85.142 -13.521 -36.915 1.00 78.90 279 PRO C C 1
ATOM 9351 O O . PRO C 1 286 ? 85.701 -13.584 -38.017 1.00 72.72 279 PRO C O 1
ATOM 9355 N N . ALA C 1 287 ? 84.664 -14.586 -36.272 1.00 66.67 280 ALA C N 1
ATOM 9356 C CA . ALA C 1 287 ? 84.843 -15.941 -36.751 1.00 68.80 280 ALA C CA 1
ATOM 9357 C C . ALA C 1 287 ? 84.144 -16.125 -38.101 1.00 74.95 280 ALA C C 1
ATOM 9358 O O . ALA C 1 287 ? 84.636 -16.828 -38.988 1.00 85.39 280 ALA C O 1
ATOM 9360 N N . ARG C 1 288 ? 82.973 -15.492 -38.227 1.00 74.89 281 ARG C N 1
ATOM 9361 C CA . ARG C 1 288 ? 82.169 -15.572 -39.433 1.00 73.00 281 ARG C CA 1
ATOM 9362 C C . ARG C 1 288 ? 82.960 -15.004 -40.613 1.00 69.20 281 ARG C C 1
ATOM 9363 O O . ARG C 1 288 ? 82.870 -15.523 -41.727 1.00 68.23 281 ARG C O 1
ATOM 9371 N N . ALA C 1 289 ? 83.734 -13.937 -40.355 1.00 65.55 282 ALA C N 1
ATOM 9372 C CA . ALA C 1 289 ? 84.524 -13.284 -41.393 1.00 63.90 282 ALA C CA 1
ATOM 9373 C C . ALA C 1 289 ? 85.598 -14.233 -41.914 1.00 64.10 282 ALA C C 1
ATOM 9374 O O . ALA C 1 289 ? 85.904 -14.206 -43.108 1.00 52.67 282 ALA C O 1
ATOM 9376 N N . TRP C 1 290 ? 86.123 -15.110 -41.038 1.00 69.10 283 TRP C N 1
ATOM 9377 C CA . TRP C 1 290 ? 87.065 -16.138 -41.470 1.00 62.84 283 TRP C CA 1
ATOM 9378 C C . TRP C 1 290 ? 86.365 -17.083 -42.446 1.00 53.05 283 TRP C C 1
ATOM 9379 O O . TRP C 1 290 ? 86.905 -17.385 -43.495 1.00 57.38 283 TRP C O 1
ATOM 9390 N N . ALA C 1 291 ? 85.149 -17.523 -42.106 1.00 56.26 284 ALA C N 1
ATOM 9391 C CA . ALA C 1 291 ? 84.373 -18.388 -42.979 1.00 54.62 284 ALA C CA 1
ATOM 9392 C C . ALA C 1 291 ? 84.132 -17.719 -44.333 1.00 54.54 284 ALA C C 1
ATOM 9393 O O . ALA C 1 291 ? 84.259 -18.363 -45.376 1.00 53.35 284 ALA C O 1
ATOM 9395 N N . ASN C 1 292 ? 83.786 -16.420 -44.312 1.00 57.06 285 ASN C N 1
ATOM 9396 C CA . ASN C 1 292 ? 83.490 -15.696 -45.542 1.00 55.61 285 ASN C CA 1
ATOM 9397 C C . ASN C 1 292 ? 84.741 -15.549 -46.405 1.00 66.18 285 ASN C C 1
ATOM 9398 O O . ASN C 1 292 ? 84.634 -15.625 -47.621 1.00 73.98 285 ASN C O 1
ATOM 9403 N N . ALA C 1 293 ? 85.906 -15.337 -45.785 1.00 73.35 286 ALA C N 1
ATOM 9404 C CA . ALA C 1 293 ? 87.166 -15.182 -46.515 1.00 70.80 286 ALA C CA 1
ATOM 9405 C C . ALA C 1 293 ? 87.531 -16.465 -47.246 1.00 75.33 286 ALA C C 1
ATOM 9406 O O . ALA C 1 293 ? 88.064 -16.404 -48.358 1.00 79.18 286 ALA C O 1
ATOM 9408 N N . VAL C 1 294 ? 87.263 -17.618 -46.617 1.00 70.28 287 VAL C N 1
ATOM 9409 C CA . VAL C 1 294 ? 87.549 -18.894 -47.245 1.00 80.94 287 VAL C CA 1
ATOM 9410 C C . VAL C 1 294 ? 86.576 -19.098 -48.400 1.00 98.45 287 VAL C C 1
ATOM 9411 O O . VAL C 1 294 ? 86.996 -19.518 -49.472 1.00 119.81 287 VAL C O 1
ATOM 9415 N N . ALA C 1 295 ? 85.295 -18.758 -48.206 1.00 98.90 288 ALA C N 1
ATOM 9416 C CA . ALA C 1 295 ? 84.326 -18.846 -49.288 1.00 97.64 288 ALA C CA 1
ATOM 9417 C C . ALA C 1 295 ? 84.777 -17.977 -50.476 1.00 92.84 288 ALA C C 1
ATOM 9418 O O . ALA C 1 295 ? 84.703 -18.380 -51.644 1.00 93.60 288 ALA C O 1
ATOM 9420 N N . ALA C 1 296 ? 85.285 -16.783 -50.146 1.00 88.15 289 ALA C N 1
ATOM 9421 C CA . ALA C 1 296 ? 85.698 -15.768 -51.117 1.00 83.48 289 ALA C CA 1
ATOM 9422 C C . ALA C 1 296 ? 86.888 -16.262 -51.929 1.00 83.50 289 ALA C C 1
ATOM 9423 O O . ALA C 1 296 ? 87.118 -15.792 -53.041 1.00 72.63 289 ALA C O 1
ATOM 9425 N N . LEU C 1 297 ? 87.690 -17.166 -51.347 1.00 88.43 290 LEU C N 1
ATOM 9426 C CA . LEU C 1 297 ? 88.862 -17.668 -52.037 1.00 86.39 290 LEU C CA 1
ATOM 9427 C C . LEU C 1 297 ? 88.435 -18.471 -53.268 1.00 83.38 290 LEU C C 1
ATOM 9428 O O . LEU C 1 297 ? 89.158 -18.479 -54.264 1.00 76.86 290 LEU C O 1
ATOM 9433 N N . GLY C 1 298 ? 87.274 -19.116 -53.203 1.00 78.14 291 GLY C N 1
ATOM 9434 C CA . GLY C 1 298 ? 86.626 -19.613 -54.405 1.00 85.70 291 GLY C CA 1
ATOM 9435 C C . GLY C 1 298 ? 86.204 -21.062 -54.251 1.00 93.45 291 GLY C C 1
ATOM 9436 O O . GLY C 1 298 ? 86.298 -21.648 -53.171 1.00 91.61 291 GLY C O 1
ATOM 9437 N N . PRO C 1 299 ? 85.720 -21.700 -55.342 1.00 100.82 292 PRO C N 1
ATOM 9438 C CA . PRO C 1 299 ? 85.226 -23.078 -55.285 1.00 101.68 292 PRO C CA 1
ATOM 9439 C C . PRO C 1 299 ? 86.329 -24.106 -55.025 1.00 103.49 292 PRO C C 1
ATOM 9440 O O . PRO C 1 299 ? 87.502 -23.853 -55.303 1.00 89.63 292 PRO C O 1
ATOM 9444 N N . GLY C 1 300 ? 85.924 -25.268 -54.489 1.00 99.91 293 GLY C N 1
ATOM 9445 C CA . GLY C 1 300 ? 86.852 -26.248 -53.951 1.00 90.88 293 GLY C CA 1
ATOM 9446 C C . GLY C 1 300 ? 87.208 -25.946 -52.491 1.00 88.43 293 GLY C C 1
ATOM 9447 O O . GLY C 1 300 ? 86.666 -25.033 -51.868 1.00 76.34 293 GLY C O 1
ATOM 9448 N N . LEU C 1 301 ? 88.147 -26.726 -51.957 1.00 82.69 294 LEU C N 1
ATOM 9449 C CA . LEU C 1 301 ? 88.485 -26.686 -50.543 1.00 72.73 294 LEU C CA 1
ATOM 9450 C C . LEU C 1 301 ? 89.936 -26.242 -50.359 1.00 73.26 294 LEU C C 1
ATOM 9451 O O . LEU C 1 301 ? 90.849 -27.012 -50.654 1.00 69.97 294 LEU C O 1
ATOM 9453 N N . PRO C 1 302 ? 90.177 -24.990 -49.876 1.00 66.66 295 PRO C N 1
ATOM 9454 C CA . PRO C 1 302 ? 91.538 -24.465 -49.750 1.00 65.27 295 PRO C CA 1
ATOM 9455 C C . PRO C 1 302 ? 92.331 -25.042 -48.573 1.00 64.02 295 PRO C C 1
ATOM 9456 O O . PRO C 1 302 ? 93.535 -24.820 -48.476 1.00 63.42 295 PRO C O 1
ATOM 9460 N N . LEU C 1 303 ? 91.618 -25.603 -47.590 1.00 61.89 296 LEU C N 1
ATOM 9461 C CA . LEU C 1 303 ? 92.180 -25.930 -46.293 1.00 73.22 296 LEU C CA 1
ATOM 9462 C C . LEU C 1 303 ? 92.207 -27.441 -46.100 1.00 69.24 296 LEU C C 1
ATOM 9463 O O . LEU C 1 303 ? 91.399 -28.200 -46.648 1.00 61.89 296 LEU C O 1
ATOM 9468 N N . GLY C 1 304 ? 93.193 -27.852 -45.319 1.00 59.89 297 GLY C N 1
ATOM 9469 C CA . GLY C 1 304 ? 93.453 -29.249 -45.079 1.00 58.10 297 GLY C CA 1
ATOM 9470 C C . GLY C 1 304 ? 94.674 -29.396 -44.186 1.00 53.03 297 GLY C C 1
ATOM 9471 O O . GLY C 1 304 ? 95.383 -28.421 -43.937 1.00 71.77 297 GLY C O 1
ATOM 9472 N N . PRO C 1 305 ? 94.949 -30.610 -43.694 1.00 41.01 298 PRO C N 1
ATOM 9473 C CA . PRO C 1 305 ? 96.132 -30.872 -42.906 1.00 46.68 298 PRO C CA 1
ATOM 9474 C C . PRO C 1 305 ? 97.375 -30.543 -43.726 1.00 51.17 298 PRO C C 1
ATOM 9475 O O . PRO C 1 305 ? 97.389 -30.699 -44.949 1.00 42.39 298 PRO C O 1
ATOM 9479 N N . VAL C 1 306 ? 98.413 -30.080 -43.030 1.00 54.95 299 VAL C N 1
ATOM 9480 C CA . VAL C 1 306 ? 99.635 -29.603 -43.645 1.00 54.47 299 VAL C CA 1
ATOM 9481 C C . VAL C 1 306 ? 100.802 -30.452 -43.157 1.00 55.25 299 VAL C C 1
ATOM 9482 O O . VAL C 1 306 ? 100.935 -30.726 -41.957 1.00 52.83 299 VAL C O 1
ATOM 9486 N N . VAL C 1 307 ? 101.675 -30.848 -44.086 1.00 53.95 300 VAL C N 1
ATOM 9487 C CA . VAL C 1 307 ? 102.961 -31.422 -43.724 1.00 51.65 300 VAL C CA 1
ATOM 9488 C C . VAL C 1 307 ? 103.838 -30.264 -43.265 1.00 63.42 300 VAL C C 1
ATOM 9489 O O . VAL C 1 307 ? 104.620 -29.724 -44.044 1.00 70.38 300 VAL C O 1
ATOM 9493 N N . ASP C 1 308 ? 103.678 -29.884 -41.988 1.00 62.26 301 ASP C N 1
ATOM 9494 C CA . ASP C 1 308 ? 104.300 -28.693 -41.445 1.00 55.17 301 ASP C CA 1
ATOM 9495 C C . ASP C 1 308 ? 105.687 -29.018 -40.891 1.00 49.96 301 ASP C C 1
ATOM 9496 O O . ASP C 1 308 ? 106.417 -28.117 -40.524 1.00 58.69 301 ASP C O 1
ATOM 9501 N N . GLY C 1 309 ? 106.001 -30.311 -40.759 1.00 53.21 302 GLY C N 1
ATOM 9502 C CA . GLY C 1 309 ? 107.272 -30.745 -40.205 1.00 55.87 302 GLY C CA 1
ATOM 9503 C C . GLY C 1 309 ? 107.258 -30.896 -38.678 1.00 56.85 302 GLY C C 1
ATOM 9504 O O . GLY C 1 309 ? 108.231 -31.381 -38.133 1.00 58.12 302 GLY C O 1
ATOM 9505 N N . THR C 1 310 ? 106.168 -30.487 -37.988 1.00 53.91 303 THR C N 1
ATOM 9506 C CA . THR C 1 310 ? 106.040 -30.664 -36.546 1.00 47.37 303 THR C CA 1
ATOM 9507 C C . THR C 1 310 ? 104.898 -31.630 -36.212 1.00 45.67 303 THR C C 1
ATOM 9508 O O . THR C 1 310 ? 105.141 -32.774 -35.862 1.00 37.55 303 THR C O 1
ATOM 9512 N N . VAL C 1 311 ? 103.656 -31.163 -36.284 1.00 46.03 304 VAL C N 1
ATOM 9513 C CA . VAL C 1 311 ? 102.519 -32.029 -36.034 1.00 45.78 304 VAL C CA 1
ATOM 9514 C C . VAL C 1 311 ? 102.550 -33.159 -37.068 1.00 43.63 304 VAL C C 1
ATOM 9515 O O . VAL C 1 311 ? 102.328 -34.317 -36.741 1.00 35.50 304 VAL C O 1
ATOM 9519 N N . LEU C 1 312 ? 102.821 -32.777 -38.323 1.00 51.60 305 LEU C N 1
ATOM 9520 C CA . LEU C 1 312 ? 103.003 -33.737 -39.383 1.00 56.43 305 LEU C CA 1
ATOM 9521 C C . LEU C 1 312 ? 104.413 -33.580 -39.946 1.00 56.40 305 LEU C C 1
ATOM 9522 O O . LEU C 1 312 ? 104.669 -32.729 -40.785 1.00 67.30 305 LEU C O 1
ATOM 9527 N N . PRO C 1 313 ? 105.373 -34.417 -39.501 1.00 44.49 306 PRO C N 1
ATOM 9528 C CA . PRO C 1 313 ? 106.737 -34.355 -40.017 1.00 51.80 306 PRO C CA 1
ATOM 9529 C C . PRO C 1 313 ? 106.830 -34.827 -41.467 1.00 55.33 306 PRO C C 1
ATOM 9530 O O . PRO C 1 313 ? 107.647 -34.289 -42.194 1.00 67.47 306 PRO C O 1
ATOM 9534 N N . GLU C 1 314 ? 105.997 -35.799 -41.871 1.00 58.40 307 GLU C N 1
ATOM 9535 C CA . GLU C 1 314 ? 106.120 -36.398 -43.190 1.00 52.98 307 GLU C CA 1
ATOM 9536 C C . GLU C 1 314 ? 104.739 -36.582 -43.811 1.00 60.00 307 GLU C C 1
ATOM 9537 O O . GLU C 1 314 ? 103.731 -36.522 -43.104 1.00 61.39 307 GLU C O 1
ATOM 9543 N N . HIS C 1 315 ? 104.728 -36.841 -45.123 1.00 47.68 308 HIS C N 1
ATOM 9544 C CA . HIS C 1 315 ? 103.501 -37.138 -45.829 1.00 45.35 308 HIS C CA 1
ATOM 9545 C C . HIS C 1 315 ? 102.932 -38.449 -45.302 1.00 41.64 308 HIS C C 1
ATOM 9546 O O . HIS C 1 315 ? 103.664 -39.415 -45.114 1.00 40.37 308 HIS C O 1
ATOM 9553 N N . PRO C 1 316 ? 101.603 -38.523 -45.030 1.00 46.00 309 PRO C N 1
ATOM 9554 C CA . PRO C 1 316 ? 100.999 -39.736 -44.472 1.00 52.41 309 PRO C CA 1
ATOM 9555 C C . PRO C 1 316 ? 101.256 -41.039 -45.220 1.00 49.04 309 PRO C C 1
ATOM 9556 O O . PRO C 1 316 ? 101.357 -42.112 -44.602 1.00 50.51 309 PRO C O 1
ATOM 9560 N N . MET C 1 317 ? 101.297 -40.947 -46.552 1.00 44.71 310 MET C N 1
ATOM 9561 C CA . MET C 1 317 ? 101.508 -42.115 -47.397 1.00 49.43 310 MET C CA 1
ATOM 9562 C C . MET C 1 317 ? 102.960 -42.601 -47.249 1.00 43.98 310 MET C C 1
ATOM 9563 O O . MET C 1 317 ? 103.211 -43.800 -47.215 1.00 46.40 310 MET C O 1
ATOM 9568 N N . ALA C 1 318 ? 103.892 -41.649 -47.085 1.00 38.22 311 ALA C N 1
ATOM 9569 C CA . ALA C 1 318 ? 105.288 -41.964 -46.796 1.00 41.62 311 ALA C CA 1
ATOM 9570 C C . ALA C 1 318 ? 105.385 -42.715 -45.470 1.00 41.99 311 ALA C C 1
ATOM 9571 O O . ALA C 1 318 ? 106.084 -43.706 -45.381 1.00 51.89 311 ALA C O 1
ATOM 9573 N N . ALA C 1 319 ? 104.621 -42.263 -44.447 1.00 45.59 312 ALA C N 1
ATOM 9574 C CA . ALA C 1 319 ? 104.671 -42.868 -43.128 1.00 41.66 312 ALA C CA 1
ATOM 9575 C C . ALA C 1 319 ? 104.161 -44.302 -43.171 1.00 51.02 312 ALA C C 1
ATOM 9576 O O . ALA C 1 319 ? 104.754 -45.180 -42.549 1.00 64.14 312 ALA C O 1
ATOM 9578 N N . LEU C 1 320 ? 103.085 -44.530 -43.933 1.00 49.22 313 LEU C N 1
ATOM 9579 C CA . LEU C 1 320 ? 102.509 -45.859 -44.079 1.00 59.37 313 LEU C CA 1
ATOM 9580 C C . LEU C 1 320 ? 103.536 -46.819 -44.678 1.00 69.99 313 LEU C C 1
ATOM 9581 O O . LEU C 1 320 ? 103.703 -47.954 -44.203 1.00 55.45 313 LEU C O 1
ATOM 9586 N N . ALA C 1 321 ? 104.180 -46.353 -45.759 1.00 80.00 314 ALA C N 1
ATOM 9587 C CA . ALA C 1 321 ? 105.152 -47.150 -46.486 1.00 82.05 314 ALA C CA 1
ATOM 9588 C C . ALA C 1 321 ? 106.281 -47.548 -45.550 1.00 72.88 314 ALA C C 1
ATOM 9589 O O . ALA C 1 321 ? 106.762 -48.665 -45.645 1.00 68.59 314 ALA C O 1
ATOM 9591 N N . ARG C 1 322 ? 106.647 -46.639 -44.633 1.00 69.71 315 ARG C N 1
ATOM 9592 C CA . ARG C 1 322 ? 107.747 -46.853 -43.700 1.00 58.11 315 ARG C CA 1
ATOM 9593 C C . ARG C 1 322 ? 107.399 -47.883 -42.630 1.00 56.82 315 ARG C C 1
ATOM 9594 O O . ARG C 1 322 ? 108.294 -48.380 -41.927 1.00 37.17 315 ARG C O 1
ATOM 9602 N N . GLY C 1 323 ? 106.094 -48.139 -42.432 1.00 46.82 316 GLY C N 1
ATOM 9603 C CA . GLY C 1 323 ? 105.645 -49.097 -41.437 1.00 53.82 316 GLY C CA 1
ATOM 9604 C C . GLY C 1 323 ? 105.239 -48.418 -40.136 1.00 48.18 316 GLY C C 1
ATOM 9605 O O . GLY C 1 323 ? 105.159 -49.090 -39.116 1.00 44.65 316 GLY C O 1
ATOM 9606 N N . ALA C 1 324 ? 104.933 -47.101 -40.189 1.00 52.45 317 ALA C N 1
ATOM 9607 C CA . ALA C 1 324 ? 104.519 -46.368 -39.012 1.00 56.20 317 ALA C CA 1
ATOM 9608 C C . ALA C 1 324 ? 103.183 -46.894 -38.478 1.00 54.41 317 ALA C C 1
ATOM 9609 O O . ALA C 1 324 ? 102.950 -46.816 -37.276 1.00 58.69 317 ALA C O 1
ATOM 9611 N N . ALA C 1 325 ? 102.359 -47.489 -39.355 1.00 46.57 318 ALA C N 1
ATOM 9612 C CA . ALA C 1 325 ? 101.055 -48.013 -38.967 1.00 48.60 318 ALA C CA 1
ATOM 9613 C C . ALA C 1 325 ? 101.045 -49.537 -38.992 1.00 57.39 318 ALA C C 1
ATOM 9614 O O . ALA C 1 325 ? 99.980 -50.159 -38.967 1.00 62.66 318 ALA C O 1
ATOM 9616 N N . ARG C 1 326 ? 102.235 -50.147 -38.938 1.00 50.72 319 ARG C N 1
ATOM 9617 C CA . ARG C 1 326 ? 102.311 -51.597 -38.973 1.00 62.47 319 ARG C CA 1
ATOM 9618 C C . ARG C 1 326 ? 101.647 -52.193 -37.718 1.00 47.97 319 ARG C C 1
ATOM 9619 O O . ARG C 1 326 ? 101.215 -53.342 -37.745 1.00 48.95 319 ARG C O 1
ATOM 9627 N N . ASP C 1 327 ? 101.591 -51.400 -36.641 1.00 44.57 320 ASP C N 1
ATOM 9628 C CA . ASP C 1 327 ? 100.935 -51.804 -35.404 1.00 48.25 320 ASP C CA 1
ATOM 9629 C C . ASP C 1 327 ? 99.398 -51.756 -35.517 1.00 50.17 320 ASP C C 1
ATOM 9630 O O . ASP C 1 327 ? 98.717 -52.512 -34.817 1.00 44.66 320 ASP C O 1
ATOM 9635 N N . VAL C 1 328 ? 98.859 -50.866 -36.362 1.00 52.88 321 VAL C N 1
ATOM 9636 C CA . VAL C 1 328 ? 97.420 -50.611 -36.328 1.00 47.58 321 VAL C CA 1
ATOM 9637 C C . VAL C 1 328 ? 96.732 -51.454 -37.390 1.00 49.08 321 VAL C C 1
ATOM 9638 O O . VAL C 1 328 ? 97.179 -51.491 -38.526 1.00 48.10 321 VAL C O 1
ATOM 9642 N N . ALA C 1 329 ? 95.622 -52.099 -37.015 1.00 54.95 322 ALA C N 1
ATOM 9643 C CA . ALA C 1 329 ? 94.735 -52.802 -37.944 1.00 50.99 322 ALA C CA 1
ATOM 9644 C C . ALA C 1 329 ? 93.809 -51.818 -38.674 1.00 43.65 322 ALA C C 1
ATOM 9645 O O . ALA C 1 329 ? 93.295 -50.882 -38.070 1.00 50.32 322 ALA C O 1
ATOM 9647 N N . VAL C 1 330 ? 93.591 -52.058 -39.964 1.00 40.67 323 VAL C N 1
ATOM 9648 C CA . VAL C 1 330 ? 92.918 -51.106 -40.842 1.00 45.03 323 VAL C CA 1
ATOM 9649 C C . VAL C 1 330 ? 91.781 -51.790 -41.593 1.00 40.60 323 VAL C C 1
ATOM 9650 O O . VAL C 1 330 ? 91.952 -52.895 -42.106 1.00 36.07 323 VAL C O 1
ATOM 9654 N N . LEU C 1 331 ? 90.594 -51.153 -41.571 1.00 46.98 324 LEU C N 1
ATOM 9655 C CA . LEU C 1 331 ? 89.518 -51.377 -42.526 1.00 42.40 324 LEU C CA 1
ATOM 9656 C C . LEU C 1 331 ? 89.366 -50.156 -43.436 1.00 37.71 324 LEU C C 1
ATOM 9657 O O . LEU C 1 331 ? 89.162 -49.034 -42.960 1.00 33.55 324 LEU C O 1
ATOM 9662 N N . VAL C 1 332 ? 89.469 -50.367 -44.748 1.00 46.56 325 VAL C N 1
ATOM 9663 C CA . VAL C 1 332 ? 89.522 -49.263 -45.694 1.00 38.35 325 VAL C CA 1
ATOM 9664 C C . VAL C 1 332 ? 88.615 -49.595 -46.882 1.00 39.95 325 VAL C C 1
ATOM 9665 O O . VAL C 1 332 ? 88.582 -50.731 -47.359 1.00 40.12 325 VAL C O 1
ATOM 9669 N N . GLY C 1 333 ? 87.894 -48.583 -47.399 1.00 45.52 326 GLY C N 1
ATOM 9670 C CA . GLY C 1 333 ? 87.004 -48.830 -48.520 1.00 45.28 326 GLY C CA 1
ATOM 9671 C C . GLY C 1 333 ? 86.435 -47.553 -49.121 1.00 36.74 326 GLY C C 1
ATOM 9672 O O . GLY C 1 333 ? 86.730 -46.444 -48.687 1.00 42.49 326 GLY C O 1
ATOM 9673 N N . VAL C 1 334 ? 85.594 -47.772 -50.141 1.00 35.93 327 VAL C N 1
ATOM 9674 C CA . VAL C 1 334 ? 85.064 -46.749 -51.030 1.00 35.96 327 VAL C CA 1
ATOM 9675 C C . VAL C 1 334 ? 83.669 -47.187 -51.462 1.00 37.12 327 VAL C C 1
ATOM 9676 O O . VAL C 1 334 ? 83.326 -48.349 -51.362 1.00 39.52 327 VAL C O 1
ATOM 9680 N N . ASN C 1 335 ? 82.849 -46.224 -51.876 1.00 32.58 328 ASN C N 1
ATOM 9681 C CA . ASN C 1 335 ? 81.573 -46.519 -52.487 1.00 37.07 328 ASN C CA 1
ATOM 9682 C C . ASN C 1 335 ? 81.802 -46.704 -53.987 1.00 38.80 328 ASN C C 1
ATOM 9683 O O . ASN C 1 335 ? 82.710 -46.085 -54.546 1.00 33.73 328 ASN C O 1
ATOM 9688 N N . LYS C 1 336 ? 80.955 -47.509 -54.634 1.00 32.18 329 LYS C N 1
ATOM 9689 C CA . LYS C 1 336 ? 81.130 -47.851 -56.051 1.00 41.22 329 LYS C CA 1
ATOM 9690 C C . LYS C 1 336 ? 81.027 -46.625 -56.963 1.00 36.06 329 LYS C C 1
ATOM 9691 O O . LYS C 1 336 ? 81.730 -46.566 -57.954 1.00 40.94 329 LYS C O 1
ATOM 9697 N N . ASP C 1 337 ? 80.158 -45.642 -56.655 1.00 32.08 330 ASP C N 1
ATOM 9698 C CA . ASP C 1 337 ? 80.019 -44.500 -57.528 1.00 35.26 330 ASP C CA 1
ATOM 9699 C C . ASP C 1 337 ? 80.267 -43.199 -56.772 1.00 31.47 330 ASP C C 1
ATOM 9700 O O . ASP C 1 337 ? 79.448 -42.297 -56.831 1.00 29.53 330 ASP C O 1
ATOM 9705 N N . GLU C 1 338 ? 81.462 -43.059 -56.207 1.00 31.00 331 GLU C N 1
ATOM 9706 C CA . GLU C 1 338 ? 81.781 -41.963 -55.298 1.00 30.26 331 GLU C CA 1
ATOM 9707 C C . GLU C 1 338 ? 81.496 -40.602 -55.867 1.00 29.09 331 GLU C C 1
ATOM 9708 O O . GLU C 1 338 ? 80.827 -39.791 -55.212 1.00 34.17 331 GLU C O 1
ATOM 9714 N N . TYR C 1 339 ? 82.027 -40.322 -57.073 1.00 34.82 332 TYR C N 1
ATOM 9715 C CA . TYR C 1 339 ? 82.047 -38.934 -57.517 1.00 33.72 332 TYR C CA 1
ATOM 9716 C C . TYR C 1 339 ? 80.643 -38.465 -57.944 1.00 30.61 332 TYR C C 1
ATOM 9717 O O . TYR C 1 339 ? 80.440 -37.253 -58.116 1.00 42.68 332 TYR C O 1
ATOM 9726 N N . ASN C 1 340 ? 79.715 -39.403 -58.146 1.00 36.38 333 ASN C N 1
ATOM 9727 C CA . ASN C 1 340 ? 78.370 -39.091 -58.642 1.00 33.51 333 ASN C CA 1
ATOM 9728 C C . ASN C 1 340 ? 77.656 -38.079 -57.761 1.00 31.16 333 ASN C C 1
ATOM 9729 O O . ASN C 1 340 ? 76.822 -37.341 -58.250 1.00 41.82 333 ASN C O 1
ATOM 9734 N N . LEU C 1 341 ? 78.003 -38.023 -56.474 1.00 34.06 334 LEU C N 1
ATOM 9735 C CA . LEU C 1 341 ? 77.407 -37.038 -55.582 1.00 38.07 334 LEU C CA 1
ATOM 9736 C C . LEU C 1 341 ? 77.573 -35.643 -56.168 1.00 42.29 334 LEU C C 1
ATOM 9737 O O . LEU C 1 341 ? 76.662 -34.804 -56.050 1.00 38.11 334 LEU C O 1
ATOM 9742 N N . PHE C 1 342 ? 78.748 -35.392 -56.750 1.00 40.59 335 PHE C N 1
ATOM 9743 C CA . PHE C 1 342 ? 79.102 -34.050 -57.189 1.00 51.47 335 PHE C CA 1
ATOM 9744 C C . PHE C 1 342 ? 78.260 -33.616 -58.384 1.00 50.61 335 PHE C C 1
ATOM 9745 O O . PHE C 1 342 ? 78.175 -32.418 -58.658 1.00 42.25 335 PHE C O 1
ATOM 9753 N N . ALA C 1 343 ? 77.621 -34.575 -59.069 1.00 48.04 336 ALA C N 1
ATOM 9754 C CA . ALA C 1 343 ? 76.650 -34.259 -60.106 1.00 47.10 336 ALA C CA 1
ATOM 9755 C C . ALA C 1 343 ? 75.554 -33.312 -59.591 1.00 60.48 336 ALA C C 1
ATOM 9756 O O . ALA C 1 343 ? 75.036 -32.490 -60.343 1.00 56.43 336 ALA C O 1
ATOM 9758 N N . LEU C 1 344 ? 75.199 -33.393 -58.308 1.00 58.77 337 LEU C N 1
ATOM 9759 C CA . LEU C 1 344 ? 74.182 -32.489 -57.786 1.00 55.67 337 LEU C CA 1
ATOM 9760 C C . LEU C 1 344 ? 74.640 -31.035 -57.916 1.00 71.22 337 LEU C C 1
ATOM 9761 O O . LEU C 1 344 ? 73.834 -30.171 -58.219 1.00 78.81 337 LEU C O 1
ATOM 9766 N N . GLN C 1 345 ? 75.930 -30.781 -57.763 1.00 68.87 338 GLN C N 1
ATOM 9767 C CA . GLN C 1 345 ? 76.461 -29.437 -57.958 1.00 64.43 338 GLN C CA 1
ATOM 9768 C C . GLN C 1 345 ? 76.624 -29.166 -59.463 1.00 62.89 338 GLN C C 1
ATOM 9769 O O . GLN C 1 345 ? 76.430 -28.043 -59.923 1.00 64.79 338 GLN C O 1
ATOM 9775 N N . ASP C 1 346 ? 77.016 -30.184 -60.230 1.00 58.47 339 ASP C N 1
ATOM 9776 C CA . ASP C 1 346 ? 77.417 -29.993 -61.618 1.00 68.55 339 ASP C CA 1
ATOM 9777 C C . ASP C 1 346 ? 76.701 -30.992 -62.537 1.00 55.99 339 ASP C C 1
ATOM 9778 O O . ASP C 1 346 ? 77.022 -32.174 -62.564 1.00 61.18 339 ASP C O 1
ATOM 9783 N N . PRO C 1 347 ? 75.751 -30.529 -63.365 1.00 54.26 340 PRO C N 1
ATOM 9784 C CA . PRO C 1 347 ? 75.032 -31.402 -64.296 1.00 51.09 340 PRO C CA 1
ATOM 9785 C C . PRO C 1 347 ? 75.812 -31.979 -65.481 1.00 54.58 340 PRO C C 1
ATOM 9786 O O . PRO C 1 347 ? 75.312 -32.881 -66.134 1.00 59.04 340 PRO C O 1
ATOM 9790 N N . ALA C 1 348 ? 77.018 -31.455 -65.766 1.00 59.01 341 ALA C N 1
ATOM 9791 C CA . ALA C 1 348 ? 77.782 -31.932 -66.921 1.00 49.91 341 ALA C CA 1
ATOM 9792 C C . ALA C 1 348 ? 78.062 -33.427 -66.785 1.00 46.22 341 ALA C C 1
ATOM 9793 O O . ALA C 1 348 ? 78.146 -34.135 -67.790 1.00 53.31 341 ALA C O 1
ATOM 9795 N N . TRP C 1 349 ? 78.190 -33.922 -65.548 1.00 38.74 342 TRP C N 1
ATOM 9796 C CA . TRP C 1 349 ? 78.437 -35.342 -65.343 1.00 42.04 342 TRP C CA 1
ATOM 9797 C C . TRP C 1 349 ? 77.307 -36.192 -65.904 1.00 47.27 342 TRP C C 1
ATOM 9798 O O . TRP C 1 349 ? 77.537 -37.332 -66.315 1.00 56.91 342 TRP C O 1
ATOM 9809 N N . LEU C 1 350 ? 76.112 -35.613 -66.001 1.00 61.65 343 LEU C N 1
ATOM 9810 C CA . LEU C 1 350 ? 74.968 -36.318 -66.592 1.00 62.12 343 LEU C CA 1
ATOM 9811 C C . LEU C 1 350 ? 75.065 -36.223 -68.116 1.00 62.59 343 LEU C C 1
ATOM 9812 O O . LEU C 1 350 ? 74.576 -37.084 -68.847 1.00 67.15 343 LEU C O 1
ATOM 9817 N N . GLY C 1 351 ? 75.766 -35.188 -68.580 1.00 55.43 344 GLY C N 1
ATOM 9818 C CA . GLY C 1 351 ? 75.746 -34.816 -69.979 1.00 57.96 344 GLY C CA 1
ATOM 9819 C C . GLY C 1 351 ? 76.857 -35.496 -70.773 1.00 65.30 344 GLY C C 1
ATOM 9820 O O . GLY C 1 351 ? 77.655 -36.243 -70.228 1.00 71.85 344 GLY C O 1
ATOM 9821 N N . ASP C 1 352 ? 76.927 -35.146 -72.058 1.00 70.33 345 ASP C N 1
ATOM 9822 C CA . ASP C 1 352 ? 77.888 -35.710 -72.992 1.00 68.59 345 ASP C CA 1
ATOM 9823 C C . ASP C 1 352 ? 78.834 -34.640 -73.527 1.00 77.93 345 ASP C C 1
ATOM 9824 O O . ASP C 1 352 ? 79.536 -34.929 -74.492 1.00 88.16 345 ASP C O 1
ATOM 9829 N N . ASP C 1 353 ? 78.856 -33.423 -72.939 1.00 76.17 346 ASP C N 1
ATOM 9830 C CA . ASP C 1 353 ? 79.685 -32.346 -73.476 1.00 71.59 346 ASP C CA 1
ATOM 9831 C C . ASP C 1 353 ? 81.163 -32.602 -73.182 1.00 77.14 346 ASP C C 1
ATOM 9832 O O . ASP C 1 353 ? 81.586 -32.599 -72.020 1.00 72.64 346 ASP C O 1
ATOM 9837 N N . GLU C 1 354 ? 81.966 -32.728 -74.248 1.00 70.38 347 GLU C N 1
ATOM 9838 C CA . GLU C 1 354 ? 83.310 -33.266 -74.140 1.00 68.39 347 GLU C CA 1
ATOM 9839 C C . GLU C 1 354 ? 84.219 -32.223 -73.497 1.00 68.74 347 GLU C C 1
ATOM 9840 O O . GLU C 1 354 ? 85.033 -32.571 -72.645 1.00 55.00 347 GLU C O 1
ATOM 9846 N N . ALA C 1 355 ? 84.038 -30.948 -73.888 1.00 67.76 348 ALA C N 1
ATOM 9847 C CA . ALA C 1 355 ? 84.971 -29.901 -73.526 1.00 70.87 348 ALA C CA 1
ATOM 9848 C C . ALA C 1 355 ? 84.957 -29.706 -72.016 1.00 66.95 348 ALA C C 1
ATOM 9849 O O . ALA C 1 355 ? 86.010 -29.600 -71.402 1.00 68.68 348 ALA C O 1
ATOM 9851 N N . ALA C 1 356 ? 83.747 -29.664 -71.441 1.00 62.11 349 ALA C N 1
ATOM 9852 C CA . ALA C 1 356 ? 83.598 -29.412 -70.016 1.00 61.89 349 ALA C CA 1
ATOM 9853 C C . ALA C 1 356 ? 84.108 -30.625 -69.235 1.00 53.68 349 ALA C C 1
ATOM 9854 O O . ALA C 1 356 ? 84.760 -30.483 -68.224 1.00 45.82 349 ALA C O 1
ATOM 9856 N N . LEU C 1 357 ? 83.796 -31.826 -69.734 1.00 56.40 350 LEU C N 1
ATOM 9857 C CA . LEU C 1 357 ? 84.186 -33.048 -69.050 1.00 54.02 350 LEU C CA 1
ATOM 9858 C C . LEU C 1 357 ? 85.712 -33.174 -69.087 1.00 57.82 350 LEU C C 1
ATOM 9859 O O . LEU C 1 357 ? 86.323 -33.477 -68.079 1.00 61.26 350 LEU C O 1
ATOM 9864 N N . ARG C 1 358 ? 86.326 -32.878 -70.229 1.00 59.13 351 ARG C N 1
ATOM 9865 C CA . ARG C 1 358 ? 87.791 -32.936 -70.359 1.00 61.42 351 ARG C CA 1
ATOM 9866 C C . ARG C 1 358 ? 88.450 -31.967 -69.381 1.00 60.19 351 ARG C C 1
ATOM 9867 O O . ARG C 1 358 ? 89.421 -32.284 -68.702 1.00 81.00 351 ARG C O 1
ATOM 9875 N N . GLN C 1 359 ? 87.874 -30.776 -69.284 1.00 59.79 352 GLN C N 1
ATOM 9876 C CA . GLN C 1 359 ? 88.400 -29.751 -68.413 1.00 53.93 352 GLN C CA 1
ATOM 9877 C C . GLN C 1 359 ? 88.377 -30.239 -66.972 1.00 54.99 352 GLN C C 1
ATOM 9878 O O . GLN C 1 359 ? 89.356 -30.044 -66.254 1.00 50.63 352 GLN C O 1
ATOM 9884 N N . ARG C 1 360 ? 87.254 -30.837 -66.551 1.00 44.09 353 ARG C N 1
ATOM 9885 C CA . ARG C 1 360 ? 87.106 -31.325 -65.179 1.00 56.34 353 ARG C CA 1
ATOM 9886 C C . ARG C 1 360 ? 88.129 -32.426 -64.870 1.00 56.29 353 ARG C C 1
ATOM 9887 O O . ARG C 1 360 ? 88.719 -32.443 -63.787 1.00 71.83 353 ARG C O 1
ATOM 9895 N N . VAL C 1 361 ? 88.305 -33.354 -65.817 1.00 46.72 354 VAL C N 1
ATOM 9896 C CA . VAL C 1 361 ? 89.277 -34.419 -65.668 1.00 46.08 354 VAL C CA 1
ATOM 9897 C C . VAL C 1 361 ? 90.675 -33.810 -65.594 1.00 52.07 354 VAL C C 1
ATOM 9898 O O . VAL C 1 361 ? 91.457 -34.205 -64.762 1.00 57.98 354 VAL C O 1
ATOM 9902 N N . GLU C 1 362 ? 90.968 -32.852 -66.478 1.00 61.84 355 GLU C N 1
ATOM 9903 C CA . GLU C 1 362 ? 92.278 -32.225 -66.552 1.00 59.52 355 GLU C CA 1
ATOM 9904 C C . GLU C 1 362 ? 92.623 -31.534 -65.227 1.00 55.08 355 GLU C C 1
ATOM 9905 O O . GLU C 1 362 ? 93.756 -31.631 -64.773 1.00 46.65 355 GLU C O 1
ATOM 9911 N N . ALA C 1 363 ? 91.638 -30.860 -64.608 1.00 59.06 356 ALA C N 1
ATOM 9912 C CA . ALA C 1 363 ? 91.809 -30.249 -63.290 1.00 72.54 356 ALA C CA 1
ATOM 9913 C C . ALA C 1 363 ? 92.367 -31.252 -62.282 1.00 79.64 356 ALA C C 1
ATOM 9914 O O . ALA C 1 363 ? 93.223 -30.913 -61.475 1.00 89.57 356 ALA C O 1
ATOM 9916 N N . VAL C 1 364 ? 91.873 -32.487 -62.323 1.00 83.22 357 VAL C N 1
ATOM 9917 C CA . VAL C 1 364 ? 92.266 -33.473 -61.338 1.00 89.82 357 VAL C CA 1
ATOM 9918 C C . VAL C 1 364 ? 93.566 -34.173 -61.749 1.00 90.13 357 VAL C C 1
ATOM 9919 O O . VAL C 1 364 ? 94.431 -34.358 -60.919 1.00 86.27 357 VAL C O 1
ATOM 9923 N N . VAL C 1 365 ? 93.704 -34.572 -63.022 1.00 88.50 358 VAL C N 1
ATOM 9924 C CA . VAL C 1 365 ? 94.723 -35.538 -63.440 1.00 79.10 358 VAL C CA 1
ATOM 9925 C C . VAL C 1 365 ? 95.720 -34.913 -64.428 1.00 85.12 358 VAL C C 1
ATOM 9926 O O . VAL C 1 365 ? 96.595 -35.631 -64.938 1.00 63.30 358 VAL C O 1
ATOM 9930 N N . GLY C 1 366 ? 95.557 -33.624 -64.768 1.00 82.80 359 GLY C N 1
ATOM 9931 C CA . GLY C 1 366 ? 96.539 -32.911 -65.573 1.00 81.04 359 GLY C CA 1
ATOM 9932 C C . GLY C 1 366 ? 96.889 -33.623 -66.888 1.00 81.02 359 GLY C C 1
ATOM 9933 O O . GLY C 1 366 ? 96.010 -33.849 -67.707 1.00 69.73 359 GLY C O 1
ATOM 9934 N N . PRO C 1 367 ? 98.182 -33.951 -67.155 1.00 86.66 360 PRO C N 1
ATOM 9935 C CA . PRO C 1 367 ? 98.596 -34.518 -68.452 1.00 87.34 360 PRO C CA 1
ATOM 9936 C C . PRO C 1 367 ? 98.110 -35.925 -68.813 1.00 96.85 360 PRO C C 1
ATOM 9937 O O . PRO C 1 367 ? 97.965 -36.253 -69.993 1.00 102.96 360 PRO C O 1
ATOM 9941 N N . ALA C 1 368 ? 97.820 -36.747 -67.799 1.00 91.46 361 ALA C N 1
ATOM 9942 C CA . ALA C 1 368 ? 97.343 -38.105 -68.021 1.00 77.31 361 ALA C CA 1
ATOM 9943 C C . ALA C 1 368 ? 95.896 -38.136 -68.535 1.00 67.39 361 ALA C C 1
ATOM 9944 O O . ALA C 1 368 ? 95.434 -39.182 -68.946 1.00 70.43 361 ALA C O 1
ATOM 9946 N N . ALA C 1 369 ? 95.225 -36.982 -68.568 1.00 60.54 362 ALA C N 1
ATOM 9947 C CA . ALA C 1 369 ? 93.782 -36.913 -68.766 1.00 48.10 362 ALA C CA 1
ATOM 9948 C C . ALA C 1 369 ? 93.382 -37.526 -70.094 1.00 47.70 362 ALA C C 1
ATOM 9949 O O . ALA C 1 369 ? 92.465 -38.357 -70.152 1.00 36.66 362 ALA C O 1
ATOM 9951 N N . GLY C 1 370 ? 94.076 -37.127 -71.172 1.00 46.57 363 GLY C N 1
ATOM 9952 C CA . GLY C 1 370 ? 93.725 -37.571 -72.507 1.00 40.18 363 GLY C CA 1
ATOM 9953 C C . GLY C 1 370 ? 93.699 -39.091 -72.617 1.00 40.33 363 GLY C C 1
ATOM 9954 O O . GLY C 1 370 ? 92.719 -39.677 -73.056 1.00 42.20 363 GLY C O 1
ATOM 9955 N N . ARG C 1 371 ? 94.800 -39.727 -72.212 1.00 52.02 364 ARG C N 1
ATOM 9956 C CA . ARG C 1 371 ? 94.917 -41.178 -72.293 1.00 44.73 364 ARG C CA 1
ATOM 9957 C C . ARG C 1 371 ? 93.839 -41.833 -71.418 1.00 43.04 364 ARG C C 1
ATOM 9958 O O . ARG C 1 371 ? 93.243 -42.833 -71.815 1.00 39.10 364 ARG C O 1
ATOM 9966 N N . LEU C 1 372 ? 93.614 -41.296 -70.206 1.00 44.62 365 LEU C N 1
ATOM 9967 C CA . LEU C 1 372 ? 92.713 -41.942 -69.260 1.00 46.18 365 LEU C CA 1
ATOM 9968 C C . LEU C 1 372 ? 91.278 -41.816 -69.766 1.00 42.15 365 LEU C C 1
ATOM 9969 O O . LEU C 1 372 ? 90.488 -42.762 -69.628 1.00 38.43 365 LEU C O 1
ATOM 9974 N N . ILE C 1 373 ? 90.957 -40.672 -70.377 1.00 45.58 366 ILE C N 1
ATOM 9975 C CA . ILE C 1 373 ? 89.614 -40.449 -70.893 1.00 46.88 366 ILE C CA 1
ATOM 9976 C C . ILE C 1 373 ? 89.289 -41.502 -71.957 1.00 51.67 366 ILE C C 1
ATOM 9977 O O . ILE C 1 373 ? 88.165 -42.002 -72.007 1.00 41.58 366 ILE C O 1
ATOM 9982 N N . GLU C 1 374 ? 90.272 -41.866 -72.787 1.00 57.04 367 GLU C N 1
ATOM 9983 C CA . GLU C 1 374 ? 90.022 -42.838 -73.842 1.00 63.90 367 GLU C CA 1
ATOM 9984 C C . GLU C 1 374 ? 89.745 -44.227 -73.279 1.00 56.80 367 GLU C C 1
ATOM 9985 O O . GLU C 1 374 ? 88.846 -44.914 -73.759 1.00 54.45 367 GLU C O 1
ATOM 9991 N N . PHE C 1 375 ? 90.503 -44.594 -72.250 1.00 51.58 368 PHE C N 1
ATOM 9992 C CA . PHE C 1 375 ? 90.305 -45.859 -71.557 1.00 50.52 368 PHE C CA 1
ATOM 9993 C C . PHE C 1 375 ? 88.909 -45.903 -70.930 1.00 40.43 368 PHE C C 1
ATOM 9994 O O . PHE C 1 375 ? 88.199 -46.890 -71.046 1.00 45.38 368 PHE C O 1
ATOM 10002 N N . TYR C 1 376 ? 88.527 -44.827 -70.240 1.00 47.96 369 TYR C N 1
ATOM 10003 C CA . TYR C 1 376 ? 87.229 -44.799 -69.561 1.00 47.85 369 TYR C CA 1
ATOM 10004 C C . TYR C 1 376 ? 86.090 -44.722 -70.589 1.00 53.36 369 TYR C C 1
ATOM 10005 O O . TYR C 1 376 ? 85.060 -45.365 -70.419 1.00 59.39 369 TYR C O 1
ATOM 10014 N N . ARG C 1 377 ? 86.305 -43.964 -71.665 1.00 52.30 370 ARG C N 1
ATOM 10015 C CA . ARG C 1 377 ? 85.299 -43.879 -72.751 1.00 54.67 370 ARG C CA 1
ATOM 10016 C C . ARG C 1 377 ? 84.912 -45.289 -73.208 1.00 65.96 370 ARG C C 1
ATOM 10017 O O . ARG C 1 377 ? 83.705 -45.583 -73.273 1.00 73.03 370 ARG C O 1
ATOM 10025 N N . SER C 1 378 ? 85.906 -46.117 -73.528 1.00 59.51 371 SER C N 1
ATOM 10026 C CA . SER C 1 378 ? 85.628 -47.481 -74.040 1.00 62.15 371 SER C CA 1
ATOM 10027 C C . SER C 1 378 ? 84.870 -48.383 -73.063 1.00 63.40 371 SER C C 1
ATOM 10028 O O . SER C 1 378 ? 83.922 -49.064 -73.500 1.00 61.43 371 SER C O 1
ATOM 10031 N N . ARG C 1 379 ? 85.293 -48.394 -71.802 1.00 77.50 372 ARG C N 1
ATOM 10032 C CA . ARG C 1 379 ? 84.621 -49.239 -70.774 1.00 63.71 372 ARG C CA 1
ATOM 10033 C C . ARG C 1 379 ? 83.290 -48.613 -70.356 1.00 75.03 372 ARG C C 1
ATOM 10034 O O . ARG C 1 379 ? 83.147 -47.384 -70.502 1.00 83.24 372 ARG C O 1
ATOM 10042 N N . GLY C 1 380 ? 82.318 -49.423 -69.936 1.00 80.01 373 GLY C N 1
ATOM 10043 C CA . GLY C 1 380 ? 81.070 -48.858 -69.386 1.00 90.49 373 GLY C CA 1
ATOM 10044 C C . GLY C 1 380 ? 80.050 -48.597 -70.469 1.00 99.16 373 GLY C C 1
ATOM 10045 O O . GLY C 1 380 ? 80.358 -48.839 -71.653 1.00 119.46 373 GLY C O 1
ATOM 10046 N N . GLU C 1 381 ? 78.870 -48.119 -70.069 1.00 90.44 374 GLU C N 1
ATOM 10047 C CA . GLU C 1 381 ? 77.779 -47.832 -71.031 1.00 80.96 374 GLU C CA 1
ATOM 10048 C C . GLU C 1 381 ? 77.147 -46.480 -70.689 1.00 77.43 374 GLU C C 1
ATOM 10049 O O . GLU C 1 381 ? 77.279 -46.052 -69.527 1.00 92.20 374 GLU C O 1
ATOM 10055 N N . GLY C 1 382 ? 76.546 -45.805 -71.669 1.00 65.91 375 GLY C N 1
ATOM 10056 C CA . GLY C 1 382 ? 75.811 -44.566 -71.356 1.00 62.58 375 GLY C CA 1
ATOM 10057 C C . GLY C 1 382 ? 76.522 -43.294 -71.756 1.00 64.60 375 GLY C C 1
ATOM 10058 O O . GLY C 1 382 ? 77.491 -43.380 -72.531 1.00 75.70 375 GLY C O 1
ATOM 10059 N N . SER C 1 383 ? 76.062 -42.155 -71.239 1.00 56.59 376 SER C N 1
ATOM 10060 C CA . SER C 1 383 ? 76.612 -40.849 -71.565 1.00 48.30 376 SER C CA 1
ATOM 10061 C C . SER C 1 383 ? 78.116 -40.798 -71.262 1.00 59.74 376 SER C C 1
ATOM 10062 O O . SER C 1 383 ? 78.603 -41.503 -70.375 1.00 64.56 376 SER C O 1
ATOM 10065 N N . LEU C 1 384 ? 78.823 -39.902 -71.954 1.00 57.32 377 LEU C N 1
ATOM 10066 C CA . LEU C 1 384 ? 80.273 -39.722 -71.696 1.00 56.33 377 LEU C CA 1
ATOM 10067 C C . LEU C 1 384 ? 80.475 -39.394 -70.213 1.00 48.88 377 LEU C C 1
ATOM 10068 O O . LEU C 1 384 ? 81.413 -39.937 -69.608 1.00 53.72 377 LEU C O 1
ATOM 10073 N N . GLY C 1 385 ? 79.627 -38.530 -69.657 1.00 34.85 378 GLY C N 1
ATOM 10074 C CA . GLY C 1 385 ? 79.766 -38.147 -68.244 1.00 36.80 378 GLY C CA 1
ATOM 10075 C C . GLY C 1 385 ? 79.683 -39.346 -67.330 1.00 43.98 378 GLY C C 1
ATOM 10076 O O . GLY C 1 385 ? 80.483 -39.423 -66.382 1.00 39.69 378 GLY C O 1
ATOM 10077 N N . ARG C 1 386 ? 78.757 -40.259 -67.617 1.00 43.36 379 ARG C N 1
ATOM 10078 C CA . ARG C 1 386 ? 78.617 -41.492 -66.805 1.00 48.11 379 ARG C CA 1
ATOM 10079 C C . ARG C 1 386 ? 79.891 -42.338 -66.948 1.00 45.58 379 ARG C C 1
ATOM 10080 O O . ARG C 1 386 ? 80.311 -42.934 -65.948 1.00 53.33 379 ARG C O 1
ATOM 10088 N N . ARG C 1 387 ? 80.473 -42.373 -68.146 1.00 42.62 380 ARG C N 1
ATOM 10089 C CA . ARG C 1 387 ? 81.694 -43.181 -68.395 1.00 43.68 380 ARG C CA 1
ATOM 10090 C C . ARG C 1 387 ? 82.874 -42.476 -67.717 1.00 49.44 380 ARG C C 1
ATOM 10091 O O . ARG C 1 387 ? 83.798 -43.178 -67.264 1.00 58.29 380 ARG C O 1
ATOM 10099 N N . LEU C 1 388 ? 82.848 -41.146 -67.672 1.00 50.37 381 LEU C N 1
ATOM 10100 C CA . LEU C 1 388 ? 83.910 -40.354 -66.988 1.00 44.29 381 LEU C CA 1
ATOM 10101 C C . LEU C 1 388 ? 83.839 -40.483 -65.454 1.00 50.69 381 LEU C C 1
ATOM 10102 O O . LEU C 1 388 ? 84.897 -40.490 -64.820 1.00 52.62 381 LEU C O 1
ATOM 10107 N N . LEU C 1 389 ? 82.642 -40.497 -64.872 1.00 46.17 382 LEU C N 1
ATOM 10108 C CA . LEU C 1 389 ? 82.528 -40.500 -63.386 1.00 47.63 382 LEU C CA 1
ATOM 10109 C C . LEU C 1 389 ? 83.482 -41.525 -62.730 1.00 40.19 382 LEU C C 1
ATOM 10110 O O . LEU C 1 389 ? 84.182 -41.116 -61.789 1.00 44.48 382 LEU C O 1
ATOM 10115 N N . PRO C 1 390 ? 83.548 -42.818 -63.125 1.00 42.34 383 PRO C N 1
ATOM 10116 C CA . PRO C 1 390 ? 84.460 -43.743 -62.444 1.00 42.08 383 PRO C CA 1
ATOM 10117 C C . PRO C 1 390 ? 85.938 -43.299 -62.509 1.00 50.42 383 PRO C C 1
ATOM 10118 O O . PRO C 1 390 ? 86.694 -43.590 -61.588 1.00 35.80 383 PRO C O 1
ATOM 10122 N N . LEU C 1 391 ? 86.320 -42.542 -63.553 1.00 49.29 384 LEU C N 1
ATOM 10123 C CA . LEU C 1 391 ? 87.655 -41.987 -63.646 1.00 45.50 384 LEU C CA 1
ATOM 10124 C C . LEU C 1 391 ? 87.935 -41.065 -62.477 1.00 42.06 384 LEU C C 1
ATOM 10125 O O . LEU C 1 391 ? 88.984 -41.191 -61.786 1.00 41.28 384 LEU C O 1
ATOM 10130 N N . MET C 1 392 ? 86.972 -40.177 -62.215 1.00 36.78 385 MET C N 1
ATOM 10131 C CA . MET C 1 392 ? 87.076 -39.271 -61.098 1.00 33.58 385 MET C CA 1
ATOM 10132 C C . MET C 1 392 ? 87.027 -40.043 -59.790 1.00 34.19 385 MET C C 1
ATOM 10133 O O . MET C 1 392 ? 87.752 -39.714 -58.845 1.00 31.14 385 MET C O 1
ATOM 10138 N N . SER C 1 393 ? 86.141 -41.026 -59.701 1.00 32.65 386 SER C N 1
ATOM 10139 C CA . SER C 1 393 ? 86.044 -41.816 -58.494 1.00 43.49 386 SER C CA 1
ATOM 10140 C C . SER C 1 393 ? 87.400 -42.434 -58.151 1.00 35.72 386 SER C C 1
ATOM 10141 O O . SER C 1 393 ? 87.805 -42.377 -56.994 1.00 32.06 386 SER C O 1
ATOM 10144 N N . TYR C 1 394 ? 88.095 -42.957 -59.166 1.00 42.80 387 TYR C N 1
ATOM 10145 C CA . TYR C 1 394 ? 89.362 -43.637 -58.945 1.00 44.30 387 TYR C CA 1
ATOM 10146 C C . TYR C 1 394 ? 90.418 -42.639 -58.486 1.00 49.65 387 TYR C C 1
ATOM 10147 O O . TYR C 1 394 ? 91.151 -42.896 -57.540 1.00 60.38 387 TYR C O 1
ATOM 10156 N N . ALA C 1 395 ? 90.517 -41.501 -59.184 1.00 47.44 388 ALA C N 1
ATOM 10157 C CA . ALA C 1 395 ? 91.576 -40.551 -58.910 1.00 54.59 388 ALA C CA 1
ATOM 10158 C C . ALA C 1 395 ? 91.439 -40.026 -57.487 1.00 49.84 388 ALA C C 1
ATOM 10159 O O . ALA C 1 395 ? 92.418 -39.944 -56.746 1.00 44.79 388 ALA C O 1
ATOM 10161 N N . VAL C 1 396 ? 90.202 -39.691 -57.101 1.00 43.58 389 VAL C N 1
ATOM 10162 C CA . VAL C 1 396 ? 90.003 -38.953 -55.869 1.00 37.79 389 VAL C CA 1
ATOM 10163 C C . VAL C 1 396 ? 89.938 -39.907 -54.686 1.00 33.68 389 VAL C C 1
ATOM 10164 O O . VAL C 1 396 ? 90.408 -39.547 -53.604 1.00 29.11 389 VAL C O 1
ATOM 10168 N N . PHE C 1 397 ? 89.349 -41.114 -54.868 1.00 30.84 390 PHE C N 1
ATOM 10169 C CA . PHE C 1 397 ? 89.027 -41.961 -53.728 1.00 29.16 390 PHE C CA 1
ATOM 10170 C C . PHE C 1 397 ? 89.727 -43.320 -53.836 1.00 37.47 390 PHE C C 1
ATOM 10171 O O . PHE C 1 397 ? 90.443 -43.715 -52.913 1.00 37.28 390 PHE C O 1
ATOM 10179 N N . VAL C 1 398 ? 89.476 -44.064 -54.914 1.00 38.58 391 VAL C N 1
ATOM 10180 C CA . VAL C 1 398 ? 89.994 -45.466 -54.994 1.00 31.19 391 VAL C CA 1
ATOM 10181 C C . VAL C 1 398 ? 91.532 -45.401 -54.990 1.00 48.16 391 VAL C C 1
ATOM 10182 O O . VAL C 1 398 ? 92.146 -46.270 -54.343 1.00 44.21 391 VAL C O 1
ATOM 10186 N N . ARG C 1 399 ? 92.132 -44.406 -55.642 1.00 40.07 392 ARG C N 1
ATOM 10187 C CA . ARG C 1 399 ? 93.611 -44.399 -55.732 1.00 50.89 392 ARG C CA 1
ATOM 10188 C C . ARG C 1 399 ? 94.207 -44.440 -54.317 1.00 36.16 392 ARG C C 1
ATOM 10189 O O . ARG C 1 399 ? 95.027 -45.328 -54.033 1.00 41.96 392 ARG C O 1
ATOM 10197 N N . GLY C 1 400 ? 93.730 -43.555 -53.443 1.00 30.55 393 GLY C N 1
ATOM 10198 C CA . GLY C 1 400 ? 94.187 -43.548 -52.043 1.00 29.35 393 GLY C CA 1
ATOM 10199 C C . GLY C 1 400 ? 93.846 -44.778 -51.230 1.00 33.29 393 GLY C C 1
ATOM 10200 O O . GLY C 1 400 ? 94.716 -45.256 -50.484 1.00 39.93 393 GLY C O 1
ATOM 10201 N N . MET C 1 401 ? 92.624 -45.281 -51.384 1.00 36.49 394 MET C N 1
ATOM 10202 C CA . MET C 1 401 ? 92.221 -46.471 -50.654 1.00 40.15 394 MET C CA 1
ATOM 10203 C C . MET C 1 401 ? 93.233 -47.600 -50.927 1.00 36.72 394 MET C C 1
ATOM 10204 O O . MET C 1 401 ? 93.735 -48.236 -50.002 1.00 38.26 394 MET C O 1
ATOM 10209 N N . LEU C 1 402 ? 93.478 -47.871 -52.203 1.00 45.60 395 LEU C N 1
ATOM 10210 C CA . LEU C 1 402 ? 94.310 -48.997 -52.599 1.00 46.31 395 LEU C CA 1
ATOM 10211 C C . LEU C 1 402 ? 95.775 -48.792 -52.202 1.00 52.55 395 LEU C C 1
ATOM 10212 O O . LEU C 1 402 ? 96.408 -49.733 -51.767 1.00 54.43 395 LEU C O 1
ATOM 10217 N N . ALA C 1 403 ? 96.293 -47.557 -52.298 1.00 45.56 396 ALA C N 1
ATOM 10218 C CA . ALA C 1 403 ? 97.652 -47.270 -51.844 1.00 49.07 396 ALA C CA 1
ATOM 10219 C C . ALA C 1 403 ? 97.765 -47.555 -50.346 1.00 47.61 396 ALA C C 1
ATOM 10220 O O . ALA C 1 403 ? 98.742 -48.162 -49.923 1.00 43.88 396 ALA C O 1
ATOM 10222 N N . THR C 1 404 ? 96.733 -47.157 -49.564 1.00 39.46 397 THR C N 1
ATOM 10223 C CA . THR C 1 404 ? 96.696 -47.424 -48.134 1.00 43.91 397 THR C CA 1
ATOM 10224 C C . THR C 1 404 ? 96.685 -48.938 -47.907 1.00 52.91 397 THR C C 1
ATOM 10225 O O . THR C 1 404 ? 97.410 -49.442 -47.074 1.00 62.27 397 THR C O 1
ATOM 10229 N N . ALA C 1 405 ? 95.856 -49.662 -48.653 1.00 45.45 398 ALA C N 1
ATOM 10230 C CA . ALA C 1 405 ? 95.713 -51.092 -48.471 1.00 37.81 398 ALA C CA 1
ATOM 10231 C C . ALA C 1 405 ? 97.016 -51.809 -48.823 1.00 44.07 398 ALA C C 1
ATOM 10232 O O . ALA C 1 405 ? 97.406 -52.745 -48.127 1.00 47.29 398 ALA C O 1
ATOM 10234 N N . ASP C 1 406 ? 97.663 -51.371 -49.905 1.00 32.28 399 ASP C N 1
ATOM 10235 C CA . ASP C 1 406 ? 98.877 -51.965 -50.428 1.00 42.85 399 ASP C CA 1
ATOM 10236 C C . ASP C 1 406 ? 100.014 -51.755 -49.431 1.00 36.06 399 ASP C C 1
ATOM 10237 O O . ASP C 1 406 ? 100.744 -52.689 -49.141 1.00 42.19 399 ASP C O 1
ATOM 10242 N N . ALA C 1 407 ? 100.120 -50.545 -48.880 1.00 30.22 400 ALA C N 1
ATOM 10243 C CA . ALA C 1 407 ? 101.161 -50.235 -47.906 1.00 31.08 400 ALA C CA 1
ATOM 10244 C C . ALA C 1 407 ? 101.033 -51.106 -46.678 1.00 38.85 400 ALA C C 1
ATOM 10245 O O . ALA C 1 407 ? 102.025 -51.629 -46.187 1.00 34.56 400 ALA C O 1
ATOM 10247 N N . GLN C 1 408 ? 99.812 -51.272 -46.166 1.00 47.69 401 GLN C N 1
ATOM 10248 C CA . GLN C 1 408 ? 99.600 -52.053 -44.960 1.00 49.30 401 GLN C CA 1
ATOM 10249 C C . GLN C 1 408 ? 99.908 -53.515 -45.204 1.00 51.77 401 GLN C C 1
ATOM 10250 O O . GLN C 1 408 ? 100.483 -54.161 -44.318 1.00 54.29 401 GLN C O 1
ATOM 10256 N N . ALA C 1 409 ? 99.523 -54.016 -46.376 1.00 40.17 402 ALA C N 1
ATOM 10257 C CA . ALA C 1 409 ? 99.810 -55.422 -46.727 1.00 39.62 402 ALA C CA 1
ATOM 10258 C C . ALA C 1 409 ? 101.323 -55.638 -46.759 1.00 38.77 402 ALA C C 1
ATOM 10259 O O . ALA C 1 409 ? 101.799 -56.657 -46.229 1.00 44.56 402 ALA C O 1
ATOM 10261 N N . ARG C 1 410 ? 102.052 -54.705 -47.371 1.00 42.36 403 ARG C N 1
ATOM 10262 C CA . ARG C 1 410 ? 103.523 -54.839 -47.481 1.00 43.66 403 ARG C CA 1
ATOM 10263 C C . ARG C 1 410 ? 104.156 -54.830 -46.088 1.00 39.94 403 ARG C C 1
ATOM 10264 O O . ARG C 1 410 ? 105.068 -55.639 -45.847 1.00 50.44 403 ARG C O 1
ATOM 10272 N N . VAL C 1 411 ? 103.667 -53.966 -45.195 1.00 53.89 404 VAL C N 1
ATOM 10273 C CA . VAL C 1 411 ? 104.244 -53.860 -43.818 1.00 63.73 404 VAL C CA 1
ATOM 10274 C C . VAL C 1 411 ? 103.755 -55.053 -42.982 1.00 64.46 404 VAL C C 1
ATOM 10275 O O . VAL C 1 411 ? 104.353 -55.301 -41.921 1.00 85.17 404 VAL C O 1
ATOM 10279 N N . GLY C 1 412 ? 102.715 -55.755 -43.435 1.00 57.56 405 GLY C N 1
ATOM 10280 C CA . GLY C 1 412 ? 102.273 -56.965 -42.749 1.00 55.78 405 GLY C CA 1
ATOM 10281 C C . GLY C 1 412 ? 101.167 -56.680 -41.734 1.00 53.55 405 GLY C C 1
ATOM 10282 O O . GLY C 1 412 ? 100.745 -57.589 -41.040 1.00 45.07 405 GLY C O 1
ATOM 10283 N N . ALA C 1 413 ? 100.709 -55.418 -41.659 1.00 57.18 406 ALA C N 1
ATOM 10284 C CA . ALA C 1 413 ? 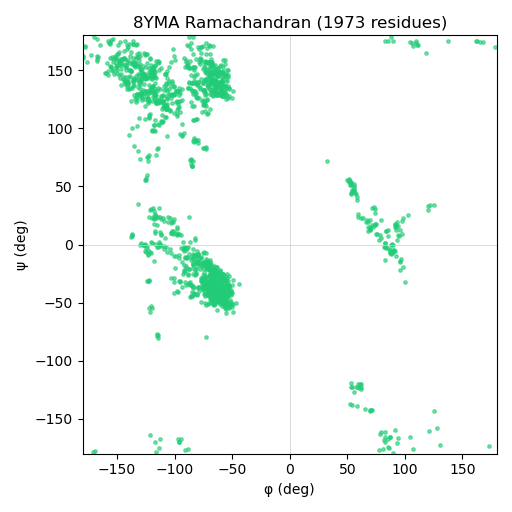99.699 -55.033 -40.695 1.00 60.23 406 ALA C CA 1
ATOM 10285 C C . ALA C 1 413 ? 98.362 -55.614 -41.151 1.00 54.12 406 ALA C C 1
ATOM 10286 O O . ALA C 1 413 ? 98.112 -55.678 -42.339 1.00 61.67 406 ALA C O 1
ATOM 10288 N N . PRO C 1 414 ? 97.482 -56.100 -40.254 1.00 41.86 407 PRO C N 1
ATOM 10289 C CA . PRO C 1 414 ? 96.215 -56.689 -40.701 1.00 47.39 407 PRO C CA 1
ATOM 10290 C C . PRO C 1 414 ? 95.315 -55.642 -41.364 1.00 47.29 407 PRO C C 1
ATOM 10291 O O . PRO C 1 414 ? 95.123 -54.562 -40.802 1.00 56.85 407 PRO C O 1
ATOM 10295 N N . VAL C 1 415 ? 94.811 -55.950 -42.575 1.00 52.87 408 VAL C N 1
ATOM 10296 C CA . VAL C 1 415 ? 94.035 -54.996 -43.345 1.00 46.22 408 VAL C CA 1
ATOM 10297 C C . VAL C 1 415 ? 92.893 -55.735 -44.061 1.00 44.65 408 VAL C C 1
ATOM 10298 O O . VAL C 1 415 ? 93.066 -56.847 -44.581 1.00 54.47 408 VAL C O 1
ATOM 10302 N N . TRP C 1 416 ? 91.725 -55.074 -44.082 1.00 42.03 409 TRP C N 1
ATOM 10303 C CA . TRP C 1 416 ? 90.566 -55.499 -44.846 1.00 41.29 409 TRP C CA 1
ATOM 10304 C C . TRP C 1 416 ? 90.042 -54.368 -45.704 1.00 42.09 409 TRP C C 1
ATOM 10305 O O . TRP C 1 416 ? 90.033 -53.203 -45.267 1.00 38.62 409 TRP C O 1
ATOM 10316 N N . ALA C 1 417 ? 89.513 -54.757 -46.866 1.00 37.44 410 ALA C N 1
ATOM 10317 C CA . ALA C 1 417 ? 89.078 -53.801 -47.866 1.00 49.35 410 ALA C CA 1
ATOM 10318 C C . ALA C 1 417 ? 87.630 -54.078 -48.244 1.00 43.24 410 ALA C C 1
ATOM 10319 O O . ALA C 1 417 ? 87.225 -55.239 -48.406 1.00 56.54 410 ALA C O 1
ATOM 10321 N N . TYR C 1 418 ? 86.871 -52.996 -48.471 1.00 45.11 411 TYR C N 1
ATOM 10322 C CA . TYR C 1 418 ? 85.470 -53.141 -48.854 1.00 47.44 411 TYR C CA 1
ATOM 10323 C C . TYR C 1 418 ? 85.121 -52.173 -49.984 1.00 43.22 411 TYR C C 1
ATOM 10324 O O . TYR C 1 418 ? 85.793 -51.160 -50.188 1.00 37.82 411 TYR C O 1
ATOM 10333 N N . ARG C 1 419 ? 84.061 -52.516 -50.722 1.00 45.35 412 ARG C N 1
ATOM 10334 C CA . ARG C 1 419 ? 83.392 -51.606 -51.649 1.00 40.30 412 ARG C CA 1
ATOM 10335 C C . ARG C 1 419 ? 81.885 -51.650 -51.379 1.00 44.27 412 ARG C C 1
ATOM 10336 O O . ARG C 1 419 ? 81.306 -52.717 -51.263 1.00 66.92 412 ARG C O 1
ATOM 10344 N N . PHE C 1 420 ? 81.271 -50.483 -51.228 1.00 46.54 413 PHE C N 1
ATOM 10345 C CA . PHE C 1 420 ? 79.840 -50.363 -50.953 1.00 41.84 413 PHE C CA 1
ATOM 10346 C C . PHE C 1 420 ? 79.101 -50.131 -52.260 1.00 37.84 413 PHE C C 1
ATOM 10347 O O . PHE C 1 420 ? 79.359 -49.150 -52.906 1.00 41.42 413 PHE C O 1
ATOM 10355 N N . ASP C 1 421 ? 78.196 -51.044 -52.642 1.00 43.01 414 ASP C N 1
ATOM 10356 C CA . ASP C 1 421 ? 77.610 -51.046 -53.982 1.00 44.21 414 ASP C CA 1
ATOM 10357 C C . ASP C 1 421 ? 76.122 -50.687 -53.995 1.00 43.34 414 ASP C C 1
ATOM 10358 O O . ASP C 1 421 ? 75.559 -50.581 -55.077 1.00 34.66 414 ASP C O 1
ATOM 10363 N N . PHE C 1 422 ? 75.521 -50.444 -52.830 1.00 42.97 415 PHE C N 1
ATOM 10364 C CA . PHE C 1 422 ? 74.097 -50.147 -52.745 1.00 44.05 415 PHE C CA 1
ATOM 10365 C C . PHE C 1 422 ? 73.867 -48.796 -53.404 1.00 37.78 415 PHE C C 1
ATOM 10366 O O . PHE C 1 422 ? 74.568 -47.812 -53.108 1.00 43.81 415 PHE C O 1
ATOM 10374 N N . GLU C 1 423 ? 72.906 -48.749 -54.341 1.00 30.68 416 GLU C N 1
ATOM 10375 C CA . GLU C 1 423 ? 72.623 -47.521 -55.070 1.00 41.47 416 GLU C CA 1
ATOM 10376 C C . GLU C 1 423 ? 71.362 -46.836 -54.554 1.00 37.81 416 GLU C C 1
ATOM 10377 O O . GLU C 1 423 ? 70.379 -47.499 -54.299 1.00 44.81 416 GLU C O 1
ATOM 10383 N N . THR C 1 424 ? 71.406 -45.517 -54.390 1.00 32.57 417 THR C N 1
ATOM 10384 C CA . THR C 1 424 ? 70.195 -44.758 -54.079 1.00 37.13 417 THR C CA 1
ATOM 10385 C C . THR C 1 424 ? 69.417 -44.540 -55.370 1.00 33.55 417 THR C C 1
ATOM 10386 O O . THR C 1 424 ? 69.987 -44.325 -56.409 1.00 25.38 417 THR C O 1
ATOM 10390 N N . PRO C 1 425 ? 68.074 -44.713 -55.344 1.00 37.64 418 PRO C N 1
ATOM 10391 C CA . PRO C 1 425 ? 67.244 -44.525 -56.549 1.00 32.67 418 PRO C CA 1
ATOM 10392 C C . PRO C 1 425 ? 66.768 -43.100 -56.749 1.00 31.68 418 PRO C C 1
ATOM 10393 O O . PRO C 1 425 ? 66.169 -42.742 -57.785 1.00 45.30 418 PRO C O 1
ATOM 10397 N N . VAL C 1 426 ? 67.115 -42.246 -55.803 1.00 34.31 419 VAL C N 1
ATOM 10398 C CA . VAL C 1 426 ? 66.603 -40.879 -55.734 1.00 31.27 419 VAL C CA 1
ATOM 10399 C C . VAL C 1 426 ? 67.130 -40.086 -56.918 1.00 37.06 419 VAL C C 1
ATOM 10400 O O . VAL C 1 426 ? 68.222 -40.341 -57.403 1.00 30.00 419 VAL C O 1
ATOM 10404 N N . LEU C 1 427 ? 66.332 -39.099 -57.388 1.00 38.23 420 LEU C N 1
ATOM 10405 C CA . LEU C 1 427 ? 66.725 -38.216 -58.493 1.00 38.51 420 LEU C CA 1
ATOM 10406 C C . LEU C 1 427 ? 67.085 -39.019 -59.739 1.00 44.74 420 LEU C C 1
ATOM 10407 O O . LEU C 1 427 ? 68.089 -38.736 -60.429 1.00 46.70 420 LEU C O 1
ATOM 10412 N N . GLY C 1 428 ? 66.254 -40.018 -60.034 1.00 42.99 421 GLY C N 1
ATOM 10413 C CA . GLY C 1 428 ? 66.367 -40.746 -61.269 1.00 38.74 421 GLY C CA 1
ATOM 10414 C C . GLY C 1 428 ? 67.552 -41.705 -61.312 1.00 34.13 421 GLY C C 1
ATOM 10415 O O . GLY C 1 428 ? 67.962 -42.110 -62.401 1.00 41.05 421 GLY C O 1
ATOM 10416 N N . GLY C 1 429 ? 68.110 -42.044 -60.163 1.00 39.55 422 GLY C N 1
ATOM 10417 C CA . GLY C 1 429 ? 69.124 -43.080 -60.065 1.00 35.63 422 GLY C CA 1
ATOM 10418 C C . GLY C 1 429 ? 70.514 -42.540 -60.347 1.00 29.70 422 GLY C C 1
ATOM 10419 O O . GLY C 1 429 ? 71.431 -43.324 -60.455 1.00 42.18 422 GLY C O 1
ATOM 10420 N N . VAL C 1 430 ? 70.660 -41.216 -60.493 1.00 30.04 423 VAL C N 1
ATOM 10421 C CA . VAL C 1 430 ? 71.863 -40.660 -61.106 1.00 36.62 423 VAL C CA 1
ATOM 10422 C C . VAL C 1 430 ? 73.052 -40.768 -60.130 1.00 41.06 423 VAL C C 1
ATOM 10423 O O . VAL C 1 430 ? 74.205 -40.877 -60.569 1.00 28.00 423 VAL C O 1
ATOM 10427 N N . LEU C 1 431 ? 72.750 -40.765 -58.823 1.00 36.53 424 LEU C N 1
ATOM 10428 C CA . LEU C 1 431 ? 73.760 -40.772 -57.779 1.00 40.94 424 LEU C CA 1
ATOM 10429 C C . LEU C 1 431 ? 74.394 -42.141 -57.651 1.00 44.29 424 LEU C C 1
ATOM 10430 O O . LEU C 1 431 ? 75.574 -42.219 -57.320 1.00 46.30 424 LEU C O 1
ATOM 10435 N N . GLY C 1 432 ? 73.596 -43.205 -57.832 1.00 43.93 425 GLY C N 1
ATOM 10436 C CA . GLY C 1 432 ? 74.056 -44.544 -57.549 1.00 39.72 425 GLY C CA 1
ATOM 10437 C C . GLY C 1 432 ? 74.618 -44.703 -56.132 1.00 32.79 425 GLY C C 1
ATOM 10438 O O . GLY C 1 432 ? 74.005 -44.256 -55.162 1.00 25.58 425 GLY C O 1
ATOM 10439 N N . ALA C 1 433 ? 75.742 -45.434 -56.009 1.00 26.72 426 ALA C N 1
ATOM 10440 C CA . ALA C 1 433 ? 76.423 -45.641 -54.749 1.00 34.48 426 ALA C CA 1
ATOM 10441 C C . ALA C 1 433 ? 77.364 -44.483 -54.457 1.00 44.84 426 ALA C C 1
ATOM 10442 O O . ALA C 1 433 ? 78.584 -44.668 -54.501 1.00 50.74 426 ALA C O 1
ATOM 10444 N N . CYS C 1 434 ? 76.817 -43.283 -54.207 1.00 50.45 427 CYS C N 1
ATOM 10445 C CA . CYS C 1 434 ? 77.597 -42.063 -54.199 1.00 45.00 427 CYS C CA 1
ATOM 10446 C C . CYS C 1 434 ? 78.364 -41.905 -52.889 1.00 46.66 427 CYS C C 1
ATOM 10447 O O . CYS C 1 434 ? 78.127 -42.572 -51.908 1.00 47.01 427 CYS C O 1
ATOM 10450 N N . HIS C 1 435 ? 79.256 -40.925 -52.881 1.00 51.92 428 HIS C N 1
ATOM 10451 C CA . HIS C 1 435 ? 79.959 -40.487 -51.678 1.00 42.29 428 HIS C CA 1
ATOM 10452 C C . HIS C 1 435 ? 78.953 -40.177 -50.569 1.00 50.15 428 HIS C C 1
ATOM 10453 O O . HIS C 1 435 ? 77.917 -39.571 -50.831 1.00 45.50 428 HIS C O 1
ATOM 10460 N N . ALA C 1 436 ? 79.255 -40.663 -49.353 1.00 36.75 429 ALA C N 1
ATOM 10461 C CA . ALA C 1 436 ? 78.527 -40.380 -48.125 1.00 35.02 429 ALA C CA 1
ATOM 10462 C C . ALA C 1 436 ? 77.270 -41.239 -47.956 1.00 37.58 429 ALA C C 1
ATOM 10463 O O . ALA C 1 436 ? 76.636 -41.138 -46.925 1.00 43.00 429 ALA C O 1
ATOM 10465 N N . LEU C 1 437 ? 76.945 -42.110 -48.932 1.00 37.50 430 LEU C N 1
ATOM 10466 C CA . LEU C 1 437 ? 75.725 -42.902 -48.884 1.00 40.89 430 LEU C CA 1
ATOM 10467 C C . LEU C 1 437 ? 75.816 -43.950 -47.780 1.00 38.78 430 LEU C C 1
ATOM 10468 O O . LEU C 1 437 ? 74.817 -44.213 -47.116 1.00 39.67 430 LEU C O 1
ATOM 10473 N N . GLU C 1 438 ? 77.048 -44.484 -47.549 1.00 34.84 431 GLU C N 1
ATOM 10474 C CA . GLU C 1 438 ? 77.287 -45.544 -46.589 1.00 31.68 431 GLU C CA 1
ATOM 10475 C C . GLU C 1 438 ? 77.063 -45.100 -45.139 1.00 40.65 431 GLU C C 1
ATOM 10476 O O . GLU C 1 438 ? 76.814 -45.944 -44.276 1.00 40.69 431 GLU C O 1
ATOM 10482 N N . ILE C 1 439 ? 77.120 -43.809 -44.855 1.00 33.14 432 ILE C N 1
ATOM 10483 C CA . ILE C 1 439 ? 77.161 -43.340 -43.476 1.00 36.05 432 ILE C CA 1
ATOM 10484 C C . ILE C 1 439 ? 75.978 -43.841 -42.635 1.00 36.81 432 ILE C C 1
ATOM 10485 O O . ILE C 1 439 ? 76.161 -44.354 -41.527 1.00 28.45 432 ILE C O 1
ATOM 10490 N N . PRO C 1 440 ? 74.710 -43.675 -43.076 1.00 45.80 433 PRO C N 1
ATOM 10491 C CA . PRO C 1 440 ? 73.583 -44.126 -42.243 1.00 45.13 433 PRO C CA 1
ATOM 10492 C C . PRO C 1 440 ? 73.579 -45.658 -42.111 1.00 37.72 433 PRO C C 1
ATOM 10493 O O . PRO C 1 440 ? 73.086 -46.174 -41.130 1.00 40.63 433 PRO C O 1
ATOM 10497 N N . PHE C 1 441 ? 74.123 -46.372 -43.112 1.00 35.13 434 PHE C N 1
ATOM 10498 C CA . PHE C 1 441 ? 74.197 -47.825 -43.099 1.00 38.34 434 PHE C CA 1
ATOM 10499 C C . PHE C 1 441 ? 75.126 -48.285 -41.970 1.00 46.04 434 PHE C C 1
ATOM 10500 O O . PHE C 1 441 ? 74.780 -49.153 -41.168 1.00 56.29 434 PHE C O 1
ATOM 10508 N N . VAL C 1 442 ? 76.303 -47.672 -41.889 1.00 52.34 435 VAL C N 1
ATOM 10509 C CA . VAL C 1 442 ? 77.294 -48.024 -40.871 1.00 43.87 435 VAL C CA 1
ATOM 10510 C C . VAL C 1 442 ? 76.758 -47.715 -39.476 1.00 41.84 435 VAL C C 1
ATOM 10511 O O . VAL C 1 442 ? 76.895 -48.546 -38.575 1.00 44.65 435 VAL C O 1
ATOM 10515 N N . PHE C 1 443 ? 76.137 -46.532 -39.293 1.00 31.77 436 PHE C N 1
ATOM 10516 C CA . PHE C 1 443 ? 75.597 -46.121 -38.013 1.00 31.62 436 PHE C CA 1
ATOM 10517 C C . PHE C 1 443 ? 74.217 -46.724 -37.699 1.00 30.84 436 PHE C C 1
ATOM 10518 O O . PHE C 1 443 ? 73.722 -46.581 -36.574 1.00 30.84 436 PHE C O 1
ATOM 10526 N N . ASN C 1 444 ? 73.602 -47.356 -38.673 1.00 34.12 437 ASN C N 1
ATOM 10527 C CA . ASN C 1 444 ? 72.220 -47.815 -38.590 1.00 37.60 437 ASN C CA 1
ATOM 10528 C C . ASN C 1 444 ? 71.308 -46.669 -38.182 1.00 33.37 437 ASN C C 1
ATOM 10529 O O . ASN C 1 444 ? 70.499 -46.869 -37.310 1.00 36.42 437 ASN C O 1
ATOM 10534 N N . THR C 1 445 ? 71.392 -45.520 -38.894 1.00 27.64 438 THR C N 1
ATOM 10535 C CA . THR C 1 445 ? 70.624 -44.300 -38.605 1.00 30.37 438 THR C CA 1
ATOM 10536 C C . THR C 1 445 ? 69.713 -43.929 -39.768 1.00 25.76 438 THR C C 1
ATOM 10537 O O . THR C 1 445 ? 69.496 -42.712 -40.081 1.00 27.29 438 THR C O 1
ATOM 10541 N N . LEU C 1 446 ? 69.357 -44.949 -40.567 1.00 28.34 439 LEU C N 1
ATOM 10542 C CA . LEU C 1 446 ? 68.580 -44.761 -41.771 1.00 31.33 439 LEU C CA 1
ATOM 10543 C C . LEU C 1 446 ? 67.259 -44.024 -41.501 1.00 36.32 439 LEU C C 1
ATOM 10544 O O . LEU C 1 446 ? 66.768 -43.269 -42.345 1.00 29.39 439 LEU C O 1
ATOM 10549 N N . ASP C 1 447 ? 66.657 -44.279 -40.337 1.00 29.01 440 ASP C N 1
ATOM 10550 C CA . ASP C 1 447 ? 65.335 -43.670 -40.018 1.00 29.55 440 ASP C CA 1
ATOM 10551 C C . ASP C 1 447 ? 65.539 -42.287 -39.386 1.00 35.57 440 ASP C C 1
ATOM 10552 O O . ASP C 1 447 ? 64.532 -41.644 -39.046 1.00 34.78 440 ASP C O 1
ATOM 10557 N N . ARG C 1 448 ? 66.789 -41.842 -39.257 1.00 34.20 441 ARG C N 1
ATOM 10558 C CA . ARG C 1 448 ? 67.070 -40.476 -38.752 1.00 34.25 441 ARG C CA 1
ATOM 10559 C C . ARG C 1 448 ? 66.654 -39.475 -39.829 1.00 42.66 441 ARG C C 1
ATOM 10560 O O . ARG C 1 448 ? 66.628 -39.852 -41.015 1.00 44.67 441 ARG C O 1
ATOM 10568 N N . ALA C 1 449 ? 66.367 -38.232 -39.447 1.00 50.63 442 ALA C N 1
ATOM 10569 C CA . ALA C 1 449 ? 65.795 -37.264 -40.414 1.00 54.46 442 ALA C CA 1
ATOM 10570 C C . ALA C 1 449 ? 66.717 -36.991 -41.601 1.00 53.03 442 ALA C C 1
ATOM 10571 O O . ALA C 1 449 ? 67.940 -36.848 -41.403 1.00 50.15 442 ALA C O 1
ATOM 10573 N N . GLY C 1 450 ? 66.127 -36.910 -42.799 1.00 50.44 443 GLY C N 1
ATOM 10574 C CA . GLY C 1 450 ? 66.888 -36.595 -44.023 1.00 48.93 443 GLY C CA 1
ATOM 10575 C C . GLY C 1 450 ? 67.585 -37.792 -44.629 1.00 46.64 443 GLY C C 1
ATOM 10576 O O . GLY C 1 450 ? 67.978 -37.697 -45.801 1.00 37.79 443 GLY C O 1
ATOM 10577 N N . ALA C 1 451 ? 67.679 -38.909 -43.908 1.00 47.18 444 ALA C N 1
ATOM 10578 C CA . ALA C 1 451 ? 68.497 -39.999 -44.427 1.00 45.63 444 ALA C CA 1
ATOM 10579 C C . ALA C 1 451 ? 67.796 -40.690 -45.587 1.00 46.52 444 ALA C C 1
ATOM 10580 O O . ALA C 1 451 ? 68.405 -41.024 -46.601 1.00 56.27 444 ALA C O 1
ATOM 10582 N N . ASP C 1 452 ? 66.508 -40.940 -45.418 1.00 43.57 445 ASP C N 1
ATOM 10583 C CA . ASP C 1 452 ? 65.695 -41.679 -46.374 1.00 36.02 445 ASP C CA 1
ATOM 10584 C C . ASP C 1 452 ? 65.547 -40.874 -47.668 1.00 40.40 445 ASP C C 1
ATOM 10585 O O . ASP C 1 452 ? 65.363 -41.444 -48.752 1.00 38.90 445 ASP C O 1
ATOM 10590 N N . ARG C 1 453 ? 65.630 -39.544 -47.557 1.00 38.66 446 ARG C N 1
ATOM 10591 C CA . ARG C 1 453 ? 65.627 -38.680 -48.731 1.00 32.49 446 ARG C CA 1
ATOM 10592 C C . ARG C 1 453 ? 66.901 -38.905 -49.544 1.00 35.83 446 ARG C C 1
ATOM 10593 O O . ARG C 1 453 ? 66.892 -38.765 -50.746 1.00 31.47 446 ARG C O 1
ATOM 10601 N N . PHE C 1 454 ? 68.024 -39.232 -48.871 1.00 34.57 447 PHE C N 1
ATOM 10602 C CA . PHE C 1 454 ? 69.272 -39.548 -49.536 1.00 34.73 447 PHE C CA 1
ATOM 10603 C C . PHE C 1 454 ? 69.284 -40.981 -50.047 1.00 40.09 447 PHE C C 1
ATOM 10604 O O . PHE C 1 454 ? 69.742 -41.212 -51.160 1.00 48.71 447 PHE C O 1
ATOM 10612 N N . THR C 1 455 ? 68.793 -41.939 -49.251 1.00 42.79 448 THR C N 1
ATOM 10613 C CA . THR C 1 455 ? 69.020 -43.338 -49.563 1.00 43.18 448 THR C CA 1
ATOM 10614 C C . THR C 1 455 ? 67.876 -43.910 -50.407 1.00 37.90 448 THR C C 1
ATOM 10615 O O . THR C 1 455 ? 68.024 -44.999 -50.947 1.00 34.05 448 THR C O 1
ATOM 10619 N N . GLY C 1 456 ? 66.707 -43.268 -50.351 1.00 41.06 449 GLY C N 1
ATOM 10620 C CA . GLY C 1 456 ? 65.466 -43.901 -50.804 1.00 40.32 449 GLY C CA 1
ATOM 10621 C C . GLY C 1 456 ? 64.885 -44.794 -49.714 1.00 37.10 449 GLY C C 1
ATOM 10622 O O . GLY C 1 456 ? 65.530 -45.020 -48.699 1.00 44.19 449 GLY C O 1
ATOM 10623 N N . THR C 1 457 ? 63.686 -45.354 -49.959 1.00 37.74 450 THR C N 1
ATOM 10624 C CA . THR C 1 457 ? 62.916 -46.111 -48.965 1.00 33.28 450 THR C CA 1
ATOM 10625 C C . THR C 1 457 ? 62.690 -47.556 -49.427 1.00 41.62 450 THR C C 1
ATOM 10626 O O . THR C 1 457 ? 61.673 -48.233 -49.106 1.00 33.56 450 THR C O 1
ATOM 10630 N N . ALA C 1 458 ? 63.637 -48.103 -50.181 1.00 36.33 451 ALA C N 1
ATOM 10631 C CA . ALA C 1 458 ? 63.576 -49.528 -50.502 1.00 38.86 451 ALA C CA 1
ATOM 10632 C C . ALA C 1 458 ? 63.826 -50.366 -49.248 1.00 41.14 451 ALA C C 1
ATOM 10633 O O . ALA C 1 458 ? 64.676 -50.021 -48.416 1.00 33.32 451 ALA C O 1
ATOM 10635 N N . PRO C 1 459 ? 63.053 -51.462 -49.037 1.00 44.48 452 PRO C N 1
ATOM 10636 C CA . PRO C 1 459 ? 63.163 -52.262 -47.815 1.00 47.60 452 PRO C CA 1
ATOM 10637 C C . PRO C 1 459 ? 64.490 -52.992 -47.606 1.00 42.54 452 PRO C C 1
ATOM 10638 O O . PRO C 1 459 ? 64.891 -53.235 -46.457 1.00 39.84 452 PRO C O 1
ATOM 10642 N N . GLU C 1 460 ? 65.168 -53.302 -48.701 1.00 47.86 453 GLU C N 1
ATOM 10643 C CA . GLU C 1 460 ? 66.418 -54.052 -48.664 1.00 47.72 453 GLU C CA 1
ATOM 10644 C C . GLU C 1 460 ? 67.530 -53.299 -47.928 1.00 50.21 453 GLU C C 1
ATOM 10645 O O . GLU C 1 460 ? 68.478 -53.919 -47.467 1.00 52.49 453 GLU C O 1
ATOM 10651 N N . ARG C 1 461 ? 67.381 -51.974 -47.778 1.00 49.63 454 ARG C N 1
ATOM 10652 C CA . ARG C 1 461 ? 68.432 -51.165 -47.192 1.00 49.71 454 ARG C CA 1
ATOM 10653 C C . ARG C 1 461 ? 68.747 -51.614 -45.763 1.00 53.29 454 ARG C C 1
ATOM 10654 O O . ARG C 1 461 ? 69.910 -51.601 -45.382 1.00 32.94 454 ARG C O 1
ATOM 10662 N N . TYR C 1 462 ? 67.717 -52.032 -45.010 1.00 49.65 455 TYR C N 1
ATOM 10663 C CA . TYR C 1 462 ? 67.824 -52.442 -43.611 1.00 49.22 455 TYR C CA 1
ATOM 10664 C C . TYR C 1 462 ? 68.811 -53.594 -43.457 1.00 42.10 455 TYR C C 1
ATOM 10665 O O . TYR C 1 462 ? 69.662 -53.569 -42.582 1.00 50.41 455 TYR C O 1
ATOM 10674 N N . ALA C 1 463 ? 68.694 -54.599 -44.303 1.00 39.28 456 ALA C N 1
ATOM 10675 C CA . ALA C 1 463 ? 69.564 -55.761 -44.219 1.00 36.74 456 ALA C CA 1
ATOM 10676 C C . ALA C 1 463 ? 71.017 -55.381 -44.624 1.00 38.34 456 ALA C C 1
ATOM 10677 O O . ALA C 1 463 ? 71.966 -55.893 -44.065 1.00 38.42 456 ALA C O 1
ATOM 10679 N N . VAL C 1 464 ? 71.179 -54.472 -45.589 1.00 43.41 457 VAL C N 1
ATOM 10680 C CA . VAL C 1 464 ? 72.504 -54.034 -46.013 1.00 49.87 457 VAL C CA 1
ATOM 10681 C C . VAL C 1 464 ? 73.170 -53.275 -44.867 1.00 42.91 457 VAL C C 1
ATOM 10682 O O . VAL C 1 464 ? 74.325 -53.540 -44.545 1.00 57.11 457 VAL C O 1
ATOM 10686 N N . ALA C 1 465 ? 72.430 -52.376 -44.228 1.00 40.38 458 ALA C N 1
ATOM 10687 C CA . ALA C 1 465 ? 72.908 -51.627 -43.085 1.00 44.47 458 ALA C CA 1
ATOM 10688 C C . ALA C 1 465 ? 73.346 -52.569 -41.974 1.00 46.55 458 ALA C C 1
ATOM 10689 O O . ALA C 1 465 ? 74.406 -52.365 -41.375 1.00 62.91 458 ALA C O 1
ATOM 10691 N N . GLN C 1 466 ? 72.523 -53.581 -41.701 1.00 51.16 459 GLN C N 1
ATOM 10692 C CA . GLN C 1 466 ? 72.827 -54.524 -40.599 1.00 54.79 459 GLN C CA 1
ATOM 10693 C C . GLN C 1 466 ? 74.199 -55.160 -40.833 1.00 44.00 459 GLN C C 1
ATOM 10694 O O . GLN C 1 466 ? 75.035 -55.114 -39.917 1.00 48.68 459 GLN C O 1
ATOM 10700 N N . ALA C 1 467 ? 74.411 -55.732 -42.017 1.00 46.53 460 ALA C N 1
ATOM 10701 C CA . ALA C 1 467 ? 75.681 -56.447 -42.272 1.00 43.84 460 ALA C CA 1
ATOM 10702 C C . ALA C 1 467 ? 76.870 -55.489 -42.194 1.00 47.92 460 ALA C C 1
ATOM 10703 O O . ALA C 1 467 ? 77.892 -55.875 -41.603 1.00 52.38 460 ALA C O 1
ATOM 10705 N N . MET C 1 468 ? 76.745 -54.288 -42.763 1.00 45.72 461 MET C N 1
ATOM 10706 C CA . MET C 1 468 ? 77.826 -53.277 -42.643 1.00 45.69 461 MET C CA 1
ATOM 10707 C C . MET C 1 468 ? 78.012 -52.855 -41.181 1.00 42.60 461 MET C C 1
ATOM 10708 O O . MET C 1 468 ? 79.166 -52.793 -40.725 1.00 38.80 461 MET C O 1
ATOM 10713 N N . HIS C 1 469 ? 76.909 -52.644 -40.464 1.00 47.03 462 HIS C N 1
ATOM 10714 C CA . HIS C 1 469 ? 76.974 -52.153 -39.062 1.00 39.02 462 HIS C CA 1
ATOM 10715 C C . HIS C 1 469 ? 77.649 -53.228 -38.213 1.00 37.43 462 HIS C C 1
ATOM 10716 O O . HIS C 1 469 ? 78.529 -52.903 -37.400 1.00 36.14 462 HIS C O 1
ATOM 10723 N N . ARG C 1 470 ? 77.259 -54.482 -38.431 1.00 31.98 463 ARG C N 1
ATOM 10724 C CA . ARG C 1 470 ? 77.807 -55.568 -37.626 1.00 36.69 463 ARG C CA 1
ATOM 10725 C C . ARG C 1 470 ? 79.296 -55.833 -37.924 1.00 41.12 463 ARG C C 1
ATOM 10726 O O . ARG C 1 470 ? 80.033 -56.260 -37.038 1.00 40.00 463 ARG C O 1
ATOM 10734 N N . ALA C 1 471 ? 79.734 -55.588 -39.163 1.00 38.74 464 ALA C N 1
ATOM 10735 C CA . ALA C 1 471 ? 81.128 -55.796 -39.529 1.00 35.81 464 ALA C CA 1
ATOM 10736 C C . ALA C 1 471 ? 82.005 -54.731 -38.875 1.00 35.06 464 ALA C C 1
ATOM 10737 O O . ALA C 1 471 ? 83.078 -55.009 -38.371 1.00 36.19 464 ALA C O 1
ATOM 10739 N N . TRP C 1 472 ? 81.498 -53.499 -38.821 1.00 43.72 465 TRP C N 1
ATOM 10740 C CA . TRP C 1 472 ? 82.198 -52.427 -38.125 1.00 39.91 465 TRP C CA 1
ATOM 10741 C C . TRP C 1 472 ? 82.310 -52.765 -36.641 1.00 46.10 465 TRP C C 1
ATOM 10742 O O . TRP C 1 472 ? 83.344 -52.517 -36.031 1.00 38.42 465 TRP C O 1
ATOM 10753 N N . ILE C 1 473 ? 81.220 -53.279 -36.060 1.00 49.55 466 ILE C N 1
ATOM 10754 C CA . ILE C 1 473 ? 81.217 -53.680 -34.677 1.00 50.81 466 ILE C CA 1
ATOM 10755 C C . ILE C 1 473 ? 82.296 -54.745 -34.482 1.00 41.15 466 ILE C C 1
ATOM 10756 O O . ILE C 1 473 ? 83.105 -54.641 -33.545 1.00 34.19 466 ILE C O 1
ATOM 10761 N N . ALA C 1 474 ? 82.250 -55.793 -35.308 1.00 40.91 467 ALA C N 1
ATOM 10762 C CA . ALA C 1 474 ? 83.188 -56.927 -35.146 1.00 34.89 467 ALA C CA 1
ATOM 10763 C C . ALA C 1 474 ? 84.630 -56.431 -35.214 1.00 45.25 467 ALA C C 1
ATOM 10764 O O . ALA C 1 474 ? 85.454 -56.845 -34.380 1.00 45.23 467 ALA C O 1
ATOM 10766 N N . PHE C 1 475 ? 84.930 -55.584 -36.198 1.00 52.38 468 PHE C N 1
ATOM 10767 C CA . PHE C 1 475 ? 86.337 -55.145 -36.351 1.00 55.44 468 PHE C CA 1
ATOM 10768 C C . PHE C 1 475 ? 86.744 -54.381 -35.098 1.00 54.17 468 PHE C C 1
ATOM 10769 O O . PHE C 1 475 ? 87.856 -54.593 -34.598 1.00 59.62 468 PHE C O 1
ATOM 10777 N N . ALA C 1 476 ? 85.877 -53.510 -34.594 1.00 45.69 469 ALA C N 1
ATOM 10778 C CA . ALA C 1 476 ? 86.260 -52.707 -33.415 1.00 46.73 469 ALA C CA 1
ATOM 10779 C C . ALA C 1 476 ? 86.510 -53.650 -32.240 1.00 43.95 469 ALA C C 1
ATOM 10780 O O . ALA C 1 476 ? 87.513 -53.474 -31.530 1.00 43.99 469 ALA C O 1
ATOM 10782 N N . ARG C 1 477 ? 85.576 -54.567 -31.997 1.00 46.74 470 ARG C N 1
ATOM 10783 C CA . ARG C 1 477 ? 85.692 -55.527 -30.874 1.00 43.09 470 ARG C CA 1
ATOM 10784 C C . ARG C 1 477 ? 86.871 -56.497 -31.006 1.00 49.29 470 ARG C C 1
ATOM 10785 O O . ARG C 1 477 ? 87.536 -56.728 -29.982 1.00 37.86 470 ARG C O 1
ATOM 10793 N N . GLU C 1 478 ? 87.148 -57.026 -32.205 1.00 56.08 471 GLU C N 1
ATOM 10794 C CA . GLU C 1 478 ? 88.171 -58.103 -32.316 1.00 54.57 471 GLU C CA 1
ATOM 10795 C C . GLU C 1 478 ? 89.266 -57.839 -33.365 1.00 53.09 471 GLU C C 1
ATOM 10796 O O . GLU C 1 478 ? 90.146 -58.706 -33.508 1.00 52.29 471 GLU C O 1
ATOM 10802 N N . GLY C 1 479 ? 89.218 -56.714 -34.074 1.00 57.47 472 GLY C N 1
ATOM 10803 C CA . GLY C 1 479 ? 90.211 -56.448 -35.134 1.00 54.74 472 GLY C CA 1
ATOM 10804 C C . GLY C 1 479 ? 89.943 -57.278 -36.373 1.00 57.26 472 GLY C C 1
ATOM 10805 O O . GLY C 1 479 ? 90.811 -57.282 -37.263 1.00 59.61 472 GLY C O 1
ATOM 10806 N N . ASN C 1 480 ? 88.798 -57.960 -36.438 1.00 44.17 473 ASN C N 1
ATOM 10807 C CA . ASN C 1 480 ? 88.430 -58.756 -37.590 1.00 40.09 473 ASN C CA 1
ATOM 10808 C C . ASN C 1 480 ? 86.950 -58.449 -37.897 1.00 43.99 473 ASN C C 1
ATOM 10809 O O . ASN C 1 480 ? 86.081 -58.530 -37.019 1.00 55.70 473 ASN C O 1
ATOM 10814 N N . PRO C 1 481 ? 86.608 -58.097 -39.149 1.00 42.54 474 PRO C N 1
ATOM 10815 C CA . PRO C 1 481 ? 85.235 -57.731 -39.521 1.00 40.14 474 PRO C CA 1
ATOM 10816 C C . PRO C 1 481 ? 84.247 -58.876 -39.828 1.00 40.43 474 PRO C C 1
ATOM 10817 O O . PRO C 1 481 ? 83.066 -58.624 -40.181 1.00 31.61 474 PRO C O 1
ATOM 10821 N N . GLN C 1 482 ? 84.689 -60.127 -39.661 1.00 31.55 475 GLN C N 1
ATOM 10822 C CA . GLN C 1 482 ? 83.884 -61.287 -40.043 1.00 36.55 475 GLN C CA 1
ATOM 10823 C C . GLN C 1 482 ? 82.585 -61.366 -39.230 1.00 41.59 475 GLN C C 1
ATOM 10824 O O . GLN C 1 482 ? 82.590 -61.113 -38.036 1.00 44.80 475 GLN C O 1
ATOM 10830 N N . HIS C 1 483 ? 81.453 -61.693 -39.874 1.00 58.78 476 HIS C N 1
ATOM 10831 C CA . HIS C 1 483 ? 80.269 -62.153 -39.138 1.00 66.58 476 HIS C CA 1
ATOM 10832 C C . HIS C 1 483 ? 79.473 -63.120 -40.006 1.00 61.04 476 HIS C C 1
ATOM 10833 O O . HIS C 1 483 ? 79.755 -63.306 -41.171 1.00 49.32 476 HIS C O 1
ATOM 10840 N N . ASP C 1 484 ? 78.461 -63.766 -39.420 1.00 69.14 477 ASP C N 1
ATOM 10841 C CA . ASP C 1 484 ? 77.738 -64.843 -40.100 1.00 60.55 477 ASP C CA 1
ATOM 10842 C C . ASP C 1 484 ? 76.894 -64.273 -41.250 1.00 58.00 477 ASP C C 1
ATOM 10843 O O . ASP C 1 484 ? 76.733 -64.926 -42.268 1.00 53.28 477 ASP C O 1
ATOM 10848 N N . GLY C 1 485 ? 76.340 -63.066 -41.068 1.00 52.77 478 GLY C N 1
ATOM 10849 C CA . GLY C 1 485 ? 75.626 -62.350 -42.121 1.00 54.41 478 GLY C CA 1
ATOM 10850 C C . GLY C 1 485 ? 76.470 -62.169 -43.389 1.00 57.15 478 GLY C C 1
ATOM 10851 O O . GLY C 1 485 ? 75.958 -62.254 -44.491 1.00 76.24 478 GLY C O 1
ATOM 10852 N N . LEU C 1 486 ? 77.776 -61.972 -43.246 1.00 63.25 479 LEU C N 1
ATOM 10853 C CA . LEU C 1 486 ? 78.629 -61.794 -44.421 1.00 59.59 479 LEU C CA 1
ATOM 10854 C C . LEU C 1 486 ? 79.132 -63.136 -44.950 1.00 56.21 479 LEU C C 1
ATOM 10855 O O . LEU C 1 486 ? 79.248 -64.092 -44.202 1.00 62.52 479 LEU C O 1
ATOM 10860 N N . PRO C 1 487 ? 79.493 -63.254 -46.251 1.00 65.33 480 PRO C N 1
ATOM 10861 C CA . PRO C 1 487 ? 80.270 -64.394 -46.724 1.00 69.04 480 PRO C CA 1
ATOM 10862 C C . PRO C 1 487 ? 81.684 -64.264 -46.169 1.00 76.18 480 PRO C C 1
ATOM 10863 O O . PRO C 1 487 ? 82.047 -63.235 -45.619 1.00 84.94 480 PRO C O 1
ATOM 10867 N N . GLU C 1 488 ? 82.477 -65.306 -46.367 1.00 69.55 481 GLU C N 1
ATOM 10868 C CA . GLU C 1 488 ? 83.806 -65.358 -45.790 1.00 65.15 481 GLU C CA 1
ATOM 10869 C C . GLU C 1 488 ? 84.677 -64.237 -46.363 1.00 59.57 481 GLU C C 1
ATOM 10870 O O . GLU C 1 488 ? 84.745 -64.076 -47.561 1.00 46.47 481 GLU C O 1
ATOM 10876 N N . TRP C 1 489 ? 85.347 -63.472 -45.504 1.00 56.52 482 TRP C N 1
ATOM 10877 C CA . TRP C 1 489 ? 86.024 -62.264 -45.942 1.00 61.43 482 TRP C CA 1
ATOM 10878 C C . TRP C 1 489 ? 87.519 -62.399 -45.690 1.00 60.76 482 TRP C C 1
ATOM 10879 O O . TRP C 1 489 ? 87.952 -62.232 -44.569 1.00 59.13 482 TRP C O 1
ATOM 10890 N N . PRO C 1 490 ? 88.351 -62.674 -46.713 1.00 64.46 483 PRO C N 1
ATOM 10891 C CA . PRO C 1 490 ? 89.798 -62.752 -46.523 1.00 59.75 483 PRO C CA 1
ATOM 10892 C C . PRO C 1 490 ? 90.383 -61.360 -46.325 1.00 57.93 483 PRO C C 1
ATOM 10893 O O . PRO C 1 490 ? 89.887 -60.371 -46.853 1.00 55.21 483 PRO C O 1
ATOM 10897 N N . ARG C 1 491 ? 91.449 -61.319 -45.536 1.00 55.48 484 ARG C N 1
ATOM 10898 C CA . ARG C 1 491 ? 92.276 -60.148 -45.382 1.00 56.64 484 ARG C CA 1
ATOM 10899 C C . ARG C 1 491 ? 92.748 -59.660 -46.747 1.00 45.69 484 ARG C C 1
ATOM 10900 O O . ARG C 1 491 ? 92.957 -60.442 -47.666 1.00 44.09 484 ARG C O 1
ATOM 10908 N N . TYR C 1 492 ? 92.885 -58.342 -46.881 1.00 43.81 485 TYR C N 1
ATOM 10909 C CA . TYR C 1 492 ? 93.445 -57.790 -48.095 1.00 42.88 485 TYR C CA 1
ATOM 10910 C C . TYR C 1 492 ? 94.934 -58.126 -48.146 1.00 49.64 485 TYR C C 1
ATOM 10911 O O . TYR C 1 492 ? 95.632 -57.962 -47.176 1.00 50.57 485 TYR C O 1
ATOM 10920 N N . ASP C 1 493 ? 95.404 -58.586 -49.297 1.00 53.65 486 ASP C N 1
ATOM 10921 C CA . ASP C 1 493 ? 96.780 -58.999 -49.454 1.00 59.41 486 ASP C CA 1
ATOM 10922 C C . ASP C 1 493 ? 97.175 -58.687 -50.884 1.00 50.48 486 ASP C C 1
ATOM 10923 O O . ASP C 1 493 ? 96.316 -58.582 -51.776 1.00 60.54 486 ASP C O 1
ATOM 10928 N N . LEU C 1 494 ? 98.493 -58.543 -51.088 1.00 41.77 487 LEU C N 1
ATOM 10929 C CA . LEU C 1 494 ? 99.037 -58.175 -52.377 1.00 40.78 487 LEU C CA 1
ATOM 10930 C C . LEU C 1 494 ? 98.833 -59.305 -53.384 1.00 34.16 487 LEU C C 1
ATOM 10931 O O . LEU C 1 494 ? 98.678 -59.037 -54.570 1.00 29.73 487 LEU C O 1
ATOM 10936 N N . GLU C 1 495 ? 98.751 -60.547 -52.918 1.00 39.55 488 GLU C N 1
ATOM 10937 C CA . GLU C 1 495 ? 98.466 -61.655 -53.864 1.00 45.79 488 GLU C CA 1
ATOM 10938 C C . GLU C 1 495 ? 96.995 -61.600 -54.320 1.00 54.50 488 GLU C C 1
ATOM 10939 O O . GLU C 1 495 ? 96.760 -61.161 -55.462 1.00 56.92 488 GLU C O 1
ATOM 10945 N N . GLU C 1 496 ? 96.059 -62.080 -53.499 1.00 46.17 489 GLU C N 1
ATOM 10946 C CA . GLU C 1 496 ? 94.610 -62.138 -53.854 1.00 41.26 489 GLU C CA 1
ATOM 10947 C C . GLU C 1 496 ? 93.972 -60.746 -54.057 1.00 40.90 489 GLU C C 1
ATOM 10948 O O . GLU C 1 496 ? 93.108 -60.645 -54.949 1.00 48.79 489 GLU C O 1
ATOM 10954 N N . ARG C 1 497 ? 94.327 -59.745 -53.246 1.00 35.40 490 ARG C N 1
ATOM 10955 C CA . ARG C 1 497 ? 93.672 -58.407 -53.322 1.00 34.90 490 ARG C CA 1
ATOM 10956 C C . ARG C 1 497 ? 92.155 -58.547 -53.092 1.00 29.55 490 ARG C C 1
ATOM 10957 O O . ARG C 1 497 ? 91.384 -57.879 -53.798 1.00 37.61 490 ARG C O 1
ATOM 10965 N N . ALA C 1 498 ? 91.758 -59.393 -52.139 1.00 36.51 491 ALA C N 1
ATOM 10966 C CA . ALA C 1 498 ? 90.323 -59.637 -51.855 1.00 39.19 491 ALA C CA 1
ATOM 10967 C C . ALA C 1 498 ? 89.631 -58.370 -51.354 1.00 46.98 491 ALA C C 1
ATOM 10968 O O . ALA C 1 498 ? 90.216 -57.642 -50.530 1.00 46.56 491 ALA C O 1
ATOM 10970 N N . VAL C 1 499 ? 88.398 -58.144 -51.810 1.00 51.20 492 VAL C N 1
ATOM 10971 C CA . VAL C 1 499 ? 87.616 -56.947 -51.388 1.00 45.02 492 VAL C CA 1
ATOM 10972 C C . VAL C 1 499 ? 86.169 -57.389 -51.119 1.00 48.83 492 VAL C C 1
ATOM 10973 O O . VAL C 1 499 ? 85.557 -57.977 -52.034 1.00 38.80 492 VAL C O 1
ATOM 10977 N N . MET C 1 500 ? 85.653 -57.132 -49.913 1.00 48.01 493 MET C N 1
ATOM 10978 C CA . MET C 1 500 ? 84.253 -57.446 -49.636 1.00 43.51 493 MET C CA 1
ATOM 10979 C C . MET C 1 500 ? 83.379 -56.410 -50.339 1.00 49.45 493 MET C C 1
ATOM 10980 O O . MET C 1 500 ? 83.637 -55.218 -50.229 1.00 50.46 493 MET C O 1
ATOM 10985 N N . VAL C 1 501 ? 82.336 -56.864 -51.039 1.00 51.45 494 VAL C N 1
ATOM 10986 C CA . VAL C 1 501 ? 81.403 -55.948 -51.674 1.00 55.73 494 VAL C CA 1
ATOM 10987 C C . VAL C 1 501 ? 80.083 -55.966 -50.901 1.00 58.54 494 VAL C C 1
ATOM 10988 O O . VAL C 1 501 ? 79.429 -56.985 -50.868 1.00 60.04 494 VAL C O 1
ATOM 10992 N N . PHE C 1 502 ? 79.712 -54.829 -50.306 1.00 46.24 495 PHE C N 1
ATOM 10993 C CA . PHE C 1 502 ? 78.443 -54.723 -49.616 1.00 41.51 495 PHE C CA 1
ATOM 10994 C C . PHE C 1 502 ? 77.351 -54.343 -50.615 1.00 38.43 495 PHE C C 1
ATOM 10995 O O . PHE C 1 502 ? 77.403 -53.290 -51.228 1.00 36.41 495 PHE C O 1
ATOM 11003 N N . ALA C 1 503 ? 76.339 -55.200 -50.674 1.00 35.92 496 ALA C N 1
ATOM 11004 C CA . ALA C 1 503 ? 75.207 -55.136 -51.586 1.00 36.01 496 ALA C CA 1
ATOM 11005 C C . ALA C 1 503 ? 74.065 -55.906 -50.943 1.00 33.57 496 ALA C C 1
ATOM 11006 O O . ALA C 1 503 ? 74.278 -56.519 -49.928 1.00 30.61 496 ALA C O 1
ATOM 11008 N N . VAL C 1 504 ? 72.871 -55.891 -51.556 1.00 36.27 497 VAL C N 1
ATOM 11009 C CA . VAL C 1 504 ? 71.766 -56.670 -51.028 1.00 32.27 497 VAL C CA 1
ATOM 11010 C C . VAL C 1 504 ? 72.224 -58.111 -50.848 1.00 42.45 497 VAL C C 1
ATOM 11011 O O . VAL C 1 504 ? 71.932 -58.740 -49.831 1.00 49.97 497 VAL C O 1
ATOM 11015 N N . GLU C 1 505 ? 72.971 -58.628 -51.827 1.00 55.41 498 GLU C N 1
ATOM 11016 C CA . GLU C 1 505 ? 73.691 -59.890 -51.659 1.00 59.85 498 GLU C CA 1
ATOM 11017 C C . GLU C 1 505 ? 75.182 -59.570 -51.626 1.00 52.54 498 GLU C C 1
ATOM 11018 O O . GLU C 1 505 ? 75.758 -59.250 -52.652 1.00 62.55 498 GLU C O 1
ATOM 11024 N N . PRO C 1 506 ? 75.831 -59.611 -50.453 1.00 52.13 499 PRO C N 1
ATOM 11025 C CA . PRO C 1 506 ? 77.252 -59.307 -50.381 1.00 48.56 499 PRO C CA 1
ATOM 11026 C C . PRO C 1 506 ? 78.052 -60.413 -51.062 1.00 50.78 499 PRO C C 1
ATOM 11027 O O . PRO C 1 506 ? 77.696 -61.568 -50.975 1.00 58.24 499 PRO C O 1
ATOM 11031 N N . ARG C 1 507 ? 79.151 -60.026 -51.706 1.00 43.79 500 ARG C N 1
ATOM 11032 C CA . ARG C 1 507 ? 80.033 -60.962 -52.385 1.00 44.04 500 ARG C CA 1
ATOM 11033 C C . ARG C 1 507 ? 81.469 -60.452 -52.245 1.00 42.99 500 ARG C C 1
ATOM 11034 O O . ARG C 1 507 ? 81.695 -59.245 -52.121 1.00 44.44 500 ARG C O 1
ATOM 11042 N N . VAL C 1 508 ? 82.418 -61.386 -52.363 1.00 46.06 501 VAL C N 1
ATOM 11043 C CA . VAL C 1 508 ? 83.841 -61.059 -52.400 1.00 49.91 501 VAL C CA 1
ATOM 11044 C C . VAL C 1 508 ? 84.321 -60.953 -53.844 1.00 44.06 501 VAL C C 1
ATOM 11045 O O . VAL C 1 508 ? 84.030 -61.806 -54.655 1.00 50.58 501 VAL C O 1
ATOM 11049 N N . GLU C 1 509 ? 85.026 -59.855 -54.149 1.00 46.28 502 GLU C N 1
ATOM 11050 C CA . GLU C 1 509 ? 85.690 -59.649 -55.424 1.00 47.19 502 GLU C CA 1
ATOM 11051 C C . GLU C 1 509 ? 87.194 -59.551 -55.188 1.00 49.12 502 GLU C C 1
ATOM 11052 O O . GLU C 1 509 ? 87.637 -58.840 -54.286 1.00 48.49 502 GLU C O 1
ATOM 11058 N N . ARG C 1 510 ? 87.963 -60.290 -55.988 1.00 46.67 503 ARG C N 1
ATOM 11059 C CA . ARG C 1 510 ? 89.421 -60.296 -55.892 1.00 49.42 503 ARG C CA 1
ATOM 11060 C C . ARG C 1 510 ? 90.022 -59.448 -57.017 1.00 46.14 503 ARG C C 1
ATOM 11061 O O . ARG C 1 510 ? 89.702 -59.673 -58.175 1.00 48.94 503 ARG C O 1
ATOM 11069 N N . ASP C 1 511 ? 90.865 -58.474 -56.641 1.00 49.52 504 ASP C N 1
ATOM 11070 C CA . ASP C 1 511 ? 91.506 -57.542 -57.565 1.00 51.98 504 ASP C CA 1
ATOM 11071 C C . ASP C 1 511 ? 90.470 -56.914 -58.513 1.00 50.59 504 ASP C C 1
ATOM 11072 O O . ASP C 1 511 ? 90.638 -56.913 -59.718 1.00 40.78 504 ASP C O 1
ATOM 11077 N N . PRO C 1 512 ? 89.408 -56.284 -57.991 1.00 54.55 505 PRO C N 1
ATOM 11078 C CA . PRO C 1 512 ? 88.380 -55.683 -58.853 1.00 45.96 505 PRO C CA 1
ATOM 11079 C C . PRO C 1 512 ? 88.891 -54.504 -59.664 1.00 52.70 505 PRO C C 1
ATOM 11080 O O . PRO C 1 512 ? 88.389 -54.254 -60.758 1.00 44.14 505 PRO C O 1
ATOM 11084 N N . TRP C 1 513 ? 89.934 -53.800 -59.177 1.00 47.56 506 TRP C N 1
ATOM 11085 C CA . TRP C 1 513 ? 90.414 -52.598 -59.850 1.00 41.46 506 TRP C CA 1
ATOM 11086 C C . TRP C 1 513 ? 91.665 -52.882 -60.688 1.00 37.75 506 TRP C C 1
ATOM 11087 O O . TRP C 1 513 ? 92.429 -51.978 -61.044 1.00 44.49 506 TRP C O 1
ATOM 11098 N N . ARG C 1 514 ? 91.860 -54.139 -61.060 1.00 35.95 507 ARG C N 1
ATOM 11099 C CA . ARG C 1 514 ? 93.122 -54.569 -61.654 1.00 40.80 507 ARG C CA 1
ATOM 11100 C C . ARG C 1 514 ? 93.413 -53.814 -62.954 1.00 36.50 507 ARG C C 1
ATOM 11101 O O . ARG C 1 514 ? 94.524 -53.310 -63.180 1.00 34.44 507 ARG C O 1
ATOM 11109 N N . ALA C 1 515 ? 92.409 -53.755 -63.823 1.00 40.65 508 ALA C N 1
ATOM 11110 C CA . ALA C 1 515 ? 92.561 -53.059 -65.089 1.00 45.65 508 ALA C CA 1
ATOM 11111 C C . ALA C 1 515 ? 92.975 -51.613 -64.835 1.00 38.54 508 ALA C C 1
ATOM 11112 O O . ALA C 1 515 ? 93.872 -51.081 -65.487 1.00 47.23 508 ALA C O 1
ATOM 11114 N N . GLU C 1 516 ? 92.302 -50.960 -63.888 1.00 37.80 509 GLU C N 1
ATOM 11115 C CA . GLU C 1 516 ? 92.590 -49.576 -63.604 1.00 34.32 509 GLU C CA 1
ATOM 11116 C C . GLU C 1 516 ? 94.002 -49.414 -63.029 1.00 35.69 509 GLU C C 1
ATOM 11117 O O . GLU C 1 516 ? 94.705 -48.492 -63.422 1.00 36.18 509 GLU C O 1
ATOM 11123 N N . ARG C 1 517 ? 94.419 -50.303 -62.120 1.00 35.54 510 ARG C N 1
ATOM 11124 C CA . ARG C 1 517 ? 95.699 -50.127 -61.449 1.00 40.10 510 ARG C CA 1
ATOM 11125 C C . ARG C 1 517 ? 96.826 -50.138 -62.499 1.00 41.82 510 ARG C C 1
ATOM 11126 O O . ARG C 1 517 ? 97.760 -49.315 -62.405 1.00 38.46 510 ARG C O 1
ATOM 11134 N N . GLU C 1 518 ? 96.688 -51.015 -63.510 1.00 51.16 511 GLU C N 1
ATOM 11135 C CA . GLU C 1 518 ? 97.702 -51.152 -64.543 1.00 50.60 511 GLU C CA 1
ATOM 11136 C C . GLU C 1 518 ? 97.752 -49.866 -65.378 1.00 52.92 511 GLU C C 1
ATOM 11137 O O . GLU C 1 518 ? 98.826 -49.312 -65.613 1.00 58.03 511 GLU C O 1
ATOM 11143 N N . VAL C 1 519 ? 96.582 -49.381 -65.797 1.00 47.62 512 VAL C N 1
ATOM 11144 C CA . VAL C 1 519 ? 96.498 -48.271 -66.737 1.00 42.11 512 VAL C CA 1
ATOM 11145 C C . VAL C 1 519 ? 96.974 -47.006 -66.074 1.00 43.97 512 VAL C C 1
ATOM 11146 O O . VAL C 1 519 ? 97.631 -46.181 -66.718 1.00 37.93 512 VAL C O 1
ATOM 11150 N N . TRP C 1 520 ? 96.647 -46.830 -64.788 1.00 39.30 513 TRP C N 1
ATOM 11151 C CA . TRP C 1 520 ? 97.118 -45.656 -64.085 1.00 39.41 513 TRP C CA 1
ATOM 11152 C C . TRP C 1 520 ? 98.649 -45.686 -63.940 1.00 41.67 513 TRP C C 1
ATOM 11153 O O . TRP C 1 520 ? 99.302 -44.635 -63.964 1.00 33.83 513 TRP C O 1
ATOM 11164 N N . ALA C 1 521 ? 99.210 -46.880 -63.781 1.00 40.75 514 ALA C N 1
ATOM 11165 C CA . ALA C 1 521 ? 100.636 -47.015 -63.535 1.00 45.76 514 ALA C CA 1
ATOM 11166 C C . ALA C 1 521 ? 101.381 -46.866 -64.860 1.00 41.66 514 ALA C C 1
ATOM 11167 O O . ALA C 1 521 ? 102.457 -46.316 -64.880 1.00 33.89 514 ALA C O 1
ATOM 11169 N N . ALA C 1 522 ? 100.835 -47.440 -65.934 1.00 41.09 515 ALA C N 1
ATOM 11170 C CA . ALA C 1 522 ? 101.410 -47.397 -67.265 1.00 47.50 515 ALA C CA 1
ATOM 11171 C C . ALA C 1 522 ? 100.490 -46.568 -68.175 1.00 47.40 515 ALA C C 1
ATOM 11172 O O . ALA C 1 522 ? 100.636 -46.761 -69.390 1.00 52.53 515 ALA C O 1
ATOM 11174 N N . GLU D 1 29 ? 85.706 -56.212 -8.672 1.00 59.89 22 GLU D N 1
ATOM 11175 C CA . GLU D 1 29 ? 85.985 -54.757 -8.814 1.00 57.10 22 GLU D CA 1
ATOM 11176 C C . GLU D 1 29 ? 84.911 -53.940 -8.085 1.00 56.46 22 GLU D C 1
ATOM 11177 O O . GLU D 1 29 ? 83.786 -54.408 -7.860 1.00 57.07 22 GLU D O 1
ATOM 11183 N N . LEU D 1 30 ? 85.236 -52.671 -7.799 1.00 58.73 23 LEU D N 1
ATOM 11184 C CA . LEU D 1 30 ? 84.251 -51.714 -7.306 1.00 55.55 23 LEU D CA 1
ATOM 11185 C C . LEU D 1 30 ? 84.201 -50.517 -8.245 1.00 49.94 23 LEU D C 1
ATOM 11186 O O . LEU D 1 30 ? 85.237 -49.954 -8.599 1.00 52.63 23 LEU D O 1
ATOM 11191 N N . HIS D 1 31 ? 82.979 -50.111 -8.604 1.00 49.59 24 HIS D N 1
ATOM 11192 C CA . HIS D 1 31 ? 82.792 -48.907 -9.384 1.00 53.02 24 HIS D CA 1
ATOM 11193 C C . HIS D 1 31 ? 81.821 -47.982 -8.655 1.00 50.71 24 HIS D C 1
ATOM 11194 O O . HIS D 1 31 ? 80.875 -48.445 -7.991 1.00 55.85 24 HIS D O 1
ATOM 11201 N N . ASP D 1 32 ? 82.083 -46.681 -8.820 1.00 42.91 25 ASP D N 1
ATOM 11202 C CA . ASP D 1 32 ? 81.253 -45.612 -8.282 1.00 43.20 25 ASP D CA 1
ATOM 11203 C C . ASP D 1 32 ? 79.883 -45.623 -8.941 1.00 44.73 25 ASP D C 1
ATOM 11204 O O . ASP D 1 32 ? 79.781 -45.848 -10.145 1.00 58.23 25 ASP D O 1
ATOM 11209 N N . VAL D 1 33 ? 78.832 -45.382 -8.136 1.00 46.51 26 VAL D N 1
ATOM 11210 C CA . VAL D 1 33 ? 77.473 -45.224 -8.665 1.00 43.39 26 VAL D CA 1
ATOM 11211 C C . VAL D 1 33 ? 76.893 -43.986 -8.005 1.00 45.01 26 VAL D C 1
ATOM 11212 O O . VAL D 1 33 ? 76.871 -43.912 -6.768 1.00 42.04 26 VAL D O 1
ATOM 11216 N N . ILE D 1 34 ? 76.389 -43.040 -8.837 1.00 42.66 27 ILE D N 1
ATOM 11217 C CA . ILE D 1 34 ? 75.944 -41.738 -8.333 1.00 49.64 27 ILE D CA 1
ATOM 11218 C C . ILE D 1 34 ? 74.423 -41.652 -8.422 1.00 43.98 27 ILE D C 1
ATOM 11219 O O . ILE D 1 34 ? 73.860 -41.909 -9.458 1.00 38.03 27 ILE D O 1
ATOM 11224 N N . VAL D 1 35 ? 73.795 -41.285 -7.300 1.00 53.03 28 VAL D N 1
ATOM 11225 C CA . VAL D 1 35 ? 72.355 -41.203 -7.183 1.00 46.65 28 VAL D CA 1
ATOM 11226 C C . VAL D 1 35 ? 72.037 -39.844 -6.583 1.00 39.02 28 VAL D C 1
ATOM 11227 O O . VAL D 1 35 ? 72.832 -39.299 -5.837 1.00 50.64 28 VAL D O 1
ATOM 11231 N N . GLU D 1 36 ? 70.861 -39.302 -6.922 1.00 39.40 29 GLU D N 1
ATOM 11232 C CA . GLU D 1 36 ? 70.511 -37.954 -6.533 1.00 37.44 29 GLU D CA 1
ATOM 11233 C C . GLU D 1 36 ? 69.400 -38.023 -5.495 1.00 31.95 29 GLU D C 1
ATOM 11234 O O . GLU D 1 36 ? 68.365 -38.594 -5.712 1.00 27.38 29 GLU D O 1
ATOM 11240 N N . THR D 1 37 ? 69.650 -37.404 -4.342 1.00 35.16 30 THR D N 1
ATOM 11241 C CA . THR D 1 37 ? 68.634 -37.178 -3.346 1.00 37.13 30 THR D CA 1
ATOM 11242 C C . THR D 1 37 ? 67.968 -35.859 -3.703 1.00 44.01 30 THR D C 1
ATOM 11243 O O . THR D 1 37 ? 68.499 -35.118 -4.519 1.00 40.97 30 THR D O 1
ATOM 11247 N N . ARG D 1 38 ? 66.855 -35.539 -3.009 1.00 36.39 31 ARG D N 1
ATOM 11248 C CA . ARG D 1 38 ? 66.223 -34.236 -3.167 1.00 41.35 31 ARG D CA 1
ATOM 11249 C C . ARG D 1 38 ? 67.210 -33.116 -2.833 1.00 43.83 31 ARG D C 1
ATOM 11250 O O . ARG D 1 38 ? 67.119 -32.019 -3.384 1.00 48.81 31 ARG D O 1
ATOM 11258 N N . TYR D 1 39 ? 68.181 -33.399 -1.951 1.00 44.09 32 TYR D N 1
ATOM 11259 C CA . TYR D 1 39 ? 69.109 -32.378 -1.491 1.00 42.82 32 TYR D CA 1
ATOM 11260 C C . TYR D 1 39 ? 70.359 -32.356 -2.356 1.00 50.72 32 TYR D C 1
ATOM 11261 O O . TYR D 1 39 ? 71.018 -31.334 -2.424 1.00 69.23 32 TYR D O 1
ATOM 11270 N N . GLY D 1 40 ? 70.705 -33.462 -2.998 1.00 48.22 33 GLY D N 1
ATOM 11271 C CA . GLY D 1 40 ? 71.938 -33.487 -3.781 1.00 48.97 33 GLY D CA 1
ATOM 11272 C C . GLY D 1 40 ? 72.366 -34.907 -4.143 1.00 40.60 33 GLY D C 1
ATOM 11273 O O . GLY D 1 40 ? 71.718 -35.877 -3.742 1.00 48.68 33 GLY D O 1
ATOM 11274 N N . ALA D 1 41 ? 73.426 -34.980 -4.955 1.00 46.75 34 ALA D N 1
ATOM 11275 C CA . ALA D 1 41 ? 73.966 -36.235 -5.454 1.00 48.93 34 ALA D CA 1
ATOM 11276 C C . ALA D 1 41 ? 74.845 -36.874 -4.389 1.00 41.41 34 ALA D C 1
ATOM 11277 O O . ALA D 1 41 ? 75.537 -36.164 -3.672 1.00 48.40 34 ALA D O 1
ATOM 11279 N N . VAL D 1 42 ? 74.847 -38.209 -4.362 1.00 49.00 35 VAL D N 1
ATOM 11280 C CA . VAL D 1 42 ? 75.727 -39.001 -3.504 1.00 50.34 35 VAL D CA 1
ATOM 11281 C C . VAL D 1 42 ? 76.441 -40.052 -4.357 1.00 47.21 35 VAL D C 1
ATOM 11282 O O . VAL D 1 42 ? 75.856 -40.637 -5.267 1.00 45.19 35 VAL D O 1
ATOM 11286 N N . ARG D 1 43 ? 77.719 -40.304 -4.019 1.00 59.31 36 ARG D N 1
ATOM 11287 C CA . ARG D 1 43 ? 78.579 -41.231 -4.765 1.00 65.21 36 ARG D CA 1
ATOM 11288 C C . ARG D 1 43 ? 78.790 -42.488 -3.939 1.00 67.24 36 ARG D C 1
ATOM 11289 O O . ARG D 1 43 ? 79.439 -42.417 -2.901 1.00 71.34 36 ARG D O 1
ATOM 11297 N N . GLY D 1 44 ? 78.193 -43.612 -4.371 1.00 73.40 37 GLY D N 1
ATOM 11298 C CA . GLY D 1 44 ? 78.295 -44.898 -3.694 1.00 69.39 37 GLY D CA 1
ATOM 11299 C C . GLY D 1 44 ? 79.059 -45.905 -4.560 1.00 71.16 37 GLY D C 1
ATOM 11300 O O . GLY D 1 44 ? 79.603 -45.529 -5.600 1.00 49.95 37 GLY D O 1
ATOM 11301 N N . ARG D 1 45 ? 79.140 -47.164 -4.094 1.00 73.21 38 ARG D N 1
ATOM 11302 C CA . ARG D 1 45 ? 80.045 -48.150 -4.681 1.00 65.33 38 ARG D CA 1
ATOM 11303 C C . ARG D 1 45 ? 79.220 -49.383 -5.035 1.00 56.47 38 ARG D C 1
ATOM 11304 O O . ARG D 1 45 ? 78.233 -49.676 -4.354 1.00 57.33 38 ARG D O 1
ATOM 11312 N N . SER D 1 46 ? 79.607 -50.057 -6.141 1.00 57.28 39 SER D N 1
ATOM 11313 C CA . SER D 1 46 ? 78.917 -51.245 -6.610 1.00 50.22 39 SER D CA 1
ATOM 11314 C C . SER D 1 46 ? 79.923 -52.233 -7.197 1.00 55.60 39 SER D C 1
ATOM 11315 O O . SER D 1 46 ? 80.846 -51.856 -7.901 1.00 60.87 39 SER D O 1
ATOM 11318 N N . ASP D 1 47 ? 79.710 -53.516 -6.924 1.00 56.97 40 ASP D N 1
ATOM 11319 C CA . ASP D 1 47 ? 80.402 -54.592 -7.614 1.00 62.13 40 ASP D CA 1
ATOM 11320 C C . ASP D 1 47 ? 79.575 -55.022 -8.826 1.00 64.28 40 ASP D C 1
ATOM 11321 O O . ASP D 1 47 ? 79.956 -55.950 -9.540 1.00 61.45 40 ASP D O 1
ATOM 11326 N N . GLY D 1 48 ? 78.399 -54.400 -9.008 1.00 57.02 41 GLY D N 1
ATOM 11327 C CA . GLY D 1 48 ? 77.493 -54.761 -10.079 1.00 51.56 41 GLY D CA 1
ATOM 11328 C C . GLY D 1 48 ? 76.408 -55.747 -9.637 1.00 46.19 41 GLY D C 1
ATOM 11329 O O . GLY D 1 48 ? 75.466 -55.983 -10.379 1.00 50.05 41 GLY D O 1
ATOM 11330 N N . THR D 1 49 ? 76.589 -56.381 -8.485 1.00 53.21 42 THR D N 1
ATOM 11331 C CA . THR D 1 49 ? 75.591 -57.270 -7.907 1.00 56.80 42 THR D CA 1
ATOM 11332 C C . THR D 1 49 ? 74.839 -56.493 -6.814 1.00 51.03 42 THR D C 1
ATOM 11333 O O . THR D 1 49 ? 73.645 -56.615 -6.665 1.00 36.36 42 THR D O 1
ATOM 11337 N N . VAL D 1 50 ? 75.566 -55.714 -6.011 1.00 56.26 43 VAL D N 1
ATOM 11338 C CA . VAL D 1 50 ? 74.982 -54.984 -4.893 1.00 53.31 43 VAL D CA 1
ATOM 11339 C C . VAL D 1 50 ? 75.585 -53.588 -4.872 1.00 45.15 43 VAL D C 1
ATOM 11340 O O . VAL D 1 50 ? 76.719 -53.379 -5.364 1.00 48.24 43 VAL D O 1
ATOM 11344 N N . CYS D 1 51 ? 74.776 -52.636 -4.388 1.00 46.94 44 CYS D N 1
ATOM 11345 C CA . CYS D 1 51 ? 75.204 -51.240 -4.285 1.00 61.19 44 CYS D CA 1
ATOM 11346 C C . CYS D 1 51 ? 75.119 -50.809 -2.819 1.00 58.30 44 CYS D C 1
ATOM 11347 O O . CYS D 1 51 ? 74.199 -51.245 -2.108 1.00 60.23 44 CYS D O 1
ATOM 11350 N N . VAL D 1 52 ? 76.056 -49.940 -2.398 1.00 57.64 45 VAL D N 1
ATOM 11351 C CA . VAL D 1 52 ? 76.030 -49.427 -1.035 1.00 55.25 45 VAL D CA 1
ATOM 11352 C C . VAL D 1 52 ? 76.326 -47.931 -1.054 1.00 47.31 45 VAL D C 1
ATOM 11353 O O . VAL D 1 52 ? 77.292 -47.469 -1.673 1.00 44.42 45 VAL D O 1
ATOM 11357 N N . TRP D 1 53 ? 75.511 -47.187 -0.290 1.00 52.23 46 TRP D N 1
ATOM 11358 C CA . TRP D 1 53 ? 75.743 -45.773 -0.045 1.00 51.92 46 TRP D CA 1
ATOM 11359 C C . TRP D 1 53 ? 75.834 -45.564 1.458 1.00 47.74 46 TRP D C 1
ATOM 11360 O O . TRP D 1 53 ? 74.941 -45.971 2.230 1.00 37.94 46 TRP D O 1
ATOM 11371 N N . LYS D 1 54 ? 76.936 -44.938 1.858 1.00 45.81 47 LYS D N 1
ATOM 11372 C CA . LYS D 1 54 ? 77.227 -44.799 3.266 1.00 43.79 47 LYS D CA 1
ATOM 11373 C C . LYS D 1 54 ? 77.289 -43.326 3.587 1.00 42.94 47 LYS D C 1
ATOM 11374 O O . LYS D 1 54 ? 77.794 -42.536 2.783 1.00 36.13 47 LYS D O 1
ATOM 11380 N N . GLY D 1 55 ? 76.786 -42.971 4.762 1.00 49.20 48 GLY D N 1
ATOM 11381 C CA . GLY D 1 55 ? 77.002 -41.626 5.269 1.00 43.46 48 GLY D CA 1
ATOM 11382 C C . GLY D 1 55 ? 76.156 -40.594 4.524 1.00 36.09 48 GLY D C 1
ATOM 11383 O O . GLY D 1 55 ? 76.545 -39.435 4.439 1.00 46.09 48 GLY D O 1
ATOM 11384 N N . VAL D 1 56 ? 74.980 -41.015 4.081 1.00 41.91 49 VAL D N 1
ATOM 11385 C CA . VAL D 1 56 ? 74.033 -40.119 3.422 1.00 40.10 49 VAL D CA 1
ATOM 11386 C C . VAL D 1 56 ? 73.291 -39.338 4.502 1.00 38.90 49 VAL D C 1
ATOM 11387 O O . VAL D 1 56 ? 72.742 -39.950 5.426 1.00 30.12 49 VAL D O 1
ATOM 11391 N N . PRO D 1 57 ? 73.267 -37.988 4.448 1.00 41.68 50 PRO D N 1
ATOM 11392 C CA . PRO D 1 57 ? 72.622 -37.186 5.494 1.00 45.24 50 PRO D CA 1
ATOM 11393 C C . PRO D 1 57 ? 71.124 -37.056 5.281 1.00 45.38 50 PRO D C 1
ATOM 11394 O O . PRO D 1 57 ? 70.694 -36.722 4.180 1.00 55.85 50 PRO D O 1
ATOM 11398 N N . PHE D 1 58 ? 70.338 -37.300 6.343 1.00 40.95 51 PHE D N 1
ATOM 11399 C CA . PHE D 1 58 ? 68.879 -37.186 6.267 1.00 35.75 51 PHE D CA 1
ATOM 11400 C C . PHE D 1 58 ? 68.413 -35.931 7.002 1.00 35.04 51 PHE D C 1
ATOM 11401 O O . PHE D 1 58 ? 67.226 -35.631 7.005 1.00 38.73 51 PHE D O 1
ATOM 11409 N N . ALA D 1 59 ? 69.346 -35.240 7.676 1.00 34.09 52 ALA D N 1
ATOM 11410 C CA . ALA D 1 59 ? 69.025 -34.070 8.445 1.00 37.65 52 ALA D CA 1
ATOM 11411 C C . ALA D 1 59 ? 70.199 -33.113 8.472 1.00 35.08 52 ALA D C 1
ATOM 11412 O O . ALA D 1 59 ? 71.331 -33.466 8.167 1.00 37.07 52 ALA D O 1
ATOM 11414 N N . ARG D 1 60 ? 69.911 -31.880 8.860 1.00 35.58 53 ARG D N 1
ATOM 11415 C CA . ARG D 1 60 ? 70.974 -30.939 9.175 1.00 37.83 53 ARG D CA 1
ATOM 11416 C C . ARG D 1 60 ? 71.713 -31.434 10.409 1.00 37.42 53 ARG D C 1
ATOM 11417 O O . ARG D 1 60 ? 71.113 -32.016 11.331 1.00 37.42 53 ARG D O 1
ATOM 11425 N N . PRO D 1 61 ? 73.037 -31.185 10.517 1.00 38.42 54 PRO D N 1
ATOM 11426 C CA . PRO D 1 61 ? 73.745 -31.469 11.763 1.00 35.65 54 PRO D CA 1
ATOM 11427 C C . PRO D 1 61 ? 73.073 -30.793 12.960 1.00 43.27 54 PRO D C 1
ATOM 11428 O O . PRO D 1 61 ? 72.841 -29.583 12.940 1.00 46.88 54 PRO D O 1
ATOM 11432 N N . PRO D 1 62 ? 72.718 -31.559 14.029 1.00 43.33 55 PRO D N 1
ATOM 11433 C CA . PRO D 1 62 ? 72.027 -31.000 15.194 1.00 39.76 55 PRO D CA 1
ATOM 11434 C C . PRO D 1 62 ? 73.040 -30.423 16.180 1.00 37.64 55 PRO D C 1
ATOM 11435 O O . PRO D 1 62 ? 73.250 -30.965 17.277 1.00 44.22 55 PRO D O 1
ATOM 11439 N N . VAL D 1 63 ? 73.671 -29.313 15.761 1.00 43.00 56 VAL D N 1
ATOM 11440 C CA . VAL D 1 63 ? 74.768 -28.719 16.483 1.00 43.20 56 VAL D CA 1
ATOM 11441 C C . VAL D 1 63 ? 74.516 -27.219 16.667 1.00 42.71 56 VAL D C 1
ATOM 11442 O O . VAL D 1 63 ? 73.779 -26.619 15.899 1.00 47.59 56 VAL D O 1
ATOM 11446 N N . GLY D 1 64 ? 75.139 -26.647 17.708 1.00 48.32 57 GLY D N 1
ATOM 11447 C CA . GLY D 1 64 ? 74.999 -25.228 18.023 1.00 47.16 57 GLY D CA 1
ATOM 11448 C C . GLY D 1 64 ? 73.547 -24.886 18.322 1.00 44.49 57 GLY D C 1
ATOM 11449 O O . GLY D 1 64 ? 72.943 -25.484 19.202 1.00 49.48 57 GLY D O 1
ATOM 11450 N N . PRO D 1 65 ? 72.919 -23.971 17.549 1.00 49.42 58 PRO D N 1
ATOM 11451 C CA . PRO D 1 65 ? 71.500 -23.645 17.718 1.00 42.58 58 PRO D CA 1
ATOM 11452 C C . PRO D 1 65 ? 70.560 -24.820 17.478 1.00 37.09 58 PRO D C 1
ATOM 11453 O O . PRO D 1 65 ? 69.506 -24.898 18.089 1.00 47.44 58 PRO D O 1
ATOM 11457 N N . LEU D 1 66 ? 70.984 -25.768 16.629 1.00 43.24 59 LEU D N 1
ATOM 11458 C CA . LEU D 1 66 ? 70.164 -26.939 16.313 1.00 42.64 59 LEU D CA 1
ATOM 11459 C C . LEU D 1 66 ? 70.255 -28.007 17.398 1.00 46.10 59 LEU D C 1
ATOM 11460 O O . LEU D 1 66 ? 69.441 -28.942 17.396 1.00 49.61 59 LEU D O 1
ATOM 11465 N N . ARG D 1 67 ? 71.253 -27.897 18.282 1.00 42.55 60 ARG D N 1
ATOM 11466 C CA . ARG D 1 67 ? 71.355 -28.801 19.423 1.00 51.08 60 ARG D CA 1
ATOM 11467 C C . ARG D 1 67 ? 70.104 -28.664 20.280 1.00 55.41 60 ARG D C 1
ATOM 11468 O O . ARG D 1 67 ? 69.601 -27.553 20.466 1.00 66.22 60 ARG D O 1
ATOM 11476 N N . PHE D 1 68 ? 69.624 -29.815 20.770 1.00 48.78 61 PHE D N 1
ATOM 11477 C CA . PHE D 1 68 ? 68.442 -29.933 21.602 1.00 50.95 61 PHE D CA 1
ATOM 11478 C C . PHE D 1 68 ? 67.199 -29.448 20.852 1.00 38.49 61 PHE D C 1
ATOM 11479 O O . PHE D 1 68 ? 66.181 -29.162 21.460 1.00 39.59 61 PHE D O 1
ATOM 11487 N N . ARG D 1 69 ? 67.232 -29.451 19.511 1.00 48.94 62 ARG D N 1
ATOM 11488 C CA . ARG D 1 69 ? 66.069 -29.047 18.737 1.00 44.16 62 ARG D CA 1
ATOM 11489 C C . ARG D 1 69 ? 65.636 -30.193 17.816 1.00 42.85 62 ARG D C 1
ATOM 11490 O O . ARG D 1 69 ? 66.454 -31.036 17.506 1.00 40.63 62 ARG D O 1
ATOM 11498 N N . PRO D 1 70 ? 64.375 -30.234 17.319 1.00 42.44 63 PRO D N 1
ATOM 11499 C CA . PRO D 1 70 ? 63.960 -31.225 16.314 1.00 38.70 63 PRO D CA 1
ATOM 11500 C C . PRO D 1 70 ? 64.813 -31.264 15.053 1.00 36.73 63 PRO D C 1
ATOM 11501 O O . PRO D 1 70 ? 65.394 -30.245 14.630 1.00 30.02 63 PRO D O 1
ATOM 11505 N N . PRO D 1 71 ? 64.919 -32.452 14.398 1.00 33.91 64 PRO D N 1
ATOM 11506 C CA . PRO D 1 71 ? 65.746 -32.604 13.205 1.00 34.45 64 PRO D CA 1
ATOM 11507 C C . PRO D 1 71 ? 65.157 -31.824 12.035 1.00 28.51 64 PRO D C 1
ATOM 11508 O O . PRO D 1 71 ? 63.940 -31.727 11.928 1.00 43.99 64 PRO D O 1
ATOM 11512 N N . GLU D 1 72 ? 66.015 -31.205 11.224 1.00 33.88 65 GLU D N 1
ATOM 11513 C CA . GLU D 1 72 ? 65.554 -30.436 10.080 1.00 42.62 65 GLU D CA 1
ATOM 11514 C C . GLU D 1 72 ? 66.178 -31.011 8.819 1.00 40.34 65 GLU D C 1
ATOM 11515 O O . GLU D 1 72 ? 67.285 -31.492 8.855 1.00 54.95 65 GLU D O 1
ATOM 11521 N N . PRO D 1 73 ? 65.493 -30.946 7.669 1.00 40.83 66 PRO D N 1
ATOM 11522 C CA . PRO D 1 73 ? 66.047 -31.431 6.422 1.00 37.19 66 PRO D CA 1
ATOM 11523 C C . PRO D 1 73 ? 67.384 -30.792 6.093 1.00 36.25 66 PRO D C 1
ATOM 11524 O O . PRO D 1 73 ? 67.634 -29.639 6.435 1.00 36.00 66 PRO D O 1
ATOM 11528 N N . PRO D 1 74 ? 68.286 -31.546 5.434 1.00 30.95 67 PRO D N 1
ATOM 11529 C CA . PRO D 1 74 ? 69.638 -31.084 5.178 1.00 35.20 67 PRO D CA 1
ATOM 11530 C C . PRO D 1 74 ? 69.697 -29.950 4.172 1.00 28.12 67 PRO D C 1
ATOM 11531 O O . PRO D 1 74 ? 68.801 -29.794 3.349 1.00 30.57 67 PRO D O 1
ATOM 11535 N N . GLU D 1 75 ? 70.723 -29.119 4.300 1.00 35.12 68 GLU D N 1
ATOM 11536 C CA . GLU D 1 75 ? 71.021 -28.052 3.349 1.00 38.26 68 GLU D CA 1
ATOM 11537 C C . GLU D 1 75 ? 71.385 -28.638 1.995 1.00 43.35 68 GLU D C 1
ATOM 11538 O O . GLU D 1 75 ? 72.204 -29.539 1.967 1.00 40.79 68 GLU D O 1
ATOM 11544 N N . PRO D 1 76 ? 70.786 -28.159 0.868 1.00 41.37 69 PRO D N 1
ATOM 11545 C CA . PRO D 1 76 ? 71.054 -28.773 -0.436 1.00 43.88 69 PRO D CA 1
ATOM 11546 C C . PRO D 1 76 ? 72.499 -28.520 -0.869 1.00 36.35 69 PRO D C 1
ATOM 11547 O O . PRO D 1 76 ? 73.079 -27.498 -0.504 1.00 37.08 69 PRO D O 1
ATOM 11551 N N . TRP D 1 77 ? 73.093 -29.453 -1.622 1.00 38.05 70 TRP D N 1
ATOM 11552 C CA . TRP D 1 77 ? 74.481 -29.276 -2.035 1.00 42.30 70 TRP D CA 1
ATOM 11553 C C . TRP D 1 77 ? 74.583 -29.423 -3.543 1.00 50.32 70 TRP D C 1
ATOM 11554 O O . TRP D 1 77 ? 73.872 -30.211 -4.188 1.00 50.90 70 TRP D O 1
ATOM 11565 N N . SER D 1 78 ? 75.466 -28.588 -4.094 1.00 50.63 71 SER D N 1
ATOM 11566 C CA . SER D 1 78 ? 75.924 -28.740 -5.447 1.00 48.36 71 SER D CA 1
ATOM 11567 C C . SER D 1 78 ? 77.053 -29.772 -5.455 1.00 45.15 71 SER D C 1
ATOM 11568 O O . SER D 1 78 ? 77.763 -29.952 -4.465 1.00 61.02 71 SER D O 1
ATOM 11571 N N . GLY D 1 79 ? 77.212 -30.449 -6.591 1.00 44.52 72 GLY D N 1
ATOM 11572 C CA . GLY D 1 79 ? 78.294 -31.440 -6.722 1.00 41.98 72 GLY D CA 1
ATOM 11573 C C . GLY D 1 79 ? 77.864 -32.798 -6.216 1.00 45.05 72 GLY D C 1
ATOM 11574 O O . GLY D 1 79 ? 76.686 -32.950 -5.842 1.00 46.31 72 GLY D O 1
ATOM 11575 N N . VAL D 1 80 ? 78.795 -33.751 -6.190 1.00 51.67 73 VAL D N 1
ATOM 11576 C CA . VAL D 1 80 ? 78.435 -35.131 -5.763 1.00 45.45 73 VAL D CA 1
ATOM 11577 C C . VAL D 1 80 ? 79.025 -35.349 -4.369 1.00 50.65 73 VAL D C 1
ATOM 11578 O O . VAL D 1 80 ? 80.254 -35.218 -4.214 1.00 54.19 73 VAL D O 1
ATOM 11582 N N . ARG D 1 81 ? 78.166 -35.653 -3.402 1.00 49.65 74 ARG D N 1
ATOM 11583 C CA . ARG D 1 81 ? 78.642 -35.954 -2.031 1.00 46.56 74 ARG D CA 1
ATOM 11584 C C . ARG D 1 81 ? 79.328 -37.325 -2.014 1.00 39.58 74 ARG D C 1
ATOM 11585 O O . ARG D 1 81 ? 78.897 -38.218 -2.766 1.00 31.88 74 ARG D O 1
ATOM 11593 N N . ASP D 1 82 ? 80.346 -37.476 -1.171 1.00 47.46 75 ASP D N 1
ATOM 11594 C CA . ASP D 1 82 ? 80.988 -38.804 -1.014 1.00 48.00 75 ASP D CA 1
ATOM 11595 C C . ASP D 1 82 ? 80.081 -39.693 -0.161 1.00 43.22 75 ASP D C 1
ATOM 11596 O O . ASP D 1 82 ? 79.731 -39.272 0.957 1.00 42.20 75 ASP D O 1
ATOM 11601 N N . ALA D 1 83 ? 79.685 -40.851 -0.682 1.00 45.64 76 ALA D N 1
ATOM 11602 C CA . ALA D 1 83 ? 78.918 -41.825 0.096 1.00 44.33 76 ALA D CA 1
ATOM 11603 C C . ALA D 1 83 ? 79.696 -43.130 0.232 1.00 33.09 76 ALA D C 1
ATOM 11604 O O . ALA D 1 83 ? 79.084 -44.185 0.377 1.00 42.17 76 ALA D O 1
ATOM 11606 N N . THR D 1 84 ? 81.038 -43.023 0.210 1.00 51.04 77 THR D N 1
ATOM 11607 C CA . THR D 1 84 ? 81.908 -44.199 0.190 1.00 52.74 77 THR D CA 1
ATOM 11608 C C . THR D 1 84 ? 82.199 -44.626 1.628 1.00 59.61 77 THR D C 1
ATOM 11609 O O . THR D 1 84 ? 82.485 -45.782 1.878 1.00 65.49 77 THR D O 1
ATOM 11613 N N . ARG D 1 85 ? 82.108 -43.672 2.573 1.00 56.74 78 ARG D N 1
ATOM 11614 C CA . ARG D 1 85 ? 82.535 -43.858 3.961 1.00 53.85 78 ARG D CA 1
ATOM 11615 C C . ARG D 1 85 ? 81.389 -43.512 4.907 1.00 51.24 78 ARG D C 1
ATOM 11616 O O . ARG D 1 85 ? 80.608 -42.573 4.685 1.00 51.78 78 ARG D O 1
ATOM 11624 N N . PHE D 1 86 ? 81.337 -44.223 6.024 1.00 55.35 79 PHE D N 1
ATOM 11625 C CA . PHE D 1 86 ? 80.272 -44.060 7.007 1.00 59.21 79 PHE D CA 1
ATOM 11626 C C . PHE D 1 86 ? 80.438 -42.687 7.649 1.00 54.51 79 PHE D C 1
ATOM 11627 O O . PHE D 1 86 ? 81.554 -42.177 7.753 1.00 66.11 79 PHE D O 1
ATOM 11635 N N . GLY D 1 87 ? 79.331 -42.063 8.055 1.00 48.93 80 GLY D N 1
ATOM 11636 C CA . GLY D 1 87 ? 79.394 -40.861 8.874 1.00 48.95 80 GLY D CA 1
ATOM 11637 C C . GLY D 1 87 ? 79.910 -41.161 10.294 1.00 49.10 80 GLY D C 1
ATOM 11638 O O . GLY D 1 87 ? 79.940 -42.300 10.755 1.00 36.96 80 GLY D O 1
ATOM 11639 N N . PRO D 1 88 ? 80.325 -40.129 11.043 1.00 42.28 81 PRO D N 1
ATOM 11640 C CA . PRO D 1 88 ? 80.521 -40.258 12.487 1.00 38.20 81 PRO D CA 1
ATOM 11641 C C . PRO D 1 88 ? 79.276 -40.683 13.280 1.00 34.42 81 PRO D C 1
ATOM 11642 O O . PRO D 1 88 ? 78.162 -40.317 12.948 1.00 41.00 81 PRO D O 1
ATOM 11646 N N . ALA D 1 89 ? 79.502 -41.508 14.325 1.00 38.80 82 ALA D N 1
ATOM 11647 C CA . ALA D 1 89 ? 78.474 -41.966 15.228 1.00 36.48 82 ALA D CA 1
ATOM 11648 C C . ALA D 1 89 ? 78.117 -40.873 16.228 1.00 36.49 82 ALA D C 1
ATOM 11649 O O . ALA D 1 89 ? 78.920 -39.950 16.462 1.00 40.07 82 ALA D O 1
ATOM 11651 N N . SER D 1 90 ? 76.917 -41.016 16.841 1.00 31.37 83 SER D N 1
ATOM 11652 C CA . SER D 1 90 ? 76.476 -40.109 17.915 1.00 35.62 83 SER D CA 1
ATOM 11653 C C . SER D 1 90 ? 77.411 -40.220 19.101 1.00 28.82 83 SER D C 1
ATOM 11654 O O . SER D 1 90 ? 77.891 -41.318 19.427 1.00 28.94 83 SER D O 1
ATOM 11657 N N . VAL D 1 91 ? 77.656 -39.096 19.799 1.00 31.10 84 VAL D N 1
ATOM 11658 C CA . VAL D 1 91 ? 78.584 -39.142 20.934 1.00 36.48 84 VAL D CA 1
ATOM 11659 C C . VAL D 1 91 ? 78.038 -40.064 22.013 1.00 46.19 84 VAL D C 1
ATOM 11660 O O . VAL D 1 91 ? 76.866 -39.932 22.397 1.00 57.18 84 VAL D O 1
ATOM 11664 N N . GLN D 1 92 ? 78.886 -41.009 22.492 1.00 38.76 85 GLN D N 1
ATOM 11665 C CA . GLN D 1 92 ? 78.402 -42.094 23.334 1.00 32.78 85 GLN D CA 1
ATOM 11666 C C . GLN D 1 92 ? 79.479 -42.593 24.312 1.00 37.21 85 GLN D C 1
ATOM 11667 O O . GLN D 1 92 ? 80.686 -42.392 24.114 1.00 44.18 85 GLN D O 1
ATOM 11673 N N . PRO D 1 93 ? 79.063 -43.210 25.442 1.00 44.56 86 PRO D N 1
ATOM 11674 C CA . PRO D 1 93 ? 79.987 -43.958 26.301 1.00 41.85 86 PRO D CA 1
ATOM 11675 C C . PRO D 1 93 ? 80.432 -45.220 25.575 1.00 51.09 86 PRO D C 1
ATOM 11676 O O . PRO D 1 93 ? 79.768 -45.695 24.664 1.00 50.71 86 PRO D O 1
ATOM 11680 N N . GLU D 1 94 ? 81.590 -45.738 25.968 1.00 50.78 87 GLU D N 1
ATOM 11681 C CA . GLU D 1 94 ? 82.061 -47.002 25.423 1.00 58.68 87 GLU D CA 1
ATOM 11682 C C . GLU D 1 94 ? 81.173 -48.117 25.981 1.00 49.98 87 GLU D C 1
ATOM 11683 O O . GLU D 1 94 ? 80.730 -48.044 27.124 1.00 48.60 87 GLU D O 1
ATOM 11689 N N . ASP D 1 95 ? 80.821 -49.088 25.128 1.00 54.79 88 ASP D N 1
ATOM 11690 C CA . ASP D 1 95 ? 80.053 -50.237 25.601 1.00 60.41 88 ASP D CA 1
ATOM 11691 C C . ASP D 1 95 ? 80.963 -51.449 25.648 1.00 67.69 88 ASP D C 1
ATOM 11692 O O . ASP D 1 95 ? 81.163 -52.131 24.642 1.00 64.24 88 ASP D O 1
ATOM 11697 N N . ARG D 1 96 ? 81.548 -51.663 26.829 1.00 84.76 89 ARG D N 1
ATOM 11698 C CA . ARG D 1 96 ? 82.685 -52.549 26.980 1.00 93.42 89 ARG D CA 1
ATOM 11699 C C . ARG D 1 96 ? 82.211 -53.983 26.826 1.00 95.95 89 ARG D C 1
ATOM 11700 O O . ARG D 1 96 ? 82.850 -54.780 26.144 1.00 92.40 89 ARG D O 1
ATOM 11702 N N . LEU D 1 97 ? 81.068 -54.277 27.470 1.00 99.58 90 LEU D N 1
ATOM 11703 C CA . LEU D 1 97 ? 80.493 -55.612 27.528 1.00 96.04 90 LEU D CA 1
ATOM 11704 C C . LEU D 1 97 ? 80.423 -56.224 26.130 1.00 84.54 90 LEU D C 1
ATOM 11705 O O . LEU D 1 97 ? 80.983 -57.294 25.902 1.00 88.29 90 LEU D O 1
ATOM 11710 N N . ILE D 1 98 ? 79.732 -55.554 25.196 1.00 56.33 91 ILE D N 1
ATOM 11711 C CA . ILE D 1 98 ? 79.643 -56.078 23.841 1.00 61.75 91 ILE D CA 1
ATOM 11712 C C . ILE D 1 98 ? 81.041 -56.056 23.194 1.00 64.75 91 ILE D C 1
ATOM 11713 O O . ILE D 1 98 ? 81.425 -56.995 22.493 1.00 66.87 91 ILE D O 1
ATOM 11718 N N . SER D 1 99 ? 81.776 -54.958 23.416 1.00 72.98 92 SER D N 1
ATOM 11719 C CA . SER D 1 99 ? 82.968 -54.652 22.626 1.00 75.65 92 SER D CA 1
ATOM 11720 C C . SER D 1 99 ? 84.066 -55.704 22.848 1.00 77.10 92 SER D C 1
ATOM 11721 O O . SER D 1 99 ? 84.771 -56.101 21.925 1.00 56.90 92 SER D O 1
ATOM 11724 N N . ASN D 1 100 ? 84.233 -56.130 24.106 1.00 96.96 93 ASN D N 1
ATOM 11725 C CA . ASN D 1 100 ? 85.314 -57.037 24.469 1.00 98.77 93 ASN D CA 1
ATOM 11726 C C . ASN D 1 100 ? 85.075 -58.401 23.837 1.00 99.57 93 ASN D C 1
ATOM 11727 O O . ASN D 1 100 ? 86.018 -58.997 23.319 1.00 102.61 93 ASN D O 1
ATOM 11732 N N . LEU D 1 101 ? 83.817 -58.868 23.850 1.00 96.91 94 LEU D N 1
ATOM 11733 C CA . LEU D 1 101 ? 83.449 -60.114 23.178 1.00 92.95 94 LEU D CA 1
ATOM 11734 C C . LEU D 1 101 ? 83.609 -59.983 21.657 1.00 92.78 94 LEU D C 1
ATOM 11735 O O . LEU D 1 101 ? 84.095 -60.907 20.983 1.00 75.01 94 LEU D O 1
ATOM 11737 N N . THR D 1 102 ? 83.181 -58.835 21.120 1.00 90.66 95 THR D N 1
ATOM 11738 C CA . THR D 1 102 ? 83.248 -58.591 19.694 1.00 91.35 95 THR D CA 1
ATOM 11739 C C . THR D 1 102 ? 84.603 -57.973 19.385 1.00 94.45 95 THR D C 1
ATOM 11740 O O . THR D 1 102 ? 85.435 -57.842 20.280 1.00 103.07 95 THR D O 1
ATOM 11744 N N . GLY D 1 103 ? 84.812 -57.595 18.115 1.00 94.44 96 GLY D N 1
ATOM 11745 C CA . GLY D 1 103 ? 85.921 -56.733 17.751 1.00 85.05 96 GLY D CA 1
ATOM 11746 C C . GLY D 1 103 ? 85.856 -55.441 18.564 1.00 76.63 96 GLY D C 1
ATOM 11747 O O . GLY D 1 103 ? 86.811 -55.080 19.252 1.00 76.66 96 GLY D O 1
ATOM 11748 N N . GLY D 1 104 ? 84.703 -54.773 18.493 1.00 74.92 97 GLY D N 1
ATOM 11749 C CA . GLY D 1 104 ? 84.425 -53.620 19.340 1.00 78.25 97 GLY D CA 1
ATOM 11750 C C . GLY D 1 104 ? 85.531 -52.563 19.298 1.00 89.05 97 GLY D C 1
ATOM 11751 O O . GLY D 1 104 ? 86.063 -52.214 20.350 1.00 84.79 97 GLY D O 1
ATOM 11752 N N . ALA D 1 105 ? 85.866 -52.054 18.098 1.00 106.51 98 ALA D N 1
ATOM 11753 C CA . ALA D 1 105 ? 86.810 -50.942 17.978 1.00 109.42 98 ALA D CA 1
ATOM 11754 C C . ALA D 1 105 ? 86.067 -49.625 18.196 1.00 112.40 98 ALA D C 1
ATOM 11755 O O . ALA D 1 105 ? 84.858 -49.575 17.982 1.00 119.23 98 ALA D O 1
ATOM 11757 N N . THR D 1 106 ? 86.783 -48.615 18.723 1.00 109.12 99 THR D N 1
ATOM 11758 C CA . THR D 1 106 ? 86.166 -47.356 19.148 1.00 96.32 99 THR D CA 1
ATOM 11759 C C . THR D 1 106 ? 85.542 -46.686 17.926 1.00 94.03 99 THR D C 1
ATOM 11760 O O . THR D 1 106 ? 86.147 -46.678 16.863 1.00 88.19 99 THR D O 1
ATOM 11764 N N . LEU D 1 107 ? 84.326 -46.138 18.073 1.00 88.71 100 LEU D N 1
ATOM 11765 C CA . LEU D 1 107 ? 83.663 -45.538 16.929 1.00 79.65 100 LEU D CA 1
ATOM 11766 C C . LEU D 1 107 ? 84.177 -44.110 16.815 1.00 71.58 100 LEU D C 1
ATOM 11767 O O . LEU D 1 107 ? 84.278 -43.434 17.837 1.00 81.67 100 LEU D O 1
ATOM 11772 N N . PRO D 1 108 ? 84.463 -43.578 15.596 1.00 70.90 101 PRO D N 1
ATOM 11773 C CA . PRO D 1 108 ? 84.608 -42.130 15.414 1.00 67.08 101 PRO D CA 1
ATOM 11774 C C . PRO D 1 108 ? 83.241 -41.511 15.709 1.00 61.32 101 PRO D C 1
ATOM 11775 O O . PRO D 1 108 ? 82.191 -42.090 15.382 1.00 50.88 101 PRO D O 1
ATOM 11779 N N . GLN D 1 109 ? 83.254 -40.368 16.403 1.00 47.95 102 GLN D N 1
ATOM 11780 C CA . GLN D 1 109 ? 82.030 -39.845 16.988 1.00 45.76 102 GLN D CA 1
ATOM 11781 C C . GLN D 1 109 ? 81.983 -38.338 16.845 1.00 39.96 102 GLN D C 1
ATOM 11782 O O . GLN D 1 109 ? 82.971 -37.662 17.039 1.00 36.96 102 GLN D O 1
ATOM 11788 N N . ASP D 1 110 ? 80.803 -37.820 16.556 1.00 46.39 103 ASP D N 1
ATOM 11789 C CA . ASP D 1 110 ? 80.598 -36.381 16.456 1.00 44.58 103 ASP D CA 1
ATOM 11790 C C . ASP D 1 110 ? 79.131 -36.097 16.742 1.00 46.58 103 ASP D C 1
ATOM 11791 O O . ASP D 1 110 ? 78.256 -36.935 16.488 1.00 49.32 103 ASP D O 1
ATOM 11796 N N . GLU D 1 111 ? 78.875 -34.908 17.287 1.00 42.34 104 GLU D N 1
ATOM 11797 C CA . GLU D 1 111 ? 77.514 -34.447 17.487 1.00 36.91 104 GLU D CA 1
ATOM 11798 C C . GLU D 1 111 ? 76.768 -34.419 16.144 1.00 38.40 104 GLU D C 1
ATOM 11799 O O . GLU D 1 111 ? 75.568 -34.665 16.082 1.00 42.42 104 GLU D O 1
ATOM 11805 N N . ASP D 1 112 ? 77.505 -34.156 15.056 1.00 45.88 105 ASP D N 1
ATOM 11806 C CA . ASP D 1 112 ? 76.989 -34.252 13.698 1.00 40.00 105 ASP D CA 1
ATOM 11807 C C . ASP D 1 112 ? 76.971 -35.717 13.242 1.00 31.63 105 ASP D C 1
ATOM 11808 O O . ASP D 1 112 ? 77.948 -36.215 12.654 1.00 40.76 105 ASP D O 1
ATOM 11813 N N . CYS D 1 113 ? 75.871 -36.398 13.558 1.00 35.20 106 CYS D N 1
ATOM 11814 C CA . CYS D 1 113 ? 75.807 -37.854 13.463 1.00 41.94 106 CYS D CA 1
ATOM 11815 C C . CYS D 1 113 ? 74.624 -38.332 12.618 1.00 39.47 106 CYS D C 1
ATOM 11816 O O . CYS D 1 113 ? 74.429 -39.546 12.439 1.00 39.64 106 CYS D O 1
ATOM 11819 N N . LEU D 1 114 ? 73.797 -37.425 12.082 1.00 41.10 107 LEU D N 1
ATOM 11820 C CA . LEU D 1 114 ? 72.556 -37.874 11.458 1.00 40.28 107 LEU D CA 1
ATOM 11821 C C . LEU D 1 114 ? 72.789 -38.338 10.020 1.00 36.32 107 LEU D C 1
ATOM 11822 O O . LEU D 1 114 ? 72.673 -37.570 9.056 1.00 35.33 107 LEU D O 1
ATOM 11827 N N . TYR D 1 115 ? 73.093 -39.640 9.882 1.00 32.50 108 TYR D N 1
ATOM 11828 C CA . TYR D 1 115 ? 73.392 -40.242 8.592 1.00 32.23 108 TYR D CA 1
ATOM 11829 C C . TYR D 1 115 ? 72.696 -41.584 8.544 1.00 32.35 108 TYR D C 1
ATOM 11830 O O . TYR D 1 115 ? 72.549 -42.244 9.569 1.00 46.04 108 TYR D O 1
ATOM 11839 N N . LEU D 1 116 ? 72.306 -41.985 7.339 1.00 32.90 109 LEU D N 1
ATOM 11840 C CA . LEU D 1 116 ? 71.806 -43.319 7.097 1.00 37.08 109 LEU D CA 1
ATOM 11841 C C . LEU D 1 116 ? 72.625 -43.976 5.964 1.00 40.25 109 LEU D C 1
ATOM 11842 O O . LEU D 1 116 ? 73.379 -43.319 5.245 1.00 49.98 109 LEU D O 1
ATOM 11847 N N . ASN D 1 117 ? 72.508 -45.293 5.868 1.00 48.51 110 ASN D N 1
ATOM 11848 C CA . ASN D 1 117 ? 73.279 -46.095 4.923 1.00 40.50 110 ASN D CA 1
ATOM 11849 C C . ASN D 1 117 ? 72.307 -47.003 4.199 1.00 46.55 110 ASN D C 1
ATOM 11850 O O . ASN D 1 117 ? 71.357 -47.487 4.807 1.00 47.64 110 ASN D O 1
ATOM 11855 N N . ILE D 1 118 ? 72.530 -47.154 2.875 1.00 48.51 111 ILE D N 1
ATOM 11856 C CA . ILE D 1 118 ? 71.595 -47.851 2.016 1.00 45.71 111 ILE D CA 1
ATOM 11857 C C . ILE D 1 118 ? 72.318 -48.969 1.268 1.00 46.84 111 ILE D C 1
ATOM 11858 O O . ILE D 1 118 ? 73.328 -48.740 0.634 1.00 38.67 111 ILE D O 1
ATOM 11863 N N . TRP D 1 119 ? 71.715 -50.159 1.308 1.00 46.16 112 TRP D N 1
ATOM 11864 C CA . TRP D 1 119 ? 72.124 -51.278 0.488 1.00 41.20 112 TRP D CA 1
ATOM 11865 C C . TRP D 1 119 ? 70.975 -51.649 -0.440 1.00 35.18 112 TRP D C 1
ATOM 11866 O O . TRP D 1 119 ? 69.877 -51.807 0.022 1.00 51.73 112 TRP D O 1
ATOM 11877 N N . SER D 1 120 ? 71.275 -51.855 -1.715 1.00 35.27 113 SER D N 1
ATOM 11878 C CA . SER D 1 120 ? 70.296 -52.125 -2.746 1.00 38.37 113 SER D CA 1
ATOM 11879 C C . SER D 1 120 ? 70.931 -52.994 -3.816 1.00 33.42 113 SER D C 1
ATOM 11880 O O . SER D 1 120 ? 72.108 -52.807 -4.158 1.00 29.18 113 SER D O 1
ATOM 11883 N N . PRO D 1 121 ? 70.157 -53.889 -4.467 1.00 32.76 114 PRO D N 1
ATOM 11884 C CA . PRO D 1 121 ? 70.645 -54.588 -5.659 1.00 43.91 114 PRO D CA 1
ATOM 11885 C C . PRO D 1 121 ? 71.032 -53.618 -6.767 1.00 52.96 114 PRO D C 1
ATOM 11886 O O . PRO D 1 121 ? 72.092 -53.760 -7.376 1.00 43.69 114 PRO D O 1
ATOM 11890 N N . SER D 1 122 ? 70.165 -52.610 -6.986 1.00 51.52 115 SER D N 1
ATOM 11891 C CA . SER D 1 122 ? 70.314 -51.671 -8.086 1.00 52.87 115 SER D CA 1
ATOM 11892 C C . SER D 1 122 ? 69.516 -50.390 -7.815 1.00 41.40 115 SER D C 1
ATOM 11893 O O . SER D 1 122 ? 68.463 -50.446 -7.212 1.00 29.73 115 SER D O 1
ATOM 11896 N N . PRO D 1 123 ? 69.973 -49.212 -8.288 1.00 35.30 116 PRO D N 1
ATOM 11897 C CA . PRO D 1 123 ? 69.166 -47.990 -8.196 1.00 47.02 116 PRO D CA 1
ATOM 11898 C C . PRO D 1 123 ? 67.877 -48.077 -9.025 1.00 51.44 116 PRO D C 1
ATOM 11899 O O . PRO D 1 123 ? 66.849 -47.495 -8.676 1.00 69.11 116 PRO D O 1
ATOM 11903 N N . ASP D 1 124 ? 67.935 -48.903 -10.066 1.00 62.57 117 ASP D N 1
ATOM 11904 C CA . ASP D 1 124 ? 66.734 -49.131 -10.905 1.00 57.81 117 ASP D CA 1
ATOM 11905 C C . ASP D 1 124 ? 65.801 -50.099 -10.176 1.00 59.12 117 ASP D C 1
ATOM 11906 O O . ASP D 1 124 ? 66.308 -50.909 -9.381 1.00 56.20 117 ASP D O 1
ATOM 11911 N N . GLY D 1 125 ? 64.504 -50.053 -10.479 1.00 56.82 118 GLY D N 1
ATOM 11912 C CA . GLY D 1 125 ? 63.502 -50.916 -9.822 1.00 56.37 118 GLY D CA 1
ATOM 11913 C C . GLY D 1 125 ? 62.896 -50.317 -8.566 1.00 52.25 118 GLY D C 1
ATOM 11914 O O . GLY D 1 125 ? 63.333 -49.226 -8.162 1.00 48.54 118 GLY D O 1
ATOM 11915 N N . ARG D 1 126 ? 61.914 -51.007 -7.977 1.00 44.25 119 ARG D N 1
ATOM 11916 C CA . ARG D 1 126 ? 61.190 -50.506 -6.782 1.00 52.06 119 ARG D CA 1
ATOM 11917 C C . ARG D 1 126 ? 60.993 -51.703 -5.854 1.00 55.72 119 ARG D C 1
ATOM 11918 O O . ARG D 1 126 ? 59.979 -52.409 -6.009 1.00 56.72 119 ARG D O 1
ATOM 11926 N N . ARG D 1 127 ? 61.903 -51.895 -4.909 1.00 58.14 120 ARG D N 1
ATOM 11927 C CA . ARG D 1 127 ? 61.909 -53.077 -4.060 1.00 56.58 120 ARG D CA 1
ATOM 11928 C C . ARG D 1 127 ? 61.299 -52.782 -2.691 1.00 56.16 120 ARG D C 1
ATOM 11929 O O . ARG D 1 127 ? 61.263 -51.634 -2.252 1.00 66.00 120 ARG D O 1
ATOM 11937 N N . PRO D 1 128 ? 60.892 -53.809 -1.913 1.00 51.13 121 PRO D N 1
ATOM 11938 C CA . PRO D 1 128 ? 60.561 -53.613 -0.502 1.00 52.62 121 PRO D CA 1
ATOM 11939 C C . PRO D 1 128 ? 61.780 -53.071 0.241 1.00 48.38 121 PRO D C 1
ATOM 11940 O O . PRO D 1 128 ? 62.896 -53.382 -0.124 1.00 45.81 121 PRO D O 1
ATOM 11944 N N . VAL D 1 129 ? 61.531 -52.251 1.280 1.00 54.86 122 VAL D N 1
ATOM 11945 C CA . VAL D 1 129 ? 62.569 -51.544 2.013 1.00 47.67 122 VAL D CA 1
ATOM 11946 C C . VAL D 1 129 ? 62.488 -51.998 3.477 1.00 49.71 122 VAL D C 1
ATOM 11947 O O . VAL D 1 129 ? 61.416 -52.090 4.067 1.00 56.91 122 VAL D O 1
ATOM 11951 N N . MET D 1 130 ? 63.655 -52.271 4.064 1.00 44.80 123 MET D N 1
ATOM 11952 C CA . MET D 1 130 ? 63.784 -52.681 5.456 1.00 42.23 123 MET D CA 1
ATOM 11953 C C . MET D 1 130 ? 64.581 -51.615 6.186 1.00 41.66 123 MET D C 1
ATOM 11954 O O . MET D 1 130 ? 65.689 -51.317 5.753 1.00 44.26 123 MET D O 1
ATOM 11959 N N . VAL D 1 131 ? 64.015 -51.039 7.277 1.00 32.50 124 VAL D N 1
ATOM 11960 C CA . VAL D 1 131 ? 64.681 -49.932 7.955 1.00 32.72 124 VAL D CA 1
ATOM 11961 C C . VAL D 1 131 ? 65.078 -50.382 9.354 1.00 39.04 124 VAL D C 1
ATOM 11962 O O . VAL D 1 131 ? 64.215 -50.765 10.102 1.00 43.45 124 VAL D O 1
ATOM 11966 N N . TRP D 1 132 ? 66.375 -50.326 9.690 1.00 40.68 125 TRP D N 1
ATOM 11967 C CA . TRP D 1 132 ? 66.875 -50.860 10.954 1.00 46.35 125 TRP D CA 1
ATOM 11968 C C . TRP D 1 132 ? 67.118 -49.761 11.982 1.00 38.35 125 TRP D C 1
ATOM 11969 O O . TRP D 1 132 ? 67.833 -48.810 11.698 1.00 42.85 125 TRP D O 1
ATOM 11980 N N . ILE D 1 133 ? 66.571 -49.980 13.181 1.00 37.53 126 ILE D N 1
ATOM 11981 C CA . ILE D 1 133 ? 66.879 -49.157 14.368 1.00 36.23 126 ILE D CA 1
ATOM 11982 C C . ILE D 1 133 ? 67.755 -49.960 15.319 1.00 32.10 126 ILE D C 1
ATOM 11983 O O . ILE D 1 133 ? 67.282 -50.924 15.880 1.00 38.33 126 ILE D O 1
ATOM 11988 N N . HIS D 1 134 ? 68.985 -49.498 15.557 1.00 33.61 127 HIS D N 1
ATOM 11989 C CA . HIS D 1 134 ? 69.938 -50.197 16.413 1.00 36.66 127 HIS D CA 1
ATOM 11990 C C . HIS D 1 134 ? 69.543 -50.057 17.872 1.00 37.68 127 HIS D C 1
ATOM 11991 O O . HIS D 1 134 ? 68.875 -49.106 18.260 1.00 49.73 127 HIS D O 1
ATOM 11998 N N . GLY D 1 135 ? 69.990 -51.030 18.683 1.00 35.29 128 GLY D N 1
ATOM 11999 C CA . GLY D 1 135 ? 69.853 -51.001 20.114 1.00 33.45 128 GLY D CA 1
ATOM 12000 C C . GLY D 1 135 ? 71.114 -50.467 20.773 1.00 35.10 128 GLY D C 1
ATOM 12001 O O . GLY D 1 135 ? 71.976 -49.883 20.104 1.00 49.50 128 GLY D O 1
ATOM 12002 N N . GLY D 1 136 ? 71.152 -50.609 22.106 1.00 43.00 129 GLY D N 1
ATOM 12003 C CA . GLY D 1 136 ? 72.227 -50.060 22.931 1.00 39.32 129 GLY D CA 1
ATOM 12004 C C . GLY D 1 136 ? 71.708 -49.095 23.988 1.00 44.52 129 GLY D C 1
ATOM 12005 O O . GLY D 1 136 ? 72.402 -48.137 24.283 1.00 43.21 129 GLY D O 1
ATOM 12006 N N . ALA D 1 137 ? 70.506 -49.343 24.543 1.00 40.29 130 ALA D N 1
ATOM 12007 C CA . ALA D 1 137 ? 70.017 -48.663 25.745 1.00 40.95 130 ALA D CA 1
ATOM 12008 C C . ALA D 1 137 ? 69.753 -47.158 25.578 1.00 38.27 130 ALA D C 1
ATOM 12009 O O . ALA D 1 137 ? 69.699 -46.454 26.579 1.00 53.93 130 ALA D O 1
ATOM 12011 N N . TYR D 1 138 ? 69.594 -46.691 24.337 1.00 47.63 131 TYR D N 1
ATOM 12012 C CA . TYR D 1 138 ? 69.362 -45.290 24.013 1.00 44.26 131 TYR D CA 1
ATOM 12013 C C . TYR D 1 138 ? 70.626 -44.477 24.291 1.00 34.60 131 TYR D C 1
ATOM 12014 O O . TYR D 1 138 ? 70.595 -43.256 24.218 1.00 49.10 131 TYR D O 1
ATOM 12023 N N . LEU D 1 139 ? 71.770 -45.161 24.508 1.00 35.92 132 LEU D N 1
ATOM 12024 C CA . LEU D 1 139 ? 73.027 -44.521 24.897 1.00 33.62 132 LEU D CA 1
ATOM 12025 C C . LEU D 1 139 ? 74.159 -44.827 23.902 1.00 32.69 132 LEU D C 1
ATOM 12026 O O . LEU D 1 139 ? 75.105 -44.026 23.733 1.00 34.00 132 LEU D O 1
ATOM 12031 N N . THR D 1 140 ? 74.103 -46.018 23.272 1.00 24.80 133 THR D N 1
ATOM 12032 C CA . THR D 1 140 ? 75.178 -46.461 22.389 1.00 28.69 133 THR D CA 1
ATOM 12033 C C . THR D 1 140 ? 74.611 -47.070 21.122 1.00 31.90 133 THR D C 1
ATOM 12034 O O . THR D 1 140 ? 73.403 -47.301 21.023 1.00 33.71 133 THR D O 1
ATOM 12038 N N . GLY D 1 141 ? 75.537 -47.353 20.190 1.00 32.18 134 GLY D N 1
ATOM 12039 C CA . GLY D 1 141 ? 75.276 -48.044 18.953 1.00 33.23 134 GLY D CA 1
ATOM 12040 C C . GLY D 1 141 ? 75.396 -47.100 17.764 1.00 32.99 134 GLY D C 1
ATOM 12041 O O . GLY D 1 141 ? 75.575 -45.897 17.911 1.00 29.52 134 GLY D O 1
ATOM 12042 N N . ALA D 1 142 ? 75.278 -47.670 16.572 1.00 39.21 135 ALA D N 1
ATOM 12043 C CA . ALA D 1 142 ? 75.250 -46.934 15.317 1.00 33.68 135 ALA D CA 1
ATOM 12044 C C . ALA D 1 142 ? 74.797 -47.890 14.225 1.00 49.11 135 ALA D C 1
ATOM 12045 O O . ALA D 1 142 ? 74.871 -49.109 14.374 1.00 42.91 135 ALA D O 1
ATOM 12047 N N . GLY D 1 143 ? 74.320 -47.306 13.124 1.00 61.09 136 GLY D N 1
ATOM 12048 C CA . GLY D 1 143 ? 73.945 -48.077 11.967 1.00 60.77 136 GLY D CA 1
ATOM 12049 C C . GLY D 1 143 ? 75.171 -48.710 11.309 1.00 61.41 136 GLY D C 1
ATOM 12050 O O . GLY D 1 143 ? 75.042 -49.708 10.615 1.00 68.74 136 GLY D O 1
ATOM 12051 N N . SER D 1 144 ? 76.341 -48.132 11.567 1.00 54.28 137 SER D N 1
ATOM 12052 C CA . SER D 1 144 ? 77.572 -48.482 10.891 1.00 52.49 137 SER D CA 1
ATOM 12053 C C . SER D 1 144 ? 78.187 -49.759 11.483 1.00 57.07 137 SER D C 1
ATOM 12054 O O . SER D 1 144 ? 79.138 -50.284 10.930 1.00 64.93 137 SER D O 1
ATOM 12057 N N . ILE D 1 145 ? 77.649 -50.280 12.591 1.00 58.14 138 ILE D N 1
ATOM 12058 C CA . ILE D 1 145 ? 78.217 -51.491 13.203 1.00 61.16 138 ILE D CA 1
ATOM 12059 C C . ILE D 1 145 ? 78.196 -52.649 12.182 1.00 50.52 138 ILE D C 1
ATOM 12060 O O . ILE D 1 145 ? 77.191 -52.848 11.525 1.00 60.01 138 ILE D O 1
ATOM 12065 N N . PRO D 1 146 ? 79.280 -53.469 12.074 1.00 50.27 139 PRO D N 1
ATOM 12066 C CA . PRO D 1 146 ? 79.389 -54.503 11.033 1.00 43.65 139 PRO D CA 1
ATOM 12067 C C . PRO D 1 146 ? 78.327 -55.598 11.001 1.00 34.38 139 PRO D C 1
ATOM 12068 O O . PRO D 1 146 ? 77.972 -56.087 9.941 1.00 35.02 139 PRO D O 1
ATOM 12072 N N . TRP D 1 147 ? 77.797 -55.958 12.147 1.00 45.89 140 TRP D N 1
ATOM 12073 C CA . TRP D 1 147 ? 76.791 -57.016 12.224 1.00 51.72 140 TRP D CA 1
ATOM 12074 C C . TRP D 1 147 ? 75.483 -56.570 11.577 1.00 45.28 140 TRP D C 1
ATOM 12075 O O . TRP D 1 147 ? 74.677 -57.412 11.216 1.00 43.36 140 TRP D O 1
ATOM 12086 N N . TYR D 1 148 ? 75.324 -55.252 11.378 1.00 47.93 141 TYR D N 1
ATOM 12087 C CA . TYR D 1 148 ? 74.121 -54.685 10.769 1.00 48.43 141 TYR D CA 1
ATOM 12088 C C . TYR D 1 148 ? 74.321 -54.432 9.282 1.00 57.96 141 TYR D C 1
ATOM 12089 O O . TYR D 1 148 ? 73.504 -53.749 8.657 1.00 81.40 141 TYR D O 1
ATOM 12098 N N . ASP D 1 149 ? 75.435 -54.921 8.716 1.00 61.75 142 ASP D N 1
ATOM 12099 C CA . ASP D 1 149 ? 75.665 -54.761 7.287 1.00 63.07 142 ASP D CA 1
ATOM 12100 C C . ASP D 1 149 ? 74.514 -55.406 6.520 1.00 64.49 142 ASP D C 1
ATOM 12101 O O . ASP D 1 149 ? 74.129 -56.560 6.770 1.00 67.61 142 ASP D O 1
ATOM 12106 N N . GLY D 1 150 ? 74.000 -54.616 5.557 1.00 62.71 143 GLY D N 1
ATOM 12107 C CA . GLY D 1 150 ? 72.792 -54.928 4.818 1.00 59.34 143 GLY D CA 1
ATOM 12108 C C . GLY D 1 150 ? 73.077 -55.675 3.515 1.00 55.76 143 GLY D C 1
ATOM 12109 O O . GLY D 1 150 ? 72.129 -56.054 2.849 1.00 48.69 143 GLY D O 1
ATOM 12110 N N . THR D 1 151 ? 74.358 -55.887 3.164 1.00 44.38 144 THR D N 1
ATOM 12111 C CA . THR D 1 151 ? 74.703 -56.512 1.889 1.00 48.16 144 THR D CA 1
ATOM 12112 C C . THR D 1 151 ? 73.936 -57.813 1.688 1.00 47.02 144 THR D C 1
ATOM 12113 O O . THR D 1 151 ? 73.338 -58.018 0.617 1.00 44.56 144 THR D O 1
ATOM 12117 N N . ALA D 1 152 ? 73.976 -58.702 2.690 1.00 43.83 145 ALA D N 1
ATOM 12118 C CA . ALA D 1 152 ? 73.454 -60.051 2.487 1.00 30.73 145 ALA D CA 1
ATOM 12119 C C . ALA D 1 152 ? 71.940 -60.012 2.381 1.00 30.40 145 ALA D C 1
ATOM 12120 O O . ALA D 1 152 ? 71.372 -60.716 1.550 1.00 41.26 145 ALA D O 1
ATOM 12122 N N . LEU D 1 153 ? 71.278 -59.197 3.177 1.00 36.30 146 LEU D N 1
ATOM 12123 C CA . LEU D 1 153 ? 69.824 -59.039 3.108 1.00 40.91 146 LEU D CA 1
ATOM 12124 C C . LEU D 1 153 ? 69.421 -58.555 1.714 1.00 37.89 146 LEU D C 1
ATOM 12125 O O . LEU D 1 153 ? 68.514 -59.108 1.099 1.00 35.10 146 LEU D O 1
ATOM 12130 N N . ALA D 1 154 ? 70.115 -57.534 1.214 1.00 46.06 147 ALA D N 1
ATOM 12131 C CA . ALA D 1 154 ? 69.788 -56.965 -0.083 1.00 45.48 147 ALA D CA 1
ATOM 12132 C C . ALA D 1 154 ? 69.948 -58.013 -1.189 1.00 45.85 147 ALA D C 1
ATOM 12133 O O . ALA D 1 154 ? 69.071 -58.150 -2.056 1.00 42.36 147 ALA D O 1
ATOM 12135 N N . ARG D 1 155 ? 71.082 -58.727 -1.155 1.00 39.65 148 ARG D N 1
ATOM 12136 C CA . ARG D 1 155 ? 71.406 -59.701 -2.192 1.00 43.63 148 ARG D CA 1
ATOM 12137 C C . ARG D 1 155 ? 70.434 -60.869 -2.160 1.00 51.25 148 ARG D C 1
ATOM 12138 O O . ARG D 1 155 ? 69.885 -61.237 -3.179 1.00 64.12 148 ARG D O 1
ATOM 12146 N N . GLU D 1 156 ? 70.241 -61.457 -0.985 1.00 46.69 149 GLU D N 1
ATOM 12147 C CA . GLU D 1 156 ? 69.405 -62.637 -0.850 1.00 50.07 149 GLU D CA 1
ATOM 12148 C C . GLU D 1 156 ? 67.940 -62.263 -1.066 1.00 50.21 149 GLU D C 1
ATOM 12149 O O . GLU D 1 156 ? 67.211 -63.022 -1.662 1.00 40.18 149 GLU D O 1
ATOM 12155 N N . GLY D 1 157 ? 67.492 -61.090 -0.578 1.00 50.73 150 GLY D N 1
ATOM 12156 C CA . GLY D 1 157 ? 66.063 -60.807 -0.500 1.00 45.27 150 GLY D CA 1
ATOM 12157 C C . GLY D 1 157 ? 65.508 -59.923 -1.624 1.00 49.02 150 GLY D C 1
ATOM 12158 O O . GLY D 1 157 ? 64.280 -59.762 -1.736 1.00 48.86 150 GLY D O 1
ATOM 12159 N N . ASP D 1 158 ? 66.412 -59.349 -2.433 1.00 43.92 151 ASP D N 1
ATOM 12160 C CA . ASP D 1 158 ? 66.054 -58.365 -3.444 1.00 50.01 151 ASP D CA 1
ATOM 12161 C C . ASP D 1 158 ? 65.310 -57.203 -2.773 1.00 42.97 151 ASP D C 1
ATOM 12162 O O . ASP D 1 158 ? 64.205 -56.824 -3.184 1.00 39.65 151 ASP D O 1
ATOM 12167 N N . VAL D 1 159 ? 65.931 -56.653 -1.725 1.00 37.61 152 VAL D N 1
ATOM 12168 C CA . VAL D 1 159 ? 65.303 -55.650 -0.890 1.00 42.38 152 VAL D CA 1
ATOM 12169 C C . VAL D 1 159 ? 66.315 -54.542 -0.687 1.00 46.79 152 VAL D C 1
ATOM 12170 O O . VAL D 1 159 ? 67.515 -54.748 -0.860 1.00 39.65 152 VAL D O 1
ATOM 12174 N N . VAL D 1 160 ? 65.807 -53.364 -0.304 1.00 44.20 153 VAL D N 1
ATOM 12175 C CA . VAL D 1 160 ? 66.657 -52.258 0.076 1.00 34.90 153 VAL D CA 1
ATOM 12176 C C . VAL D 1 160 ? 66.721 -52.246 1.602 1.00 36.08 153 VAL D C 1
ATOM 12177 O O . VAL D 1 160 ? 65.699 -52.395 2.272 1.00 32.73 153 VAL D O 1
ATOM 12181 N N . VAL D 1 161 ? 67.945 -52.136 2.141 1.00 35.51 154 VAL D N 1
ATOM 12182 C CA . VAL D 1 161 ? 68.160 -52.142 3.587 1.00 40.86 154 VAL D CA 1
ATOM 12183 C C . VAL D 1 161 ? 68.705 -50.773 3.966 1.00 43.23 154 VAL D C 1
ATOM 12184 O O . VAL D 1 161 ? 69.606 -50.274 3.303 1.00 42.46 154 VAL D O 1
ATOM 12188 N N . VAL D 1 162 ? 68.114 -50.178 5.018 1.00 51.53 155 VAL D N 1
ATOM 12189 C CA . VAL D 1 162 ? 68.562 -48.888 5.501 1.00 63.21 155 VAL D CA 1
ATOM 12190 C C . VAL D 1 162 ? 68.927 -49.042 6.975 1.00 60.05 155 VAL D C 1
ATOM 12191 O O . VAL D 1 162 ? 68.137 -49.584 7.750 1.00 52.78 155 VAL D O 1
ATOM 12195 N N . THR D 1 163 ? 70.132 -48.570 7.343 1.00 49.38 156 THR D N 1
ATOM 12196 C CA . THR D 1 163 ? 70.531 -48.472 8.736 1.00 50.02 156 THR D CA 1
ATOM 12197 C C . THR D 1 163 ? 70.782 -47.003 9.017 1.00 50.03 156 THR D C 1
ATOM 12198 O O . THR D 1 163 ? 71.181 -46.273 8.117 1.00 55.58 156 THR D O 1
ATOM 12202 N N . LEU D 1 164 ? 70.535 -46.590 10.261 1.00 61.16 157 LEU D N 1
ATOM 12203 C CA . LEU D 1 164 ? 70.513 -45.176 10.581 1.00 58.68 157 LEU D CA 1
ATOM 12204 C C . LEU D 1 164 ? 71.100 -44.936 11.959 1.00 48.25 157 LEU D C 1
ATOM 12205 O O . LEU D 1 164 ? 71.115 -45.814 12.824 1.00 42.43 157 LEU D O 1
ATOM 12210 N N . ASN D 1 165 ? 71.513 -43.686 12.142 1.00 44.75 158 ASN D N 1
ATOM 12211 C CA . ASN D 1 165 ? 71.895 -43.167 13.440 1.00 36.41 158 ASN D CA 1
ATOM 12212 C C . ASN D 1 165 ? 70.815 -42.182 13.905 1.00 33.89 158 ASN D C 1
ATOM 12213 O O . ASN D 1 165 ? 70.153 -41.523 13.109 1.00 32.68 158 ASN D O 1
ATOM 12218 N N . TYR D 1 166 ? 70.618 -42.165 15.236 1.00 36.67 159 TYR D N 1
ATOM 12219 C CA . TYR D 1 166 ? 69.721 -41.264 15.911 1.00 30.82 159 TYR D CA 1
ATOM 12220 C C . TYR D 1 166 ? 70.491 -40.734 17.097 1.00 34.24 159 TYR D C 1
ATOM 12221 O O . TYR D 1 166 ? 71.449 -41.362 17.566 1.00 29.43 159 TYR D O 1
ATOM 12230 N N . ARG D 1 167 ? 70.118 -39.544 17.557 1.00 33.72 160 ARG D N 1
ATOM 12231 C CA . ARG D 1 167 ? 70.818 -38.934 18.687 1.00 36.33 160 ARG D CA 1
ATOM 12232 C C . ARG D 1 167 ? 70.652 -39.821 19.916 1.00 41.10 160 ARG D C 1
ATOM 12233 O O . ARG D 1 167 ? 69.565 -40.292 20.199 1.00 44.76 160 ARG D O 1
ATOM 12241 N N . LEU D 1 168 ? 71.755 -40.024 20.645 1.00 42.42 161 LEU D N 1
ATOM 12242 C CA . LEU D 1 168 ? 71.790 -40.930 21.776 1.00 42.80 161 LEU D CA 1
ATOM 12243 C C . LEU D 1 168 ? 72.034 -40.135 23.041 1.00 42.05 161 LEU D C 1
ATOM 12244 O O . LEU D 1 168 ? 72.566 -39.017 22.984 1.00 41.06 161 LEU D O 1
ATOM 12249 N N . GLY D 1 169 ? 71.610 -40.709 24.166 1.00 43.78 162 GLY D N 1
ATOM 12250 C CA . GLY D 1 169 ? 72.019 -40.189 25.445 1.00 33.99 162 GLY D CA 1
ATOM 12251 C C . GLY D 1 169 ? 71.342 -38.865 25.735 1.00 35.61 162 GLY D C 1
ATOM 12252 O O . GLY D 1 169 ? 70.159 -38.685 25.400 1.00 44.55 162 GLY D O 1
ATOM 12253 N N . ALA D 1 170 ? 72.089 -37.952 26.360 1.00 28.13 163 ALA D N 1
ATOM 12254 C CA . ALA D 1 170 ? 71.500 -36.685 26.783 1.00 38.02 163 ALA D CA 1
ATOM 12255 C C . ALA D 1 170 ? 71.032 -35.862 25.576 1.00 42.70 163 ALA D C 1
ATOM 12256 O O . ALA D 1 170 ? 69.958 -35.243 25.593 1.00 48.12 163 ALA D O 1
ATOM 12258 N N . LEU D 1 171 ? 71.824 -35.923 24.512 1.00 40.44 164 LEU D N 1
ATOM 12259 C CA . LEU D 1 171 ? 71.559 -35.138 23.320 1.00 37.12 164 LEU D CA 1
ATOM 12260 C C . LEU D 1 171 ? 70.291 -35.612 22.618 1.00 43.56 164 LEU D C 1
ATOM 12261 O O . LEU D 1 171 ? 69.668 -34.792 21.936 1.00 46.30 164 LEU D O 1
ATOM 12266 N N . GLY D 1 172 ? 69.913 -36.884 22.822 1.00 40.27 165 GLY D N 1
ATOM 12267 C CA . GLY D 1 172 ? 68.735 -37.461 22.208 1.00 31.60 165 GLY D CA 1
ATOM 12268 C C . GLY D 1 172 ? 67.527 -37.538 23.142 1.00 34.17 165 GLY D C 1
ATOM 12269 O O . GLY D 1 172 ? 66.398 -37.540 22.636 1.00 41.44 165 GLY D O 1
ATOM 12270 N N . PHE D 1 173 ? 67.725 -37.657 24.475 1.00 35.54 166 PHE D N 1
ATOM 12271 C CA . PHE D 1 173 ? 66.633 -38.086 25.348 1.00 32.96 166 PHE D CA 1
ATOM 12272 C C . PHE D 1 173 ? 66.553 -37.303 26.663 1.00 36.04 166 PHE D C 1
ATOM 12273 O O . PHE D 1 173 ? 65.695 -37.612 27.504 1.00 42.05 166 PHE D O 1
ATOM 12281 N N . LEU D 1 174 ? 67.350 -36.257 26.853 1.00 36.21 167 LEU D N 1
ATOM 12282 C CA . LEU D 1 174 ? 67.243 -35.460 28.072 1.00 33.66 167 LEU D CA 1
ATOM 12283 C C . LEU D 1 174 ? 65.954 -34.602 28.008 1.00 34.17 167 LEU D C 1
ATOM 12284 O O . LEU D 1 174 ? 65.777 -33.780 27.099 1.00 29.57 167 LEU D O 1
ATOM 12289 N N . TYR D 1 175 ? 65.074 -34.795 28.989 1.00 34.37 168 TYR D N 1
ATOM 12290 C CA . TYR D 1 175 ? 63.846 -34.030 29.142 1.00 43.88 168 TYR D CA 1
ATOM 12291 C C . TYR D 1 175 ? 64.138 -32.687 29.813 1.00 45.50 168 TYR D C 1
ATOM 12292 O O . TYR D 1 175 ? 64.395 -32.659 31.012 1.00 60.17 168 TYR D O 1
ATOM 12301 N N . LEU D 1 176 ? 64.068 -31.586 29.034 1.00 40.64 169 LEU D N 1
ATOM 12302 C CA . LEU D 1 176 ? 64.466 -30.262 29.504 1.00 43.39 169 LEU D CA 1
ATOM 12303 C C . LEU D 1 176 ? 63.250 -29.360 29.722 1.00 44.07 169 LEU D C 1
ATOM 12304 O O . LEU D 1 176 ? 63.404 -28.180 30.014 1.00 42.44 169 LEU D O 1
ATOM 12309 N N . GLU D 1 177 ? 62.050 -29.926 29.566 1.00 46.13 170 GLU D N 1
ATOM 12310 C CA . GLU D 1 177 ? 60.836 -29.135 29.541 1.00 52.03 170 GLU D CA 1
ATOM 12311 C C . GLU D 1 177 ? 60.667 -28.391 30.861 1.00 47.39 170 GLU D C 1
ATOM 12312 O O . GLU D 1 177 ? 60.354 -27.209 30.836 1.00 48.47 170 GLU D O 1
ATOM 12318 N N . ASP D 1 178 ? 60.879 -29.070 31.994 1.00 53.74 171 ASP D N 1
ATOM 12319 C CA . ASP D 1 178 ? 60.717 -28.441 33.300 1.00 45.97 171 ASP D CA 1
ATOM 12320 C C . ASP D 1 178 ? 61.835 -27.420 33.533 1.00 53.37 171 ASP D C 1
ATOM 12321 O O . ASP D 1 178 ? 61.573 -26.309 33.972 1.00 64.07 171 ASP D O 1
ATOM 12326 N N . ALA D 1 179 ? 63.077 -27.779 33.198 1.00 47.58 172 ALA D N 1
ATOM 12327 C CA . ALA D 1 179 ? 64.208 -26.938 33.512 1.00 49.86 172 ALA D CA 1
ATOM 12328 C C . ALA D 1 179 ? 64.308 -25.722 32.587 1.00 57.04 172 ALA D C 1
ATOM 12329 O O . ALA D 1 179 ? 64.726 -24.676 33.054 1.00 66.43 172 ALA D O 1
ATOM 12331 N N . PHE D 1 180 ? 64.001 -25.865 31.290 1.00 52.88 173 PHE D N 1
ATOM 12332 C CA . PHE D 1 180 ? 64.276 -24.795 30.335 1.00 53.96 173 PHE D CA 1
ATOM 12333 C C . PHE D 1 180 ? 63.023 -24.331 29.586 1.00 60.76 173 PHE D C 1
ATOM 12334 O O . PHE D 1 180 ? 63.108 -23.369 28.804 1.00 47.83 173 PHE D O 1
ATOM 12342 N N . GLY D 1 181 ? 61.876 -24.994 29.801 1.00 57.91 174 GLY D N 1
ATOM 12343 C CA . GLY D 1 181 ? 60.614 -24.500 29.273 1.00 56.28 174 GLY D CA 1
ATOM 12344 C C . GLY D 1 181 ? 60.351 -24.885 27.811 1.00 58.53 174 GLY D C 1
ATOM 12345 O O . GLY D 1 181 ? 60.926 -25.849 27.315 1.00 43.78 174 GLY D O 1
ATOM 12346 N N . PRO D 1 182 ? 59.422 -24.174 27.122 1.00 58.76 175 PRO D N 1
ATOM 12347 C CA . PRO D 1 182 ? 58.751 -24.689 25.928 1.00 55.04 175 PRO D CA 1
ATOM 12348 C C . PRO D 1 182 ? 59.533 -24.843 24.634 1.00 61.76 175 PRO D C 1
ATOM 12349 O O . PRO D 1 182 ? 59.070 -25.569 23.746 1.00 57.09 175 PRO D O 1
ATOM 12353 N N . GLU D 1 183 ? 60.671 -24.150 24.505 1.00 58.18 176 GLU D N 1
ATOM 12354 C CA . GLU D 1 183 ? 61.521 -24.343 23.324 1.00 53.23 176 GLU D CA 1
ATOM 12355 C C . GLU D 1 183 ? 62.003 -25.803 23.245 1.00 44.22 176 GLU D C 1
ATOM 12356 O O . GLU D 1 183 ? 62.350 -26.334 22.174 1.00 41.86 176 GLU D O 1
ATOM 12362 N N . PHE D 1 184 ? 62.002 -26.464 24.402 1.00 34.65 177 PHE D N 1
ATOM 12363 C CA . PHE D 1 184 ? 62.507 -27.817 24.564 1.00 37.06 177 PHE D CA 1
ATOM 12364 C C . PHE D 1 184 ? 61.320 -28.762 24.675 1.00 39.11 177 PHE D C 1
ATOM 12365 O O . PHE D 1 184 ? 61.491 -29.868 25.094 1.00 33.89 177 PHE D O 1
ATOM 12373 N N . THR D 1 185 ? 60.134 -28.381 24.168 1.00 46.60 178 THR D N 1
ATOM 12374 C CA . THR D 1 185 ? 59.034 -29.328 24.028 1.00 41.94 178 THR D CA 1
ATOM 12375 C C . THR D 1 185 ? 59.491 -30.467 23.113 1.00 41.69 178 THR D C 1
ATOM 12376 O O . THR D 1 185 ? 60.041 -30.206 22.038 1.00 36.81 178 THR D O 1
ATOM 12380 N N . GLY D 1 186 ? 59.246 -31.731 23.528 1.00 42.51 179 GLY D N 1
ATOM 12381 C CA . GLY D 1 186 ? 59.721 -32.912 22.818 1.00 50.72 179 GLY D CA 1
ATOM 12382 C C . GLY D 1 186 ? 61.199 -33.291 23.038 1.00 48.88 179 GLY D C 1
ATOM 12383 O O . GLY D 1 186 ? 61.691 -34.201 22.386 1.00 59.66 179 GLY D O 1
ATOM 12384 N N . SER D 1 187 ? 61.909 -32.601 23.933 1.00 46.83 180 SER D N 1
ATOM 12385 C CA . SER D 1 187 ? 63.353 -32.804 24.143 1.00 45.36 180 SER D CA 1
ATOM 12386 C C . SER D 1 187 ? 63.684 -34.240 24.587 1.00 43.53 180 SER D C 1
ATOM 12387 O O . SER D 1 187 ? 64.779 -34.779 24.313 1.00 55.76 180 SER D O 1
ATOM 12390 N N . GLY D 1 188 ? 62.746 -34.851 25.321 1.00 47.81 181 GLY D N 1
ATOM 12391 C CA . GLY D 1 188 ? 62.883 -36.216 25.777 1.00 43.38 181 GLY D CA 1
ATOM 12392 C C . GLY D 1 188 ? 62.892 -37.254 24.642 1.00 39.54 181 GLY D C 1
ATOM 12393 O O . GLY D 1 188 ? 63.383 -38.350 24.867 1.00 47.82 181 GLY D O 1
ATOM 12394 N N . ASN D 1 189 ? 62.370 -36.910 23.460 1.00 37.96 182 ASN D N 1
ATOM 12395 C CA . ASN D 1 189 ? 62.171 -37.836 22.347 1.00 32.65 182 ASN D CA 1
ATOM 12396 C C . ASN D 1 189 ? 62.910 -37.383 21.094 1.00 27.50 182 ASN D C 1
ATOM 12397 O O . ASN D 1 189 ? 62.565 -37.757 19.967 1.00 29.86 182 ASN D O 1
ATOM 12402 N N . LEU D 1 190 ? 63.944 -36.584 21.247 1.00 24.41 183 LEU D N 1
ATOM 12403 C CA . LEU D 1 190 ? 64.688 -36.097 20.083 1.00 31.21 183 LEU D CA 1
ATOM 12404 C C . LEU D 1 190 ? 65.183 -37.241 19.183 1.00 32.29 183 LEU D C 1
ATOM 12405 O O . LEU D 1 190 ? 65.139 -37.144 17.952 1.00 27.42 183 LEU D O 1
ATOM 12410 N N . GLY D 1 191 ? 65.674 -38.320 19.808 1.00 35.74 184 GLY D N 1
ATOM 12411 C CA . GLY D 1 191 ? 66.142 -39.486 19.094 1.00 33.08 184 GLY D CA 1
ATOM 12412 C C . GLY D 1 191 ? 65.044 -40.108 18.244 1.00 29.01 184 GLY D C 1
ATOM 12413 O O . GLY D 1 191 ? 65.303 -40.614 17.167 1.00 33.40 184 GLY D O 1
ATOM 12414 N N . ILE D 1 192 ? 63.837 -40.150 18.789 1.00 32.89 185 ILE D N 1
ATOM 12415 C CA . ILE D 1 192 ? 62.691 -40.702 18.120 1.00 36.48 185 ILE D CA 1
ATOM 12416 C C . ILE D 1 192 ? 62.357 -39.799 16.926 1.00 43.37 185 ILE D C 1
ATOM 12417 O O . ILE D 1 192 ? 61.998 -40.285 15.857 1.00 48.09 185 ILE D O 1
ATOM 12422 N N . LEU D 1 193 ? 62.414 -38.471 17.126 1.00 31.26 186 LEU D N 1
ATOM 12423 C CA . LEU D 1 193 ? 62.130 -37.530 16.062 1.00 33.51 186 LEU D CA 1
ATOM 12424 C C . LEU D 1 193 ? 63.145 -37.691 14.921 1.00 36.84 186 LEU D C 1
ATOM 12425 O O . LEU D 1 193 ? 62.793 -37.563 13.756 1.00 44.12 186 LEU D O 1
ATOM 12430 N N . ASP D 1 194 ? 64.408 -38.014 15.263 1.00 33.16 187 ASP D N 1
ATOM 12431 C CA . ASP D 1 194 ? 65.405 -38.347 14.262 1.00 34.27 187 ASP D CA 1
ATOM 12432 C C . ASP D 1 194 ? 64.984 -39.600 13.472 1.00 39.79 187 ASP D C 1
ATOM 12433 O O . ASP D 1 194 ? 65.102 -39.655 12.246 1.00 33.47 187 ASP D O 1
ATOM 12438 N N . GLN D 1 195 ? 64.465 -40.615 14.179 1.00 34.22 188 GLN D N 1
ATOM 12439 C CA . GLN D 1 195 ? 64.071 -41.834 13.504 1.00 34.04 188 GLN D CA 1
ATOM 12440 C C . GLN D 1 195 ? 62.919 -41.539 12.561 1.00 40.71 188 GLN D C 1
ATOM 12441 O O . GLN D 1 195 ? 62.848 -42.068 11.431 1.00 38.52 188 GLN D O 1
ATOM 12447 N N . ILE D 1 196 ? 62.010 -40.680 12.994 1.00 41.77 189 ILE D N 1
ATOM 12448 C CA . ILE D 1 196 ? 60.885 -40.309 12.151 1.00 37.59 189 ILE D CA 1
ATOM 12449 C C . ILE D 1 196 ? 61.381 -39.552 10.899 1.00 38.73 189 ILE D C 1
ATOM 12450 O O . ILE D 1 196 ? 60.915 -39.789 9.774 1.00 48.21 189 ILE D O 1
ATOM 12455 N N . ALA D 1 197 ? 62.322 -38.629 11.122 1.00 35.27 190 ALA D N 1
ATOM 12456 C CA . ALA D 1 197 ? 62.910 -37.873 10.040 1.00 34.43 190 ALA D CA 1
ATOM 12457 C C . ALA D 1 197 ? 63.567 -38.799 9.023 1.00 43.55 190 ALA D C 1
ATOM 12458 O O . ALA D 1 197 ? 63.497 -38.546 7.819 1.00 53.95 190 ALA D O 1
ATOM 12460 N N . ALA D 1 198 ? 64.247 -39.849 9.496 1.00 44.55 191 ALA D N 1
ATOM 12461 C CA . ALA D 1 198 ? 64.922 -40.755 8.578 1.00 37.14 191 ALA D CA 1
ATOM 12462 C C . ALA D 1 198 ? 63.890 -41.471 7.733 1.00 30.10 191 ALA D C 1
ATOM 12463 O O . ALA D 1 198 ? 64.144 -41.713 6.559 1.00 36.11 191 ALA D O 1
ATOM 12465 N N . LEU D 1 199 ? 62.758 -41.817 8.340 1.00 33.80 192 LEU D N 1
ATOM 12466 C CA . LEU D 1 199 ? 61.688 -42.536 7.609 1.00 41.06 192 LEU D CA 1
ATOM 12467 C C . LEU D 1 199 ? 61.097 -41.589 6.561 1.00 53.92 192 LEU D C 1
ATOM 12468 O O . LEU D 1 199 ? 60.801 -42.048 5.442 1.00 66.13 192 LEU D O 1
ATOM 12473 N N . ARG D 1 200 ? 60.941 -40.315 6.920 1.00 54.38 193 ARG D N 1
ATOM 12474 C CA . ARG D 1 200 ? 60.425 -39.318 5.958 1.00 44.49 193 ARG D CA 1
ATOM 12475 C C . ARG D 1 200 ? 61.414 -39.201 4.801 1.00 36.94 193 ARG D C 1
ATOM 12476 O O . ARG D 1 200 ? 60.974 -39.135 3.643 1.00 49.15 193 ARG D O 1
ATOM 12484 N N . TRP D 1 201 ? 62.711 -39.208 5.109 1.00 39.19 194 TRP D N 1
ATOM 12485 C CA . TRP D 1 201 ? 63.737 -39.160 4.040 1.00 34.58 194 TRP D CA 1
ATOM 12486 C C . TRP D 1 201 ? 63.556 -40.370 3.133 1.00 33.94 194 TRP D C 1
ATOM 12487 O O . TRP D 1 201 ? 63.592 -40.209 1.903 1.00 44.83 194 TRP D O 1
ATOM 12498 N N . VAL D 1 202 ? 63.362 -41.546 3.728 1.00 29.43 195 VAL D N 1
ATOM 12499 C CA . VAL D 1 202 ? 63.243 -42.743 2.912 1.00 40.15 195 VAL D CA 1
ATOM 12500 C C . VAL D 1 202 ? 62.003 -42.631 2.028 1.00 40.82 195 VAL D C 1
ATOM 12501 O O . VAL D 1 202 ? 62.066 -42.895 0.836 1.00 42.70 195 VAL D O 1
ATOM 12505 N N . ARG D 1 203 ? 60.885 -42.182 2.596 1.00 37.15 196 ARG D N 1
ATOM 12506 C CA . ARG D 1 203 ? 59.672 -42.033 1.809 1.00 40.16 196 ARG D CA 1
ATOM 12507 C C . ARG D 1 203 ? 59.960 -41.153 0.593 1.00 32.54 196 ARG D C 1
ATOM 12508 O O . ARG D 1 203 ? 59.591 -41.462 -0.503 1.00 33.53 196 ARG D O 1
ATOM 12516 N N . GLU D 1 204 ? 60.675 -40.055 0.820 1.00 42.02 197 GLU D N 1
ATOM 12517 C CA . GLU D 1 204 ? 60.949 -39.022 -0.172 1.00 37.06 197 GLU D CA 1
ATOM 12518 C C . GLU D 1 204 ? 61.974 -39.478 -1.229 1.00 48.76 197 GLU D C 1
ATOM 12519 O O . GLU D 1 204 ? 61.855 -39.070 -2.383 1.00 49.08 197 GLU D O 1
ATOM 12525 N N . ASN D 1 205 ? 62.991 -40.273 -0.846 1.00 43.64 198 ASN D N 1
ATOM 12526 C CA . ASN D 1 205 ? 64.189 -40.438 -1.677 1.00 40.67 198 ASN D CA 1
ATOM 12527 C C . ASN D 1 205 ? 64.491 -41.893 -2.059 1.00 41.42 198 ASN D C 1
ATOM 12528 O O . ASN D 1 205 ? 65.409 -42.124 -2.854 1.00 53.15 198 ASN D O 1
ATOM 12533 N N . ILE D 1 206 ? 63.762 -42.875 -1.487 1.00 47.81 199 ILE D N 1
ATOM 12534 C CA . ILE D 1 206 ? 64.187 -44.268 -1.568 1.00 51.55 199 ILE D CA 1
ATOM 12535 C C . ILE D 1 206 ? 64.091 -44.762 -3.008 1.00 54.12 199 ILE D C 1
ATOM 12536 O O . ILE D 1 206 ? 64.836 -45.675 -3.380 1.00 50.30 199 ILE D O 1
ATOM 12541 N N . ALA D 1 207 ? 63.203 -44.143 -3.811 1.00 52.03 200 ALA D N 1
ATOM 12542 C CA . ALA D 1 207 ? 62.974 -44.573 -5.190 1.00 39.75 200 ALA D CA 1
ATOM 12543 C C . ALA D 1 207 ? 64.273 -44.553 -5.983 1.00 40.50 200 ALA D C 1
ATOM 12544 O O . ALA D 1 207 ? 64.539 -45.448 -6.774 1.00 53.19 200 ALA D O 1
ATOM 12546 N N . ALA D 1 208 ? 65.058 -43.513 -5.756 1.00 40.57 201 ALA D N 1
ATOM 12547 C CA . ALA D 1 208 ? 66.308 -43.277 -6.449 1.00 41.74 201 ALA D CA 1
ATOM 12548 C C . ALA D 1 208 ? 67.325 -44.376 -6.133 1.00 47.00 201 ALA D C 1
ATOM 12549 O O . ALA D 1 208 ? 68.250 -44.605 -6.909 1.00 56.09 201 ALA D O 1
ATOM 12551 N N . PHE D 1 209 ? 67.181 -45.033 -4.986 1.00 44.03 202 PHE D N 1
ATOM 12552 C CA . PHE D 1 209 ? 68.072 -46.121 -4.629 1.00 43.09 202 PHE D CA 1
ATOM 12553 C C . PHE D 1 209 ? 67.424 -47.476 -4.914 1.00 40.46 202 PHE D C 1
ATOM 12554 O O . PHE D 1 209 ? 67.953 -48.505 -4.505 1.00 43.76 202 PHE D O 1
ATOM 12562 N N . GLY D 1 210 ? 66.281 -47.491 -5.599 1.00 37.33 203 GLY D N 1
ATOM 12563 C CA . GLY D 1 210 ? 65.686 -48.748 -6.023 1.00 39.71 203 GLY D CA 1
ATOM 12564 C C . GLY D 1 210 ? 64.654 -49.279 -5.027 1.00 46.05 203 GLY D C 1
ATOM 12565 O O . GLY D 1 210 ? 64.230 -50.442 -5.082 1.00 31.86 203 GLY D O 1
ATOM 12566 N N . GLY D 1 211 ? 64.205 -48.413 -4.121 1.00 48.88 204 GLY D N 1
ATOM 12567 C CA . GLY D 1 211 ? 63.253 -48.821 -3.113 1.00 46.43 204 GLY D CA 1
ATOM 12568 C C . GLY D 1 211 ? 61.845 -48.340 -3.426 1.00 50.50 204 GLY D C 1
ATOM 12569 O O . GLY D 1 211 ? 61.636 -47.443 -4.244 1.00 43.75 204 GLY D O 1
ATOM 12570 N N . ASP D 1 212 ? 60.887 -49.061 -2.838 1.00 50.64 205 ASP D N 1
ATOM 12571 C CA . ASP D 1 212 ? 59.484 -48.711 -2.892 1.00 46.59 205 ASP D CA 1
ATOM 12572 C C . ASP D 1 212 ? 59.052 -48.026 -1.614 1.00 47.09 205 ASP D C 1
ATOM 12573 O O . ASP D 1 212 ? 58.988 -48.647 -0.560 1.00 60.11 205 ASP D O 1
ATOM 12578 N N . PRO D 1 213 ? 58.698 -46.717 -1.673 1.00 49.05 206 PRO D N 1
ATOM 12579 C CA . PRO D 1 213 ? 58.264 -45.957 -0.489 1.00 45.13 206 PRO D CA 1
ATOM 12580 C C . PRO D 1 213 ? 56.977 -46.454 0.144 1.00 55.25 206 PRO D C 1
ATOM 12581 O O . PRO D 1 213 ? 56.761 -46.295 1.343 1.00 63.80 206 PRO D O 1
ATOM 12585 N N . ASP D 1 214 ? 56.138 -47.110 -0.657 1.00 51.97 207 ASP D N 1
ATOM 12586 C CA . ASP D 1 214 ? 54.895 -47.682 -0.151 1.00 49.46 207 ASP D CA 1
ATOM 12587 C C . ASP D 1 214 ? 55.126 -49.065 0.465 1.00 50.80 207 ASP D C 1
ATOM 12588 O O . ASP D 1 214 ? 54.236 -49.575 1.126 1.00 53.17 207 ASP D O 1
ATOM 12593 N N . ARG D 1 215 ? 56.296 -49.679 0.261 1.00 52.58 208 ARG D N 1
ATOM 12594 C CA . ARG D 1 215 ? 56.620 -50.946 0.908 1.00 49.62 208 ARG D CA 1
ATOM 12595 C C . ARG D 1 215 ? 57.790 -50.754 1.875 1.00 47.79 208 ARG D C 1
ATOM 12596 O O . ARG D 1 215 ? 58.911 -51.060 1.525 1.00 61.99 208 ARG D O 1
ATOM 12604 N N . VAL D 1 216 ? 57.521 -50.283 3.091 1.00 45.98 209 VAL D N 1
ATOM 12605 C CA . VAL D 1 216 ? 58.584 -50.032 4.057 1.00 43.17 209 VAL D CA 1
ATOM 12606 C C . VAL D 1 216 ? 58.272 -50.849 5.305 1.00 39.12 209 VAL D C 1
ATOM 12607 O O . VAL D 1 216 ? 57.173 -50.737 5.860 1.00 40.62 209 VAL D O 1
ATOM 12611 N N . THR D 1 217 ? 59.234 -51.680 5.717 1.00 38.90 210 THR D N 1
ATOM 12612 C CA . THR D 1 217 ? 59.172 -52.402 6.981 1.00 39.61 210 THR D CA 1
ATOM 12613 C C . THR D 1 217 ? 60.198 -51.814 7.927 1.00 36.74 210 THR D C 1
ATOM 12614 O O . THR D 1 217 ? 61.342 -51.640 7.541 1.00 42.38 210 THR D O 1
ATOM 12618 N N . ILE D 1 218 ? 59.821 -51.596 9.205 1.00 47.98 211 ILE D N 1
ATOM 12619 C CA . ILE D 1 218 ? 60.802 -51.203 10.225 1.00 46.00 211 ILE D CA 1
ATOM 12620 C C . ILE D 1 218 ? 61.167 -52.398 11.089 1.00 40.59 211 ILE D C 1
ATOM 12621 O O . ILE D 1 218 ? 60.316 -53.177 11.412 1.00 37.79 211 ILE D O 1
ATOM 12626 N N . PHE D 1 219 ? 62.443 -52.532 11.457 1.00 44.93 212 PHE D N 1
ATOM 12627 C CA . PHE D 1 219 ? 62.856 -53.589 12.373 1.00 44.25 212 PHE D CA 1
ATOM 12628 C C . PHE D 1 219 ? 63.897 -53.024 13.345 1.00 41.88 212 PHE D C 1
ATOM 12629 O O . PHE D 1 219 ? 64.683 -52.157 12.993 1.00 36.21 212 PHE D O 1
ATOM 12637 N N . GLY D 1 220 ? 63.859 -53.482 14.598 1.00 37.72 213 GLY D N 1
ATOM 12638 C CA . GLY D 1 220 ? 64.826 -53.052 15.617 1.00 43.91 213 GLY D CA 1
ATOM 12639 C C . GLY D 1 220 ? 65.055 -54.144 16.654 1.00 37.30 213 GLY D C 1
ATOM 12640 O O . GLY D 1 220 ? 64.203 -55.009 16.807 1.00 35.32 213 GLY D O 1
ATOM 12641 N N . GLU D 1 221 ? 66.188 -54.046 17.374 1.00 42.05 214 GLU D N 1
ATOM 12642 C CA . GLU D 1 221 ? 66.476 -54.926 18.502 1.00 39.43 214 GLU D CA 1
ATOM 12643 C C . GLU D 1 221 ? 66.759 -54.105 19.759 1.00 37.06 214 GLU D C 1
ATOM 12644 O O . GLU D 1 221 ? 67.369 -53.059 19.664 1.00 34.00 214 GLU D O 1
ATOM 12650 N N . SER D 1 222 ? 66.308 -54.611 20.906 1.00 37.00 215 SER D N 1
ATOM 12651 C CA . SER D 1 222 ? 66.555 -54.025 22.220 1.00 36.14 215 SER D CA 1
ATOM 12652 C C . SER D 1 222 ? 65.946 -52.630 22.290 1.00 35.16 215 SER D C 1
ATOM 12653 O O . SER D 1 222 ? 64.747 -52.494 22.046 1.00 36.99 215 SER D O 1
ATOM 12656 N N . ALA D 1 223 ? 66.770 -51.604 22.588 1.00 42.89 216 ALA D N 1
ATOM 12657 C CA . ALA D 1 223 ? 66.296 -50.220 22.607 1.00 38.80 216 ALA D CA 1
ATOM 12658 C C . ALA D 1 223 ? 65.768 -49.824 21.227 1.00 39.65 216 ALA D C 1
ATOM 12659 O O . ALA D 1 223 ? 64.872 -48.983 21.131 1.00 30.48 216 ALA D O 1
ATOM 12661 N N . GLY D 1 224 ? 66.308 -50.447 20.149 1.00 34.57 217 GLY D N 1
ATOM 12662 C CA . GLY D 1 224 ? 65.797 -50.226 18.810 1.00 34.64 217 GLY D CA 1
ATOM 12663 C C . GLY D 1 224 ? 64.394 -50.780 18.630 1.00 34.30 217 GLY D C 1
ATOM 12664 O O . GLY D 1 224 ? 63.582 -50.191 17.935 1.00 35.73 217 GLY D O 1
ATOM 12665 N N . ALA D 1 225 ? 64.137 -51.946 19.208 1.00 32.80 218 ALA D N 1
ATOM 12666 C CA . ALA D 1 225 ? 62.795 -52.508 19.265 1.00 36.30 218 ALA D CA 1
ATOM 12667 C C . ALA D 1 225 ? 61.882 -51.685 20.168 1.00 38.09 218 ALA D C 1
ATOM 12668 O O . ALA D 1 225 ? 60.669 -51.578 19.917 1.00 40.56 218 ALA D O 1
ATOM 12670 N N . GLY D 1 226 ? 62.434 -51.134 21.237 1.00 32.92 219 GLY D N 1
ATOM 12671 C CA . GLY D 1 226 ? 61.672 -50.199 22.048 1.00 34.23 219 GLY D CA 1
ATOM 12672 C C . GLY D 1 226 ? 61.267 -48.974 21.231 1.00 35.71 219 GLY D C 1
ATOM 12673 O O . GLY D 1 226 ? 60.101 -48.528 21.290 1.00 49.15 219 GLY D O 1
ATOM 12674 N N . SER D 1 227 ? 62.237 -48.452 20.460 1.00 31.35 220 SER D N 1
ATOM 12675 C CA . SER D 1 227 ? 62.001 -47.376 19.503 1.00 40.09 220 SER D CA 1
ATOM 12676 C C . SER D 1 227 ? 60.890 -47.733 18.504 1.00 33.66 220 SER D C 1
ATOM 12677 O O . SER D 1 227 ? 60.034 -46.897 18.224 1.00 38.30 220 SER D O 1
ATOM 12680 N N . VAL D 1 228 ? 60.907 -48.963 17.984 1.00 37.83 221 VAL D N 1
ATOM 12681 C CA . VAL D 1 228 ? 59.889 -49.435 17.053 1.00 30.82 221 VAL D CA 1
ATOM 12682 C C . VAL D 1 228 ? 58.521 -49.384 17.713 1.00 38.74 221 VAL D C 1
ATOM 12683 O O . VAL D 1 228 ? 57.565 -48.952 17.086 1.00 43.05 221 VAL D O 1
ATOM 12687 N N . GLY D 1 229 ? 58.416 -49.888 18.946 1.00 32.78 222 GLY D N 1
ATOM 12688 C CA . GLY D 1 229 ? 57.184 -49.846 19.715 1.00 39.75 222 GLY D CA 1
ATOM 12689 C C . GLY D 1 229 ? 56.637 -48.432 19.908 1.00 41.50 222 GLY D C 1
ATOM 12690 O O . GLY D 1 229 ? 55.422 -48.225 19.861 1.00 39.97 222 GLY D O 1
ATOM 12691 N N . VAL D 1 230 ? 57.526 -47.463 20.114 1.00 40.86 223 VAL D N 1
ATOM 12692 C CA . VAL D 1 230 ? 57.131 -46.065 20.205 1.00 32.60 223 VAL D CA 1
ATOM 12693 C C . VAL D 1 230 ? 56.604 -45.578 18.842 1.00 40.34 223 VAL D C 1
ATOM 12694 O O . VAL D 1 230 ? 55.601 -44.867 18.781 1.00 46.01 223 VAL D O 1
ATOM 12698 N N . LEU D 1 231 ? 57.266 -46.008 17.741 1.00 42.17 224 LEU D N 1
ATOM 12699 C CA . LEU D 1 231 ? 56.874 -45.578 16.418 1.00 40.94 224 LEU D CA 1
ATOM 12700 C C . LEU D 1 231 ? 55.482 -46.088 16.065 1.00 41.90 224 LEU D C 1
ATOM 12701 O O . LEU D 1 231 ? 54.741 -45.413 15.355 1.00 38.24 224 LEU D O 1
ATOM 12706 N N . LEU D 1 232 ? 55.132 -47.289 16.535 1.00 41.62 225 LEU D N 1
ATOM 12707 C CA . LEU D 1 232 ? 53.786 -47.801 16.345 1.00 39.39 225 LEU D CA 1
ATOM 12708 C C . LEU D 1 232 ? 52.746 -46.898 17.014 1.00 41.49 225 LEU D C 1
ATOM 12709 O O . LEU D 1 232 ? 51.628 -46.780 16.522 1.00 38.19 225 LEU D O 1
ATOM 12714 N N . ALA D 1 233 ? 53.136 -46.244 18.103 1.00 37.76 226 ALA D N 1
ATOM 12715 C CA . ALA D 1 233 ? 52.231 -45.450 18.919 1.00 48.83 226 ALA D CA 1
ATOM 12716 C C . ALA D 1 233 ? 52.148 -44.031 18.386 1.00 54.49 226 ALA D C 1
ATOM 12717 O O . ALA D 1 233 ? 51.082 -43.426 18.469 1.00 58.92 226 ALA D O 1
ATOM 12719 N N . ALA D 1 234 ? 53.253 -43.513 17.820 1.00 41.53 227 ALA D N 1
ATOM 12720 C CA . ALA D 1 234 ? 53.361 -42.087 17.551 1.00 46.61 227 ALA D CA 1
ATOM 12721 C C . ALA D 1 234 ? 52.454 -41.678 16.400 1.00 48.92 227 ALA D C 1
ATOM 12722 O O . ALA D 1 234 ? 52.550 -42.260 15.306 1.00 38.14 227 ALA D O 1
ATOM 12724 N N . PRO D 1 235 ? 51.548 -40.678 16.591 1.00 36.51 228 PRO D N 1
ATOM 12725 C CA . PRO D 1 235 ? 50.697 -40.182 15.482 1.00 40.84 228 PRO D CA 1
ATOM 12726 C C . PRO D 1 235 ? 51.490 -39.614 14.305 1.00 37.93 228 PRO D C 1
ATOM 12727 O O . PRO D 1 235 ? 51.111 -39.799 13.133 1.00 49.76 228 PRO D O 1
ATOM 12731 N N . ALA D 1 236 ? 52.616 -38.941 14.613 1.00 38.21 229 ALA D N 1
ATOM 12732 C CA . ALA D 1 236 ? 53.444 -38.366 13.572 1.00 38.74 229 ALA D CA 1
ATOM 12733 C C . ALA D 1 236 ? 54.053 -39.445 12.658 1.00 39.95 229 ALA D C 1
ATOM 12734 O O . ALA D 1 236 ? 54.314 -39.158 11.504 1.00 41.44 229 ALA D O 1
ATOM 12736 N N . ALA D 1 237 ? 54.291 -40.654 13.164 1.00 39.82 230 ALA D N 1
ATOM 12737 C CA . ALA D 1 237 ? 54.959 -41.719 12.404 1.00 43.01 230 ALA D CA 1
ATOM 12738 C C . ALA D 1 237 ? 53.971 -42.475 11.514 1.00 42.21 230 ALA D C 1
ATOM 12739 O O . ALA D 1 237 ? 54.391 -43.198 10.601 1.00 36.51 230 ALA D O 1
ATOM 12741 N N . ARG D 1 238 ? 52.676 -42.339 11.798 1.00 44.58 231 ARG D N 1
ATOM 12742 C CA . ARG D 1 238 ? 51.657 -43.161 11.159 1.00 54.22 231 ARG D CA 1
ATOM 12743 C C . ARG D 1 238 ? 51.681 -43.035 9.631 1.00 51.32 231 ARG D C 1
ATOM 12744 O O . ARG D 1 238 ? 51.708 -41.928 9.093 1.00 51.61 231 ARG D O 1
ATOM 12752 N N . GLY D 1 239 ? 51.676 -44.204 8.952 1.00 42.75 232 GLY D N 1
ATOM 12753 C CA . GLY D 1 239 ? 51.743 -44.261 7.499 1.00 48.82 232 GLY D CA 1
ATOM 12754 C C . GLY D 1 239 ? 53.170 -44.161 6.935 1.00 47.30 232 GLY D C 1
ATOM 12755 O O . GLY D 1 239 ? 53.338 -44.219 5.727 1.00 44.73 232 GLY D O 1
ATOM 12756 N N . LEU D 1 240 ? 54.207 -44.055 7.780 1.00 44.31 233 LEU D N 1
ATOM 12757 C CA . LEU D 1 240 ? 55.584 -44.181 7.302 1.00 42.86 233 LEU D CA 1
ATOM 12758 C C . LEU D 1 240 ? 56.033 -45.630 7.074 1.00 38.11 233 LEU D C 1
ATOM 12759 O O . LEU D 1 240 ? 57.059 -45.817 6.429 1.00 41.82 233 LEU D O 1
ATOM 12764 N N . PHE D 1 241 ? 55.272 -46.615 7.584 1.00 45.28 234 PHE D N 1
ATOM 12765 C CA . PHE D 1 241 ? 55.635 -48.022 7.448 1.00 41.58 234 PHE D CA 1
ATOM 12766 C C . PHE D 1 241 ? 54.373 -48.885 7.478 1.00 44.26 234 PHE D C 1
ATOM 12767 O O . PHE D 1 241 ? 53.400 -48.589 8.180 1.00 43.32 234 PHE D O 1
ATOM 12775 N N . HIS D 1 242 ? 54.410 -49.997 6.728 1.00 56.85 235 HIS D N 1
ATOM 12776 C CA . HIS D 1 242 ? 53.260 -50.895 6.616 1.00 51.18 235 HIS D CA 1
ATOM 12777 C C . HIS D 1 242 ? 53.439 -52.108 7.547 1.00 50.52 235 HIS D C 1
ATOM 12778 O O . HIS D 1 242 ? 52.464 -52.742 7.940 1.00 50.49 235 HIS D O 1
ATOM 12785 N N . ARG D 1 243 ? 54.696 -52.378 7.940 1.00 51.09 236 ARG D N 1
ATOM 12786 C CA . ARG D 1 243 ? 55.036 -53.539 8.734 1.00 48.59 236 ARG D CA 1
ATOM 12787 C C . ARG D 1 243 ? 56.198 -53.239 9.679 1.00 47.11 236 ARG D C 1
ATOM 12788 O O . ARG D 1 243 ? 57.051 -52.414 9.372 1.00 36.63 236 ARG D O 1
ATOM 12796 N N . ALA D 1 244 ? 56.223 -53.945 10.825 1.00 50.31 237 ALA D N 1
ATOM 12797 C CA . ALA D 1 244 ? 57.216 -53.721 11.859 1.00 53.75 237 ALA D CA 1
ATOM 12798 C C . ALA D 1 244 ? 57.668 -55.041 12.504 1.00 63.74 237 ALA D C 1
ATOM 12799 O O . ALA D 1 244 ? 56.861 -55.929 12.769 1.00 51.92 237 ALA D O 1
ATOM 12801 N N . ILE D 1 245 ? 58.975 -55.151 12.787 1.00 50.94 238 ILE D N 1
ATOM 12802 C CA . ILE D 1 245 ? 59.537 -56.278 13.514 1.00 51.88 238 ILE D CA 1
ATOM 12803 C C . ILE D 1 245 ? 60.177 -55.778 14.805 1.00 50.28 238 ILE D C 1
ATOM 12804 O O . ILE D 1 245 ? 60.959 -54.836 14.779 1.00 49.90 238 ILE D O 1
ATOM 12809 N N . LEU D 1 246 ? 59.863 -56.429 15.945 1.00 54.32 239 LEU D N 1
ATOM 12810 C CA . LEU D 1 246 ? 60.418 -56.044 17.239 1.00 48.52 239 LEU D CA 1
ATOM 12811 C C . LEU D 1 246 ? 61.152 -57.233 17.840 1.00 49.62 239 LEU D C 1
ATOM 12812 O O . LEU D 1 246 ? 60.516 -58.206 18.245 1.00 51.72 239 LEU D O 1
ATOM 12817 N N . GLN D 1 247 ? 62.477 -57.124 17.927 1.00 49.97 240 GLN D N 1
ATOM 12818 C CA . GLN D 1 247 ? 63.321 -58.205 18.419 1.00 49.60 240 GLN D CA 1
ATOM 12819 C C . GLN D 1 247 ? 63.822 -57.821 19.802 1.00 42.64 240 GLN D C 1
ATOM 12820 O O . GLN D 1 247 ? 64.477 -56.798 19.948 1.00 47.09 240 GLN D O 1
ATOM 12826 N N . SER D 1 248 ? 63.489 -58.639 20.812 1.00 41.91 241 SER D N 1
ATOM 12827 C CA . SER D 1 248 ? 64.027 -58.482 22.144 1.00 37.13 241 SER D CA 1
ATOM 12828 C C . SER D 1 248 ? 63.702 -57.081 22.684 1.00 42.78 241 SER D C 1
ATOM 12829 O O . SER D 1 248 ? 64.535 -56.398 23.277 1.00 37.69 241 SER D O 1
ATOM 12832 N N . GLY D 1 249 ? 62.475 -56.650 22.469 1.00 47.68 242 GLY D N 1
ATOM 12833 C CA . GLY D 1 249 ? 62.076 -55.299 22.829 1.00 51.55 242 GLY D CA 1
ATOM 12834 C C . GLY D 1 249 ? 60.619 -55.048 22.485 1.00 42.92 242 GLY D C 1
ATOM 12835 O O . GLY D 1 249 ? 60.033 -55.750 21.692 1.00 55.83 242 GLY D O 1
ATOM 12836 N N . SER D 1 250 ? 60.074 -54.012 23.098 1.00 42.63 243 SER D N 1
ATOM 12837 C CA . SER D 1 250 ? 58.679 -53.646 22.988 1.00 41.73 243 SER D CA 1
ATOM 12838 C C . SER D 1 250 ? 58.555 -52.167 23.349 1.00 42.56 243 SER D C 1
ATOM 12839 O O . SER D 1 250 ? 59.519 -51.558 23.810 1.00 37.75 243 SER D O 1
ATOM 12842 N N . GLY D 1 251 ? 57.332 -51.638 23.204 1.00 50.18 244 GLY D N 1
ATOM 12843 C CA . GLY D 1 251 ? 57.057 -50.257 23.554 1.00 48.71 244 GLY D CA 1
ATOM 12844 C C . GLY D 1 251 ? 57.319 -49.979 25.040 1.00 54.90 244 GLY D C 1
ATOM 12845 O O . GLY D 1 251 ? 57.597 -48.857 25.399 1.00 81.35 244 GLY D O 1
ATOM 12846 N N . ALA D 1 252 ? 57.287 -50.990 25.903 1.00 50.35 245 ALA D N 1
ATOM 12847 C CA . ALA D 1 252 ? 57.557 -50.776 27.318 1.00 47.11 245 ALA D CA 1
ATOM 12848 C C . ALA D 1 252 ? 59.031 -50.446 27.582 1.00 48.10 245 ALA D C 1
ATOM 12849 O O . ALA D 1 252 ? 59.311 -49.756 28.559 1.00 54.39 245 ALA D O 1
ATOM 12851 N N . LEU D 1 253 ? 59.966 -50.905 26.735 1.00 52.31 246 LEU D N 1
ATOM 12852 C CA . LEU D 1 253 ? 61.384 -50.955 27.141 1.00 43.65 246 LEU D CA 1
ATOM 12853 C C . LEU D 1 253 ? 62.015 -49.561 27.250 1.00 45.14 246 LEU D C 1
ATOM 12854 O O . LEU D 1 253 ? 62.153 -48.896 26.245 1.00 44.51 246 LEU D O 1
ATOM 12859 N N . GLY D 1 254 ? 62.380 -49.122 28.473 1.00 39.01 247 GLY D N 1
ATOM 12860 C CA . GLY D 1 254 ? 63.057 -47.852 28.712 1.00 35.37 247 GLY D CA 1
ATOM 12861 C C . GLY D 1 254 ? 62.144 -46.614 28.683 1.00 29.06 247 GLY D C 1
ATOM 12862 O O . GLY D 1 254 ? 62.637 -45.488 28.686 1.00 33.64 247 GLY D O 1
ATOM 12863 N N . VAL D 1 255 ? 60.840 -46.805 28.616 1.00 26.74 248 VAL D N 1
ATOM 12864 C CA . VAL D 1 255 ? 59.904 -45.682 28.509 1.00 39.43 248 VAL D CA 1
ATOM 12865 C C . VAL D 1 255 ? 59.737 -45.057 29.895 1.00 38.77 248 VAL D C 1
ATOM 12866 O O . VAL D 1 255 ? 59.629 -45.764 30.883 1.00 44.84 248 VAL D O 1
ATOM 12870 N N . ARG D 1 256 ? 59.813 -43.720 29.948 1.00 34.49 249 ARG D N 1
ATOM 12871 C CA . ARG D 1 256 ? 59.797 -42.985 31.180 1.00 36.60 249 ARG D CA 1
ATOM 12872 C C . ARG D 1 256 ? 58.557 -42.068 31.218 1.00 44.78 249 ARG D C 1
ATOM 12873 O O . ARG D 1 256 ? 58.076 -41.536 30.189 1.00 41.02 249 ARG D O 1
ATOM 12881 N N . THR D 1 257 ? 58.048 -41.847 32.442 1.00 42.69 250 THR D N 1
ATOM 12882 C CA . THR D 1 257 ? 57.049 -40.812 32.655 1.00 35.40 250 THR D CA 1
ATOM 12883 C C . THR D 1 257 ? 57.779 -39.481 32.567 1.00 41.14 250 THR D C 1
ATOM 12884 O O . THR D 1 257 ? 58.983 -39.405 32.856 1.00 39.27 250 THR D O 1
ATOM 12888 N N . ALA D 1 258 ? 57.041 -38.404 32.283 1.00 39.61 251 ALA D N 1
ATOM 12889 C CA . ALA D 1 258 ? 57.631 -37.075 32.276 1.00 42.45 251 ALA D CA 1
ATOM 12890 C C . ALA D 1 258 ? 58.299 -36.777 33.625 1.00 50.92 251 ALA D C 1
ATOM 12891 O O . ALA D 1 258 ? 59.405 -36.246 33.663 1.00 54.31 251 ALA D O 1
ATOM 12893 N N . ALA D 1 259 ? 57.639 -37.154 34.736 1.00 55.10 252 ALA D N 1
ATOM 12894 C CA . ALA D 1 259 ? 58.168 -36.859 36.067 1.00 50.04 252 ALA D CA 1
ATOM 12895 C C . ALA D 1 259 ? 59.467 -37.631 36.327 1.00 49.09 252 ALA D C 1
ATOM 12896 O O . ALA D 1 259 ? 60.433 -37.067 36.858 1.00 43.54 252 ALA D O 1
ATOM 12898 N N . SER D 1 260 ? 59.485 -38.927 35.992 1.00 39.72 253 SER D N 1
ATOM 12899 C CA . SER D 1 260 ? 60.686 -39.750 36.131 1.00 33.94 253 SER D CA 1
ATOM 12900 C C . SER D 1 260 ? 61.812 -39.129 35.313 1.00 42.91 253 SER D C 1
ATOM 12901 O O . SER D 1 260 ? 62.937 -38.967 35.801 1.00 53.66 253 SER D O 1
ATOM 12904 N N . ALA D 1 261 ? 61.472 -38.689 34.095 1.00 34.17 254 ALA D N 1
ATOM 12905 C CA . ALA D 1 261 ? 62.451 -38.172 33.166 1.00 35.33 254 ALA D CA 1
ATOM 12906 C C . ALA D 1 261 ? 62.990 -36.834 33.660 1.00 38.93 254 ALA D C 1
ATOM 12907 O O . ALA D 1 261 ? 64.178 -36.580 33.536 1.00 37.43 254 ALA D O 1
ATOM 12909 N N . ALA D 1 262 ? 62.126 -35.994 34.244 1.00 28.21 255 ALA D N 1
ATOM 12910 C CA . ALA D 1 262 ? 62.586 -34.700 34.740 1.00 33.11 255 ALA D CA 1
ATOM 12911 C C . ALA D 1 262 ? 63.503 -34.899 35.954 1.00 40.53 255 ALA D C 1
ATOM 12912 O O . ALA D 1 262 ? 64.454 -34.145 36.131 1.00 41.48 255 ALA D O 1
ATOM 12914 N N . ARG D 1 263 ? 63.233 -35.911 36.785 1.00 35.21 256 ARG D N 1
ATOM 12915 C CA . ARG D 1 263 ? 64.125 -36.200 37.922 1.00 34.83 256 ARG D CA 1
ATOM 12916 C C . ARG D 1 263 ? 65.506 -36.622 37.450 1.00 30.63 256 ARG D C 1
ATOM 12917 O O . ARG D 1 263 ? 66.538 -36.115 37.951 1.00 43.09 256 ARG D O 1
ATOM 12925 N N . VAL D 1 264 ? 65.544 -37.503 36.468 1.00 34.55 257 VAL D N 1
ATOM 12926 C CA . VAL D 1 264 ? 66.810 -37.929 35.893 1.00 42.61 257 VAL D CA 1
ATOM 12927 C C . VAL D 1 264 ? 67.535 -36.718 35.307 1.00 54.46 257 VAL D C 1
ATOM 12928 O O . VAL D 1 264 ? 68.730 -36.542 35.522 1.00 48.33 257 VAL D O 1
ATOM 12932 N N . ALA D 1 265 ? 66.812 -35.894 34.553 1.00 49.81 258 ALA D N 1
ATOM 12933 C CA . ALA D 1 265 ? 67.409 -34.751 33.886 1.00 54.51 258 ALA D CA 1
ATOM 12934 C C . ALA D 1 265 ? 68.072 -33.813 34.882 1.00 50.32 258 ALA D C 1
ATOM 12935 O O . ALA D 1 265 ? 69.150 -33.300 34.600 1.00 50.03 258 ALA D O 1
ATOM 12937 N N . ALA D 1 266 ? 67.415 -33.560 36.024 1.00 44.79 259 ALA D N 1
ATOM 12938 C CA . ALA D 1 266 ? 68.008 -32.749 37.092 1.00 44.68 259 ALA D CA 1
ATOM 12939 C C . ALA D 1 266 ? 69.379 -33.300 37.519 1.00 39.62 259 ALA D C 1
ATOM 12940 O O . ALA D 1 266 ? 70.357 -32.555 37.626 1.00 47.54 259 ALA D O 1
ATOM 12942 N N . ARG D 1 267 ? 69.469 -34.611 37.669 1.00 43.30 260 ARG D N 1
ATOM 12943 C CA . ARG D 1 267 ? 70.706 -35.255 38.090 1.00 39.22 260 ARG D CA 1
ATOM 12944 C C . ARG D 1 267 ? 71.779 -35.062 37.034 1.00 45.86 260 ARG D C 1
ATOM 12945 O O . ARG D 1 267 ? 72.940 -34.758 37.351 1.00 43.94 260 ARG D O 1
ATOM 12953 N N . VAL D 1 268 ? 71.384 -35.232 35.750 1.00 42.03 261 VAL D N 1
ATOM 12954 C CA . VAL D 1 268 ? 72.335 -35.103 34.667 1.00 44.30 261 VAL D CA 1
ATOM 12955 C C . VAL D 1 268 ? 72.874 -33.683 34.620 1.00 45.73 261 VAL D C 1
ATOM 12956 O O . VAL D 1 268 ? 74.069 -33.465 34.402 1.00 54.38 261 VAL D O 1
ATOM 12960 N N . LEU D 1 269 ? 71.978 -32.713 34.796 1.00 45.69 262 LEU D N 1
ATOM 12961 C CA . LEU D 1 269 ? 72.360 -31.318 34.656 1.00 39.59 262 LEU D CA 1
ATOM 12962 C C . LEU D 1 269 ? 73.354 -30.980 35.772 1.00 35.24 262 LEU D C 1
ATOM 12963 O O . LEU D 1 269 ? 74.357 -30.298 35.549 1.00 39.48 262 LEU D O 1
ATOM 12968 N N . GLN D 1 270 ? 73.079 -31.483 36.952 1.00 36.48 263 GLN D N 1
ATOM 12969 C CA . GLN D 1 270 ? 73.975 -31.321 38.091 1.00 41.24 263 GLN D CA 1
ATOM 12970 C C . GLN D 1 270 ? 75.374 -31.844 37.770 1.00 42.95 263 GLN D C 1
ATOM 12971 O O . GLN D 1 270 ? 76.329 -31.123 37.963 1.00 50.72 263 GLN D O 1
ATOM 12977 N N . HIS D 1 271 ? 75.495 -33.075 37.269 1.00 42.42 264 HIS D N 1
ATOM 12978 C CA . HIS D 1 271 ? 76.808 -33.626 36.917 1.00 43.77 264 HIS D CA 1
ATOM 12979 C C . HIS D 1 271 ? 77.450 -32.799 35.810 1.00 46.24 264 HIS D C 1
ATOM 12980 O O . HIS D 1 271 ? 78.649 -32.527 35.862 1.00 34.69 264 HIS D O 1
ATOM 12987 N N . ALA D 1 272 ? 76.628 -32.414 34.819 1.00 43.52 265 ALA D N 1
ATOM 12988 C CA . ALA D 1 272 ? 77.085 -31.615 33.693 1.00 40.92 265 ALA D CA 1
ATOM 12989 C C . ALA D 1 272 ? 77.605 -30.267 34.149 1.00 44.88 265 ALA D C 1
ATOM 12990 O O . ALA D 1 272 ? 78.518 -29.746 33.532 1.00 35.88 265 ALA D O 1
ATOM 12992 N N . GLY D 1 273 ? 76.973 -29.704 35.177 1.00 51.27 266 GLY D N 1
ATOM 12993 C CA . GLY D 1 273 ? 77.351 -28.410 35.709 1.00 56.29 266 GLY D CA 1
ATOM 12994 C C . GLY D 1 273 ? 76.536 -27.296 35.068 1.00 49.80 266 GLY D C 1
ATOM 12995 O O . GLY D 1 273 ? 76.968 -26.141 35.043 1.00 42.04 266 GLY D O 1
ATOM 12996 N N . VAL D 1 274 ? 75.403 -27.663 34.475 1.00 49.42 267 VAL D N 1
ATOM 12997 C CA . VAL D 1 274 ? 74.519 -26.675 33.872 1.00 51.38 267 VAL D CA 1
ATOM 12998 C C . VAL D 1 274 ? 73.395 -26.384 34.860 1.00 49.71 267 VAL D C 1
ATOM 12999 O O . VAL D 1 274 ? 72.679 -27.299 35.267 1.00 50.37 267 VAL D O 1
ATOM 13003 N N . GLU D 1 275 ? 73.241 -25.109 35.252 1.00 49.66 268 GLU D N 1
ATOM 13004 C CA . GLU D 1 275 ? 72.128 -24.700 36.109 1.00 53.61 268 GLU D CA 1
ATOM 13005 C C . GLU D 1 275 ? 70.831 -24.692 35.300 1.00 48.94 268 GLU D C 1
ATOM 13006 O O . GLU D 1 275 ? 70.808 -24.295 34.133 1.00 37.87 268 GLU D O 1
ATOM 13012 N N . PRO D 1 276 ? 69.701 -25.110 35.900 1.00 48.20 269 PRO D N 1
ATOM 13013 C CA . PRO D 1 276 ? 68.422 -25.061 35.202 1.00 54.08 269 PRO D CA 1
ATOM 13014 C C . PRO D 1 276 ? 68.180 -23.623 34.743 1.00 58.92 269 PRO D C 1
ATOM 13015 O O . PRO D 1 276 ? 68.453 -22.696 35.505 1.00 46.25 269 PRO D O 1
ATOM 13019 N N . GLY D 1 277 ? 67.730 -23.460 33.492 1.00 55.42 270 GLY D N 1
ATOM 13020 C CA . GLY D 1 277 ? 67.384 -22.156 32.945 1.00 63.03 270 GLY D CA 1
ATOM 13021 C C . GLY D 1 277 ? 68.542 -21.431 32.257 1.00 64.98 270 GLY D C 1
ATOM 13022 O O . GLY D 1 277 ? 68.312 -20.387 31.649 1.00 70.37 270 GLY D O 1
ATOM 13023 N N . ASP D 1 278 ? 69.765 -21.985 32.328 1.00 63.59 271 ASP D N 1
ATOM 13024 C CA . ASP D 1 278 ? 70.941 -21.323 31.765 1.00 55.13 271 ASP D CA 1
ATOM 13025 C C . ASP D 1 278 ? 71.183 -21.826 30.334 1.00 54.67 271 ASP D C 1
ATOM 13026 O O . ASP D 1 278 ? 71.835 -22.850 30.142 1.00 50.98 271 ASP D O 1
ATOM 13031 N N . ARG D 1 279 ? 70.653 -21.094 29.347 1.00 53.55 272 ARG D N 1
ATOM 13032 C CA . ARG D 1 279 ? 70.617 -21.537 27.958 1.00 62.54 272 ARG D CA 1
ATOM 13033 C C . ARG D 1 279 ? 72.031 -21.612 27.385 1.00 61.80 272 ARG D C 1
ATOM 13034 O O . ARG D 1 279 ? 72.377 -22.523 26.623 1.00 59.49 272 ARG D O 1
ATOM 13042 N N . GLU D 1 280 ? 72.839 -20.623 27.751 1.00 65.65 273 GLU D N 1
ATOM 13043 C CA . GLU D 1 280 ? 74.159 -20.491 27.174 1.00 65.41 273 GLU D CA 1
ATOM 13044 C C . GLU D 1 280 ? 75.006 -21.686 27.616 1.00 68.79 273 GLU D C 1
ATOM 13045 O O . GLU D 1 280 ? 75.676 -22.295 26.778 1.00 72.84 273 GLU D O 1
ATOM 13051 N N . ALA D 1 281 ? 74.969 -22.007 28.928 1.00 50.91 274 ALA D N 1
ATOM 13052 C CA . ALA D 1 281 ? 75.716 -23.141 29.456 1.00 52.74 274 ALA D CA 1
ATOM 13053 C C . ALA D 1 281 ? 75.308 -24.445 28.746 1.00 47.84 274 ALA D C 1
ATOM 13054 O O . ALA D 1 281 ? 76.167 -25.237 28.366 1.00 40.14 274 ALA D O 1
ATOM 13056 N N . LEU D 1 282 ? 74.000 -24.617 28.516 1.00 44.51 275 LEU D N 1
ATOM 13057 C CA . LEU D 1 282 ? 73.469 -25.802 27.863 1.00 55.56 275 LEU D CA 1
ATOM 13058 C C . LEU D 1 282 ? 74.066 -26.003 26.466 1.00 50.07 275 LEU D C 1
ATOM 13059 O O . LEU D 1 282 ? 74.540 -27.104 26.134 1.00 38.33 275 LEU D O 1
ATOM 13064 N N . ARG D 1 283 ? 74.086 -24.933 25.673 1.00 50.02 276 ARG D N 1
ATOM 13065 C CA . ARG D 1 283 ? 74.608 -24.994 24.312 1.00 51.50 276 ARG D CA 1
ATOM 13066 C C . ARG D 1 283 ? 76.135 -25.042 24.316 1.00 54.80 276 ARG D C 1
ATOM 13067 O O . ARG D 1 283 ? 76.732 -25.684 23.421 1.00 37.39 276 ARG D O 1
ATOM 13075 N N . SER D 1 284 ? 76.740 -24.371 25.307 1.00 45.43 277 SER D N 1
ATOM 13076 C CA . SER D 1 284 ? 78.183 -24.291 25.438 1.00 55.24 277 SER D CA 1
ATOM 13077 C C . SER D 1 284 ? 78.819 -25.650 25.766 1.00 50.87 277 SER D C 1
ATOM 13078 O O . SER D 1 284 ? 79.932 -25.899 25.332 1.00 55.23 277 SER D O 1
ATOM 13081 N N . LEU D 1 285 ? 78.159 -26.476 26.591 1.00 44.33 278 LEU D N 1
ATOM 13082 C CA . LEU D 1 285 ? 78.760 -27.708 27.105 1.00 46.74 278 LEU D CA 1
ATOM 13083 C C . LEU D 1 285 ? 79.245 -28.605 25.961 1.00 40.53 278 LEU D C 1
ATOM 13084 O O . LEU D 1 285 ? 78.490 -28.908 25.045 1.00 37.87 278 LEU D O 1
ATOM 13089 N N . PRO D 1 286 ? 80.507 -29.096 25.990 1.00 38.80 279 PRO D N 1
ATOM 13090 C CA . PRO D 1 286 ? 80.963 -30.087 25.029 1.00 37.08 279 PRO D CA 1
ATOM 13091 C C . PRO D 1 286 ? 80.216 -31.407 25.150 1.00 38.38 279 PRO D C 1
ATOM 13092 O O . PRO D 1 286 ? 79.731 -31.777 26.214 1.00 41.74 279 PRO D O 1
ATOM 13096 N N . ALA D 1 287 ? 80.087 -32.072 23.995 1.00 41.81 280 ALA D N 1
ATOM 13097 C CA . ALA D 1 287 ? 79.198 -33.206 23.824 1.00 38.33 280 ALA D CA 1
ATOM 13098 C C . ALA D 1 287 ? 79.654 -34.361 24.709 1.00 41.15 280 ALA D C 1
ATOM 13099 O O . ALA D 1 287 ? 78.834 -35.106 25.239 1.00 37.50 280 ALA D O 1
ATOM 13101 N N . ARG D 1 288 ? 80.978 -34.509 24.824 1.00 47.10 281 ARG D N 1
ATOM 13102 C CA . ARG D 1 288 ? 81.603 -35.557 25.615 1.00 46.65 281 ARG D CA 1
ATOM 13103 C C . ARG D 1 288 ? 81.165 -35.442 27.064 1.00 49.54 281 ARG D C 1
ATOM 13104 O O . ARG D 1 288 ? 80.915 -36.458 27.711 1.00 48.23 281 ARG D O 1
ATOM 13112 N N . ALA D 1 289 ? 81.045 -34.185 27.550 1.00 51.68 282 ALA D N 1
ATOM 13113 C CA . ALA D 1 289 ? 80.657 -33.933 28.930 1.00 43.76 282 ALA D CA 1
ATOM 13114 C C . ALA D 1 289 ? 79.223 -34.405 29.163 1.00 37.36 282 ALA D C 1
ATOM 13115 O O . ALA D 1 289 ? 78.922 -34.886 30.261 1.00 36.27 282 ALA D O 1
ATOM 13117 N N . TRP D 1 290 ? 78.367 -34.325 28.145 1.00 38.27 283 TRP D N 1
ATOM 13118 C CA . TRP D 1 290 ? 77.021 -34.874 28.255 1.00 33.51 283 TRP D CA 1
ATOM 13119 C C . TRP D 1 290 ? 77.074 -36.390 28.428 1.00 34.16 283 TRP D C 1
ATOM 13120 O O . TRP D 1 290 ? 76.422 -36.921 29.322 1.00 39.30 283 TRP D O 1
ATOM 13131 N N . ALA D 1 291 ? 77.914 -37.063 27.622 1.00 33.04 284 ALA D N 1
ATOM 13132 C CA . ALA D 1 291 ? 78.101 -38.495 27.758 1.00 39.26 284 ALA D CA 1
ATOM 13133 C C . ALA D 1 291 ? 78.577 -38.849 29.167 1.00 46.87 284 ALA D C 1
ATOM 13134 O O . ALA D 1 291 ? 78.093 -39.802 29.769 1.00 64.81 284 ALA D O 1
ATOM 13136 N N . ASN D 1 292 ? 79.529 -38.076 29.689 1.00 41.64 285 ASN D N 1
ATOM 13137 C CA . ASN D 1 292 ? 80.127 -38.371 30.972 1.00 41.71 285 ASN D CA 1
ATOM 13138 C C . ASN D 1 292 ? 79.125 -38.152 32.098 1.00 44.08 285 ASN D C 1
ATOM 13139 O O . ASN D 1 292 ? 79.150 -38.902 33.068 1.00 34.55 285 ASN D O 1
ATOM 13144 N N . ALA D 1 293 ? 78.254 -37.136 31.974 1.00 36.62 286 ALA D N 1
ATOM 13145 C CA . ALA D 1 293 ? 77.235 -36.862 32.980 1.00 44.84 286 ALA D CA 1
ATOM 13146 C C . ALA D 1 293 ? 76.240 -38.001 33.074 1.00 41.10 286 ALA D C 1
ATOM 13147 O O . ALA D 1 293 ? 75.747 -38.284 34.157 1.00 43.39 286 ALA D O 1
ATOM 13149 N N . VAL D 1 294 ? 75.897 -38.606 31.944 1.00 39.77 287 VAL D N 1
ATOM 13150 C CA . VAL D 1 294 ? 74.972 -39.734 31.951 1.00 40.89 287 VAL D CA 1
ATOM 13151 C C . VAL D 1 294 ? 75.674 -40.939 32.575 1.00 42.28 287 VAL D C 1
ATOM 13152 O O . VAL D 1 294 ? 75.091 -41.643 33.379 1.00 58.30 287 VAL D O 1
ATOM 13156 N N . ALA D 1 295 ? 76.946 -41.152 32.221 1.00 47.02 288 ALA D N 1
ATOM 13157 C CA . ALA D 1 295 ? 77.734 -42.224 32.823 1.00 42.96 288 ALA D CA 1
ATOM 13158 C C . ALA D 1 295 ? 77.787 -42.058 34.348 1.00 44.25 288 ALA D C 1
ATOM 13159 O O . ALA D 1 295 ? 77.719 -43.053 35.052 1.00 34.32 288 ALA D O 1
ATOM 13161 N N . ALA D 1 296 ? 77.844 -40.800 34.833 1.00 43.05 289 ALA D N 1
ATOM 13162 C CA . ALA D 1 296 ? 77.913 -40.482 36.257 1.00 41.25 289 ALA D CA 1
ATOM 13163 C C . ALA D 1 296 ? 76.672 -40.938 37.010 1.00 54.93 289 ALA D C 1
ATOM 13164 O O . ALA D 1 296 ? 76.716 -41.110 38.229 1.00 53.08 289 ALA D O 1
ATOM 13166 N N . LEU D 1 297 ? 75.535 -41.076 36.313 1.00 43.96 290 LEU D N 1
ATOM 13167 C CA . LEU D 1 297 ? 74.331 -41.533 36.980 1.00 44.09 290 LEU D CA 1
ATOM 13168 C C . LEU D 1 297 ? 74.510 -42.974 37.460 1.00 51.40 290 LEU D C 1
ATOM 13169 O O . LEU D 1 297 ? 73.942 -43.391 38.473 1.00 45.55 290 LEU D O 1
ATOM 13174 N N . GLY D 1 298 ? 75.286 -43.754 36.694 1.00 48.74 291 GLY D N 1
ATOM 13175 C CA . GLY D 1 298 ? 75.600 -45.125 37.047 1.00 52.70 291 GLY D CA 1
ATOM 13176 C C . GLY D 1 298 ? 74.855 -46.127 36.160 1.00 50.85 291 GLY D C 1
ATOM 13177 O O . GLY D 1 298 ? 74.130 -45.736 35.235 1.00 37.15 291 GLY D O 1
ATOM 13178 N N . PRO D 1 299 ? 74.992 -47.432 36.443 1.00 57.26 292 PRO D N 1
ATOM 13179 C CA . PRO D 1 299 ? 74.420 -48.476 35.583 1.00 59.11 292 PRO D CA 1
ATOM 13180 C C . PRO D 1 299 ? 72.895 -48.517 35.637 1.00 58.70 292 PRO D C 1
ATOM 13181 O O . PRO D 1 299 ? 72.285 -48.091 36.629 1.00 50.81 292 PRO D O 1
ATOM 13185 N N . GLY D 1 300 ? 72.296 -49.047 34.558 1.00 59.51 293 GLY D N 1
ATOM 13186 C CA . GLY D 1 300 ? 70.854 -49.042 34.387 1.00 59.38 293 GLY D CA 1
ATOM 13187 C C . GLY D 1 300 ? 70.433 -48.308 33.110 1.00 52.16 293 GLY D C 1
ATOM 13188 O O . GLY D 1 300 ? 71.206 -48.167 32.177 1.00 52.48 293 GLY D O 1
ATOM 13189 N N . LEU D 1 301 ? 69.163 -47.909 33.080 1.00 52.83 294 LEU D N 1
ATOM 13190 C CA . LEU D 1 301 ? 68.533 -47.347 31.906 1.00 47.14 294 LEU D CA 1
ATOM 13191 C C . LEU D 1 301 ? 67.972 -45.982 32.292 1.00 44.64 294 LEU D C 1
ATOM 13192 O O . LEU D 1 301 ? 66.773 -45.850 32.503 1.00 46.81 294 LEU D O 1
ATOM 13197 N N . PRO D 1 302 ? 68.820 -44.938 32.442 1.00 45.25 295 PRO D N 1
ATOM 13198 C CA . PRO D 1 302 ? 68.360 -43.630 32.924 1.00 54.84 295 PRO D CA 1
ATOM 13199 C C . PRO D 1 302 ? 67.561 -42.851 31.883 1.00 46.64 295 PRO D C 1
ATOM 13200 O O . PRO D 1 302 ? 66.641 -42.100 32.234 1.00 49.69 295 PRO D O 1
ATOM 13204 N N . LEU D 1 303 ? 67.873 -43.077 30.608 1.00 41.68 296 LEU D N 1
ATOM 13205 C CA . LEU D 1 303 ? 67.267 -42.311 29.515 1.00 36.61 296 LEU D CA 1
ATOM 13206 C C . LEU D 1 303 ? 66.477 -43.254 28.636 1.00 38.54 296 LEU D C 1
ATOM 13207 O O . LEU D 1 303 ? 66.783 -44.432 28.507 1.00 29.78 296 LEU D O 1
ATOM 13212 N N . GLY D 1 304 ? 65.409 -42.702 28.074 1.00 37.05 297 GLY D N 1
ATOM 13213 C CA . GLY D 1 304 ? 64.458 -43.479 27.323 1.00 36.88 297 GLY D CA 1
ATOM 13214 C C . GLY D 1 304 ? 63.395 -42.549 26.772 1.00 38.42 297 GLY D C 1
ATOM 13215 O O . GLY D 1 304 ? 63.356 -41.352 27.120 1.00 27.59 297 GLY D O 1
ATOM 13216 N N . PRO D 1 305 ? 62.540 -43.069 25.880 1.00 35.08 298 PRO D N 1
ATOM 13217 C CA . PRO D 1 305 ? 61.481 -42.267 25.313 1.00 40.26 298 PRO D CA 1
ATOM 13218 C C . PRO D 1 305 ? 60.543 -41.875 26.427 1.00 41.40 298 PRO D C 1
ATOM 13219 O O . PRO D 1 305 ? 60.359 -42.619 27.379 1.00 33.35 298 PRO D O 1
ATOM 13223 N N . VAL D 1 306 ? 59.969 -40.675 26.295 1.00 43.25 299 VAL D N 1
ATOM 13224 C CA . VAL D 1 306 ? 59.262 -40.039 27.379 1.00 36.30 299 VAL D CA 1
ATOM 13225 C C . VAL D 1 306 ? 57.842 -39.805 26.906 1.00 37.62 299 VAL D C 1
ATOM 13226 O O . VAL D 1 306 ? 57.606 -39.299 25.804 1.00 42.65 299 VAL D O 1
ATOM 13230 N N . VAL D 1 307 ? 56.901 -40.212 27.759 1.00 41.33 300 VAL D N 1
ATOM 13231 C CA . VAL D 1 307 ? 55.513 -39.845 27.565 1.00 42.94 300 VAL D CA 1
ATOM 13232 C C . VAL D 1 307 ? 55.379 -38.366 27.920 1.00 46.04 300 VAL D C 1
ATOM 13233 O O . VAL D 1 307 ? 54.998 -38.024 29.015 1.00 57.05 300 VAL D O 1
ATOM 13237 N N . ASP D 1 308 ? 55.683 -37.514 26.943 1.00 42.27 301 ASP D N 1
ATOM 13238 C CA . ASP D 1 308 ? 55.700 -36.076 27.125 1.00 43.35 301 ASP D CA 1
ATOM 13239 C C . ASP D 1 308 ? 54.336 -35.476 26.805 1.00 43.93 301 ASP D C 1
ATOM 13240 O O . ASP D 1 308 ? 54.116 -34.282 27.013 1.00 41.97 301 ASP D O 1
ATOM 13245 N N . GLY D 1 309 ? 53.445 -36.271 26.218 1.00 54.49 302 GLY D N 1
ATOM 13246 C CA . GLY D 1 309 ? 52.136 -35.765 25.813 1.00 53.92 302 GLY D CA 1
ATOM 13247 C C . GLY D 1 309 ? 52.118 -35.142 24.404 1.00 60.41 302 GLY D C 1
ATOM 13248 O O . GLY D 1 309 ? 51.060 -34.785 23.936 1.00 50.91 302 GLY D O 1
ATOM 13249 N N . THR D 1 310 ? 53.286 -34.978 23.745 1.00 54.30 303 THR D N 1
ATOM 13250 C CA . THR D 1 310 ? 53.358 -34.410 22.404 1.00 41.82 303 THR D CA 1
ATOM 13251 C C . THR D 1 310 ? 53.882 -35.472 21.422 1.00 39.72 303 THR D C 1
ATOM 13252 O O . THR D 1 310 ? 53.111 -36.058 20.660 1.00 41.60 303 THR D O 1
ATOM 13256 N N . VAL D 1 311 ? 55.185 -35.704 21.412 1.00 42.49 304 VAL D N 1
ATOM 13257 C CA . VAL D 1 311 ? 55.766 -36.738 20.566 1.00 46.37 304 VAL D CA 1
ATOM 13258 C C . VAL D 1 311 ? 55.169 -38.083 20.970 1.00 39.35 304 VAL D C 1
ATOM 13259 O O . VAL D 1 311 ? 54.782 -38.888 20.117 1.00 54.42 304 VAL D O 1
ATOM 13263 N N . LEU D 1 312 ? 55.086 -38.302 22.281 1.00 47.77 305 LEU D N 1
ATOM 13264 C CA . LEU D 1 312 ? 54.401 -39.468 22.801 1.00 47.48 305 LEU D CA 1
ATOM 13265 C C . LEU D 1 312 ? 53.245 -39.022 23.691 1.00 45.41 305 LEU D C 1
ATOM 13266 O O . LEU D 1 312 ? 53.440 -38.681 24.865 1.00 37.82 305 LEU D O 1
ATOM 13271 N N . PRO D 1 313 ? 52.007 -39.007 23.149 1.00 46.54 306 PRO D N 1
ATOM 13272 C CA . PRO D 1 313 ? 50.835 -38.571 23.900 1.00 48.05 306 PRO D CA 1
ATOM 13273 C C . PRO D 1 313 ? 50.493 -39.493 25.062 1.00 58.59 306 PRO D C 1
ATOM 13274 O O . PRO D 1 313 ? 50.059 -39.038 26.116 1.00 70.36 306 PRO D O 1
ATOM 13278 N N . GLU D 1 314 ? 50.677 -40.797 24.856 1.00 49.04 307 GLU D N 1
ATOM 13279 C CA . GLU D 1 314 ? 50.355 -41.782 25.879 1.00 52.35 307 GLU D CA 1
ATOM 13280 C C . GLU D 1 314 ? 51.423 -42.859 25.851 1.00 49.37 307 GLU D C 1
ATOM 13281 O O . GLU D 1 314 ? 52.271 -42.867 24.950 1.00 44.95 307 GLU D O 1
ATOM 13287 N N . HIS D 1 315 ? 51.371 -43.756 26.841 1.00 53.53 308 HIS D N 1
ATOM 13288 C CA . HIS D 1 315 ? 52.241 -44.912 26.885 1.00 43.19 308 HIS D CA 1
ATOM 13289 C C . HIS D 1 315 ? 52.014 -45.760 25.633 1.00 45.63 308 HIS D C 1
ATOM 13290 O O . HIS D 1 315 ? 50.876 -45.997 25.236 1.00 38.58 308 HIS D O 1
ATOM 13297 N N . PRO D 1 316 ? 53.092 -46.255 24.981 1.00 58.42 309 PRO D N 1
ATOM 13298 C CA . PRO D 1 316 ? 52.964 -47.054 23.754 1.00 53.15 309 PRO D CA 1
ATOM 13299 C C . PRO D 1 316 ? 52.001 -48.237 23.812 1.00 51.94 309 PRO D C 1
ATOM 13300 O O . PRO D 1 316 ? 51.333 -48.542 22.823 1.00 56.59 309 PRO D O 1
ATOM 13304 N N . MET D 1 317 ? 51.994 -48.932 24.943 1.00 40.68 310 MET D N 1
ATOM 13305 C CA . MET D 1 317 ? 51.168 -50.120 25.125 1.00 48.95 310 MET D CA 1
ATOM 13306 C C . MET D 1 317 ? 49.706 -49.708 25.245 1.00 50.42 310 MET D C 1
ATOM 13307 O O . MET D 1 317 ? 48.837 -50.402 24.743 1.00 55.69 310 MET D O 1
ATOM 13312 N N . ALA D 1 318 ? 49.446 -48.541 25.867 1.00 57.53 311 ALA D N 1
ATOM 13313 C CA . ALA D 1 318 ? 48.100 -47.971 25.900 1.00 52.14 311 ALA D CA 1
ATOM 13314 C C . ALA D 1 318 ? 47.611 -47.696 24.477 1.00 45.83 311 ALA D C 1
ATOM 13315 O O . ALA D 1 318 ? 46.479 -48.055 24.100 1.00 38.60 311 ALA D O 1
ATOM 13317 N N . ALA D 1 319 ? 48.490 -47.128 23.655 1.00 52.75 312 ALA D N 1
ATOM 13318 C CA . ALA D 1 319 ? 48.114 -46.806 22.258 1.00 52.45 312 ALA D CA 1
ATOM 13319 C C . ALA D 1 319 ? 47.862 -48.090 21.462 1.00 51.58 312 ALA D C 1
ATOM 13320 O O . ALA D 1 319 ? 46.951 -48.103 20.614 1.00 56.91 312 ALA D O 1
ATOM 13322 N N . LEU D 1 320 ? 48.646 -49.138 21.724 1.00 55.09 313 LEU D N 1
ATOM 13323 C CA . LEU D 1 320 ? 48.477 -50.423 20.996 1.00 61.17 313 LEU D CA 1
ATOM 13324 C C . LEU D 1 320 ? 47.084 -50.982 21.311 1.00 52.99 313 LEU D C 1
ATOM 13325 O O . LEU D 1 320 ? 46.426 -51.478 20.378 1.00 60.01 313 LEU D O 1
ATOM 13330 N N . ALA D 1 321 ? 46.655 -50.879 22.568 1.00 50.42 314 ALA D N 1
ATOM 13331 C CA . ALA D 1 321 ? 45.312 -51.352 22.978 1.00 58.70 314 ALA D CA 1
ATOM 13332 C C . ALA D 1 321 ? 44.260 -50.542 22.228 1.00 65.70 314 ALA D C 1
ATOM 13333 O O . ALA D 1 321 ? 43.249 -51.126 21.794 1.00 68.24 314 ALA D O 1
ATOM 13335 N N . ARG D 1 322 ? 44.501 -49.243 22.071 1.00 53.68 315 ARG D N 1
ATOM 13336 C CA . ARG D 1 322 ? 43.582 -48.334 21.348 1.00 50.53 315 ARG D CA 1
ATOM 13337 C C . ARG D 1 322 ? 43.499 -48.734 19.873 1.00 58.87 315 ARG D C 1
ATOM 13338 O O . ARG D 1 322 ? 42.494 -48.377 19.233 1.00 60.13 315 ARG D O 1
ATOM 13346 N N . GLY D 1 323 ? 44.507 -49.431 19.339 1.00 53.11 316 GLY D N 1
ATOM 13347 C CA . GLY D 1 323 ? 44.528 -49.719 17.891 1.00 52.06 316 GLY D CA 1
ATOM 13348 C C . GLY D 1 323 ? 45.385 -48.761 17.093 1.00 40.13 316 GLY D C 1
ATOM 13349 O O . GLY D 1 323 ? 45.280 -48.772 15.858 1.00 40.58 316 GLY D O 1
ATOM 13350 N N . ALA D 1 324 ? 46.152 -47.903 17.757 1.00 37.43 317 ALA D N 1
ATOM 13351 C CA . ALA D 1 324 ? 47.103 -47.047 17.010 1.00 41.87 317 ALA D CA 1
ATOM 13352 C C . ALA D 1 324 ? 47.849 -47.857 15.942 1.00 49.05 317 ALA D C 1
ATOM 13353 O O . ALA D 1 324 ? 48.146 -47.281 14.878 1.00 46.86 317 ALA D O 1
ATOM 13355 N N . ALA D 1 325 ? 48.144 -49.137 16.201 1.00 52.49 318 ALA D N 1
ATOM 13356 C CA . ALA D 1 325 ? 48.918 -49.936 15.261 1.00 53.11 318 ALA D CA 1
ATOM 13357 C C . ALA D 1 325 ? 48.044 -51.024 14.637 1.00 59.74 318 ALA D C 1
ATOM 13358 O O . ALA D 1 325 ? 48.568 -51.996 14.071 1.00 72.91 318 ALA D O 1
ATOM 13360 N N . ARG D 1 326 ? 46.726 -50.808 14.654 1.00 55.39 319 ARG D N 1
ATOM 13361 C CA . ARG D 1 326 ? 45.784 -51.810 14.194 1.00 48.54 319 ARG D CA 1
ATOM 13362 C C . ARG D 1 326 ? 46.007 -52.142 12.715 1.00 44.70 319 ARG D C 1
ATOM 13363 O O . ARG D 1 326 ? 45.708 -53.243 12.266 1.00 43.72 319 ARG D O 1
ATOM 13371 N N . ASP D 1 327 ? 46.534 -51.177 11.952 1.00 43.02 320 ASP D N 1
ATOM 13372 C CA . ASP D 1 327 ? 46.731 -51.355 10.524 1.00 46.66 320 ASP D CA 1
ATOM 13373 C C . ASP D 1 327 ? 48.046 -52.082 10.264 1.00 60.19 320 ASP D C 1
ATOM 13374 O O . ASP D 1 327 ? 48.198 -52.736 9.243 1.00 75.91 320 ASP D O 1
ATOM 13379 N N . VAL D 1 328 ? 48.996 -51.970 11.196 1.00 49.74 321 VAL D N 1
ATOM 13380 C CA . VAL D 1 328 ? 50.359 -52.421 10.957 1.00 47.06 321 VAL D CA 1
ATOM 13381 C C . VAL D 1 328 ? 50.514 -53.901 11.333 1.00 41.56 321 VAL D C 1
ATOM 13382 O O . VAL D 1 328 ? 50.013 -54.345 12.341 1.00 50.16 321 VAL D O 1
ATOM 13386 N N . ALA D 1 329 ? 51.165 -54.644 10.444 1.00 46.19 322 ALA D N 1
ATOM 13387 C CA . ALA D 1 329 ? 51.481 -56.047 10.642 1.00 44.91 322 ALA D CA 1
ATOM 13388 C C . ALA D 1 329 ? 52.817 -56.187 11.379 1.00 47.77 322 ALA D C 1
ATOM 13389 O O . ALA D 1 329 ? 53.757 -55.478 11.098 1.00 46.06 322 ALA D O 1
ATOM 13391 N N . VAL D 1 330 ? 52.882 -57.131 12.313 1.00 46.61 323 VAL D N 1
ATOM 13392 C CA . VAL D 1 330 ? 53.950 -57.201 13.301 1.00 49.40 323 VAL D CA 1
ATOM 13393 C C . VAL D 1 330 ? 54.536 -58.618 13.348 1.00 49.02 323 VAL D C 1
ATOM 13394 O O . VAL D 1 330 ? 53.788 -59.593 13.397 1.00 35.64 323 VAL D O 1
ATOM 13398 N N . LEU D 1 331 ? 55.879 -58.695 13.348 1.00 40.35 324 LEU D N 1
ATOM 13399 C CA . LEU D 1 331 ? 56.644 -59.850 13.814 1.00 50.50 324 LEU D CA 1
ATOM 13400 C C . LEU D 1 331 ? 57.366 -59.482 15.122 1.00 51.84 324 LEU D C 1
ATOM 13401 O O . LEU D 1 331 ? 58.124 -58.517 15.171 1.00 54.46 324 LEU D O 1
ATOM 13406 N N . VAL D 1 332 ? 57.091 -60.226 16.199 1.00 48.01 325 VAL D N 1
ATOM 13407 C CA . VAL D 1 332 ? 57.608 -59.881 17.520 1.00 52.22 325 VAL D CA 1
ATOM 13408 C C . VAL D 1 332 ? 58.200 -61.143 18.177 1.00 51.10 325 VAL D C 1
ATOM 13409 O O . VAL D 1 332 ? 57.643 -62.227 18.091 1.00 46.25 325 VAL D O 1
ATOM 13413 N N . GLY D 1 333 ? 59.317 -60.993 18.893 1.00 49.13 326 GLY D N 1
ATOM 13414 C CA . GLY D 1 333 ? 59.895 -62.132 19.575 1.00 44.21 326 GLY D CA 1
ATOM 13415 C C . GLY D 1 333 ? 60.963 -61.782 20.578 1.00 45.11 326 GLY D C 1
ATOM 13416 O O . GLY D 1 333 ? 61.319 -60.607 20.756 1.00 36.68 326 GLY D O 1
ATOM 13417 N N . VAL D 1 334 ? 61.432 -62.855 21.251 1.00 46.47 327 VAL D N 1
ATOM 13418 C CA . VAL D 1 334 ? 62.410 -62.781 22.320 1.00 41.48 327 VAL D CA 1
ATOM 13419 C C . VAL D 1 334 ? 63.359 -63.975 22.187 1.00 53.69 327 VAL D C 1
ATOM 13420 O O . VAL D 1 334 ? 63.050 -64.983 21.543 1.00 47.71 327 VAL D O 1
ATOM 13424 N N . ASN D 1 335 ? 64.554 -63.831 22.752 1.00 54.59 328 ASN D N 1
ATOM 13425 C CA . ASN D 1 335 ? 65.476 -64.952 22.882 1.00 46.10 328 ASN D CA 1
ATOM 13426 C C . ASN D 1 335 ? 65.142 -65.674 24.181 1.00 50.53 328 ASN D C 1
ATOM 13427 O O . ASN D 1 335 ? 64.657 -65.052 25.126 1.00 50.47 328 ASN D O 1
ATOM 13432 N N . LYS D 1 336 ? 65.421 -66.984 24.233 1.00 51.20 329 LYS D N 1
ATOM 13433 C CA . LYS D 1 336 ? 65.051 -67.822 25.365 1.00 50.45 329 LYS D CA 1
ATOM 13434 C C . LYS D 1 336 ? 65.693 -67.355 26.679 1.00 46.18 329 LYS D C 1
ATOM 13435 O O . LYS D 1 336 ? 65.067 -67.439 27.713 1.00 35.39 329 LYS D O 1
ATOM 13441 N N . ASP D 1 337 ? 66.957 -66.904 26.663 1.00 56.82 330 ASP D N 1
ATOM 13442 C CA . ASP D 1 337 ? 67.633 -66.555 27.911 1.00 56.44 330 ASP D CA 1
ATOM 13443 C C . ASP D 1 337 ? 68.158 -65.129 27.854 1.00 60.79 330 ASP D C 1
ATOM 13444 O O . ASP D 1 337 ? 69.332 -64.899 28.105 1.00 66.71 330 ASP D O 1
ATOM 13449 N N . GLU D 1 338 ? 67.253 -64.173 27.600 1.00 64.93 331 GLU D N 1
ATOM 13450 C CA . GLU D 1 338 ? 67.599 -62.786 27.314 1.00 53.52 331 GLU D CA 1
ATOM 13451 C C . GLU D 1 338 ? 68.497 -62.197 28.397 1.00 54.01 331 GLU D C 1
ATOM 13452 O O . GLU D 1 338 ? 69.533 -61.614 28.068 1.00 56.27 331 GLU D O 1
ATOM 13458 N N . TYR D 1 339 ? 68.082 -62.302 29.679 1.00 47.52 332 TYR D N 1
ATOM 13459 C CA . TYR D 1 339 ? 68.689 -61.492 30.719 1.00 48.60 332 TYR D CA 1
ATOM 13460 C C . TYR D 1 339 ? 70.115 -61.955 31.033 1.00 50.09 332 TYR D C 1
ATOM 13461 O O . TYR D 1 339 ? 70.873 -61.184 31.650 1.00 41.09 332 TYR D O 1
ATOM 13470 N N . ASN D 1 340 ? 70.465 -63.190 30.613 1.00 45.63 333 ASN D N 1
ATOM 13471 C CA . ASN D 1 340 ? 71.752 -63.793 30.954 1.00 42.36 333 ASN D CA 1
ATOM 13472 C C . ASN D 1 340 ? 72.921 -62.914 30.522 1.00 44.19 333 ASN D C 1
ATOM 13473 O O . ASN D 1 340 ? 73.971 -62.922 31.173 1.00 36.78 333 ASN D O 1
ATOM 13478 N N . LEU D 1 341 ? 72.746 -62.144 29.455 1.00 39.32 334 LEU D N 1
ATOM 13479 C CA . LEU D 1 341 ? 73.824 -61.289 28.999 1.00 41.87 334 LEU D CA 1
ATOM 13480 C C . LEU D 1 341 ? 74.238 -60.331 30.107 1.00 48.39 334 LEU D C 1
ATOM 13481 O O . LEU D 1 341 ? 75.420 -60.053 30.324 1.00 45.98 334 LEU D O 1
ATOM 13486 N N . PHE D 1 342 ? 73.243 -59.839 30.832 1.00 49.98 335 PHE D N 1
ATOM 13487 C CA . PHE D 1 342 ? 73.446 -58.815 31.849 1.00 49.77 335 PHE D CA 1
ATOM 13488 C C . PHE D 1 342 ? 74.141 -59.411 33.061 1.00 47.82 335 PHE D C 1
ATOM 13489 O O . PHE D 1 342 ? 74.780 -58.685 33.829 1.00 42.60 335 PHE D O 1
ATOM 13497 N N . ALA D 1 343 ? 74.074 -60.730 33.221 1.00 46.98 336 ALA D N 1
ATOM 13498 C CA . ALA D 1 343 ? 74.835 -61.383 34.288 1.00 60.54 336 ALA D CA 1
ATOM 13499 C C . ALA D 1 343 ? 76.334 -61.141 34.090 1.00 57.53 336 ALA D C 1
ATOM 13500 O O . ALA D 1 343 ? 77.075 -61.060 35.048 1.00 74.41 336 ALA D O 1
ATOM 13502 N N . LEU D 1 344 ? 76.807 -60.985 32.871 1.00 76.24 337 LEU D N 1
ATOM 13503 C CA . LEU D 1 344 ? 78.228 -60.699 32.666 1.00 82.72 337 LEU D CA 1
ATOM 13504 C C . LEU D 1 344 ? 78.596 -59.380 33.348 1.00 79.06 337 LEU D C 1
ATOM 13505 O O . LEU D 1 344 ? 79.673 -59.242 33.903 1.00 77.03 337 LEU D O 1
ATOM 13510 N N . GLN D 1 345 ? 77.676 -58.418 33.333 1.00 81.13 338 GLN D N 1
ATOM 13511 C CA . GLN D 1 345 ? 77.887 -57.132 33.974 1.00 73.93 338 GLN D CA 1
ATOM 13512 C C . GLN D 1 345 ? 77.720 -57.269 35.493 1.00 72.11 338 GLN D C 1
ATOM 13513 O O . GLN D 1 345 ? 78.393 -56.566 36.242 1.00 62.97 338 GLN D O 1
ATOM 13519 N N . ASP D 1 346 ? 76.794 -58.135 35.944 1.00 74.29 339 ASP D N 1
ATOM 13520 C CA . ASP D 1 346 ? 76.692 -58.406 37.377 1.00 68.88 339 ASP D CA 1
ATOM 13521 C C . ASP D 1 346 ? 76.882 -59.900 37.658 1.00 70.77 339 ASP D C 1
ATOM 13522 O O . ASP D 1 346 ? 76.022 -60.709 37.303 1.00 71.42 339 ASP D O 1
ATOM 13527 N N . PRO D 1 347 ? 78.015 -60.317 38.259 1.00 69.48 340 PRO D N 1
ATOM 13528 C CA . PRO D 1 347 ? 78.282 -61.737 38.493 1.00 73.33 340 PRO D CA 1
ATOM 13529 C C . PRO D 1 347 ? 77.327 -62.449 39.447 1.00 70.12 340 PRO D C 1
ATOM 13530 O O . PRO D 1 347 ? 77.254 -63.671 39.400 1.00 76.81 340 PRO D O 1
ATOM 13534 N N . ALA D 1 348 ? 76.634 -61.696 40.321 1.00 68.95 341 ALA D N 1
ATOM 13535 C CA . ALA D 1 348 ? 75.765 -62.306 41.312 1.00 61.15 341 ALA D CA 1
ATOM 13536 C C . ALA D 1 348 ? 74.711 -63.188 40.648 1.00 56.15 341 ALA D C 1
ATOM 13537 O O . ALA D 1 348 ? 74.341 -64.221 41.229 1.00 61.23 341 ALA D O 1
ATOM 13539 N N . TRP D 1 349 ? 74.232 -62.829 39.443 1.00 48.87 342 TRP D N 1
ATOM 13540 C CA . TRP D 1 349 ? 73.211 -63.663 38.800 1.00 48.58 342 TRP D CA 1
ATOM 13541 C C . TRP D 1 349 ? 73.763 -65.066 38.525 1.00 55.73 342 TRP D C 1
ATOM 13542 O O . TRP D 1 349 ? 73.018 -66.035 38.535 1.00 57.04 342 TRP D O 1
ATOM 13553 N N . LEU D 1 350 ? 75.080 -65.179 38.337 1.00 60.08 343 LEU D N 1
ATOM 13554 C CA . LEU D 1 350 ? 75.678 -66.497 38.163 1.00 67.04 343 LEU D CA 1
ATOM 13555 C C . LEU D 1 350 ? 75.920 -67.163 39.509 1.00 75.20 343 LEU D C 1
ATOM 13556 O O . LEU D 1 350 ? 75.954 -68.387 39.606 1.00 89.15 343 LEU D O 1
ATOM 13561 N N . GLY D 1 351 ? 75.990 -66.330 40.547 1.00 81.57 344 GLY D N 1
ATOM 13562 C CA . GLY D 1 351 ? 76.397 -66.767 41.872 1.00 86.33 344 GLY D CA 1
ATOM 13563 C C . GLY D 1 351 ? 75.220 -67.290 42.697 1.00 80.99 344 GLY D C 1
ATOM 13564 O O . GLY D 1 351 ? 74.067 -67.234 42.262 1.00 72.95 344 GLY D O 1
ATOM 13565 N N . ASP D 1 352 ? 75.524 -67.744 43.909 1.00 97.39 345 ASP D N 1
ATOM 13566 C CA . ASP D 1 352 ? 74.545 -68.419 44.744 1.00 100.26 345 ASP D CA 1
ATOM 13567 C C . ASP D 1 352 ? 73.603 -67.385 45.374 1.00 93.34 345 ASP D C 1
ATOM 13568 O O . ASP D 1 352 ? 73.843 -66.190 45.326 1.00 82.65 345 ASP D O 1
ATOM 13570 N N . ASP D 1 353 ? 72.531 -67.885 45.991 1.00 96.84 346 ASP D N 1
ATOM 13571 C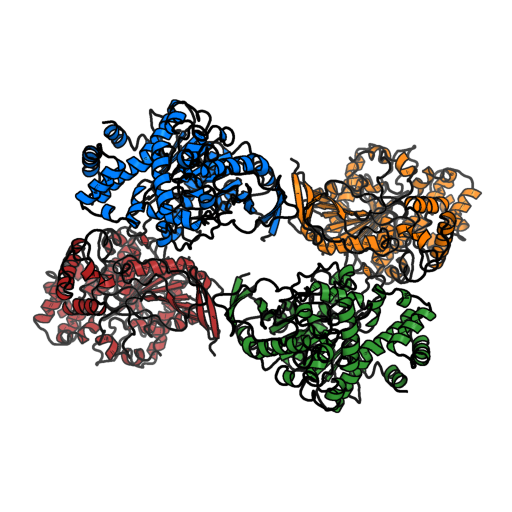 CA . ASP D 1 353 ? 71.424 -67.089 46.506 1.00 89.92 346 ASP D CA 1
ATOM 13572 C C . ASP D 1 353 ? 71.877 -66.007 47.481 1.00 77.69 346 ASP D C 1
ATOM 13573 O O . ASP D 1 353 ? 72.529 -66.291 48.468 1.00 75.09 346 ASP D O 1
ATOM 13575 N N . GLU D 1 354 ? 71.504 -64.770 47.189 1.00 83.29 347 GLU D N 1
ATOM 13576 C CA . GLU D 1 354 ? 71.935 -63.633 47.981 1.00 69.50 347 GLU D CA 1
ATOM 13577 C C . GLU D 1 354 ? 70.753 -62.685 48.140 1.00 70.66 347 GLU D C 1
ATOM 13578 O O . GLU D 1 354 ? 69.820 -62.652 47.331 1.00 73.41 347 GLU D O 1
ATOM 13584 N N . ALA D 1 355 ? 70.824 -61.888 49.201 1.00 66.19 348 ALA D N 1
ATOM 13585 C CA . ALA D 1 355 ? 69.878 -60.820 49.462 1.00 78.31 348 ALA D CA 1
ATOM 13586 C C . ALA D 1 355 ? 69.850 -59.845 48.291 1.00 77.84 348 ALA D C 1
ATOM 13587 O O . ALA D 1 355 ? 68.786 -59.394 47.923 1.00 79.37 348 ALA D O 1
ATOM 13589 N N . ALA D 1 356 ? 71.023 -59.564 47.712 1.00 72.85 349 ALA D N 1
ATOM 13590 C CA . ALA D 1 356 ? 71.172 -58.670 46.580 1.00 72.79 349 ALA D CA 1
ATOM 13591 C C . ALA D 1 356 ? 70.384 -59.144 45.367 1.00 51.43 349 ALA D C 1
ATOM 13592 O O . ALA D 1 356 ? 69.802 -58.311 44.695 1.00 61.62 349 ALA D O 1
ATOM 13594 N N . LEU D 1 357 ? 70.362 -60.450 45.088 1.00 58.64 350 LEU D N 1
ATOM 13595 C CA . LEU D 1 357 ? 69.578 -60.986 43.986 1.00 57.30 350 LEU D CA 1
ATOM 13596 C C . LEU D 1 357 ? 68.090 -60.654 44.143 1.00 55.98 350 LEU D C 1
ATOM 13597 O O . LEU D 1 357 ? 67.433 -60.132 43.206 1.00 60.34 350 LEU D O 1
ATOM 13602 N N . ARG D 1 358 ? 67.572 -60.864 45.362 1.00 60.78 351 ARG D N 1
ATOM 13603 C CA . ARG D 1 358 ? 66.208 -60.472 45.696 1.00 58.86 351 ARG D CA 1
ATOM 13604 C C . ARG D 1 358 ? 66.041 -58.964 45.492 1.00 72.38 351 ARG D C 1
ATOM 13605 O O . ARG D 1 358 ? 65.042 -58.510 44.969 1.00 84.31 351 ARG D O 1
ATOM 13607 N N . GLN D 1 359 ? 67.036 -58.186 45.889 1.00 73.92 352 GLN D N 1
ATOM 13608 C CA . GLN D 1 359 ? 66.940 -56.740 45.771 1.00 71.63 352 GLN D CA 1
ATOM 13609 C C . GLN D 1 359 ? 66.831 -56.349 44.296 1.00 66.59 352 GLN D C 1
ATOM 13610 O O . GLN D 1 359 ? 66.057 -55.480 43.990 1.00 59.45 352 GLN D O 1
ATOM 13616 N N . ARG D 1 360 ? 67.573 -56.983 43.391 1.00 57.94 353 ARG D N 1
ATOM 13617 C CA . ARG D 1 360 ? 67.521 -56.633 41.977 1.00 65.20 353 ARG D CA 1
ATOM 13618 C C . ARG D 1 360 ? 66.163 -56.997 41.378 1.00 67.20 353 ARG D C 1
ATOM 13619 O O . ARG D 1 360 ? 65.606 -56.227 40.594 1.00 67.75 353 ARG D O 1
ATOM 13627 N N . VAL D 1 361 ? 65.628 -58.153 41.764 1.00 69.15 354 VAL D N 1
ATOM 13628 C CA . VAL D 1 361 ? 64.289 -58.545 41.351 1.00 63.78 354 VAL D CA 1
ATOM 13629 C C . VAL D 1 361 ? 63.268 -57.547 41.915 1.00 64.59 354 VAL D C 1
ATOM 13630 O O . VAL D 1 361 ? 62.372 -57.103 41.220 1.00 74.74 354 VAL D O 1
ATOM 13634 N N . GLU D 1 362 ? 63.411 -57.204 43.191 1.00 60.77 355 GLU D N 1
ATOM 13635 C CA . GLU D 1 362 ? 62.494 -56.295 43.881 1.00 64.40 355 GLU D CA 1
ATOM 13636 C C . GLU D 1 362 ? 62.503 -54.919 43.216 1.00 60.19 355 GLU D C 1
ATOM 13637 O O . GLU D 1 362 ? 61.464 -54.318 43.079 1.00 71.30 355 GLU D O 1
ATOM 13643 N N . ALA D 1 363 ? 63.676 -54.430 42.804 1.00 55.54 356 ALA D N 1
ATOM 13644 C CA . ALA D 1 363 ? 63.791 -53.182 42.053 1.00 59.17 356 ALA D CA 1
ATOM 13645 C C . ALA D 1 363 ? 62.856 -53.179 40.848 1.00 70.84 356 ALA D C 1
ATOM 13646 O O . ALA D 1 363 ? 62.241 -52.166 40.544 1.00 79.96 356 ALA D O 1
ATOM 13648 N N . VAL D 1 364 ? 62.760 -54.309 40.152 1.00 69.67 357 VAL D N 1
ATOM 13649 C CA . VAL D 1 364 ? 61.990 -54.365 38.930 1.00 62.76 357 VAL D CA 1
ATOM 13650 C C . VAL D 1 364 ? 60.512 -54.631 39.228 1.00 55.74 357 VAL D C 1
ATOM 13651 O O . VAL D 1 364 ? 59.671 -53.977 38.614 1.00 66.99 357 VAL D O 1
ATOM 13655 N N . VAL D 1 365 ? 60.187 -55.570 40.138 1.00 59.21 358 VAL D N 1
ATOM 13656 C CA . VAL D 1 365 ? 58.790 -55.975 40.323 1.00 67.57 358 VAL D CA 1
ATOM 13657 C C . VAL D 1 365 ? 58.209 -55.584 41.689 1.00 67.74 358 VAL D C 1
ATOM 13658 O O . VAL D 1 365 ? 57.060 -55.875 41.959 1.00 67.43 358 VAL D O 1
ATOM 13662 N N . GLY D 1 366 ? 58.968 -54.900 42.529 1.00 66.19 359 GLY D N 1
ATOM 13663 C CA . GLY D 1 366 ? 58.424 -54.319 43.764 1.00 70.99 359 GLY D CA 1
ATOM 13664 C C . GLY D 1 366 ? 57.769 -55.372 44.672 1.00 72.39 359 GLY D C 1
ATOM 13665 O O . GLY D 1 366 ? 58.432 -56.330 45.068 1.00 50.60 359 GLY D O 1
ATOM 13666 N N . PRO D 1 367 ? 56.461 -55.236 45.036 1.00 63.62 360 PRO D N 1
ATOM 13667 C CA . PRO D 1 367 ? 55.783 -56.196 45.922 1.00 72.63 360 PRO D CA 1
ATOM 13668 C C . PRO D 1 367 ? 55.596 -57.634 45.422 1.00 72.97 360 PRO D C 1
ATOM 13669 O O . PRO D 1 367 ? 55.545 -58.565 46.217 1.00 89.21 360 PRO D O 1
ATOM 13673 N N . ALA D 1 368 ? 55.506 -57.810 44.100 1.00 73.59 361 ALA D N 1
ATOM 13674 C CA . ALA D 1 368 ? 55.287 -59.121 43.510 1.00 69.72 361 ALA D CA 1
ATOM 13675 C C . ALA D 1 368 ? 56.541 -60.005 43.598 1.00 68.83 361 ALA D C 1
ATOM 13676 O O . ALA D 1 368 ? 56.451 -61.215 43.390 1.00 77.02 361 ALA D O 1
ATOM 13678 N N . ALA D 1 369 ? 57.688 -59.405 43.946 1.00 63.09 362 ALA D N 1
ATOM 13679 C CA . ALA D 1 369 ? 58.971 -60.071 43.769 1.00 67.39 362 ALA D CA 1
ATOM 13680 C C . ALA D 1 369 ? 59.047 -61.328 44.644 1.00 66.19 362 ALA D C 1
ATOM 13681 O O . ALA D 1 369 ? 59.449 -62.390 44.178 1.00 70.44 362 ALA D O 1
ATOM 13683 N N . GLY D 1 370 ? 58.636 -61.197 45.911 1.00 64.63 363 GLY D N 1
ATOM 13684 C CA . GLY D 1 370 ? 58.695 -62.291 46.866 1.00 64.59 363 GLY D CA 1
ATOM 13685 C C . GLY D 1 370 ? 58.004 -63.555 46.342 1.00 66.66 363 GLY D C 1
ATOM 13686 O O . GLY D 1 370 ? 58.608 -64.636 46.289 1.00 56.85 363 GLY D O 1
ATOM 13687 N N . ARG D 1 371 ? 56.733 -63.406 45.946 1.00 52.57 364 ARG D N 1
ATOM 13688 C CA . ARG D 1 371 ? 55.966 -64.537 45.462 1.00 49.69 364 ARG D CA 1
ATOM 13689 C C . ARG D 1 371 ? 56.603 -65.116 44.197 1.00 50.66 364 ARG D C 1
ATOM 13690 O O . ARG D 1 371 ? 56.664 -66.345 44.026 1.00 61.54 364 ARG D O 1
ATOM 13692 N N . LEU D 1 372 ? 57.045 -64.241 43.283 1.00 58.94 365 LEU D N 1
ATOM 13693 C CA . LEU D 1 372 ? 57.560 -64.690 41.990 1.00 56.32 365 LEU D CA 1
ATOM 13694 C C . LEU D 1 372 ? 58.875 -65.434 42.202 1.00 46.51 365 LEU D C 1
ATOM 13695 O O . LEU D 1 372 ? 59.142 -66.415 41.516 1.00 47.28 365 LEU D O 1
ATOM 13700 N N . ILE D 1 373 ? 59.673 -64.989 43.170 1.00 48.65 366 ILE D N 1
ATOM 13701 C CA . ILE D 1 373 ? 60.953 -65.622 43.432 1.00 56.12 366 ILE D CA 1
ATOM 13702 C C . ILE D 1 373 ? 60.741 -67.083 43.850 1.00 57.79 366 ILE D C 1
ATOM 13703 O O . ILE D 1 373 ? 61.496 -67.952 43.436 1.00 52.34 366 ILE D O 1
ATOM 13708 N N . GLU D 1 374 ? 59.690 -67.365 44.612 1.00 63.37 367 GLU D N 1
ATOM 13709 C CA . GLU D 1 374 ? 59.441 -68.736 45.061 1.00 69.21 367 GLU D CA 1
ATOM 13710 C C . GLU D 1 374 ? 59.051 -69.635 43.888 1.00 60.95 367 GLU D C 1
ATOM 13711 O O . GLU D 1 374 ? 59.537 -70.771 43.790 1.00 69.60 367 GLU D O 1
ATOM 13717 N N . PHE D 1 375 ? 58.235 -69.114 42.970 1.00 66.35 368 PHE D N 1
ATOM 13718 C CA . PHE D 1 375 ? 57.845 -69.888 41.761 1.00 65.00 368 PHE D CA 1
ATOM 13719 C C . PHE D 1 375 ? 59.077 -70.168 40.922 1.00 71.43 368 PHE D C 1
ATOM 13720 O O . PHE D 1 375 ? 59.315 -71.333 40.543 1.00 68.93 368 PHE D O 1
ATOM 13728 N N . TYR D 1 376 ? 59.891 -69.139 40.693 1.00 65.83 369 TYR D N 1
ATOM 13729 C CA . TYR D 1 376 ? 61.088 -69.303 39.825 1.00 62.70 369 TYR D CA 1
ATOM 13730 C C . TYR D 1 376 ? 62.168 -70.120 40.556 1.00 59.16 369 TYR D C 1
ATOM 13731 O O . TYR D 1 376 ? 62.906 -70.855 39.884 1.00 51.37 369 TYR D O 1
ATOM 13740 N N . ARG D 1 377 ? 62.256 -69.998 41.882 1.00 49.65 370 ARG D N 1
ATOM 13741 C CA . ARG D 1 377 ? 63.236 -70.807 42.645 1.00 65.70 370 ARG D CA 1
ATOM 13742 C C . ARG D 1 377 ? 62.895 -72.285 42.483 1.00 69.22 370 ARG D C 1
ATOM 13743 O O . ARG D 1 377 ? 63.811 -73.111 42.300 1.00 74.62 370 ARG D O 1
ATOM 13751 N N . SER D 1 378 ? 61.602 -72.601 42.524 1.00 68.01 371 SER D N 1
ATOM 13752 C CA . SER D 1 378 ? 61.160 -74.009 42.400 1.00 68.54 371 SER D CA 1
ATOM 13753 C C . SER D 1 378 ? 61.568 -74.542 41.026 1.00 83.11 371 SER D C 1
ATOM 13754 O O . SER D 1 378 ? 61.982 -75.714 40.948 1.00 97.33 371 SER D O 1
ATOM 13757 N N . ARG D 1 379 ? 61.450 -73.719 39.987 1.00 91.98 372 ARG D N 1
ATOM 13758 C CA . ARG D 1 379 ? 61.710 -74.216 38.613 1.00 97.11 372 ARG D CA 1
ATOM 13759 C C . ARG D 1 379 ? 63.162 -74.020 38.168 1.00 100.09 372 ARG D C 1
ATOM 13760 O O . ARG D 1 379 ? 63.881 -73.229 38.803 1.00 90.96 372 ARG D O 1
ATOM 13762 N N . GLY D 1 380 ? 63.585 -74.763 37.145 1.00 104.14 373 GLY D N 1
ATOM 13763 C CA . GLY D 1 380 ? 64.896 -74.596 36.538 1.00 98.27 373 GLY D CA 1
ATOM 13764 C C . GLY D 1 380 ? 65.990 -75.312 37.323 1.00 94.61 373 GLY D C 1
ATOM 13765 O O . GLY D 1 380 ? 65.709 -76.125 38.200 1.00 111.37 373 GLY D O 1
ATOM 13766 N N . GLU D 1 381 ? 67.237 -75.000 36.976 1.00 81.58 374 GLU D N 1
ATOM 13767 C CA . GLU D 1 381 ? 68.398 -75.667 37.539 1.00 71.03 374 GLU D CA 1
ATOM 13768 C C . GLU D 1 381 ? 69.475 -74.619 37.816 1.00 56.92 374 GLU D C 1
ATOM 13769 O O . GLU D 1 381 ? 69.369 -73.493 37.350 1.00 45.27 374 GLU D O 1
ATOM 13775 N N . GLY D 1 382 ? 70.444 -74.985 38.655 1.00 52.96 375 GLY D N 1
ATOM 13776 C CA . GLY D 1 382 ? 71.590 -74.144 38.953 1.00 48.85 375 GLY D CA 1
ATOM 13777 C C . GLY D 1 382 ? 71.378 -73.306 40.205 1.00 40.98 375 GLY D C 1
ATOM 13778 O O . GLY D 1 382 ? 70.438 -73.521 40.976 1.00 36.59 375 GLY D O 1
ATOM 13779 N N . SER D 1 383 ? 72.270 -72.312 40.377 1.00 47.14 376 SER D N 1
ATOM 13780 C CA . SER D 1 383 ? 72.185 -71.343 41.467 1.00 59.00 376 SER D CA 1
ATOM 13781 C C . SER D 1 383 ? 70.844 -70.595 41.420 1.00 55.02 376 SER D C 1
ATOM 13782 O O . SER D 1 383 ? 70.202 -70.507 40.376 1.00 49.76 376 SER D O 1
ATOM 13785 N N . LEU D 1 384 ? 70.432 -70.021 42.550 1.00 53.69 377 LEU D N 1
ATOM 13786 C CA . LEU D 1 384 ? 69.187 -69.259 42.595 1.00 53.23 377 LEU D CA 1
ATOM 13787 C C . LEU D 1 384 ? 69.226 -68.086 41.592 1.00 56.82 377 LEU D C 1
ATOM 13788 O O . LEU D 1 384 ? 68.202 -67.767 40.994 1.00 52.76 377 LEU D O 1
ATOM 13793 N N . GLY D 1 385 ? 70.390 -67.455 41.398 1.00 50.31 378 GLY D N 1
ATOM 13794 C CA . GLY D 1 385 ? 70.535 -66.390 40.401 1.00 55.01 378 GLY D CA 1
ATOM 13795 C C . GLY D 1 385 ? 70.205 -66.891 38.999 1.00 50.90 378 GLY D C 1
ATOM 13796 O O . GLY D 1 385 ? 69.489 -66.249 38.235 1.00 54.54 378 GLY D O 1
ATOM 13797 N N . ARG D 1 386 ? 70.767 -68.050 38.657 1.00 54.62 379 ARG D N 1
ATOM 13798 C CA . ARG D 1 386 ? 70.466 -68.720 37.402 1.00 51.99 379 ARG D CA 1
ATOM 13799 C C . ARG D 1 386 ? 68.969 -69.011 37.280 1.00 51.44 379 ARG D C 1
ATOM 13800 O O . ARG D 1 386 ? 68.388 -68.875 36.202 1.00 59.40 379 ARG D O 1
ATOM 13808 N N . ARG D 1 387 ? 68.326 -69.354 38.396 1.00 55.44 380 ARG D N 1
ATOM 13809 C CA . ARG D 1 387 ? 66.906 -69.655 38.419 1.00 57.94 380 ARG D CA 1
ATOM 13810 C C . ARG D 1 387 ? 66.074 -68.372 38.337 1.00 60.34 380 ARG D C 1
ATOM 13811 O O . ARG D 1 387 ? 64.963 -68.386 37.830 1.00 79.81 380 ARG D O 1
ATOM 13819 N N . LEU D 1 388 ? 66.618 -67.261 38.827 1.00 62.39 381 LEU D N 1
ATOM 13820 C CA . LEU D 1 388 ? 65.920 -65.972 38.808 1.00 61.73 381 LEU D CA 1
ATOM 13821 C C . LEU D 1 388 ? 66.097 -65.244 37.469 1.00 50.68 381 LEU D C 1
ATOM 13822 O O . LEU D 1 388 ? 65.362 -64.319 37.166 1.00 51.88 381 LEU D O 1
ATOM 13827 N N . LEU D 1 389 ? 67.068 -65.639 36.650 1.00 51.25 382 LEU D N 1
ATOM 13828 C CA . LEU D 1 389 ? 67.306 -64.946 35.394 1.00 55.95 382 LEU D CA 1
ATOM 13829 C C . LEU D 1 389 ? 66.059 -65.008 34.495 1.00 58.85 382 LEU D C 1
ATOM 13830 O O . LEU D 1 389 ? 65.716 -64.012 33.885 1.00 59.30 382 LEU D O 1
ATOM 13835 N N . PRO D 1 390 ? 65.327 -66.136 34.393 1.00 56.75 383 PRO D N 1
ATOM 13836 C CA . PRO D 1 390 ? 64.050 -66.168 33.670 1.00 57.29 383 PRO D CA 1
ATOM 13837 C C . PRO D 1 390 ? 63.026 -65.145 34.143 1.00 61.03 383 PRO D C 1
ATOM 13838 O O . PRO D 1 390 ? 62.251 -64.607 33.343 1.00 50.97 383 PRO D O 1
ATOM 13842 N N . LEU D 1 391 ? 63.020 -64.887 35.453 1.00 64.42 384 LEU D N 1
ATOM 13843 C CA . LEU D 1 391 ? 62.101 -63.929 36.045 1.00 61.03 384 LEU D CA 1
ATOM 13844 C C . LEU D 1 391 ? 62.386 -62.549 35.461 1.00 55.91 384 LEU D C 1
ATOM 13845 O O . LEU D 1 391 ? 61.489 -61.821 35.054 1.00 49.48 384 LEU D O 1
ATOM 13850 N N . MET D 1 392 ? 63.670 -62.206 35.396 1.00 56.36 385 MET D N 1
ATOM 13851 C CA . MET D 1 392 ? 64.086 -60.925 34.857 1.00 51.82 385 MET D CA 1
ATOM 13852 C C . MET D 1 392 ? 63.821 -60.896 33.347 1.00 55.11 385 MET D C 1
ATOM 13853 O O . MET D 1 392 ? 63.415 -59.875 32.800 1.00 52.24 385 MET D O 1
ATOM 13858 N N . SER D 1 393 ? 64.058 -62.007 32.660 1.00 51.15 386 SER D N 1
ATOM 13859 C CA . SER D 1 393 ? 63.787 -62.086 31.233 1.00 51.39 386 SER D CA 1
ATOM 13860 C C . SER D 1 393 ? 62.315 -61.797 30.981 1.00 42.71 386 SER D C 1
ATOM 13861 O O . SER D 1 393 ? 61.995 -61.047 30.067 1.00 47.33 386 SER D O 1
ATOM 13864 N N . TYR D 1 394 ? 61.426 -62.345 31.819 1.00 37.57 387 TYR D N 1
ATOM 13865 C CA . TYR D 1 394 ? 59.996 -62.161 31.635 1.00 41.16 387 TYR D CA 1
ATOM 13866 C C . TYR D 1 394 ? 59.624 -60.698 31.870 1.00 29.40 387 TYR D C 1
ATOM 13867 O O . TYR D 1 394 ? 58.886 -60.117 31.116 1.00 36.65 387 TYR D O 1
ATOM 13876 N N . ALA D 1 395 ? 60.113 -60.117 32.956 1.00 38.57 388 ALA D N 1
ATOM 13877 C CA . ALA D 1 395 ? 59.695 -58.777 33.343 1.00 41.54 388 ALA D CA 1
ATOM 13878 C C . ALA D 1 395 ? 60.130 -57.773 32.284 1.00 49.76 388 ALA D C 1
ATOM 13879 O O . ALA D 1 395 ? 59.353 -56.905 31.892 1.00 55.80 388 ALA D O 1
ATOM 13881 N N . VAL D 1 396 ? 61.364 -57.922 31.795 1.00 55.16 389 VAL D N 1
ATOM 13882 C CA . VAL D 1 396 ? 61.918 -56.916 30.905 1.00 52.88 389 VAL D CA 1
ATOM 13883 C C . VAL D 1 396 ? 61.475 -57.157 29.463 1.00 48.40 389 VAL D C 1
ATOM 13884 O O . VAL D 1 396 ? 61.243 -56.190 28.731 1.00 37.09 389 VAL D O 1
ATOM 13888 N N . PHE D 1 397 ? 61.371 -58.429 29.031 1.00 41.37 390 PHE D N 1
ATOM 13889 C CA . PHE D 1 397 ? 61.227 -58.737 27.619 1.00 43.99 390 PHE D CA 1
ATOM 13890 C C . PHE D 1 397 ? 59.929 -59.471 27.316 1.00 47.06 390 PHE D C 1
ATOM 13891 O O . PHE D 1 397 ? 59.156 -59.001 26.492 1.00 46.82 390 PHE D O 1
ATOM 13899 N N . VAL D 1 398 ? 59.671 -60.588 27.996 1.00 51.98 391 VAL D N 1
ATOM 13900 C CA . VAL D 1 398 ? 58.571 -61.457 27.594 1.00 50.29 391 VAL D CA 1
ATOM 13901 C C . VAL D 1 398 ? 57.242 -60.744 27.816 1.00 42.93 391 VAL D C 1
ATOM 13902 O O . VAL D 1 398 ? 56.345 -60.846 26.987 1.00 54.00 391 VAL D O 1
ATOM 13906 N N . ARG D 1 399 ? 57.100 -60.057 28.938 1.00 43.80 392 ARG D N 1
ATOM 13907 C CA . ARG D 1 399 ? 55.841 -59.403 29.280 1.00 39.21 392 ARG D CA 1
ATOM 13908 C C . ARG D 1 399 ? 55.460 -58.396 28.205 1.00 41.37 392 ARG D C 1
ATOM 13909 O O . ARG D 1 399 ? 54.323 -58.385 27.714 1.00 39.85 392 ARG D O 1
ATOM 13917 N N . GLY D 1 400 ? 56.422 -57.570 27.800 1.00 50.02 393 GLY D N 1
ATOM 13918 C CA . GLY D 1 400 ? 56.177 -56.599 26.740 1.00 42.39 393 GLY D CA 1
ATOM 13919 C C . GLY D 1 400 ? 55.836 -57.280 25.420 1.00 43.27 393 GLY D C 1
ATOM 13920 O O . GLY D 1 400 ? 54.956 -56.836 24.675 1.00 46.89 393 GLY D O 1
ATOM 13921 N N . MET D 1 401 ? 56.579 -58.319 25.070 1.00 45.30 394 MET D N 1
ATOM 13922 C CA . MET D 1 401 ? 56.327 -59.033 23.832 1.00 49.81 394 MET D CA 1
ATOM 13923 C C . MET D 1 401 ? 54.875 -59.496 23.809 1.00 44.70 394 MET D C 1
ATOM 13924 O O . MET D 1 401 ? 54.160 -59.265 22.826 1.00 57.49 394 MET D O 1
ATOM 13929 N N . LEU D 1 402 ? 54.444 -60.165 24.880 1.00 42.92 395 LEU D N 1
ATOM 13930 C CA . LEU D 1 402 ? 53.128 -60.784 24.908 1.00 37.71 395 LEU D CA 1
ATOM 13931 C C . LEU D 1 402 ? 52.023 -59.712 24.906 1.00 41.03 395 LEU D C 1
ATOM 13932 O O . LEU D 1 402 ? 51.021 -59.874 24.216 1.00 45.70 395 LEU D O 1
ATOM 13937 N N . ALA D 1 403 ? 52.234 -58.599 25.627 1.00 43.99 396 ALA D N 1
ATOM 13938 C CA . ALA D 1 403 ? 51.258 -57.519 25.639 1.00 45.11 396 ALA D CA 1
ATOM 13939 C C . ALA D 1 403 ? 51.116 -56.920 24.237 1.00 43.38 396 ALA D C 1
ATOM 13940 O O . ALA D 1 403 ? 49.998 -56.674 23.787 1.00 50.29 396 ALA D O 1
ATOM 13942 N N . THR D 1 404 ? 52.250 -56.745 23.530 1.00 44.22 397 THR D N 1
ATOM 13943 C CA . THR D 1 404 ? 52.253 -56.266 22.154 1.00 45.98 397 THR D CA 1
ATOM 13944 C C . THR D 1 404 ? 51.481 -57.250 21.279 1.00 55.10 397 THR D C 1
ATOM 13945 O O . THR D 1 404 ? 50.654 -56.853 20.488 1.00 44.66 397 THR D O 1
ATOM 13949 N N . ALA D 1 405 ? 51.747 -58.547 21.431 1.00 60.56 398 ALA D N 1
ATOM 13950 C CA . ALA D 1 405 ? 51.123 -59.549 20.580 1.00 59.32 398 ALA D CA 1
ATOM 13951 C C . ALA D 1 405 ? 49.620 -59.611 20.839 1.00 56.12 398 ALA D C 1
ATOM 13952 O O . ALA D 1 405 ? 48.837 -59.732 19.899 1.00 72.31 398 ALA D O 1
ATOM 13954 N N . ASP D 1 406 ? 49.233 -59.495 22.111 1.00 48.58 399 ASP D N 1
ATOM 13955 C CA . ASP D 1 406 ? 47.843 -59.586 22.534 1.00 40.51 399 ASP D CA 1
ATOM 13956 C C . ASP D 1 406 ? 47.051 -58.394 21.984 1.00 43.75 399 ASP D C 1
ATOM 13957 O O . ASP D 1 406 ? 45.954 -58.563 21.433 1.00 46.13 399 ASP D O 1
ATOM 13962 N N . ALA D 1 407 ? 47.632 -57.197 22.100 1.00 42.16 400 ALA D N 1
ATOM 13963 C CA . ALA D 1 407 ? 46.987 -55.994 21.587 1.00 45.80 400 ALA D CA 1
ATOM 13964 C C . ALA D 1 407 ? 46.766 -56.097 20.078 1.00 47.10 400 ALA D C 1
ATOM 13965 O O . ALA D 1 407 ? 45.705 -55.774 19.606 1.00 44.50 400 ALA D O 1
ATOM 13967 N N . GLN D 1 408 ? 47.755 -56.563 19.327 1.00 54.16 401 GLN D N 1
ATOM 13968 C CA . GLN D 1 408 ? 47.641 -56.616 17.874 1.00 54.14 401 GLN D CA 1
ATOM 13969 C C . GLN D 1 408 ? 46.604 -57.651 17.443 1.00 56.19 401 GLN D C 1
ATOM 13970 O O . GLN D 1 408 ? 45.848 -57.394 16.496 1.00 56.69 401 GLN D O 1
ATOM 13976 N N . ALA D 1 409 ? 46.555 -58.781 18.161 1.00 50.92 402 ALA D N 1
ATOM 13977 C CA . ALA D 1 409 ? 45.582 -59.824 17.881 1.00 56.14 402 ALA D CA 1
ATOM 13978 C C . ALA D 1 409 ? 44.172 -59.281 18.087 1.00 57.04 402 ALA D C 1
ATOM 13979 O O . ALA D 1 409 ? 43.307 -59.504 17.246 1.00 57.28 402 ALA D O 1
ATOM 13981 N N . ARG D 1 410 ? 43.974 -58.544 19.195 1.00 66.20 403 ARG D N 1
ATOM 13982 C CA . ARG D 1 410 ? 42.677 -57.972 19.527 1.00 65.57 403 ARG D CA 1
ATOM 13983 C C . ARG D 1 410 ? 42.246 -56.954 18.473 1.00 67.71 403 ARG D C 1
ATOM 13984 O O . ARG D 1 410 ? 41.081 -56.945 18.096 1.00 70.92 403 ARG D O 1
ATOM 13992 N N . VAL D 1 411 ? 43.172 -56.092 18.012 1.00 60.88 404 VAL D N 1
ATOM 13993 C CA . VAL D 1 411 ? 42.860 -55.070 17.022 1.00 64.98 404 VAL D CA 1
ATOM 13994 C C . VAL D 1 411 ? 42.708 -55.706 15.635 1.00 62.85 404 VAL D C 1
ATOM 13995 O O . VAL D 1 411 ? 42.193 -55.064 14.732 1.00 57.40 404 VAL D O 1
ATOM 13999 N N . GLY D 1 412 ? 43.194 -56.937 15.448 1.00 62.25 405 GLY D N 1
ATOM 14000 C CA . GLY D 1 412 ? 42.984 -57.657 14.200 1.00 60.16 405 GLY D CA 1
ATOM 14001 C C . GLY D 1 412 ? 44.128 -57.439 13.213 1.00 63.59 405 GLY D C 1
ATOM 14002 O O . GLY D 1 412 ? 44.004 -57.758 12.036 1.00 55.42 405 GLY D O 1
ATOM 14003 N N . ALA D 1 413 ? 45.235 -56.865 13.699 1.00 59.96 406 ALA D N 1
ATOM 14004 C CA . ALA D 1 413 ? 46.425 -56.714 12.889 1.00 54.85 406 ALA D CA 1
ATOM 14005 C C . ALA D 1 413 ? 47.021 -58.100 12.672 1.00 51.99 406 ALA D C 1
ATOM 14006 O O . ALA D 1 413 ? 47.002 -58.924 13.577 1.00 59.26 406 ALA D O 1
ATOM 14008 N N . PRO D 1 414 ? 47.608 -58.412 11.504 1.00 43.89 407 PRO D N 1
ATOM 14009 C CA . PRO D 1 414 ? 48.380 -59.658 11.361 1.00 50.02 407 PRO D CA 1
ATOM 14010 C C . PRO D 1 414 ? 49.591 -59.660 12.305 1.00 53.00 407 PRO D C 1
ATOM 14011 O O . PRO D 1 414 ? 50.290 -58.668 12.372 1.00 48.72 407 PRO D O 1
ATOM 14015 N N . VAL D 1 415 ? 49.805 -60.754 13.049 1.00 49.13 408 VAL D N 1
ATOM 14016 C CA . VAL D 1 415 ? 50.906 -60.846 14.005 1.00 49.44 408 VAL D CA 1
ATOM 14017 C C . VAL D 1 415 ? 51.508 -62.248 13.987 1.00 53.29 408 VAL D C 1
ATOM 14018 O O . VAL D 1 415 ? 50.791 -63.238 13.893 1.00 47.92 408 VAL D O 1
ATOM 14022 N N . TRP D 1 416 ? 52.847 -62.311 14.034 1.00 61.59 409 TRP D N 1
ATOM 14023 C CA . TRP D 1 416 ? 53.595 -63.549 14.224 1.00 58.54 409 TRP D CA 1
ATOM 14024 C C . TRP D 1 416 ? 54.568 -63.381 15.376 1.00 67.82 409 TRP D C 1
ATOM 14025 O O . TRP D 1 416 ? 55.182 -62.324 15.508 1.00 75.27 409 TRP D O 1
ATOM 14036 N N . ALA D 1 417 ? 54.758 -64.469 16.126 1.00 58.58 410 ALA D N 1
ATOM 14037 C CA . ALA D 1 417 ? 55.603 -64.468 17.305 1.00 46.69 410 ALA D CA 1
ATOM 14038 C C . ALA D 1 417 ? 56.682 -65.539 17.146 1.00 51.23 410 ALA D C 1
ATOM 14039 O O . ALA D 1 417 ? 56.396 -66.636 16.660 1.00 42.87 410 ALA D O 1
ATOM 14041 N N . TYR D 1 418 ? 57.889 -65.232 17.636 1.00 39.98 411 TYR D N 1
ATOM 14042 C CA . TYR D 1 418 ? 58.976 -66.178 17.623 1.00 45.74 411 TYR D CA 1
ATOM 14043 C C . TYR D 1 418 ? 59.706 -66.200 18.961 1.00 51.30 411 TYR D C 1
ATOM 14044 O O . TYR D 1 418 ? 59.646 -65.250 19.744 1.00 57.88 411 TYR D O 1
ATOM 14053 N N . ARG D 1 419 ? 60.380 -67.330 19.208 1.00 51.52 412 ARG D N 1
ATOM 14054 C CA . ARG D 1 419 ? 61.358 -67.473 20.276 1.00 49.74 412 ARG D CA 1
ATOM 14055 C C . ARG D 1 419 ? 62.618 -68.073 19.669 1.00 50.11 412 ARG D C 1
ATOM 14056 O O . ARG D 1 419 ? 62.543 -69.034 18.921 1.00 43.53 412 ARG D O 1
ATOM 14064 N N . PHE D 1 420 ? 63.759 -67.431 19.946 1.00 48.98 413 PHE D N 1
ATOM 14065 C CA . PHE D 1 420 ? 65.040 -67.853 19.431 1.00 40.84 413 PHE D CA 1
ATOM 14066 C C . PHE D 1 420 ? 65.727 -68.688 20.503 1.00 54.11 413 PHE D C 1
ATOM 14067 O O . PHE D 1 420 ? 65.955 -68.174 21.598 1.00 56.97 413 PHE D O 1
ATOM 14075 N N . ASP D 1 421 ? 66.060 -69.958 20.176 1.00 45.41 414 ASP D N 1
ATOM 14076 C CA . ASP D 1 421 ? 66.571 -70.895 21.170 1.00 47.25 414 ASP D CA 1
ATOM 14077 C C . ASP D 1 421 ? 68.026 -71.283 20.936 1.00 39.95 414 ASP D C 1
ATOM 14078 O O . ASP D 1 421 ? 68.560 -72.024 21.760 1.00 50.66 414 ASP D O 1
ATOM 14083 N N . PHE D 1 422 ? 68.686 -70.752 19.901 1.00 33.91 415 PHE D N 1
ATOM 14084 C CA . PHE D 1 422 ? 70.072 -71.103 19.612 1.00 40.96 415 PHE D CA 1
ATOM 14085 C C . PHE D 1 422 ? 70.936 -70.576 20.763 1.00 47.45 415 PHE D C 1
ATOM 14086 O O . PHE D 1 422 ? 70.809 -69.424 21.174 1.00 42.71 415 PHE D O 1
ATOM 14094 N N . GLU D 1 423 ? 71.804 -71.439 21.301 1.00 42.87 416 GLU D N 1
ATOM 14095 C CA . GLU D 1 423 ? 72.593 -71.112 22.461 1.00 39.19 416 GLU D CA 1
ATOM 14096 C C . GLU D 1 423 ? 74.041 -70.888 22.067 1.00 47.78 416 GLU D C 1
ATOM 14097 O O . GLU D 1 423 ? 74.593 -71.616 21.243 1.00 42.84 416 GLU D O 1
ATOM 14103 N N . THR D 1 424 ? 74.655 -69.872 22.668 1.00 47.85 417 THR D N 1
ATOM 14104 C CA . THR D 1 424 ? 76.077 -69.655 22.471 1.00 56.65 417 THR D CA 1
ATOM 14105 C C . THR D 1 424 ? 76.788 -70.569 23.459 1.00 59.42 417 THR D C 1
ATOM 14106 O O . THR D 1 424 ? 76.331 -70.751 24.599 1.00 53.73 417 THR D O 1
ATOM 14110 N N . PRO D 1 425 ? 77.891 -71.225 23.038 1.00 72.79 418 PRO D N 1
ATOM 14111 C CA . PRO D 1 425 ? 78.687 -72.045 23.950 1.00 69.37 418 PRO D CA 1
ATOM 14112 C C . PRO D 1 425 ? 79.627 -71.268 24.867 1.00 81.94 418 PRO D C 1
ATOM 14113 O O . PRO D 1 425 ? 80.111 -71.829 25.839 1.00 93.45 418 PRO D O 1
ATOM 14117 N N . VAL D 1 426 ? 79.818 -69.968 24.589 1.00 78.84 419 VAL D N 1
ATOM 14118 C CA . VAL D 1 426 ? 80.907 -69.231 25.204 1.00 82.93 419 VAL D CA 1
ATOM 14119 C C . VAL D 1 426 ? 80.624 -69.020 26.701 1.00 73.68 419 VAL D C 1
ATOM 14120 O O . VAL D 1 426 ? 79.475 -69.004 27.146 1.00 82.64 419 VAL D O 1
ATOM 14124 N N . LEU D 1 427 ? 81.714 -68.910 27.470 1.00 63.26 420 LEU D N 1
ATOM 14125 C CA . LEU D 1 427 ? 81.679 -68.775 28.922 1.00 60.12 420 LEU D CA 1
ATOM 14126 C C . LEU D 1 427 ? 80.954 -69.954 29.562 1.00 54.26 420 LEU D C 1
ATOM 14127 O O . LEU D 1 427 ? 80.284 -69.791 30.576 1.00 48.41 420 LEU D O 1
ATOM 14132 N N . GLY D 1 428 ? 81.160 -71.161 29.031 1.00 52.12 421 GLY D N 1
ATOM 14133 C CA . GLY D 1 428 ? 80.675 -72.364 29.672 1.00 51.22 421 GLY D CA 1
ATOM 14134 C C . GLY D 1 428 ? 79.170 -72.534 29.541 1.00 48.22 421 GLY D C 1
ATOM 14135 O O . GLY D 1 428 ? 78.605 -73.324 30.286 1.00 59.49 421 GLY D O 1
ATOM 14136 N N . GLY D 1 429 ? 78.534 -71.805 28.603 1.00 44.04 422 GLY D N 1
ATOM 14137 C CA . GLY D 1 429 ? 77.120 -71.984 28.310 1.00 38.60 422 GLY D CA 1
ATOM 14138 C C . GLY D 1 429 ? 76.244 -71.279 29.350 1.00 43.69 422 GLY D C 1
ATOM 14139 O O . GLY D 1 429 ? 75.026 -71.533 29.460 1.00 40.90 422 GLY D O 1
ATOM 14140 N N . VAL D 1 430 ? 76.844 -70.300 30.049 1.00 40.84 423 VAL D N 1
ATOM 14141 C CA . VAL D 1 430 ? 76.080 -69.546 31.048 1.00 53.57 423 VAL D CA 1
ATOM 14142 C C . VAL D 1 430 ? 75.083 -68.603 30.353 1.00 46.49 423 VAL D C 1
ATOM 14143 O O . VAL D 1 430 ? 74.025 -68.305 30.897 1.00 41.48 423 VAL D O 1
ATOM 14147 N N . LEU D 1 431 ? 75.433 -68.147 29.150 1.00 43.72 424 LEU D N 1
ATOM 14148 C CA . LEU D 1 431 ? 74.625 -67.199 28.418 1.00 45.64 424 LEU D CA 1
ATOM 14149 C C . LEU D 1 431 ? 73.377 -67.823 27.840 1.00 40.51 424 LEU D C 1
ATOM 14150 O O . LEU D 1 431 ? 72.368 -67.135 27.734 1.00 34.30 424 LEU D O 1
ATOM 14155 N N . GLY D 1 432 ? 73.446 -69.087 27.435 1.00 44.25 425 GLY D N 1
ATOM 14156 C CA . GLY D 1 432 ? 72.383 -69.701 26.625 1.00 52.81 425 GLY D CA 1
ATOM 14157 C C . GLY D 1 432 ? 72.029 -68.884 25.372 1.00 59.26 425 GLY D C 1
ATOM 14158 O O . GLY D 1 432 ? 72.904 -68.381 24.661 1.00 69.97 425 GLY D O 1
ATOM 14159 N N . ALA D 1 433 ? 70.723 -68.769 25.108 1.00 55.63 426 ALA D N 1
ATOM 14160 C CA . ALA D 1 433 ? 70.202 -67.891 24.066 1.00 64.65 426 ALA D CA 1
ATOM 14161 C C . ALA D 1 433 ? 70.021 -66.470 24.605 1.00 61.62 426 ALA D C 1
ATOM 14162 O O . ALA D 1 433 ? 68.899 -66.034 24.855 1.00 69.26 426 ALA D O 1
ATOM 14164 N N . CYS D 1 434 ? 71.143 -65.763 24.797 1.00 59.80 427 CYS D N 1
ATOM 14165 C CA . CYS D 1 434 ? 71.135 -64.477 25.473 1.00 48.72 427 CYS D CA 1
ATOM 14166 C C . CYS D 1 434 ? 70.631 -63.355 24.554 1.00 52.86 427 CYS D C 1
ATOM 14167 O O . CYS D 1 434 ? 70.550 -63.494 23.328 1.00 71.19 427 CYS D O 1
ATOM 14170 N N . HIS D 1 435 ? 70.407 -62.209 25.183 1.00 49.57 428 HIS D N 1
ATOM 14171 C CA . HIS D 1 435 ? 70.085 -60.972 24.502 1.00 54.90 428 HIS D CA 1
ATOM 14172 C C . HIS D 1 435 ? 71.119 -60.681 23.424 1.00 48.88 428 HIS D C 1
ATOM 14173 O O . HIS D 1 435 ? 72.311 -60.862 23.663 1.00 44.77 428 HIS D O 1
ATOM 14180 N N . ALA D 1 436 ? 70.626 -60.313 22.217 1.00 52.70 429 ALA D N 1
ATOM 14181 C CA . ALA D 1 436 ? 71.420 -59.774 21.117 1.00 50.34 429 ALA D CA 1
ATOM 14182 C C . ALA D 1 436 ? 72.092 -60.865 20.276 1.00 54.52 429 ALA D C 1
ATOM 14183 O O . ALA D 1 436 ? 72.691 -60.533 19.241 1.00 44.59 429 ALA D O 1
ATOM 14185 N N . LEU D 1 437 ? 71.919 -62.149 20.657 1.00 49.32 430 LEU D N 1
ATOM 14186 C CA . LEU D 1 437 ? 72.558 -63.250 19.932 1.00 48.89 430 LEU D CA 1
ATOM 14187 C C . LEU D 1 437 ? 71.952 -63.397 18.538 1.00 46.23 430 LEU D C 1
ATOM 14188 O O . LEU D 1 437 ? 72.675 -63.738 17.607 1.00 46.73 430 LEU D O 1
ATOM 14193 N N . GLU D 1 438 ? 70.656 -63.085 18.378 1.00 42.21 431 GLU D N 1
ATOM 14194 C CA . GLU D 1 438 ? 69.928 -63.300 17.131 1.00 37.78 431 GLU D CA 1
ATOM 14195 C C . GLU D 1 438 ? 70.388 -62.364 16.008 1.00 42.69 431 GLU D C 1
ATOM 14196 O O . GLU D 1 438 ? 70.188 -62.661 14.824 1.00 42.97 431 GLU D O 1
ATOM 14202 N N . ILE D 1 439 ? 71.031 -61.247 16.348 1.00 40.39 432 ILE D N 1
ATOM 14203 C CA . ILE D 1 439 ? 71.313 -60.225 15.359 1.00 39.24 432 ILE D CA 1
ATOM 14204 C C . ILE D 1 439 ? 72.118 -60.739 14.162 1.00 45.22 432 ILE D C 1
ATOM 14205 O O . ILE D 1 439 ? 71.760 -60.436 13.027 1.00 31.03 432 ILE D O 1
ATOM 14210 N N . PRO D 1 440 ? 73.249 -61.449 14.337 1.00 44.24 433 PRO D N 1
ATOM 14211 C CA . PRO D 1 440 ? 74.019 -61.942 13.193 1.00 44.35 433 PRO D CA 1
ATOM 14212 C C . PRO D 1 440 ? 73.222 -62.935 12.351 1.00 40.99 433 PRO D C 1
ATOM 14213 O O . PRO D 1 440 ? 73.436 -63.023 11.148 1.00 51.16 433 PRO D O 1
ATOM 14217 N N . PHE D 1 441 ? 72.276 -63.651 12.985 1.00 47.99 434 PHE D N 1
ATOM 14218 C CA . PHE D 1 441 ? 71.449 -64.626 12.302 1.00 46.87 434 PHE D CA 1
ATOM 14219 C C . PHE D 1 441 ? 70.517 -63.905 11.333 1.00 45.86 434 PHE D C 1
ATOM 14220 O O . PHE D 1 441 ? 70.429 -64.257 10.166 1.00 45.78 434 PHE D O 1
ATOM 14228 N N . VAL D 1 442 ? 69.839 -62.870 11.829 1.00 45.45 435 VAL D N 1
ATOM 14229 C CA . VAL D 1 442 ? 68.921 -62.061 11.024 1.00 38.61 435 VAL D CA 1
ATOM 14230 C C . VAL D 1 442 ? 69.653 -61.415 9.833 1.00 39.03 435 VAL D C 1
ATOM 14231 O O . VAL D 1 442 ? 69.173 -61.474 8.704 1.00 35.98 435 VAL D O 1
ATOM 14235 N N . PHE D 1 443 ? 70.819 -60.808 10.095 1.00 44.78 436 PHE D N 1
ATOM 14236 C CA . PHE D 1 443 ? 71.584 -60.114 9.071 1.00 47.76 436 PHE D CA 1
ATOM 14237 C C . PHE D 1 443 ? 72.482 -61.028 8.244 1.00 54.67 436 PHE D C 1
ATOM 14238 O O . PHE D 1 443 ? 73.078 -60.560 7.261 1.00 52.81 436 PHE D O 1
ATOM 14246 N N . ASN D 1 444 ? 72.611 -62.302 8.639 1.00 56.85 437 ASN D N 1
ATOM 14247 C CA . ASN D 1 444 ? 73.575 -63.226 7.965 1.00 46.56 437 ASN D CA 1
ATOM 14248 C C . ASN D 1 444 ? 74.961 -62.577 8.039 1.00 51.36 437 ASN D C 1
ATOM 14249 O O . ASN D 1 444 ? 75.621 -62.483 6.986 1.00 49.00 437 ASN D O 1
ATOM 14254 N N . THR D 1 445 ? 75.374 -62.150 9.235 1.00 37.78 438 THR D N 1
ATOM 14255 C CA . THR D 1 445 ? 76.667 -61.445 9.441 1.00 37.34 438 THR D CA 1
ATOM 14256 C C . THR D 1 445 ? 77.651 -62.312 10.211 1.00 34.05 438 THR D C 1
ATOM 14257 O O . THR D 1 445 ? 78.557 -61.738 10.832 1.00 47.88 438 THR D O 1
ATOM 14261 N N . LEU D 1 446 ? 77.492 -63.634 10.198 1.00 36.33 439 LEU D N 1
ATOM 14262 C CA . LEU D 1 446 ? 78.327 -64.557 11.011 1.00 38.47 439 LEU D CA 1
ATOM 14263 C C . LEU D 1 446 ? 79.795 -64.387 10.599 1.00 47.73 439 LEU D C 1
ATOM 14264 O O . LEU D 1 446 ? 80.665 -64.480 11.485 1.00 44.79 439 LEU D O 1
ATOM 14269 N N . ASP D 1 447 ? 80.055 -64.148 9.316 1.00 50.72 440 ASP D N 1
ATOM 14270 C CA . ASP D 1 447 ? 81.430 -63.950 8.779 1.00 55.81 440 ASP D CA 1
ATOM 14271 C C . ASP D 1 447 ? 82.063 -62.729 9.453 1.00 67.19 440 ASP D C 1
ATOM 14272 O O . ASP D 1 447 ? 83.304 -62.719 9.582 1.00 67.08 440 ASP D O 1
ATOM 14274 N N . ARG D 1 448 ? 81.264 -61.732 9.853 1.00 70.71 441 ARG D N 1
ATOM 14275 C CA . ARG D 1 448 ? 81.846 -60.497 10.426 1.00 60.73 441 ARG D CA 1
ATOM 14276 C C . ARG D 1 448 ? 82.662 -60.962 11.623 1.00 62.01 441 ARG D C 1
ATOM 14277 O O . ARG D 1 448 ? 82.194 -61.870 12.343 1.00 70.42 441 ARG D O 1
ATOM 14285 N N . ALA D 1 449 ? 83.806 -60.331 11.888 1.00 62.53 442 ALA D N 1
ATOM 14286 C CA . ALA D 1 449 ? 84.794 -60.924 12.823 1.00 65.78 442 ALA D CA 1
ATOM 14287 C C . ALA D 1 449 ? 84.272 -61.160 14.240 1.00 71.43 442 ALA D C 1
ATOM 14288 O O . ALA D 1 449 ? 84.573 -62.238 14.794 1.00 80.26 442 ALA D O 1
ATOM 14290 N N . GLY D 1 450 ? 83.512 -60.237 14.804 1.00 93.54 443 GLY D N 1
ATOM 14291 C CA . GLY D 1 450 ? 83.060 -60.424 16.192 1.00 101.03 443 GLY D CA 1
ATOM 14292 C C . GLY D 1 450 ? 82.163 -61.638 16.372 1.00 104.44 443 GLY D C 1
ATOM 14293 O O . GLY D 1 450 ? 82.311 -62.312 17.412 1.00 124.09 443 GLY D O 1
ATOM 14294 N N . ALA D 1 451 ? 81.278 -61.935 15.418 1.00 86.28 444 ALA D N 1
ATOM 14295 C CA . ALA D 1 451 ? 80.227 -62.966 15.625 1.00 92.00 444 ALA D CA 1
ATOM 14296 C C . ALA D 1 451 ? 80.737 -64.384 15.894 1.00 83.89 444 ALA D C 1
ATOM 14297 O O . ALA D 1 451 ? 80.149 -65.034 16.774 1.00 83.77 444 ALA D O 1
ATOM 14299 N N . ASP D 1 452 ? 81.773 -64.864 15.212 1.00 72.94 445 ASP D N 1
ATOM 14300 C CA . ASP D 1 452 ? 82.149 -66.294 15.419 1.00 68.40 445 ASP D CA 1
ATOM 14301 C C . ASP D 1 452 ? 82.555 -66.489 16.887 1.00 56.20 445 ASP D C 1
ATOM 14302 O O . ASP D 1 452 ? 82.181 -67.525 17.467 1.00 50.19 445 ASP D O 1
ATOM 14307 N N . ARG D 1 453 ? 83.279 -65.531 17.465 1.00 55.55 446 ARG D N 1
ATOM 14308 C CA . ARG D 1 453 ? 83.664 -65.607 18.897 1.00 54.03 446 ARG D CA 1
ATOM 14309 C C . ARG D 1 453 ? 82.423 -65.552 19.798 1.00 50.72 446 ARG D C 1
ATOM 14310 O O . ARG D 1 453 ? 82.484 -66.115 20.898 1.00 50.66 446 ARG D O 1
ATOM 14312 N N . PHE D 1 454 ? 81.360 -64.879 19.364 1.00 52.42 447 PHE D N 1
ATOM 14313 C CA . PHE D 1 454 ? 80.140 -64.724 20.154 1.00 51.70 447 PHE D CA 1
ATOM 14314 C C . PHE D 1 454 ? 79.261 -65.963 19.985 1.00 51.93 447 PHE D C 1
ATOM 14315 O O . PHE D 1 454 ? 78.668 -66.410 20.954 1.00 58.95 447 PHE D O 1
ATOM 14323 N N . THR D 1 455 ? 79.144 -66.492 18.755 1.00 48.52 448 THR D N 1
ATOM 14324 C CA . THR D 1 455 ? 78.136 -67.490 18.461 1.00 46.83 448 THR D CA 1
ATOM 14325 C C . THR D 1 455 ? 78.715 -68.893 18.564 1.00 46.92 448 THR D C 1
ATOM 14326 O O . THR D 1 455 ? 77.947 -69.851 18.490 1.00 51.30 448 THR D O 1
ATOM 14330 N N . GLY D 1 456 ? 80.052 -69.031 18.653 1.00 44.58 449 GLY D N 1
ATOM 14331 C CA . GLY D 1 456 ? 80.693 -70.336 18.443 1.00 42.70 449 GLY D CA 1
ATOM 14332 C C . GLY D 1 456 ? 80.935 -70.565 16.953 1.00 50.64 449 GLY D C 1
ATOM 14333 O O . GLY D 1 456 ? 80.435 -69.786 16.149 1.00 59.67 449 GLY D O 1
ATOM 14334 N N . THR D 1 457 ? 81.612 -71.669 16.584 1.00 54.43 450 THR D N 1
ATOM 14335 C CA . THR D 1 457 ? 81.915 -71.985 15.184 1.00 54.13 450 THR D CA 1
ATOM 14336 C C . THR D 1 457 ? 81.189 -73.253 14.708 1.00 58.09 450 THR D C 1
ATOM 14337 O O . THR D 1 457 ? 81.590 -73.876 13.719 1.00 56.60 450 THR D O 1
ATOM 14341 N N . ALA D 1 458 ? 80.079 -73.603 15.367 1.00 50.04 451 ALA D N 1
ATOM 14342 C CA . ALA D 1 458 ? 79.321 -74.772 14.995 1.00 51.46 451 ALA D CA 1
ATOM 14343 C C . ALA D 1 458 ? 78.725 -74.622 13.589 1.00 53.09 451 ALA D C 1
ATOM 14344 O O . ALA D 1 458 ? 78.225 -73.557 13.232 1.00 64.46 451 ALA D O 1
ATOM 14346 N N . PRO D 1 459 ? 78.747 -75.688 12.763 1.00 51.96 452 PRO D N 1
ATOM 14347 C CA . PRO D 1 459 ? 78.217 -75.637 11.403 1.00 41.95 452 PRO D CA 1
ATOM 14348 C C . PRO D 1 459 ? 76.714 -75.387 11.279 1.00 45.28 452 PRO D C 1
ATOM 14349 O O . PRO D 1 459 ? 76.245 -74.877 10.271 1.00 47.99 452 PRO D O 1
ATOM 14353 N N . GLU D 1 460 ? 75.961 -75.791 12.289 1.00 39.16 453 GLU D N 1
ATOM 14354 C CA . GLU D 1 460 ? 74.513 -75.714 12.263 1.00 40.21 453 GLU D CA 1
ATOM 14355 C C . GLU D 1 460 ? 74.039 -74.262 12.326 1.00 40.24 453 GLU D C 1
ATOM 14356 O O . GLU D 1 460 ? 72.915 -73.977 11.943 1.00 42.64 453 GLU D O 1
ATOM 14362 N N . ARG D 1 461 ? 74.889 -73.338 12.786 1.00 46.18 454 ARG D N 1
ATOM 14363 C CA . ARG D 1 461 ? 74.472 -71.949 12.933 1.00 35.05 454 ARG D CA 1
ATOM 14364 C C . ARG D 1 461 ? 74.089 -71.371 11.578 1.00 38.63 454 ARG D C 1
ATOM 14365 O O . ARG D 1 461 ? 73.143 -70.582 11.539 1.00 49.90 454 ARG D O 1
ATOM 14373 N N . TYR D 1 462 ? 74.783 -71.796 10.486 1.00 38.35 455 TYR D N 1
ATOM 14374 C CA . TYR D 1 462 ? 74.539 -71.301 9.143 1.00 41.09 455 TYR D CA 1
ATOM 14375 C C . TYR D 1 462 ? 73.090 -71.552 8.719 1.00 38.03 455 TYR D C 1
ATOM 14376 O O . TYR D 1 462 ? 72.459 -70.631 8.196 1.00 37.46 455 TYR D O 1
ATOM 14385 N N . ALA D 1 463 ? 72.561 -72.745 8.962 1.00 35.36 456 ALA D N 1
ATOM 14386 C CA . ALA D 1 463 ? 71.184 -73.049 8.623 1.00 41.74 456 ALA D CA 1
ATOM 14387 C C . ALA D 1 463 ? 70.200 -72.236 9.461 1.00 48.35 456 ALA D C 1
ATOM 14388 O O . ALA D 1 463 ? 69.174 -71.829 8.952 1.00 40.96 456 ALA D O 1
ATOM 14390 N N . VAL D 1 464 ? 70.492 -72.018 10.758 1.00 49.84 457 VAL D N 1
ATOM 14391 C CA . VAL D 1 464 ? 69.592 -71.248 11.610 1.00 44.11 457 VAL D CA 1
ATOM 14392 C C . VAL D 1 464 ? 69.564 -69.798 11.103 1.00 41.08 457 VAL D C 1
ATOM 14393 O O . VAL D 1 464 ? 68.520 -69.215 10.994 1.00 43.89 457 VAL D O 1
ATOM 14397 N N . ALA D 1 465 ? 70.727 -69.234 10.769 1.00 44.88 458 ALA D N 1
ATOM 14398 C CA . ALA D 1 465 ? 70.796 -67.895 10.212 1.00 44.76 458 ALA D CA 1
ATOM 14399 C C . ALA D 1 465 ? 69.994 -67.790 8.916 1.00 48.06 458 ALA D C 1
ATOM 14400 O O . ALA D 1 465 ? 69.250 -66.831 8.716 1.00 48.87 458 ALA D O 1
ATOM 14402 N N . GLN D 1 466 ? 70.094 -68.805 8.071 1.00 46.53 459 GLN D N 1
ATOM 14403 C CA . GLN D 1 466 ? 69.410 -68.812 6.781 1.00 51.65 459 GLN D CA 1
ATOM 14404 C C . GLN D 1 466 ? 67.902 -68.801 7.020 1.00 51.21 459 GLN D C 1
ATOM 14405 O O . GLN D 1 466 ? 67.185 -68.001 6.417 1.00 64.57 459 GLN D O 1
ATOM 14411 N N . ALA D 1 467 ? 67.430 -69.674 7.908 1.00 37.40 460 ALA D N 1
ATOM 14412 C CA . ALA D 1 467 ? 66.011 -69.747 8.248 1.00 44.77 460 ALA D CA 1
ATOM 14413 C C . ALA D 1 467 ? 65.475 -68.404 8.749 1.00 52.57 460 ALA D C 1
ATOM 14414 O O . ALA D 1 467 ? 64.386 -67.986 8.365 1.00 51.60 460 ALA D O 1
ATOM 14416 N N . MET D 1 468 ? 66.266 -67.733 9.605 1.00 57.51 461 MET D N 1
ATOM 14417 C CA . MET D 1 468 ? 65.868 -66.467 10.225 1.00 60.19 461 MET D CA 1
ATOM 14418 C C . MET D 1 468 ? 65.919 -65.365 9.170 1.00 69.30 461 MET D C 1
ATOM 14419 O O . MET D 1 468 ? 64.967 -64.603 9.016 1.00 80.10 461 MET D O 1
ATOM 14424 N N . HIS D 1 469 ? 67.066 -65.272 8.482 1.00 62.46 462 HIS D N 1
ATOM 14425 C CA . HIS D 1 469 ? 67.311 -64.296 7.437 1.00 58.65 462 HIS D CA 1
ATOM 14426 C C . HIS D 1 469 ? 66.183 -64.335 6.419 1.00 54.90 462 HIS D C 1
ATOM 14427 O O . HIS D 1 469 ? 65.651 -63.290 6.077 1.00 56.74 462 HIS D O 1
ATOM 14434 N N . ARG D 1 470 ? 65.810 -65.532 5.959 1.00 48.62 463 ARG D N 1
ATOM 14435 C CA . ARG D 1 470 ? 64.794 -65.668 4.929 1.00 53.44 463 ARG D CA 1
ATOM 14436 C C . ARG D 1 470 ? 63.406 -65.275 5.432 1.00 49.92 463 ARG D C 1
ATOM 14437 O O . ARG D 1 470 ? 62.603 -64.777 4.652 1.00 51.36 463 ARG D O 1
ATOM 14445 N N . ALA D 1 471 ? 63.116 -65.541 6.699 1.00 51.60 464 ALA D N 1
ATOM 14446 C CA . ALA D 1 471 ? 61.824 -65.216 7.281 1.00 49.64 464 ALA D CA 1
ATOM 14447 C C . ALA D 1 471 ? 61.664 -63.700 7.424 1.00 46.24 464 ALA D C 1
ATOM 14448 O O . ALA D 1 471 ? 60.611 -63.151 7.146 1.00 45.34 464 ALA D O 1
ATOM 14450 N N . TRP D 1 472 ? 62.745 -63.017 7.792 1.00 50.49 465 TRP D N 1
ATOM 14451 C CA . TRP D 1 472 ? 62.710 -61.563 7.852 1.00 49.18 465 TRP D CA 1
ATOM 14452 C C . TRP D 1 472 ? 62.495 -60.993 6.457 1.00 40.31 465 TRP D C 1
ATOM 14453 O O . TRP D 1 472 ? 61.745 -60.029 6.276 1.00 40.53 465 TRP D O 1
ATOM 14464 N N . ILE D 1 473 ? 63.187 -61.568 5.475 1.00 41.01 466 ILE D N 1
ATOM 14465 C CA . ILE D 1 473 ? 63.020 -61.150 4.103 1.00 39.98 466 ILE D CA 1
ATOM 14466 C C . ILE D 1 473 ? 61.564 -61.357 3.711 1.00 40.74 466 ILE D C 1
ATOM 14467 O O . ILE D 1 473 ? 60.950 -60.443 3.147 1.00 44.14 466 ILE D O 1
ATOM 14472 N N . ALA D 1 474 ? 61.031 -62.549 3.992 1.00 39.32 467 ALA D N 1
ATOM 14473 C CA . ALA D 1 474 ? 59.688 -62.888 3.544 1.00 50.15 467 ALA D CA 1
ATOM 14474 C C . ALA D 1 474 ? 58.669 -61.927 4.147 1.00 50.40 467 ALA D C 1
ATOM 14475 O O . ALA D 1 474 ? 57.707 -61.542 3.479 1.00 60.41 467 ALA D O 1
ATOM 14477 N N . PHE D 1 475 ? 58.868 -61.574 5.404 1.00 53.28 468 PHE D N 1
ATOM 14478 C CA . PHE D 1 475 ? 57.924 -60.711 6.104 1.00 53.30 468 PHE D CA 1
ATOM 14479 C C . PHE D 1 475 ? 57.952 -59.292 5.518 1.00 39.24 468 PHE D C 1
ATOM 14480 O O . PHE D 1 475 ? 56.905 -58.676 5.341 1.00 48.56 468 PHE D O 1
ATOM 14488 N N . ALA D 1 476 ? 59.146 -58.803 5.164 1.00 35.55 469 ALA D N 1
ATOM 14489 C CA . ALA D 1 476 ? 59.288 -57.486 4.591 1.00 34.78 469 ALA D CA 1
ATOM 14490 C C . ALA D 1 476 ? 58.646 -57.440 3.199 1.00 50.05 469 ALA D C 1
ATOM 14491 O O . ALA D 1 476 ? 58.057 -56.417 2.802 1.00 40.05 469 ALA D O 1
ATOM 14493 N N . ARG D 1 477 ? 58.758 -58.565 2.478 1.00 50.61 470 ARG D N 1
ATOM 14494 C CA . ARG D 1 477 ? 58.367 -58.644 1.077 1.00 43.37 470 ARG D CA 1
ATOM 14495 C C . ARG D 1 477 ? 56.872 -58.861 0.972 1.00 38.04 470 ARG D C 1
ATOM 14496 O O . ARG D 1 477 ? 56.232 -58.229 0.138 1.00 38.72 470 ARG D O 1
ATOM 14504 N N . GLU D 1 478 ? 56.314 -59.750 1.817 1.00 52.90 471 GLU D N 1
ATOM 14505 C CA . GLU D 1 478 ? 54.951 -60.227 1.638 1.00 46.19 471 GLU D CA 1
ATOM 14506 C C . GLU D 1 478 ? 54.106 -60.021 2.878 1.00 48.22 471 GLU D C 1
ATOM 14507 O O . GLU D 1 478 ? 52.922 -60.340 2.849 1.00 51.76 471 GLU D O 1
ATOM 14513 N N . GLY D 1 479 ? 54.698 -59.553 3.985 1.00 48.58 472 GLY D N 1
ATOM 14514 C CA . GLY D 1 479 ? 53.968 -59.430 5.240 1.00 47.31 472 GLY D CA 1
ATOM 14515 C C . GLY D 1 479 ? 53.637 -60.791 5.860 1.00 57.70 472 GLY D C 1
ATOM 14516 O O . GLY D 1 479 ? 52.790 -60.882 6.738 1.00 62.81 472 GLY D O 1
ATOM 14517 N N . ASN D 1 480 ? 54.298 -61.846 5.375 1.00 66.57 473 ASN D N 1
ATOM 14518 C CA . ASN D 1 480 ? 54.202 -63.162 5.971 1.00 55.94 473 ASN D CA 1
ATOM 14519 C C . ASN D 1 480 ? 55.609 -63.731 6.131 1.00 57.90 473 ASN D C 1
ATOM 14520 O O . ASN D 1 480 ? 56.376 -63.776 5.173 1.00 65.01 473 ASN D O 1
ATOM 14525 N N . PRO D 1 481 ? 56.002 -64.125 7.360 1.00 50.33 474 PRO D N 1
ATOM 14526 C CA . PRO D 1 481 ? 57.355 -64.629 7.600 1.00 50.76 474 PRO D CA 1
ATOM 14527 C C . PRO D 1 481 ? 57.614 -66.046 7.088 1.00 56.63 474 PRO D C 1
ATOM 14528 O O . PRO D 1 481 ? 58.759 -66.391 6.830 1.00 52.65 474 PRO D O 1
ATOM 14532 N N . GLN D 1 482 ? 56.537 -66.843 6.931 1.00 61.26 475 GLN D N 1
ATOM 14533 C CA . GLN D 1 482 ? 56.655 -68.262 6.622 1.00 68.37 475 GLN D CA 1
ATOM 14534 C C . GLN D 1 482 ? 57.328 -68.449 5.263 1.00 67.79 475 GLN D C 1
ATOM 14535 O O . GLN D 1 482 ? 57.009 -67.730 4.313 1.00 77.15 475 GLN D O 1
ATOM 14541 N N . HIS D 1 483 ? 58.259 -69.425 5.194 1.00 70.54 476 HIS D N 1
ATOM 14542 C CA . HIS D 1 483 ? 58.925 -69.794 3.954 1.00 75.02 476 HIS D CA 1
ATOM 14543 C C . HIS D 1 483 ? 59.075 -71.318 3.883 1.00 86.08 476 HIS D C 1
ATOM 14544 O O . HIS D 1 483 ? 58.780 -72.019 4.841 1.00 65.34 476 HIS D O 1
ATOM 14551 N N . ASP D 1 484 ? 59.525 -71.839 2.733 1.00 94.10 477 ASP D N 1
ATOM 14552 C CA . ASP D 1 484 ? 59.527 -73.285 2.514 1.00 100.98 477 ASP D CA 1
ATOM 14553 C C . ASP D 1 484 ? 60.590 -73.952 3.400 1.00 108.14 477 ASP D C 1
ATOM 14554 O O . ASP D 1 484 ? 60.388 -75.072 3.865 1.00 109.17 477 ASP D O 1
ATOM 14559 N N . GLY D 1 485 ? 61.724 -73.264 3.622 1.00 108.59 478 GLY D N 1
ATOM 14560 C CA . GLY D 1 485 ? 62.772 -73.731 4.522 1.00 100.24 478 GLY D CA 1
ATOM 14561 C C . GLY D 1 485 ? 62.239 -73.993 5.935 1.00 99.27 478 GLY D C 1
ATOM 14562 O O . GLY D 1 485 ? 62.627 -74.946 6.601 1.00 121.69 478 GLY D O 1
ATOM 14563 N N . LEU D 1 486 ? 61.313 -73.157 6.403 1.00 97.92 479 LEU D N 1
ATOM 14564 C CA . LEU D 1 486 ? 60.747 -73.330 7.736 1.00 87.97 479 LEU D CA 1
ATOM 14565 C C . LEU D 1 486 ? 59.554 -74.296 7.680 1.00 77.14 479 LEU D C 1
ATOM 14566 O O . LEU D 1 486 ? 58.921 -74.446 6.631 1.00 81.64 479 LEU D O 1
ATOM 14571 N N . PRO D 1 487 ? 59.164 -74.953 8.795 1.00 59.42 480 PRO D N 1
ATOM 14572 C CA . PRO D 1 487 ? 57.858 -75.596 8.897 1.00 57.59 480 PRO D CA 1
ATOM 14573 C C . PRO D 1 487 ? 56.780 -74.525 8.885 1.00 53.58 480 PRO D C 1
ATOM 14574 O O . PRO D 1 487 ? 57.061 -73.331 8.960 1.00 36.88 480 PRO D O 1
ATOM 14578 N N . GLU D 1 488 ? 55.535 -74.972 8.782 1.00 54.32 481 GLU D N 1
ATOM 14579 C CA . GLU D 1 488 ? 54.400 -74.079 8.696 1.00 57.89 481 GLU D CA 1
ATOM 14580 C C . GLU D 1 488 ? 54.323 -73.208 9.942 1.00 55.97 481 GLU D C 1
ATOM 14581 O O . GLU D 1 488 ? 54.342 -73.722 11.040 1.00 63.50 481 GLU D O 1
ATOM 14587 N N . TRP D 1 489 ? 54.210 -71.887 9.761 1.00 54.76 482 TRP D N 1
ATOM 14588 C CA . TRP D 1 489 ? 54.230 -70.959 10.874 1.00 43.90 482 TRP D CA 1
ATOM 14589 C C . TRP D 1 489 ? 52.877 -70.268 11.002 1.00 53.81 482 TRP D C 1
ATOM 14590 O O . TRP D 1 489 ? 52.583 -69.382 10.224 1.00 48.67 482 TRP D O 1
ATOM 14601 N N . PRO D 1 490 ? 52.017 -70.648 11.970 1.00 62.47 483 PRO D N 1
ATOM 14602 C CA . PRO D 1 490 ? 50.728 -69.994 12.166 1.00 60.21 483 PRO D CA 1
ATOM 14603 C C . PRO D 1 490 ? 50.900 -68.590 12.717 1.00 62.19 483 PRO D C 1
ATOM 14604 O O . PRO D 1 490 ? 51.835 -68.309 13.475 1.00 52.67 483 PRO D O 1
ATOM 14608 N N . ARG D 1 491 ? 49.970 -67.727 12.335 1.00 61.22 484 ARG D N 1
ATOM 14609 C CA . ARG D 1 491 ? 49.848 -66.413 12.926 1.00 59.29 484 ARG D CA 1
ATOM 14610 C C . ARG D 1 491 ? 49.689 -66.556 14.439 1.00 61.23 484 ARG D C 1
ATOM 14611 O O . ARG D 1 491 ? 49.052 -67.502 14.921 1.00 59.09 484 ARG D O 1
ATOM 14619 N N . TYR D 1 492 ? 50.256 -65.607 15.199 1.00 58.71 485 TYR D N 1
ATOM 14620 C CA . TYR D 1 492 ? 49.963 -65.509 16.620 1.00 59.51 485 TYR D CA 1
ATOM 14621 C C . TYR D 1 492 ? 48.497 -65.130 16.807 1.00 66.50 485 TYR D C 1
ATOM 14622 O O . TYR D 1 492 ? 47.997 -64.215 16.176 1.00 70.98 485 TYR D O 1
ATOM 14631 N N . ASP D 1 493 ? 47.822 -65.825 17.717 1.00 70.99 486 ASP D N 1
ATOM 14632 C CA . ASP D 1 493 ? 46.419 -65.591 17.974 1.00 75.76 486 ASP D CA 1
ATOM 14633 C C . ASP D 1 493 ? 46.186 -65.822 19.457 1.00 72.78 486 ASP D C 1
ATOM 14634 O O . ASP D 1 493 ? 46.964 -66.517 20.097 1.00 74.27 486 ASP D O 1
ATOM 14639 N N . LEU D 1 494 ? 45.090 -65.278 19.985 1.00 71.83 487 LEU D N 1
ATOM 14640 C CA . LEU D 1 494 ? 44.853 -65.309 21.423 1.00 62.00 487 LEU D CA 1
ATOM 14641 C C . LEU D 1 494 ? 44.510 -66.718 21.902 1.00 71.55 487 LEU D C 1
ATOM 14642 O O . LEU D 1 494 ? 44.882 -67.115 22.992 1.00 76.21 487 LEU D O 1
ATOM 14647 N N . GLU D 1 495 ? 43.774 -67.471 21.084 1.00 74.57 488 GLU D N 1
ATOM 14648 C CA . GLU D 1 495 ? 43.322 -68.788 21.496 1.00 83.12 488 GLU D CA 1
ATOM 14649 C C . GLU D 1 495 ? 44.495 -69.772 21.565 1.00 84.54 488 GLU D C 1
ATOM 14650 O O . GLU D 1 495 ? 44.662 -70.446 22.580 1.00 87.53 488 GLU D O 1
ATOM 14656 N N . GLU D 1 496 ? 45.315 -69.845 20.505 1.00 88.84 489 GLU D N 1
ATOM 14657 C CA . GLU D 1 496 ? 46.417 -70.805 20.455 1.00 85.46 489 GLU D CA 1
ATOM 14658 C C . GLU D 1 496 ? 47.727 -70.242 21.013 1.00 80.33 489 GLU D C 1
ATOM 14659 O O . GLU D 1 496 ? 48.529 -70.987 21.547 1.00 74.40 489 GLU D O 1
ATOM 14665 N N . ARG D 1 497 ? 47.959 -68.933 20.848 1.00 82.97 490 ARG D N 1
ATOM 14666 C CA . ARG D 1 497 ? 49.202 -68.286 21.255 1.00 65.52 490 ARG D CA 1
ATOM 14667 C C . ARG D 1 497 ? 50.381 -68.999 20.590 1.00 71.44 490 ARG D C 1
ATOM 14668 O O . ARG D 1 497 ? 51.390 -69.294 21.238 1.00 82.93 490 ARG D O 1
ATOM 14676 N N . ALA D 1 498 ? 50.267 -69.265 19.281 1.00 59.63 491 ALA D N 1
ATOM 14677 C CA . ALA D 1 498 ? 51.294 -69.996 18.561 1.00 62.61 491 ALA D CA 1
ATOM 14678 C C . ALA D 1 498 ? 52.572 -69.167 18.438 1.00 63.45 491 ALA D C 1
ATOM 14679 O O . ALA D 1 498 ? 52.527 -68.001 18.053 1.00 59.51 491 ALA D O 1
ATOM 14681 N N . VAL D 1 499 ? 53.721 -69.795 18.733 1.00 61.19 492 VAL D N 1
ATOM 14682 C CA . VAL D 1 499 ? 55.016 -69.134 18.630 1.00 46.96 492 VAL D CA 1
ATOM 14683 C C . VAL D 1 499 ? 55.951 -70.020 17.809 1.00 62.95 492 VAL D C 1
ATOM 14684 O O . VAL D 1 499 ? 56.101 -71.194 18.131 1.00 59.04 492 VAL D O 1
ATOM 14688 N N . MET D 1 500 ? 56.602 -69.469 16.765 1.00 58.37 493 MET D N 1
ATOM 14689 C CA . MET D 1 500 ? 57.634 -70.220 16.059 1.00 63.24 493 MET D CA 1
ATOM 14690 C C . MET D 1 500 ? 58.878 -70.258 16.937 1.00 61.00 493 MET D C 1
ATOM 14691 O O . MET D 1 500 ? 59.297 -69.234 17.471 1.00 65.83 493 MET D O 1
ATOM 14696 N N . VAL D 1 501 ? 59.482 -71.445 17.082 1.00 58.16 494 VAL D N 1
ATOM 14697 C CA . VAL D 1 501 ? 60.727 -71.559 17.805 1.00 45.13 494 VAL D CA 1
ATOM 14698 C C . VAL D 1 501 ? 61.845 -71.770 16.799 1.00 48.29 494 VAL D C 1
ATOM 14699 O O . VAL D 1 501 ? 61.855 -72.773 16.086 1.00 52.55 494 VAL D O 1
ATOM 14703 N N . PHE D 1 502 ? 62.790 -70.818 16.734 1.00 35.99 495 PHE D N 1
ATOM 14704 C CA . PHE D 1 502 ? 64.003 -71.031 15.960 1.00 41.47 495 PHE D CA 1
ATOM 14705 C C . PHE D 1 502 ? 64.996 -71.827 16.824 1.00 44.00 495 PHE D C 1
ATOM 14706 O O . PHE D 1 502 ? 65.380 -71.379 17.897 1.00 44.51 495 PHE D O 1
ATOM 14714 N N . ALA D 1 503 ? 65.363 -73.015 16.321 1.00 57.10 496 ALA D N 1
ATOM 14715 C CA . ALA D 1 503 ? 66.187 -73.989 17.024 1.00 62.55 496 ALA D CA 1
ATOM 14716 C C . ALA D 1 503 ? 66.866 -74.852 15.978 1.00 58.38 496 ALA D C 1
ATOM 14717 O O . ALA D 1 503 ? 66.570 -74.707 14.788 1.00 58.00 496 ALA D O 1
ATOM 14719 N N . VAL D 1 504 ? 67.739 -75.761 16.417 1.00 60.57 497 VAL D N 1
ATOM 14720 C CA . VAL D 1 504 ? 68.371 -76.698 15.500 1.00 67.13 497 VAL D CA 1
ATOM 14721 C C . VAL D 1 504 ? 67.274 -77.394 14.695 1.00 57.15 497 VAL D C 1
ATOM 14722 O O . VAL D 1 504 ? 67.393 -77.552 13.482 1.00 81.08 497 VAL D O 1
ATOM 14726 N N . GLU D 1 505 ? 66.192 -77.788 15.372 1.00 53.54 498 GLU D N 1
ATOM 14727 C CA . GLU D 1 505 ? 64.970 -78.212 14.705 1.00 52.17 498 GLU D CA 1
ATOM 14728 C C . GLU D 1 505 ? 63.925 -77.142 14.971 1.00 49.57 498 GLU D C 1
ATOM 14729 O O . GLU D 1 505 ? 63.427 -77.043 16.092 1.00 42.69 498 GLU D O 1
ATOM 14735 N N . PRO D 1 506 ? 63.567 -76.307 13.966 1.00 51.49 499 PRO D N 1
ATOM 14736 C CA . PRO D 1 506 ? 62.511 -75.321 14.139 1.00 54.65 499 PRO D CA 1
ATOM 14737 C C . PRO D 1 506 ? 61.195 -76.038 14.376 1.00 50.45 499 PRO D C 1
ATOM 14738 O O . PRO D 1 506 ? 60.929 -77.060 13.760 1.00 63.48 499 PRO D O 1
ATOM 14742 N N . ARG D 1 507 ? 60.387 -75.494 15.275 1.00 57.46 500 ARG D N 1
ATOM 14743 C CA . ARG D 1 507 ? 59.139 -76.119 15.689 1.00 51.12 500 ARG D CA 1
ATOM 14744 C C . ARG D 1 507 ? 58.226 -74.999 16.145 1.00 50.19 500 ARG D C 1
ATOM 14745 O O . ARG D 1 507 ? 58.695 -73.961 16.614 1.00 47.11 500 ARG D O 1
ATOM 14753 N N . VAL D 1 508 ? 56.914 -75.205 15.970 1.00 50.95 501 VAL D N 1
ATOM 14754 C CA . VAL D 1 508 ? 55.913 -74.255 16.429 1.00 52.18 501 VAL D CA 1
ATOM 14755 C C . VAL D 1 508 ? 55.334 -74.764 17.731 1.00 54.81 501 VAL D C 1
ATOM 14756 O O . VAL D 1 508 ? 54.930 -75.920 17.819 1.00 60.26 501 VAL D O 1
ATOM 14760 N N . GLU D 1 509 ? 55.316 -73.891 18.747 1.00 60.29 502 GLU D N 1
ATOM 14761 C CA . GLU D 1 509 ? 54.899 -74.231 20.095 1.00 57.38 502 GLU D CA 1
ATOM 14762 C C . GLU D 1 509 ? 53.818 -73.250 20.516 1.00 65.11 502 GLU D C 1
ATOM 14763 O O . GLU D 1 509 ? 53.930 -72.041 20.271 1.00 74.58 502 GLU D O 1
ATOM 14769 N N . ARG D 1 510 ? 52.790 -73.783 21.179 1.00 72.44 503 ARG D N 1
ATOM 14770 C CA . ARG D 1 510 ? 51.588 -73.031 21.487 1.00 78.56 503 ARG D CA 1
ATOM 14771 C C . ARG D 1 510 ? 51.555 -72.711 22.976 1.00 86.36 503 ARG D C 1
ATOM 14772 O O . ARG D 1 510 ? 51.672 -73.620 23.801 1.00 102.54 503 ARG D O 1
ATOM 14780 N N . ASP D 1 511 ? 51.373 -71.417 23.301 1.00 78.78 504 ASP D N 1
ATOM 14781 C CA . ASP D 1 511 ? 51.281 -70.933 24.674 1.00 73.65 504 ASP D CA 1
ATOM 14782 C C . ASP D 1 511 ? 52.480 -71.423 25.489 1.00 60.67 504 ASP D C 1
ATOM 14783 O O . ASP D 1 511 ? 52.326 -71.971 26.569 1.00 64.25 504 ASP D O 1
ATOM 14788 N N . PRO D 1 512 ? 53.722 -71.180 25.029 1.00 53.87 505 PRO D N 1
ATOM 14789 C CA . PRO D 1 512 ? 54.897 -71.644 25.758 1.00 57.71 505 PRO D CA 1
ATOM 14790 C C . PRO D 1 512 ? 55.086 -70.976 27.117 1.00 56.63 505 PRO D C 1
ATOM 14791 O O . PRO D 1 512 ? 55.674 -71.569 27.994 1.00 46.48 505 PRO D O 1
ATOM 14795 N N . TRP D 1 513 ? 54.556 -69.757 27.310 1.00 59.17 506 TRP D N 1
ATOM 14796 C CA . TRP D 1 513 ? 54.784 -69.032 28.559 1.00 51.17 506 TRP D CA 1
ATOM 14797 C C . TRP D 1 513 ? 53.584 -69.122 29.493 1.00 58.09 506 TRP D C 1
ATOM 14798 O O . TRP D 1 513 ? 53.466 -68.337 30.428 1.00 57.10 506 TRP D O 1
ATOM 14809 N N . ARG D 1 514 ? 52.721 -70.109 29.266 1.00 59.39 507 ARG D N 1
ATOM 14810 C CA . ARG D 1 514 ? 51.426 -70.152 29.927 1.00 64.64 507 ARG D CA 1
ATOM 14811 C C . ARG D 1 514 ? 51.566 -70.175 31.453 1.00 69.14 507 ARG D C 1
ATOM 14812 O O . ARG D 1 514 ? 50.884 -69.443 32.169 1.00 74.96 507 ARG D O 1
ATOM 14820 N N . ALA D 1 515 ? 52.423 -71.051 31.961 1.00 75.25 508 ALA D N 1
ATOM 14821 C CA . ALA D 1 515 ? 52.629 -71.154 33.403 1.00 73.32 508 ALA D CA 1
ATOM 14822 C C . ALA D 1 515 ? 53.067 -69.797 33.968 1.00 60.72 508 ALA D C 1
ATOM 14823 O O . ALA D 1 515 ? 52.565 -69.339 35.001 1.00 54.08 508 ALA D O 1
ATOM 14825 N N . GLU D 1 516 ? 54.012 -69.135 33.275 1.00 47.46 509 GLU D N 1
ATOM 14826 C CA . GLU D 1 516 ? 54.484 -67.851 33.745 1.00 51.21 509 GLU D CA 1
ATOM 14827 C C . GLU D 1 516 ? 53.364 -66.807 33.677 1.00 62.10 509 GLU D C 1
ATOM 14828 O O . GLU D 1 516 ? 53.223 -66.013 34.575 1.00 53.59 509 GLU D O 1
ATOM 14834 N N . ARG D 1 517 ? 52.589 -66.775 32.597 1.00 68.32 510 ARG D N 1
ATOM 14835 C CA . ARG D 1 517 ? 51.574 -65.739 32.432 1.00 65.15 510 ARG D CA 1
ATOM 14836 C C . ARG D 1 517 ? 50.569 -65.807 33.579 1.00 55.35 510 ARG D C 1
ATOM 14837 O O . ARG D 1 517 ? 50.128 -64.774 34.058 1.00 54.88 510 ARG D O 1
ATOM 14845 N N . GLU D 1 518 ? 50.231 -67.015 34.034 1.00 57.77 511 GLU D N 1
ATOM 14846 C CA . GLU D 1 518 ? 49.280 -67.179 35.127 1.00 56.62 511 GLU D CA 1
ATOM 14847 C C . GLU D 1 518 ? 49.867 -66.607 36.419 1.00 48.49 511 GLU D C 1
ATOM 14848 O O . GLU D 1 518 ? 49.216 -65.824 37.117 1.00 55.02 511 GLU D O 1
ATOM 14854 N N . VAL D 1 519 ? 51.129 -66.958 36.704 1.00 50.49 512 VAL D N 1
ATOM 14855 C CA . VAL D 1 519 ? 51.798 -66.557 37.931 1.00 62.02 512 VAL D CA 1
ATOM 14856 C C . VAL D 1 519 ? 51.958 -65.039 37.968 1.00 74.77 512 VAL D C 1
ATOM 14857 O O . VAL D 1 519 ? 51.772 -64.411 39.007 1.00 87.69 512 VAL D O 1
ATOM 14861 N N . TRP D 1 520 ? 52.325 -64.450 36.834 1.00 73.53 513 TRP D N 1
ATOM 14862 C CA . TRP D 1 520 ? 52.503 -63.018 36.777 1.00 72.70 513 TRP D CA 1
ATOM 14863 C C . TRP D 1 520 ? 51.179 -62.290 36.972 1.00 76.57 513 TRP D C 1
ATOM 14864 O O . TRP D 1 520 ? 51.157 -61.204 37.545 1.00 89.31 513 TRP D O 1
ATOM 14875 N N . ALA D 1 521 ? 50.084 -62.887 36.496 1.00 72.02 514 ALA D N 1
ATOM 14876 C CA . ALA D 1 521 ? 48.772 -62.288 36.659 1.00 73.38 514 ALA D CA 1
ATOM 14877 C C . ALA D 1 521 ? 48.340 -62.426 38.122 1.00 70.07 514 ALA D C 1
ATOM 14878 O O . ALA D 1 521 ? 47.718 -61.515 38.662 1.00 60.42 514 ALA D O 1
ATOM 14880 N N . ALA D 1 522 ? 48.741 -63.535 38.754 1.00 68.93 515 ALA D N 1
ATOM 14881 C CA . ALA D 1 522 ? 48.386 -63.828 40.135 1.00 69.01 515 ALA D CA 1
ATOM 14882 C C . ALA D 1 522 ? 48.974 -62.811 41.118 1.00 70.42 515 ALA D C 1
ATOM 14883 O O . ALA D 1 522 ? 48.337 -62.520 42.122 1.00 63.29 515 ALA D O 1
ATOM 14885 N N . ALA D 1 523 ? 50.190 -62.304 40.866 1.00 64.33 516 ALA D N 1
ATOM 14886 C CA . ALA D 1 523 ? 50.746 -61.214 41.673 1.00 69.84 516 ALA D CA 1
ATOM 14887 C C . ALA D 1 523 ? 51.236 -60.078 40.765 1.00 69.33 516 ALA D C 1
ATOM 14888 O O . ALA D 1 523 ? 52.016 -60.317 39.845 1.00 89.51 516 ALA D O 1
ATOM 14890 N N . GLY D 1 524 ? 50.759 -58.850 41.016 1.00 65.03 517 GLY D N 1
ATOM 14891 C CA . GLY D 1 524 ? 51.091 -57.667 40.220 1.00 65.66 517 GLY D CA 1
ATOM 14892 C C . GLY D 1 524 ? 51.599 -58.011 38.823 1.00 66.49 517 GLY D C 1
ATOM 14893 O O . GLY D 1 524 ? 52.731 -57.561 38.489 1.00 59.59 517 GLY D O 1
#

Nearest PDB structures (foldseek):
  8wdm-assembly1_C  TM=9.970E-01  e=2.603E-101  Thermaerobacter marianensis DSM 12885
  2ogs-assembly1_A  TM=9.535E-01  e=1.773E-66  Geobacillus stearothermophilus
  2ogt-assembly1_A  TM=9.644E-01  e=3.297E-63  Geobacillus stearothermophilus
  6xys-assembly1_A-2  TM=8.873E-01  e=3.072E-43  Drosophila melanogaster
  5a2g-assembly2_D  TM=7.645E-01  e=7.760E-43  Hungatella hathewayi DSM 13479

B-factor: mean 51.28, std 14.32, range [12.91, 176.53]

Solvent-accessible surface area: 69007 Å² total; per-residue (Å²): 170,127,74,70,25,12,7,70,7,84,39,6,1,0,47,0,103,5,39,50,69,9,6,28,0,51,5,0,12,5,3,84,47,2,58,37,103,26,12,2,91,38,26,67,88,11,115,103,48,115,18,37,76,77,0,13,165,72,12,51,3,2,18,9,47,120,80,27,24,57,30,61,29,8,9,32,67,86,47,109,45,70,26,37,1,1,24,0,3,0,5,0,22,32,45,62,35,166,26,0,0,0,0,0,2,1,6,25,35,4,24,11,12,2,1,23,40,70,22,17,19,0,26,22,0,0,128,87,8,63,0,0,0,0,0,1,4,0,3,3,8,3,8,0,1,0,16,0,33,108,30,26,21,121,63,11,54,4,1,0,0,1,0,0,30,0,1,10,21,0,2,105,4,1,119,86,6,0,57,34,0,0,0,15,41,96,70,2,1,0,0,0,7,15,1,0,0,0,0,0,5,0,1,9,6,0,70,55,0,120,49,9,14,90,39,0,0,0,0,0,5,2,3,48,33,25,28,35,84,31,73,22,4,20,152,5,2,60,98,0,3,77,93,19,62,5,122,86,51,63,52,123,28,0,65,71,31,88,14,104,28,2,12,86,4,9,65,60,48,27,149,58,61,22,4,0,0,0,37,20,47,74,15,0,62,30,69,2,38,47,0,7,77,165,3,23,1,135,130,20,8,0,0,0,0,0,2,77,32,0,36,17,21,70,3,40,124,40,33,13,4,43,1,101,80,61,79,26,0,92,123,70,0,96,85,58,17,28,144,46,8,34,168,7,1,59,44,2,95,95,105,64,150,50,28,8,0,153,53,0,8,59,0,1,5,10,5,43,10,7,107,5,2,13,42,2,0,36,16,0,24,78,47,50,2,34,2,5,0,0,30,0,18,20,83,2,18,6,43,15,30,31,0,5,0,0,12,15,1,0,5,0,0,0,0,65,4,3,108,98,57,1,0,15,10,0,1,0,6,11,72,71,1,86,72,8,0,81,14,0,3,77,0,0,16,16,0,1,67,116,10,62,0,59,29,139,48,9,55,127,10,31,125,6,55,84,92,85,25,0,0,0,0,1,12,107,137,44,89,39,60,134,13,45,23,132,50,19,82,61,27,48,93,83,206,112,46,72,21,30,10,78,6,88,6,10,3,0,52,0,66,5,75,57,80,11,5,27,0,49,6,1,10,1,2,80,46,3,56,41,104,22,12,3,70,20,24,27,8,8,74,82,51,105,9,31,80,48,1,34,171,79,9,44,2,4,15,3,34,121,66,56,27,44,60,115,36,23,60,51,96,80,44,113,46,72,30,36,1,1,19,0,4,0,3,0,28,28,39,96,50,135,28,3,0,0,0,0,0,1,6,24,33,0,22,16,13,1,1,24,44,69,32,19,31,0,34,10,0,0,113,94,3,63,0,0,0,0,0,0,5,0,4,0,8,2,9,0,2,0,15,0,40,115,26,9,21,44,89,5,26,2,1,0,0,0,0,0,10,0,0,5,10,0,1,23,1,1,63,46,6,0,52,35,0,0,0,14,29,104,79,2,0,0,0,0,7,17,1,0,0,0,0,0,1,0,1,4,6,0,48,4,0,63,35,6,12,54,40,0,0,0,0,0,3,4,2,48,16,21,20,71,85,32,64,14,7,24,154,6,3,59,109,0,3,114,88,21,64,6,110,80,31,47,102,130,24,0,94,64,28,88,13,107,28,0,8,84,6,4,59,59,30,26,148,56,63,13,8,2,0,2,33,21,46,27,6,0,59,46,65,0,37,51,1,4,67,184,6,37,2,131,83,8,7,0,0,0,0,0,2,89,24,0,35,24,25,66,7,63,113,46,88,24,7,70,30,92,87,92,66,23,1,84,127,66,0,80,90,57,10,28,143,20,1,17,64,0,2,89,35,6,84,87,121,70,162,48,26,6,0,114,49,0,6,61,0,4,6,6,16,48,6,7,67,9,2,9,48,1,0,15,10,0,26,167,30,56,4,34,1,7,0,0,26,0,25,17,93,1,80,36,114,78,32,61,3,5,0,0,11,25,0,0,13,6,0,0,0,24,4,3,102,123,88,7,2,61,139,29,1,9,104,41,101,75,24,107,66,4,0,65,7,0,0,65,0,0,14,14,0,0,55,110,11,64,0,67,24,130,45,10,52,132,10,31,127,4,53,63,140,75,36,0,0,0,2,0,23,85,137,40,134,41,40,126,18,42,21,134,38,35,46,90,47,1,60,91,33,70,25,63,162,81,64,24,13,10,58,12,164,36,13,6,0,60,0,88,7,72,57,80,9,5,28,0,48,4,0,20,5,3,78,49,2,58,36,130,24,15,4,93,48,19,56,87,8,109,101,53,114,17,40,55,52,0,37,148,74,16,40,1,2,15,12,35,90,68,62,19,35,23,44,24,7,12,24,80,91,46,102,47,65,23,37,1,3,36,0,4,0,4,0,28,40,42,47,33,132,30,4,0,0,0,0,0,0,5,28,45,7,18,21,8,0,1,16,47,50,22,16,20,0,39,31,0,0,109,84,4,68,0,0,0,0,0,0,6,0,3,2,6,4,6,0,3,1,26,0,32,119,24,8,20,120,64,16,58,4,1,0,0,1,0,0,25,0,0,0,12,0,1,106,5,2,41,75,4,0,47,37,0,0,0,16,32,115,87,2,2,0,0,0,6,17,2,0,0,0,0,0,1,0,1,12,8,3,85,53,0,70,76,24,21,85,21,0,0,1,0,0,4,4,0,44,38,36,21,80,83,29,61,14,7,25,151,17,5,61,112,0,6,138,65,19,64,7,54,100,48,56,121,128,22,9,51,70,26,87,16,105,32,2,10,91,4,5,62,64,32,23,148,69,52,8,9,2,0,1,32,19,45,76,22,0,66,41,69,1,37,48,1,2,72,146,6,37,1,136,101,10,9,0,0,0,0,1,2,75,28,0,35,13,5,56,4,61,114,28,33,13,5,47,8,85,70,98,75,22,0,93,93,68,0,80,83,64,20,32,143,30,3,32,117,2,4,92,51,0,74,92,93,66,112,45,30,5,0,135,53,0,8,48,0,1,5,13,14,49,8,7,104,11,2,9,46,0,0,40,16,0,23,189,27,56,3,40,0,7,0,0,28,0,12,19,99,2,22,4,39,11,38,26,0,5,0,0,13,8,0,0,6,0,0,0,0,48,10,2,105,102,57,2,0,17,12,0,1,0,8,14,75,65,1,92,65,5,0,78,13,0,1,90,0,0,13,12,0,1,75,132,9,62,0,68,31,152,58,8,51,128,8,45,115,4,44,46,144,81,39,0,0,0,0,1,18,87,141,37,115,38,42,145,12,40,21,116,55,11,64,103,32,43,94,98,144,112,32,75,32,30,13,79,4,81,5,1,1,0,52,0,65,5,57,50,83,11,4,26,0,36,5,0,14,1,4,62,55,4,57,34,115,34,13,3,59,22,23,44,18,10,109,80,49,98,14,25,90,65,0,40,189,72,14,43,1,3,15,6,39,165,55,51,36,72,26,121,55,24,60,29,90,128,46,104,50,67,23,36,1,2,29,0,5,0,3,0,24,28,36,81,41,146,37,3,0,0,0,0,2,1,6,22,38,1,24,12,11,0,1,25,28,66,27,20,20,0,33,25,0,0,135,81,5,68,0,0,0,0,0,1,7,0,7,3,7,4,10,0,1,0,17,0,34,114,31,26,21,42,39,1,28,2,0,0,0,2,0,0,11,0,1,6,12,0,3,18,0,0,55,48,8,0,37,38,0,0,0,28,32,117,73,4,0,0,0,0,6,15,2,0,0,0,0,0,0,0,1,4,8,0,57,6,0,57,37,6,15,54,40,0,0,0,0,0,3,2,0,45,19,16,29,47,84,34,59,25,6,19,131,6,3,49,118,0,0,91,98,16,52,1,105,79,51,62,137,130,24,0,44,67,29,89,18,104,30,2,10,85,4,6,61,55,48,27,149,60,64,17,6,0,0,0,36,21,44,27,8,0,64,55,70,0,35,47,2,1,53,146,2,7,0,123,82,13,9,0,0,0,0,1,2,76,34,0,38,15,10,51,1,67,110,30,99,24,6,50,30,82,68,100,85,19,0,41,90,69,0,97,86,65,16,32,142,8,4,46,66,0,10,88,56,9,101,101,52,72,146,45,26,11,0,73,55,0,0,60,0,3,6,11,4,40,6,8,102,5,1,13,44,0,0,31,5,0,25,140,33,53,1,41,1,14,0,0,25,0,14,19,93,2,81,38,108,78,39,32,2,4,0,0,10,21,0,0,13,4,0,0,0,34,5,7,98,95,89,5,1,61,61,25,0,10,102,42,101,89,15,119,70,8,0,69,14,0,0,86,0,0,13,18,0,1,59,117,10,54,0,66,27,139,46,9,59,133,5,59,118,6,47,66,150,64,45,2,0,0,0,1,11,114,141,40,99,46,54,160,34,46,23,139,58,35,59,85,37,14,88,92,26,90